Protein 1IUR (pdb70)

GO terms:
  GO:0050750 low-density lipoprotein particle receptor binding (F, IDA)
  GO:0051087 protein-folding chaperone binding (F, IDA)
  GO:0042802 identical protein binding (F, IPI)
  GO:0005634 nucleus (C, IDA)
  GO:0005737 cytoplasm (C, IDA)
  GO:0005739 mitochondrion (C, IDA)
  GO:0070852 cell body fiber (C, TAS)
  GO:0030424 axon (C, TAS)
  GO:0030425 dendrite (C, TAS)
  GO:0090084 negative regulation of inclusion body assembly (P, IMP)
  GO:0070628 proteasome binding (F, IPI)
  GO:0030544 Hsp70 protein binding (F, IPI)

Secondary structure (DSSP, 8-state):
----------SSS-HHHHHHHHHHTTSS-SHHHHHHHHHHHHHT-TTTSSS-HHHHHHHHHHHHHHHHHHHHHTT-SSBSB-S-----

Nearest PDB structures (foldseek):
  1iur-assembly1_A  TM=7.722E-01  e=1.629E-10  Homo sapiens
  2ctq-assembly1_A  TM=5.452E-01  e=3.815E+00  Homo sapiens
  1iur-assembly1_A  TM=7.474E-01  e=8.588E-11  Homo sapiens
  1mwk-assembly2_B  TM=4.640E-01  e=1.456E+00  Escherichia coli
  1iur-assembly1_A  TM=7.339E-01  e=3.087E-11  Homo sapiens

Structure (mmCIF, N/CA/C/O backbone):
data_1IUR
#
_entry.id   1IUR
#
loop_
_atom_site.group_PDB
_atom_site.id
_atom_site.type_symbol
_atom_site.label_atom_id
_atom_site.label_alt_id
_atom_site.label_comp_id
_atom_site.label_asym_id
_atom_site.label_entity_id
_atom_site.label_seq_id
_atom_site.pdbx_PDB_ins_code
_atom_site.Cartn_x
_atom_site.Cartn_y
_atom_site.Cartn_z
_atom_site.occupancy
_atom_site.B_iso_or_equiv
_atom_site.auth_seq_id
_atom_site.auth_comp_id
_atom_site.auth_asym_id
_atom_site.auth_atom_id
_atom_site.pdbx_PDB_model_num
ATOM 1 N N . MET A 1 1 ? 151.554 27.669 17.338 1.00 0.00 1 MET A N 1
ATOM 2 C CA . MET A 1 1 ? 150.863 27.696 16.022 1.00 0.00 1 MET A CA 1
ATOM 3 C C . MET A 1 1 ? 150.937 29.080 15.388 1.00 0.00 1 MET A C 1
ATOM 4 O O . MET A 1 1 ? 150.558 30.076 16.002 1.00 0.00 1 MET A O 1
ATOM 20 N N . HIS A 1 2 ? 151.429 29.135 14.154 1.00 0.00 2 HIS A N 1
ATOM 21 C CA . HIS A 1 2 ? 151.553 30.398 13.437 1.00 0.00 2 HIS A CA 1
ATOM 22 C C . HIS A 1 2 ? 150.953 30.292 12.038 1.00 0.00 2 HIS A C 1
ATOM 23 O O . HIS A 1 2 ? 150.136 31.121 11.638 1.00 0.00 2 HIS A O 1
ATOM 38 N N . HIS A 1 3 ? 151.363 29.265 11.300 1.00 0.00 3 HIS A N 1
ATOM 39 C CA . HIS A 1 3 ? 150.865 29.051 9.946 1.00 0.00 3 HIS A CA 1
ATOM 40 C C . HIS A 1 3 ? 151.180 30.247 9.053 1.00 0.00 3 HIS A C 1
ATOM 41 O O . HIS A 1 3 ? 150.477 31.257 9.082 1.00 0.00 3 HIS A O 1
ATOM 56 N N . HIS A 1 4 ? 152.241 30.126 8.262 1.00 0.00 4 HIS A N 1
ATOM 57 C CA . HIS A 1 4 ? 152.649 31.197 7.361 1.00 0.00 4 HIS A CA 1
ATOM 58 C C . HIS A 1 4 ? 152.645 30.720 5.912 1.00 0.00 4 HIS A C 1
ATOM 59 O O . HIS A 1 4 ? 152.022 31.337 5.047 1.00 0.00 4 HIS A O 1
ATOM 74 N N . HIS A 1 5 ? 153.343 29.620 5.656 1.00 0.00 5 HIS A N 1
ATOM 75 C CA . HIS A 1 5 ? 153.421 29.059 4.312 1.00 0.00 5 HIS A CA 1
ATOM 76 C C . HIS A 1 5 ? 154.020 27.657 4.341 1.00 0.00 5 HIS A C 1
ATOM 77 O O . HIS A 1 5 ? 154.911 27.369 5.140 1.00 0.00 5 HIS A O 1
ATOM 92 N N . HIS A 1 6 ? 153.525 26.790 3.465 1.00 0.00 6 HIS A N 1
ATOM 93 C CA . HIS A 1 6 ? 154.011 25.417 3.389 1.00 0.00 6 HIS A CA 1
ATOM 94 C C . HIS A 1 6 ? 154.023 24.923 1.946 1.00 0.00 6 HIS A C 1
ATOM 95 O O . HIS A 1 6 ? 153.239 25.383 1.116 1.00 0.00 6 HIS A O 1
ATOM 110 N N . HIS A 1 7 ? 154.918 23.986 1.653 1.00 0.00 7 HIS A N 1
ATOM 111 C CA . HIS A 1 7 ? 155.032 23.431 0.310 1.00 0.00 7 HIS A CA 1
ATOM 112 C C . HIS A 1 7 ? 154.505 22.000 0.264 1.00 0.00 7 HIS A C 1
ATOM 113 O O . HIS A 1 7 ? 155.092 21.092 0.852 1.00 0.00 7 HIS A O 1
ATOM 128 N N . LEU A 1 8 ? 153.394 21.808 -0.439 1.00 0.00 8 LEU A N 1
ATOM 129 C CA . LEU A 1 8 ? 152.787 20.488 -0.564 1.00 0.00 8 LEU A CA 1
ATOM 130 C C . LEU A 1 8 ? 151.998 20.376 -1.865 1.00 0.00 8 LEU A C 1
ATOM 131 O O . LEU A 1 8 ? 150.800 20.658 -1.902 1.00 0.00 8 LEU A O 1
ATOM 147 N N . VAL A 1 9 ? 152.679 19.965 -2.930 1.00 0.00 9 VAL A N 1
ATOM 148 C CA . VAL A 1 9 ? 152.043 19.818 -4.233 1.00 0.00 9 VAL A CA 1
ATOM 149 C C . VAL A 1 9 ? 152.520 18.549 -4.936 1.00 0.00 9 VAL A C 1
ATOM 150 O O . VAL A 1 9 ? 153.484 18.579 -5.700 1.00 0.00 9 VAL A O 1
ATOM 163 N N . PRO A 1 10 ? 151.847 17.413 -4.685 1.00 0.00 10 PRO A N 1
ATOM 164 C CA . PRO A 1 10 ? 152.207 16.130 -5.298 1.00 0.00 10 PRO A CA 1
ATOM 165 C C . PRO A 1 10 ? 151.895 16.093 -6.790 1.00 0.00 10 PRO A C 1
ATOM 166 O O . PRO A 1 10 ? 151.195 16.962 -7.310 1.00 0.00 10 PRO A O 1
ATOM 177 N N . ARG A 1 11 ? 152.419 15.081 -7.473 1.00 0.00 11 ARG A N 1
ATOM 178 C CA . ARG A 1 11 ? 152.197 14.930 -8.907 1.00 0.00 11 ARG A CA 1
ATOM 179 C C . ARG A 1 11 ? 150.747 14.548 -9.195 1.00 0.00 11 ARG A C 1
ATOM 180 O O . ARG A 1 11 ? 150.199 14.902 -10.239 1.00 0.00 11 ARG A O 1
ATOM 201 N N . GLY A 1 12 ? 150.134 13.826 -8.263 1.00 0.00 12 GLY A N 1
ATOM 202 C CA . GLY A 1 12 ? 148.754 13.409 -8.436 1.00 0.00 12 GLY A CA 1
ATOM 203 C C . GLY A 1 12 ? 148.224 12.642 -7.241 1.00 0.00 12 GLY A C 1
ATOM 204 O O . GLY A 1 12 ? 147.440 11.706 -7.395 1.00 0.00 12 GLY A O 1
ATOM 208 N N . SER A 1 13 ? 148.653 13.037 -6.047 1.00 0.00 13 SER A N 1
ATOM 209 C CA . SER A 1 13 ? 148.217 12.380 -4.820 1.00 0.00 13 SER A CA 1
ATOM 210 C C . SER A 1 13 ? 148.564 10.894 -4.844 1.00 0.00 13 SER A C 1
ATOM 211 O O . SER A 1 13 ? 147.683 10.037 -4.768 1.00 0.00 13 SER A O 1
ATOM 219 N N . ILE A 1 14 ? 149.855 10.595 -4.952 1.00 0.00 14 ILE A N 1
ATOM 220 C CA . ILE A 1 14 ? 150.320 9.214 -4.988 1.00 0.00 14 ILE A CA 1
ATOM 221 C C . ILE A 1 14 ? 151.118 8.866 -3.734 1.00 0.00 14 ILE A C 1
ATOM 222 O O . ILE A 1 14 ? 151.157 7.709 -3.314 1.00 0.00 14 ILE A O 1
ATOM 238 N N . LEU A 1 15 ? 151.756 9.871 -3.144 1.00 0.00 15 LEU A N 1
ATOM 239 C CA . LEU A 1 15 ? 152.555 9.667 -1.940 1.00 0.00 15 LEU A CA 1
ATOM 240 C C . LEU A 1 15 ? 151.674 9.653 -0.694 1.00 0.00 15 LEU A C 1
ATOM 241 O O . LEU A 1 15 ? 151.795 8.767 0.151 1.00 0.00 15 LEU A O 1
ATOM 257 N N . LYS A 1 16 ? 150.792 10.641 -0.587 1.00 0.00 16 LYS A N 1
ATOM 258 C CA . LYS A 1 16 ? 149.893 10.743 0.556 1.00 0.00 16 LYS A CA 1
ATOM 259 C C . LYS A 1 16 ? 149.036 9.488 0.697 1.00 0.00 16 LYS A C 1
ATOM 260 O O . LYS A 1 16 ? 148.615 9.133 1.798 1.00 0.00 16 LYS A O 1
ATOM 279 N N . GLU A 1 17 ? 148.778 8.821 -0.423 1.00 0.00 17 GLU A N 1
ATOM 280 C CA . GLU A 1 17 ? 147.970 7.607 -0.420 1.00 0.00 17 GLU A CA 1
ATOM 281 C C . GLU A 1 17 ? 148.748 6.433 0.166 1.00 0.00 17 GLU A C 1
ATOM 282 O O . GLU A 1 17 ? 148.189 5.596 0.874 1.00 0.00 17 GLU A O 1
ATOM 294 N N . VAL A 1 18 ? 150.042 6.377 -0.135 1.00 0.00 18 VAL A N 1
ATOM 295 C CA . VAL A 1 18 ? 150.896 5.305 0.361 1.00 0.00 18 VAL A CA 1
ATOM 296 C C . VAL A 1 18 ? 151.144 5.447 1.860 1.00 0.00 18 VAL A C 1
ATOM 297 O O . VAL A 1 18 ? 151.340 4.454 2.562 1.00 0.00 18 VAL A O 1
ATOM 310 N N . THR A 1 19 ? 151.136 6.684 2.343 1.00 0.00 19 THR A N 1
ATOM 311 C CA . THR A 1 19 ? 151.362 6.956 3.758 1.00 0.00 19 THR A CA 1
ATOM 312 C C . THR A 1 19 ? 150.168 6.516 4.603 1.00 0.00 19 THR A C 1
ATOM 313 O O . THR A 1 19 ? 150.304 6.264 5.800 1.00 0.00 19 THR A O 1
ATOM 324 N N . SER A 1 20 ? 148.999 6.431 3.975 1.00 0.00 20 SER A N 1
ATOM 325 C CA . SER A 1 20 ? 147.785 6.027 4.675 1.00 0.00 20 SER A CA 1
ATOM 326 C C . SER A 1 20 ? 147.641 4.508 4.695 1.00 0.00 20 SER A C 1
ATOM 327 O O . SER A 1 20 ? 147.368 3.914 5.739 1.00 0.00 20 SER A O 1
ATOM 335 N N . VAL A 1 21 ? 147.821 3.886 3.535 1.00 0.00 21 VAL A N 1
ATOM 336 C CA . VAL A 1 21 ? 147.705 2.437 3.416 1.00 0.00 21 VAL A CA 1
ATOM 337 C C . VAL A 1 21 ? 148.808 1.724 4.194 1.00 0.00 21 VAL A C 1
ATOM 338 O O . VAL A 1 21 ? 148.627 0.595 4.650 1.00 0.00 21 VAL A O 1
ATOM 351 N N . VAL A 1 22 ? 149.952 2.386 4.340 1.00 0.00 22 VAL A N 1
ATOM 352 C CA . VAL A 1 22 ? 151.081 1.807 5.060 1.00 0.00 22 VAL A CA 1
ATOM 353 C C . VAL A 1 22 ? 150.837 1.805 6.566 1.00 0.00 22 VAL A C 1
ATOM 354 O O . VAL A 1 22 ? 151.180 0.847 7.259 1.00 0.00 22 VAL A O 1
ATOM 367 N N . GLU A 1 23 ? 150.244 2.884 7.069 1.00 0.00 23 GLU A N 1
ATOM 368 C CA . GLU A 1 23 ? 149.958 3.003 8.495 1.00 0.00 23 GLU A CA 1
ATOM 369 C C . GLU A 1 23 ? 148.786 2.113 8.895 1.00 0.00 23 GLU A C 1
ATOM 370 O O . GLU A 1 23 ? 148.709 1.646 10.032 1.00 0.00 23 GLU A O 1
ATOM 382 N N . GLN A 1 24 ? 147.873 1.882 7.956 1.00 0.00 24 GLN A N 1
ATOM 383 C CA . GLN A 1 24 ? 146.705 1.048 8.214 1.00 0.00 24 GLN A CA 1
ATOM 384 C C . GLN A 1 24 ? 147.098 -0.422 8.324 1.00 0.00 24 GLN A C 1
ATOM 385 O O . GLN A 1 24 ? 146.457 -1.195 9.036 1.00 0.00 24 GLN A O 1
ATOM 399 N N . ALA A 1 25 ? 148.155 -0.801 7.614 1.00 0.00 25 ALA A N 1
ATOM 400 C CA . ALA A 1 25 ? 148.633 -2.179 7.630 1.00 0.00 25 ALA A CA 1
ATOM 401 C C . ALA A 1 25 ? 149.527 -2.450 8.839 1.00 0.00 25 ALA A C 1
ATOM 402 O O . ALA A 1 25 ? 149.942 -3.586 9.068 1.00 0.00 25 ALA A O 1
ATOM 409 N N . TRP A 1 26 ? 149.826 -1.405 9.610 1.00 0.00 26 TRP A N 1
ATOM 410 C CA . TRP A 1 26 ? 150.673 -1.548 10.789 1.00 0.00 26 TRP A CA 1
ATOM 411 C C . TRP A 1 26 ? 149.840 -1.785 12.048 1.00 0.00 26 TRP A C 1
ATOM 412 O O . TRP A 1 26 ? 150.310 -1.559 13.163 1.00 0.00 26 TRP A O 1
ATOM 433 N N . LYS A 1 27 ? 148.606 -2.246 11.866 1.00 0.00 27 LYS A N 1
ATOM 434 C CA . LYS A 1 27 ? 147.717 -2.519 12.989 1.00 0.00 27 LYS A CA 1
ATOM 435 C C . LYS A 1 27 ? 147.511 -4.021 13.161 1.00 0.00 27 LYS A C 1
ATOM 436 O O . LYS A 1 27 ? 147.272 -4.504 14.267 1.00 0.00 27 LYS A O 1
ATOM 455 N N . LEU A 1 28 ? 147.606 -4.753 12.054 1.00 0.00 28 LEU A N 1
ATOM 456 C CA . LEU A 1 28 ? 147.433 -6.200 12.074 1.00 0.00 28 LEU A CA 1
ATOM 457 C C . LEU A 1 28 ? 148.642 -6.881 12.712 1.00 0.00 28 LEU A C 1
ATOM 458 O O . LEU A 1 28 ? 149.742 -6.328 12.721 1.00 0.00 28 LEU A O 1
ATOM 474 N N . PRO A 1 29 ? 148.457 -8.098 13.255 1.00 0.00 29 PRO A N 1
ATOM 475 C CA . PRO A 1 29 ? 149.540 -8.852 13.895 1.00 0.00 29 PRO A CA 1
ATOM 476 C C . PRO A 1 29 ? 150.736 -9.048 12.968 1.00 0.00 29 PRO A C 1
ATOM 477 O O . PRO A 1 29 ? 151.781 -8.423 13.149 1.00 0.00 29 PRO A O 1
ATOM 488 N N . GLU A 1 30 ? 150.578 -9.918 11.975 1.00 0.00 30 GLU A N 1
ATOM 489 C CA . GLU A 1 30 ? 151.650 -10.189 11.024 1.00 0.00 30 GLU A CA 1
ATOM 490 C C . GLU A 1 30 ? 151.111 -10.875 9.772 1.00 0.00 30 GLU A C 1
ATOM 491 O O . GLU A 1 30 ? 151.477 -10.517 8.651 1.00 0.00 30 GLU A O 1
ATOM 503 N N . SER A 1 31 ? 150.240 -11.860 9.966 1.00 0.00 31 SER A N 1
ATOM 504 C CA . SER A 1 31 ? 149.652 -12.595 8.849 1.00 0.00 31 SER A CA 1
ATOM 505 C C . SER A 1 31 ? 149.062 -11.637 7.819 1.00 0.00 31 SER A C 1
ATOM 506 O O . SER A 1 31 ? 149.531 -11.563 6.684 1.00 0.00 31 SER A O 1
ATOM 514 N N . GLU A 1 32 ? 148.033 -10.901 8.226 1.00 0.00 32 GLU A N 1
ATOM 515 C CA . GLU A 1 32 ? 147.385 -9.941 7.341 1.00 0.00 32 GLU A CA 1
ATOM 516 C C . GLU A 1 32 ? 148.239 -8.686 7.188 1.00 0.00 32 GLU A C 1
ATOM 517 O O . GLU A 1 32 ? 148.134 -7.971 6.192 1.00 0.00 32 GLU A O 1
ATOM 529 N N . ARG A 1 33 ? 149.084 -8.425 8.183 1.00 0.00 33 ARG A N 1
ATOM 530 C CA . ARG A 1 33 ? 149.958 -7.257 8.164 1.00 0.00 33 ARG A CA 1
ATOM 531 C C . ARG A 1 33 ? 150.823 -7.240 6.907 1.00 0.00 33 ARG A C 1
ATOM 532 O O . ARG A 1 33 ? 150.682 -6.359 6.057 1.00 0.00 33 ARG A O 1
ATOM 553 N N . LYS A 1 34 ? 151.719 -8.215 6.797 1.00 0.00 34 LYS A N 1
ATOM 554 C CA . LYS A 1 34 ? 152.608 -8.309 5.644 1.00 0.00 34 LYS A CA 1
ATOM 555 C C . LYS A 1 34 ? 151.817 -8.488 4.351 1.00 0.00 34 LYS A C 1
ATOM 556 O O . LYS A 1 34 ? 152.292 -8.140 3.269 1.00 0.00 34 LYS A O 1
ATOM 575 N N . LYS A 1 35 ? 150.610 -9.034 4.467 1.00 0.00 35 LYS A N 1
ATOM 576 C CA . LYS A 1 35 ? 149.757 -9.260 3.305 1.00 0.00 35 LYS A CA 1
ATOM 577 C C . LYS A 1 35 ? 149.480 -7.955 2.564 1.00 0.00 35 LYS A C 1
ATOM 578 O O . LYS A 1 35 ? 149.368 -7.939 1.339 1.00 0.00 35 LYS A O 1
ATOM 597 N N . ILE A 1 36 ? 149.367 -6.864 3.315 1.00 0.00 36 ILE A N 1
ATOM 598 C CA . ILE A 1 36 ? 149.100 -5.557 2.726 1.00 0.00 36 ILE A CA 1
ATOM 599 C C . ILE A 1 36 ? 150.308 -5.043 1.950 1.00 0.00 36 ILE A C 1
ATOM 600 O O . ILE A 1 36 ? 150.165 -4.474 0.868 1.00 0.00 36 ILE A O 1
ATOM 616 N N . ILE A 1 37 ? 151.495 -5.245 2.510 1.00 0.00 37 ILE A N 1
ATOM 617 C CA . ILE A 1 37 ? 152.727 -4.800 1.869 1.00 0.00 37 ILE A CA 1
ATOM 618 C C . ILE A 1 37 ? 152.968 -5.549 0.562 1.00 0.00 37 ILE A C 1
ATOM 619 O O . ILE A 1 37 ? 153.561 -5.010 -0.373 1.00 0.00 37 ILE A O 1
ATOM 635 N N . ARG A 1 38 ? 152.507 -6.794 0.504 1.00 0.00 38 ARG A N 1
ATOM 636 C CA . ARG A 1 38 ? 152.673 -7.615 -0.690 1.00 0.00 38 ARG A CA 1
ATOM 637 C C . ARG A 1 38 ? 151.782 -7.117 -1.823 1.00 0.00 38 ARG A C 1
ATOM 638 O O . ARG A 1 38 ? 152.129 -7.236 -2.998 1.00 0.00 38 ARG A O 1
ATOM 659 N N . ARG A 1 39 ? 150.629 -6.561 -1.462 1.00 0.00 39 ARG A N 1
ATOM 660 C CA . ARG A 1 39 ? 149.687 -6.046 -2.448 1.00 0.00 39 ARG A CA 1
ATOM 661 C C . ARG A 1 39 ? 150.229 -4.785 -3.116 1.00 0.00 39 ARG A C 1
ATOM 662 O O . ARG A 1 39 ? 150.209 -4.662 -4.341 1.00 0.00 39 ARG A O 1
ATOM 683 N N . LEU A 1 40 ? 150.709 -3.851 -2.302 1.00 0.00 40 LEU A N 1
ATOM 684 C CA . LEU A 1 40 ? 151.253 -2.598 -2.814 1.00 0.00 40 LEU A CA 1
ATOM 685 C C . LEU A 1 40 ? 152.618 -2.818 -3.458 1.00 0.00 40 LEU A C 1
ATOM 686 O O . LEU A 1 40 ? 152.990 -2.120 -4.401 1.00 0.00 40 LEU A O 1
ATOM 702 N N . TYR A 1 41 ? 153.361 -3.792 -2.943 1.00 0.00 41 TYR A N 1
ATOM 703 C CA . TYR A 1 41 ? 154.686 -4.103 -3.466 1.00 0.00 41 TYR A CA 1
ATOM 704 C C . TYR A 1 41 ? 154.597 -4.656 -4.886 1.00 0.00 41 TYR A C 1
ATOM 705 O O . TYR A 1 41 ? 155.507 -4.468 -5.693 1.00 0.00 41 TYR A O 1
ATOM 723 N N . LEU A 1 42 ? 153.497 -5.340 -5.182 1.00 0.00 42 LEU A N 1
ATOM 724 C CA . LEU A 1 42 ? 153.292 -5.921 -6.505 1.00 0.00 42 LEU A CA 1
ATOM 725 C C . LEU A 1 42 ? 152.435 -5.008 -7.377 1.00 0.00 42 LEU A C 1
ATOM 726 O O . LEU A 1 42 ? 152.673 -4.878 -8.577 1.00 0.00 42 LEU A O 1
ATOM 742 N N . LYS A 1 43 ? 151.437 -4.380 -6.764 1.00 0.00 43 LYS A N 1
ATOM 743 C CA . LYS A 1 43 ? 150.543 -3.481 -7.484 1.00 0.00 43 LYS A CA 1
ATOM 744 C C . LYS A 1 43 ? 151.304 -2.280 -8.035 1.00 0.00 43 LYS A C 1
ATOM 745 O O . LYS A 1 43 ? 151.054 -1.834 -9.155 1.00 0.00 43 LYS A O 1
ATOM 764 N N . TRP A 1 44 ? 152.234 -1.758 -7.241 1.00 0.00 44 TRP A N 1
ATOM 765 C CA . TRP A 1 44 ? 153.030 -0.606 -7.650 1.00 0.00 44 TRP A CA 1
ATOM 766 C C . TRP A 1 44 ? 154.387 -1.044 -8.190 1.00 0.00 44 TRP A C 1
ATOM 767 O O . TRP A 1 44 ? 155.392 -0.360 -7.999 1.00 0.00 44 TRP A O 1
ATOM 788 N N . HIS A 1 45 ? 154.409 -2.188 -8.867 1.00 0.00 45 HIS A N 1
ATOM 789 C CA . HIS A 1 45 ? 155.644 -2.715 -9.435 1.00 0.00 45 HIS A CA 1
ATOM 790 C C . HIS A 1 45 ? 155.860 -2.185 -10.852 1.00 0.00 45 HIS A C 1
ATOM 791 O O . HIS A 1 45 ? 154.912 -2.065 -11.628 1.00 0.00 45 HIS A O 1
ATOM 806 N N . PRO A 1 46 ? 157.115 -1.860 -11.211 1.00 0.00 46 PRO A N 1
ATOM 807 C CA . PRO A 1 46 ? 157.444 -1.343 -12.544 1.00 0.00 46 PRO A CA 1
ATOM 808 C C . PRO A 1 46 ? 157.243 -2.389 -13.635 1.00 0.00 46 PRO A C 1
ATOM 809 O O . PRO A 1 46 ? 156.818 -2.068 -14.745 1.00 0.00 46 PRO A O 1
ATOM 820 N N . ASP A 1 47 ? 157.552 -3.641 -13.313 1.00 0.00 47 ASP A N 1
ATOM 821 C CA . ASP A 1 47 ? 157.406 -4.734 -14.266 1.00 0.00 47 ASP A CA 1
ATOM 822 C C . ASP A 1 47 ? 155.934 -5.014 -14.554 1.00 0.00 47 ASP A C 1
ATOM 823 O O . ASP A 1 47 ? 155.577 -5.446 -15.650 1.00 0.00 47 ASP A O 1
ATOM 832 N N . LYS A 1 48 ? 155.084 -4.770 -13.562 1.00 0.00 48 LYS A N 1
ATOM 833 C CA . LYS A 1 48 ? 153.651 -4.998 -13.708 1.00 0.00 48 LYS A CA 1
ATOM 834 C C . LYS A 1 48 ? 152.981 -3.830 -14.425 1.00 0.00 48 LYS A C 1
ATOM 835 O O . LYS A 1 48 ? 152.004 -4.013 -15.151 1.00 0.00 48 LYS A O 1
ATOM 854 N N . ASN A 1 49 ? 153.511 -2.629 -14.215 1.00 0.00 49 ASN A N 1
ATOM 855 C CA . ASN A 1 49 ? 152.961 -1.432 -14.841 1.00 0.00 49 ASN A CA 1
ATOM 856 C C . ASN A 1 49 ? 152.999 -1.544 -16.365 1.00 0.00 49 ASN A C 1
ATOM 857 O O . ASN A 1 49 ? 153.924 -2.127 -16.928 1.00 0.00 49 ASN A O 1
ATOM 868 N N . PRO A 1 50 ? 151.988 -0.984 -17.053 1.00 0.00 50 PRO A N 1
ATOM 869 C CA . PRO A 1 50 ? 151.911 -1.026 -18.517 1.00 0.00 50 PRO A CA 1
ATOM 870 C C . PRO A 1 50 ? 152.932 -0.106 -19.179 1.00 0.00 50 PRO A C 1
ATOM 871 O O . PRO A 1 50 ? 153.615 -0.501 -20.125 1.00 0.00 50 PRO A O 1
ATOM 882 N N . GLU A 1 51 ? 153.030 1.121 -18.679 1.00 0.00 51 GLU A N 1
ATOM 883 C CA . GLU A 1 51 ? 153.968 2.095 -19.226 1.00 0.00 51 GLU A CA 1
ATOM 884 C C . GLU A 1 51 ? 154.419 3.081 -18.153 1.00 0.00 51 GLU A C 1
ATOM 885 O O . GLU A 1 51 ? 154.597 4.269 -18.422 1.00 0.00 51 GLU A O 1
ATOM 897 N N . ASN A 1 52 ? 154.604 2.580 -16.935 1.00 0.00 52 ASN A N 1
ATOM 898 C CA . ASN A 1 52 ? 155.038 3.416 -15.822 1.00 0.00 52 ASN A CA 1
ATOM 899 C C . ASN A 1 52 ? 156.329 2.883 -15.212 1.00 0.00 52 ASN A C 1
ATOM 900 O O . ASN A 1 52 ? 156.324 2.303 -14.126 1.00 0.00 52 ASN A O 1
ATOM 911 N N . HIS A 1 53 ? 157.437 3.081 -15.919 1.00 0.00 53 HIS A N 1
ATOM 912 C CA . HIS A 1 53 ? 158.738 2.620 -15.449 1.00 0.00 53 HIS A CA 1
ATOM 913 C C . HIS A 1 53 ? 159.283 3.541 -14.363 1.00 0.00 53 HIS A C 1
ATOM 914 O O . HIS A 1 53 ? 159.692 3.085 -13.295 1.00 0.00 53 HIS A O 1
ATOM 929 N N . ASP A 1 54 ? 159.286 4.840 -14.644 1.00 0.00 54 ASP A N 1
ATOM 930 C CA . ASP A 1 54 ? 159.783 5.827 -13.691 1.00 0.00 54 ASP A CA 1
ATOM 931 C C . ASP A 1 54 ? 158.718 6.163 -12.651 1.00 0.00 54 ASP A C 1
ATOM 932 O O . ASP A 1 54 ? 159.013 6.290 -11.463 1.00 0.00 54 ASP A O 1
ATOM 941 N N . ILE A 1 55 ? 157.477 6.307 -13.108 1.00 0.00 55 ILE A N 1
ATOM 942 C CA . ILE A 1 55 ? 156.368 6.629 -12.218 1.00 0.00 55 ILE A CA 1
ATOM 943 C C . ILE A 1 55 ? 156.191 5.555 -11.149 1.00 0.00 55 ILE A C 1
ATOM 944 O O . ILE A 1 55 ? 155.767 5.844 -10.030 1.00 0.00 55 ILE A O 1
ATOM 960 N N . ALA A 1 56 ? 156.519 4.317 -11.502 1.00 0.00 56 ALA A N 1
ATOM 961 C CA . ALA A 1 56 ? 156.396 3.200 -10.572 1.00 0.00 56 ALA A CA 1
ATOM 962 C C . ALA A 1 56 ? 157.612 3.112 -9.656 1.00 0.00 56 ALA A C 1
ATOM 963 O O . ALA A 1 56 ? 157.477 2.927 -8.447 1.00 0.00 56 ALA A O 1
ATOM 970 N N . ASN A 1 57 ? 158.798 3.244 -10.240 1.00 0.00 57 ASN A N 1
ATOM 971 C CA . ASN A 1 57 ? 160.038 3.178 -9.476 1.00 0.00 57 ASN A CA 1
ATOM 972 C C . ASN A 1 57 ? 160.083 4.275 -8.417 1.00 0.00 57 ASN A C 1
ATOM 973 O O . ASN A 1 57 ? 160.670 4.097 -7.350 1.00 0.00 57 ASN A O 1
ATOM 984 N N . GLU A 1 58 ? 159.459 5.409 -8.720 1.00 0.00 58 GLU A N 1
ATOM 985 C CA . GLU A 1 58 ? 159.427 6.535 -7.794 1.00 0.00 58 GLU A CA 1
ATOM 986 C C . GLU A 1 58 ? 158.666 6.173 -6.523 1.00 0.00 58 GLU A C 1
ATOM 987 O O . GLU A 1 58 ? 159.203 6.266 -5.419 1.00 0.00 58 GLU A O 1
ATOM 999 N N . VAL A 1 59 ? 157.414 5.761 -6.687 1.00 0.00 59 VAL A N 1
ATOM 1000 C CA . VAL A 1 59 ? 156.578 5.385 -5.553 1.00 0.00 59 VAL A CA 1
ATOM 1001 C C . VAL A 1 59 ? 157.182 4.209 -4.792 1.00 0.00 59 VAL A C 1
ATOM 1002 O O . VAL A 1 59 ? 157.015 4.089 -3.579 1.00 0.00 59 VAL A O 1
ATOM 1015 N N . PHE A 1 60 ? 157.886 3.343 -5.514 1.00 0.00 60 PHE A N 1
ATOM 1016 C CA . PHE A 1 60 ? 158.516 2.176 -4.908 1.00 0.00 60 PHE A CA 1
ATOM 1017 C C . PHE A 1 60 ? 159.630 2.593 -3.952 1.00 0.00 60 PHE A C 1
ATOM 1018 O O . PHE A 1 60 ? 159.803 1.998 -2.888 1.00 0.00 60 PHE A O 1
ATOM 1035 N N . LYS A 1 61 ? 160.382 3.618 -4.339 1.00 0.00 61 LYS A N 1
ATOM 1036 C CA . LYS A 1 61 ? 161.481 4.114 -3.517 1.00 0.00 61 LYS A CA 1
ATOM 1037 C C . LYS A 1 61 ? 160.976 4.576 -2.154 1.00 0.00 61 LYS A C 1
ATOM 1038 O O . LYS A 1 61 ? 161.625 4.354 -1.132 1.00 0.00 61 LYS A O 1
ATOM 1057 N N . HIS A 1 62 ? 159.814 5.221 -2.147 1.00 0.00 62 HIS A N 1
ATOM 1058 C CA . HIS A 1 62 ? 159.221 5.717 -0.911 1.00 0.00 62 HIS A CA 1
ATOM 1059 C C . HIS A 1 62 ? 158.572 4.583 -0.121 1.00 0.00 62 HIS A C 1
ATOM 1060 O O . HIS A 1 62 ? 158.503 4.631 1.107 1.00 0.00 62 HIS A O 1
ATOM 1075 N N . LEU A 1 63 ? 158.098 3.566 -0.833 1.00 0.00 63 LEU A N 1
ATOM 1076 C CA . LEU A 1 63 ? 157.453 2.424 -0.198 1.00 0.00 63 LEU A CA 1
ATOM 1077 C C . LEU A 1 63 ? 158.484 1.501 0.444 1.00 0.00 63 LEU A C 1
ATOM 1078 O O . LEU A 1 63 ? 158.300 1.035 1.568 1.00 0.00 63 LEU A O 1
ATOM 1094 N N . GLN A 1 64 ? 159.568 1.239 -0.279 1.00 0.00 64 GLN A N 1
ATOM 1095 C CA . GLN A 1 64 ? 160.628 0.370 0.218 1.00 0.00 64 GLN A CA 1
ATOM 1096 C C . GLN A 1 64 ? 161.183 0.880 1.545 1.00 0.00 64 GLN A C 1
ATOM 1097 O O . GLN A 1 64 ? 161.272 0.135 2.520 1.00 0.00 64 GLN A O 1
ATOM 1111 N N . ASN A 1 65 ? 161.556 2.155 1.573 1.00 0.00 65 ASN A N 1
ATOM 1112 C CA . ASN A 1 65 ? 162.105 2.766 2.779 1.00 0.00 65 ASN A CA 1
ATOM 1113 C C . ASN A 1 65 ? 161.037 2.905 3.862 1.00 0.00 65 ASN A C 1
ATOM 1114 O O . ASN A 1 65 ? 161.350 2.933 5.052 1.00 0.00 65 ASN A O 1
ATOM 1125 N N . GLU A 1 66 ? 159.779 2.997 3.442 1.00 0.00 66 GLU A N 1
ATOM 1126 C CA . GLU A 1 66 ? 158.670 3.139 4.380 1.00 0.00 66 GLU A CA 1
ATOM 1127 C C . GLU A 1 66 ? 158.437 1.850 5.167 1.00 0.00 66 GLU A C 1
ATOM 1128 O O . GLU A 1 66 ? 157.905 1.880 6.276 1.00 0.00 66 GLU A O 1
ATOM 1140 N N . ILE A 1 67 ? 158.832 0.721 4.586 1.00 0.00 67 ILE A N 1
ATOM 1141 C CA . ILE A 1 67 ? 158.658 -0.572 5.239 1.00 0.00 67 ILE A CA 1
ATOM 1142 C C . ILE A 1 67 ? 159.718 -0.804 6.311 1.00 0.00 67 ILE A C 1
ATOM 1143 O O . ILE A 1 67 ? 159.411 -0.842 7.502 1.00 0.00 67 ILE A O 1
ATOM 1159 N N . ASN A 1 68 ? 160.965 -0.967 5.880 1.00 0.00 68 ASN A N 1
ATOM 1160 C CA . ASN A 1 68 ? 162.073 -1.204 6.802 1.00 0.00 68 ASN A CA 1
ATOM 1161 C C . ASN A 1 68 ? 162.129 -0.135 7.890 1.00 0.00 68 ASN A C 1
ATOM 1162 O O . ASN A 1 68 ? 162.520 -0.412 9.024 1.00 0.00 68 ASN A O 1
ATOM 1173 N N . ARG A 1 69 ? 161.738 1.084 7.538 1.00 0.00 69 ARG A N 1
ATOM 1174 C CA . ARG A 1 69 ? 161.748 2.192 8.485 1.00 0.00 69 ARG A CA 1
ATOM 1175 C C . ARG A 1 69 ? 160.846 1.897 9.683 1.00 0.00 69 ARG A C 1
ATOM 1176 O O . ARG A 1 69 ? 161.208 2.174 10.826 1.00 0.00 69 ARG A O 1
ATOM 1197 N N . LEU A 1 70 ? 159.672 1.339 9.411 1.00 0.00 70 LEU A N 1
ATOM 1198 C CA . LEU A 1 70 ? 158.718 1.013 10.468 1.00 0.00 70 LEU A CA 1
ATOM 1199 C C . LEU A 1 70 ? 158.904 -0.421 10.953 1.00 0.00 70 LEU A C 1
ATOM 1200 O O . LEU A 1 70 ? 158.651 -0.730 12.117 1.00 0.00 70 LEU A O 1
ATOM 1216 N N . GLU A 1 71 ? 159.344 -1.295 10.053 1.00 0.00 71 GLU A N 1
ATOM 1217 C CA . GLU A 1 71 ? 159.559 -2.697 10.390 1.00 0.00 71 GLU A CA 1
ATOM 1218 C C . GLU A 1 71 ? 160.681 -2.851 11.413 1.00 0.00 71 GLU A C 1
ATOM 1219 O O . GLU A 1 71 ? 160.680 -3.786 12.213 1.00 0.00 71 GLU A O 1
ATOM 1231 N N . LYS A 1 72 ? 161.638 -1.928 11.381 1.00 0.00 72 LYS A N 1
ATOM 1232 C CA . LYS A 1 72 ? 162.765 -1.965 12.306 1.00 0.00 72 LYS A CA 1
ATOM 1233 C C . LYS A 1 72 ? 162.395 -1.335 13.645 1.00 0.00 72 LYS A C 1
ATOM 1234 O O . LYS A 1 72 ? 162.690 -1.889 14.704 1.00 0.00 72 LYS A O 1
ATOM 1253 N N . GLN A 1 73 ? 161.749 -0.176 13.591 1.00 0.00 73 GLN A N 1
ATOM 1254 C CA . GLN A 1 73 ? 161.340 0.528 14.801 1.00 0.00 73 GLN A CA 1
ATOM 1255 C C . GLN A 1 73 ? 160.180 -0.188 15.486 1.00 0.00 73 GLN A C 1
ATOM 1256 O O . GLN A 1 73 ? 160.031 -0.122 16.706 1.00 0.00 73 GLN A O 1
ATOM 1270 N N . ALA A 1 74 ? 159.360 -0.872 14.694 1.00 0.00 74 ALA A N 1
ATOM 1271 C CA . ALA A 1 74 ? 158.215 -1.599 15.226 1.00 0.00 74 ALA A CA 1
ATOM 1272 C C . ALA A 1 74 ? 158.560 -3.066 15.469 1.00 0.00 74 ALA A C 1
ATOM 1273 O O . ALA A 1 74 ? 157.765 -3.958 15.173 1.00 0.00 74 ALA A O 1
ATOM 1280 N N . PHE A 1 75 ? 159.750 -3.308 16.009 1.00 0.00 75 PHE A N 1
ATOM 1281 C CA . PHE A 1 75 ? 160.199 -4.667 16.291 1.00 0.00 75 PHE A CA 1
ATOM 1282 C C . PHE A 1 75 ? 161.392 -4.660 17.240 1.00 0.00 75 PHE A C 1
ATOM 1283 O O . PHE A 1 75 ? 161.454 -5.451 18.181 1.00 0.00 75 PHE A O 1
ATOM 1300 N N . LEU A 1 76 ? 162.340 -3.763 16.987 1.00 0.00 76 LEU A N 1
ATOM 1301 C CA . LEU A 1 76 ? 163.532 -3.655 17.820 1.00 0.00 76 LEU A CA 1
ATOM 1302 C C . LEU A 1 76 ? 163.374 -2.548 18.857 1.00 0.00 76 LEU A C 1
ATOM 1303 O O . LEU A 1 76 ? 163.672 -1.384 18.588 1.00 0.00 76 LEU A O 1
ATOM 1319 N N . ASP A 1 77 ? 162.904 -2.918 20.045 1.00 0.00 77 ASP A N 1
ATOM 1320 C CA . ASP A 1 77 ? 162.707 -1.956 21.122 1.00 0.00 77 ASP A CA 1
ATOM 1321 C C . ASP A 1 77 ? 162.815 -2.633 22.483 1.00 0.00 77 ASP A C 1
ATOM 1322 O O . ASP A 1 77 ? 161.942 -3.410 22.873 1.00 0.00 77 ASP A O 1
ATOM 1331 N N . GLN A 1 78 ? 163.892 -2.334 23.203 1.00 0.00 78 GLN A N 1
ATOM 1332 C CA . GLN A 1 78 ? 164.114 -2.914 24.522 1.00 0.00 78 GLN A CA 1
ATOM 1333 C C . GLN A 1 78 ? 164.197 -4.435 24.442 1.00 0.00 78 GLN A C 1
ATOM 1334 O O . GLN A 1 78 ? 163.190 -5.130 24.584 1.00 0.00 78 GLN A O 1
ATOM 1348 N N . ASN A 1 79 ? 165.402 -4.947 24.212 1.00 0.00 79 ASN A N 1
ATOM 1349 C CA . ASN A 1 79 ? 165.616 -6.386 24.113 1.00 0.00 79 ASN A CA 1
ATOM 1350 C C . ASN A 1 79 ? 167.058 -6.746 24.455 1.00 0.00 79 ASN A C 1
ATOM 1351 O O . ASN A 1 79 ? 167.784 -7.305 23.632 1.00 0.00 79 ASN A O 1
ATOM 1362 N N . ALA A 1 80 ? 167.468 -6.421 25.678 1.00 0.00 80 ALA A N 1
ATOM 1363 C CA . ALA A 1 80 ? 168.824 -6.708 26.135 1.00 0.00 80 ALA A CA 1
ATOM 1364 C C . ALA A 1 80 ? 169.855 -5.923 25.330 1.00 0.00 80 ALA A C 1
ATOM 1365 O O . ALA A 1 80 ? 170.374 -4.907 25.792 1.00 0.00 80 ALA A O 1
ATOM 1372 N N . ASP A 1 81 ? 170.145 -6.400 24.123 1.00 0.00 81 ASP A N 1
ATOM 1373 C CA . ASP A 1 81 ? 171.113 -5.742 23.254 1.00 0.00 81 ASP A CA 1
ATOM 1374 C C . ASP A 1 81 ? 170.436 -4.675 22.399 1.00 0.00 81 ASP A C 1
ATOM 1375 O O . ASP A 1 81 ? 169.262 -4.359 22.599 1.00 0.00 81 ASP A O 1
ATOM 1384 N N . ARG A 1 82 ? 171.181 -4.124 21.449 1.00 0.00 82 ARG A N 1
ATOM 1385 C CA . ARG A 1 82 ? 170.652 -3.092 20.565 1.00 0.00 82 ARG A CA 1
ATOM 1386 C C . ARG A 1 82 ? 170.980 -3.405 19.107 1.00 0.00 82 ARG A C 1
ATOM 1387 O O . ARG A 1 82 ? 171.587 -2.595 18.406 1.00 0.00 82 ARG A O 1
ATOM 1408 N N . ALA A 1 83 ? 170.573 -4.587 18.656 1.00 0.00 83 ALA A N 1
ATOM 1409 C CA . ALA A 1 83 ? 170.822 -5.009 17.283 1.00 0.00 83 ALA A CA 1
ATOM 1410 C C . ALA A 1 83 ? 172.318 -5.088 16.996 1.00 0.00 83 ALA A C 1
ATOM 1411 O O . ALA A 1 83 ? 172.766 -4.770 15.895 1.00 0.00 83 ALA A O 1
ATOM 1418 N N . SER A 1 84 ? 173.084 -5.515 17.995 1.00 0.00 84 SER A N 1
ATOM 1419 C CA . SER A 1 84 ? 174.530 -5.638 17.850 1.00 0.00 84 SER A CA 1
ATOM 1420 C C . SER A 1 84 ? 174.896 -6.927 17.122 1.00 0.00 84 SER A C 1
ATOM 1421 O O . SER A 1 84 ? 175.696 -6.919 16.187 1.00 0.00 84 SER A O 1
ATOM 1429 N N . ARG A 1 85 ? 174.303 -8.034 17.559 1.00 0.00 85 ARG A N 1
ATOM 1430 C CA . ARG A 1 85 ? 174.564 -9.335 16.949 1.00 0.00 85 ARG A CA 1
ATOM 1431 C C . ARG A 1 85 ? 176.023 -9.738 17.130 1.00 0.00 85 ARG A C 1
ATOM 1432 O O . ARG A 1 85 ? 176.933 -8.990 16.772 1.00 0.00 85 ARG A O 1
ATOM 1453 N N . ARG A 1 86 ? 176.240 -10.925 17.687 1.00 0.00 86 ARG A N 1
ATOM 1454 C CA . ARG A 1 86 ? 177.590 -11.428 17.916 1.00 0.00 86 ARG A CA 1
ATOM 1455 C C . ARG A 1 86 ? 177.636 -12.946 17.773 1.00 0.00 86 ARG A C 1
ATOM 1456 O O . ARG A 1 86 ? 178.356 -13.626 18.503 1.00 0.00 86 ARG A O 1
ATOM 1477 N N . THR A 1 87 ? 176.862 -13.470 16.828 1.00 0.00 87 THR A N 1
ATOM 1478 C CA . THR A 1 87 ? 176.815 -14.908 16.589 1.00 0.00 87 THR A CA 1
ATOM 1479 C C . THR A 1 87 ? 177.315 -15.243 15.186 1.00 0.00 87 THR A C 1
ATOM 1480 O O . THR A 1 87 ? 178.280 -15.991 15.023 1.00 0.00 87 THR A O 1
ATOM 1491 N N . PHE A 1 88 ? 176.653 -14.685 14.178 1.00 0.00 88 PHE A N 1
ATOM 1492 C CA . PHE A 1 88 ? 177.030 -14.925 12.789 1.00 0.00 88 PHE A CA 1
ATOM 1493 C C . PHE A 1 88 ? 176.922 -16.407 12.443 1.00 0.00 88 PHE A C 1
ATOM 1494 O O . PHE A 1 88 ? 176.392 -17.170 13.276 1.00 0.00 88 PHE A O 1
ATOM 1512 N N . MET A 1 1 ? 165.264 19.425 12.531 1.00 0.00 1 MET A N 2
ATOM 1513 C CA . MET A 1 1 ? 165.055 18.719 11.241 1.00 0.00 1 MET A CA 2
ATOM 1514 C C . MET A 1 1 ? 163.633 18.177 11.136 1.00 0.00 1 MET A C 2
ATOM 1515 O O . MET A 1 1 ? 163.425 16.980 10.929 1.00 0.00 1 MET A O 2
ATOM 1531 N N . HIS A 1 2 ? 162.654 19.065 11.279 1.00 0.00 2 HIS A N 2
ATOM 1532 C CA . HIS A 1 2 ? 161.251 18.678 11.199 1.00 0.00 2 HIS A CA 2
ATOM 1533 C C . HIS A 1 2 ? 160.344 19.901 11.272 1.00 0.00 2 HIS A C 2
ATOM 1534 O O . HIS A 1 2 ? 159.793 20.218 12.326 1.00 0.00 2 HIS A O 2
ATOM 1549 N N . HIS A 1 3 ? 160.191 20.587 10.142 1.00 0.00 3 HIS A N 2
ATOM 1550 C CA . HIS A 1 3 ? 159.350 21.777 10.077 1.00 0.00 3 HIS A CA 2
ATOM 1551 C C . HIS A 1 3 ? 158.202 21.578 9.093 1.00 0.00 3 HIS A C 2
ATOM 1552 O O . HIS A 1 3 ? 157.038 21.804 9.427 1.00 0.00 3 HIS A O 2
ATOM 1567 N N . HIS A 1 4 ? 158.536 21.154 7.879 1.00 0.00 4 HIS A N 2
ATOM 1568 C CA . HIS A 1 4 ? 157.533 20.925 6.845 1.00 0.00 4 HIS A CA 2
ATOM 1569 C C . HIS A 1 4 ? 157.759 19.582 6.157 1.00 0.00 4 HIS A C 2
ATOM 1570 O O . HIS A 1 4 ? 158.784 19.372 5.509 1.00 0.00 4 HIS A O 2
ATOM 1585 N N . HIS A 1 5 ? 156.797 18.678 6.302 1.00 0.00 5 HIS A N 2
ATOM 1586 C CA . HIS A 1 5 ? 156.892 17.356 5.694 1.00 0.00 5 HIS A CA 2
ATOM 1587 C C . HIS A 1 5 ? 155.893 17.208 4.551 1.00 0.00 5 HIS A C 2
ATOM 1588 O O . HIS A 1 5 ? 156.202 16.616 3.517 1.00 0.00 5 HIS A O 2
ATOM 1603 N N . HIS A 1 6 ? 154.694 17.747 4.745 1.00 0.00 6 HIS A N 2
ATOM 1604 C CA . HIS A 1 6 ? 153.650 17.675 3.730 1.00 0.00 6 HIS A CA 2
ATOM 1605 C C . HIS A 1 6 ? 153.359 19.053 3.145 1.00 0.00 6 HIS A C 2
ATOM 1606 O O . HIS A 1 6 ? 153.719 20.075 3.731 1.00 0.00 6 HIS A O 2
ATOM 1621 N N . HIS A 1 7 ? 152.707 19.075 1.988 1.00 0.00 7 HIS A N 2
ATOM 1622 C CA . HIS A 1 7 ? 152.369 20.328 1.323 1.00 0.00 7 HIS A CA 2
ATOM 1623 C C . HIS A 1 7 ? 150.858 20.529 1.278 1.00 0.00 7 HIS A C 2
ATOM 1624 O O . HIS A 1 7 ? 150.097 19.706 1.787 1.00 0.00 7 HIS A O 2
ATOM 1639 N N . LEU A 1 8 ? 150.430 21.630 0.668 1.00 0.00 8 LEU A N 2
ATOM 1640 C CA . LEU A 1 8 ? 149.010 21.939 0.557 1.00 0.00 8 LEU A CA 2
ATOM 1641 C C . LEU A 1 8 ? 148.433 21.395 -0.745 1.00 0.00 8 LEU A C 2
ATOM 1642 O O . LEU A 1 8 ? 147.321 20.865 -0.769 1.00 0.00 8 LEU A O 2
ATOM 1658 N N . VAL A 1 9 ? 149.193 21.529 -1.827 1.00 0.00 9 VAL A N 2
ATOM 1659 C CA . VAL A 1 9 ? 148.754 21.050 -3.132 1.00 0.00 9 VAL A CA 2
ATOM 1660 C C . VAL A 1 9 ? 149.515 19.789 -3.542 1.00 0.00 9 VAL A C 2
ATOM 1661 O O . VAL A 1 9 ? 150.745 19.792 -3.601 1.00 0.00 9 VAL A O 2
ATOM 1674 N N . PRO A 1 10 ? 148.796 18.688 -3.832 1.00 0.00 10 PRO A N 2
ATOM 1675 C CA . PRO A 1 10 ? 149.419 17.424 -4.236 1.00 0.00 10 PRO A CA 2
ATOM 1676 C C . PRO A 1 10 ? 150.339 17.592 -5.441 1.00 0.00 10 PRO A C 2
ATOM 1677 O O . PRO A 1 10 ? 149.897 17.514 -6.587 1.00 0.00 10 PRO A O 2
ATOM 1688 N N . ARG A 1 11 ? 151.620 17.822 -5.174 1.00 0.00 11 ARG A N 2
ATOM 1689 C CA . ARG A 1 11 ? 152.601 17.998 -6.239 1.00 0.00 11 ARG A CA 2
ATOM 1690 C C . ARG A 1 11 ? 152.813 16.695 -7.003 1.00 0.00 11 ARG A C 2
ATOM 1691 O O . ARG A 1 11 ? 152.769 16.670 -8.233 1.00 0.00 11 ARG A O 2
ATOM 1712 N N . GLY A 1 12 ? 153.043 15.614 -6.265 1.00 0.00 12 GLY A N 2
ATOM 1713 C CA . GLY A 1 12 ? 153.259 14.321 -6.888 1.00 0.00 12 GLY A CA 2
ATOM 1714 C C . GLY A 1 12 ? 152.159 13.329 -6.564 1.00 0.00 12 GLY A C 2
ATOM 1715 O O . GLY A 1 12 ? 151.884 12.420 -7.347 1.00 0.00 12 GLY A O 2
ATOM 1719 N N . SER A 1 13 ? 151.529 13.502 -5.406 1.00 0.00 13 SER A N 2
ATOM 1720 C CA . SER A 1 13 ? 150.453 12.615 -4.979 1.00 0.00 13 SER A CA 2
ATOM 1721 C C . SER A 1 13 ? 150.940 11.171 -4.894 1.00 0.00 13 SER A C 2
ATOM 1722 O O . SER A 1 13 ? 152.138 10.904 -4.985 1.00 0.00 13 SER A O 2
ATOM 1730 N N . ILE A 1 14 ? 150.002 10.245 -4.718 1.00 0.00 14 ILE A N 2
ATOM 1731 C CA . ILE A 1 14 ? 150.332 8.825 -4.620 1.00 0.00 14 ILE A CA 2
ATOM 1732 C C . ILE A 1 14 ? 151.059 8.516 -3.315 1.00 0.00 14 ILE A C 2
ATOM 1733 O O . ILE A 1 14 ? 150.549 7.781 -2.469 1.00 0.00 14 ILE A O 2
ATOM 1749 N N . LEU A 1 15 ? 152.252 9.081 -3.158 1.00 0.00 15 LEU A N 2
ATOM 1750 C CA . LEU A 1 15 ? 153.051 8.864 -1.955 1.00 0.00 15 LEU A CA 2
ATOM 1751 C C . LEU A 1 15 ? 152.259 9.219 -0.699 1.00 0.00 15 LEU A C 2
ATOM 1752 O O . LEU A 1 15 ? 152.480 8.648 0.369 1.00 0.00 15 LEU A O 2
ATOM 1768 N N . LYS A 1 16 ? 151.338 10.168 -0.833 1.00 0.00 16 LYS A N 2
ATOM 1769 C CA . LYS A 1 16 ? 150.516 10.600 0.292 1.00 0.00 16 LYS A CA 2
ATOM 1770 C C . LYS A 1 16 ? 149.559 9.494 0.725 1.00 0.00 16 LYS A C 2
ATOM 1771 O O . LYS A 1 16 ? 149.220 9.379 1.904 1.00 0.00 16 LYS A O 2
ATOM 1790 N N . GLU A 1 17 ? 149.125 8.682 -0.234 1.00 0.00 17 GLU A N 2
ATOM 1791 C CA . GLU A 1 17 ? 148.206 7.586 0.051 1.00 0.00 17 GLU A CA 2
ATOM 1792 C C . GLU A 1 17 ? 148.939 6.410 0.686 1.00 0.00 17 GLU A C 2
ATOM 1793 O O . GLU A 1 17 ? 148.397 5.719 1.550 1.00 0.00 17 GLU A O 2
ATOM 1805 N N . VAL A 1 18 ? 150.175 6.185 0.253 1.00 0.00 18 VAL A N 2
ATOM 1806 C CA . VAL A 1 18 ? 150.984 5.092 0.779 1.00 0.00 18 VAL A CA 2
ATOM 1807 C C . VAL A 1 18 ? 151.319 5.311 2.251 1.00 0.00 18 VAL A C 2
ATOM 1808 O O . VAL A 1 18 ? 151.524 4.356 3.000 1.00 0.00 18 VAL A O 2
ATOM 1821 N N . THR A 1 19 ? 151.377 6.575 2.658 1.00 0.00 19 THR A N 2
ATOM 1822 C CA . THR A 1 19 ? 151.690 6.919 4.041 1.00 0.00 19 THR A CA 2
ATOM 1823 C C . THR A 1 19 ? 150.545 6.541 4.979 1.00 0.00 19 THR A C 2
ATOM 1824 O O . THR A 1 19 ? 150.744 6.404 6.187 1.00 0.00 19 THR A O 2
ATOM 1835 N N . SER A 1 20 ? 149.349 6.376 4.422 1.00 0.00 20 SER A N 2
ATOM 1836 C CA . SER A 1 20 ? 148.180 6.017 5.217 1.00 0.00 20 SER A CA 2
ATOM 1837 C C . SER A 1 20 ? 148.056 4.502 5.362 1.00 0.00 20 SER A C 2
ATOM 1838 O O . SER A 1 20 ? 147.824 3.992 6.459 1.00 0.00 20 SER A O 2
ATOM 1846 N N . VAL A 1 21 ? 148.208 3.789 4.251 1.00 0.00 21 VAL A N 2
ATOM 1847 C CA . VAL A 1 21 ? 148.108 2.337 4.255 1.00 0.00 21 VAL A CA 2
ATOM 1848 C C . VAL A 1 21 ? 149.155 1.710 5.172 1.00 0.00 21 VAL A C 2
ATOM 1849 O O . VAL A 1 21 ? 148.889 0.716 5.847 1.00 0.00 21 VAL A O 2
ATOM 1862 N N . VAL A 1 22 ? 150.348 2.295 5.187 1.00 0.00 22 VAL A N 2
ATOM 1863 C CA . VAL A 1 22 ? 151.436 1.792 6.017 1.00 0.00 22 VAL A CA 2
ATOM 1864 C C . VAL A 1 22 ? 151.081 1.860 7.500 1.00 0.00 22 VAL A C 2
ATOM 1865 O O . VAL A 1 22 ? 151.313 0.910 8.248 1.00 0.00 22 VAL A O 2
ATOM 1878 N N . GLU A 1 23 ? 150.519 2.989 7.920 1.00 0.00 23 GLU A N 2
ATOM 1879 C CA . GLU A 1 23 ? 150.136 3.180 9.314 1.00 0.00 23 GLU A CA 2
ATOM 1880 C C . GLU A 1 23 ? 148.932 2.315 9.678 1.00 0.00 23 GLU A C 2
ATOM 1881 O O . GLU A 1 23 ? 148.762 1.927 10.833 1.00 0.00 23 GLU A O 2
ATOM 1893 N N . GLN A 1 24 ? 148.098 2.020 8.685 1.00 0.00 24 GLN A N 2
ATOM 1894 C CA . GLN A 1 24 ? 146.909 1.204 8.906 1.00 0.00 24 GLN A CA 2
ATOM 1895 C C . GLN A 1 24 ? 147.240 -0.282 8.810 1.00 0.00 24 GLN A C 2
ATOM 1896 O O . GLN A 1 24 ? 146.631 -1.109 9.489 1.00 0.00 24 GLN A O 2
ATOM 1910 N N . ALA A 1 25 ? 148.206 -0.615 7.960 1.00 0.00 25 ALA A N 2
ATOM 1911 C CA . ALA A 1 25 ? 148.616 -2.002 7.775 1.00 0.00 25 ALA A CA 2
ATOM 1912 C C . ALA A 1 25 ? 149.388 -2.516 8.985 1.00 0.00 25 ALA A C 2
ATOM 1913 O O . ALA A 1 25 ? 149.182 -3.645 9.431 1.00 0.00 25 ALA A O 2
ATOM 1920 N N . TRP A 1 26 ? 150.279 -1.683 9.512 1.00 0.00 26 TRP A N 2
ATOM 1921 C CA . TRP A 1 26 ? 151.083 -2.056 10.671 1.00 0.00 26 TRP A CA 2
ATOM 1922 C C . TRP A 1 26 ? 150.199 -2.422 11.860 1.00 0.00 26 TRP A C 2
ATOM 1923 O O . TRP A 1 26 ? 150.599 -3.200 12.726 1.00 0.00 26 TRP A O 2
ATOM 1944 N N . LYS A 1 27 ? 148.997 -1.856 11.897 1.00 0.00 27 LYS A N 2
ATOM 1945 C CA . LYS A 1 27 ? 148.059 -2.127 12.982 1.00 0.00 27 LYS A CA 2
ATOM 1946 C C . LYS A 1 27 ? 147.766 -3.620 13.090 1.00 0.00 27 LYS A C 2
ATOM 1947 O O . LYS A 1 27 ? 147.472 -4.128 14.172 1.00 0.00 27 LYS A O 2
ATOM 1966 N N . LEU A 1 28 ? 147.849 -4.318 11.962 1.00 0.00 28 LEU A N 2
ATOM 1967 C CA . LEU A 1 28 ? 147.593 -5.753 11.930 1.00 0.00 28 LEU A CA 2
ATOM 1968 C C . LEU A 1 28 ? 148.853 -6.537 12.288 1.00 0.00 28 LEU A C 2
ATOM 1969 O O . LEU A 1 28 ? 149.970 -6.060 12.088 1.00 0.00 28 LEU A O 2
ATOM 1985 N N . PRO A 1 29 ? 148.690 -7.760 12.825 1.00 0.00 29 PRO A N 2
ATOM 1986 C CA . PRO A 1 29 ? 149.819 -8.614 13.211 1.00 0.00 29 PRO A CA 2
ATOM 1987 C C . PRO A 1 29 ? 150.769 -8.879 12.048 1.00 0.00 29 PRO A C 2
ATOM 1988 O O . PRO A 1 29 ? 151.896 -8.383 12.030 1.00 0.00 29 PRO A O 2
ATOM 1999 N N . GLU A 1 30 ? 150.309 -9.664 11.079 1.00 0.00 30 GLU A N 2
ATOM 2000 C CA . GLU A 1 30 ? 151.121 -9.993 9.912 1.00 0.00 30 GLU A CA 2
ATOM 2001 C C . GLU A 1 30 ? 150.273 -10.635 8.818 1.00 0.00 30 GLU A C 2
ATOM 2002 O O . GLU A 1 30 ? 150.423 -10.322 7.638 1.00 0.00 30 GLU A O 2
ATOM 2014 N N . SER A 1 31 ? 149.383 -11.538 9.221 1.00 0.00 31 SER A N 2
ATOM 2015 C CA . SER A 1 31 ? 148.512 -12.230 8.275 1.00 0.00 31 SER A CA 2
ATOM 2016 C C . SER A 1 31 ? 147.753 -11.237 7.400 1.00 0.00 31 SER A C 2
ATOM 2017 O O . SER A 1 31 ? 147.807 -11.309 6.172 1.00 0.00 31 SER A O 2
ATOM 2025 N N . GLU A 1 32 ? 147.045 -10.312 8.039 1.00 0.00 32 GLU A N 2
ATOM 2026 C CA . GLU A 1 32 ? 146.275 -9.305 7.317 1.00 0.00 32 GLU A CA 2
ATOM 2027 C C . GLU A 1 32 ? 147.136 -8.091 6.974 1.00 0.00 32 GLU A C 2
ATOM 2028 O O . GLU A 1 32 ? 146.778 -7.291 6.110 1.00 0.00 32 GLU A O 2
ATOM 2040 N N . ARG A 1 33 ? 148.271 -7.955 7.655 1.00 0.00 33 ARG A N 2
ATOM 2041 C CA . ARG A 1 33 ? 149.176 -6.836 7.419 1.00 0.00 33 ARG A CA 2
ATOM 2042 C C . ARG A 1 33 ? 149.835 -6.944 6.046 1.00 0.00 33 ARG A C 2
ATOM 2043 O O . ARG A 1 33 ? 149.795 -6.004 5.252 1.00 0.00 33 ARG A O 2
ATOM 2064 N N . LYS A 1 34 ? 150.447 -8.093 5.777 1.00 0.00 34 LYS A N 2
ATOM 2065 C CA . LYS A 1 34 ? 151.123 -8.326 4.504 1.00 0.00 34 LYS A CA 2
ATOM 2066 C C . LYS A 1 34 ? 150.178 -8.118 3.320 1.00 0.00 34 LYS A C 2
ATOM 2067 O O . LYS A 1 34 ? 150.622 -7.884 2.197 1.00 0.00 34 LYS A O 2
ATOM 2086 N N . LYS A 1 35 ? 148.876 -8.213 3.575 1.00 0.00 35 LYS A N 2
ATOM 2087 C CA . LYS A 1 35 ? 147.880 -8.039 2.524 1.00 0.00 35 LYS A CA 2
ATOM 2088 C C . LYS A 1 35 ? 147.927 -6.628 1.939 1.00 0.00 35 LYS A C 2
ATOM 2089 O O . LYS A 1 35 ? 147.499 -6.404 0.806 1.00 0.00 35 LYS A O 2
ATOM 2108 N N . ILE A 1 36 ? 148.443 -5.678 2.715 1.00 0.00 36 ILE A N 2
ATOM 2109 C CA . ILE A 1 36 ? 148.535 -4.293 2.263 1.00 0.00 36 ILE A CA 2
ATOM 2110 C C . ILE A 1 36 ? 149.886 -4.008 1.613 1.00 0.00 36 ILE A C 2
ATOM 2111 O O . ILE A 1 36 ? 149.985 -3.190 0.699 1.00 0.00 36 ILE A O 2
ATOM 2127 N N . ILE A 1 37 ? 150.926 -4.683 2.091 1.00 0.00 37 ILE A N 2
ATOM 2128 C CA . ILE A 1 37 ? 152.268 -4.495 1.554 1.00 0.00 37 ILE A CA 2
ATOM 2129 C C . ILE A 1 37 ? 152.508 -5.393 0.344 1.00 0.00 37 ILE A C 2
ATOM 2130 O O . ILE A 1 37 ? 153.128 -4.977 -0.636 1.00 0.00 37 ILE A O 2
ATOM 2146 N N . ARG A 1 38 ? 152.013 -6.623 0.417 1.00 0.00 38 ARG A N 2
ATOM 2147 C CA . ARG A 1 38 ? 152.174 -7.578 -0.673 1.00 0.00 38 ARG A CA 2
ATOM 2148 C C . ARG A 1 38 ? 151.357 -7.157 -1.891 1.00 0.00 38 ARG A C 2
ATOM 2149 O O . ARG A 1 38 ? 151.735 -7.429 -3.030 1.00 0.00 38 ARG A O 2
ATOM 2170 N N . ARG A 1 39 ? 150.232 -6.493 -1.641 1.00 0.00 39 ARG A N 2
ATOM 2171 C CA . ARG A 1 39 ? 149.360 -6.035 -2.716 1.00 0.00 39 ARG A CA 2
ATOM 2172 C C . ARG A 1 39 ? 149.999 -4.884 -3.486 1.00 0.00 39 ARG A C 2
ATOM 2173 O O . ARG A 1 39 ? 150.019 -4.883 -4.717 1.00 0.00 39 ARG A O 2
ATOM 2194 N N . LEU A 1 40 ? 150.519 -3.905 -2.753 1.00 0.00 40 LEU A N 2
ATOM 2195 C CA . LEU A 1 40 ? 151.158 -2.747 -3.368 1.00 0.00 40 LEU A CA 2
ATOM 2196 C C . LEU A 1 40 ? 152.511 -3.121 -3.964 1.00 0.00 40 LEU A C 2
ATOM 2197 O O . LEU A 1 40 ? 152.950 -2.532 -4.951 1.00 0.00 40 LEU A O 2
ATOM 2213 N N . TYR A 1 41 ? 153.170 -4.104 -3.358 1.00 0.00 41 TYR A N 2
ATOM 2214 C CA . TYR A 1 41 ? 154.475 -4.553 -3.829 1.00 0.00 41 TYR A CA 2
ATOM 2215 C C . TYR A 1 41 ? 154.353 -5.289 -5.160 1.00 0.00 41 TYR A C 2
ATOM 2216 O O . TYR A 1 41 ? 155.194 -5.136 -6.044 1.00 0.00 41 TYR A O 2
ATOM 2234 N N . LEU A 1 42 ? 153.299 -6.089 -5.295 1.00 0.00 42 LEU A N 2
ATOM 2235 C CA . LEU A 1 42 ? 153.070 -6.848 -6.518 1.00 0.00 42 LEU A CA 2
ATOM 2236 C C . LEU A 1 42 ? 152.103 -6.119 -7.448 1.00 0.00 42 LEU A C 2
ATOM 2237 O O . LEU A 1 42 ? 151.491 -6.729 -8.324 1.00 0.00 42 LEU A O 2
ATOM 2253 N N . LYS A 1 43 ? 151.967 -4.809 -7.251 1.00 0.00 43 LYS A N 2
ATOM 2254 C CA . LYS A 1 43 ? 151.074 -4.002 -8.075 1.00 0.00 43 LYS A CA 2
ATOM 2255 C C . LYS A 1 43 ? 151.820 -2.832 -8.713 1.00 0.00 43 LYS A C 2
ATOM 2256 O O . LYS A 1 43 ? 151.510 -2.424 -9.831 1.00 0.00 43 LYS A O 2
ATOM 2275 N N . TRP A 1 44 ? 152.802 -2.295 -7.993 1.00 0.00 44 TRP A N 2
ATOM 2276 C CA . TRP A 1 44 ? 153.585 -1.171 -8.492 1.00 0.00 44 TRP A CA 2
ATOM 2277 C C . TRP A 1 44 ? 154.876 -1.650 -9.149 1.00 0.00 44 TRP A C 2
ATOM 2278 O O . TRP A 1 44 ? 155.916 -0.998 -9.046 1.00 0.00 44 TRP A O 2
ATOM 2299 N N . HIS A 1 45 ? 154.805 -2.791 -9.828 1.00 0.00 45 HIS A N 2
ATOM 2300 C CA . HIS A 1 45 ? 155.970 -3.351 -10.503 1.00 0.00 45 HIS A CA 2
ATOM 2301 C C . HIS A 1 45 ? 156.190 -2.670 -11.854 1.00 0.00 45 HIS A C 2
ATOM 2302 O O . HIS A 1 45 ? 155.295 -2.651 -12.699 1.00 0.00 45 HIS A O 2
ATOM 2317 N N . PRO A 1 46 ? 157.388 -2.098 -12.080 1.00 0.00 46 PRO A N 2
ATOM 2318 C CA . PRO A 1 46 ? 157.709 -1.415 -13.338 1.00 0.00 46 PRO A CA 2
ATOM 2319 C C . PRO A 1 46 ? 157.457 -2.297 -14.557 1.00 0.00 46 PRO A C 2
ATOM 2320 O O . PRO A 1 46 ? 156.861 -1.857 -15.540 1.00 0.00 46 PRO A O 2
ATOM 2331 N N . ASP A 1 47 ? 157.915 -3.542 -14.486 1.00 0.00 47 ASP A N 2
ATOM 2332 C CA . ASP A 1 47 ? 157.741 -4.485 -15.585 1.00 0.00 47 ASP A CA 2
ATOM 2333 C C . ASP A 1 47 ? 156.264 -4.800 -15.805 1.00 0.00 47 ASP A C 2
ATOM 2334 O O . ASP A 1 47 ? 155.778 -4.786 -16.936 1.00 0.00 47 ASP A O 2
ATOM 2343 N N . LYS A 1 48 ? 155.555 -5.085 -14.718 1.00 0.00 48 LYS A N 2
ATOM 2344 C CA . LYS A 1 48 ? 154.135 -5.405 -14.793 1.00 0.00 48 LYS A CA 2
ATOM 2345 C C . LYS A 1 48 ? 153.344 -4.246 -15.393 1.00 0.00 48 LYS A C 2
ATOM 2346 O O . LYS A 1 48 ? 152.335 -4.453 -16.067 1.00 0.00 48 LYS A O 2
ATOM 2365 N N . ASN A 1 49 ? 153.809 -3.026 -15.143 1.00 0.00 49 ASN A N 2
ATOM 2366 C CA . ASN A 1 49 ? 153.144 -1.834 -15.658 1.00 0.00 49 ASN A CA 2
ATOM 2367 C C . ASN A 1 49 ? 153.400 -1.671 -17.156 1.00 0.00 49 ASN A C 2
ATOM 2368 O O . ASN A 1 49 ? 154.423 -2.121 -17.672 1.00 0.00 49 ASN A O 2
ATOM 2379 N N . PRO A 1 50 ? 152.469 -1.021 -17.875 1.00 0.00 50 PRO A N 2
ATOM 2380 C CA . PRO A 1 50 ? 152.597 -0.800 -19.319 1.00 0.00 50 PRO A CA 2
ATOM 2381 C C . PRO A 1 50 ? 153.904 -0.104 -19.686 1.00 0.00 50 PRO A C 2
ATOM 2382 O O . PRO A 1 50 ? 154.736 -0.664 -20.400 1.00 0.00 50 PRO A O 2
ATOM 2393 N N . GLU A 1 51 ? 154.077 1.118 -19.195 1.00 0.00 51 GLU A N 2
ATOM 2394 C CA . GLU A 1 51 ? 155.283 1.890 -19.474 1.00 0.00 51 GLU A CA 2
ATOM 2395 C C . GLU A 1 51 ? 155.470 3.001 -18.445 1.00 0.00 51 GLU A C 2
ATOM 2396 O O . GLU A 1 51 ? 154.757 4.004 -18.464 1.00 0.00 51 GLU A O 2
ATOM 2408 N N . ASN A 1 52 ? 156.436 2.815 -17.550 1.00 0.00 52 ASN A N 2
ATOM 2409 C CA . ASN A 1 52 ? 156.720 3.802 -16.515 1.00 0.00 52 ASN A CA 2
ATOM 2410 C C . ASN A 1 52 ? 157.908 3.366 -15.661 1.00 0.00 52 ASN A C 2
ATOM 2411 O O . ASN A 1 52 ? 157.762 2.567 -14.736 1.00 0.00 52 ASN A O 2
ATOM 2422 N N . HIS A 1 53 ? 159.085 3.896 -15.981 1.00 0.00 53 HIS A N 2
ATOM 2423 C CA . HIS A 1 53 ? 160.300 3.562 -15.246 1.00 0.00 53 HIS A CA 2
ATOM 2424 C C . HIS A 1 53 ? 160.584 4.582 -14.145 1.00 0.00 53 HIS A C 2
ATOM 2425 O O . HIS A 1 53 ? 161.406 4.338 -13.262 1.00 0.00 53 HIS A O 2
ATOM 2440 N N . ASP A 1 54 ? 159.905 5.725 -14.200 1.00 0.00 54 ASP A N 2
ATOM 2441 C CA . ASP A 1 54 ? 160.095 6.773 -13.205 1.00 0.00 54 ASP A CA 2
ATOM 2442 C C . ASP A 1 54 ? 158.934 6.807 -12.216 1.00 0.00 54 ASP A C 2
ATOM 2443 O O . ASP A 1 54 ? 159.136 6.946 -11.011 1.00 0.00 54 ASP A O 2
ATOM 2452 N N . ILE A 1 55 ? 157.716 6.682 -12.735 1.00 0.00 55 ILE A N 2
ATOM 2453 C CA . ILE A 1 55 ? 156.523 6.701 -11.898 1.00 0.00 55 ILE A CA 2
ATOM 2454 C C . ILE A 1 55 ? 156.499 5.513 -10.942 1.00 0.00 55 ILE A C 2
ATOM 2455 O O . ILE A 1 55 ? 156.181 5.660 -9.762 1.00 0.00 55 ILE A O 2
ATOM 2471 N N . ALA A 1 56 ? 156.837 4.336 -11.459 1.00 0.00 56 ALA A N 2
ATOM 2472 C CA . ALA A 1 56 ? 156.852 3.122 -10.650 1.00 0.00 56 ALA A CA 2
ATOM 2473 C C . ALA A 1 56 ? 158.005 3.138 -9.653 1.00 0.00 56 ALA A C 2
ATOM 2474 O O . ALA A 1 56 ? 157.831 2.797 -8.483 1.00 0.00 56 ALA A O 2
ATOM 2481 N N . ASN A 1 57 ? 159.182 3.535 -10.123 1.00 0.00 57 ASN A N 2
ATOM 2482 C CA . ASN A 1 57 ? 160.365 3.593 -9.271 1.00 0.00 57 ASN A CA 2
ATOM 2483 C C . ASN A 1 57 ? 160.161 4.569 -8.117 1.00 0.00 57 ASN A C 2
ATOM 2484 O O . ASN A 1 57 ? 160.593 4.315 -6.994 1.00 0.00 57 ASN A O 2
ATOM 2495 N N . GLU A 1 58 ? 159.503 5.688 -8.402 1.00 0.00 58 GLU A N 2
ATOM 2496 C CA . GLU A 1 58 ? 159.245 6.703 -7.385 1.00 0.00 58 GLU A CA 2
ATOM 2497 C C . GLU A 1 58 ? 158.457 6.121 -6.217 1.00 0.00 58 GLU A C 2
ATOM 2498 O O . GLU A 1 58 ? 158.845 6.270 -5.057 1.00 0.00 58 GLU A O 2
ATOM 2510 N N . VAL A 1 59 ? 157.348 5.457 -6.527 1.00 0.00 59 VAL A N 2
ATOM 2511 C CA . VAL A 1 59 ? 156.506 4.854 -5.501 1.00 0.00 59 VAL A CA 2
ATOM 2512 C C . VAL A 1 59 ? 157.206 3.675 -4.835 1.00 0.00 59 VAL A C 2
ATOM 2513 O O . VAL A 1 59 ? 156.998 3.404 -3.653 1.00 0.00 59 VAL A O 2
ATOM 2526 N N . PHE A 1 60 ? 158.036 2.975 -5.602 1.00 0.00 60 PHE A N 2
ATOM 2527 C CA . PHE A 1 60 ? 158.767 1.823 -5.084 1.00 0.00 60 PHE A CA 2
ATOM 2528 C C . PHE A 1 60 ? 159.844 2.260 -4.096 1.00 0.00 60 PHE A C 2
ATOM 2529 O O . PHE A 1 60 ? 160.099 1.583 -3.100 1.00 0.00 60 PHE A O 2
ATOM 2546 N N . LYS A 1 61 ? 160.475 3.395 -4.378 1.00 0.00 61 LYS A N 2
ATOM 2547 C CA . LYS A 1 61 ? 161.527 3.921 -3.515 1.00 0.00 61 LYS A CA 2
ATOM 2548 C C . LYS A 1 61 ? 160.996 4.194 -2.111 1.00 0.00 61 LYS A C 2
ATOM 2549 O O . LYS A 1 61 ? 161.685 3.955 -1.120 1.00 0.00 61 LYS A O 2
ATOM 2568 N N . HIS A 1 62 ? 159.769 4.700 -2.034 1.00 0.00 62 HIS A N 2
ATOM 2569 C CA . HIS A 1 62 ? 159.149 5.006 -0.750 1.00 0.00 62 HIS A CA 2
ATOM 2570 C C . HIS A 1 62 ? 158.520 3.760 -0.135 1.00 0.00 62 HIS A C 2
ATOM 2571 O O . HIS A 1 62 ? 158.553 3.572 1.081 1.00 0.00 62 HIS A O 2
ATOM 2586 N N . LEU A 1 63 ? 157.948 2.912 -0.982 1.00 0.00 63 LEU A N 2
ATOM 2587 C CA . LEU A 1 63 ? 157.311 1.684 -0.520 1.00 0.00 63 LEU A CA 2
ATOM 2588 C C . LEU A 1 63 ? 158.311 0.787 0.200 1.00 0.00 63 LEU A C 2
ATOM 2589 O O . LEU A 1 63 ? 157.971 0.119 1.176 1.00 0.00 63 LEU A O 2
ATOM 2605 N N . GLN A 1 64 ? 159.548 0.776 -0.287 1.00 0.00 64 GLN A N 2
ATOM 2606 C CA . GLN A 1 64 ? 160.598 -0.041 0.310 1.00 0.00 64 GLN A CA 2
ATOM 2607 C C . GLN A 1 64 ? 161.189 0.644 1.539 1.00 0.00 64 GLN A C 2
ATOM 2608 O O . GLN A 1 64 ? 161.546 -0.014 2.516 1.00 0.00 64 GLN A O 2
ATOM 2622 N N . ASN A 1 65 ? 161.291 1.967 1.482 1.00 0.00 65 ASN A N 2
ATOM 2623 C CA . ASN A 1 65 ? 161.840 2.740 2.591 1.00 0.00 65 ASN A CA 2
ATOM 2624 C C . ASN A 1 65 ? 160.892 2.730 3.786 1.00 0.00 65 ASN A C 2
ATOM 2625 O O . ASN A 1 65 ? 161.326 2.802 4.935 1.00 0.00 65 ASN A O 2
ATOM 2636 N N . GLU A 1 66 ? 159.595 2.643 3.505 1.00 0.00 66 GLU A N 2
ATOM 2637 C CA . GLU A 1 66 ? 158.586 2.625 4.558 1.00 0.00 66 GLU A CA 2
ATOM 2638 C C . GLU A 1 66 ? 158.689 1.352 5.394 1.00 0.00 66 GLU A C 2
ATOM 2639 O O . GLU A 1 66 ? 158.336 1.344 6.574 1.00 0.00 66 GLU A O 2
ATOM 2651 N N . ILE A 1 67 ? 159.170 0.279 4.776 1.00 0.00 67 ILE A N 2
ATOM 2652 C CA . ILE A 1 67 ? 159.315 -0.997 5.465 1.00 0.00 67 ILE A CA 2
ATOM 2653 C C . ILE A 1 67 ? 160.363 -0.911 6.571 1.00 0.00 67 ILE A C 2
ATOM 2654 O O . ILE A 1 67 ? 160.038 -0.991 7.755 1.00 0.00 67 ILE A O 2
ATOM 2670 N N . ASN A 1 68 ? 161.622 -0.746 6.175 1.00 0.00 68 ASN A N 2
ATOM 2671 C CA . ASN A 1 68 ? 162.720 -0.649 7.132 1.00 0.00 68 ASN A CA 2
ATOM 2672 C C . ASN A 1 68 ? 162.474 0.475 8.135 1.00 0.00 68 ASN A C 2
ATOM 2673 O O . ASN A 1 68 ? 162.949 0.421 9.270 1.00 0.00 68 ASN A O 2
ATOM 2684 N N . ARG A 1 69 ? 161.731 1.490 7.708 1.00 0.00 69 ARG A N 2
ATOM 2685 C CA . ARG A 1 69 ? 161.422 2.626 8.567 1.00 0.00 69 ARG A CA 2
ATOM 2686 C C . ARG A 1 69 ? 160.680 2.175 9.822 1.00 0.00 69 ARG A C 2
ATOM 2687 O O . ARG A 1 69 ? 160.996 2.605 10.932 1.00 0.00 69 ARG A O 2
ATOM 2708 N N . LEU A 1 70 ? 159.689 1.308 9.639 1.00 0.00 70 LEU A N 2
ATOM 2709 C CA . LEU A 1 70 ? 158.899 0.802 10.756 1.00 0.00 70 LEU A CA 2
ATOM 2710 C C . LEU A 1 70 ? 159.474 -0.509 11.284 1.00 0.00 70 LEU A C 2
ATOM 2711 O O . LEU A 1 70 ? 159.477 -0.754 12.491 1.00 0.00 70 LEU A O 2
ATOM 2727 N N . GLU A 1 71 ? 159.960 -1.349 10.376 1.00 0.00 71 GLU A N 2
ATOM 2728 C CA . GLU A 1 71 ? 160.536 -2.635 10.754 1.00 0.00 71 GLU A CA 2
ATOM 2729 C C . GLU A 1 71 ? 161.688 -2.452 11.739 1.00 0.00 71 GLU A C 2
ATOM 2730 O O . GLU A 1 71 ? 161.993 -3.350 12.524 1.00 0.00 71 GLU A O 2
ATOM 2742 N N . LYS A 1 72 ? 162.324 -1.286 11.693 1.00 0.00 72 LYS A N 2
ATOM 2743 C CA . LYS A 1 72 ? 163.442 -0.988 12.583 1.00 0.00 72 LYS A CA 2
ATOM 2744 C C . LYS A 1 72 ? 162.944 -0.471 13.928 1.00 0.00 72 LYS A C 2
ATOM 2745 O O . LYS A 1 72 ? 163.262 -1.032 14.977 1.00 0.00 72 LYS A O 2
ATOM 2764 N N . GLN A 1 73 ? 162.165 0.605 13.892 1.00 0.00 73 GLN A N 2
ATOM 2765 C CA . GLN A 1 73 ? 161.626 1.202 15.109 1.00 0.00 73 GLN A CA 2
ATOM 2766 C C . GLN A 1 73 ? 160.775 0.197 15.881 1.00 0.00 73 GLN A C 2
ATOM 2767 O O . GLN A 1 73 ? 160.670 0.271 17.106 1.00 0.00 73 GLN A O 2
ATOM 2781 N N . ALA A 1 74 ? 160.168 -0.739 15.159 1.00 0.00 74 ALA A N 2
ATOM 2782 C CA . ALA A 1 74 ? 159.326 -1.755 15.778 1.00 0.00 74 ALA A CA 2
ATOM 2783 C C . ALA A 1 74 ? 160.167 -2.850 16.426 1.00 0.00 74 ALA A C 2
ATOM 2784 O O . ALA A 1 74 ? 159.756 -3.460 17.413 1.00 0.00 74 ALA A O 2
ATOM 2791 N N . PHE A 1 75 ? 161.348 -3.095 15.863 1.00 0.00 75 PHE A N 2
ATOM 2792 C CA . PHE A 1 75 ? 162.245 -4.119 16.386 1.00 0.00 75 PHE A CA 2
ATOM 2793 C C . PHE A 1 75 ? 162.984 -3.619 17.624 1.00 0.00 75 PHE A C 2
ATOM 2794 O O . PHE A 1 75 ? 162.755 -4.103 18.733 1.00 0.00 75 PHE A O 2
ATOM 2811 N N . LEU A 1 76 ? 163.871 -2.651 17.426 1.00 0.00 76 LEU A N 2
ATOM 2812 C CA . LEU A 1 76 ? 164.646 -2.087 18.527 1.00 0.00 76 LEU A CA 2
ATOM 2813 C C . LEU A 1 76 ? 163.732 -1.467 19.577 1.00 0.00 76 LEU A C 2
ATOM 2814 O O . LEU A 1 76 ? 163.661 -1.941 20.712 1.00 0.00 76 LEU A O 2
ATOM 2830 N N . ASP A 1 77 ? 163.033 -0.403 19.194 1.00 0.00 77 ASP A N 2
ATOM 2831 C CA . ASP A 1 77 ? 162.124 0.283 20.105 1.00 0.00 77 ASP A CA 2
ATOM 2832 C C . ASP A 1 77 ? 162.880 0.839 21.309 1.00 0.00 77 ASP A C 2
ATOM 2833 O O . ASP A 1 77 ? 162.674 0.401 22.442 1.00 0.00 77 ASP A O 2
ATOM 2842 N N . GLN A 1 78 ? 163.757 1.804 21.055 1.00 0.00 78 GLN A N 2
ATOM 2843 C CA . GLN A 1 78 ? 164.544 2.420 22.116 1.00 0.00 78 GLN A CA 2
ATOM 2844 C C . GLN A 1 78 ? 164.689 3.921 21.884 1.00 0.00 78 GLN A C 2
ATOM 2845 O O . GLN A 1 78 ? 165.146 4.354 20.826 1.00 0.00 78 GLN A O 2
ATOM 2859 N N . ASN A 1 79 ? 164.298 4.709 22.880 1.00 0.00 79 ASN A N 2
ATOM 2860 C CA . ASN A 1 79 ? 164.384 6.161 22.782 1.00 0.00 79 ASN A CA 2
ATOM 2861 C C . ASN A 1 79 ? 164.805 6.772 24.116 1.00 0.00 79 ASN A C 2
ATOM 2862 O O . ASN A 1 79 ? 164.501 6.235 25.180 1.00 0.00 79 ASN A O 2
ATOM 2873 N N . ALA A 1 80 ? 165.507 7.899 24.048 1.00 0.00 80 ALA A N 2
ATOM 2874 C CA . ALA A 1 80 ? 165.970 8.585 25.249 1.00 0.00 80 ALA A CA 2
ATOM 2875 C C . ALA A 1 80 ? 165.024 9.718 25.630 1.00 0.00 80 ALA A C 2
ATOM 2876 O O . ALA A 1 80 ? 164.202 10.152 24.824 1.00 0.00 80 ALA A O 2
ATOM 2883 N N . ASP A 1 81 ? 165.145 10.192 26.867 1.00 0.00 81 ASP A N 2
ATOM 2884 C CA . ASP A 1 81 ? 164.299 11.275 27.355 1.00 0.00 81 ASP A CA 2
ATOM 2885 C C . ASP A 1 81 ? 164.936 11.963 28.559 1.00 0.00 81 ASP A C 2
ATOM 2886 O O . ASP A 1 81 ? 165.025 13.189 28.609 1.00 0.00 81 ASP A O 2
ATOM 2895 N N . ARG A 1 82 ? 165.375 11.165 29.525 1.00 0.00 82 ARG A N 2
ATOM 2896 C CA . ARG A 1 82 ? 166.004 11.697 30.729 1.00 0.00 82 ARG A CA 2
ATOM 2897 C C . ARG A 1 82 ? 167.509 11.849 30.538 1.00 0.00 82 ARG A C 2
ATOM 2898 O O . ARG A 1 82 ? 168.067 12.924 30.752 1.00 0.00 82 ARG A O 2
ATOM 2919 N N . ALA A 1 83 ? 168.161 10.763 30.131 1.00 0.00 83 ALA A N 2
ATOM 2920 C CA . ALA A 1 83 ? 169.602 10.776 29.911 1.00 0.00 83 ALA A CA 2
ATOM 2921 C C . ALA A 1 83 ? 169.961 10.120 28.582 1.00 0.00 83 ALA A C 2
ATOM 2922 O O . ALA A 1 83 ? 169.109 9.524 27.922 1.00 0.00 83 ALA A O 2
ATOM 2929 N N . SER A 1 84 ? 171.227 10.231 28.196 1.00 0.00 84 SER A N 2
ATOM 2930 C CA . SER A 1 84 ? 171.700 9.647 26.945 1.00 0.00 84 SER A CA 2
ATOM 2931 C C . SER A 1 84 ? 173.207 9.417 26.989 1.00 0.00 84 SER A C 2
ATOM 2932 O O . SER A 1 84 ? 173.993 10.356 26.863 1.00 0.00 84 SER A O 2
ATOM 2940 N N . ARG A 1 85 ? 173.603 8.160 27.165 1.00 0.00 85 ARG A N 2
ATOM 2941 C CA . ARG A 1 85 ? 175.017 7.805 27.226 1.00 0.00 85 ARG A CA 2
ATOM 2942 C C . ARG A 1 85 ? 175.403 6.908 26.053 1.00 0.00 85 ARG A C 2
ATOM 2943 O O . ARG A 1 85 ? 176.270 6.043 26.178 1.00 0.00 85 ARG A O 2
ATOM 2964 N N . ARG A 1 86 ? 174.754 7.122 24.912 1.00 0.00 86 ARG A N 2
ATOM 2965 C CA . ARG A 1 86 ? 175.031 6.334 23.717 1.00 0.00 86 ARG A CA 2
ATOM 2966 C C . ARG A 1 86 ? 175.909 7.111 22.742 1.00 0.00 86 ARG A C 2
ATOM 2967 O O . ARG A 1 86 ? 176.855 6.567 22.172 1.00 0.00 86 ARG A O 2
ATOM 2988 N N . THR A 1 87 ? 175.589 8.388 22.554 1.00 0.00 87 THR A N 2
ATOM 2989 C CA . THR A 1 87 ? 176.349 9.240 21.647 1.00 0.00 87 THR A CA 2
ATOM 2990 C C . THR A 1 87 ? 176.677 10.578 22.303 1.00 0.00 87 THR A C 2
ATOM 2991 O O . THR A 1 87 ? 175.839 11.167 22.987 1.00 0.00 87 THR A O 2
ATOM 3002 N N . PHE A 1 88 ? 177.900 11.051 22.091 1.00 0.00 88 PHE A N 2
ATOM 3003 C CA . PHE A 1 88 ? 178.338 12.320 22.662 1.00 0.00 88 PHE A CA 2
ATOM 3004 C C . PHE A 1 88 ? 178.191 13.452 21.650 1.00 0.00 88 PHE A C 2
ATOM 3005 O O . PHE A 1 88 ? 177.390 14.374 21.907 1.00 0.00 88 PHE A O 2
ATOM 3023 N N . MET A 1 1 ? 157.336 23.856 -6.038 1.00 0.00 1 MET A N 3
ATOM 3024 C CA . MET A 1 1 ? 158.153 23.076 -5.069 1.00 0.00 1 MET A CA 3
ATOM 3025 C C . MET A 1 1 ? 159.016 23.993 -4.207 1.00 0.00 1 MET A C 3
ATOM 3026 O O . MET A 1 1 ? 158.988 23.910 -2.978 1.00 0.00 1 MET A O 3
ATOM 3042 N N . HIS A 1 2 ? 159.782 24.866 -4.854 1.00 0.00 2 HIS A N 3
ATOM 3043 C CA . HIS A 1 2 ? 160.651 25.795 -4.140 1.00 0.00 2 HIS A CA 3
ATOM 3044 C C . HIS A 1 2 ? 159.841 26.927 -3.516 1.00 0.00 2 HIS A C 3
ATOM 3045 O O . HIS A 1 2 ? 159.932 27.181 -2.315 1.00 0.00 2 HIS A O 3
ATOM 3060 N N . HIS A 1 3 ? 159.048 27.605 -4.341 1.00 0.00 3 HIS A N 3
ATOM 3061 C CA . HIS A 1 3 ? 158.220 28.710 -3.870 1.00 0.00 3 HIS A CA 3
ATOM 3062 C C . HIS A 1 3 ? 156.741 28.425 -4.113 1.00 0.00 3 HIS A C 3
ATOM 3063 O O . HIS A 1 3 ? 156.391 27.512 -4.860 1.00 0.00 3 HIS A O 3
ATOM 3078 N N . HIS A 1 4 ? 155.879 29.212 -3.478 1.00 0.00 4 HIS A N 3
ATOM 3079 C CA . HIS A 1 4 ? 154.438 29.043 -3.626 1.00 0.00 4 HIS A CA 3
ATOM 3080 C C . HIS A 1 4 ? 153.741 30.396 -3.733 1.00 0.00 4 HIS A C 3
ATOM 3081 O O . HIS A 1 4 ? 154.114 31.354 -3.056 1.00 0.00 4 HIS A O 3
ATOM 3096 N N . HIS A 1 5 ? 152.726 30.466 -4.588 1.00 0.00 5 HIS A N 3
ATOM 3097 C CA . HIS A 1 5 ? 151.975 31.701 -4.784 1.00 0.00 5 HIS A CA 3
ATOM 3098 C C . HIS A 1 5 ? 150.474 31.447 -4.691 1.00 0.00 5 HIS A C 3
ATOM 3099 O O . HIS A 1 5 ? 149.836 31.792 -3.697 1.00 0.00 5 HIS A O 3
ATOM 3114 N N . HIS A 1 6 ? 149.916 30.842 -5.735 1.00 0.00 6 HIS A N 3
ATOM 3115 C CA . HIS A 1 6 ? 148.489 30.542 -5.772 1.00 0.00 6 HIS A CA 3
ATOM 3116 C C . HIS A 1 6 ? 148.235 29.183 -6.418 1.00 0.00 6 HIS A C 3
ATOM 3117 O O . HIS A 1 6 ? 149.131 28.595 -7.023 1.00 0.00 6 HIS A O 3
ATOM 3132 N N . HIS A 1 7 ? 147.008 28.692 -6.284 1.00 0.00 7 HIS A N 3
ATOM 3133 C CA . HIS A 1 7 ? 146.635 27.402 -6.855 1.00 0.00 7 HIS A CA 3
ATOM 3134 C C . HIS A 1 7 ? 147.488 26.281 -6.272 1.00 0.00 7 HIS A C 3
ATOM 3135 O O . HIS A 1 7 ? 148.536 25.936 -6.817 1.00 0.00 7 HIS A O 3
ATOM 3150 N N . LEU A 1 8 ? 147.031 25.715 -5.158 1.00 0.00 8 LEU A N 3
ATOM 3151 C CA . LEU A 1 8 ? 147.753 24.632 -4.500 1.00 0.00 8 LEU A CA 3
ATOM 3152 C C . LEU A 1 8 ? 147.088 23.288 -4.777 1.00 0.00 8 LEU A C 3
ATOM 3153 O O . LEU A 1 8 ? 145.968 23.035 -4.332 1.00 0.00 8 LEU A O 3
ATOM 3169 N N . VAL A 1 9 ? 147.784 22.429 -5.514 1.00 0.00 9 VAL A N 3
ATOM 3170 C CA . VAL A 1 9 ? 147.261 21.111 -5.849 1.00 0.00 9 VAL A CA 3
ATOM 3171 C C . VAL A 1 9 ? 148.389 20.093 -5.998 1.00 0.00 9 VAL A C 3
ATOM 3172 O O . VAL A 1 9 ? 149.511 20.447 -6.357 1.00 0.00 9 VAL A O 3
ATOM 3185 N N . PRO A 1 10 ? 148.103 18.808 -5.722 1.00 0.00 10 PRO A N 3
ATOM 3186 C CA . PRO A 1 10 ? 149.100 17.738 -5.828 1.00 0.00 10 PRO A CA 3
ATOM 3187 C C . PRO A 1 10 ? 149.488 17.449 -7.274 1.00 0.00 10 PRO A C 3
ATOM 3188 O O . PRO A 1 10 ? 148.663 17.555 -8.182 1.00 0.00 10 PRO A O 3
ATOM 3199 N N . ARG A 1 11 ? 150.749 17.084 -7.481 1.00 0.00 11 ARG A N 3
ATOM 3200 C CA . ARG A 1 11 ? 151.247 16.779 -8.818 1.00 0.00 11 ARG A CA 3
ATOM 3201 C C . ARG A 1 11 ? 150.899 15.349 -9.216 1.00 0.00 11 ARG A C 3
ATOM 3202 O O . ARG A 1 11 ? 150.401 15.104 -10.314 1.00 0.00 11 ARG A O 3
ATOM 3223 N N . GLY A 1 12 ? 151.163 14.408 -8.315 1.00 0.00 12 GLY A N 3
ATOM 3224 C CA . GLY A 1 12 ? 150.871 13.014 -8.590 1.00 0.00 12 GLY A CA 3
ATOM 3225 C C . GLY A 1 12 ? 149.852 12.433 -7.630 1.00 0.00 12 GLY A C 3
ATOM 3226 O O . GLY A 1 12 ? 148.998 11.639 -8.026 1.00 0.00 12 GLY A O 3
ATOM 3230 N N . SER A 1 13 ? 149.940 12.830 -6.364 1.00 0.00 13 SER A N 3
ATOM 3231 C CA . SER A 1 13 ? 149.018 12.343 -5.345 1.00 0.00 13 SER A CA 3
ATOM 3232 C C . SER A 1 13 ? 149.116 10.826 -5.204 1.00 0.00 13 SER A C 3
ATOM 3233 O O . SER A 1 13 ? 148.128 10.110 -5.376 1.00 0.00 13 SER A O 3
ATOM 3241 N N . ILE A 1 14 ? 150.313 10.343 -4.890 1.00 0.00 14 ILE A N 3
ATOM 3242 C CA . ILE A 1 14 ? 150.540 8.912 -4.726 1.00 0.00 14 ILE A CA 3
ATOM 3243 C C . ILE A 1 14 ? 151.333 8.622 -3.456 1.00 0.00 14 ILE A C 3
ATOM 3244 O O . ILE A 1 14 ? 150.990 7.721 -2.691 1.00 0.00 14 ILE A O 3
ATOM 3260 N N . LEU A 1 15 ? 152.395 9.391 -3.238 1.00 0.00 15 LEU A N 3
ATOM 3261 C CA . LEU A 1 15 ? 153.238 9.215 -2.060 1.00 0.00 15 LEU A CA 3
ATOM 3262 C C . LEU A 1 15 ? 152.466 9.539 -0.785 1.00 0.00 15 LEU A C 3
ATOM 3263 O O . LEU A 1 15 ? 152.729 8.967 0.273 1.00 0.00 15 LEU A O 3
ATOM 3279 N N . LYS A 1 16 ? 151.516 10.462 -0.892 1.00 0.00 16 LYS A N 3
ATOM 3280 C CA . LYS A 1 16 ? 150.708 10.863 0.254 1.00 0.00 16 LYS A CA 3
ATOM 3281 C C . LYS A 1 16 ? 149.745 9.752 0.666 1.00 0.00 16 LYS A C 3
ATOM 3282 O O . LYS A 1 16 ? 149.358 9.656 1.830 1.00 0.00 16 LYS A O 3
ATOM 3301 N N . GLU A 1 17 ? 149.361 8.918 -0.295 1.00 0.00 17 GLU A N 3
ATOM 3302 C CA . GLU A 1 17 ? 148.442 7.817 -0.028 1.00 0.00 17 GLU A CA 3
ATOM 3303 C C . GLU A 1 17 ? 149.193 6.582 0.459 1.00 0.00 17 GLU A C 3
ATOM 3304 O O . GLU A 1 17 ? 148.666 5.792 1.242 1.00 0.00 17 GLU A O 3
ATOM 3316 N N . VAL A 1 18 ? 150.426 6.420 -0.011 1.00 0.00 18 VAL A N 3
ATOM 3317 C CA . VAL A 1 18 ? 151.247 5.279 0.376 1.00 0.00 18 VAL A CA 3
ATOM 3318 C C . VAL A 1 18 ? 151.630 5.348 1.851 1.00 0.00 18 VAL A C 3
ATOM 3319 O O . VAL A 1 18 ? 151.827 4.321 2.500 1.00 0.00 18 VAL A O 3
ATOM 3332 N N . THR A 1 19 ? 151.735 6.565 2.375 1.00 0.00 19 THR A N 3
ATOM 3333 C CA . THR A 1 19 ? 152.098 6.767 3.773 1.00 0.00 19 THR A CA 3
ATOM 3334 C C . THR A 1 19 ? 150.916 6.488 4.699 1.00 0.00 19 THR A C 3
ATOM 3335 O O . THR A 1 19 ? 151.098 6.195 5.881 1.00 0.00 19 THR A O 3
ATOM 3346 N N . SER A 1 20 ? 149.705 6.583 4.159 1.00 0.00 20 SER A N 3
ATOM 3347 C CA . SER A 1 20 ? 148.498 6.343 4.944 1.00 0.00 20 SER A CA 3
ATOM 3348 C C . SER A 1 20 ? 148.125 4.864 4.943 1.00 0.00 20 SER A C 3
ATOM 3349 O O . SER A 1 20 ? 147.748 4.308 5.974 1.00 0.00 20 SER A O 3
ATOM 3357 N N . VAL A 1 21 ? 148.227 4.233 3.778 1.00 0.00 21 VAL A N 3
ATOM 3358 C CA . VAL A 1 21 ? 147.894 2.819 3.643 1.00 0.00 21 VAL A CA 3
ATOM 3359 C C . VAL A 1 21 ? 148.945 1.934 4.310 1.00 0.00 21 VAL A C 3
ATOM 3360 O O . VAL A 1 21 ? 148.641 0.831 4.764 1.00 0.00 21 VAL A O 3
ATOM 3373 N N . VAL A 1 22 ? 150.180 2.421 4.362 1.00 0.00 22 VAL A N 3
ATOM 3374 C CA . VAL A 1 22 ? 151.271 1.668 4.970 1.00 0.00 22 VAL A CA 3
ATOM 3375 C C . VAL A 1 22 ? 151.139 1.634 6.490 1.00 0.00 22 VAL A C 3
ATOM 3376 O O . VAL A 1 22 ? 151.321 0.589 7.115 1.00 0.00 22 VAL A O 3
ATOM 3389 N N . GLU A 1 23 ? 150.824 2.783 7.080 1.00 0.00 23 GLU A N 3
ATOM 3390 C CA . GLU A 1 23 ? 150.670 2.883 8.527 1.00 0.00 23 GLU A CA 3
ATOM 3391 C C . GLU A 1 23 ? 149.410 2.160 8.994 1.00 0.00 23 GLU A C 3
ATOM 3392 O O . GLU A 1 23 ? 149.380 1.587 10.083 1.00 0.00 23 GLU A O 3
ATOM 3404 N N . GLN A 1 24 ? 148.373 2.193 8.165 1.00 0.00 24 GLN A N 3
ATOM 3405 C CA . GLN A 1 24 ? 147.110 1.541 8.495 1.00 0.00 24 GLN A CA 3
ATOM 3406 C C . GLN A 1 24 ? 147.281 0.028 8.589 1.00 0.00 24 GLN A C 3
ATOM 3407 O O . GLN A 1 24 ? 146.565 -0.642 9.333 1.00 0.00 24 GLN A O 3
ATOM 3421 N N . ALA A 1 25 ? 148.233 -0.503 7.829 1.00 0.00 25 ALA A N 3
ATOM 3422 C CA . ALA A 1 25 ? 148.495 -1.938 7.825 1.00 0.00 25 ALA A CA 3
ATOM 3423 C C . ALA A 1 25 ? 149.160 -2.382 9.124 1.00 0.00 25 ALA A C 3
ATOM 3424 O O . ALA A 1 25 ? 148.806 -3.416 9.690 1.00 0.00 25 ALA A O 3
ATOM 3431 N N . TRP A 1 26 ? 150.126 -1.596 9.589 1.00 0.00 26 TRP A N 3
ATOM 3432 C CA . TRP A 1 26 ? 150.845 -1.910 10.822 1.00 0.00 26 TRP A CA 3
ATOM 3433 C C . TRP A 1 26 ? 149.881 -2.217 11.966 1.00 0.00 26 TRP A C 3
ATOM 3434 O O . TRP A 1 26 ? 150.217 -2.955 12.892 1.00 0.00 26 TRP A O 3
ATOM 3455 N N . LYS A 1 27 ? 148.681 -1.649 11.896 1.00 0.00 27 LYS A N 3
ATOM 3456 C CA . LYS A 1 27 ? 147.671 -1.866 12.925 1.00 0.00 27 LYS A CA 3
ATOM 3457 C C . LYS A 1 27 ? 147.352 -3.352 13.073 1.00 0.00 27 LYS A C 3
ATOM 3458 O O . LYS A 1 27 ? 146.956 -3.807 14.147 1.00 0.00 27 LYS A O 3
ATOM 3477 N N . LEU A 1 28 ? 147.527 -4.102 11.990 1.00 0.00 28 LEU A N 3
ATOM 3478 C CA . LEU A 1 28 ? 147.258 -5.535 12.000 1.00 0.00 28 LEU A CA 3
ATOM 3479 C C . LEU A 1 28 ? 148.469 -6.314 12.509 1.00 0.00 28 LEU A C 3
ATOM 3480 O O . LEU A 1 28 ? 149.604 -5.850 12.401 1.00 0.00 28 LEU A O 3
ATOM 3496 N N . PRO A 1 29 ? 148.242 -7.514 13.073 1.00 0.00 29 PRO A N 3
ATOM 3497 C CA . PRO A 1 29 ? 149.319 -8.358 13.600 1.00 0.00 29 PRO A CA 3
ATOM 3498 C C . PRO A 1 29 ? 150.379 -8.671 12.547 1.00 0.00 29 PRO A C 3
ATOM 3499 O O . PRO A 1 29 ? 151.480 -8.121 12.581 1.00 0.00 29 PRO A O 3
ATOM 3510 N N . GLU A 1 30 ? 150.044 -9.556 11.612 1.00 0.00 30 GLU A N 3
ATOM 3511 C CA . GLU A 1 30 ? 150.971 -9.937 10.553 1.00 0.00 30 GLU A CA 3
ATOM 3512 C C . GLU A 1 30 ? 150.238 -10.614 9.400 1.00 0.00 30 GLU A C 3
ATOM 3513 O O . GLU A 1 30 ? 150.508 -10.335 8.231 1.00 0.00 30 GLU A O 3
ATOM 3525 N N . SER A 1 31 ? 149.311 -11.507 9.734 1.00 0.00 31 SER A N 3
ATOM 3526 C CA . SER A 1 31 ? 148.539 -12.226 8.726 1.00 0.00 31 SER A CA 3
ATOM 3527 C C . SER A 1 31 ? 147.888 -11.259 7.741 1.00 0.00 31 SER A C 3
ATOM 3528 O O . SER A 1 31 ? 148.151 -11.311 6.539 1.00 0.00 31 SER A O 3
ATOM 3536 N N . GLU A 1 32 ? 147.043 -10.375 8.259 1.00 0.00 32 GLU A N 3
ATOM 3537 C CA . GLU A 1 32 ? 146.358 -9.394 7.426 1.00 0.00 32 GLU A CA 3
ATOM 3538 C C . GLU A 1 32 ? 147.280 -8.223 7.095 1.00 0.00 32 GLU A C 3
ATOM 3539 O O . GLU A 1 32 ? 147.119 -7.565 6.068 1.00 0.00 32 GLU A O 3
ATOM 3551 N N . ARG A 1 33 ? 148.246 -7.968 7.973 1.00 0.00 33 ARG A N 3
ATOM 3552 C CA . ARG A 1 33 ? 149.194 -6.877 7.775 1.00 0.00 33 ARG A CA 3
ATOM 3553 C C . ARG A 1 33 ? 149.944 -7.036 6.456 1.00 0.00 33 ARG A C 3
ATOM 3554 O O . ARG A 1 33 ? 149.900 -6.158 5.594 1.00 0.00 33 ARG A O 3
ATOM 3575 N N . LYS A 1 34 ? 150.637 -8.162 6.309 1.00 0.00 34 LYS A N 3
ATOM 3576 C CA . LYS A 1 34 ? 151.403 -8.439 5.096 1.00 0.00 34 LYS A CA 3
ATOM 3577 C C . LYS A 1 34 ? 150.521 -8.363 3.851 1.00 0.00 34 LYS A C 3
ATOM 3578 O O . LYS A 1 34 ? 151.016 -8.166 2.742 1.00 0.00 34 LYS A O 3
ATOM 3597 N N . LYS A 1 35 ? 149.215 -8.528 4.038 1.00 0.00 35 LYS A N 3
ATOM 3598 C CA . LYS A 1 35 ? 148.273 -8.482 2.926 1.00 0.00 35 LYS A CA 3
ATOM 3599 C C . LYS A 1 35 ? 148.284 -7.113 2.246 1.00 0.00 35 LYS A C 3
ATOM 3600 O O . LYS A 1 35 ? 147.935 -6.993 1.072 1.00 0.00 35 LYS A O 3
ATOM 3619 N N . ILE A 1 36 ? 148.683 -6.084 2.989 1.00 0.00 36 ILE A N 3
ATOM 3620 C CA . ILE A 1 36 ? 148.732 -4.729 2.450 1.00 0.00 36 ILE A CA 3
ATOM 3621 C C . ILE A 1 36 ? 150.107 -4.416 1.865 1.00 0.00 36 ILE A C 3
ATOM 3622 O O . ILE A 1 36 ? 150.219 -3.698 0.872 1.00 0.00 36 ILE A O 3
ATOM 3638 N N . ILE A 1 37 ? 151.151 -4.957 2.486 1.00 0.00 37 ILE A N 3
ATOM 3639 C CA . ILE A 1 37 ? 152.514 -4.729 2.022 1.00 0.00 37 ILE A CA 3
ATOM 3640 C C . ILE A 1 37 ? 152.877 -5.685 0.889 1.00 0.00 37 ILE A C 3
ATOM 3641 O O . ILE A 1 37 ? 153.685 -5.355 0.021 1.00 0.00 37 ILE A O 3
ATOM 3657 N N . ARG A 1 38 ? 152.274 -6.869 0.903 1.00 0.00 38 ARG A N 3
ATOM 3658 C CA . ARG A 1 38 ? 152.534 -7.872 -0.123 1.00 0.00 38 ARG A CA 3
ATOM 3659 C C . ARG A 1 38 ? 151.812 -7.521 -1.420 1.00 0.00 38 ARG A C 3
ATOM 3660 O O . ARG A 1 38 ? 152.351 -7.705 -2.511 1.00 0.00 38 ARG A O 3
ATOM 3681 N N . ARG A 1 39 ? 150.588 -7.017 -1.294 1.00 0.00 39 ARG A N 3
ATOM 3682 C CA . ARG A 1 39 ? 149.793 -6.641 -2.456 1.00 0.00 39 ARG A CA 3
ATOM 3683 C C . ARG A 1 39 ? 150.305 -5.342 -3.071 1.00 0.00 39 ARG A C 3
ATOM 3684 O O . ARG A 1 39 ? 150.316 -5.184 -4.291 1.00 0.00 39 ARG A O 3
ATOM 3705 N N . LEU A 1 40 ? 150.730 -4.417 -2.216 1.00 0.00 40 LEU A N 3
ATOM 3706 C CA . LEU A 1 40 ? 151.245 -3.133 -2.675 1.00 0.00 40 LEU A CA 3
ATOM 3707 C C . LEU A 1 40 ? 152.527 -3.317 -3.481 1.00 0.00 40 LEU A C 3
ATOM 3708 O O . LEU A 1 40 ? 152.693 -2.723 -4.546 1.00 0.00 40 LEU A O 3
ATOM 3724 N N . TYR A 1 41 ? 153.429 -4.147 -2.966 1.00 0.00 41 TYR A N 3
ATOM 3725 C CA . TYR A 1 41 ? 154.696 -4.410 -3.639 1.00 0.00 41 TYR A CA 3
ATOM 3726 C C . TYR A 1 41 ? 154.463 -5.011 -5.020 1.00 0.00 41 TYR A C 3
ATOM 3727 O O . TYR A 1 41 ? 155.123 -4.637 -5.990 1.00 0.00 41 TYR A O 3
ATOM 3745 N N . LEU A 1 42 ? 153.521 -5.944 -5.104 1.00 0.00 42 LEU A N 3
ATOM 3746 C CA . LEU A 1 42 ? 153.200 -6.597 -6.367 1.00 0.00 42 LEU A CA 3
ATOM 3747 C C . LEU A 1 42 ? 152.318 -5.702 -7.233 1.00 0.00 42 LEU A C 3
ATOM 3748 O O . LEU A 1 42 ? 152.390 -5.745 -8.461 1.00 0.00 42 LEU A O 3
ATOM 3764 N N . LYS A 1 43 ? 151.488 -4.894 -6.583 1.00 0.00 43 LYS A N 3
ATOM 3765 C CA . LYS A 1 43 ? 150.591 -3.987 -7.292 1.00 0.00 43 LYS A CA 3
ATOM 3766 C C . LYS A 1 43 ? 151.355 -2.788 -7.846 1.00 0.00 43 LYS A C 3
ATOM 3767 O O . LYS A 1 43 ? 150.976 -2.218 -8.869 1.00 0.00 43 LYS A O 3
ATOM 3786 N N . TRP A 1 44 ? 152.431 -2.408 -7.164 1.00 0.00 44 TRP A N 3
ATOM 3787 C CA . TRP A 1 44 ? 153.246 -1.276 -7.588 1.00 0.00 44 TRP A CA 3
ATOM 3788 C C . TRP A 1 44 ? 154.455 -1.746 -8.393 1.00 0.00 44 TRP A C 3
ATOM 3789 O O . TRP A 1 44 ? 155.552 -1.205 -8.256 1.00 0.00 44 TRP A O 3
ATOM 3810 N N . HIS A 1 45 ? 154.246 -2.754 -9.233 1.00 0.00 45 HIS A N 3
ATOM 3811 C CA . HIS A 1 45 ? 155.320 -3.295 -10.059 1.00 0.00 45 HIS A CA 3
ATOM 3812 C C . HIS A 1 45 ? 155.217 -2.773 -11.492 1.00 0.00 45 HIS A C 3
ATOM 3813 O O . HIS A 1 45 ? 154.123 -2.671 -12.046 1.00 0.00 45 HIS A O 3
ATOM 3828 N N . PRO A 1 46 ? 156.361 -2.435 -12.114 1.00 0.00 46 PRO A N 3
ATOM 3829 C CA . PRO A 1 46 ? 156.389 -1.923 -13.487 1.00 0.00 46 PRO A CA 3
ATOM 3830 C C . PRO A 1 46 ? 156.129 -3.015 -14.519 1.00 0.00 46 PRO A C 3
ATOM 3831 O O . PRO A 1 46 ? 155.365 -2.822 -15.464 1.00 0.00 46 PRO A O 3
ATOM 3842 N N . ASP A 1 47 ? 156.770 -4.164 -14.330 1.00 0.00 47 ASP A N 3
ATOM 3843 C CA . ASP A 1 47 ? 156.609 -5.288 -15.244 1.00 0.00 47 ASP A CA 3
ATOM 3844 C C . ASP A 1 47 ? 155.158 -5.758 -15.281 1.00 0.00 47 ASP A C 3
ATOM 3845 O O . ASP A 1 47 ? 154.688 -6.275 -16.294 1.00 0.00 47 ASP A O 3
ATOM 3854 N N . LYS A 1 48 ? 154.452 -5.575 -14.170 1.00 0.00 48 LYS A N 3
ATOM 3855 C CA . LYS A 1 48 ? 153.054 -5.980 -14.077 1.00 0.00 48 LYS A CA 3
ATOM 3856 C C . LYS A 1 48 ? 152.126 -4.793 -14.316 1.00 0.00 48 LYS A C 3
ATOM 3857 O O . LYS A 1 48 ? 151.042 -4.715 -13.739 1.00 0.00 48 LYS A O 3
ATOM 3876 N N . ASN A 1 49 ? 152.558 -3.872 -15.171 1.00 0.00 49 ASN A N 3
ATOM 3877 C CA . ASN A 1 49 ? 151.765 -2.690 -15.488 1.00 0.00 49 ASN A CA 3
ATOM 3878 C C . ASN A 1 49 ? 151.860 -2.354 -16.974 1.00 0.00 49 ASN A C 3
ATOM 3879 O O . ASN A 1 49 ? 152.844 -2.691 -17.633 1.00 0.00 49 ASN A O 3
ATOM 3890 N N . PRO A 1 50 ? 150.833 -1.682 -17.524 1.00 0.00 50 PRO A N 3
ATOM 3891 C CA . PRO A 1 50 ? 150.807 -1.303 -18.941 1.00 0.00 50 PRO A CA 3
ATOM 3892 C C . PRO A 1 50 ? 152.006 -0.448 -19.335 1.00 0.00 50 PRO A C 3
ATOM 3893 O O . PRO A 1 50 ? 152.832 -0.859 -20.149 1.00 0.00 50 PRO A O 3
ATOM 3904 N N . GLU A 1 51 ? 152.095 0.744 -18.753 1.00 0.00 51 GLU A N 3
ATOM 3905 C CA . GLU A 1 51 ? 153.193 1.658 -19.045 1.00 0.00 51 GLU A CA 3
ATOM 3906 C C . GLU A 1 51 ? 153.347 2.696 -17.938 1.00 0.00 51 GLU A C 3
ATOM 3907 O O . GLU A 1 51 ? 152.521 3.599 -17.802 1.00 0.00 51 GLU A O 3
ATOM 3919 N N . ASN A 1 52 ? 154.408 2.561 -17.150 1.00 0.00 52 ASN A N 3
ATOM 3920 C CA . ASN A 1 52 ? 154.669 3.488 -16.054 1.00 0.00 52 ASN A CA 3
ATOM 3921 C C . ASN A 1 52 ? 155.976 3.141 -15.349 1.00 0.00 52 ASN A C 3
ATOM 3922 O O . ASN A 1 52 ? 156.000 2.319 -14.433 1.00 0.00 52 ASN A O 3
ATOM 3933 N N . HIS A 1 53 ? 157.062 3.774 -15.781 1.00 0.00 53 HIS A N 3
ATOM 3934 C CA . HIS A 1 53 ? 158.373 3.532 -15.192 1.00 0.00 53 HIS A CA 3
ATOM 3935 C C . HIS A 1 53 ? 158.656 4.520 -14.065 1.00 0.00 53 HIS A C 3
ATOM 3936 O O . HIS A 1 53 ? 158.933 4.123 -12.933 1.00 0.00 53 HIS A O 3
ATOM 3951 N N . ASP A 1 54 ? 158.585 5.809 -14.383 1.00 0.00 54 ASP A N 3
ATOM 3952 C CA . ASP A 1 54 ? 158.834 6.855 -13.397 1.00 0.00 54 ASP A CA 3
ATOM 3953 C C . ASP A 1 54 ? 157.877 6.730 -12.215 1.00 0.00 54 ASP A C 3
ATOM 3954 O O . ASP A 1 54 ? 158.259 6.963 -11.067 1.00 0.00 54 ASP A O 3
ATOM 3963 N N . ILE A 1 55 ? 156.633 6.364 -12.502 1.00 0.00 55 ILE A N 3
ATOM 3964 C CA . ILE A 1 55 ? 155.623 6.208 -11.462 1.00 0.00 55 ILE A CA 3
ATOM 3965 C C . ILE A 1 55 ? 155.871 4.950 -10.638 1.00 0.00 55 ILE A C 3
ATOM 3966 O O . ILE A 1 55 ? 155.832 4.983 -9.409 1.00 0.00 55 ILE A O 3
ATOM 3982 N N . ALA A 1 56 ? 156.123 3.840 -11.324 1.00 0.00 56 ALA A N 3
ATOM 3983 C CA . ALA A 1 56 ? 156.376 2.569 -10.655 1.00 0.00 56 ALA A CA 3
ATOM 3984 C C . ALA A 1 56 ? 157.668 2.617 -9.843 1.00 0.00 56 ALA A C 3
ATOM 3985 O O . ALA A 1 56 ? 157.830 1.875 -8.876 1.00 0.00 56 ALA A O 3
ATOM 3992 N N . ASN A 1 57 ? 158.586 3.491 -10.245 1.00 0.00 57 ASN A N 3
ATOM 3993 C CA . ASN A 1 57 ? 159.863 3.629 -9.553 1.00 0.00 57 ASN A CA 3
ATOM 3994 C C . ASN A 1 57 ? 159.750 4.595 -8.377 1.00 0.00 57 ASN A C 3
ATOM 3995 O O . ASN A 1 57 ? 160.131 4.266 -7.254 1.00 0.00 57 ASN A O 3
ATOM 4006 N N . GLU A 1 58 ? 159.229 5.790 -8.642 1.00 0.00 58 GLU A N 3
ATOM 4007 C CA . GLU A 1 58 ? 159.073 6.804 -7.604 1.00 0.00 58 GLU A CA 3
ATOM 4008 C C . GLU A 1 58 ? 158.255 6.271 -6.430 1.00 0.00 58 GLU A C 3
ATOM 4009 O O . GLU A 1 58 ? 158.445 6.690 -5.288 1.00 0.00 58 GLU A O 3
ATOM 4021 N N . VAL A 1 59 ? 157.346 5.344 -6.717 1.00 0.00 59 VAL A N 3
ATOM 4022 C CA . VAL A 1 59 ? 156.504 4.755 -5.682 1.00 0.00 59 VAL A CA 3
ATOM 4023 C C . VAL A 1 59 ? 157.218 3.599 -4.989 1.00 0.00 59 VAL A C 3
ATOM 4024 O O . VAL A 1 59 ? 157.019 3.358 -3.799 1.00 0.00 59 VAL A O 3
ATOM 4037 N N . PHE A 1 60 ? 158.050 2.887 -5.742 1.00 0.00 60 PHE A N 3
ATOM 4038 C CA . PHE A 1 60 ? 158.794 1.755 -5.200 1.00 0.00 60 PHE A CA 3
ATOM 4039 C C . PHE A 1 60 ? 159.794 2.217 -4.143 1.00 0.00 60 PHE A C 3
ATOM 4040 O O . PHE A 1 60 ? 159.961 1.571 -3.109 1.00 0.00 60 PHE A O 3
ATOM 4057 N N . LYS A 1 61 ? 160.459 3.336 -4.412 1.00 0.00 61 LYS A N 3
ATOM 4058 C CA . LYS A 1 61 ? 161.444 3.882 -3.486 1.00 0.00 61 LYS A CA 3
ATOM 4059 C C . LYS A 1 61 ? 160.806 4.205 -2.138 1.00 0.00 61 LYS A C 3
ATOM 4060 O O . LYS A 1 61 ? 161.292 3.775 -1.092 1.00 0.00 61 LYS A O 3
ATOM 4079 N N . HIS A 1 62 ? 159.717 4.965 -2.170 1.00 0.00 62 HIS A N 3
ATOM 4080 C CA . HIS A 1 62 ? 159.015 5.347 -0.950 1.00 0.00 62 HIS A CA 3
ATOM 4081 C C . HIS A 1 62 ? 158.410 4.125 -0.263 1.00 0.00 62 HIS A C 3
ATOM 4082 O O . HIS A 1 62 ? 158.391 4.037 0.964 1.00 0.00 62 HIS A O 3
ATOM 4097 N N . LEU A 1 63 ? 157.915 3.188 -1.065 1.00 0.00 63 LEU A N 3
ATOM 4098 C CA . LEU A 1 63 ? 157.307 1.973 -0.534 1.00 0.00 63 LEU A CA 3
ATOM 4099 C C . LEU A 1 63 ? 158.335 1.131 0.216 1.00 0.00 63 LEU A C 3
ATOM 4100 O O . LEU A 1 63 ? 158.103 0.720 1.353 1.00 0.00 63 LEU A O 3
ATOM 4116 N N . GLN A 1 64 ? 159.469 0.879 -0.427 1.00 0.00 64 GLN A N 3
ATOM 4117 C CA . GLN A 1 64 ? 160.532 0.085 0.180 1.00 0.00 64 GLN A CA 3
ATOM 4118 C C . GLN A 1 64 ? 161.105 0.787 1.407 1.00 0.00 64 GLN A C 3
ATOM 4119 O O . GLN A 1 64 ? 161.333 0.162 2.443 1.00 0.00 64 GLN A O 3
ATOM 4133 N N . ASN A 1 65 ? 161.335 2.090 1.284 1.00 0.00 65 ASN A N 3
ATOM 4134 C CA . ASN A 1 65 ? 161.882 2.878 2.383 1.00 0.00 65 ASN A CA 3
ATOM 4135 C C . ASN A 1 65 ? 160.911 2.924 3.559 1.00 0.00 65 ASN A C 3
ATOM 4136 O O . ASN A 1 65 ? 161.324 3.041 4.713 1.00 0.00 65 ASN A O 3
ATOM 4147 N N . GLU A 1 66 ? 159.619 2.836 3.257 1.00 0.00 66 GLU A N 3
ATOM 4148 C CA . GLU A 1 66 ? 158.589 2.869 4.290 1.00 0.00 66 GLU A CA 3
ATOM 4149 C C . GLU A 1 66 ? 158.584 1.584 5.119 1.00 0.00 66 GLU A C 3
ATOM 4150 O O . GLU A 1 66 ? 157.917 1.508 6.151 1.00 0.00 66 GLU A O 3
ATOM 4162 N N . ILE A 1 67 ? 159.323 0.576 4.663 1.00 0.00 67 ILE A N 3
ATOM 4163 C CA . ILE A 1 67 ? 159.388 -0.698 5.369 1.00 0.00 67 ILE A CA 3
ATOM 4164 C C . ILE A 1 67 ? 160.466 -0.686 6.449 1.00 0.00 67 ILE A C 3
ATOM 4165 O O . ILE A 1 67 ? 160.181 -0.909 7.624 1.00 0.00 67 ILE A O 3
ATOM 4181 N N . ASN A 1 68 ? 161.705 -0.433 6.043 1.00 0.00 68 ASN A N 3
ATOM 4182 C CA . ASN A 1 68 ? 162.827 -0.403 6.976 1.00 0.00 68 ASN A CA 3
ATOM 4183 C C . ASN A 1 68 ? 162.620 0.647 8.065 1.00 0.00 68 ASN A C 3
ATOM 4184 O O . ASN A 1 68 ? 162.962 0.422 9.226 1.00 0.00 68 ASN A O 3
ATOM 4195 N N . ARG A 1 69 ? 162.068 1.794 7.686 1.00 0.00 69 ARG A N 3
ATOM 4196 C CA . ARG A 1 69 ? 161.829 2.874 8.637 1.00 0.00 69 ARG A CA 3
ATOM 4197 C C . ARG A 1 69 ? 160.903 2.420 9.764 1.00 0.00 69 ARG A C 3
ATOM 4198 O O . ARG A 1 69 ? 161.047 2.850 10.910 1.00 0.00 69 ARG A O 3
ATOM 4219 N N . LEU A 1 70 ? 159.955 1.550 9.434 1.00 0.00 70 LEU A N 3
ATOM 4220 C CA . LEU A 1 70 ? 159.009 1.039 10.420 1.00 0.00 70 LEU A CA 3
ATOM 4221 C C . LEU A 1 70 ? 159.502 -0.276 11.016 1.00 0.00 70 LEU A C 3
ATOM 4222 O O . LEU A 1 70 ? 159.574 -0.431 12.235 1.00 0.00 70 LEU A O 3
ATOM 4238 N N . GLU A 1 71 ? 159.841 -1.219 10.143 1.00 0.00 71 GLU A N 3
ATOM 4239 C CA . GLU A 1 71 ? 160.328 -2.526 10.570 1.00 0.00 71 GLU A CA 3
ATOM 4240 C C . GLU A 1 71 ? 161.520 -2.390 11.513 1.00 0.00 71 GLU A C 3
ATOM 4241 O O . GLU A 1 71 ? 161.734 -3.235 12.382 1.00 0.00 71 GLU A O 3
ATOM 4253 N N . LYS A 1 72 ? 162.293 -1.324 11.335 1.00 0.00 72 LYS A N 3
ATOM 4254 C CA . LYS A 1 72 ? 163.463 -1.081 12.170 1.00 0.00 72 LYS A CA 3
ATOM 4255 C C . LYS A 1 72 ? 163.053 -0.753 13.603 1.00 0.00 72 LYS A C 3
ATOM 4256 O O . LYS A 1 72 ? 163.351 -1.503 14.531 1.00 0.00 72 LYS A O 3
ATOM 4275 N N . GLN A 1 73 ? 162.370 0.374 13.774 1.00 0.00 73 GLN A N 3
ATOM 4276 C CA . GLN A 1 73 ? 161.924 0.800 15.095 1.00 0.00 73 GLN A CA 3
ATOM 4277 C C . GLN A 1 73 ? 160.979 -0.225 15.711 1.00 0.00 73 GLN A C 3
ATOM 4278 O O . GLN A 1 73 ? 160.915 -0.370 16.932 1.00 0.00 73 GLN A O 3
ATOM 4292 N N . ALA A 1 74 ? 160.244 -0.935 14.860 1.00 0.00 74 ALA A N 3
ATOM 4293 C CA . ALA A 1 74 ? 159.302 -1.946 15.323 1.00 0.00 74 ALA A CA 3
ATOM 4294 C C . ALA A 1 74 ? 160.023 -3.222 15.747 1.00 0.00 74 ALA A C 3
ATOM 4295 O O . ALA A 1 74 ? 159.542 -3.961 16.606 1.00 0.00 74 ALA A O 3
ATOM 4302 N N . PHE A 1 75 ? 161.177 -3.476 15.138 1.00 0.00 75 PHE A N 3
ATOM 4303 C CA . PHE A 1 75 ? 161.960 -4.667 15.453 1.00 0.00 75 PHE A CA 3
ATOM 4304 C C . PHE A 1 75 ? 163.018 -4.363 16.510 1.00 0.00 75 PHE A C 3
ATOM 4305 O O . PHE A 1 75 ? 163.046 -4.988 17.570 1.00 0.00 75 PHE A O 3
ATOM 4322 N N . LEU A 1 76 ? 163.889 -3.403 16.213 1.00 0.00 76 LEU A N 3
ATOM 4323 C CA . LEU A 1 76 ? 164.951 -3.021 17.138 1.00 0.00 76 LEU A CA 3
ATOM 4324 C C . LEU A 1 76 ? 164.375 -2.592 18.485 1.00 0.00 76 LEU A C 3
ATOM 4325 O O . LEU A 1 76 ? 164.788 -3.087 19.533 1.00 0.00 76 LEU A O 3
ATOM 4341 N N . ASP A 1 77 ? 163.419 -1.668 18.448 1.00 0.00 77 ASP A N 3
ATOM 4342 C CA . ASP A 1 77 ? 162.783 -1.168 19.663 1.00 0.00 77 ASP A CA 3
ATOM 4343 C C . ASP A 1 77 ? 163.752 -0.318 20.480 1.00 0.00 77 ASP A C 3
ATOM 4344 O O . ASP A 1 77 ? 163.546 0.883 20.650 1.00 0.00 77 ASP A O 3
ATOM 4353 N N . GLN A 1 78 ? 164.808 -0.950 20.982 1.00 0.00 78 GLN A N 3
ATOM 4354 C CA . GLN A 1 78 ? 165.811 -0.252 21.782 1.00 0.00 78 GLN A CA 3
ATOM 4355 C C . GLN A 1 78 ? 166.373 0.951 21.027 1.00 0.00 78 GLN A C 3
ATOM 4356 O O . GLN A 1 78 ? 166.642 0.873 19.828 1.00 0.00 78 GLN A O 3
ATOM 4370 N N . ASN A 1 79 ? 166.547 2.059 21.738 1.00 0.00 79 ASN A N 3
ATOM 4371 C CA . ASN A 1 79 ? 167.077 3.278 21.136 1.00 0.00 79 ASN A CA 3
ATOM 4372 C C . ASN A 1 79 ? 168.572 3.147 20.863 1.00 0.00 79 ASN A C 3
ATOM 4373 O O . ASN A 1 79 ? 169.387 3.192 21.784 1.00 0.00 79 ASN A O 3
ATOM 4384 N N . ALA A 1 80 ? 168.923 2.986 19.592 1.00 0.00 80 ALA A N 3
ATOM 4385 C CA . ALA A 1 80 ? 170.320 2.850 19.197 1.00 0.00 80 ALA A CA 3
ATOM 4386 C C . ALA A 1 80 ? 170.782 4.061 18.393 1.00 0.00 80 ALA A C 3
ATOM 4387 O O . ALA A 1 80 ? 170.043 4.582 17.557 1.00 0.00 80 ALA A O 3
ATOM 4394 N N . ASP A 1 81 ? 172.007 4.504 18.651 1.00 0.00 81 ASP A N 3
ATOM 4395 C CA . ASP A 1 81 ? 172.567 5.654 17.950 1.00 0.00 81 ASP A CA 3
ATOM 4396 C C . ASP A 1 81 ? 174.091 5.608 17.962 1.00 0.00 81 ASP A C 3
ATOM 4397 O O . ASP A 1 81 ? 174.735 6.269 18.776 1.00 0.00 81 ASP A O 3
ATOM 4406 N N . ARG A 1 82 ? 174.662 4.824 17.054 1.00 0.00 82 ARG A N 3
ATOM 4407 C CA . ARG A 1 82 ? 176.111 4.691 16.959 1.00 0.00 82 ARG A CA 3
ATOM 4408 C C . ARG A 1 82 ? 176.621 5.236 15.628 1.00 0.00 82 ARG A C 3
ATOM 4409 O O . ARG A 1 82 ? 177.093 4.481 14.776 1.00 0.00 82 ARG A O 3
ATOM 4430 N N . ALA A 1 83 ? 176.522 6.549 15.455 1.00 0.00 83 ALA A N 3
ATOM 4431 C CA . ALA A 1 83 ? 176.973 7.196 14.229 1.00 0.00 83 ALA A CA 3
ATOM 4432 C C . ALA A 1 83 ? 177.817 8.428 14.537 1.00 0.00 83 ALA A C 3
ATOM 4433 O O . ALA A 1 83 ? 177.379 9.327 15.255 1.00 0.00 83 ALA A O 3
ATOM 4440 N N . SER A 1 84 ? 179.027 8.461 13.990 1.00 0.00 84 SER A N 3
ATOM 4441 C CA . SER A 1 84 ? 179.938 9.581 14.203 1.00 0.00 84 SER A CA 3
ATOM 4442 C C . SER A 1 84 ? 180.318 9.705 15.677 1.00 0.00 84 SER A C 3
ATOM 4443 O O . SER A 1 84 ? 181.396 9.273 16.086 1.00 0.00 84 SER A O 3
ATOM 4451 N N . ARG A 1 85 ? 179.428 10.295 16.469 1.00 0.00 85 ARG A N 3
ATOM 4452 C CA . ARG A 1 85 ? 179.674 10.473 17.895 1.00 0.00 85 ARG A CA 3
ATOM 4453 C C . ARG A 1 85 ? 178.414 10.185 18.705 1.00 0.00 85 ARG A C 3
ATOM 4454 O O . ARG A 1 85 ? 178.376 9.245 19.499 1.00 0.00 85 ARG A O 3
ATOM 4475 N N . ARG A 1 86 ? 177.386 11.001 18.499 1.00 0.00 86 ARG A N 3
ATOM 4476 C CA . ARG A 1 86 ? 176.123 10.834 19.211 1.00 0.00 86 ARG A CA 3
ATOM 4477 C C . ARG A 1 86 ? 174.942 11.185 18.312 1.00 0.00 86 ARG A C 3
ATOM 4478 O O . ARG A 1 86 ? 174.057 10.361 18.081 1.00 0.00 86 ARG A O 3
ATOM 4499 N N . THR A 1 87 ? 174.934 12.415 17.807 1.00 0.00 87 THR A N 3
ATOM 4500 C CA . THR A 1 87 ? 173.861 12.877 16.934 1.00 0.00 87 THR A CA 3
ATOM 4501 C C . THR A 1 87 ? 174.421 13.403 15.615 1.00 0.00 87 THR A C 3
ATOM 4502 O O . THR A 1 87 ? 174.110 12.882 14.545 1.00 0.00 87 THR A O 3
ATOM 4513 N N . PHE A 1 88 ? 175.251 14.437 15.703 1.00 0.00 88 PHE A N 3
ATOM 4514 C CA . PHE A 1 88 ? 175.855 15.035 14.517 1.00 0.00 88 PHE A CA 3
ATOM 4515 C C . PHE A 1 88 ? 174.785 15.573 13.573 1.00 0.00 88 PHE A C 3
ATOM 4516 O O . PHE A 1 88 ? 175.146 16.013 12.461 1.00 0.00 88 PHE A O 3
ATOM 4534 N N . MET A 1 1 ? 152.463 23.979 -29.200 1.00 0.00 1 MET A N 4
ATOM 4535 C CA . MET A 1 1 ? 151.192 23.538 -29.834 1.00 0.00 1 MET A CA 4
ATOM 4536 C C . MET A 1 1 ? 150.225 22.977 -28.797 1.00 0.00 1 MET A C 4
ATOM 4537 O O . MET A 1 1 ? 149.421 22.094 -29.096 1.00 0.00 1 MET A O 4
ATOM 4553 N N . HIS A 1 2 ? 150.306 23.496 -27.576 1.00 0.00 2 HIS A N 4
ATOM 4554 C CA . HIS A 1 2 ? 149.438 23.048 -26.495 1.00 0.00 2 HIS A CA 4
ATOM 4555 C C . HIS A 1 2 ? 149.452 24.041 -25.337 1.00 0.00 2 HIS A C 4
ATOM 4556 O O . HIS A 1 2 ? 150.505 24.558 -24.963 1.00 0.00 2 HIS A O 4
ATOM 4571 N N . HIS A 1 3 ? 148.277 24.303 -24.773 1.00 0.00 3 HIS A N 4
ATOM 4572 C CA . HIS A 1 3 ? 148.155 25.235 -23.658 1.00 0.00 3 HIS A CA 4
ATOM 4573 C C . HIS A 1 3 ? 147.519 24.555 -22.449 1.00 0.00 3 HIS A C 4
ATOM 4574 O O . HIS A 1 3 ? 146.322 24.270 -22.444 1.00 0.00 3 HIS A O 4
ATOM 4589 N N . HIS A 1 4 ? 148.328 24.300 -21.426 1.00 0.00 4 HIS A N 4
ATOM 4590 C CA . HIS A 1 4 ? 147.845 23.655 -20.211 1.00 0.00 4 HIS A CA 4
ATOM 4591 C C . HIS A 1 4 ? 148.173 24.496 -18.981 1.00 0.00 4 HIS A C 4
ATOM 4592 O O . HIS A 1 4 ? 149.319 24.541 -18.536 1.00 0.00 4 HIS A O 4
ATOM 4607 N N . HIS A 1 5 ? 147.158 25.161 -18.438 1.00 0.00 5 HIS A N 4
ATOM 4608 C CA . HIS A 1 5 ? 147.338 26.001 -17.260 1.00 0.00 5 HIS A CA 4
ATOM 4609 C C . HIS A 1 5 ? 147.087 25.206 -15.981 1.00 0.00 5 HIS A C 4
ATOM 4610 O O . HIS A 1 5 ? 146.155 24.404 -15.910 1.00 0.00 5 HIS A O 4
ATOM 4625 N N . HIS A 1 6 ? 147.922 25.436 -14.974 1.00 0.00 6 HIS A N 4
ATOM 4626 C CA . HIS A 1 6 ? 147.791 24.742 -13.698 1.00 0.00 6 HIS A CA 4
ATOM 4627 C C . HIS A 1 6 ? 147.111 25.632 -12.663 1.00 0.00 6 HIS A C 4
ATOM 4628 O O . HIS A 1 6 ? 146.890 26.821 -12.901 1.00 0.00 6 HIS A O 4
ATOM 4643 N N . HIS A 1 7 ? 146.781 25.051 -11.514 1.00 0.00 7 HIS A N 4
ATOM 4644 C CA . HIS A 1 7 ? 146.125 25.792 -10.443 1.00 0.00 7 HIS A CA 4
ATOM 4645 C C . HIS A 1 7 ? 146.608 25.317 -9.077 1.00 0.00 7 HIS A C 4
ATOM 4646 O O . HIS A 1 7 ? 146.948 26.124 -8.212 1.00 0.00 7 HIS A O 4
ATOM 4661 N N . LEU A 1 8 ? 146.637 24.002 -8.890 1.00 0.00 8 LEU A N 4
ATOM 4662 C CA . LEU A 1 8 ? 147.079 23.419 -7.628 1.00 0.00 8 LEU A CA 4
ATOM 4663 C C . LEU A 1 8 ? 147.932 22.178 -7.872 1.00 0.00 8 LEU A C 4
ATOM 4664 O O . LEU A 1 8 ? 147.427 21.055 -7.863 1.00 0.00 8 LEU A O 4
ATOM 4680 N N . VAL A 1 9 ? 149.227 22.388 -8.088 1.00 0.00 9 VAL A N 4
ATOM 4681 C CA . VAL A 1 9 ? 150.152 21.288 -8.334 1.00 0.00 9 VAL A CA 4
ATOM 4682 C C . VAL A 1 9 ? 150.371 20.460 -7.068 1.00 0.00 9 VAL A C 4
ATOM 4683 O O . VAL A 1 9 ? 150.975 20.935 -6.107 1.00 0.00 9 VAL A O 4
ATOM 4696 N N . PRO A 1 10 ? 149.881 19.205 -7.045 1.00 0.00 10 PRO A N 4
ATOM 4697 C CA . PRO A 1 10 ? 150.032 18.321 -5.884 1.00 0.00 10 PRO A CA 4
ATOM 4698 C C . PRO A 1 10 ? 151.494 18.012 -5.580 1.00 0.00 10 PRO A C 4
ATOM 4699 O O . PRO A 1 10 ? 152.329 17.960 -6.483 1.00 0.00 10 PRO A O 4
ATOM 4710 N N . ARG A 1 11 ? 151.797 17.807 -4.302 1.00 0.00 11 ARG A N 4
ATOM 4711 C CA . ARG A 1 11 ? 153.159 17.501 -3.879 1.00 0.00 11 ARG A CA 4
ATOM 4712 C C . ARG A 1 11 ? 153.337 16.000 -3.672 1.00 0.00 11 ARG A C 4
ATOM 4713 O O . ARG A 1 11 ? 154.425 15.461 -3.868 1.00 0.00 11 ARG A O 4
ATOM 4734 N N . GLY A 1 12 ? 152.258 15.332 -3.275 1.00 0.00 12 GLY A N 4
ATOM 4735 C CA . GLY A 1 12 ? 152.312 13.900 -3.048 1.00 0.00 12 GLY A CA 4
ATOM 4736 C C . GLY A 1 12 ? 150.975 13.228 -3.283 1.00 0.00 12 GLY A C 4
ATOM 4737 O O . GLY A 1 12 ? 150.396 12.643 -2.367 1.00 0.00 12 GLY A O 4
ATOM 4741 N N . SER A 1 13 ? 150.480 13.313 -4.514 1.00 0.00 13 SER A N 4
ATOM 4742 C CA . SER A 1 13 ? 149.201 12.711 -4.869 1.00 0.00 13 SER A CA 4
ATOM 4743 C C . SER A 1 13 ? 149.211 11.207 -4.611 1.00 0.00 13 SER A C 4
ATOM 4744 O O . SER A 1 13 ? 148.186 10.620 -4.265 1.00 0.00 13 SER A O 4
ATOM 4752 N N . ILE A 1 14 ? 150.376 10.590 -4.781 1.00 0.00 14 ILE A N 4
ATOM 4753 C CA . ILE A 1 14 ? 150.518 9.155 -4.567 1.00 0.00 14 ILE A CA 4
ATOM 4754 C C . ILE A 1 14 ? 151.182 8.859 -3.226 1.00 0.00 14 ILE A C 4
ATOM 4755 O O . ILE A 1 14 ? 150.885 7.851 -2.584 1.00 0.00 14 ILE A O 4
ATOM 4771 N N . LEU A 1 15 ? 152.081 9.745 -2.808 1.00 0.00 15 LEU A N 4
ATOM 4772 C CA . LEU A 1 15 ? 152.787 9.578 -1.544 1.00 0.00 15 LEU A CA 4
ATOM 4773 C C . LEU A 1 15 ? 151.849 9.793 -0.360 1.00 0.00 15 LEU A C 4
ATOM 4774 O O . LEU A 1 15 ? 152.033 9.202 0.705 1.00 0.00 15 LEU A O 4
ATOM 4790 N N . LYS A 1 16 ? 150.844 10.641 -0.553 1.00 0.00 16 LYS A N 4
ATOM 4791 C CA . LYS A 1 16 ? 149.879 10.933 0.501 1.00 0.00 16 LYS A CA 4
ATOM 4792 C C . LYS A 1 16 ? 149.030 9.706 0.820 1.00 0.00 16 LYS A C 4
ATOM 4793 O O . LYS A 1 16 ? 148.575 9.533 1.952 1.00 0.00 16 LYS A O 4
ATOM 4812 N N . GLU A 1 17 ? 148.819 8.859 -0.181 1.00 0.00 17 GLU A N 4
ATOM 4813 C CA . GLU A 1 17 ? 148.023 7.650 -0.004 1.00 0.00 17 GLU A CA 4
ATOM 4814 C C . GLU A 1 17 ? 148.881 6.502 0.519 1.00 0.00 17 GLU A C 4
ATOM 4815 O O . GLU A 1 17 ? 148.399 5.637 1.250 1.00 0.00 17 GLU A O 4
ATOM 4827 N N . VAL A 1 18 ? 150.155 6.502 0.141 1.00 0.00 18 VAL A N 4
ATOM 4828 C CA . VAL A 1 18 ? 151.081 5.460 0.572 1.00 0.00 18 VAL A CA 4
ATOM 4829 C C . VAL A 1 18 ? 151.437 5.615 2.047 1.00 0.00 18 VAL A C 4
ATOM 4830 O O . VAL A 1 18 ? 151.739 4.635 2.728 1.00 0.00 18 VAL A O 4
ATOM 4843 N N . THR A 1 19 ? 151.404 6.852 2.533 1.00 0.00 19 THR A N 4
ATOM 4844 C CA . THR A 1 19 ? 151.726 7.134 3.927 1.00 0.00 19 THR A CA 4
ATOM 4845 C C . THR A 1 19 ? 150.643 6.604 4.865 1.00 0.00 19 THR A C 4
ATOM 4846 O O . THR A 1 19 ? 150.892 6.379 6.049 1.00 0.00 19 THR A O 4
ATOM 4857 N N . SER A 1 20 ? 149.440 6.410 4.331 1.00 0.00 20 SER A N 4
ATOM 4858 C CA . SER A 1 20 ? 148.324 5.911 5.128 1.00 0.00 20 SER A CA 4
ATOM 4859 C C . SER A 1 20 ? 148.251 4.387 5.080 1.00 0.00 20 SER A C 4
ATOM 4860 O O . SER A 1 20 ? 148.270 3.722 6.115 1.00 0.00 20 SER A O 4
ATOM 4868 N N . VAL A 1 21 ? 148.161 3.841 3.871 1.00 0.00 21 VAL A N 4
ATOM 4869 C CA . VAL A 1 21 ? 148.079 2.396 3.688 1.00 0.00 21 VAL A CA 4
ATOM 4870 C C . VAL A 1 21 ? 149.275 1.683 4.316 1.00 0.00 21 VAL A C 4
ATOM 4871 O O . VAL A 1 21 ? 149.187 0.509 4.679 1.00 0.00 21 VAL A O 4
ATOM 4884 N N . VAL A 1 22 ? 150.390 2.394 4.441 1.00 0.00 22 VAL A N 4
ATOM 4885 C CA . VAL A 1 22 ? 151.598 1.821 5.025 1.00 0.00 22 VAL A CA 4
ATOM 4886 C C . VAL A 1 22 ? 151.483 1.717 6.543 1.00 0.00 22 VAL A C 4
ATOM 4887 O O . VAL A 1 22 ? 151.887 0.718 7.139 1.00 0.00 22 VAL A O 4
ATOM 4900 N N . GLU A 1 23 ? 150.931 2.755 7.163 1.00 0.00 23 GLU A N 4
ATOM 4901 C CA . GLU A 1 23 ? 150.767 2.780 8.613 1.00 0.00 23 GLU A CA 4
ATOM 4902 C C . GLU A 1 23 ? 149.579 1.923 9.043 1.00 0.00 23 GLU A C 4
ATOM 4903 O O . GLU A 1 23 ? 149.560 1.384 10.150 1.00 0.00 23 GLU A O 4
ATOM 4915 N N . GLN A 1 24 ? 148.589 1.804 8.164 1.00 0.00 24 GLN A N 4
ATOM 4916 C CA . GLN A 1 24 ? 147.398 1.017 8.456 1.00 0.00 24 GLN A CA 4
ATOM 4917 C C . GLN A 1 24 ? 147.741 -0.463 8.605 1.00 0.00 24 GLN A C 4
ATOM 4918 O O . GLN A 1 24 ? 147.289 -1.123 9.540 1.00 0.00 24 GLN A O 4
ATOM 4932 N N . ALA A 1 25 ? 148.540 -0.978 7.677 1.00 0.00 25 ALA A N 4
ATOM 4933 C CA . ALA A 1 25 ? 148.941 -2.380 7.706 1.00 0.00 25 ALA A CA 4
ATOM 4934 C C . ALA A 1 25 ? 149.761 -2.697 8.952 1.00 0.00 25 ALA A C 4
ATOM 4935 O O . ALA A 1 25 ? 149.677 -3.796 9.500 1.00 0.00 25 ALA A O 4
ATOM 4942 N N . TRP A 1 26 ? 150.556 -1.729 9.394 1.00 0.00 26 TRP A N 4
ATOM 4943 C CA . TRP A 1 26 ? 151.393 -1.909 10.576 1.00 0.00 26 TRP A CA 4
ATOM 4944 C C . TRP A 1 26 ? 150.539 -2.126 11.823 1.00 0.00 26 TRP A C 4
ATOM 4945 O O . TRP A 1 26 ? 150.963 -2.792 12.768 1.00 0.00 26 TRP A O 4
ATOM 4966 N N . LYS A 1 27 ? 149.337 -1.561 11.819 1.00 0.00 27 LYS A N 4
ATOM 4967 C CA . LYS A 1 27 ? 148.428 -1.693 12.952 1.00 0.00 27 LYS A CA 4
ATOM 4968 C C . LYS A 1 27 ? 147.986 -3.143 13.137 1.00 0.00 27 LYS A C 4
ATOM 4969 O O . LYS A 1 27 ? 147.557 -3.535 14.222 1.00 0.00 27 LYS A O 4
ATOM 4988 N N . LEU A 1 28 ? 148.094 -3.936 12.075 1.00 0.00 28 LEU A N 4
ATOM 4989 C CA . LEU A 1 28 ? 147.703 -5.341 12.130 1.00 0.00 28 LEU A CA 4
ATOM 4990 C C . LEU A 1 28 ? 148.830 -6.197 12.701 1.00 0.00 28 LEU A C 4
ATOM 4991 O O . LEU A 1 28 ? 150.001 -5.820 12.639 1.00 0.00 28 LEU A O 4
ATOM 5007 N N . PRO A 1 29 ? 148.489 -7.368 13.265 1.00 0.00 29 PRO A N 4
ATOM 5008 C CA . PRO A 1 29 ? 149.476 -8.287 13.846 1.00 0.00 29 PRO A CA 4
ATOM 5009 C C . PRO A 1 29 ? 150.557 -8.680 12.845 1.00 0.00 29 PRO A C 4
ATOM 5010 O O . PRO A 1 29 ? 151.743 -8.433 13.068 1.00 0.00 29 PRO A O 4
ATOM 5021 N N . GLU A 1 30 ? 150.139 -9.290 11.741 1.00 0.00 30 GLU A N 4
ATOM 5022 C CA . GLU A 1 30 ? 151.069 -9.717 10.702 1.00 0.00 30 GLU A CA 4
ATOM 5023 C C . GLU A 1 30 ? 150.321 -10.359 9.537 1.00 0.00 30 GLU A C 4
ATOM 5024 O O . GLU A 1 30 ? 150.671 -10.156 8.375 1.00 0.00 30 GLU A O 4
ATOM 5036 N N . SER A 1 31 ? 149.288 -11.133 9.857 1.00 0.00 31 SER A N 4
ATOM 5037 C CA . SER A 1 31 ? 148.488 -11.804 8.838 1.00 0.00 31 SER A CA 4
ATOM 5038 C C . SER A 1 31 ? 147.953 -10.802 7.820 1.00 0.00 31 SER A C 4
ATOM 5039 O O . SER A 1 31 ? 148.253 -10.890 6.630 1.00 0.00 31 SER A O 4
ATOM 5047 N N . GLU A 1 32 ? 147.163 -9.846 8.298 1.00 0.00 32 GLU A N 4
ATOM 5048 C CA . GLU A 1 32 ? 146.591 -8.824 7.431 1.00 0.00 32 GLU A CA 4
ATOM 5049 C C . GLU A 1 32 ? 147.661 -7.829 6.995 1.00 0.00 32 GLU A C 4
ATOM 5050 O O . GLU A 1 32 ? 147.615 -7.298 5.886 1.00 0.00 32 GLU A O 4
ATOM 5062 N N . ARG A 1 33 ? 148.626 -7.582 7.877 1.00 0.00 33 ARG A N 4
ATOM 5063 C CA . ARG A 1 33 ? 149.713 -6.652 7.590 1.00 0.00 33 ARG A CA 4
ATOM 5064 C C . ARG A 1 33 ? 150.379 -6.981 6.256 1.00 0.00 33 ARG A C 4
ATOM 5065 O O . ARG A 1 33 ? 150.285 -6.214 5.298 1.00 0.00 33 ARG A O 4
ATOM 5086 N N . LYS A 1 34 ? 151.051 -8.128 6.202 1.00 0.00 34 LYS A N 4
ATOM 5087 C CA . LYS A 1 34 ? 151.733 -8.560 4.986 1.00 0.00 34 LYS A CA 4
ATOM 5088 C C . LYS A 1 34 ? 150.787 -8.542 3.787 1.00 0.00 34 LYS A C 4
ATOM 5089 O O . LYS A 1 34 ? 151.223 -8.406 2.643 1.00 0.00 34 LYS A O 4
ATOM 5108 N N . LYS A 1 35 ? 149.493 -8.683 4.055 1.00 0.00 35 LYS A N 4
ATOM 5109 C CA . LYS A 1 35 ? 148.487 -8.685 2.999 1.00 0.00 35 LYS A CA 4
ATOM 5110 C C . LYS A 1 35 ? 148.501 -7.369 2.225 1.00 0.00 35 LYS A C 4
ATOM 5111 O O . LYS A 1 35 ? 148.184 -7.333 1.036 1.00 0.00 35 LYS A O 4
ATOM 5130 N N . ILE A 1 36 ? 148.869 -6.288 2.907 1.00 0.00 36 ILE A N 4
ATOM 5131 C CA . ILE A 1 36 ? 148.921 -4.972 2.282 1.00 0.00 36 ILE A CA 4
ATOM 5132 C C . ILE A 1 36 ? 150.268 -4.739 1.604 1.00 0.00 36 ILE A C 4
ATOM 5133 O O . ILE A 1 36 ? 150.337 -4.149 0.525 1.00 0.00 36 ILE A O 4
ATOM 5149 N N . ILE A 1 37 ? 151.338 -5.205 2.240 1.00 0.00 37 ILE A N 4
ATOM 5150 C CA . ILE A 1 37 ? 152.681 -5.046 1.693 1.00 0.00 37 ILE A CA 4
ATOM 5151 C C . ILE A 1 37 ? 152.890 -5.949 0.479 1.00 0.00 37 ILE A C 4
ATOM 5152 O O . ILE A 1 37 ? 153.697 -5.644 -0.400 1.00 0.00 37 ILE A O 4
ATOM 5168 N N . ARG A 1 38 ? 152.161 -7.060 0.435 1.00 0.00 38 ARG A N 4
ATOM 5169 C CA . ARG A 1 38 ? 152.272 -8.001 -0.673 1.00 0.00 38 ARG A CA 4
ATOM 5170 C C . ARG A 1 38 ? 151.507 -7.498 -1.894 1.00 0.00 38 ARG A C 4
ATOM 5171 O O . ARG A 1 38 ? 151.969 -7.634 -3.028 1.00 0.00 38 ARG A O 4
ATOM 5192 N N . ARG A 1 39 ? 150.336 -6.918 -1.654 1.00 0.00 39 ARG A N 4
ATOM 5193 C CA . ARG A 1 39 ? 149.507 -6.396 -2.734 1.00 0.00 39 ARG A CA 4
ATOM 5194 C C . ARG A 1 39 ? 150.075 -5.087 -3.273 1.00 0.00 39 ARG A C 4
ATOM 5195 O O . ARG A 1 39 ? 150.060 -4.842 -4.479 1.00 0.00 39 ARG A O 4
ATOM 5216 N N . LEU A 1 40 ? 150.576 -4.250 -2.371 1.00 0.00 40 LEU A N 4
ATOM 5217 C CA . LEU A 1 40 ? 151.150 -2.966 -2.757 1.00 0.00 40 LEU A CA 4
ATOM 5218 C C . LEU A 1 40 ? 152.458 -3.162 -3.519 1.00 0.00 40 LEU A C 4
ATOM 5219 O O . LEU A 1 40 ? 152.808 -2.364 -4.387 1.00 0.00 40 LEU A O 4
ATOM 5235 N N . TYR A 1 41 ? 153.176 -4.230 -3.186 1.00 0.00 41 TYR A N 4
ATOM 5236 C CA . TYR A 1 41 ? 154.444 -4.533 -3.838 1.00 0.00 41 TYR A CA 4
ATOM 5237 C C . TYR A 1 41 ? 154.217 -5.195 -5.192 1.00 0.00 41 TYR A C 4
ATOM 5238 O O . TYR A 1 41 ? 155.011 -5.028 -6.117 1.00 0.00 41 TYR A O 4
ATOM 5256 N N . LEU A 1 42 ? 153.129 -5.950 -5.302 1.00 0.00 42 LEU A N 4
ATOM 5257 C CA . LEU A 1 42 ? 152.798 -6.640 -6.543 1.00 0.00 42 LEU A CA 4
ATOM 5258 C C . LEU A 1 42 ? 151.979 -5.742 -7.465 1.00 0.00 42 LEU A C 4
ATOM 5259 O O . LEU A 1 42 ? 152.051 -5.861 -8.688 1.00 0.00 42 LEU A O 4
ATOM 5275 N N . LYS A 1 43 ? 151.199 -4.844 -6.871 1.00 0.00 43 LYS A N 4
ATOM 5276 C CA . LYS A 1 43 ? 150.365 -3.929 -7.641 1.00 0.00 43 LYS A CA 4
ATOM 5277 C C . LYS A 1 43 ? 151.200 -2.805 -8.247 1.00 0.00 43 LYS A C 4
ATOM 5278 O O . LYS A 1 43 ? 150.946 -2.364 -9.368 1.00 0.00 43 LYS A O 4
ATOM 5297 N N . TRP A 1 44 ? 152.197 -2.344 -7.498 1.00 0.00 44 TRP A N 4
ATOM 5298 C CA . TRP A 1 44 ? 153.067 -1.269 -7.963 1.00 0.00 44 TRP A CA 4
ATOM 5299 C C . TRP A 1 44 ? 154.345 -1.830 -8.580 1.00 0.00 44 TRP A C 4
ATOM 5300 O O . TRP A 1 44 ? 155.438 -1.311 -8.349 1.00 0.00 44 TRP A O 4
ATOM 5321 N N . HIS A 1 45 ? 154.202 -2.891 -9.367 1.00 0.00 45 HIS A N 4
ATOM 5322 C CA . HIS A 1 45 ? 155.345 -3.518 -10.018 1.00 0.00 45 HIS A CA 4
ATOM 5323 C C . HIS A 1 45 ? 155.452 -3.073 -11.475 1.00 0.00 45 HIS A C 4
ATOM 5324 O O . HIS A 1 45 ? 154.442 -2.956 -12.170 1.00 0.00 45 HIS A O 4
ATOM 5339 N N . PRO A 1 46 ? 156.680 -2.817 -11.961 1.00 0.00 46 PRO A N 4
ATOM 5340 C CA . PRO A 1 46 ? 156.905 -2.383 -13.344 1.00 0.00 46 PRO A CA 4
ATOM 5341 C C . PRO A 1 46 ? 156.650 -3.499 -14.351 1.00 0.00 46 PRO A C 4
ATOM 5342 O O . PRO A 1 46 ? 156.298 -3.240 -15.502 1.00 0.00 46 PRO A O 4
ATOM 5353 N N . ASP A 1 47 ? 156.830 -4.739 -13.911 1.00 0.00 47 ASP A N 4
ATOM 5354 C CA . ASP A 1 47 ? 156.620 -5.896 -14.775 1.00 0.00 47 ASP A CA 4
ATOM 5355 C C . ASP A 1 47 ? 155.144 -6.047 -15.132 1.00 0.00 47 ASP A C 4
ATOM 5356 O O . ASP A 1 47 ? 154.800 -6.325 -16.281 1.00 0.00 47 ASP A O 4
ATOM 5365 N N . LYS A 1 48 ? 154.278 -5.865 -14.141 1.00 0.00 48 LYS A N 4
ATOM 5366 C CA . LYS A 1 48 ? 152.840 -5.982 -14.352 1.00 0.00 48 LYS A CA 4
ATOM 5367 C C . LYS A 1 48 ? 152.190 -4.605 -14.463 1.00 0.00 48 LYS A C 4
ATOM 5368 O O . LYS A 1 48 ? 151.149 -4.348 -13.860 1.00 0.00 48 LYS A O 4
ATOM 5387 N N . ASN A 1 49 ? 152.812 -3.724 -15.240 1.00 0.00 49 ASN A N 4
ATOM 5388 C CA . ASN A 1 49 ? 152.295 -2.375 -15.431 1.00 0.00 49 ASN A CA 4
ATOM 5389 C C . ASN A 1 49 ? 152.663 -1.840 -16.813 1.00 0.00 49 ASN A C 4
ATOM 5390 O O . ASN A 1 49 ? 153.525 -2.396 -17.494 1.00 0.00 49 ASN A O 4
ATOM 5401 N N . PRO A 1 50 ? 152.009 -0.749 -17.248 1.00 0.00 50 PRO A N 4
ATOM 5402 C CA . PRO A 1 50 ? 152.270 -0.139 -18.556 1.00 0.00 50 PRO A CA 4
ATOM 5403 C C . PRO A 1 50 ? 153.729 0.276 -18.719 1.00 0.00 50 PRO A C 4
ATOM 5404 O O . PRO A 1 50 ? 154.608 -0.218 -18.013 1.00 0.00 50 PRO A O 4
ATOM 5415 N N . GLU A 1 51 ? 153.979 1.187 -19.653 1.00 0.00 51 GLU A N 4
ATOM 5416 C CA . GLU A 1 51 ? 155.331 1.669 -19.909 1.00 0.00 51 GLU A CA 4
ATOM 5417 C C . GLU A 1 51 ? 155.713 2.768 -18.920 1.00 0.00 51 GLU A C 4
ATOM 5418 O O . GLU A 1 51 ? 156.019 3.894 -19.313 1.00 0.00 51 GLU A O 4
ATOM 5430 N N . ASN A 1 52 ? 155.692 2.430 -17.634 1.00 0.00 52 ASN A N 4
ATOM 5431 C CA . ASN A 1 52 ? 156.036 3.386 -16.588 1.00 0.00 52 ASN A CA 4
ATOM 5432 C C . ASN A 1 52 ? 157.180 2.861 -15.727 1.00 0.00 52 ASN A C 4
ATOM 5433 O O . ASN A 1 52 ? 156.976 2.024 -14.847 1.00 0.00 52 ASN A O 4
ATOM 5444 N N . HIS A 1 53 ? 158.385 3.358 -15.986 1.00 0.00 53 HIS A N 4
ATOM 5445 C CA . HIS A 1 53 ? 159.563 2.939 -15.236 1.00 0.00 53 HIS A CA 4
ATOM 5446 C C . HIS A 1 53 ? 159.843 3.893 -14.079 1.00 0.00 53 HIS A C 4
ATOM 5447 O O . HIS A 1 53 ? 160.235 3.468 -12.992 1.00 0.00 53 HIS A O 4
ATOM 5462 N N . ASP A 1 54 ? 159.643 5.184 -14.322 1.00 0.00 54 ASP A N 4
ATOM 5463 C CA . ASP A 1 54 ? 159.877 6.199 -13.301 1.00 0.00 54 ASP A CA 4
ATOM 5464 C C . ASP A 1 54 ? 158.680 6.317 -12.362 1.00 0.00 54 ASP A C 4
ATOM 5465 O O . ASP A 1 54 ? 158.834 6.315 -11.141 1.00 0.00 54 ASP A O 4
ATOM 5474 N N . ILE A 1 55 ? 157.488 6.421 -12.941 1.00 0.00 55 ILE A N 4
ATOM 5475 C CA . ILE A 1 55 ? 156.265 6.543 -12.156 1.00 0.00 55 ILE A CA 4
ATOM 5476 C C . ILE A 1 55 ? 156.100 5.364 -11.200 1.00 0.00 55 ILE A C 4
ATOM 5477 O O . ILE A 1 55 ? 155.457 5.484 -10.157 1.00 0.00 55 ILE A O 4
ATOM 5493 N N . ALA A 1 56 ? 156.683 4.226 -11.562 1.00 0.00 56 ALA A N 4
ATOM 5494 C CA . ALA A 1 56 ? 156.598 3.028 -10.735 1.00 0.00 56 ALA A CA 4
ATOM 5495 C C . ALA A 1 56 ? 157.736 2.977 -9.720 1.00 0.00 56 ALA A C 4
ATOM 5496 O O . ALA A 1 56 ? 157.529 2.620 -8.560 1.00 0.00 56 ALA A O 4
ATOM 5503 N N . ASN A 1 57 ? 158.936 3.334 -10.164 1.00 0.00 57 ASN A N 4
ATOM 5504 C CA . ASN A 1 57 ? 160.107 3.325 -9.295 1.00 0.00 57 ASN A CA 4
ATOM 5505 C C . ASN A 1 57 ? 160.001 4.406 -8.222 1.00 0.00 57 ASN A C 4
ATOM 5506 O O . ASN A 1 57 ? 160.397 4.195 -7.076 1.00 0.00 57 ASN A O 4
ATOM 5517 N N . GLU A 1 58 ? 159.468 5.562 -8.602 1.00 0.00 58 GLU A N 4
ATOM 5518 C CA . GLU A 1 58 ? 159.313 6.674 -7.671 1.00 0.00 58 GLU A CA 4
ATOM 5519 C C . GLU A 1 58 ? 158.451 6.274 -6.478 1.00 0.00 58 GLU A C 4
ATOM 5520 O O . GLU A 1 58 ? 158.746 6.635 -5.338 1.00 0.00 58 GLU A O 4
ATOM 5532 N N . VAL A 1 59 ? 157.385 5.527 -6.747 1.00 0.00 59 VAL A N 4
ATOM 5533 C CA . VAL A 1 59 ? 156.482 5.078 -5.695 1.00 0.00 59 VAL A CA 4
ATOM 5534 C C . VAL A 1 59 ? 157.051 3.868 -4.962 1.00 0.00 59 VAL A C 4
ATOM 5535 O O . VAL A 1 59 ? 156.801 3.675 -3.771 1.00 0.00 59 VAL A O 4
ATOM 5548 N N . PHE A 1 60 ? 157.816 3.053 -5.681 1.00 0.00 60 PHE A N 4
ATOM 5549 C CA . PHE A 1 60 ? 158.420 1.860 -5.099 1.00 0.00 60 PHE A CA 4
ATOM 5550 C C . PHE A 1 60 ? 159.450 2.232 -4.037 1.00 0.00 60 PHE A C 4
ATOM 5551 O O . PHE A 1 60 ? 159.613 1.526 -3.043 1.00 0.00 60 PHE A O 4
ATOM 5568 N N . LYS A 1 61 ? 160.142 3.346 -4.255 1.00 0.00 61 LYS A N 4
ATOM 5569 C CA . LYS A 1 61 ? 161.156 3.811 -3.317 1.00 0.00 61 LYS A CA 4
ATOM 5570 C C . LYS A 1 61 ? 160.523 4.253 -2.002 1.00 0.00 61 LYS A C 4
ATOM 5571 O O . LYS A 1 61 ? 160.992 3.891 -0.923 1.00 0.00 61 LYS A O 4
ATOM 5590 N N . HIS A 1 62 ? 159.456 5.039 -2.099 1.00 0.00 62 HIS A N 4
ATOM 5591 C CA . HIS A 1 62 ? 158.759 5.533 -0.917 1.00 0.00 62 HIS A CA 4
ATOM 5592 C C . HIS A 1 62 ? 158.254 4.379 -0.057 1.00 0.00 62 HIS A C 4
ATOM 5593 O O . HIS A 1 62 ? 158.149 4.501 1.164 1.00 0.00 62 HIS A O 4
ATOM 5608 N N . LEU A 1 63 ? 157.941 3.258 -0.700 1.00 0.00 63 LEU A N 4
ATOM 5609 C CA . LEU A 1 63 ? 157.446 2.084 0.009 1.00 0.00 63 LEU A CA 4
ATOM 5610 C C . LEU A 1 63 ? 158.589 1.327 0.679 1.00 0.00 63 LEU A C 4
ATOM 5611 O O . LEU A 1 63 ? 158.611 1.172 1.900 1.00 0.00 63 LEU A O 4
ATOM 5627 N N . GLN A 1 64 ? 159.534 0.855 -0.127 1.00 0.00 64 GLN A N 4
ATOM 5628 C CA . GLN A 1 64 ? 160.680 0.110 0.386 1.00 0.00 64 GLN A CA 4
ATOM 5629 C C . GLN A 1 64 ? 161.417 0.899 1.464 1.00 0.00 64 GLN A C 4
ATOM 5630 O O . GLN A 1 64 ? 162.073 0.320 2.330 1.00 0.00 64 GLN A O 4
ATOM 5644 N N . ASN A 1 65 ? 161.308 2.223 1.407 1.00 0.00 65 ASN A N 4
ATOM 5645 C CA . ASN A 1 65 ? 161.968 3.088 2.380 1.00 0.00 65 ASN A CA 4
ATOM 5646 C C . ASN A 1 65 ? 161.115 3.254 3.635 1.00 0.00 65 ASN A C 4
ATOM 5647 O O . ASN A 1 65 ? 161.639 3.488 4.725 1.00 0.00 65 ASN A O 4
ATOM 5658 N N . GLU A 1 66 ? 159.802 3.137 3.476 1.00 0.00 66 GLU A N 4
ATOM 5659 C CA . GLU A 1 66 ? 158.879 3.279 4.597 1.00 0.00 66 GLU A CA 4
ATOM 5660 C C . GLU A 1 66 ? 158.846 2.013 5.447 1.00 0.00 66 GLU A C 4
ATOM 5661 O O . GLU A 1 66 ? 158.596 2.070 6.651 1.00 0.00 66 GLU A O 4
ATOM 5673 N N . ILE A 1 67 ? 159.098 0.870 4.817 1.00 0.00 67 ILE A N 4
ATOM 5674 C CA . ILE A 1 67 ? 159.093 -0.407 5.519 1.00 0.00 67 ILE A CA 4
ATOM 5675 C C . ILE A 1 67 ? 160.217 -0.474 6.549 1.00 0.00 67 ILE A C 4
ATOM 5676 O O . ILE A 1 67 ? 159.966 -0.556 7.752 1.00 0.00 67 ILE A O 4
ATOM 5692 N N . ASN A 1 68 ? 161.458 -0.442 6.071 1.00 0.00 68 ASN A N 4
ATOM 5693 C CA . ASN A 1 68 ? 162.621 -0.503 6.951 1.00 0.00 68 ASN A CA 4
ATOM 5694 C C . ASN A 1 68 ? 162.546 0.563 8.041 1.00 0.00 68 ASN A C 4
ATOM 5695 O O . ASN A 1 68 ? 163.133 0.413 9.113 1.00 0.00 68 ASN A O 4
ATOM 5706 N N . ARG A 1 69 ? 161.820 1.641 7.760 1.00 0.00 69 ARG A N 4
ATOM 5707 C CA . ARG A 1 69 ? 161.668 2.730 8.716 1.00 0.00 69 ARG A CA 4
ATOM 5708 C C . ARG A 1 69 ? 160.953 2.254 9.978 1.00 0.00 69 ARG A C 4
ATOM 5709 O O . ARG A 1 69 ? 161.408 2.508 11.094 1.00 0.00 69 ARG A O 4
ATOM 5730 N N . LEU A 1 70 ? 159.829 1.569 9.793 1.00 0.00 70 LEU A N 4
ATOM 5731 C CA . LEU A 1 70 ? 159.050 1.062 10.919 1.00 0.00 70 LEU A CA 4
ATOM 5732 C C . LEU A 1 70 ? 159.456 -0.367 11.270 1.00 0.00 70 LEU A C 4
ATOM 5733 O O . LEU A 1 70 ? 159.578 -0.715 12.443 1.00 0.00 70 LEU A O 4
ATOM 5749 N N . GLU A 1 71 ? 159.661 -1.190 10.248 1.00 0.00 71 GLU A N 4
ATOM 5750 C CA . GLU A 1 71 ? 160.050 -2.582 10.454 1.00 0.00 71 GLU A CA 4
ATOM 5751 C C . GLU A 1 71 ? 161.330 -2.678 11.282 1.00 0.00 71 GLU A C 4
ATOM 5752 O O . GLU A 1 71 ? 161.588 -3.693 11.927 1.00 0.00 71 GLU A O 4
ATOM 5764 N N . LYS A 1 72 ? 162.130 -1.614 11.257 1.00 0.00 72 LYS A N 4
ATOM 5765 C CA . LYS A 1 72 ? 163.381 -1.583 12.005 1.00 0.00 72 LYS A CA 4
ATOM 5766 C C . LYS A 1 72 ? 163.147 -1.133 13.444 1.00 0.00 72 LYS A C 4
ATOM 5767 O O . LYS A 1 72 ? 163.627 -1.761 14.387 1.00 0.00 72 LYS A O 4
ATOM 5786 N N . GLN A 1 73 ? 162.407 -0.042 13.606 1.00 0.00 73 GLN A N 4
ATOM 5787 C CA . GLN A 1 73 ? 162.114 0.491 14.931 1.00 0.00 73 GLN A CA 4
ATOM 5788 C C . GLN A 1 73 ? 161.115 -0.397 15.670 1.00 0.00 73 GLN A C 4
ATOM 5789 O O . GLN A 1 73 ? 161.119 -0.463 16.899 1.00 0.00 73 GLN A O 4
ATOM 5803 N N . ALA A 1 74 ? 160.261 -1.078 14.912 1.00 0.00 74 ALA A N 4
ATOM 5804 C CA . ALA A 1 74 ? 159.258 -1.960 15.496 1.00 0.00 74 ALA A CA 4
ATOM 5805 C C . ALA A 1 74 ? 159.707 -3.417 15.443 1.00 0.00 74 ALA A C 4
ATOM 5806 O O . ALA A 1 74 ? 158.922 -4.308 15.120 1.00 0.00 74 ALA A O 4
ATOM 5813 N N . PHE A 1 75 ? 160.975 -3.653 15.765 1.00 0.00 75 PHE A N 4
ATOM 5814 C CA . PHE A 1 75 ? 161.528 -5.002 15.755 1.00 0.00 75 PHE A CA 4
ATOM 5815 C C . PHE A 1 75 ? 162.862 -5.050 16.490 1.00 0.00 75 PHE A C 4
ATOM 5816 O O . PHE A 1 75 ? 163.007 -5.756 17.490 1.00 0.00 75 PHE A O 4
ATOM 5833 N N . LEU A 1 76 ? 163.837 -4.297 15.991 1.00 0.00 76 LEU A N 4
ATOM 5834 C CA . LEU A 1 76 ? 165.160 -4.256 16.601 1.00 0.00 76 LEU A CA 4
ATOM 5835 C C . LEU A 1 76 ? 165.079 -3.767 18.044 1.00 0.00 76 LEU A C 4
ATOM 5836 O O . LEU A 1 76 ? 165.155 -2.567 18.309 1.00 0.00 76 LEU A O 4
ATOM 5852 N N . ASP A 1 77 ? 164.925 -4.705 18.973 1.00 0.00 77 ASP A N 4
ATOM 5853 C CA . ASP A 1 77 ? 164.834 -4.371 20.389 1.00 0.00 77 ASP A CA 4
ATOM 5854 C C . ASP A 1 77 ? 165.679 -5.325 21.228 1.00 0.00 77 ASP A C 4
ATOM 5855 O O . ASP A 1 77 ? 166.640 -4.911 21.875 1.00 0.00 77 ASP A O 4
ATOM 5864 N N . GLN A 1 78 ? 165.313 -6.603 21.209 1.00 0.00 78 GLN A N 4
ATOM 5865 C CA . GLN A 1 78 ? 166.034 -7.622 21.964 1.00 0.00 78 GLN A CA 4
ATOM 5866 C C . GLN A 1 78 ? 165.955 -7.348 23.465 1.00 0.00 78 GLN A C 4
ATOM 5867 O O . GLN A 1 78 ? 165.157 -7.959 24.174 1.00 0.00 78 GLN A O 4
ATOM 5881 N N . ASN A 1 79 ? 166.788 -6.427 23.941 1.00 0.00 79 ASN A N 4
ATOM 5882 C CA . ASN A 1 79 ? 166.809 -6.076 25.358 1.00 0.00 79 ASN A CA 4
ATOM 5883 C C . ASN A 1 79 ? 167.664 -4.835 25.597 1.00 0.00 79 ASN A C 4
ATOM 5884 O O . ASN A 1 79 ? 168.728 -4.910 26.213 1.00 0.00 79 ASN A O 4
ATOM 5895 N N . ALA A 1 80 ? 167.190 -3.694 25.108 1.00 0.00 80 ALA A N 4
ATOM 5896 C CA . ALA A 1 80 ? 167.909 -2.436 25.268 1.00 0.00 80 ALA A CA 4
ATOM 5897 C C . ALA A 1 80 ? 169.284 -2.501 24.612 1.00 0.00 80 ALA A C 4
ATOM 5898 O O . ALA A 1 80 ? 170.311 -2.481 25.293 1.00 0.00 80 ALA A O 4
ATOM 5905 N N . ASP A 1 81 ? 169.297 -2.578 23.284 1.00 0.00 81 ASP A N 4
ATOM 5906 C CA . ASP A 1 81 ? 170.545 -2.646 22.528 1.00 0.00 81 ASP A CA 4
ATOM 5907 C C . ASP A 1 81 ? 171.257 -3.974 22.766 1.00 0.00 81 ASP A C 4
ATOM 5908 O O . ASP A 1 81 ? 171.364 -4.802 21.862 1.00 0.00 81 ASP A O 4
ATOM 5917 N N . ARG A 1 82 ? 171.744 -4.171 23.987 1.00 0.00 82 ARG A N 4
ATOM 5918 C CA . ARG A 1 82 ? 172.447 -5.399 24.340 1.00 0.00 82 ARG A CA 4
ATOM 5919 C C . ARG A 1 82 ? 172.651 -5.496 25.849 1.00 0.00 82 ARG A C 4
ATOM 5920 O O . ARG A 1 82 ? 172.027 -6.319 26.518 1.00 0.00 82 ARG A O 4
ATOM 5941 N N . ALA A 1 83 ? 173.528 -4.649 26.378 1.00 0.00 83 ALA A N 4
ATOM 5942 C CA . ALA A 1 83 ? 173.814 -4.640 27.807 1.00 0.00 83 ALA A CA 4
ATOM 5943 C C . ALA A 1 83 ? 174.386 -3.297 28.245 1.00 0.00 83 ALA A C 4
ATOM 5944 O O . ALA A 1 83 ? 173.970 -2.735 29.259 1.00 0.00 83 ALA A O 4
ATOM 5951 N N . SER A 1 84 ? 175.341 -2.785 27.473 1.00 0.00 84 SER A N 4
ATOM 5952 C CA . SER A 1 84 ? 175.974 -1.504 27.778 1.00 0.00 84 SER A CA 4
ATOM 5953 C C . SER A 1 84 ? 176.840 -1.609 29.030 1.00 0.00 84 SER A C 4
ATOM 5954 O O . SER A 1 84 ? 178.063 -1.487 28.963 1.00 0.00 84 SER A O 4
ATOM 5962 N N . ARG A 1 85 ? 176.199 -1.837 30.171 1.00 0.00 85 ARG A N 4
ATOM 5963 C CA . ARG A 1 85 ? 176.909 -1.960 31.440 1.00 0.00 85 ARG A CA 4
ATOM 5964 C C . ARG A 1 85 ? 177.605 -0.651 31.802 1.00 0.00 85 ARG A C 4
ATOM 5965 O O . ARG A 1 85 ? 178.185 0.014 30.943 1.00 0.00 85 ARG A O 4
ATOM 5986 N N . ARG A 1 86 ? 177.544 -0.288 33.079 1.00 0.00 86 ARG A N 4
ATOM 5987 C CA . ARG A 1 86 ? 178.168 0.940 33.555 1.00 0.00 86 ARG A CA 4
ATOM 5988 C C . ARG A 1 86 ? 179.682 0.780 33.650 1.00 0.00 86 ARG A C 4
ATOM 5989 O O . ARG A 1 86 ? 180.428 1.347 32.852 1.00 0.00 86 ARG A O 4
ATOM 6010 N N . THR A 1 87 ? 180.128 0.000 34.630 1.00 0.00 87 THR A N 4
ATOM 6011 C CA . THR A 1 87 ? 181.553 -0.237 34.830 1.00 0.00 87 THR A CA 4
ATOM 6012 C C . THR A 1 87 ? 181.864 -1.730 34.820 1.00 0.00 87 THR A C 4
ATOM 6013 O O . THR A 1 87 ? 182.672 -2.202 34.020 1.00 0.00 87 THR A O 4
ATOM 6024 N N . PHE A 1 88 ? 181.216 -2.470 35.714 1.00 0.00 88 PHE A N 4
ATOM 6025 C CA . PHE A 1 88 ? 181.421 -3.910 35.809 1.00 0.00 88 PHE A CA 4
ATOM 6026 C C . PHE A 1 88 ? 180.098 -4.659 35.675 1.00 0.00 88 PHE A C 4
ATOM 6027 O O . PHE A 1 88 ? 179.077 -4.149 36.181 1.00 0.00 88 PHE A O 4
ATOM 6045 N N . MET A 1 1 ? 161.533 26.869 -21.739 1.00 0.00 1 MET A N 5
ATOM 6046 C CA . MET A 1 1 ? 162.185 25.778 -22.512 1.00 0.00 1 MET A CA 5
ATOM 6047 C C . MET A 1 1 ? 161.170 25.020 -23.360 1.00 0.00 1 MET A C 5
ATOM 6048 O O . MET A 1 1 ? 160.002 24.901 -22.989 1.00 0.00 1 MET A O 5
ATOM 6064 N N . HIS A 1 2 ? 161.623 24.509 -24.500 1.00 0.00 2 HIS A N 5
ATOM 6065 C CA . HIS A 1 2 ? 160.754 23.761 -25.402 1.00 0.00 2 HIS A CA 5
ATOM 6066 C C . HIS A 1 2 ? 161.300 22.358 -25.646 1.00 0.00 2 HIS A C 5
ATOM 6067 O O . HIS A 1 2 ? 161.201 21.826 -26.752 1.00 0.00 2 HIS A O 5
ATOM 6082 N N . HIS A 1 3 ? 161.877 21.764 -24.606 1.00 0.00 3 HIS A N 5
ATOM 6083 C CA . HIS A 1 3 ? 162.439 20.422 -24.708 1.00 0.00 3 HIS A CA 5
ATOM 6084 C C . HIS A 1 3 ? 162.332 19.686 -23.376 1.00 0.00 3 HIS A C 5
ATOM 6085 O O . HIS A 1 3 ? 163.317 19.541 -22.652 1.00 0.00 3 HIS A O 5
ATOM 6100 N N . HIS A 1 4 ? 161.127 19.224 -23.056 1.00 0.00 4 HIS A N 5
ATOM 6101 C CA . HIS A 1 4 ? 160.891 18.503 -21.810 1.00 0.00 4 HIS A CA 5
ATOM 6102 C C . HIS A 1 4 ? 160.118 17.205 -22.052 1.00 0.00 4 HIS A C 5
ATOM 6103 O O . HIS A 1 4 ? 159.729 16.525 -21.103 1.00 0.00 4 HIS A O 5
ATOM 6118 N N . HIS A 1 5 ? 159.900 16.866 -23.321 1.00 0.00 5 HIS A N 5
ATOM 6119 C CA . HIS A 1 5 ? 159.174 15.650 -23.677 1.00 0.00 5 HIS A CA 5
ATOM 6120 C C . HIS A 1 5 ? 157.709 15.744 -23.259 1.00 0.00 5 HIS A C 5
ATOM 6121 O O . HIS A 1 5 ? 156.820 15.854 -24.102 1.00 0.00 5 HIS A O 5
ATOM 6136 N N . HIS A 1 6 ? 157.467 15.702 -21.953 1.00 0.00 6 HIS A N 5
ATOM 6137 C CA . HIS A 1 6 ? 156.112 15.784 -21.423 1.00 0.00 6 HIS A CA 5
ATOM 6138 C C . HIS A 1 6 ? 156.133 16.061 -19.923 1.00 0.00 6 HIS A C 5
ATOM 6139 O O . HIS A 1 6 ? 157.189 16.036 -19.293 1.00 0.00 6 HIS A O 5
ATOM 6154 N N . HIS A 1 7 ? 154.960 16.328 -19.357 1.00 0.00 7 HIS A N 5
ATOM 6155 C CA . HIS A 1 7 ? 154.848 16.611 -17.932 1.00 0.00 7 HIS A CA 5
ATOM 6156 C C . HIS A 1 7 ? 153.498 16.154 -17.389 1.00 0.00 7 HIS A C 5
ATOM 6157 O O . HIS A 1 7 ? 152.462 16.360 -18.021 1.00 0.00 7 HIS A O 5
ATOM 6172 N N . LEU A 1 8 ? 153.519 15.536 -16.213 1.00 0.00 8 LEU A N 5
ATOM 6173 C CA . LEU A 1 8 ? 152.297 15.050 -15.582 1.00 0.00 8 LEU A CA 5
ATOM 6174 C C . LEU A 1 8 ? 152.270 15.414 -14.101 1.00 0.00 8 LEU A C 5
ATOM 6175 O O . LEU A 1 8 ? 153.316 15.532 -13.463 1.00 0.00 8 LEU A O 5
ATOM 6191 N N . VAL A 1 9 ? 151.070 15.590 -13.560 1.00 0.00 9 VAL A N 5
ATOM 6192 C CA . VAL A 1 9 ? 150.911 15.942 -12.153 1.00 0.00 9 VAL A CA 5
ATOM 6193 C C . VAL A 1 9 ? 150.048 14.914 -11.422 1.00 0.00 9 VAL A C 5
ATOM 6194 O O . VAL A 1 9 ? 149.076 14.403 -11.978 1.00 0.00 9 VAL A O 5
ATOM 6207 N N . PRO A 1 10 ? 150.391 14.599 -10.161 1.00 0.00 10 PRO A N 5
ATOM 6208 C CA . PRO A 1 10 ? 149.639 13.628 -9.359 1.00 0.00 10 PRO A CA 5
ATOM 6209 C C . PRO A 1 10 ? 148.152 13.962 -9.294 1.00 0.00 10 PRO A C 5
ATOM 6210 O O . PRO A 1 10 ? 147.743 14.881 -8.584 1.00 0.00 10 PRO A O 5
ATOM 6221 N N . ARG A 1 11 ? 147.348 13.211 -10.039 1.00 0.00 11 ARG A N 5
ATOM 6222 C CA . ARG A 1 11 ? 145.907 13.429 -10.065 1.00 0.00 11 ARG A CA 5
ATOM 6223 C C . ARG A 1 11 ? 145.270 13.014 -8.742 1.00 0.00 11 ARG A C 5
ATOM 6224 O O . ARG A 1 11 ? 144.336 13.656 -8.263 1.00 0.00 11 ARG A O 5
ATOM 6245 N N . GLY A 1 12 ? 145.784 11.938 -8.155 1.00 0.00 12 GLY A N 5
ATOM 6246 C CA . GLY A 1 12 ? 145.254 11.456 -6.893 1.00 0.00 12 GLY A CA 5
ATOM 6247 C C . GLY A 1 12 ? 146.223 11.649 -5.743 1.00 0.00 12 GLY A C 5
ATOM 6248 O O . GLY A 1 12 ? 146.019 12.512 -4.889 1.00 0.00 12 GLY A O 5
ATOM 6252 N N . SER A 1 13 ? 147.280 10.843 -5.721 1.00 0.00 13 SER A N 5
ATOM 6253 C CA . SER A 1 13 ? 148.284 10.930 -4.667 1.00 0.00 13 SER A CA 5
ATOM 6254 C C . SER A 1 13 ? 149.449 9.984 -4.945 1.00 0.00 13 SER A C 5
ATOM 6255 O O . SER A 1 13 ? 150.561 10.422 -5.239 1.00 0.00 13 SER A O 5
ATOM 6263 N N . ILE A 1 14 ? 149.184 8.684 -4.852 1.00 0.00 14 ILE A N 5
ATOM 6264 C CA . ILE A 1 14 ? 150.207 7.673 -5.092 1.00 0.00 14 ILE A CA 5
ATOM 6265 C C . ILE A 1 14 ? 151.266 7.687 -3.994 1.00 0.00 14 ILE A C 5
ATOM 6266 O O . ILE A 1 14 ? 151.358 6.754 -3.197 1.00 0.00 14 ILE A O 5
ATOM 6282 N N . LEU A 1 15 ? 152.067 8.748 -3.959 1.00 0.00 15 LEU A N 5
ATOM 6283 C CA . LEU A 1 15 ? 153.120 8.877 -2.958 1.00 0.00 15 LEU A CA 5
ATOM 6284 C C . LEU A 1 15 ? 152.530 8.941 -1.553 1.00 0.00 15 LEU A C 5
ATOM 6285 O O . LEU A 1 15 ? 152.645 7.991 -0.778 1.00 0.00 15 LEU A O 5
ATOM 6301 N N . LYS A 1 16 ? 151.900 10.066 -1.229 1.00 0.00 16 LYS A N 5
ATOM 6302 C CA . LYS A 1 16 ? 151.292 10.250 0.085 1.00 0.00 16 LYS A CA 5
ATOM 6303 C C . LYS A 1 16 ? 150.306 9.126 0.396 1.00 0.00 16 LYS A C 5
ATOM 6304 O O . LYS A 1 16 ? 150.032 8.832 1.559 1.00 0.00 16 LYS A O 5
ATOM 6323 N N . GLU A 1 17 ? 149.780 8.499 -0.652 1.00 0.00 17 GLU A N 5
ATOM 6324 C CA . GLU A 1 17 ? 148.829 7.406 -0.489 1.00 0.00 17 GLU A CA 5
ATOM 6325 C C . GLU A 1 17 ? 149.503 6.188 0.136 1.00 0.00 17 GLU A C 5
ATOM 6326 O O . GLU A 1 17 ? 148.866 5.408 0.844 1.00 0.00 17 GLU A O 5
ATOM 6338 N N . VAL A 1 18 ? 150.796 6.032 -0.131 1.00 0.00 18 VAL A N 5
ATOM 6339 C CA . VAL A 1 18 ? 151.558 4.910 0.405 1.00 0.00 18 VAL A CA 5
ATOM 6340 C C . VAL A 1 18 ? 151.789 5.070 1.904 1.00 0.00 18 VAL A C 5
ATOM 6341 O O . VAL A 1 18 ? 151.765 4.094 2.654 1.00 0.00 18 VAL A O 5
ATOM 6354 N N . THR A 1 19 ? 152.016 6.307 2.333 1.00 0.00 19 THR A N 5
ATOM 6355 C CA . THR A 1 19 ? 152.255 6.597 3.743 1.00 0.00 19 THR A CA 5
ATOM 6356 C C . THR A 1 19 ? 150.991 6.378 4.569 1.00 0.00 19 THR A C 5
ATOM 6357 O O . THR A 1 19 ? 151.063 6.061 5.757 1.00 0.00 19 THR A O 5
ATOM 6368 N N . SER A 1 20 ? 149.836 6.551 3.937 1.00 0.00 20 SER A N 5
ATOM 6369 C CA . SER A 1 20 ? 148.558 6.374 4.617 1.00 0.00 20 SER A CA 5
ATOM 6370 C C . SER A 1 20 ? 148.179 4.897 4.695 1.00 0.00 20 SER A C 5
ATOM 6371 O O . SER A 1 20 ? 147.784 4.403 5.751 1.00 0.00 20 SER A O 5
ATOM 6379 N N . VAL A 1 21 ? 148.302 4.200 3.572 1.00 0.00 21 VAL A N 5
ATOM 6380 C CA . VAL A 1 21 ? 147.970 2.782 3.512 1.00 0.00 21 VAL A CA 5
ATOM 6381 C C . VAL A 1 21 ? 148.888 1.961 4.414 1.00 0.00 21 VAL A C 5
ATOM 6382 O O . VAL A 1 21 ? 148.435 1.066 5.127 1.00 0.00 21 VAL A O 5
ATOM 6395 N N . VAL A 1 22 ? 150.180 2.270 4.377 1.00 0.00 22 VAL A N 5
ATOM 6396 C CA . VAL A 1 22 ? 151.160 1.559 5.190 1.00 0.00 22 VAL A CA 5
ATOM 6397 C C . VAL A 1 22 ? 150.836 1.678 6.676 1.00 0.00 22 VAL A C 5
ATOM 6398 O O . VAL A 1 22 ? 150.891 0.694 7.414 1.00 0.00 22 VAL A O 5
ATOM 6411 N N . GLU A 1 23 ? 150.500 2.889 7.111 1.00 0.00 23 GLU A N 5
ATOM 6412 C CA . GLU A 1 23 ? 150.170 3.133 8.511 1.00 0.00 23 GLU A CA 5
ATOM 6413 C C . GLU A 1 23 ? 148.837 2.489 8.878 1.00 0.00 23 GLU A C 5
ATOM 6414 O O . GLU A 1 23 ? 148.631 2.073 10.019 1.00 0.00 23 GLU A O 5
ATOM 6426 N N . GLN A 1 24 ? 147.934 2.411 7.906 1.00 0.00 24 GLN A N 5
ATOM 6427 C CA . GLN A 1 24 ? 146.620 1.817 8.129 1.00 0.00 24 GLN A CA 5
ATOM 6428 C C . GLN A 1 24 ? 146.722 0.302 8.276 1.00 0.00 24 GLN A C 5
ATOM 6429 O O . GLN A 1 24 ? 145.927 -0.318 8.982 1.00 0.00 24 GLN A O 5
ATOM 6443 N N . ALA A 1 25 ? 147.705 -0.289 7.604 1.00 0.00 25 ALA A N 5
ATOM 6444 C CA . ALA A 1 25 ? 147.909 -1.732 7.658 1.00 0.00 25 ALA A CA 5
ATOM 6445 C C . ALA A 1 25 ? 148.566 -2.147 8.971 1.00 0.00 25 ALA A C 5
ATOM 6446 O O . ALA A 1 25 ? 148.256 -3.202 9.523 1.00 0.00 25 ALA A O 5
ATOM 6453 N N . TRP A 1 26 ? 149.476 -1.312 9.463 1.00 0.00 26 TRP A N 5
ATOM 6454 C CA . TRP A 1 26 ? 150.178 -1.594 10.711 1.00 0.00 26 TRP A CA 5
ATOM 6455 C C . TRP A 1 26 ? 149.195 -1.824 11.857 1.00 0.00 26 TRP A C 5
ATOM 6456 O O . TRP A 1 26 ? 149.502 -2.531 12.817 1.00 0.00 26 TRP A O 5
ATOM 6477 N N . LYS A 1 27 ? 148.013 -1.224 11.750 1.00 0.00 27 LYS A N 5
ATOM 6478 C CA . LYS A 1 27 ? 146.988 -1.366 12.778 1.00 0.00 27 LYS A CA 5
ATOM 6479 C C . LYS A 1 27 ? 146.639 -2.835 13.002 1.00 0.00 27 LYS A C 5
ATOM 6480 O O . LYS A 1 27 ? 146.249 -3.231 14.100 1.00 0.00 27 LYS A O 5
ATOM 6499 N N . LEU A 1 28 ? 146.783 -3.640 11.952 1.00 0.00 28 LEU A N 5
ATOM 6500 C CA . LEU A 1 28 ? 146.483 -5.065 12.033 1.00 0.00 28 LEU A CA 5
ATOM 6501 C C . LEU A 1 28 ? 147.668 -5.839 12.606 1.00 0.00 28 LEU A C 5
ATOM 6502 O O . LEU A 1 28 ? 148.816 -5.408 12.493 1.00 0.00 28 LEU A O 5
ATOM 6518 N N . PRO A 1 29 ? 147.405 -7.000 13.231 1.00 0.00 29 PRO A N 5
ATOM 6519 C CA . PRO A 1 29 ? 148.454 -7.837 13.823 1.00 0.00 29 PRO A CA 5
ATOM 6520 C C . PRO A 1 29 ? 149.533 -8.218 12.814 1.00 0.00 29 PRO A C 5
ATOM 6521 O O . PRO A 1 29 ? 150.647 -7.696 12.859 1.00 0.00 29 PRO A O 5
ATOM 6532 N N . GLU A 1 30 ? 149.199 -9.129 11.904 1.00 0.00 30 GLU A N 5
ATOM 6533 C CA . GLU A 1 30 ? 150.146 -9.573 10.887 1.00 0.00 30 GLU A CA 5
ATOM 6534 C C . GLU A 1 30 ? 149.437 -10.323 9.764 1.00 0.00 30 GLU A C 5
ATOM 6535 O O . GLU A 1 30 ? 149.741 -10.130 8.587 1.00 0.00 30 GLU A O 5
ATOM 6547 N N . SER A 1 31 ? 148.491 -11.182 10.134 1.00 0.00 31 SER A N 5
ATOM 6548 C CA . SER A 1 31 ? 147.740 -11.964 9.156 1.00 0.00 31 SER A CA 5
ATOM 6549 C C . SER A 1 31 ? 147.103 -11.061 8.103 1.00 0.00 31 SER A C 5
ATOM 6550 O O . SER A 1 31 ? 147.229 -11.305 6.904 1.00 0.00 31 SER A O 5
ATOM 6558 N N . GLU A 1 32 ? 146.419 -10.018 8.560 1.00 0.00 32 GLU A N 5
ATOM 6559 C CA . GLU A 1 32 ? 145.763 -9.079 7.659 1.00 0.00 32 GLU A CA 5
ATOM 6560 C C . GLU A 1 32 ? 146.669 -7.888 7.351 1.00 0.00 32 GLU A C 5
ATOM 6561 O O . GLU A 1 32 ? 146.490 -7.207 6.343 1.00 0.00 32 GLU A O 5
ATOM 6573 N N . ARG A 1 33 ? 147.639 -7.640 8.227 1.00 0.00 33 ARG A N 5
ATOM 6574 C CA . ARG A 1 33 ? 148.566 -6.530 8.044 1.00 0.00 33 ARG A CA 5
ATOM 6575 C C . ARG A 1 33 ? 149.402 -6.715 6.781 1.00 0.00 33 ARG A C 5
ATOM 6576 O O . ARG A 1 33 ? 149.474 -5.824 5.935 1.00 0.00 33 ARG A O 5
ATOM 6597 N N . LYS A 1 34 ? 150.036 -7.878 6.663 1.00 0.00 34 LYS A N 5
ATOM 6598 C CA . LYS A 1 34 ? 150.873 -8.180 5.506 1.00 0.00 34 LYS A CA 5
ATOM 6599 C C . LYS A 1 34 ? 150.060 -8.170 4.212 1.00 0.00 34 LYS A C 5
ATOM 6600 O O . LYS A 1 34 ? 150.611 -7.991 3.126 1.00 0.00 34 LYS A O 5
ATOM 6619 N N . LYS A 1 35 ? 148.750 -8.365 4.332 1.00 0.00 35 LYS A N 5
ATOM 6620 C CA . LYS A 1 35 ? 147.871 -8.382 3.167 1.00 0.00 35 LYS A CA 5
ATOM 6621 C C . LYS A 1 35 ? 147.949 -7.063 2.400 1.00 0.00 35 LYS A C 5
ATOM 6622 O O . LYS A 1 35 ? 147.787 -7.035 1.179 1.00 0.00 35 LYS A O 5
ATOM 6641 N N . ILE A 1 36 ? 148.197 -5.973 3.120 1.00 0.00 36 ILE A N 5
ATOM 6642 C CA . ILE A 1 36 ? 148.295 -4.656 2.501 1.00 0.00 36 ILE A CA 5
ATOM 6643 C C . ILE A 1 36 ? 149.663 -4.454 1.855 1.00 0.00 36 ILE A C 5
ATOM 6644 O O . ILE A 1 36 ? 149.760 -4.026 0.705 1.00 0.00 36 ILE A O 5
ATOM 6660 N N . ILE A 1 37 ? 150.718 -4.764 2.601 1.00 0.00 37 ILE A N 5
ATOM 6661 C CA . ILE A 1 37 ? 152.079 -4.615 2.099 1.00 0.00 37 ILE A CA 5
ATOM 6662 C C . ILE A 1 37 ? 152.345 -5.574 0.940 1.00 0.00 37 ILE A C 5
ATOM 6663 O O . ILE A 1 37 ? 153.187 -5.306 0.083 1.00 0.00 37 ILE A O 5
ATOM 6679 N N . ARG A 1 38 ? 151.625 -6.691 0.920 1.00 0.00 38 ARG A N 5
ATOM 6680 C CA . ARG A 1 38 ? 151.787 -7.685 -0.135 1.00 0.00 38 ARG A CA 5
ATOM 6681 C C . ARG A 1 38 ? 151.093 -7.237 -1.418 1.00 0.00 38 ARG A C 5
ATOM 6682 O O . ARG A 1 38 ? 151.552 -7.536 -2.520 1.00 0.00 38 ARG A O 5
ATOM 6703 N N . ARG A 1 39 ? 149.984 -6.522 -1.266 1.00 0.00 39 ARG A N 5
ATOM 6704 C CA . ARG A 1 39 ? 149.227 -6.035 -2.413 1.00 0.00 39 ARG A CA 5
ATOM 6705 C C . ARG A 1 39 ? 149.916 -4.834 -3.053 1.00 0.00 39 ARG A C 5
ATOM 6706 O O . ARG A 1 39 ? 149.866 -4.653 -4.269 1.00 0.00 39 ARG A O 5
ATOM 6727 N N . LEU A 1 40 ? 150.559 -4.017 -2.226 1.00 0.00 40 LEU A N 5
ATOM 6728 C CA . LEU A 1 40 ? 151.258 -2.834 -2.714 1.00 0.00 40 LEU A CA 5
ATOM 6729 C C . LEU A 1 40 ? 152.636 -3.201 -3.257 1.00 0.00 40 LEU A C 5
ATOM 6730 O O . LEU A 1 40 ? 153.137 -2.567 -4.186 1.00 0.00 40 LEU A O 5
ATOM 6746 N N . TYR A 1 41 ? 153.244 -4.227 -2.670 1.00 0.00 41 TYR A N 5
ATOM 6747 C CA . TYR A 1 41 ? 154.563 -4.677 -3.097 1.00 0.00 41 TYR A CA 5
ATOM 6748 C C . TYR A 1 41 ? 154.475 -5.463 -4.400 1.00 0.00 41 TYR A C 5
ATOM 6749 O O . TYR A 1 41 ? 155.396 -5.436 -5.217 1.00 0.00 41 TYR A O 5
ATOM 6767 N N . LEU A 1 42 ? 153.362 -6.164 -4.589 1.00 0.00 42 LEU A N 5
ATOM 6768 C CA . LEU A 1 42 ? 153.152 -6.957 -5.794 1.00 0.00 42 LEU A CA 5
ATOM 6769 C C . LEU A 1 42 ? 152.287 -6.201 -6.798 1.00 0.00 42 LEU A C 5
ATOM 6770 O O . LEU A 1 42 ? 151.547 -6.805 -7.575 1.00 0.00 42 LEU A O 5
ATOM 6786 N N . LYS A 1 43 ? 152.387 -4.875 -6.777 1.00 0.00 43 LYS A N 5
ATOM 6787 C CA . LYS A 1 43 ? 151.615 -4.035 -7.684 1.00 0.00 43 LYS A CA 5
ATOM 6788 C C . LYS A 1 43 ? 152.454 -2.865 -8.193 1.00 0.00 43 LYS A C 5
ATOM 6789 O O . LYS A 1 43 ? 152.413 -2.529 -9.377 1.00 0.00 43 LYS A O 5
ATOM 6808 N N . TRP A 1 44 ? 153.213 -2.249 -7.292 1.00 0.00 44 TRP A N 5
ATOM 6809 C CA . TRP A 1 44 ? 154.060 -1.117 -7.652 1.00 0.00 44 TRP A CA 5
ATOM 6810 C C . TRP A 1 44 ? 155.485 -1.573 -7.948 1.00 0.00 44 TRP A C 5
ATOM 6811 O O . TRP A 1 44 ? 156.448 -0.864 -7.653 1.00 0.00 44 TRP A O 5
ATOM 6832 N N . HIS A 1 45 ? 155.616 -2.759 -8.535 1.00 0.00 45 HIS A N 5
ATOM 6833 C CA . HIS A 1 45 ? 156.924 -3.306 -8.872 1.00 0.00 45 HIS A CA 5
ATOM 6834 C C . HIS A 1 45 ? 157.324 -2.917 -10.294 1.00 0.00 45 HIS A C 5
ATOM 6835 O O . HIS A 1 45 ? 156.482 -2.877 -11.191 1.00 0.00 45 HIS A O 5
ATOM 6850 N N . PRO A 1 46 ? 158.617 -2.625 -10.520 1.00 0.00 46 PRO A N 5
ATOM 6851 C CA . PRO A 1 46 ? 159.117 -2.239 -11.844 1.00 0.00 46 PRO A CA 5
ATOM 6852 C C . PRO A 1 46 ? 159.074 -3.394 -12.838 1.00 0.00 46 PRO A C 5
ATOM 6853 O O . PRO A 1 46 ? 158.971 -3.183 -14.047 1.00 0.00 46 PRO A O 5
ATOM 6864 N N . ASP A 1 47 ? 159.151 -4.617 -12.322 1.00 0.00 47 ASP A N 5
ATOM 6865 C CA . ASP A 1 47 ? 159.121 -5.806 -13.166 1.00 0.00 47 ASP A CA 5
ATOM 6866 C C . ASP A 1 47 ? 157.694 -6.129 -13.599 1.00 0.00 47 ASP A C 5
ATOM 6867 O O . ASP A 1 47 ? 157.472 -6.669 -14.683 1.00 0.00 47 ASP A O 5
ATOM 6876 N N . LYS A 1 48 ? 156.732 -5.794 -12.746 1.00 0.00 48 LYS A N 5
ATOM 6877 C CA . LYS A 1 48 ? 155.327 -6.048 -13.042 1.00 0.00 48 LYS A CA 5
ATOM 6878 C C . LYS A 1 48 ? 154.598 -4.752 -13.383 1.00 0.00 48 LYS A C 5
ATOM 6879 O O . LYS A 1 48 ? 153.455 -4.545 -12.979 1.00 0.00 48 LYS A O 5
ATOM 6898 N N . ASN A 1 49 ? 155.269 -3.881 -14.129 1.00 0.00 49 ASN A N 5
ATOM 6899 C CA . ASN A 1 49 ? 154.687 -2.604 -14.525 1.00 0.00 49 ASN A CA 5
ATOM 6900 C C . ASN A 1 49 ? 155.115 -2.226 -15.942 1.00 0.00 49 ASN A C 5
ATOM 6901 O O . ASN A 1 49 ? 156.075 -2.781 -16.478 1.00 0.00 49 ASN A O 5
ATOM 6912 N N . PRO A 1 50 ? 154.404 -1.272 -16.568 1.00 0.00 50 PRO A N 5
ATOM 6913 C CA . PRO A 1 50 ? 154.714 -0.820 -17.929 1.00 0.00 50 PRO A CA 5
ATOM 6914 C C . PRO A 1 50 ? 156.139 -0.291 -18.054 1.00 0.00 50 PRO A C 5
ATOM 6915 O O . PRO A 1 50 ? 157.003 -0.608 -17.238 1.00 0.00 50 PRO A O 5
ATOM 6926 N N . GLU A 1 51 ? 156.376 0.518 -19.081 1.00 0.00 51 GLU A N 5
ATOM 6927 C CA . GLU A 1 51 ? 157.696 1.093 -19.315 1.00 0.00 51 GLU A CA 5
ATOM 6928 C C . GLU A 1 51 ? 158.020 2.180 -18.291 1.00 0.00 51 GLU A C 5
ATOM 6929 O O . GLU A 1 51 ? 159.154 2.655 -18.219 1.00 0.00 51 GLU A O 5
ATOM 6941 N N . ASN A 1 52 ? 157.022 2.575 -17.502 1.00 0.00 52 ASN A N 5
ATOM 6942 C CA . ASN A 1 52 ? 157.212 3.607 -16.487 1.00 0.00 52 ASN A CA 5
ATOM 6943 C C . ASN A 1 52 ? 158.388 3.270 -15.573 1.00 0.00 52 ASN A C 5
ATOM 6944 O O . ASN A 1 52 ? 158.250 2.494 -14.629 1.00 0.00 52 ASN A O 5
ATOM 6955 N N . HIS A 1 53 ? 159.543 3.859 -15.865 1.00 0.00 53 HIS A N 5
ATOM 6956 C CA . HIS A 1 53 ? 160.744 3.623 -15.073 1.00 0.00 53 HIS A CA 5
ATOM 6957 C C . HIS A 1 53 ? 160.913 4.694 -14.001 1.00 0.00 53 HIS A C 5
ATOM 6958 O O . HIS A 1 53 ? 161.465 4.436 -12.931 1.00 0.00 53 HIS A O 5
ATOM 6973 N N . ASP A 1 54 ? 160.437 5.901 -14.295 1.00 0.00 54 ASP A N 5
ATOM 6974 C CA . ASP A 1 54 ? 160.539 7.012 -13.357 1.00 0.00 54 ASP A CA 5
ATOM 6975 C C . ASP A 1 54 ? 159.421 6.957 -12.320 1.00 0.00 54 ASP A C 5
ATOM 6976 O O . ASP A 1 54 ? 159.626 7.294 -11.153 1.00 0.00 54 ASP A O 5
ATOM 6985 N N . ILE A 1 55 ? 158.238 6.535 -12.753 1.00 0.00 55 ILE A N 5
ATOM 6986 C CA . ILE A 1 55 ? 157.089 6.438 -11.861 1.00 0.00 55 ILE A CA 5
ATOM 6987 C C . ILE A 1 55 ? 157.215 5.240 -10.927 1.00 0.00 55 ILE A C 5
ATOM 6988 O O . ILE A 1 55 ? 157.023 5.361 -9.717 1.00 0.00 55 ILE A O 5
ATOM 7004 N N . ALA A 1 56 ? 157.536 4.083 -11.497 1.00 0.00 56 ALA A N 5
ATOM 7005 C CA . ALA A 1 56 ? 157.686 2.861 -10.715 1.00 0.00 56 ALA A CA 5
ATOM 7006 C C . ALA A 1 56 ? 158.776 3.012 -9.660 1.00 0.00 56 ALA A C 5
ATOM 7007 O O . ALA A 1 56 ? 158.581 2.659 -8.496 1.00 0.00 56 ALA A O 5
ATOM 7014 N N . ASN A 1 57 ? 159.924 3.539 -10.072 1.00 0.00 57 ASN A N 5
ATOM 7015 C CA . ASN A 1 57 ? 161.047 3.735 -9.162 1.00 0.00 57 ASN A CA 5
ATOM 7016 C C . ASN A 1 57 ? 160.689 4.724 -8.057 1.00 0.00 57 ASN A C 5
ATOM 7017 O O . ASN A 1 57 ? 161.094 4.557 -6.906 1.00 0.00 57 ASN A O 5
ATOM 7028 N N . GLU A 1 58 ? 159.929 5.754 -8.415 1.00 0.00 58 GLU A N 5
ATOM 7029 C CA . GLU A 1 58 ? 159.519 6.771 -7.452 1.00 0.00 58 GLU A CA 5
ATOM 7030 C C . GLU A 1 58 ? 158.715 6.152 -6.312 1.00 0.00 58 GLU A C 5
ATOM 7031 O O . GLU A 1 58 ? 159.100 6.242 -5.147 1.00 0.00 58 GLU A O 5
ATOM 7043 N N . VAL A 1 59 ? 157.595 5.523 -6.657 1.00 0.00 59 VAL A N 5
ATOM 7044 C CA . VAL A 1 59 ? 156.737 4.890 -5.663 1.00 0.00 59 VAL A CA 5
ATOM 7045 C C . VAL A 1 59 ? 157.483 3.799 -4.903 1.00 0.00 59 VAL A C 5
ATOM 7046 O O . VAL A 1 59 ? 157.363 3.684 -3.684 1.00 0.00 59 VAL A O 5
ATOM 7059 N N . PHE A 1 60 ? 158.252 2.997 -5.633 1.00 0.00 60 PHE A N 5
ATOM 7060 C CA . PHE A 1 60 ? 159.016 1.912 -5.030 1.00 0.00 60 PHE A CA 5
ATOM 7061 C C . PHE A 1 60 ? 160.093 2.452 -4.095 1.00 0.00 60 PHE A C 5
ATOM 7062 O O . PHE A 1 60 ? 160.392 1.850 -3.064 1.00 0.00 60 PHE A O 5
ATOM 7079 N N . LYS A 1 61 ? 160.673 3.589 -4.462 1.00 0.00 61 LYS A N 5
ATOM 7080 C CA . LYS A 1 61 ? 161.719 4.210 -3.657 1.00 0.00 61 LYS A CA 5
ATOM 7081 C C . LYS A 1 61 ? 161.171 4.679 -2.312 1.00 0.00 61 LYS A C 5
ATOM 7082 O O . LYS A 1 61 ? 161.892 4.717 -1.316 1.00 0.00 61 LYS A O 5
ATOM 7101 N N . HIS A 1 62 ? 159.891 5.038 -2.292 1.00 0.00 62 HIS A N 5
ATOM 7102 C CA . HIS A 1 62 ? 159.249 5.508 -1.070 1.00 0.00 62 HIS A CA 5
ATOM 7103 C C . HIS A 1 62 ? 158.595 4.353 -0.315 1.00 0.00 62 HIS A C 5
ATOM 7104 O O . HIS A 1 62 ? 158.469 4.392 0.909 1.00 0.00 62 HIS A O 5
ATOM 7119 N N . LEU A 1 63 ? 158.177 3.329 -1.053 1.00 0.00 63 LEU A N 5
ATOM 7120 C CA . LEU A 1 63 ? 157.532 2.168 -0.451 1.00 0.00 63 LEU A CA 5
ATOM 7121 C C . LEU A 1 63 ? 158.557 1.248 0.207 1.00 0.00 63 LEU A C 5
ATOM 7122 O O . LEU A 1 63 ? 158.472 0.962 1.400 1.00 0.00 63 LEU A O 5
ATOM 7138 N N . GLN A 1 64 ? 159.524 0.787 -0.580 1.00 0.00 64 GLN A N 5
ATOM 7139 C CA . GLN A 1 64 ? 160.565 -0.103 -0.075 1.00 0.00 64 GLN A CA 5
ATOM 7140 C C . GLN A 1 64 ? 161.319 0.529 1.094 1.00 0.00 64 GLN A C 5
ATOM 7141 O O . GLN A 1 64 ? 161.932 -0.173 1.897 1.00 0.00 64 GLN A O 5
ATOM 7155 N N . ASN A 1 65 ? 161.276 1.855 1.180 1.00 0.00 65 ASN A N 5
ATOM 7156 C CA . ASN A 1 65 ? 161.963 2.573 2.249 1.00 0.00 65 ASN A CA 5
ATOM 7157 C C . ASN A 1 65 ? 161.030 2.840 3.429 1.00 0.00 65 ASN A C 5
ATOM 7158 O O . ASN A 1 65 ? 161.486 3.060 4.552 1.00 0.00 65 ASN A O 5
ATOM 7169 N N . GLU A 1 66 ? 159.726 2.826 3.171 1.00 0.00 66 GLU A N 5
ATOM 7170 C CA . GLU A 1 66 ? 158.739 3.075 4.217 1.00 0.00 66 GLU A CA 5
ATOM 7171 C C . GLU A 1 66 ? 158.486 1.819 5.049 1.00 0.00 66 GLU A C 5
ATOM 7172 O O . GLU A 1 66 ? 158.135 1.904 6.225 1.00 0.00 66 GLU A O 5
ATOM 7184 N N . ILE A 1 67 ? 158.662 0.655 4.431 1.00 0.00 67 ILE A N 5
ATOM 7185 C CA . ILE A 1 67 ? 158.447 -0.614 5.117 1.00 0.00 67 ILE A CA 5
ATOM 7186 C C . ILE A 1 67 ? 159.486 -0.836 6.212 1.00 0.00 67 ILE A C 5
ATOM 7187 O O . ILE A 1 67 ? 159.150 -0.903 7.394 1.00 0.00 67 ILE A O 5
ATOM 7203 N N . ASN A 1 68 ? 160.748 -0.952 5.812 1.00 0.00 68 ASN A N 5
ATOM 7204 C CA . ASN A 1 68 ? 161.836 -1.171 6.760 1.00 0.00 68 ASN A CA 5
ATOM 7205 C C . ASN A 1 68 ? 161.853 -0.090 7.837 1.00 0.00 68 ASN A C 5
ATOM 7206 O O . ASN A 1 68 ? 162.254 -0.340 8.974 1.00 0.00 68 ASN A O 5
ATOM 7217 N N . ARG A 1 69 ? 161.412 1.107 7.471 1.00 0.00 69 ARG A N 5
ATOM 7218 C CA . ARG A 1 69 ? 161.374 2.226 8.405 1.00 0.00 69 ARG A CA 5
ATOM 7219 C C . ARG A 1 69 ? 160.481 1.907 9.600 1.00 0.00 69 ARG A C 5
ATOM 7220 O O . ARG A 1 69 ? 160.901 2.026 10.751 1.00 0.00 69 ARG A O 5
ATOM 7241 N N . LEU A 1 70 ? 159.247 1.499 9.319 1.00 0.00 70 LEU A N 5
ATOM 7242 C CA . LEU A 1 70 ? 158.295 1.163 10.370 1.00 0.00 70 LEU A CA 5
ATOM 7243 C C . LEU A 1 70 ? 158.568 -0.231 10.926 1.00 0.00 70 LEU A C 5
ATOM 7244 O O . LEU A 1 70 ? 158.563 -0.438 12.139 1.00 0.00 70 LEU A O 5
ATOM 7260 N N . GLU A 1 71 ? 158.807 -1.184 10.031 1.00 0.00 71 GLU A N 5
ATOM 7261 C CA . GLU A 1 71 ? 159.083 -2.559 10.429 1.00 0.00 71 GLU A CA 5
ATOM 7262 C C . GLU A 1 71 ? 160.290 -2.628 11.362 1.00 0.00 71 GLU A C 5
ATOM 7263 O O . GLU A 1 71 ? 160.408 -3.547 12.172 1.00 0.00 71 GLU A O 5
ATOM 7275 N N . LYS A 1 72 ? 161.183 -1.650 11.241 1.00 0.00 72 LYS A N 5
ATOM 7276 C CA . LYS A 1 72 ? 162.381 -1.601 12.072 1.00 0.00 72 LYS A CA 5
ATOM 7277 C C . LYS A 1 72 ? 162.048 -1.123 13.483 1.00 0.00 72 LYS A C 5
ATOM 7278 O O . LYS A 1 72 ? 162.216 -1.860 14.455 1.00 0.00 72 LYS A O 5
ATOM 7297 N N . GLN A 1 73 ? 161.579 0.116 13.588 1.00 0.00 73 GLN A N 5
ATOM 7298 C CA . GLN A 1 73 ? 161.229 0.693 14.881 1.00 0.00 73 GLN A CA 5
ATOM 7299 C C . GLN A 1 73 ? 160.161 -0.141 15.582 1.00 0.00 73 GLN A C 5
ATOM 7300 O O . GLN A 1 73 ? 160.140 -0.236 16.809 1.00 0.00 73 GLN A O 5
ATOM 7314 N N . ALA A 1 74 ? 159.275 -0.743 14.796 1.00 0.00 74 ALA A N 5
ATOM 7315 C CA . ALA A 1 74 ? 158.203 -1.567 15.342 1.00 0.00 74 ALA A CA 5
ATOM 7316 C C . ALA A 1 74 ? 158.761 -2.744 16.137 1.00 0.00 74 ALA A C 5
ATOM 7317 O O . ALA A 1 74 ? 158.126 -3.229 17.074 1.00 0.00 74 ALA A O 5
ATOM 7324 N N . PHE A 1 75 ? 159.950 -3.200 15.757 1.00 0.00 75 PHE A N 5
ATOM 7325 C CA . PHE A 1 75 ? 160.591 -4.321 16.436 1.00 0.00 75 PHE A CA 5
ATOM 7326 C C . PHE A 1 75 ? 160.880 -3.984 17.895 1.00 0.00 75 PHE A C 5
ATOM 7327 O O . PHE A 1 75 ? 160.785 -4.844 18.771 1.00 0.00 75 PHE A O 5
ATOM 7344 N N . LEU A 1 76 ? 161.233 -2.728 18.150 1.00 0.00 76 LEU A N 5
ATOM 7345 C CA . LEU A 1 76 ? 161.537 -2.279 19.505 1.00 0.00 76 LEU A CA 5
ATOM 7346 C C . LEU A 1 76 ? 160.344 -2.496 20.432 1.00 0.00 76 LEU A C 5
ATOM 7347 O O . LEU A 1 76 ? 160.435 -3.232 21.414 1.00 0.00 76 LEU A O 5
ATOM 7363 N N . ASP A 1 77 ? 159.228 -1.849 20.113 1.00 0.00 77 ASP A N 5
ATOM 7364 C CA . ASP A 1 77 ? 158.017 -1.970 20.918 1.00 0.00 77 ASP A CA 5
ATOM 7365 C C . ASP A 1 77 ? 157.307 -3.290 20.639 1.00 0.00 77 ASP A C 5
ATOM 7366 O O . ASP A 1 77 ? 156.506 -3.392 19.710 1.00 0.00 77 ASP A O 5
ATOM 7375 N N . GLN A 1 78 ? 157.606 -4.300 21.450 1.00 0.00 78 GLN A N 5
ATOM 7376 C CA . GLN A 1 78 ? 156.996 -5.616 21.290 1.00 0.00 78 GLN A CA 5
ATOM 7377 C C . GLN A 1 78 ? 156.906 -6.340 22.629 1.00 0.00 78 GLN A C 5
ATOM 7378 O O . GLN A 1 78 ? 155.814 -6.590 23.139 1.00 0.00 78 GLN A O 5
ATOM 7392 N N . ASN A 1 79 ? 158.062 -6.678 23.192 1.00 0.00 79 ASN A N 5
ATOM 7393 C CA . ASN A 1 79 ? 158.114 -7.376 24.471 1.00 0.00 79 ASN A CA 5
ATOM 7394 C C . ASN A 1 79 ? 158.570 -6.439 25.586 1.00 0.00 79 ASN A C 5
ATOM 7395 O O . ASN A 1 79 ? 158.088 -6.521 26.716 1.00 0.00 79 ASN A O 5
ATOM 7406 N N . ALA A 1 80 ? 159.503 -5.551 25.261 1.00 0.00 80 ALA A N 5
ATOM 7407 C CA . ALA A 1 80 ? 160.024 -4.599 26.234 1.00 0.00 80 ALA A CA 5
ATOM 7408 C C . ALA A 1 80 ? 160.695 -5.318 27.400 1.00 0.00 80 ALA A C 5
ATOM 7409 O O . ALA A 1 80 ? 160.830 -6.541 27.392 1.00 0.00 80 ALA A O 5
ATOM 7416 N N . ASP A 1 81 ? 161.115 -4.550 28.400 1.00 0.00 81 ASP A N 5
ATOM 7417 C CA . ASP A 1 81 ? 161.772 -5.114 29.574 1.00 0.00 81 ASP A CA 5
ATOM 7418 C C . ASP A 1 81 ? 160.971 -4.824 30.840 1.00 0.00 81 ASP A C 5
ATOM 7419 O O . ASP A 1 81 ? 160.351 -5.718 31.413 1.00 0.00 81 ASP A O 5
ATOM 7428 N N . ARG A 1 82 ? 160.990 -3.566 31.269 1.00 0.00 82 ARG A N 5
ATOM 7429 C CA . ARG A 1 82 ? 160.265 -3.157 32.467 1.00 0.00 82 ARG A CA 5
ATOM 7430 C C . ARG A 1 82 ? 159.646 -1.775 32.284 1.00 0.00 82 ARG A C 5
ATOM 7431 O O . ARG A 1 82 ? 160.350 -0.797 32.037 1.00 0.00 82 ARG A O 5
ATOM 7452 N N . ALA A 1 83 ? 158.324 -1.704 32.408 1.00 0.00 83 ALA A N 5
ATOM 7453 C CA . ALA A 1 83 ? 157.610 -0.442 32.257 1.00 0.00 83 ALA A CA 5
ATOM 7454 C C . ALA A 1 83 ? 157.045 0.032 33.591 1.00 0.00 83 ALA A C 5
ATOM 7455 O O . ALA A 1 83 ? 156.855 -0.761 34.513 1.00 0.00 83 ALA A O 5
ATOM 7462 N N . SER A 1 84 ? 156.778 1.330 33.687 1.00 0.00 84 SER A N 5
ATOM 7463 C CA . SER A 1 84 ? 156.234 1.912 34.909 1.00 0.00 84 SER A CA 5
ATOM 7464 C C . SER A 1 84 ? 154.857 2.515 34.659 1.00 0.00 84 SER A C 5
ATOM 7465 O O . SER A 1 84 ? 153.955 2.394 35.488 1.00 0.00 84 SER A O 5
ATOM 7473 N N . ARG A 1 85 ? 154.700 3.166 33.510 1.00 0.00 85 ARG A N 5
ATOM 7474 C CA . ARG A 1 85 ? 153.431 3.789 33.150 1.00 0.00 85 ARG A CA 5
ATOM 7475 C C . ARG A 1 85 ? 153.078 4.908 34.126 1.00 0.00 85 ARG A C 5
ATOM 7476 O O . ARG A 1 85 ? 153.318 4.794 35.328 1.00 0.00 85 ARG A O 5
ATOM 7497 N N . ARG A 1 86 ? 152.507 5.986 33.601 1.00 0.00 86 ARG A N 5
ATOM 7498 C CA . ARG A 1 86 ? 152.121 7.124 34.428 1.00 0.00 86 ARG A CA 5
ATOM 7499 C C . ARG A 1 86 ? 150.792 7.710 33.961 1.00 0.00 86 ARG A C 5
ATOM 7500 O O . ARG A 1 86 ? 150.220 7.262 32.967 1.00 0.00 86 ARG A O 5
ATOM 7521 N N . THR A 1 87 ? 150.306 8.712 34.685 1.00 0.00 87 THR A N 5
ATOM 7522 C CA . THR A 1 87 ? 149.044 9.359 34.347 1.00 0.00 87 THR A CA 5
ATOM 7523 C C . THR A 1 87 ? 147.894 8.358 34.379 1.00 0.00 87 THR A C 5
ATOM 7524 O O . THR A 1 87 ? 147.665 7.628 33.416 1.00 0.00 87 THR A O 5
ATOM 7535 N N . PHE A 1 88 ? 147.172 8.331 35.496 1.00 0.00 88 PHE A N 5
ATOM 7536 C CA . PHE A 1 88 ? 146.045 7.420 35.654 1.00 0.00 88 PHE A CA 5
ATOM 7537 C C . PHE A 1 88 ? 146.495 5.968 35.527 1.00 0.00 88 PHE A C 5
ATOM 7538 O O . PHE A 1 88 ? 146.575 5.473 34.383 1.00 0.00 88 PHE A O 5
ATOM 7556 N N . MET A 1 1 ? 139.918 30.638 -13.672 1.00 0.00 1 MET A N 6
ATOM 7557 C CA . MET A 1 1 ? 140.423 30.797 -12.283 1.00 0.00 1 MET A CA 6
ATOM 7558 C C . MET A 1 1 ? 140.302 29.494 -11.499 1.00 0.00 1 MET A C 6
ATOM 7559 O O . MET A 1 1 ? 141.266 29.036 -10.887 1.00 0.00 1 MET A O 6
ATOM 7575 N N . HIS A 1 2 ? 139.112 28.903 -11.524 1.00 0.00 2 HIS A N 6
ATOM 7576 C CA . HIS A 1 2 ? 138.866 27.653 -10.816 1.00 0.00 2 HIS A CA 6
ATOM 7577 C C . HIS A 1 2 ? 138.044 26.696 -11.673 1.00 0.00 2 HIS A C 6
ATOM 7578 O O . HIS A 1 2 ? 136.875 26.954 -11.962 1.00 0.00 2 HIS A O 6
ATOM 7593 N N . HIS A 1 3 ? 138.662 25.590 -12.074 1.00 0.00 3 HIS A N 6
ATOM 7594 C CA . HIS A 1 3 ? 137.988 24.594 -12.898 1.00 0.00 3 HIS A CA 6
ATOM 7595 C C . HIS A 1 3 ? 138.460 23.187 -12.544 1.00 0.00 3 HIS A C 6
ATOM 7596 O O . HIS A 1 3 ? 137.650 22.280 -12.350 1.00 0.00 3 HIS A O 6
ATOM 7611 N N . HIS A 1 4 ? 139.775 23.013 -12.463 1.00 0.00 4 HIS A N 6
ATOM 7612 C CA . HIS A 1 4 ? 140.354 21.716 -12.132 1.00 0.00 4 HIS A CA 6
ATOM 7613 C C . HIS A 1 4 ? 141.679 21.884 -11.393 1.00 0.00 4 HIS A C 6
ATOM 7614 O O . HIS A 1 4 ? 142.751 21.702 -11.969 1.00 0.00 4 HIS A O 6
ATOM 7629 N N . HIS A 1 5 ? 141.595 22.234 -10.114 1.00 0.00 5 HIS A N 6
ATOM 7630 C CA . HIS A 1 5 ? 142.786 22.426 -9.296 1.00 0.00 5 HIS A CA 6
ATOM 7631 C C . HIS A 1 5 ? 142.506 22.080 -7.837 1.00 0.00 5 HIS A C 6
ATOM 7632 O O . HIS A 1 5 ? 141.513 22.526 -7.262 1.00 0.00 5 HIS A O 6
ATOM 7647 N N . HIS A 1 6 ? 143.386 21.281 -7.243 1.00 0.00 6 HIS A N 6
ATOM 7648 C CA . HIS A 1 6 ? 143.233 20.875 -5.851 1.00 0.00 6 HIS A CA 6
ATOM 7649 C C . HIS A 1 6 ? 144.578 20.494 -5.242 1.00 0.00 6 HIS A C 6
ATOM 7650 O O . HIS A 1 6 ? 144.652 19.633 -4.365 1.00 0.00 6 HIS A O 6
ATOM 7665 N N . HIS A 1 7 ? 145.639 21.141 -5.712 1.00 0.00 7 HIS A N 6
ATOM 7666 C CA . HIS A 1 7 ? 146.983 20.870 -5.212 1.00 0.00 7 HIS A CA 6
ATOM 7667 C C . HIS A 1 7 ? 147.352 21.836 -4.091 1.00 0.00 7 HIS A C 6
ATOM 7668 O O . HIS A 1 7 ? 146.980 23.009 -4.123 1.00 0.00 7 HIS A O 6
ATOM 7683 N N . LEU A 1 8 ? 148.087 21.336 -3.103 1.00 0.00 8 LEU A N 6
ATOM 7684 C CA . LEU A 1 8 ? 148.507 22.159 -1.974 1.00 0.00 8 LEU A CA 6
ATOM 7685 C C . LEU A 1 8 ? 149.945 21.837 -1.570 1.00 0.00 8 LEU A C 6
ATOM 7686 O O . LEU A 1 8 ? 150.882 22.510 -2.002 1.00 0.00 8 LEU A O 6
ATOM 7702 N N . VAL A 1 9 ? 150.115 20.810 -0.742 1.00 0.00 9 VAL A N 6
ATOM 7703 C CA . VAL A 1 9 ? 151.444 20.411 -0.286 1.00 0.00 9 VAL A CA 6
ATOM 7704 C C . VAL A 1 9 ? 152.068 19.366 -1.212 1.00 0.00 9 VAL A C 6
ATOM 7705 O O . VAL A 1 9 ? 153.226 19.499 -1.607 1.00 0.00 9 VAL A O 6
ATOM 7718 N N . PRO A 1 10 ? 151.318 18.306 -1.570 1.00 0.00 10 PRO A N 6
ATOM 7719 C CA . PRO A 1 10 ? 151.822 17.250 -2.445 1.00 0.00 10 PRO A CA 6
ATOM 7720 C C . PRO A 1 10 ? 151.669 17.594 -3.922 1.00 0.00 10 PRO A C 6
ATOM 7721 O O . PRO A 1 10 ? 151.148 18.651 -4.275 1.00 0.00 10 PRO A O 6
ATOM 7732 N N . ARG A 1 11 ? 152.126 16.689 -4.783 1.00 0.00 11 ARG A N 6
ATOM 7733 C CA . ARG A 1 11 ? 152.039 16.891 -6.224 1.00 0.00 11 ARG A CA 6
ATOM 7734 C C . ARG A 1 11 ? 151.410 15.675 -6.899 1.00 0.00 11 ARG A C 6
ATOM 7735 O O . ARG A 1 11 ? 152.105 14.852 -7.495 1.00 0.00 11 ARG A O 6
ATOM 7756 N N . GLY A 1 12 ? 150.089 15.567 -6.795 1.00 0.00 12 GLY A N 6
ATOM 7757 C CA . GLY A 1 12 ? 149.386 14.447 -7.394 1.00 0.00 12 GLY A CA 6
ATOM 7758 C C . GLY A 1 12 ? 148.810 13.501 -6.357 1.00 0.00 12 GLY A C 6
ATOM 7759 O O . GLY A 1 12 ? 147.912 12.714 -6.657 1.00 0.00 12 GLY A O 6
ATOM 7763 N N . SER A 1 13 ? 149.327 13.576 -5.133 1.00 0.00 13 SER A N 6
ATOM 7764 C CA . SER A 1 13 ? 148.858 12.720 -4.049 1.00 0.00 13 SER A CA 6
ATOM 7765 C C . SER A 1 13 ? 149.120 11.250 -4.361 1.00 0.00 13 SER A C 6
ATOM 7766 O O . SER A 1 13 ? 148.225 10.528 -4.799 1.00 0.00 13 SER A O 6
ATOM 7774 N N . ILE A 1 14 ? 150.355 10.813 -4.134 1.00 0.00 14 ILE A N 6
ATOM 7775 C CA . ILE A 1 14 ? 150.736 9.430 -4.391 1.00 0.00 14 ILE A CA 6
ATOM 7776 C C . ILE A 1 14 ? 151.538 8.857 -3.227 1.00 0.00 14 ILE A C 6
ATOM 7777 O O . ILE A 1 14 ? 151.239 7.770 -2.731 1.00 0.00 14 ILE A O 6
ATOM 7793 N N . LEU A 1 15 ? 152.558 9.592 -2.798 1.00 0.00 15 LEU A N 6
ATOM 7794 C CA . LEU A 1 15 ? 153.404 9.156 -1.693 1.00 0.00 15 LEU A CA 6
ATOM 7795 C C . LEU A 1 15 ? 152.659 9.248 -0.366 1.00 0.00 15 LEU A C 6
ATOM 7796 O O . LEU A 1 15 ? 152.742 8.346 0.468 1.00 0.00 15 LEU A O 6
ATOM 7812 N N . LYS A 1 16 ? 151.931 10.344 -0.175 1.00 0.00 16 LYS A N 6
ATOM 7813 C CA . LYS A 1 16 ? 151.172 10.553 1.052 1.00 0.00 16 LYS A CA 6
ATOM 7814 C C . LYS A 1 16 ? 150.149 9.440 1.259 1.00 0.00 16 LYS A C 6
ATOM 7815 O O . LYS A 1 16 ? 149.818 9.091 2.391 1.00 0.00 16 LYS A O 6
ATOM 7834 N N . GLU A 1 17 ? 149.653 8.888 0.157 1.00 0.00 17 GLU A N 6
ATOM 7835 C CA . GLU A 1 17 ? 148.666 7.815 0.216 1.00 0.00 17 GLU A CA 6
ATOM 7836 C C . GLU A 1 17 ? 149.319 6.497 0.621 1.00 0.00 17 GLU A C 6
ATOM 7837 O O . GLU A 1 17 ? 148.688 5.649 1.253 1.00 0.00 17 GLU A O 6
ATOM 7849 N N . VAL A 1 18 ? 150.585 6.329 0.250 1.00 0.00 18 VAL A N 6
ATOM 7850 C CA . VAL A 1 18 ? 151.322 5.113 0.573 1.00 0.00 18 VAL A CA 6
ATOM 7851 C C . VAL A 1 18 ? 151.852 5.151 2.003 1.00 0.00 18 VAL A C 6
ATOM 7852 O O . VAL A 1 18 ? 152.051 4.109 2.629 1.00 0.00 18 VAL A O 6
ATOM 7865 N N . THR A 1 19 ? 152.084 6.356 2.514 1.00 0.00 19 THR A N 6
ATOM 7866 C CA . THR A 1 19 ? 152.596 6.528 3.869 1.00 0.00 19 THR A CA 6
ATOM 7867 C C . THR A 1 19 ? 151.493 6.335 4.908 1.00 0.00 19 THR A C 6
ATOM 7868 O O . THR A 1 19 ? 151.770 6.034 6.069 1.00 0.00 19 THR A O 6
ATOM 7879 N N . SER A 1 20 ? 150.244 6.513 4.488 1.00 0.00 20 SER A N 6
ATOM 7880 C CA . SER A 1 20 ? 149.108 6.362 5.391 1.00 0.00 20 SER A CA 6
ATOM 7881 C C . SER A 1 20 ? 148.634 4.913 5.445 1.00 0.00 20 SER A C 6
ATOM 7882 O O . SER A 1 20 ? 148.245 4.417 6.502 1.00 0.00 20 SER A O 6
ATOM 7890 N N . VAL A 1 21 ? 148.665 4.239 4.300 1.00 0.00 21 VAL A N 6
ATOM 7891 C CA . VAL A 1 21 ? 148.234 2.849 4.221 1.00 0.00 21 VAL A CA 6
ATOM 7892 C C . VAL A 1 21 ? 149.312 1.901 4.743 1.00 0.00 21 VAL A C 6
ATOM 7893 O O . VAL A 1 21 ? 149.009 0.820 5.245 1.00 0.00 21 VAL A O 6
ATOM 7906 N N . VAL A 1 22 ? 150.569 2.314 4.621 1.00 0.00 22 VAL A N 6
ATOM 7907 C CA . VAL A 1 22 ? 151.687 1.499 5.079 1.00 0.00 22 VAL A CA 6
ATOM 7908 C C . VAL A 1 22 ? 151.720 1.411 6.603 1.00 0.00 22 VAL A C 6
ATOM 7909 O O . VAL A 1 22 ? 152.103 0.387 7.167 1.00 0.00 22 VAL A O 6
ATOM 7922 N N . GLU A 1 23 ? 151.317 2.493 7.263 1.00 0.00 23 GLU A N 6
ATOM 7923 C CA . GLU A 1 23 ? 151.304 2.537 8.721 1.00 0.00 23 GLU A CA 6
ATOM 7924 C C . GLU A 1 23 ? 150.054 1.863 9.279 1.00 0.00 23 GLU A C 6
ATOM 7925 O O . GLU A 1 23 ? 150.066 1.335 10.391 1.00 0.00 23 GLU A O 6
ATOM 7937 N N . GLN A 1 24 ? 148.975 1.887 8.503 1.00 0.00 24 GLN A N 6
ATOM 7938 C CA . GLN A 1 24 ? 147.717 1.279 8.923 1.00 0.00 24 GLN A CA 6
ATOM 7939 C C . GLN A 1 24 ? 147.814 -0.243 8.912 1.00 0.00 24 GLN A C 6
ATOM 7940 O O . GLN A 1 24 ? 147.239 -0.918 9.767 1.00 0.00 24 GLN A O 6
ATOM 7954 N N . ALA A 1 25 ? 148.542 -0.779 7.937 1.00 0.00 25 ALA A N 6
ATOM 7955 C CA . ALA A 1 25 ? 148.712 -2.222 7.815 1.00 0.00 25 ALA A CA 6
ATOM 7956 C C . ALA A 1 25 ? 149.501 -2.786 8.992 1.00 0.00 25 ALA A C 6
ATOM 7957 O O . ALA A 1 25 ? 149.248 -3.903 9.442 1.00 0.00 25 ALA A O 6
ATOM 7964 N N . TRP A 1 26 ? 150.459 -2.007 9.485 1.00 0.00 26 TRP A N 6
ATOM 7965 C CA . TRP A 1 26 ? 151.287 -2.429 10.609 1.00 0.00 26 TRP A CA 6
ATOM 7966 C C . TRP A 1 26 ? 150.430 -2.820 11.810 1.00 0.00 26 TRP A C 6
ATOM 7967 O O . TRP A 1 26 ? 150.849 -3.616 12.652 1.00 0.00 26 TRP A O 6
ATOM 7988 N N . LYS A 1 27 ? 149.228 -2.257 11.885 1.00 0.00 27 LYS A N 6
ATOM 7989 C CA . LYS A 1 27 ? 148.314 -2.549 12.984 1.00 0.00 27 LYS A CA 6
ATOM 7990 C C . LYS A 1 27 ? 148.001 -4.042 13.051 1.00 0.00 27 LYS A C 6
ATOM 7991 O O . LYS A 1 27 ? 147.722 -4.579 14.123 1.00 0.00 27 LYS A O 6
ATOM 8010 N N . LEU A 1 28 ? 148.049 -4.705 11.899 1.00 0.00 28 LEU A N 6
ATOM 8011 C CA . LEU A 1 28 ? 147.771 -6.136 11.830 1.00 0.00 28 LEU A CA 6
ATOM 8012 C C . LEU A 1 28 ? 149.035 -6.950 12.101 1.00 0.00 28 LEU A C 6
ATOM 8013 O O . LEU A 1 28 ? 150.148 -6.483 11.859 1.00 0.00 28 LEU A O 6
ATOM 8029 N N . PRO A 1 29 ? 148.877 -8.185 12.608 1.00 0.00 29 PRO A N 6
ATOM 8030 C CA . PRO A 1 29 ? 150.007 -9.069 12.913 1.00 0.00 29 PRO A CA 6
ATOM 8031 C C . PRO A 1 29 ? 150.898 -9.314 11.697 1.00 0.00 29 PRO A C 6
ATOM 8032 O O . PRO A 1 29 ? 151.992 -8.759 11.598 1.00 0.00 29 PRO A O 6
ATOM 8043 N N . GLU A 1 30 ? 150.427 -10.150 10.776 1.00 0.00 30 GLU A N 6
ATOM 8044 C CA . GLU A 1 30 ? 151.186 -10.465 9.571 1.00 0.00 30 GLU A CA 6
ATOM 8045 C C . GLU A 1 30 ? 150.278 -11.032 8.485 1.00 0.00 30 GLU A C 6
ATOM 8046 O O . GLU A 1 30 ? 150.383 -10.657 7.316 1.00 0.00 30 GLU A O 6
ATOM 8058 N N . SER A 1 31 ? 149.387 -11.937 8.877 1.00 0.00 31 SER A N 6
ATOM 8059 C CA . SER A 1 31 ? 148.459 -12.556 7.935 1.00 0.00 31 SER A CA 6
ATOM 8060 C C . SER A 1 31 ? 147.666 -11.498 7.175 1.00 0.00 31 SER A C 6
ATOM 8061 O O . SER A 1 31 ? 147.604 -11.517 5.945 1.00 0.00 31 SER A O 6
ATOM 8069 N N . GLU A 1 32 ? 147.062 -10.574 7.915 1.00 0.00 32 GLU A N 6
ATOM 8070 C CA . GLU A 1 32 ? 146.276 -9.505 7.313 1.00 0.00 32 GLU A CA 6
ATOM 8071 C C . GLU A 1 32 ? 147.154 -8.301 6.978 1.00 0.00 32 GLU A C 6
ATOM 8072 O O . GLU A 1 32 ? 146.808 -7.490 6.121 1.00 0.00 32 GLU A O 6
ATOM 8084 N N . ARG A 1 33 ? 148.290 -8.193 7.661 1.00 0.00 33 ARG A N 6
ATOM 8085 C CA . ARG A 1 33 ? 149.216 -7.089 7.436 1.00 0.00 33 ARG A CA 6
ATOM 8086 C C . ARG A 1 33 ? 149.840 -7.174 6.046 1.00 0.00 33 ARG A C 6
ATOM 8087 O O . ARG A 1 33 ? 149.795 -6.214 5.276 1.00 0.00 33 ARG A O 6
ATOM 8108 N N . LYS A 1 34 ? 150.423 -8.327 5.733 1.00 0.00 34 LYS A N 6
ATOM 8109 C CA . LYS A 1 34 ? 151.058 -8.536 4.436 1.00 0.00 34 LYS A CA 6
ATOM 8110 C C . LYS A 1 34 ? 150.061 -8.338 3.297 1.00 0.00 34 LYS A C 6
ATOM 8111 O O . LYS A 1 34 ? 150.444 -8.002 2.177 1.00 0.00 34 LYS A O 6
ATOM 8130 N N . LYS A 1 35 ? 148.781 -8.549 3.589 1.00 0.00 35 LYS A N 6
ATOM 8131 C CA . LYS A 1 35 ? 147.733 -8.394 2.586 1.00 0.00 35 LYS A CA 6
ATOM 8132 C C . LYS A 1 35 ? 147.745 -6.988 1.992 1.00 0.00 35 LYS A C 6
ATOM 8133 O O . LYS A 1 35 ? 147.371 -6.791 0.835 1.00 0.00 35 LYS A O 6
ATOM 8152 N N . ILE A 1 36 ? 148.176 -6.016 2.789 1.00 0.00 36 ILE A N 6
ATOM 8153 C CA . ILE A 1 36 ? 148.235 -4.630 2.338 1.00 0.00 36 ILE A CA 6
ATOM 8154 C C . ILE A 1 36 ? 149.588 -4.316 1.706 1.00 0.00 36 ILE A C 6
ATOM 8155 O O . ILE A 1 36 ? 149.683 -3.487 0.801 1.00 0.00 36 ILE A O 6
ATOM 8171 N N . ILE A 1 37 ? 150.631 -4.984 2.188 1.00 0.00 37 ILE A N 6
ATOM 8172 C CA . ILE A 1 37 ? 151.976 -4.776 1.669 1.00 0.00 37 ILE A CA 6
ATOM 8173 C C . ILE A 1 37 ? 152.162 -5.478 0.328 1.00 0.00 37 ILE A C 6
ATOM 8174 O O . ILE A 1 37 ? 152.762 -4.926 -0.595 1.00 0.00 37 ILE A O 6
ATOM 8190 N N . ARG A 1 38 ? 151.643 -6.697 0.227 1.00 0.00 38 ARG A N 6
ATOM 8191 C CA . ARG A 1 38 ? 151.751 -7.475 -1.001 1.00 0.00 38 ARG A CA 6
ATOM 8192 C C . ARG A 1 38 ? 150.861 -6.891 -2.095 1.00 0.00 38 ARG A C 6
ATOM 8193 O O . ARG A 1 38 ? 151.203 -6.933 -3.275 1.00 0.00 38 ARG A O 6
ATOM 8214 N N . ARG A 1 39 ? 149.717 -6.345 -1.692 1.00 0.00 39 ARG A N 6
ATOM 8215 C CA . ARG A 1 39 ? 148.779 -5.752 -2.638 1.00 0.00 39 ARG A CA 6
ATOM 8216 C C . ARG A 1 39 ? 149.438 -4.614 -3.413 1.00 0.00 39 ARG A C 6
ATOM 8217 O O . ARG A 1 39 ? 149.474 -4.627 -4.643 1.00 0.00 39 ARG A O 6
ATOM 8238 N N . LEU A 1 40 ? 149.958 -3.632 -2.684 1.00 0.00 40 LEU A N 6
ATOM 8239 C CA . LEU A 1 40 ? 150.616 -2.487 -3.303 1.00 0.00 40 LEU A CA 6
ATOM 8240 C C . LEU A 1 40 ? 151.921 -2.904 -3.974 1.00 0.00 40 LEU A C 6
ATOM 8241 O O . LEU A 1 40 ? 152.244 -2.441 -5.067 1.00 0.00 40 LEU A O 6
ATOM 8257 N N . TYR A 1 41 ? 152.667 -3.782 -3.310 1.00 0.00 41 TYR A N 6
ATOM 8258 C CA . TYR A 1 41 ? 153.938 -4.262 -3.841 1.00 0.00 41 TYR A CA 6
ATOM 8259 C C . TYR A 1 41 ? 153.742 -4.954 -5.186 1.00 0.00 41 TYR A C 6
ATOM 8260 O O . TYR A 1 41 ? 154.629 -4.933 -6.041 1.00 0.00 41 TYR A O 6
ATOM 8278 N N . LEU A 1 42 ? 152.576 -5.566 -5.368 1.00 0.00 42 LEU A N 6
ATOM 8279 C CA . LEU A 1 42 ? 152.266 -6.266 -6.610 1.00 0.00 42 LEU A CA 6
ATOM 8280 C C . LEU A 1 42 ? 151.446 -5.382 -7.544 1.00 0.00 42 LEU A C 6
ATOM 8281 O O . LEU A 1 42 ? 151.548 -5.493 -8.766 1.00 0.00 42 LEU A O 6
ATOM 8297 N N . LYS A 1 43 ? 150.632 -4.507 -6.962 1.00 0.00 43 LYS A N 6
ATOM 8298 C CA . LYS A 1 43 ? 149.793 -3.607 -7.744 1.00 0.00 43 LYS A CA 6
ATOM 8299 C C . LYS A 1 43 ? 150.623 -2.490 -8.368 1.00 0.00 43 LYS A C 6
ATOM 8300 O O . LYS A 1 43 ? 150.353 -2.054 -9.487 1.00 0.00 43 LYS A O 6
ATOM 8319 N N . TRP A 1 44 ? 151.632 -2.029 -7.637 1.00 0.00 44 TRP A N 6
ATOM 8320 C CA . TRP A 1 44 ? 152.500 -0.961 -8.120 1.00 0.00 44 TRP A CA 6
ATOM 8321 C C . TRP A 1 44 ? 153.778 -1.529 -8.728 1.00 0.00 44 TRP A C 6
ATOM 8322 O O . TRP A 1 44 ? 154.862 -0.973 -8.551 1.00 0.00 44 TRP A O 6
ATOM 8343 N N . HIS A 1 45 ? 153.643 -2.638 -9.448 1.00 0.00 45 HIS A N 6
ATOM 8344 C CA . HIS A 1 45 ? 154.787 -3.281 -10.083 1.00 0.00 45 HIS A CA 6
ATOM 8345 C C . HIS A 1 45 ? 154.987 -2.753 -11.503 1.00 0.00 45 HIS A C 6
ATOM 8346 O O . HIS A 1 45 ? 154.049 -2.734 -12.301 1.00 0.00 45 HIS A O 6
ATOM 8361 N N . PRO A 1 46 ? 156.213 -2.314 -11.843 1.00 0.00 46 PRO A N 6
ATOM 8362 C CA . PRO A 1 46 ? 156.519 -1.787 -13.178 1.00 0.00 46 PRO A CA 6
ATOM 8363 C C . PRO A 1 46 ? 156.121 -2.756 -14.286 1.00 0.00 46 PRO A C 6
ATOM 8364 O O . PRO A 1 46 ? 155.624 -2.345 -15.335 1.00 0.00 46 PRO A O 6
ATOM 8375 N N . ASP A 1 47 ? 156.344 -4.044 -14.046 1.00 0.00 47 ASP A N 6
ATOM 8376 C CA . ASP A 1 47 ? 156.008 -5.073 -15.024 1.00 0.00 47 ASP A CA 6
ATOM 8377 C C . ASP A 1 47 ? 154.498 -5.170 -15.217 1.00 0.00 47 ASP A C 6
ATOM 8378 O O . ASP A 1 47 ? 154.020 -5.454 -16.316 1.00 0.00 47 ASP A O 6
ATOM 8387 N N . LYS A 1 48 ? 153.752 -4.933 -14.142 1.00 0.00 48 LYS A N 6
ATOM 8388 C CA . LYS A 1 48 ? 152.295 -4.996 -14.195 1.00 0.00 48 LYS A CA 6
ATOM 8389 C C . LYS A 1 48 ? 151.723 -3.777 -14.911 1.00 0.00 48 LYS A C 6
ATOM 8390 O O . LYS A 1 48 ? 150.753 -3.884 -15.661 1.00 0.00 48 LYS A O 6
ATOM 8409 N N . ASN A 1 49 ? 152.330 -2.619 -14.675 1.00 0.00 49 ASN A N 6
ATOM 8410 C CA . ASN A 1 49 ? 151.878 -1.379 -15.297 1.00 0.00 49 ASN A CA 6
ATOM 8411 C C . ASN A 1 49 ? 152.263 -1.339 -16.774 1.00 0.00 49 ASN A C 6
ATOM 8412 O O . ASN A 1 49 ? 153.257 -1.940 -17.181 1.00 0.00 49 ASN A O 6
ATOM 8423 N N . PRO A 1 50 ? 151.476 -0.626 -17.599 1.00 0.00 50 PRO A N 6
ATOM 8424 C CA . PRO A 1 50 ? 151.740 -0.510 -19.037 1.00 0.00 50 PRO A CA 6
ATOM 8425 C C . PRO A 1 50 ? 153.163 -0.046 -19.329 1.00 0.00 50 PRO A C 6
ATOM 8426 O O . PRO A 1 50 ? 153.944 -0.763 -19.955 1.00 0.00 50 PRO A O 6
ATOM 8437 N N . GLU A 1 51 ? 153.495 1.157 -18.871 1.00 0.00 51 GLU A N 6
ATOM 8438 C CA . GLU A 1 51 ? 154.825 1.715 -19.082 1.00 0.00 51 GLU A CA 6
ATOM 8439 C C . GLU A 1 51 ? 155.106 2.841 -18.093 1.00 0.00 51 GLU A C 6
ATOM 8440 O O . GLU A 1 51 ? 154.805 4.004 -18.356 1.00 0.00 51 GLU A O 6
ATOM 8452 N N . ASN A 1 52 ? 155.685 2.485 -16.951 1.00 0.00 52 ASN A N 6
ATOM 8453 C CA . ASN A 1 52 ? 156.007 3.463 -15.918 1.00 0.00 52 ASN A CA 6
ATOM 8454 C C . ASN A 1 52 ? 157.374 3.175 -15.306 1.00 0.00 52 ASN A C 6
ATOM 8455 O O . ASN A 1 52 ? 157.476 2.494 -14.285 1.00 0.00 52 ASN A O 6
ATOM 8466 N N . HIS A 1 53 ? 158.420 3.698 -15.935 1.00 0.00 53 HIS A N 6
ATOM 8467 C CA . HIS A 1 53 ? 159.782 3.495 -15.452 1.00 0.00 53 HIS A CA 6
ATOM 8468 C C . HIS A 1 53 ? 160.162 4.536 -14.398 1.00 0.00 53 HIS A C 6
ATOM 8469 O O . HIS A 1 53 ? 161.226 4.447 -13.785 1.00 0.00 53 HIS A O 6
ATOM 8484 N N . ASP A 1 54 ? 159.292 5.523 -14.189 1.00 0.00 54 ASP A N 6
ATOM 8485 C CA . ASP A 1 54 ? 159.550 6.572 -13.208 1.00 0.00 54 ASP A CA 6
ATOM 8486 C C . ASP A 1 54 ? 158.462 6.600 -12.138 1.00 0.00 54 ASP A C 6
ATOM 8487 O O . ASP A 1 54 ? 158.754 6.617 -10.943 1.00 0.00 54 ASP A O 6
ATOM 8496 N N . ILE A 1 55 ? 157.207 6.604 -12.577 1.00 0.00 55 ILE A N 6
ATOM 8497 C CA . ILE A 1 55 ? 156.076 6.631 -11.655 1.00 0.00 55 ILE A CA 6
ATOM 8498 C C . ILE A 1 55 ? 156.086 5.412 -10.738 1.00 0.00 55 ILE A C 6
ATOM 8499 O O . ILE A 1 55 ? 155.671 5.490 -9.582 1.00 0.00 55 ILE A O 6
ATOM 8515 N N . ALA A 1 56 ? 156.561 4.287 -11.263 1.00 0.00 56 ALA A N 6
ATOM 8516 C CA . ALA A 1 56 ? 156.623 3.052 -10.491 1.00 0.00 56 ALA A CA 6
ATOM 8517 C C . ALA A 1 56 ? 157.804 3.065 -9.526 1.00 0.00 56 ALA A C 6
ATOM 8518 O O . ALA A 1 56 ? 157.638 2.850 -8.325 1.00 0.00 56 ALA A O 6
ATOM 8525 N N . ASN A 1 57 ? 158.996 3.316 -10.058 1.00 0.00 57 ASN A N 6
ATOM 8526 C CA . ASN A 1 57 ? 160.208 3.354 -9.244 1.00 0.00 57 ASN A CA 6
ATOM 8527 C C . ASN A 1 57 ? 160.064 4.339 -8.087 1.00 0.00 57 ASN A C 6
ATOM 8528 O O . ASN A 1 57 ? 160.525 4.077 -6.976 1.00 0.00 57 ASN A O 6
ATOM 8539 N N . GLU A 1 58 ? 159.425 5.473 -8.355 1.00 0.00 58 GLU A N 6
ATOM 8540 C CA . GLU A 1 58 ? 159.224 6.496 -7.335 1.00 0.00 58 GLU A CA 6
ATOM 8541 C C . GLU A 1 58 ? 158.420 5.944 -6.161 1.00 0.00 58 GLU A C 6
ATOM 8542 O O . GLU A 1 58 ? 158.883 5.955 -5.020 1.00 0.00 58 GLU A O 6
ATOM 8554 N N . VAL A 1 59 ? 157.215 5.463 -6.448 1.00 0.00 59 VAL A N 6
ATOM 8555 C CA . VAL A 1 59 ? 156.349 4.908 -5.415 1.00 0.00 59 VAL A CA 6
ATOM 8556 C C . VAL A 1 59 ? 157.000 3.709 -4.736 1.00 0.00 59 VAL A C 6
ATOM 8557 O O . VAL A 1 59 ? 156.826 3.491 -3.537 1.00 0.00 59 VAL A O 6
ATOM 8570 N N . PHE A 1 60 ? 157.754 2.933 -5.509 1.00 0.00 60 PHE A N 6
ATOM 8571 C CA . PHE A 1 60 ? 158.432 1.755 -4.980 1.00 0.00 60 PHE A CA 6
ATOM 8572 C C . PHE A 1 60 ? 159.589 2.158 -4.072 1.00 0.00 60 PHE A C 6
ATOM 8573 O O . PHE A 1 60 ? 159.815 1.542 -3.029 1.00 0.00 60 PHE A O 6
ATOM 8590 N N . LYS A 1 61 ? 160.319 3.194 -4.473 1.00 0.00 61 LYS A N 6
ATOM 8591 C CA . LYS A 1 61 ? 161.453 3.677 -3.695 1.00 0.00 61 LYS A CA 6
ATOM 8592 C C . LYS A 1 61 ? 161.011 4.106 -2.299 1.00 0.00 61 LYS A C 6
ATOM 8593 O O . LYS A 1 61 ? 161.685 3.821 -1.308 1.00 0.00 61 LYS A O 6
ATOM 8612 N N . HIS A 1 62 ? 159.875 4.793 -2.228 1.00 0.00 62 HIS A N 6
ATOM 8613 C CA . HIS A 1 62 ? 159.343 5.260 -0.954 1.00 0.00 62 HIS A CA 6
ATOM 8614 C C . HIS A 1 62 ? 158.598 4.140 -0.235 1.00 0.00 62 HIS A C 6
ATOM 8615 O O . HIS A 1 62 ? 158.574 4.088 0.995 1.00 0.00 62 HIS A O 6
ATOM 8630 N N . LEU A 1 63 ? 157.993 3.246 -1.009 1.00 0.00 63 LEU A N 6
ATOM 8631 C CA . LEU A 1 63 ? 157.249 2.126 -0.445 1.00 0.00 63 LEU A CA 6
ATOM 8632 C C . LEU A 1 63 ? 158.181 1.168 0.289 1.00 0.00 63 LEU A C 6
ATOM 8633 O O . LEU A 1 63 ? 157.801 0.562 1.290 1.00 0.00 63 LEU A O 6
ATOM 8649 N N . GLN A 1 64 ? 159.405 1.037 -0.216 1.00 0.00 64 GLN A N 6
ATOM 8650 C CA . GLN A 1 64 ? 160.392 0.152 0.392 1.00 0.00 64 GLN A CA 6
ATOM 8651 C C . GLN A 1 64 ? 161.099 0.843 1.554 1.00 0.00 64 GLN A C 6
ATOM 8652 O O . GLN A 1 64 ? 161.339 0.235 2.597 1.00 0.00 64 GLN A O 6
ATOM 8666 N N . ASN A 1 65 ? 161.430 2.117 1.367 1.00 0.00 65 ASN A N 6
ATOM 8667 C CA . ASN A 1 65 ? 162.109 2.890 2.399 1.00 0.00 65 ASN A CA 6
ATOM 8668 C C . ASN A 1 65 ? 161.269 2.952 3.671 1.00 0.00 65 ASN A C 6
ATOM 8669 O O . ASN A 1 65 ? 161.801 2.912 4.781 1.00 0.00 65 ASN A O 6
ATOM 8680 N N . GLU A 1 66 ? 159.956 3.048 3.501 1.00 0.00 66 GLU A N 6
ATOM 8681 C CA . GLU A 1 66 ? 159.040 3.114 4.635 1.00 0.00 66 GLU A CA 6
ATOM 8682 C C . GLU A 1 66 ? 159.062 1.812 5.431 1.00 0.00 66 GLU A C 6
ATOM 8683 O O . GLU A 1 66 ? 158.755 1.799 6.624 1.00 0.00 66 GLU A O 6
ATOM 8695 N N . ILE A 1 67 ? 159.426 0.720 4.767 1.00 0.00 67 ILE A N 6
ATOM 8696 C CA . ILE A 1 67 ? 159.487 -0.584 5.416 1.00 0.00 67 ILE A CA 6
ATOM 8697 C C . ILE A 1 67 ? 160.561 -0.610 6.498 1.00 0.00 67 ILE A C 6
ATOM 8698 O O . ILE A 1 67 ? 160.260 -0.769 7.681 1.00 0.00 67 ILE A O 6
ATOM 8714 N N . ASN A 1 68 ? 161.815 -0.453 6.085 1.00 0.00 68 ASN A N 6
ATOM 8715 C CA . ASN A 1 68 ? 162.938 -0.460 7.016 1.00 0.00 68 ASN A CA 6
ATOM 8716 C C . ASN A 1 68 ? 162.722 0.546 8.144 1.00 0.00 68 ASN A C 6
ATOM 8717 O O . ASN A 1 68 ? 163.217 0.362 9.256 1.00 0.00 68 ASN A O 6
ATOM 8728 N N . ARG A 1 69 ? 161.976 1.604 7.849 1.00 0.00 69 ARG A N 6
ATOM 8729 C CA . ARG A 1 69 ? 161.689 2.637 8.837 1.00 0.00 69 ARG A CA 6
ATOM 8730 C C . ARG A 1 69 ? 160.998 2.041 10.059 1.00 0.00 69 ARG A C 6
ATOM 8731 O O . ARG A 1 69 ? 161.364 2.336 11.197 1.00 0.00 69 ARG A O 6
ATOM 8752 N N . LEU A 1 70 ? 159.998 1.201 9.815 1.00 0.00 70 LEU A N 6
ATOM 8753 C CA . LEU A 1 70 ? 159.255 0.561 10.895 1.00 0.00 70 LEU A CA 6
ATOM 8754 C C . LEU A 1 70 ? 159.850 -0.803 11.233 1.00 0.00 70 LEU A C 6
ATOM 8755 O O . LEU A 1 70 ? 159.861 -1.215 12.393 1.00 0.00 70 LEU A O 6
ATOM 8771 N N . GLU A 1 71 ? 160.343 -1.496 10.212 1.00 0.00 71 GLU A N 6
ATOM 8772 C CA . GLU A 1 71 ? 160.939 -2.814 10.400 1.00 0.00 71 GLU A CA 6
ATOM 8773 C C . GLU A 1 71 ? 162.179 -2.739 11.289 1.00 0.00 71 GLU A C 6
ATOM 8774 O O . GLU A 1 71 ? 162.627 -3.750 11.828 1.00 0.00 71 GLU A O 6
ATOM 8786 N N . LYS A 1 72 ? 162.732 -1.538 11.439 1.00 0.00 72 LYS A N 6
ATOM 8787 C CA . LYS A 1 72 ? 163.919 -1.343 12.264 1.00 0.00 72 LYS A CA 6
ATOM 8788 C C . LYS A 1 72 ? 163.535 -0.974 13.694 1.00 0.00 72 LYS A C 6
ATOM 8789 O O . LYS A 1 72 ? 163.871 -1.684 14.641 1.00 0.00 72 LYS A O 6
ATOM 8808 N N . GLN A 1 73 ? 162.830 0.143 13.842 1.00 0.00 73 GLN A N 6
ATOM 8809 C CA . GLN A 1 73 ? 162.400 0.608 15.156 1.00 0.00 73 GLN A CA 6
ATOM 8810 C C . GLN A 1 73 ? 161.475 -0.409 15.819 1.00 0.00 73 GLN A C 6
ATOM 8811 O O . GLN A 1 73 ? 161.442 -0.525 17.044 1.00 0.00 73 GLN A O 6
ATOM 8825 N N . ALA A 1 74 ? 160.725 -1.141 15.003 1.00 0.00 74 ALA A N 6
ATOM 8826 C CA . ALA A 1 74 ? 159.799 -2.145 15.512 1.00 0.00 74 ALA A CA 6
ATOM 8827 C C . ALA A 1 74 ? 160.419 -3.539 15.470 1.00 0.00 74 ALA A C 6
ATOM 8828 O O . ALA A 1 74 ? 159.781 -4.501 15.044 1.00 0.00 74 ALA A O 6
ATOM 8835 N N . PHE A 1 75 ? 161.668 -3.639 15.914 1.00 0.00 75 PHE A N 6
ATOM 8836 C CA . PHE A 1 75 ? 162.374 -4.915 15.927 1.00 0.00 75 PHE A CA 6
ATOM 8837 C C . PHE A 1 75 ? 163.495 -4.907 16.960 1.00 0.00 75 PHE A C 6
ATOM 8838 O O . PHE A 1 75 ? 163.652 -5.857 17.728 1.00 0.00 75 PHE A O 6
ATOM 8855 N N . LEU A 1 76 ? 164.275 -3.831 16.973 1.00 0.00 76 LEU A N 6
ATOM 8856 C CA . LEU A 1 76 ? 165.383 -3.702 17.912 1.00 0.00 76 LEU A CA 6
ATOM 8857 C C . LEU A 1 76 ? 164.872 -3.376 19.313 1.00 0.00 76 LEU A C 6
ATOM 8858 O O . LEU A 1 76 ? 165.477 -3.767 20.311 1.00 0.00 76 LEU A O 6
ATOM 8874 N N . ASP A 1 77 ? 163.754 -2.659 19.377 1.00 0.00 77 ASP A N 6
ATOM 8875 C CA . ASP A 1 77 ? 163.162 -2.281 20.655 1.00 0.00 77 ASP A CA 6
ATOM 8876 C C . ASP A 1 77 ? 161.898 -3.091 20.930 1.00 0.00 77 ASP A C 6
ATOM 8877 O O . ASP A 1 77 ? 160.800 -2.699 20.535 1.00 0.00 77 ASP A O 6
ATOM 8886 N N . GLN A 1 78 ? 162.062 -4.221 21.610 1.00 0.00 78 GLN A N 6
ATOM 8887 C CA . GLN A 1 78 ? 160.934 -5.086 21.939 1.00 0.00 78 GLN A CA 6
ATOM 8888 C C . GLN A 1 78 ? 161.290 -6.033 23.080 1.00 0.00 78 GLN A C 6
ATOM 8889 O O . GLN A 1 78 ? 160.866 -7.189 23.095 1.00 0.00 78 GLN A O 6
ATOM 8903 N N . ASN A 1 79 ? 162.071 -5.536 24.033 1.00 0.00 79 ASN A N 6
ATOM 8904 C CA . ASN A 1 79 ? 162.484 -6.338 25.178 1.00 0.00 79 ASN A CA 6
ATOM 8905 C C . ASN A 1 79 ? 161.274 -6.817 25.973 1.00 0.00 79 ASN A C 6
ATOM 8906 O O . ASN A 1 79 ? 160.574 -6.018 26.598 1.00 0.00 79 ASN A O 6
ATOM 8917 N N . ALA A 1 80 ? 161.032 -8.123 25.946 1.00 0.00 80 ALA A N 6
ATOM 8918 C CA . ALA A 1 80 ? 159.906 -8.707 26.664 1.00 0.00 80 ALA A CA 6
ATOM 8919 C C . ALA A 1 80 ? 159.989 -10.230 26.672 1.00 0.00 80 ALA A C 6
ATOM 8920 O O . ALA A 1 80 ? 159.739 -10.871 27.692 1.00 0.00 80 ALA A O 6
ATOM 8927 N N . ASP A 1 81 ? 160.343 -10.803 25.526 1.00 0.00 81 ASP A N 6
ATOM 8928 C CA . ASP A 1 81 ? 160.461 -12.251 25.399 1.00 0.00 81 ASP A CA 6
ATOM 8929 C C . ASP A 1 81 ? 161.774 -12.634 24.726 1.00 0.00 81 ASP A C 6
ATOM 8930 O O . ASP A 1 81 ? 161.941 -12.456 23.519 1.00 0.00 81 ASP A O 6
ATOM 8939 N N . ARG A 1 82 ? 162.706 -13.160 25.515 1.00 0.00 82 ARG A N 6
ATOM 8940 C CA . ARG A 1 82 ? 164.006 -13.568 24.994 1.00 0.00 82 ARG A CA 6
ATOM 8941 C C . ARG A 1 82 ? 164.161 -15.084 25.042 1.00 0.00 82 ARG A C 6
ATOM 8942 O O . ARG A 1 82 ? 164.489 -15.717 24.039 1.00 0.00 82 ARG A O 6
ATOM 8963 N N . ALA A 1 83 ? 163.924 -15.662 26.216 1.00 0.00 83 ALA A N 6
ATOM 8964 C CA . ALA A 1 83 ? 164.037 -17.104 26.394 1.00 0.00 83 ALA A CA 6
ATOM 8965 C C . ALA A 1 83 ? 165.449 -17.588 26.078 1.00 0.00 83 ALA A C 6
ATOM 8966 O O . ALA A 1 83 ? 165.867 -17.595 24.921 1.00 0.00 83 ALA A O 6
ATOM 8973 N N . SER A 1 84 ? 166.176 -17.991 27.114 1.00 0.00 84 SER A N 6
ATOM 8974 C CA . SER A 1 84 ? 167.542 -18.476 26.947 1.00 0.00 84 SER A CA 6
ATOM 8975 C C . SER A 1 84 ? 167.575 -19.999 26.878 1.00 0.00 84 SER A C 6
ATOM 8976 O O . SER A 1 84 ? 167.895 -20.576 25.840 1.00 0.00 84 SER A O 6
ATOM 8984 N N . ARG A 1 85 ? 167.241 -20.644 27.992 1.00 0.00 85 ARG A N 6
ATOM 8985 C CA . ARG A 1 85 ? 167.234 -22.100 28.060 1.00 0.00 85 ARG A CA 6
ATOM 8986 C C . ARG A 1 85 ? 168.638 -22.662 27.856 1.00 0.00 85 ARG A C 6
ATOM 8987 O O . ARG A 1 85 ? 169.317 -22.325 26.886 1.00 0.00 85 ARG A O 6
ATOM 9008 N N . ARG A 1 86 ? 169.066 -23.520 28.775 1.00 0.00 86 ARG A N 6
ATOM 9009 C CA . ARG A 1 86 ? 170.390 -24.128 28.697 1.00 0.00 86 ARG A CA 6
ATOM 9010 C C . ARG A 1 86 ? 170.314 -25.631 28.947 1.00 0.00 86 ARG A C 6
ATOM 9011 O O . ARG A 1 86 ? 169.880 -26.071 30.012 1.00 0.00 86 ARG A O 6
ATOM 9032 N N . THR A 1 87 ? 170.742 -26.412 27.959 1.00 0.00 87 THR A N 6
ATOM 9033 C CA . THR A 1 87 ? 170.727 -27.869 28.063 1.00 0.00 87 THR A CA 6
ATOM 9034 C C . THR A 1 87 ? 169.298 -28.401 28.122 1.00 0.00 87 THR A C 6
ATOM 9035 O O . THR A 1 87 ? 168.810 -29.001 27.164 1.00 0.00 87 THR A O 6
ATOM 9046 N N . PHE A 1 88 ? 168.631 -28.176 29.249 1.00 0.00 88 PHE A N 6
ATOM 9047 C CA . PHE A 1 88 ? 167.257 -28.633 29.431 1.00 0.00 88 PHE A CA 6
ATOM 9048 C C . PHE A 1 88 ? 167.176 -30.155 29.364 1.00 0.00 88 PHE A C 6
ATOM 9049 O O . PHE A 1 88 ? 168.082 -30.770 28.761 1.00 0.00 88 PHE A O 6
ATOM 9067 N N . MET A 1 1 ? 147.829 11.090 15.552 1.00 0.00 1 MET A N 7
ATOM 9068 C CA . MET A 1 1 ? 147.900 12.447 16.154 1.00 0.00 1 MET A CA 7
ATOM 9069 C C . MET A 1 1 ? 149.093 12.570 17.097 1.00 0.00 1 MET A C 7
ATOM 9070 O O . MET A 1 1 ? 149.017 12.186 18.264 1.00 0.00 1 MET A O 7
ATOM 9086 N N . HIS A 1 2 ? 150.194 13.108 16.584 1.00 0.00 2 HIS A N 7
ATOM 9087 C CA . HIS A 1 2 ? 151.403 13.283 17.380 1.00 0.00 2 HIS A CA 7
ATOM 9088 C C . HIS A 1 2 ? 152.150 14.546 16.962 1.00 0.00 2 HIS A C 7
ATOM 9089 O O . HIS A 1 2 ? 152.540 14.694 15.805 1.00 0.00 2 HIS A O 7
ATOM 9104 N N . HIS A 1 3 ? 152.345 15.454 17.914 1.00 0.00 3 HIS A N 7
ATOM 9105 C CA . HIS A 1 3 ? 153.045 16.706 17.647 1.00 0.00 3 HIS A CA 7
ATOM 9106 C C . HIS A 1 3 ? 152.275 17.554 16.639 1.00 0.00 3 HIS A C 7
ATOM 9107 O O . HIS A 1 3 ? 151.711 17.034 15.676 1.00 0.00 3 HIS A O 7
ATOM 9122 N N . HIS A 1 4 ? 152.257 18.863 16.869 1.00 0.00 4 HIS A N 7
ATOM 9123 C CA . HIS A 1 4 ? 151.556 19.785 15.982 1.00 0.00 4 HIS A CA 7
ATOM 9124 C C . HIS A 1 4 ? 152.542 20.696 15.256 1.00 0.00 4 HIS A C 7
ATOM 9125 O O . HIS A 1 4 ? 153.756 20.513 15.352 1.00 0.00 4 HIS A O 7
ATOM 9140 N N . HIS A 1 5 ? 152.013 21.676 14.530 1.00 0.00 5 HIS A N 7
ATOM 9141 C CA . HIS A 1 5 ? 152.846 22.615 13.788 1.00 0.00 5 HIS A CA 7
ATOM 9142 C C . HIS A 1 5 ? 153.659 21.894 12.717 1.00 0.00 5 HIS A C 7
ATOM 9143 O O . HIS A 1 5 ? 154.686 21.281 13.011 1.00 0.00 5 HIS A O 7
ATOM 9158 N N . HIS A 1 6 ? 153.192 21.971 11.476 1.00 0.00 6 HIS A N 7
ATOM 9159 C CA . HIS A 1 6 ? 153.875 21.325 10.360 1.00 0.00 6 HIS A CA 7
ATOM 9160 C C . HIS A 1 6 ? 153.443 21.938 9.032 1.00 0.00 6 HIS A C 7
ATOM 9161 O O . HIS A 1 6 ? 152.345 22.482 8.915 1.00 0.00 6 HIS A O 7
ATOM 9176 N N . HIS A 1 7 ? 154.314 21.847 8.031 1.00 0.00 7 HIS A N 7
ATOM 9177 C CA . HIS A 1 7 ? 154.022 22.394 6.712 1.00 0.00 7 HIS A CA 7
ATOM 9178 C C . HIS A 1 7 ? 153.393 21.334 5.810 1.00 0.00 7 HIS A C 7
ATOM 9179 O O . HIS A 1 7 ? 152.328 21.550 5.233 1.00 0.00 7 HIS A O 7
ATOM 9194 N N . LEU A 1 8 ? 154.063 20.191 5.693 1.00 0.00 8 LEU A N 7
ATOM 9195 C CA . LEU A 1 8 ? 153.572 19.098 4.861 1.00 0.00 8 LEU A CA 7
ATOM 9196 C C . LEU A 1 8 ? 153.495 19.521 3.397 1.00 0.00 8 LEU A C 7
ATOM 9197 O O . LEU A 1 8 ? 152.775 20.458 3.048 1.00 0.00 8 LEU A O 7
ATOM 9213 N N . VAL A 1 9 ? 154.242 18.827 2.546 1.00 0.00 9 VAL A N 7
ATOM 9214 C CA . VAL A 1 9 ? 154.260 19.130 1.121 1.00 0.00 9 VAL A CA 7
ATOM 9215 C C . VAL A 1 9 ? 154.187 17.854 0.285 1.00 0.00 9 VAL A C 7
ATOM 9216 O O . VAL A 1 9 ? 155.200 17.194 0.057 1.00 0.00 9 VAL A O 7
ATOM 9229 N N . PRO A 1 10 ? 152.981 17.486 -0.187 1.00 0.00 10 PRO A N 7
ATOM 9230 C CA . PRO A 1 10 ? 152.786 16.281 -1.001 1.00 0.00 10 PRO A CA 7
ATOM 9231 C C . PRO A 1 10 ? 153.774 16.197 -2.160 1.00 0.00 10 PRO A C 7
ATOM 9232 O O . PRO A 1 10 ? 153.926 17.145 -2.930 1.00 0.00 10 PRO A O 7
ATOM 9243 N N . ARG A 1 11 ? 154.445 15.055 -2.277 1.00 0.00 11 ARG A N 7
ATOM 9244 C CA . ARG A 1 11 ? 155.418 14.846 -3.342 1.00 0.00 11 ARG A CA 7
ATOM 9245 C C . ARG A 1 11 ? 154.910 13.822 -4.352 1.00 0.00 11 ARG A C 7
ATOM 9246 O O . ARG A 1 11 ? 155.030 12.615 -4.142 1.00 0.00 11 ARG A O 7
ATOM 9267 N N . GLY A 1 12 ? 154.341 14.312 -5.449 1.00 0.00 12 GLY A N 7
ATOM 9268 C CA . GLY A 1 12 ? 153.823 13.425 -6.475 1.00 0.00 12 GLY A CA 7
ATOM 9269 C C . GLY A 1 12 ? 152.366 13.061 -6.256 1.00 0.00 12 GLY A C 7
ATOM 9270 O O . GLY A 1 12 ? 151.726 12.487 -7.137 1.00 0.00 12 GLY A O 7
ATOM 9274 N N . SER A 1 13 ? 151.838 13.393 -5.080 1.00 0.00 13 SER A N 7
ATOM 9275 C CA . SER A 1 13 ? 150.447 13.094 -4.753 1.00 0.00 13 SER A CA 7
ATOM 9276 C C . SER A 1 13 ? 150.222 11.588 -4.653 1.00 0.00 13 SER A C 7
ATOM 9277 O O . SER A 1 13 ? 149.132 11.093 -4.938 1.00 0.00 13 SER A O 7
ATOM 9285 N N . ILE A 1 14 ? 151.262 10.866 -4.246 1.00 0.00 14 ILE A N 7
ATOM 9286 C CA . ILE A 1 14 ? 151.178 9.417 -4.108 1.00 0.00 14 ILE A CA 7
ATOM 9287 C C . ILE A 1 14 ? 151.698 8.966 -2.746 1.00 0.00 14 ILE A C 7
ATOM 9288 O O . ILE A 1 14 ? 151.086 8.128 -2.084 1.00 0.00 14 ILE A O 7
ATOM 9304 N N . LEU A 1 15 ? 152.829 9.528 -2.333 1.00 0.00 15 LEU A N 7
ATOM 9305 C CA . LEU A 1 15 ? 153.430 9.183 -1.049 1.00 0.00 15 LEU A CA 7
ATOM 9306 C C . LEU A 1 15 ? 152.464 9.468 0.097 1.00 0.00 15 LEU A C 7
ATOM 9307 O O . LEU A 1 15 ? 152.457 8.761 1.105 1.00 0.00 15 LEU A O 7
ATOM 9323 N N . LYS A 1 16 ? 151.651 10.506 -0.066 1.00 0.00 16 LYS A N 7
ATOM 9324 C CA . LYS A 1 16 ? 150.680 10.884 0.954 1.00 0.00 16 LYS A CA 7
ATOM 9325 C C . LYS A 1 16 ? 149.698 9.747 1.217 1.00 0.00 16 LYS A C 7
ATOM 9326 O O . LYS A 1 16 ? 149.199 9.590 2.331 1.00 0.00 16 LYS A O 7
ATOM 9345 N N . GLU A 1 17 ? 149.427 8.956 0.184 1.00 0.00 17 GLU A N 7
ATOM 9346 C CA . GLU A 1 17 ? 148.505 7.832 0.304 1.00 0.00 17 GLU A CA 7
ATOM 9347 C C . GLU A 1 17 ? 149.237 6.573 0.758 1.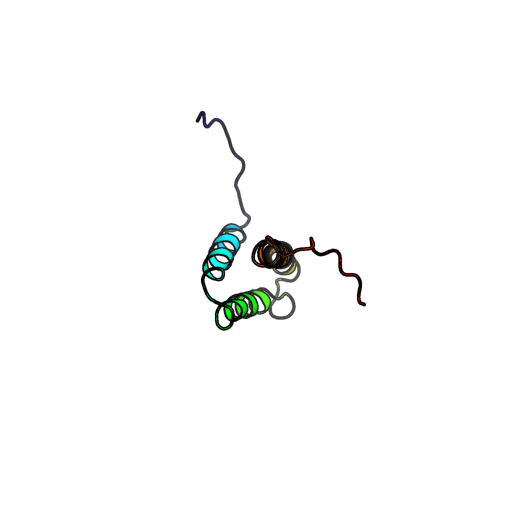00 0.00 17 GLU A C 7
ATOM 9348 O O . GLU A 1 17 ? 148.666 5.724 1.443 1.00 0.00 17 GLU A O 7
ATOM 9360 N N . VAL A 1 18 ? 150.503 6.459 0.372 1.00 0.00 18 VAL A N 7
ATOM 9361 C CA . VAL A 1 18 ? 151.314 5.304 0.740 1.00 0.00 18 VAL A CA 7
ATOM 9362 C C . VAL A 1 18 ? 151.667 5.332 2.223 1.00 0.00 18 VAL A C 7
ATOM 9363 O O . VAL A 1 18 ? 151.816 4.287 2.855 1.00 0.00 18 VAL A O 7
ATOM 9376 N N . THR A 1 19 ? 151.799 6.535 2.772 1.00 0.00 19 THR A N 7
ATOM 9377 C CA . THR A 1 19 ? 152.135 6.700 4.181 1.00 0.00 19 THR A CA 7
ATOM 9378 C C . THR A 1 19 ? 150.953 6.329 5.073 1.00 0.00 19 THR A C 7
ATOM 9379 O O . THR A 1 19 ? 151.134 5.944 6.229 1.00 0.00 19 THR A O 7
ATOM 9390 N N . SER A 1 20 ? 149.745 6.448 4.531 1.00 0.00 20 SER A N 7
ATOM 9391 C CA . SER A 1 20 ? 148.536 6.126 5.281 1.00 0.00 20 SER A CA 7
ATOM 9392 C C . SER A 1 20 ? 148.251 4.628 5.243 1.00 0.00 20 SER A C 7
ATOM 9393 O O . SER A 1 20 ? 147.893 4.028 6.257 1.00 0.00 20 SER A O 7
ATOM 9401 N N . VAL A 1 21 ? 148.408 4.031 4.068 1.00 0.00 21 VAL A N 7
ATOM 9402 C CA . VAL A 1 21 ? 148.165 2.603 3.896 1.00 0.00 21 VAL A CA 7
ATOM 9403 C C . VAL A 1 21 ? 149.222 1.770 4.615 1.00 0.00 21 VAL A C 7
ATOM 9404 O O . VAL A 1 21 ? 148.924 0.704 5.154 1.00 0.00 21 VAL A O 7
ATOM 9417 N N . VAL A 1 22 ? 150.458 2.260 4.616 1.00 0.00 22 VAL A N 7
ATOM 9418 C CA . VAL A 1 22 ? 151.557 1.555 5.268 1.00 0.00 22 VAL A CA 7
ATOM 9419 C C . VAL A 1 22 ? 151.393 1.559 6.784 1.00 0.00 22 VAL A C 7
ATOM 9420 O O . VAL A 1 22 ? 151.573 0.532 7.440 1.00 0.00 22 VAL A O 7
ATOM 9433 N N . GLU A 1 23 ? 151.051 2.718 7.337 1.00 0.00 23 GLU A N 7
ATOM 9434 C CA . GLU A 1 23 ? 150.866 2.853 8.777 1.00 0.00 23 GLU A CA 7
ATOM 9435 C C . GLU A 1 23 ? 149.716 1.975 9.262 1.00 0.00 23 GLU A C 7
ATOM 9436 O O . GLU A 1 23 ? 149.741 1.465 10.382 1.00 0.00 23 GLU A O 7
ATOM 9448 N N . GLN A 1 24 ? 148.710 1.803 8.411 1.00 0.00 24 GLN A N 7
ATOM 9449 C CA . GLN A 1 24 ? 147.552 0.986 8.753 1.00 0.00 24 GLN A CA 7
ATOM 9450 C C . GLN A 1 24 ? 147.871 -0.499 8.615 1.00 0.00 24 GLN A C 7
ATOM 9451 O O . GLN A 1 24 ? 147.313 -1.333 9.328 1.00 0.00 24 GLN A O 7
ATOM 9465 N N . ALA A 1 25 ? 148.772 -0.823 7.693 1.00 0.00 25 ALA A N 7
ATOM 9466 C CA . ALA A 1 25 ? 149.166 -2.207 7.462 1.00 0.00 25 ALA A CA 7
ATOM 9467 C C . ALA A 1 25 ? 150.022 -2.743 8.607 1.00 0.00 25 ALA A C 7
ATOM 9468 O O . ALA A 1 25 ? 150.170 -3.954 8.767 1.00 0.00 25 ALA A O 7
ATOM 9475 N N . TRP A 1 26 ? 150.584 -1.837 9.403 1.00 0.00 26 TRP A N 7
ATOM 9476 C CA . TRP A 1 26 ? 151.421 -2.229 10.531 1.00 0.00 26 TRP A CA 7
ATOM 9477 C C . TRP A 1 26 ? 150.604 -2.320 11.820 1.00 0.00 26 TRP A C 7
ATOM 9478 O O . TRP A 1 26 ? 151.150 -2.225 12.918 1.00 0.00 26 TRP A O 7
ATOM 9499 N N . LYS A 1 27 ? 149.295 -2.508 11.677 1.00 0.00 27 LYS A N 7
ATOM 9500 C CA . LYS A 1 27 ? 148.409 -2.614 12.831 1.00 0.00 27 LYS A CA 7
ATOM 9501 C C . LYS A 1 27 ? 147.853 -4.029 12.965 1.00 0.00 27 LYS A C 7
ATOM 9502 O O . LYS A 1 27 ? 147.445 -4.445 14.050 1.00 0.00 27 LYS A O 7
ATOM 9521 N N . LEU A 1 28 ? 147.838 -4.767 11.858 1.00 0.00 28 LEU A N 7
ATOM 9522 C CA . LEU A 1 28 ? 147.331 -6.136 11.859 1.00 0.00 28 LEU A CA 7
ATOM 9523 C C . LEU A 1 28 ? 148.484 -7.136 11.916 1.00 0.00 28 LEU A C 7
ATOM 9524 O O . LEU A 1 28 ? 149.642 -6.774 11.707 1.00 0.00 28 LEU A O 7
ATOM 9540 N N . PRO A 1 29 ? 148.182 -8.416 12.196 1.00 0.00 29 PRO A N 7
ATOM 9541 C CA . PRO A 1 29 ? 149.202 -9.467 12.274 1.00 0.00 29 PRO A CA 7
ATOM 9542 C C . PRO A 1 29 ? 149.808 -9.779 10.911 1.00 0.00 29 PRO A C 7
ATOM 9543 O O . PRO A 1 29 ? 149.331 -9.296 9.884 1.00 0.00 29 PRO A O 7
ATOM 9554 N N . GLU A 1 30 ? 150.863 -10.588 10.906 1.00 0.00 30 GLU A N 7
ATOM 9555 C CA . GLU A 1 30 ? 151.534 -10.962 9.665 1.00 0.00 30 GLU A CA 7
ATOM 9556 C C . GLU A 1 30 ? 150.549 -11.555 8.660 1.00 0.00 30 GLU A C 7
ATOM 9557 O O . GLU A 1 30 ? 150.785 -11.522 7.453 1.00 0.00 30 GLU A O 7
ATOM 9569 N N . SER A 1 31 ? 149.445 -12.095 9.165 1.00 0.00 31 SER A N 7
ATOM 9570 C CA . SER A 1 31 ? 148.427 -12.693 8.309 1.00 0.00 31 SER A CA 7
ATOM 9571 C C . SER A 1 31 ? 147.872 -11.669 7.325 1.00 0.00 31 SER A C 7
ATOM 9572 O O . SER A 1 31 ? 148.032 -11.809 6.112 1.00 0.00 31 SER A O 7
ATOM 9580 N N . GLU A 1 32 ? 147.219 -10.640 7.855 1.00 0.00 32 GLU A N 7
ATOM 9581 C CA . GLU A 1 32 ? 146.641 -9.591 7.022 1.00 0.00 32 GLU A CA 7
ATOM 9582 C C . GLU A 1 32 ? 147.693 -8.554 6.643 1.00 0.00 32 GLU A C 7
ATOM 9583 O O . GLU A 1 32 ? 147.680 -8.019 5.536 1.00 0.00 32 GLU A O 7
ATOM 9595 N N . ARG A 1 33 ? 148.603 -8.276 7.570 1.00 0.00 33 ARG A N 7
ATOM 9596 C CA . ARG A 1 33 ? 149.666 -7.302 7.338 1.00 0.00 33 ARG A CA 7
ATOM 9597 C C . ARG A 1 33 ? 150.381 -7.565 6.015 1.00 0.00 33 ARG A C 7
ATOM 9598 O O . ARG A 1 33 ? 150.556 -6.659 5.201 1.00 0.00 33 ARG A O 7
ATOM 9619 N N . LYS A 1 34 ? 150.794 -8.812 5.809 1.00 0.00 34 LYS A N 7
ATOM 9620 C CA . LYS A 1 34 ? 151.493 -9.192 4.586 1.00 0.00 34 LYS A CA 7
ATOM 9621 C C . LYS A 1 34 ? 150.581 -9.076 3.368 1.00 0.00 34 LYS A C 7
ATOM 9622 O O . LYS A 1 34 ? 151.051 -8.870 2.249 1.00 0.00 34 LYS A O 7
ATOM 9641 N N . LYS A 1 35 ? 149.277 -9.214 3.589 1.00 0.00 35 LYS A N 7
ATOM 9642 C CA . LYS A 1 35 ? 148.306 -9.130 2.503 1.00 0.00 35 LYS A CA 7
ATOM 9643 C C . LYS A 1 35 ? 148.185 -7.700 1.982 1.00 0.00 35 LYS A C 7
ATOM 9644 O O . LYS A 1 35 ? 147.968 -7.482 0.790 1.00 0.00 35 LYS A O 7
ATOM 9663 N N . ILE A 1 36 ? 148.322 -6.729 2.880 1.00 0.00 36 ILE A N 7
ATOM 9664 C CA . ILE A 1 36 ? 148.225 -5.323 2.503 1.00 0.00 36 ILE A CA 7
ATOM 9665 C C . ILE A 1 36 ? 149.406 -4.901 1.634 1.00 0.00 36 ILE A C 7
ATOM 9666 O O . ILE A 1 36 ? 149.225 -4.331 0.559 1.00 0.00 36 ILE A O 7
ATOM 9682 N N . ILE A 1 37 ? 150.615 -5.183 2.108 1.00 0.00 37 ILE A N 7
ATOM 9683 C CA . ILE A 1 37 ? 151.825 -4.831 1.374 1.00 0.00 37 ILE A CA 7
ATOM 9684 C C . ILE A 1 37 ? 151.867 -5.530 0.019 1.00 0.00 37 ILE A C 7
ATOM 9685 O O . ILE A 1 37 ? 152.433 -5.007 -0.942 1.00 0.00 37 ILE A O 7
ATOM 9701 N N . ARG A 1 38 ? 151.267 -6.712 -0.051 1.00 0.00 38 ARG A N 7
ATOM 9702 C CA . ARG A 1 38 ? 151.237 -7.483 -1.288 1.00 0.00 38 ARG A CA 7
ATOM 9703 C C . ARG A 1 38 ? 150.390 -6.785 -2.348 1.00 0.00 38 ARG A C 7
ATOM 9704 O O . ARG A 1 38 ? 150.641 -6.920 -3.546 1.00 0.00 38 ARG A O 7
ATOM 9725 N N . ARG A 1 39 ? 149.384 -6.041 -1.900 1.00 0.00 39 ARG A N 7
ATOM 9726 C CA . ARG A 1 39 ? 148.498 -5.324 -2.811 1.00 0.00 39 ARG A CA 7
ATOM 9727 C C . ARG A 1 39 ? 149.205 -4.121 -3.429 1.00 0.00 39 ARG A C 7
ATOM 9728 O O . ARG A 1 39 ? 149.047 -3.840 -4.617 1.00 0.00 39 ARG A O 7
ATOM 9749 N N . LEU A 1 40 ? 149.983 -3.414 -2.616 1.00 0.00 40 LEU A N 7
ATOM 9750 C CA . LEU A 1 40 ? 150.712 -2.241 -3.085 1.00 0.00 40 LEU A CA 7
ATOM 9751 C C . LEU A 1 40 ? 151.936 -2.647 -3.901 1.00 0.00 40 LEU A C 7
ATOM 9752 O O . LEU A 1 40 ? 152.258 -2.018 -4.909 1.00 0.00 40 LEU A O 7
ATOM 9768 N N . TYR A 1 41 ? 152.614 -3.700 -3.458 1.00 0.00 41 TYR A N 7
ATOM 9769 C CA . TYR A 1 41 ? 153.803 -4.188 -4.146 1.00 0.00 41 TYR A CA 7
ATOM 9770 C C . TYR A 1 41 ? 153.457 -4.701 -5.540 1.00 0.00 41 TYR A C 7
ATOM 9771 O O . TYR A 1 41 ? 154.273 -4.628 -6.459 1.00 0.00 41 TYR A O 7
ATOM 9789 N N . LEU A 1 42 ? 152.243 -5.222 -5.691 1.00 0.00 42 LEU A N 7
ATOM 9790 C CA . LEU A 1 42 ? 151.792 -5.749 -6.974 1.00 0.00 42 LEU A CA 7
ATOM 9791 C C . LEU A 1 42 ? 151.141 -4.655 -7.816 1.00 0.00 42 LEU A C 7
ATOM 9792 O O . LEU A 1 42 ? 151.353 -4.581 -9.026 1.00 0.00 42 LEU A O 7
ATOM 9808 N N . LYS A 1 43 ? 150.347 -3.808 -7.167 1.00 0.00 43 LYS A N 7
ATOM 9809 C CA . LYS A 1 43 ? 149.664 -2.721 -7.858 1.00 0.00 43 LYS A CA 7
ATOM 9810 C C . LYS A 1 43 ? 150.662 -1.692 -8.381 1.00 0.00 43 LYS A C 7
ATOM 9811 O O . LYS A 1 43 ? 150.420 -1.040 -9.397 1.00 0.00 43 LYS A O 7
ATOM 9830 N N . TRP A 1 44 ? 151.783 -1.552 -7.681 1.00 0.00 44 TRP A N 7
ATOM 9831 C CA . TRP A 1 44 ? 152.817 -0.602 -8.077 1.00 0.00 44 TRP A CA 7
ATOM 9832 C C . TRP A 1 44 ? 154.036 -1.326 -8.641 1.00 0.00 44 TRP A C 7
ATOM 9833 O O . TRP A 1 44 ? 155.169 -1.063 -8.239 1.00 0.00 44 TRP A O 7
ATOM 9854 N N . HIS A 1 45 ? 153.796 -2.238 -9.576 1.00 0.00 45 HIS A N 7
ATOM 9855 C CA . HIS A 1 45 ? 154.875 -2.999 -10.195 1.00 0.00 45 HIS A CA 7
ATOM 9856 C C . HIS A 1 45 ? 155.193 -2.455 -11.588 1.00 0.00 45 HIS A C 7
ATOM 9857 O O . HIS A 1 45 ? 154.287 -2.201 -12.382 1.00 0.00 45 HIS A O 7
ATOM 9872 N N . PRO A 1 46 ? 156.488 -2.269 -11.905 1.00 0.00 46 PRO A N 7
ATOM 9873 C CA . PRO A 1 46 ? 156.912 -1.752 -13.212 1.00 0.00 46 PRO A CA 7
ATOM 9874 C C . PRO A 1 46 ? 156.609 -2.724 -14.347 1.00 0.00 46 PRO A C 7
ATOM 9875 O O . PRO A 1 46 ? 156.431 -2.318 -15.495 1.00 0.00 46 PRO A O 7
ATOM 9886 N N . ASP A 1 47 ? 156.553 -4.011 -14.017 1.00 0.00 47 ASP A N 7
ATOM 9887 C CA . ASP A 1 47 ? 156.273 -5.042 -15.010 1.00 0.00 47 ASP A CA 7
ATOM 9888 C C . ASP A 1 47 ? 154.804 -5.024 -15.421 1.00 0.00 47 ASP A C 7
ATOM 9889 O O . ASP A 1 47 ? 154.454 -5.439 -16.525 1.00 0.00 47 ASP A O 7
ATOM 9898 N N . LYS A 1 48 ? 153.945 -4.543 -14.526 1.00 0.00 48 LYS A N 7
ATOM 9899 C CA . LYS A 1 48 ? 152.515 -4.477 -14.799 1.00 0.00 48 LYS A CA 7
ATOM 9900 C C . LYS A 1 48 ? 152.043 -3.029 -14.925 1.00 0.00 48 LYS A C 7
ATOM 9901 O O . LYS A 1 48 ? 150.917 -2.701 -14.555 1.00 0.00 48 LYS A O 7
ATOM 9920 N N . ASN A 1 49 ? 152.911 -2.171 -15.451 1.00 0.00 49 ASN A N 7
ATOM 9921 C CA . ASN A 1 49 ? 152.576 -0.761 -15.626 1.00 0.00 49 ASN A CA 7
ATOM 9922 C C . ASN A 1 49 ? 152.320 -0.442 -17.098 1.00 0.00 49 ASN A C 7
ATOM 9923 O O . ASN A 1 49 ? 152.870 -1.094 -17.987 1.00 0.00 49 ASN A O 7
ATOM 9934 N N . PRO A 1 50 ? 151.478 0.567 -17.376 1.00 0.00 50 PRO A N 7
ATOM 9935 C CA . PRO A 1 50 ? 151.150 0.967 -18.749 1.00 0.00 50 PRO A CA 7
ATOM 9936 C C . PRO A 1 50 ? 152.358 1.522 -19.497 1.00 0.00 50 PRO A C 7
ATOM 9937 O O . PRO A 1 50 ? 152.665 1.087 -20.606 1.00 0.00 50 PRO A O 7
ATOM 9948 N N . GLU A 1 51 ? 153.039 2.486 -18.884 1.00 0.00 51 GLU A N 7
ATOM 9949 C CA . GLU A 1 51 ? 154.212 3.099 -19.497 1.00 0.00 51 GLU A CA 7
ATOM 9950 C C . GLU A 1 51 ? 154.845 4.127 -18.564 1.00 0.00 51 GLU A C 7
ATOM 9951 O O . GLU A 1 51 ? 155.294 5.186 -19.003 1.00 0.00 51 GLU A O 7
ATOM 9963 N N . ASN A 1 52 ? 154.877 3.808 -17.274 1.00 0.00 52 ASN A N 7
ATOM 9964 C CA . ASN A 1 52 ? 155.456 4.705 -16.280 1.00 0.00 52 ASN A CA 7
ATOM 9965 C C . ASN A 1 52 ? 156.514 3.985 -15.450 1.00 0.00 52 ASN A C 7
ATOM 9966 O O . ASN A 1 52 ? 156.208 3.387 -14.418 1.00 0.00 52 ASN A O 7
ATOM 9977 N N . HIS A 1 53 ? 157.760 4.047 -15.909 1.00 0.00 53 HIS A N 7
ATOM 9978 C CA . HIS A 1 53 ? 158.865 3.401 -15.209 1.00 0.00 53 HIS A CA 7
ATOM 9979 C C . HIS A 1 53 ? 159.490 4.345 -14.188 1.00 0.00 53 HIS A C 7
ATOM 9980 O O . HIS A 1 53 ? 159.996 3.910 -13.152 1.00 0.00 53 HIS A O 7
ATOM 9995 N N . ASP A 1 54 ? 159.457 5.640 -14.486 1.00 0.00 54 ASP A N 7
ATOM 9996 C CA . ASP A 1 54 ? 160.022 6.645 -13.594 1.00 0.00 54 ASP A CA 7
ATOM 9997 C C . ASP A 1 54 ? 159.085 6.923 -12.421 1.00 0.00 54 ASP A C 7
ATOM 9998 O O . ASP A 1 54 ? 159.532 7.166 -11.301 1.00 0.00 54 ASP A O 7
ATOM 10007 N N . ILE A 1 55 ? 157.783 6.888 -12.689 1.00 0.00 55 ILE A N 7
ATOM 10008 C CA . ILE A 1 55 ? 156.785 7.138 -11.657 1.00 0.00 55 ILE A CA 7
ATOM 10009 C C . ILE A 1 55 ? 156.659 5.948 -10.711 1.00 0.00 55 ILE A C 7
ATOM 10010 O O . ILE A 1 55 ? 156.501 6.117 -9.503 1.00 0.00 55 ILE A O 7
ATOM 10026 N N . ALA A 1 56 ? 156.729 4.744 -11.270 1.00 0.00 56 ALA A N 7
ATOM 10027 C CA . ALA A 1 56 ? 156.623 3.526 -10.475 1.00 0.00 56 ALA A CA 7
ATOM 10028 C C . ALA A 1 56 ? 157.833 3.357 -9.563 1.00 0.00 56 ALA A C 7
ATOM 10029 O O . ALA A 1 56 ? 157.695 3.000 -8.393 1.00 0.00 56 ALA A O 7
ATOM 10036 N N . ASN A 1 57 ? 159.018 3.613 -10.107 1.00 0.00 57 ASN A N 7
ATOM 10037 C CA . ASN A 1 57 ? 160.253 3.488 -9.341 1.00 0.00 57 ASN A CA 7
ATOM 10038 C C . ASN A 1 57 ? 160.247 4.428 -8.139 1.00 0.00 57 ASN A C 7
ATOM 10039 O O . ASN A 1 57 ? 160.677 4.056 -7.047 1.00 0.00 57 ASN A O 7
ATOM 10050 N N . GLU A 1 58 ? 159.758 5.645 -8.347 1.00 0.00 58 GLU A N 7
ATOM 10051 C CA . GLU A 1 58 ? 159.696 6.638 -7.282 1.00 0.00 58 GLU A CA 7
ATOM 10052 C C . GLU A 1 58 ? 158.821 6.152 -6.131 1.00 0.00 58 GLU A C 7
ATOM 10053 O O . GLU A 1 58 ? 159.191 6.269 -4.963 1.00 0.00 58 GLU A O 7
ATOM 10065 N N . VAL A 1 59 ? 157.657 5.606 -6.470 1.00 0.00 59 VAL A N 7
ATOM 10066 C CA . VAL A 1 59 ? 156.728 5.103 -5.465 1.00 0.00 59 VAL A CA 7
ATOM 10067 C C . VAL A 1 59 ? 157.249 3.818 -4.829 1.00 0.00 59 VAL A C 7
ATOM 10068 O O . VAL A 1 59 ? 156.975 3.538 -3.661 1.00 0.00 59 VAL A O 7
ATOM 10081 N N . PHE A 1 60 ? 157.999 3.041 -5.603 1.00 0.00 60 PHE A N 7
ATOM 10082 C CA . PHE A 1 60 ? 158.557 1.786 -5.116 1.00 0.00 60 PHE A CA 7
ATOM 10083 C C . PHE A 1 60 ? 159.702 2.039 -4.138 1.00 0.00 60 PHE A C 7
ATOM 10084 O O . PHE A 1 60 ? 159.889 1.290 -3.179 1.00 0.00 60 PHE A O 7
ATOM 10101 N N . LYS A 1 61 ? 160.465 3.098 -4.389 1.00 0.00 61 LYS A N 7
ATOM 10102 C CA . LYS A 1 61 ? 161.591 3.447 -3.531 1.00 0.00 61 LYS A CA 7
ATOM 10103 C C . LYS A 1 61 ? 161.128 3.718 -2.104 1.00 0.00 61 LYS A C 7
ATOM 10104 O O . LYS A 1 61 ? 161.637 3.125 -1.152 1.00 0.00 61 LYS A O 7
ATOM 10123 N N . HIS A 1 62 ? 160.161 4.619 -1.963 1.00 0.00 62 HIS A N 7
ATOM 10124 C CA . HIS A 1 62 ? 159.630 4.971 -0.650 1.00 0.00 62 HIS A CA 7
ATOM 10125 C C . HIS A 1 62 ? 158.991 3.760 0.023 1.00 0.00 62 HIS A C 7
ATOM 10126 O O . HIS A 1 62 ? 158.981 3.653 1.249 1.00 0.00 62 HIS A O 7
ATOM 10141 N N . LEU A 1 63 ? 158.456 2.852 -0.786 1.00 0.00 63 LEU A N 7
ATOM 10142 C CA . LEU A 1 63 ? 157.813 1.649 -0.268 1.00 0.00 63 LEU A CA 7
ATOM 10143 C C . LEU A 1 63 ? 158.790 0.816 0.557 1.00 0.00 63 LEU A C 7
ATOM 10144 O O . LEU A 1 63 ? 158.623 0.661 1.766 1.00 0.00 63 LEU A O 7
ATOM 10160 N N . GLN A 1 64 ? 159.812 0.282 -0.107 1.00 0.00 64 GLN A N 7
ATOM 10161 C CA . GLN A 1 64 ? 160.817 -0.538 0.562 1.00 0.00 64 GLN A CA 7
ATOM 10162 C C . GLN A 1 64 ? 161.447 0.212 1.734 1.00 0.00 64 GLN A C 7
ATOM 10163 O O . GLN A 1 64 ? 161.568 -0.325 2.834 1.00 0.00 64 GLN A O 7
ATOM 10177 N N . ASN A 1 65 ? 161.847 1.455 1.488 1.00 0.00 65 ASN A N 7
ATOM 10178 C CA . ASN A 1 65 ? 162.466 2.281 2.519 1.00 0.00 65 ASN A CA 7
ATOM 10179 C C . ASN A 1 65 ? 161.562 2.404 3.743 1.00 0.00 65 ASN A C 7
ATOM 10180 O O . ASN A 1 65 ? 162.038 2.613 4.860 1.00 0.00 65 ASN A O 7
ATOM 10191 N N . GLU A 1 66 ? 160.257 2.277 3.527 1.00 0.00 66 GLU A N 7
ATOM 10192 C CA . GLU A 1 66 ? 159.287 2.378 4.614 1.00 0.00 66 GLU A CA 7
ATOM 10193 C C . GLU A 1 66 ? 159.197 1.069 5.396 1.00 0.00 66 GLU A C 7
ATOM 10194 O O . GLU A 1 66 ? 158.811 1.062 6.565 1.00 0.00 66 GLU A O 7
ATOM 10206 N N . ILE A 1 67 ? 159.550 -0.035 4.746 1.00 0.00 67 ILE A N 7
ATOM 10207 C CA . ILE A 1 67 ? 159.503 -1.345 5.386 1.00 0.00 67 ILE A CA 7
ATOM 10208 C C . ILE A 1 67 ? 160.564 -1.467 6.475 1.00 0.00 67 ILE A C 7
ATOM 10209 O O . ILE A 1 67 ? 160.323 -2.065 7.525 1.00 0.00 67 ILE A O 7
ATOM 10225 N N . ASN A 1 68 ? 161.740 -0.902 6.220 1.00 0.00 68 ASN A N 7
ATOM 10226 C CA . ASN A 1 68 ? 162.837 -0.953 7.179 1.00 0.00 68 ASN A CA 7
ATOM 10227 C C . ASN A 1 68 ? 162.730 0.176 8.200 1.00 0.00 68 ASN A C 7
ATOM 10228 O O . ASN A 1 68 ? 163.165 0.034 9.342 1.00 0.00 68 ASN A O 7
ATOM 10239 N N . ARG A 1 69 ? 162.153 1.296 7.780 1.00 0.00 69 ARG A N 7
ATOM 10240 C CA . ARG A 1 69 ? 161.993 2.450 8.659 1.00 0.00 69 ARG A CA 7
ATOM 10241 C C . ARG A 1 69 ? 160.993 2.160 9.774 1.00 0.00 69 ARG A C 7
ATOM 10242 O O . ARG A 1 69 ? 161.196 2.558 10.921 1.00 0.00 69 ARG A O 7
ATOM 10263 N N . LEU A 1 70 ? 159.910 1.468 9.430 1.00 0.00 70 LEU A N 7
ATOM 10264 C CA . LEU A 1 70 ? 158.878 1.132 10.405 1.00 0.00 70 LEU A CA 7
ATOM 10265 C C . LEU A 1 70 ? 159.221 -0.156 11.149 1.00 0.00 70 LEU A C 7
ATOM 10266 O O . LEU A 1 70 ? 159.037 -0.249 12.363 1.00 0.00 70 LEU A O 7
ATOM 10282 N N . GLU A 1 71 ? 159.717 -1.146 10.416 1.00 0.00 71 GLU A N 7
ATOM 10283 C CA . GLU A 1 71 ? 160.082 -2.426 11.010 1.00 0.00 71 GLU A CA 7
ATOM 10284 C C . GLU A 1 71 ? 161.235 -2.258 11.995 1.00 0.00 71 GLU A C 7
ATOM 10285 O O . GLU A 1 71 ? 161.341 -2.996 12.974 1.00 0.00 71 GLU A O 7
ATOM 10297 N N . LYS A 1 72 ? 162.095 -1.280 11.729 1.00 0.00 72 LYS A N 7
ATOM 10298 C CA . LYS A 1 72 ? 163.239 -1.013 12.594 1.00 0.00 72 LYS A CA 7
ATOM 10299 C C . LYS A 1 72 ? 162.801 -0.294 13.866 1.00 0.00 72 LYS A C 7
ATOM 10300 O O . LYS A 1 72 ? 163.084 -0.746 14.975 1.00 0.00 72 LYS A O 7
ATOM 10319 N N . GLN A 1 73 ? 162.114 0.830 13.695 1.00 0.00 73 GLN A N 7
ATOM 10320 C CA . GLN A 1 73 ? 161.639 1.614 14.830 1.00 0.00 73 GLN A CA 7
ATOM 10321 C C . GLN A 1 73 ? 160.753 0.775 15.748 1.00 0.00 73 GLN A C 7
ATOM 10322 O O . GLN A 1 73 ? 160.638 1.057 16.941 1.00 0.00 73 GLN A O 7
ATOM 10336 N N . ALA A 1 74 ? 160.127 -0.254 15.184 1.00 0.00 74 ALA A N 7
ATOM 10337 C CA . ALA A 1 74 ? 159.252 -1.130 15.953 1.00 0.00 74 ALA A CA 7
ATOM 10338 C C . ALA A 1 74 ? 160.003 -2.363 16.448 1.00 0.00 74 ALA A C 7
ATOM 10339 O O . ALA A 1 74 ? 159.484 -3.478 16.403 1.00 0.00 74 ALA A O 7
ATOM 10346 N N . PHE A 1 75 ? 161.227 -2.155 16.920 1.00 0.00 75 PHE A N 7
ATOM 10347 C CA . PHE A 1 75 ? 162.048 -3.251 17.424 1.00 0.00 75 PHE A CA 7
ATOM 10348 C C . PHE A 1 75 ? 162.978 -2.772 18.535 1.00 0.00 75 PHE A C 7
ATOM 10349 O O . PHE A 1 75 ? 163.085 -3.405 19.584 1.00 0.00 75 PHE A O 7
ATOM 10366 N N . LEU A 1 76 ? 163.648 -1.649 18.296 1.00 0.00 76 LEU A N 7
ATOM 10367 C CA . LEU A 1 76 ? 164.567 -1.085 19.276 1.00 0.00 76 LEU A CA 7
ATOM 10368 C C . LEU A 1 76 ? 163.812 -0.291 20.338 1.00 0.00 76 LEU A C 7
ATOM 10369 O O . LEU A 1 76 ? 163.849 0.939 20.352 1.00 0.00 76 LEU A O 7
ATOM 10385 N N . ASP A 1 77 ? 163.129 -1.004 21.227 1.00 0.00 77 ASP A N 7
ATOM 10386 C CA . ASP A 1 77 ? 162.365 -0.368 22.292 1.00 0.00 77 ASP A CA 7
ATOM 10387 C C . ASP A 1 77 ? 162.570 -1.096 23.617 1.00 0.00 77 ASP A C 7
ATOM 10388 O O . ASP A 1 77 ? 162.048 -2.191 23.821 1.00 0.00 77 ASP A O 7
ATOM 10397 N N . GLN A 1 78 ? 163.335 -0.479 24.513 1.00 0.00 78 GLN A N 7
ATOM 10398 C CA . GLN A 1 78 ? 163.616 -1.064 25.821 1.00 0.00 78 GLN A CA 7
ATOM 10399 C C . GLN A 1 78 ? 164.491 -2.308 25.686 1.00 0.00 78 GLN A C 7
ATOM 10400 O O . GLN A 1 78 ? 165.655 -2.304 26.086 1.00 0.00 78 GLN A O 7
ATOM 10414 N N . ASN A 1 79 ? 163.923 -3.368 25.122 1.00 0.00 79 ASN A N 7
ATOM 10415 C CA . ASN A 1 79 ? 164.652 -4.618 24.935 1.00 0.00 79 ASN A CA 7
ATOM 10416 C C . ASN A 1 79 ? 165.054 -5.221 26.277 1.00 0.00 79 ASN A C 7
ATOM 10417 O O . ASN A 1 79 ? 166.034 -4.795 26.891 1.00 0.00 79 ASN A O 7
ATOM 10428 N N . ALA A 1 80 ? 164.292 -6.211 26.728 1.00 0.00 80 ALA A N 7
ATOM 10429 C CA . ALA A 1 80 ? 164.569 -6.872 27.997 1.00 0.00 80 ALA A CA 7
ATOM 10430 C C . ALA A 1 80 ? 164.499 -5.886 29.157 1.00 0.00 80 ALA A C 7
ATOM 10431 O O . ALA A 1 80 ? 164.664 -4.680 28.970 1.00 0.00 80 ALA A O 7
ATOM 10438 N N . ASP A 1 81 ? 164.254 -6.405 30.355 1.00 0.00 81 ASP A N 7
ATOM 10439 C CA . ASP A 1 81 ? 164.161 -5.570 31.547 1.00 0.00 81 ASP A CA 7
ATOM 10440 C C . ASP A 1 81 ? 164.046 -6.427 32.803 1.00 0.00 81 ASP A C 7
ATOM 10441 O O . ASP A 1 81 ? 164.981 -6.509 33.599 1.00 0.00 81 ASP A O 7
ATOM 10450 N N . ARG A 1 82 ? 162.892 -7.065 32.975 1.00 0.00 82 ARG A N 7
ATOM 10451 C CA . ARG A 1 82 ? 162.652 -7.918 34.134 1.00 0.00 82 ARG A CA 7
ATOM 10452 C C . ARG A 1 82 ? 162.859 -7.146 35.433 1.00 0.00 82 ARG A C 7
ATOM 10453 O O . ARG A 1 82 ? 163.991 -6.942 35.873 1.00 0.00 82 ARG A O 7
ATOM 10474 N N . ALA A 1 83 ? 161.758 -6.716 36.043 1.00 0.00 83 ALA A N 7
ATOM 10475 C CA . ALA A 1 83 ? 161.820 -5.966 37.291 1.00 0.00 83 ALA A CA 7
ATOM 10476 C C . ALA A 1 83 ? 160.494 -6.038 38.041 1.00 0.00 83 ALA A C 7
ATOM 10477 O O . ALA A 1 83 ? 159.477 -5.523 37.574 1.00 0.00 83 ALA A O 7
ATOM 10484 N N . SER A 1 84 ? 160.512 -6.677 39.204 1.00 0.00 84 SER A N 7
ATOM 10485 C CA . SER A 1 84 ? 159.311 -6.816 40.020 1.00 0.00 84 SER A CA 7
ATOM 10486 C C . SER A 1 84 ? 158.220 -7.562 39.260 1.00 0.00 84 SER A C 7
ATOM 10487 O O . SER A 1 84 ? 158.315 -7.753 38.046 1.00 0.00 84 SER A O 7
ATOM 10495 N N . ARG A 1 85 ? 157.184 -7.981 39.981 1.00 0.00 85 ARG A N 7
ATOM 10496 C CA . ARG A 1 85 ? 156.069 -8.709 39.379 1.00 0.00 85 ARG A CA 7
ATOM 10497 C C . ARG A 1 85 ? 156.507 -10.095 38.918 1.00 0.00 85 ARG A C 7
ATOM 10498 O O . ARG A 1 85 ? 156.083 -11.108 39.476 1.00 0.00 85 ARG A O 7
ATOM 10519 N N . ARG A 1 86 ? 157.357 -10.135 37.897 1.00 0.00 86 ARG A N 7
ATOM 10520 C CA . ARG A 1 86 ? 157.852 -11.399 37.363 1.00 0.00 86 ARG A CA 7
ATOM 10521 C C . ARG A 1 86 ? 159.277 -11.669 37.834 1.00 0.00 86 ARG A C 7
ATOM 10522 O O . ARG A 1 86 ? 160.196 -10.906 37.535 1.00 0.00 86 ARG A O 7
ATOM 10543 N N . THR A 1 87 ? 159.453 -12.759 38.573 1.00 0.00 87 THR A N 7
ATOM 10544 C CA . THR A 1 87 ? 160.767 -13.131 39.085 1.00 0.00 87 THR A CA 7
ATOM 10545 C C . THR A 1 87 ? 161.277 -14.399 38.409 1.00 0.00 87 THR A C 7
ATOM 10546 O O . THR A 1 87 ? 162.477 -14.554 38.181 1.00 0.00 87 THR A O 7
ATOM 10557 N N . PHE A 1 88 ? 160.357 -15.303 38.088 1.00 0.00 88 PHE A N 7
ATOM 10558 C CA . PHE A 1 88 ? 160.715 -16.558 37.436 1.00 0.00 88 PHE A CA 7
ATOM 10559 C C . PHE A 1 88 ? 160.569 -16.446 35.923 1.00 0.00 88 PHE A C 7
ATOM 10560 O O . PHE A 1 88 ? 161.420 -17.011 35.204 1.00 0.00 88 PHE A O 7
ATOM 10578 N N . MET A 1 1 ? 147.049 25.706 -10.691 1.00 0.00 1 MET A N 8
ATOM 10579 C CA . MET A 1 1 ? 146.048 26.688 -11.183 1.00 0.00 1 MET A CA 8
ATOM 10580 C C . MET A 1 1 ? 144.738 26.576 -10.410 1.00 0.00 1 MET A C 8
ATOM 10581 O O . MET A 1 1 ? 143.658 26.777 -10.965 1.00 0.00 1 MET A O 8
ATOM 10597 N N . HIS A 1 2 ? 144.841 26.255 -9.124 1.00 0.00 2 HIS A N 8
ATOM 10598 C CA . HIS A 1 2 ? 143.665 26.117 -8.273 1.00 0.00 2 HIS A CA 8
ATOM 10599 C C . HIS A 1 2 ? 143.989 26.494 -6.831 1.00 0.00 2 HIS A C 8
ATOM 10600 O O . HIS A 1 2 ? 143.394 25.966 -5.891 1.00 0.00 2 HIS A O 8
ATOM 10615 N N . HIS A 1 3 ? 144.937 27.410 -6.663 1.00 0.00 3 HIS A N 8
ATOM 10616 C CA . HIS A 1 3 ? 145.340 27.858 -5.334 1.00 0.00 3 HIS A CA 8
ATOM 10617 C C . HIS A 1 3 ? 145.856 29.292 -5.378 1.00 0.00 3 HIS A C 8
ATOM 10618 O O . HIS A 1 3 ? 145.869 29.927 -6.433 1.00 0.00 3 HIS A O 8
ATOM 10633 N N . HIS A 1 4 ? 146.282 29.799 -4.224 1.00 0.00 4 HIS A N 8
ATOM 10634 C CA . HIS A 1 4 ? 146.799 31.159 -4.132 1.00 0.00 4 HIS A CA 8
ATOM 10635 C C . HIS A 1 4 ? 147.713 31.313 -2.919 1.00 0.00 4 HIS A C 8
ATOM 10636 O O . HIS A 1 4 ? 148.816 31.846 -3.026 1.00 0.00 4 HIS A O 8
ATOM 10651 N N . HIS A 1 5 ? 147.245 30.842 -1.768 1.00 0.00 5 HIS A N 8
ATOM 10652 C CA . HIS A 1 5 ? 148.020 30.927 -0.536 1.00 0.00 5 HIS A CA 8
ATOM 10653 C C . HIS A 1 5 ? 147.741 29.731 0.369 1.00 0.00 5 HIS A C 8
ATOM 10654 O O . HIS A 1 5 ? 148.622 28.904 0.608 1.00 0.00 5 HIS A O 8
ATOM 10669 N N . HIS A 1 6 ? 146.513 29.645 0.867 1.00 0.00 6 HIS A N 8
ATOM 10670 C CA . HIS A 1 6 ? 146.119 28.551 1.746 1.00 0.00 6 HIS A CA 8
ATOM 10671 C C . HIS A 1 6 ? 145.860 27.277 0.946 1.00 0.00 6 HIS A C 8
ATOM 10672 O O . HIS A 1 6 ? 145.826 27.301 -0.284 1.00 0.00 6 HIS A O 8
ATOM 10687 N N . HIS A 1 7 ? 145.677 26.168 1.655 1.00 0.00 7 HIS A N 8
ATOM 10688 C CA . HIS A 1 7 ? 145.420 24.884 1.014 1.00 0.00 7 HIS A CA 8
ATOM 10689 C C . HIS A 1 7 ? 146.585 24.482 0.114 1.00 0.00 7 HIS A C 8
ATOM 10690 O O . HIS A 1 7 ? 147.370 25.327 -0.317 1.00 0.00 7 HIS A O 8
ATOM 10705 N N . LEU A 1 8 ? 146.691 23.187 -0.165 1.00 0.00 8 LEU A N 8
ATOM 10706 C CA . LEU A 1 8 ? 147.759 22.672 -1.012 1.00 0.00 8 LEU A CA 8
ATOM 10707 C C . LEU A 1 8 ? 147.303 21.429 -1.769 1.00 0.00 8 LEU A C 8
ATOM 10708 O O . LEU A 1 8 ? 146.611 20.573 -1.217 1.00 0.00 8 LEU A O 8
ATOM 10724 N N . VAL A 1 9 ? 147.696 21.335 -3.036 1.00 0.00 9 VAL A N 8
ATOM 10725 C CA . VAL A 1 9 ? 147.328 20.197 -3.869 1.00 0.00 9 VAL A CA 8
ATOM 10726 C C . VAL A 1 9 ? 148.571 19.492 -4.415 1.00 0.00 9 VAL A C 8
ATOM 10727 O O . VAL A 1 9 ? 149.398 20.111 -5.083 1.00 0.00 9 VAL A O 8
ATOM 10740 N N . PRO A 1 10 ? 148.721 18.183 -4.139 1.00 0.00 10 PRO A N 8
ATOM 10741 C CA . PRO A 1 10 ? 149.873 17.407 -4.611 1.00 0.00 10 PRO A CA 8
ATOM 10742 C C . PRO A 1 10 ? 149.840 17.180 -6.119 1.00 0.00 10 PRO A C 8
ATOM 10743 O O . PRO A 1 10 ? 148.769 17.093 -6.720 1.00 0.00 10 PRO A O 8
ATOM 10754 N N . ARG A 1 11 ? 151.019 17.084 -6.724 1.00 0.00 11 ARG A N 8
ATOM 10755 C CA . ARG A 1 11 ? 151.126 16.866 -8.162 1.00 0.00 11 ARG A CA 8
ATOM 10756 C C . ARG A 1 11 ? 150.769 15.427 -8.521 1.00 0.00 11 ARG A C 8
ATOM 10757 O O . ARG A 1 11 ? 149.763 15.174 -9.184 1.00 0.00 11 ARG A O 8
ATOM 10778 N N . GLY A 1 12 ? 151.600 14.489 -8.080 1.00 0.00 12 GLY A N 8
ATOM 10779 C CA . GLY A 1 12 ? 151.355 13.088 -8.365 1.00 0.00 12 GLY A CA 8
ATOM 10780 C C . GLY A 1 12 ? 150.415 12.448 -7.363 1.00 0.00 12 GLY A C 8
ATOM 10781 O O . GLY A 1 12 ? 149.620 11.575 -7.715 1.00 0.00 12 GLY A O 8
ATOM 10785 N N . SER A 1 13 ? 150.506 12.883 -6.108 1.00 0.00 13 SER A N 8
ATOM 10786 C CA . SER A 1 13 ? 149.659 12.349 -5.046 1.00 0.00 13 SER A CA 8
ATOM 10787 C C . SER A 1 13 ? 149.770 10.828 -4.967 1.00 0.00 13 SER A C 8
ATOM 10788 O O . SER A 1 13 ? 148.839 10.107 -5.328 1.00 0.00 13 SER A O 8
ATOM 10796 N N . ILE A 1 14 ? 150.915 10.348 -4.493 1.00 0.00 14 ILE A N 8
ATOM 10797 C CA . ILE A 1 14 ? 151.147 8.914 -4.367 1.00 0.00 14 ILE A CA 8
ATOM 10798 C C . ILE A 1 14 ? 151.866 8.587 -3.062 1.00 0.00 14 ILE A C 8
ATOM 10799 O O . ILE A 1 14 ? 151.423 7.733 -2.294 1.00 0.00 14 ILE A O 8
ATOM 10815 N N . LEU A 1 15 ? 152.978 9.272 -2.818 1.00 0.00 15 LEU A N 8
ATOM 10816 C CA . LEU A 1 15 ? 153.760 9.055 -1.605 1.00 0.00 15 LEU A CA 8
ATOM 10817 C C . LEU A 1 15 ? 152.924 9.336 -0.360 1.00 0.00 15 LEU A C 8
ATOM 10818 O O . LEU A 1 15 ? 152.924 8.551 0.589 1.00 0.00 15 LEU A O 8
ATOM 10834 N N . LYS A 1 16 ? 152.213 10.458 -0.371 1.00 0.00 16 LYS A N 8
ATOM 10835 C CA . LYS A 1 16 ? 151.373 10.842 0.758 1.00 0.00 16 LYS A CA 8
ATOM 10836 C C . LYS A 1 16 ? 150.315 9.779 1.038 1.00 0.00 16 LYS A C 8
ATOM 10837 O O . LYS A 1 16 ? 149.899 9.590 2.181 1.00 0.00 16 LYS A O 8
ATOM 10856 N N . GLU A 1 17 ? 149.886 9.087 -0.012 1.00 0.00 17 GLU A N 8
ATOM 10857 C CA . GLU A 1 17 ? 148.876 8.043 0.122 1.00 0.00 17 GLU A CA 8
ATOM 10858 C C . GLU A 1 17 ? 149.501 6.744 0.620 1.00 0.00 17 GLU A C 8
ATOM 10859 O O . GLU A 1 17 ? 148.862 5.970 1.332 1.00 0.00 17 GLU A O 8
ATOM 10871 N N . VAL A 1 18 ? 150.753 6.512 0.242 1.00 0.00 18 VAL A N 8
ATOM 10872 C CA . VAL A 1 18 ? 151.465 5.307 0.650 1.00 0.00 18 VAL A CA 8
ATOM 10873 C C . VAL A 1 18 ? 151.756 5.319 2.147 1.00 0.00 18 VAL A C 8
ATOM 10874 O O . VAL A 1 18 ? 151.835 4.267 2.782 1.00 0.00 18 VAL A O 8
ATOM 10887 N N . THR A 1 19 ? 151.914 6.515 2.705 1.00 0.00 19 THR A N 8
ATOM 10888 C CA . THR A 1 19 ? 152.197 6.665 4.128 1.00 0.00 19 THR A CA 8
ATOM 10889 C C . THR A 1 19 ? 150.954 6.387 4.970 1.00 0.00 19 THR A C 8
ATOM 10890 O O . THR A 1 19 ? 151.057 6.022 6.141 1.00 0.00 19 THR A O 8
ATOM 10901 N N . SER A 1 20 ? 149.782 6.566 4.370 1.00 0.00 20 SER A N 8
ATOM 10902 C CA . SER A 1 20 ? 148.521 6.338 5.069 1.00 0.00 20 SER A CA 8
ATOM 10903 C C . SER A 1 20 ? 148.157 4.856 5.079 1.00 0.00 20 SER A C 8
ATOM 10904 O O . SER A 1 20 ? 147.639 4.342 6.071 1.00 0.00 20 SER A O 8
ATOM 10912 N N . VAL A 1 21 ? 148.426 4.177 3.970 1.00 0.00 21 VAL A N 8
ATOM 10913 C CA . VAL A 1 21 ? 148.120 2.756 3.852 1.00 0.00 21 VAL A CA 8
ATOM 10914 C C . VAL A 1 21 ? 149.151 1.903 4.586 1.00 0.00 21 VAL A C 8
ATOM 10915 O O . VAL A 1 21 ? 148.819 0.854 5.140 1.00 0.00 21 VAL A O 8
ATOM 10928 N N . VAL A 1 22 ? 150.400 2.354 4.586 1.00 0.00 22 VAL A N 8
ATOM 10929 C CA . VAL A 1 22 ? 151.474 1.626 5.250 1.00 0.00 22 VAL A CA 8
ATOM 10930 C C . VAL A 1 22 ? 151.318 1.674 6.768 1.00 0.00 22 VAL A C 8
ATOM 10931 O O . VAL A 1 22 ? 151.549 0.681 7.457 1.00 0.00 22 VAL A O 8
ATOM 10944 N N . GLU A 1 23 ? 150.927 2.836 7.282 1.00 0.00 23 GLU A N 8
ATOM 10945 C CA . GLU A 1 23 ? 150.743 3.012 8.718 1.00 0.00 23 GLU A CA 8
ATOM 10946 C C . GLU A 1 23 ? 149.596 2.147 9.235 1.00 0.00 23 GLU A C 8
ATOM 10947 O O . GLU A 1 23 ? 149.585 1.743 10.397 1.00 0.00 23 GLU A O 8
ATOM 10959 N N . GLN A 1 24 ? 148.631 1.867 8.364 1.00 0.00 24 GLN A N 8
ATOM 10960 C CA . GLN A 1 24 ? 147.481 1.051 8.735 1.00 0.00 24 GLN A CA 8
ATOM 10961 C C . GLN A 1 24 ? 147.862 -0.424 8.816 1.00 0.00 24 GLN A C 8
ATOM 10962 O O . GLN A 1 24 ? 147.383 -1.153 9.684 1.00 0.00 24 GLN A O 8
ATOM 10976 N N . ALA A 1 25 ? 148.728 -0.857 7.904 1.00 0.00 25 ALA A N 8
ATOM 10977 C CA . ALA A 1 25 ? 149.174 -2.245 7.872 1.00 0.00 25 ALA A CA 8
ATOM 10978 C C . ALA A 1 25 ? 149.841 -2.639 9.185 1.00 0.00 25 ALA A C 8
ATOM 10979 O O . ALA A 1 25 ? 149.631 -3.741 9.693 1.00 0.00 25 ALA A O 8
ATOM 10986 N N . TRP A 1 26 ? 150.646 -1.733 9.729 1.00 0.00 26 TRP A N 8
ATOM 10987 C CA . TRP A 1 26 ? 151.346 -1.986 10.984 1.00 0.00 26 TRP A CA 8
ATOM 10988 C C . TRP A 1 26 ? 150.359 -2.195 12.128 1.00 0.00 26 TRP A C 8
ATOM 10989 O O . TRP A 1 26 ? 150.526 -3.099 12.947 1.00 0.00 26 TRP A O 8
ATOM 11010 N N . LYS A 1 27 ? 149.330 -1.354 12.180 1.00 0.00 27 LYS A N 8
ATOM 11011 C CA . LYS A 1 27 ? 148.317 -1.451 13.224 1.00 0.00 27 LYS A CA 8
ATOM 11012 C C . LYS A 1 27 ? 147.655 -2.825 13.213 1.00 0.00 27 LYS A C 8
ATOM 11013 O O . LYS A 1 27 ? 147.767 -3.588 14.174 1.00 0.00 27 LYS A O 8
ATOM 11032 N N . LEU A 1 28 ? 146.968 -3.136 12.119 1.00 0.00 28 LEU A N 8
ATOM 11033 C CA . LEU A 1 28 ? 146.288 -4.421 11.978 1.00 0.00 28 LEU A CA 8
ATOM 11034 C C . LEU A 1 28 ? 147.264 -5.580 12.171 1.00 0.00 28 LEU A C 8
ATOM 11035 O O . LEU A 1 28 ? 148.474 -5.415 12.017 1.00 0.00 28 LEU A O 8
ATOM 11051 N N . PRO A 1 29 ? 146.748 -6.775 12.509 1.00 0.00 29 PRO A N 8
ATOM 11052 C CA . PRO A 1 29 ? 147.583 -7.963 12.719 1.00 0.00 29 PRO A CA 8
ATOM 11053 C C . PRO A 1 29 ? 148.248 -8.435 11.430 1.00 0.00 29 PRO A C 8
ATOM 11054 O O . PRO A 1 29 ? 147.964 -7.922 10.348 1.00 0.00 29 PRO A O 8
ATOM 11065 N N . GLU A 1 30 ? 149.135 -9.417 11.553 1.00 0.00 30 GLU A N 8
ATOM 11066 C CA . GLU A 1 30 ? 149.843 -9.960 10.398 1.00 0.00 30 GLU A CA 8
ATOM 11067 C C . GLU A 1 30 ? 148.870 -10.567 9.389 1.00 0.00 30 GLU A C 8
ATOM 11068 O O . GLU A 1 30 ? 149.213 -10.755 8.222 1.00 0.00 30 GLU A O 8
ATOM 11080 N N . SER A 1 31 ? 147.658 -10.877 9.844 1.00 0.00 31 SER A N 8
ATOM 11081 C CA . SER A 1 31 ? 146.643 -11.467 8.978 1.00 0.00 31 SER A CA 8
ATOM 11082 C C . SER A 1 31 ? 146.417 -10.616 7.731 1.00 0.00 31 SER A C 8
ATOM 11083 O O . SER A 1 31 ? 146.703 -11.049 6.614 1.00 0.00 31 SER A O 8
ATOM 11091 N N . GLU A 1 32 ? 145.903 -9.407 7.928 1.00 0.00 32 GLU A N 8
ATOM 11092 C CA . GLU A 1 32 ? 145.639 -8.499 6.816 1.00 0.00 32 GLU A CA 8
ATOM 11093 C C . GLU A 1 32 ? 146.930 -7.866 6.309 1.00 0.00 32 GLU A C 8
ATOM 11094 O O . GLU A 1 32 ? 147.124 -7.710 5.104 1.00 0.00 32 GLU A O 8
ATOM 11106 N N . ARG A 1 33 ? 147.810 -7.502 7.238 1.00 0.00 33 ARG A N 8
ATOM 11107 C CA . ARG A 1 33 ? 149.088 -6.883 6.892 1.00 0.00 33 ARG A CA 8
ATOM 11108 C C . ARG A 1 33 ? 149.786 -7.639 5.765 1.00 0.00 33 ARG A C 8
ATOM 11109 O O . ARG A 1 33 ? 150.265 -7.038 4.803 1.00 0.00 33 ARG A O 8
ATOM 11130 N N . LYS A 1 34 ? 149.839 -8.961 5.890 1.00 0.00 34 LYS A N 8
ATOM 11131 C CA . LYS A 1 34 ? 150.479 -9.800 4.883 1.00 0.00 34 LYS A CA 8
ATOM 11132 C C . LYS A 1 34 ? 149.838 -9.599 3.511 1.00 0.00 34 LYS A C 8
ATOM 11133 O O . LYS A 1 34 ? 150.454 -9.876 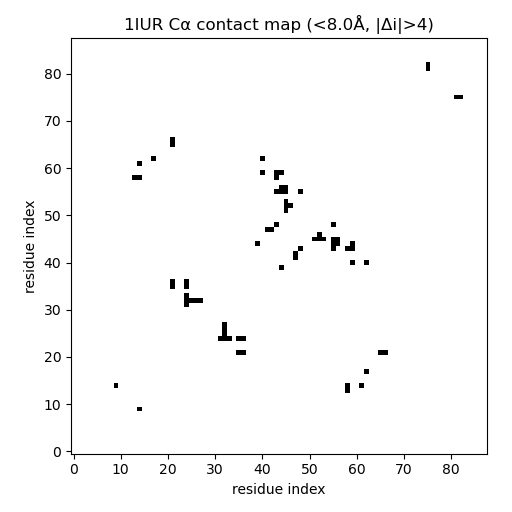2.483 1.00 0.00 34 LYS A O 8
ATOM 11152 N N . LYS A 1 35 ? 148.598 -9.117 3.502 1.00 0.00 35 LYS A N 8
ATOM 11153 C CA . LYS A 1 35 ? 147.880 -8.883 2.254 1.00 0.00 35 LYS A CA 8
ATOM 11154 C C . LYS A 1 35 ? 148.113 -7.465 1.743 1.00 0.00 35 LYS A C 8
ATOM 11155 O O . LYS A 1 35 ? 148.136 -7.227 0.535 1.00 0.00 35 LYS A O 8
ATOM 11174 N N . ILE A 1 36 ? 148.285 -6.526 2.667 1.00 0.00 36 ILE A N 8
ATOM 11175 C CA . ILE A 1 36 ? 148.514 -5.131 2.305 1.00 0.00 36 ILE A CA 8
ATOM 11176 C C . ILE A 1 36 ? 149.873 -4.949 1.638 1.00 0.00 36 ILE A C 8
ATOM 11177 O O . ILE A 1 36 ? 149.981 -4.307 0.593 1.00 0.00 36 ILE A O 8
ATOM 11193 N N . ILE A 1 37 ? 150.909 -5.515 2.250 1.00 0.00 37 ILE A N 8
ATOM 11194 C CA . ILE A 1 37 ? 152.261 -5.410 1.716 1.00 0.00 37 ILE A CA 8
ATOM 11195 C C . ILE A 1 37 ? 152.394 -6.157 0.391 1.00 0.00 37 ILE A C 8
ATOM 11196 O O . ILE A 1 37 ? 153.204 -5.790 -0.460 1.00 0.00 37 ILE A O 8
ATOM 11212 N N . ARG A 1 38 ? 151.597 -7.206 0.225 1.00 0.00 38 ARG A N 8
ATOM 11213 C CA . ARG A 1 38 ? 151.629 -8.004 -0.996 1.00 0.00 38 ARG A CA 8
ATOM 11214 C C . ARG A 1 38 ? 150.811 -7.344 -2.102 1.00 0.00 38 ARG A C 8
ATOM 11215 O O . ARG A 1 38 ? 151.112 -7.498 -3.286 1.00 0.00 38 ARG A O 8
ATOM 11236 N N . ARG A 1 39 ? 149.775 -6.611 -1.710 1.00 0.00 39 ARG A N 8
ATOM 11237 C CA . ARG A 1 39 ? 148.911 -5.931 -2.669 1.00 0.00 39 ARG A CA 8
ATOM 11238 C C . ARG A 1 39 ? 149.619 -4.727 -3.284 1.00 0.00 39 ARG A C 8
ATOM 11239 O O . ARG A 1 39 ? 149.793 -4.651 -4.500 1.00 0.00 39 ARG A O 8
ATOM 11260 N N . LEU A 1 40 ? 150.024 -3.788 -2.435 1.00 0.00 40 LEU A N 8
ATOM 11261 C CA . LEU A 1 40 ? 150.710 -2.585 -2.896 1.00 0.00 40 LEU A CA 8
ATOM 11262 C C . LEU A 1 40 ? 151.995 -2.938 -3.638 1.00 0.00 40 LEU A C 8
ATOM 11263 O O . LEU A 1 40 ? 152.303 -2.353 -4.677 1.00 0.00 40 LEU A O 8
ATOM 11279 N N . TYR A 1 41 ? 152.741 -3.895 -3.098 1.00 0.00 41 TYR A N 8
ATOM 11280 C CA . TYR A 1 41 ? 153.994 -4.323 -3.710 1.00 0.00 41 TYR A CA 8
ATOM 11281 C C . TYR A 1 41 ? 153.755 -4.897 -5.103 1.00 0.00 41 TYR A C 8
ATOM 11282 O O . TYR A 1 41 ? 154.515 -4.631 -6.033 1.00 0.00 41 TYR A O 8
ATOM 11300 N N . LEU A 1 42 ? 152.694 -5.686 -5.239 1.00 0.00 42 LEU A N 8
ATOM 11301 C CA . LEU A 1 42 ? 152.357 -6.298 -6.520 1.00 0.00 42 LEU A CA 8
ATOM 11302 C C . LEU A 1 42 ? 151.655 -5.297 -7.435 1.00 0.00 42 LEU A C 8
ATOM 11303 O O . LEU A 1 42 ? 151.807 -5.345 -8.655 1.00 0.00 42 LEU A O 8
ATOM 11319 N N . LYS A 1 43 ? 150.886 -4.395 -6.836 1.00 0.00 43 LYS A N 8
ATOM 11320 C CA . LYS A 1 43 ? 150.160 -3.385 -7.597 1.00 0.00 43 LYS A CA 8
ATOM 11321 C C . LYS A 1 43 ? 151.111 -2.328 -8.148 1.00 0.00 43 LYS A C 8
ATOM 11322 O O . LYS A 1 43 ? 150.927 -1.832 -9.260 1.00 0.00 43 LYS A O 8
ATOM 11341 N N . TRP A 1 44 ? 152.127 -1.986 -7.362 1.00 0.00 44 TRP A N 8
ATOM 11342 C CA . TRP A 1 44 ? 153.106 -0.985 -7.772 1.00 0.00 44 TRP A CA 8
ATOM 11343 C C . TRP A 1 44 ? 154.356 -1.649 -8.343 1.00 0.00 44 TRP A C 8
ATOM 11344 O O . TRP A 1 44 ? 155.476 -1.350 -7.927 1.00 0.00 44 TRP A O 8
ATOM 11365 N N . HIS A 1 45 ? 154.158 -2.549 -9.299 1.00 0.00 45 HIS A N 8
ATOM 11366 C CA . HIS A 1 45 ? 155.268 -3.254 -9.928 1.00 0.00 45 HIS A CA 8
ATOM 11367 C C . HIS A 1 45 ? 155.488 -2.758 -11.358 1.00 0.00 45 HIS A C 8
ATOM 11368 O O . HIS A 1 45 ? 154.531 -2.574 -12.111 1.00 0.00 45 HIS A O 8
ATOM 11383 N N . PRO A 1 46 ? 156.755 -2.536 -11.753 1.00 0.00 46 PRO A N 8
ATOM 11384 C CA . PRO A 1 46 ? 157.086 -2.060 -13.100 1.00 0.00 46 PRO A CA 8
ATOM 11385 C C . PRO A 1 46 ? 156.886 -3.138 -14.159 1.00 0.00 46 PRO A C 8
ATOM 11386 O O . PRO A 1 46 ? 156.473 -2.850 -15.282 1.00 0.00 46 PRO A O 8
ATOM 11397 N N . ASP A 1 47 ? 157.182 -4.381 -13.794 1.00 0.00 47 ASP A N 8
ATOM 11398 C CA . ASP A 1 47 ? 157.035 -5.505 -14.713 1.00 0.00 47 ASP A CA 8
ATOM 11399 C C . ASP A 1 47 ? 155.594 -5.626 -15.198 1.00 0.00 47 ASP A C 8
ATOM 11400 O O . ASP A 1 47 ? 155.345 -5.953 -16.359 1.00 0.00 47 ASP A O 8
ATOM 11409 N N . LYS A 1 48 ? 154.649 -5.362 -14.303 1.00 0.00 48 LYS A N 8
ATOM 11410 C CA . LYS A 1 48 ? 153.233 -5.443 -14.640 1.00 0.00 48 LYS A CA 8
ATOM 11411 C C . LYS A 1 48 ? 152.738 -4.129 -15.235 1.00 0.00 48 LYS A C 8
ATOM 11412 O O . LYS A 1 48 ? 151.846 -4.119 -16.083 1.00 0.00 48 LYS A O 8
ATOM 11431 N N . ASN A 1 49 ? 153.321 -3.023 -14.785 1.00 0.00 49 ASN A N 8
ATOM 11432 C CA . ASN A 1 49 ? 152.937 -1.704 -15.273 1.00 0.00 49 ASN A CA 8
ATOM 11433 C C . ASN A 1 49 ? 153.619 -1.394 -16.603 1.00 0.00 49 ASN A C 8
ATOM 11434 O O . ASN A 1 49 ? 154.590 -2.051 -16.979 1.00 0.00 49 ASN A O 8
ATOM 11445 N N . PRO A 1 50 ? 153.116 -0.385 -17.336 1.00 0.00 50 PRO A N 8
ATOM 11446 C CA . PRO A 1 50 ? 153.681 0.010 -18.631 1.00 0.00 50 PRO A CA 8
ATOM 11447 C C . PRO A 1 50 ? 155.155 0.389 -18.526 1.00 0.00 50 PRO A C 8
ATOM 11448 O O . PRO A 1 50 ? 155.838 0.009 -17.576 1.00 0.00 50 PRO A O 8
ATOM 11459 N N . GLU A 1 51 ? 155.638 1.141 -19.510 1.00 0.00 51 GLU A N 8
ATOM 11460 C CA . GLU A 1 51 ? 157.031 1.572 -19.528 1.00 0.00 51 GLU A CA 8
ATOM 11461 C C . GLU A 1 51 ? 157.249 2.747 -18.580 1.00 0.00 51 GLU A C 8
ATOM 11462 O O . GLU A 1 51 ? 157.459 3.880 -19.016 1.00 0.00 51 GLU A O 8
ATOM 11474 N N . ASN A 1 52 ? 157.197 2.470 -17.282 1.00 0.00 52 ASN A N 8
ATOM 11475 C CA . ASN A 1 52 ? 157.388 3.504 -16.270 1.00 0.00 52 ASN A CA 8
ATOM 11476 C C . ASN A 1 52 ? 158.681 3.272 -15.495 1.00 0.00 52 ASN A C 8
ATOM 11477 O O . ASN A 1 52 ? 158.750 2.400 -14.629 1.00 0.00 52 ASN A O 8
ATOM 11488 N N . HIS A 1 53 ? 159.705 4.058 -15.813 1.00 0.00 53 HIS A N 8
ATOM 11489 C CA . HIS A 1 53 ? 160.996 3.937 -15.145 1.00 0.00 53 HIS A CA 8
ATOM 11490 C C . HIS A 1 53 ? 161.106 4.901 -13.964 1.00 0.00 53 HIS A C 8
ATOM 11491 O O . HIS A 1 53 ? 162.069 4.847 -13.199 1.00 0.00 53 HIS A O 8
ATOM 11506 N N . ASP A 1 54 ? 160.119 5.782 -13.818 1.00 0.00 54 ASP A N 8
ATOM 11507 C CA . ASP A 1 54 ? 160.116 6.750 -12.727 1.00 0.00 54 ASP A CA 8
ATOM 11508 C C . ASP A 1 54 ? 158.848 6.624 -11.889 1.00 0.00 54 ASP A C 8
ATOM 11509 O O . ASP A 1 54 ? 158.903 6.608 -10.660 1.00 0.00 54 ASP A O 8
ATOM 11518 N N . ILE A 1 55 ? 157.706 6.534 -12.563 1.00 0.00 55 ILE A N 8
ATOM 11519 C CA . ILE A 1 55 ? 156.424 6.409 -11.882 1.00 0.00 55 ILE A CA 8
ATOM 11520 C C . ILE A 1 55 ? 156.337 5.100 -11.099 1.00 0.00 55 ILE A C 8
ATOM 11521 O O . ILE A 1 55 ? 155.555 4.982 -10.157 1.00 0.00 55 ILE A O 8
ATOM 11537 N N . ALA A 1 56 ? 157.142 4.120 -11.498 1.00 0.00 56 ALA A N 8
ATOM 11538 C CA . ALA A 1 56 ? 157.150 2.822 -10.834 1.00 0.00 56 ALA A CA 8
ATOM 11539 C C . ALA A 1 56 ? 158.338 2.692 -9.886 1.00 0.00 56 ALA A C 8
ATOM 11540 O O . ALA A 1 56 ? 158.281 1.953 -8.903 1.00 0.00 56 ALA A O 8
ATOM 11547 N N . ASN A 1 57 ? 159.416 3.410 -10.188 1.00 0.00 57 ASN A N 8
ATOM 11548 C CA . ASN A 1 57 ? 160.617 3.368 -9.361 1.00 0.00 57 ASN A CA 8
ATOM 11549 C C . ASN A 1 57 ? 160.518 4.347 -8.195 1.00 0.00 57 ASN A C 8
ATOM 11550 O O . ASN A 1 57 ? 160.871 4.017 -7.063 1.00 0.00 57 ASN A O 8
ATOM 11561 N N . GLU A 1 58 ? 160.036 5.553 -8.478 1.00 0.00 58 GLU A N 8
ATOM 11562 C CA . GLU A 1 58 ? 159.892 6.581 -7.452 1.00 0.00 58 GLU A CA 8
ATOM 11563 C C . GLU A 1 58 ? 159.014 6.093 -6.303 1.00 0.00 58 GLU A C 8
ATOM 11564 O O . GLU A 1 58 ? 159.297 6.361 -5.135 1.00 0.00 58 GLU A O 8
ATOM 11576 N N . VAL A 1 59 ? 157.947 5.377 -6.642 1.00 0.00 59 VAL A N 8
ATOM 11577 C CA . VAL A 1 59 ? 157.028 4.854 -5.638 1.00 0.00 59 VAL A CA 8
ATOM 11578 C C . VAL A 1 59 ? 157.633 3.660 -4.905 1.00 0.00 59 VAL A C 8
ATOM 11579 O O . VAL A 1 59 ? 157.468 3.516 -3.694 1.00 0.00 59 VAL A O 8
ATOM 11592 N N . PHE A 1 60 ? 158.333 2.809 -5.647 1.00 0.00 60 PHE A N 8
ATOM 11593 C CA . PHE A 1 60 ? 158.962 1.628 -5.065 1.00 0.00 60 PHE A CA 8
ATOM 11594 C C . PHE A 1 60 ? 159.997 2.026 -4.016 1.00 0.00 60 PHE A C 8
ATOM 11595 O O . PHE A 1 60 ? 160.127 1.375 -2.980 1.00 0.00 60 PHE A O 8
ATOM 11612 N N . LYS A 1 61 ? 160.730 3.099 -4.293 1.00 0.00 61 LYS A N 8
ATOM 11613 C CA . LYS A 1 61 ? 161.754 3.583 -3.374 1.00 0.00 61 LYS A CA 8
ATOM 11614 C C . LYS A 1 61 ? 161.144 3.956 -2.026 1.00 0.00 61 LYS A C 8
ATOM 11615 O O . LYS A 1 61 ? 161.580 3.473 -0.981 1.00 0.00 61 LYS A O 8
ATOM 11634 N N . HIS A 1 62 ? 160.132 4.815 -2.058 1.00 0.00 62 HIS A N 8
ATOM 11635 C CA . HIS A 1 62 ? 159.460 5.252 -0.840 1.00 0.00 62 HIS A CA 8
ATOM 11636 C C . HIS A 1 62 ? 158.715 4.093 -0.185 1.00 0.00 62 HIS A C 8
ATOM 11637 O O . HIS A 1 62 ? 158.606 4.025 1.039 1.00 0.00 62 HIS A O 8
ATOM 11652 N N . LEU A 1 63 ? 158.203 3.185 -1.008 1.00 0.00 63 LEU A N 8
ATOM 11653 C CA . LEU A 1 63 ? 157.466 2.030 -0.509 1.00 0.00 63 LEU A CA 8
ATOM 11654 C C . LEU A 1 63 ? 158.361 1.143 0.350 1.00 0.00 63 LEU A C 8
ATOM 11655 O O . LEU A 1 63 ? 158.106 0.953 1.539 1.00 0.00 63 LEU A O 8
ATOM 11671 N N . GLN A 1 64 ? 159.411 0.602 -0.260 1.00 0.00 64 GLN A N 8
ATOM 11672 C CA . GLN A 1 64 ? 160.344 -0.266 0.448 1.00 0.00 64 GLN A CA 8
ATOM 11673 C C . GLN A 1 64 ? 161.063 0.495 1.558 1.00 0.00 64 GLN A C 8
ATOM 11674 O O . GLN A 1 64 ? 161.220 -0.011 2.669 1.00 0.00 64 GLN A O 8
ATOM 11688 N N . ASN A 1 65 ? 161.499 1.713 1.250 1.00 0.00 65 ASN A N 8
ATOM 11689 C CA . ASN A 1 65 ? 162.201 2.542 2.223 1.00 0.00 65 ASN A CA 8
ATOM 11690 C C . ASN A 1 65 ? 161.340 2.780 3.458 1.00 0.00 65 ASN A C 8
ATOM 11691 O O . ASN A 1 65 ? 161.846 2.837 4.579 1.00 0.00 65 ASN A O 8
ATOM 11702 N N . GLU A 1 66 ? 160.035 2.917 3.246 1.00 0.00 66 GLU A N 8
ATOM 11703 C CA . GLU A 1 66 ? 159.102 3.148 4.342 1.00 0.00 66 GLU A CA 8
ATOM 11704 C C . GLU A 1 66 ? 159.010 1.926 5.250 1.00 0.00 66 GLU A C 8
ATOM 11705 O O . GLU A 1 66 ? 158.676 2.040 6.430 1.00 0.00 66 GLU A O 8
ATOM 11717 N N . ILE A 1 67 ? 159.305 0.754 4.695 1.00 0.00 67 ILE A N 8
ATOM 11718 C CA . ILE A 1 67 ? 159.253 -0.487 5.457 1.00 0.00 67 ILE A CA 8
ATOM 11719 C C . ILE A 1 67 ? 160.305 -0.500 6.562 1.00 0.00 67 ILE A C 8
ATOM 11720 O O . ILE A 1 67 ? 159.975 -0.525 7.747 1.00 0.00 67 ILE A O 8
ATOM 11736 N N . ASN A 1 68 ? 161.574 -0.481 6.164 1.00 0.00 68 ASN A N 8
ATOM 11737 C CA . ASN A 1 68 ? 162.679 -0.493 7.120 1.00 0.00 68 ASN A CA 8
ATOM 11738 C C . ASN A 1 68 ? 162.530 0.626 8.148 1.00 0.00 68 ASN A C 8
ATOM 11739 O O . ASN A 1 68 ? 163.015 0.517 9.273 1.00 0.00 68 ASN A O 8
ATOM 11750 N N . ARG A 1 69 ? 161.856 1.701 7.751 1.00 0.00 69 ARG A N 8
ATOM 11751 C CA . ARG A 1 69 ? 161.643 2.839 8.636 1.00 0.00 69 ARG A CA 8
ATOM 11752 C C . ARG A 1 69 ? 160.893 2.417 9.898 1.00 0.00 69 ARG A C 8
ATOM 11753 O O . ARG A 1 69 ? 161.311 2.723 11.014 1.00 0.00 69 ARG A O 8
ATOM 11774 N N . LEU A 1 70 ? 159.781 1.712 9.712 1.00 0.00 70 LEU A N 8
ATOM 11775 C CA . LEU A 1 70 ? 158.971 1.250 10.834 1.00 0.00 70 LEU A CA 8
ATOM 11776 C C . LEU A 1 70 ? 159.380 -0.157 11.261 1.00 0.00 70 LEU A C 8
ATOM 11777 O O . LEU A 1 70 ? 159.449 -0.459 12.453 1.00 0.00 70 LEU A O 8
ATOM 11793 N N . GLU A 1 71 ? 159.649 -1.014 10.283 1.00 0.00 71 GLU A N 8
ATOM 11794 C CA . GLU A 1 71 ? 160.051 -2.389 10.559 1.00 0.00 71 GLU A CA 8
ATOM 11795 C C . GLU A 1 71 ? 161.296 -2.434 11.441 1.00 0.00 71 GLU A C 8
ATOM 11796 O O . GLU A 1 71 ? 161.555 -3.432 12.114 1.00 0.00 71 GLU A O 8
ATOM 11808 N N . LYS A 1 72 ? 162.066 -1.349 11.434 1.00 0.00 72 LYS A N 8
ATOM 11809 C CA . LYS A 1 72 ? 163.282 -1.271 12.235 1.00 0.00 72 LYS A CA 8
ATOM 11810 C C . LYS A 1 72 ? 162.967 -0.848 13.668 1.00 0.00 72 LYS A C 8
ATOM 11811 O O . LYS A 1 72 ? 163.321 -1.540 14.621 1.00 0.00 72 LYS A O 8
ATOM 11830 N N . GLN A 1 73 ? 162.302 0.295 13.811 1.00 0.00 73 GLN A N 8
ATOM 11831 C CA . GLN A 1 73 ? 161.942 0.810 15.128 1.00 0.00 73 GLN A CA 8
ATOM 11832 C C . GLN A 1 73 ? 161.088 -0.195 15.896 1.00 0.00 73 GLN A C 8
ATOM 11833 O O . GLN A 1 73 ? 161.110 -0.230 17.126 1.00 0.00 73 GLN A O 8
ATOM 11847 N N . ALA A 1 74 ? 160.338 -1.011 15.162 1.00 0.00 74 ALA A N 8
ATOM 11848 C CA . ALA A 1 74 ? 159.478 -2.016 15.776 1.00 0.00 74 ALA A CA 8
ATOM 11849 C C . ALA A 1 74 ? 160.140 -3.390 15.751 1.00 0.00 74 ALA A C 8
ATOM 11850 O O . ALA A 1 74 ? 159.508 -4.389 15.406 1.00 0.00 74 ALA A O 8
ATOM 11857 N N . PHE A 1 75 ? 161.416 -3.431 16.118 1.00 0.00 75 PHE A N 8
ATOM 11858 C CA . PHE A 1 75 ? 162.165 -4.683 16.135 1.00 0.00 75 PHE A CA 8
ATOM 11859 C C . PHE A 1 75 ? 163.283 -4.638 17.174 1.00 0.00 75 PHE A C 8
ATOM 11860 O O . PHE A 1 75 ? 163.483 -5.593 17.924 1.00 0.00 75 PHE A O 8
ATOM 11877 N N . LEU A 1 76 ? 164.009 -3.525 17.209 1.00 0.00 76 LEU A N 8
ATOM 11878 C CA . LEU A 1 76 ? 165.108 -3.359 18.154 1.00 0.00 76 LEU A CA 8
ATOM 11879 C C . LEU A 1 76 ? 164.591 -2.947 19.532 1.00 0.00 76 LEU A C 8
ATOM 11880 O O . LEU A 1 76 ? 164.979 -1.907 20.067 1.00 0.00 76 LEU A O 8
ATOM 11896 N N . ASP A 1 77 ? 163.717 -3.771 20.102 1.00 0.00 77 ASP A N 8
ATOM 11897 C CA . ASP A 1 77 ? 163.149 -3.496 21.418 1.00 0.00 77 ASP A CA 8
ATOM 11898 C C . ASP A 1 77 ? 162.334 -2.207 21.408 1.00 0.00 77 ASP A C 8
ATOM 11899 O O . ASP A 1 77 ? 162.739 -1.209 20.810 1.00 0.00 77 ASP A O 8
ATOM 11908 N N . GLN A 1 78 ? 161.186 -2.234 22.075 1.00 0.00 78 GLN A N 8
ATOM 11909 C CA . GLN A 1 78 ? 160.313 -1.066 22.146 1.00 0.00 78 GLN A CA 8
ATOM 11910 C C . GLN A 1 78 ? 159.921 -0.588 20.753 1.00 0.00 78 GLN A C 8
ATOM 11911 O O . GLN A 1 78 ? 160.380 -1.130 19.747 1.00 0.00 78 GLN A O 8
ATOM 11925 N N . ASN A 1 79 ? 159.070 0.431 20.701 1.00 0.00 79 ASN A N 8
ATOM 11926 C CA . ASN A 1 79 ? 158.616 0.985 19.431 1.00 0.00 79 ASN A CA 8
ATOM 11927 C C . ASN A 1 79 ? 159.364 2.273 19.103 1.00 0.00 79 ASN A C 8
ATOM 11928 O O . ASN A 1 79 ? 159.854 2.452 17.988 1.00 0.00 79 ASN A O 8
ATOM 11939 N N . ALA A 1 80 ? 159.450 3.167 20.083 1.00 0.00 80 ALA A N 8
ATOM 11940 C CA . ALA A 1 80 ? 160.140 4.438 19.902 1.00 0.00 80 ALA A CA 8
ATOM 11941 C C . ALA A 1 80 ? 161.527 4.402 20.532 1.00 0.00 80 ALA A C 8
ATOM 11942 O O . ALA A 1 80 ? 161.687 3.998 21.683 1.00 0.00 80 ALA A O 8
ATOM 11949 N N . ASP A 1 81 ? 162.529 4.828 19.770 1.00 0.00 81 ASP A N 8
ATOM 11950 C CA . ASP A 1 81 ? 163.905 4.842 20.255 1.00 0.00 81 ASP A CA 8
ATOM 11951 C C . ASP A 1 81 ? 164.489 6.251 20.198 1.00 0.00 81 ASP A C 8
ATOM 11952 O O . ASP A 1 81 ? 165.034 6.747 21.183 1.00 0.00 81 ASP A O 8
ATOM 11961 N N . ARG A 1 82 ? 164.370 6.889 19.038 1.00 0.00 82 ARG A N 8
ATOM 11962 C CA . ARG A 1 82 ? 164.887 8.240 18.854 1.00 0.00 82 ARG A CA 8
ATOM 11963 C C . ARG A 1 82 ? 166.393 8.282 19.088 1.00 0.00 82 ARG A C 8
ATOM 11964 O O . ARG A 1 82 ? 166.856 8.203 20.226 1.00 0.00 82 ARG A O 8
ATOM 11985 N N . ALA A 1 83 ? 167.153 8.405 18.004 1.00 0.00 83 ALA A N 8
ATOM 11986 C CA . ALA A 1 83 ? 168.608 8.457 18.092 1.00 0.00 83 ALA A CA 8
ATOM 11987 C C . ALA A 1 83 ? 169.237 8.644 16.716 1.00 0.00 83 ALA A C 8
ATOM 11988 O O . ALA A 1 83 ? 170.240 9.343 16.572 1.00 0.00 83 ALA A O 8
ATOM 11995 N N . SER A 1 84 ? 168.643 8.014 15.705 1.00 0.00 84 SER A N 8
ATOM 11996 C CA . SER A 1 84 ? 169.147 8.109 14.337 1.00 0.00 84 SER A CA 8
ATOM 11997 C C . SER A 1 84 ? 170.451 7.333 14.185 1.00 0.00 84 SER A C 8
ATOM 11998 O O . SER A 1 84 ? 171.152 7.078 15.165 1.00 0.00 84 SER A O 8
ATOM 12006 N N . ARG A 1 85 ? 170.771 6.959 12.951 1.00 0.00 85 ARG A N 8
ATOM 12007 C CA . ARG A 1 85 ? 171.991 6.209 12.671 1.00 0.00 85 ARG A CA 8
ATOM 12008 C C . ARG A 1 85 ? 173.102 7.134 12.185 1.00 0.00 85 ARG A C 8
ATOM 12009 O O . ARG A 1 85 ? 173.999 6.710 11.455 1.00 0.00 85 ARG A O 8
ATOM 12030 N N . ARG A 1 86 ? 173.041 8.398 12.595 1.00 0.00 86 ARG A N 8
ATOM 12031 C CA . ARG A 1 86 ? 174.045 9.380 12.202 1.00 0.00 86 ARG A CA 8
ATOM 12032 C C . ARG A 1 86 ? 174.171 9.457 10.683 1.00 0.00 86 ARG A C 8
ATOM 12033 O O . ARG A 1 86 ? 173.352 8.898 9.953 1.00 0.00 86 ARG A O 8
ATOM 12054 N N . THR A 1 87 ? 175.202 10.152 10.213 1.00 0.00 87 THR A N 8
ATOM 12055 C CA . THR A 1 87 ? 175.436 10.300 8.781 1.00 0.00 87 THR A CA 8
ATOM 12056 C C . THR A 1 87 ? 176.173 9.089 8.221 1.00 0.00 87 THR A C 8
ATOM 12057 O O . THR A 1 87 ? 177.403 9.047 8.212 1.00 0.00 87 THR A O 8
ATOM 12068 N N . PHE A 1 88 ? 175.414 8.103 7.754 1.00 0.00 88 PHE A N 8
ATOM 12069 C CA . PHE A 1 88 ? 175.995 6.890 7.191 1.00 0.00 88 PHE A CA 8
ATOM 12070 C C . PHE A 1 88 ? 176.833 6.155 8.233 1.00 0.00 88 PHE A C 8
ATOM 12071 O O . PHE A 1 88 ? 176.890 6.628 9.387 1.00 0.00 88 PHE A O 8
ATOM 12089 N N . MET A 1 1 ? 165.125 27.452 14.493 1.00 0.00 1 MET A N 9
ATOM 12090 C CA . MET A 1 1 ? 166.037 26.497 13.812 1.00 0.00 1 MET A CA 9
ATOM 12091 C C . MET A 1 1 ? 165.878 26.570 12.296 1.00 0.00 1 MET A C 9
ATOM 12092 O O . MET A 1 1 ? 166.856 26.734 11.567 1.00 0.00 1 MET A O 9
ATOM 12108 N N . HIS A 1 2 ? 164.640 26.446 11.830 1.00 0.00 2 HIS A N 9
ATOM 12109 C CA . HIS A 1 2 ? 164.352 26.497 10.402 1.00 0.00 2 HIS A CA 9
ATOM 12110 C C . HIS A 1 2 ? 163.042 27.233 10.137 1.00 0.00 2 HIS A C 9
ATOM 12111 O O . HIS A 1 2 ? 162.036 26.990 10.804 1.00 0.00 2 HIS A O 9
ATOM 12126 N N . HIS A 1 3 ? 163.061 28.133 9.158 1.00 0.00 3 HIS A N 9
ATOM 12127 C CA . HIS A 1 3 ? 161.875 28.904 8.805 1.00 0.00 3 HIS A CA 9
ATOM 12128 C C . HIS A 1 3 ? 161.480 28.660 7.352 1.00 0.00 3 HIS A C 9
ATOM 12129 O O . HIS A 1 3 ? 162.249 28.943 6.434 1.00 0.00 3 HIS A O 9
ATOM 12144 N N . HIS A 1 4 ? 160.277 28.131 7.152 1.00 0.00 4 HIS A N 9
ATOM 12145 C CA . HIS A 1 4 ? 159.780 27.848 5.811 1.00 0.00 4 HIS A CA 9
ATOM 12146 C C . HIS A 1 4 ? 158.366 28.390 5.628 1.00 0.00 4 HIS A C 9
ATOM 12147 O O . HIS A 1 4 ? 157.668 28.673 6.602 1.00 0.00 4 HIS A O 9
ATOM 12162 N N . HIS A 1 5 ? 157.950 28.532 4.374 1.00 0.00 5 HIS A N 9
ATOM 12163 C CA . HIS A 1 5 ? 156.619 29.040 4.063 1.00 0.00 5 HIS A CA 9
ATOM 12164 C C . HIS A 1 5 ? 155.722 27.926 3.530 1.00 0.00 5 HIS A C 9
ATOM 12165 O O . HIS A 1 5 ? 154.580 27.775 3.961 1.00 0.00 5 HIS A O 9
ATOM 12180 N N . HIS A 1 6 ? 156.249 27.149 2.589 1.00 0.00 6 HIS A N 9
ATOM 12181 C CA . HIS A 1 6 ? 155.497 26.048 1.996 1.00 0.00 6 HIS A CA 9
ATOM 12182 C C . HIS A 1 6 ? 156.207 24.718 2.226 1.00 0.00 6 HIS A C 9
ATOM 12183 O O . HIS A 1 6 ? 157.434 24.640 2.173 1.00 0.00 6 HIS A O 9
ATOM 12198 N N . HIS A 1 7 ? 155.426 23.673 2.481 1.00 0.00 7 HIS A N 9
ATOM 12199 C CA . HIS A 1 7 ? 155.979 22.345 2.718 1.00 0.00 7 HIS A CA 9
ATOM 12200 C C . HIS A 1 7 ? 154.880 21.288 2.700 1.00 0.00 7 HIS A C 9
ATOM 12201 O O . HIS A 1 7 ? 155.000 20.263 2.028 1.00 0.00 7 HIS A O 9
ATOM 12216 N N . LEU A 1 8 ? 153.808 21.544 3.443 1.00 0.00 8 LEU A N 9
ATOM 12217 C CA . LEU A 1 8 ? 152.685 20.615 3.512 1.00 0.00 8 LEU A CA 9
ATOM 12218 C C . LEU A 1 8 ? 151.953 20.542 2.176 1.00 0.00 8 LEU A C 9
ATOM 12219 O O . LEU A 1 8 ? 151.356 19.519 1.840 1.00 0.00 8 LEU A O 9
ATOM 12235 N N . VAL A 1 9 ? 152.004 21.631 1.415 1.00 0.00 9 VAL A N 9
ATOM 12236 C CA . VAL A 1 9 ? 151.347 21.690 0.115 1.00 0.00 9 VAL A CA 9
ATOM 12237 C C . VAL A 1 9 ? 151.830 20.564 -0.799 1.00 0.00 9 VAL A C 9
ATOM 12238 O O . VAL A 1 9 ? 152.971 20.579 -1.261 1.00 0.00 9 VAL A O 9
ATOM 12251 N N . PRO A 1 10 ? 150.967 19.568 -1.074 1.00 0.00 10 PRO A N 9
ATOM 12252 C CA . PRO A 1 10 ? 151.321 18.437 -1.939 1.00 0.00 10 PRO A CA 9
ATOM 12253 C C . PRO A 1 10 ? 151.905 18.886 -3.273 1.00 0.00 10 PRO A C 9
ATOM 12254 O O . PRO A 1 10 ? 151.521 19.924 -3.812 1.00 0.00 10 PRO A O 9
ATOM 12265 N N . ARG A 1 11 ? 152.835 18.098 -3.801 1.00 0.00 11 ARG A N 9
ATOM 12266 C CA . ARG A 1 11 ? 153.474 18.415 -5.074 1.00 0.00 11 ARG A CA 9
ATOM 12267 C C . ARG A 1 11 ? 153.619 17.165 -5.936 1.00 0.00 11 ARG A C 9
ATOM 12268 O O . ARG A 1 11 ? 153.298 17.179 -7.125 1.00 0.00 11 ARG A O 9
ATOM 12289 N N . GLY A 1 12 ? 154.103 16.087 -5.329 1.00 0.00 12 GLY A N 9
ATOM 12290 C CA . GLY A 1 12 ? 154.283 14.844 -6.057 1.00 0.00 12 GLY A CA 9
ATOM 12291 C C . GLY A 1 12 ? 153.105 13.902 -5.898 1.00 0.00 12 GLY A C 9
ATOM 12292 O O . GLY A 1 12 ? 152.836 13.081 -6.775 1.00 0.00 12 GLY A O 9
ATOM 12296 N N . SER A 1 13 ? 152.402 14.019 -4.776 1.00 0.00 13 SER A N 9
ATOM 12297 C CA . SER A 1 13 ? 151.248 13.171 -4.506 1.00 0.00 13 SER A CA 9
ATOM 12298 C C . SER A 1 13 ? 151.653 11.701 -4.459 1.00 0.00 13 SER A C 9
ATOM 12299 O O . SER A 1 13 ? 152.835 11.370 -4.561 1.00 0.00 13 SER A O 9
ATOM 12307 N N . ILE A 1 14 ? 150.666 10.823 -4.305 1.00 0.00 14 ILE A N 9
ATOM 12308 C CA . ILE A 1 14 ? 150.916 9.386 -4.245 1.00 0.00 14 ILE A CA 9
ATOM 12309 C C . ILE A 1 14 ? 151.623 9.002 -2.950 1.00 0.00 14 ILE A C 9
ATOM 12310 O O . ILE A 1 14 ? 151.074 8.267 -2.128 1.00 0.00 14 ILE A O 9
ATOM 12326 N N . LEU A 1 15 ? 152.843 9.500 -2.772 1.00 0.00 15 LEU A N 9
ATOM 12327 C CA . LEU A 1 15 ? 153.627 9.209 -1.575 1.00 0.00 15 LEU A CA 9
ATOM 12328 C C . LEU A 1 15 ? 152.818 9.474 -0.308 1.00 0.00 15 LEU A C 9
ATOM 12329 O O . LEU A 1 15 ? 153.026 8.828 0.720 1.00 0.00 15 LEU A O 9
ATOM 12345 N N . LYS A 1 16 ? 151.894 10.426 -0.388 1.00 0.00 16 LYS A N 9
ATOM 12346 C CA . LYS A 1 16 ? 151.054 10.773 0.752 1.00 0.00 16 LYS A CA 9
ATOM 12347 C C . LYS A 1 16 ? 150.090 9.638 1.083 1.00 0.00 16 LYS A C 9
ATOM 12348 O O . LYS A 1 16 ? 149.723 9.441 2.241 1.00 0.00 16 LYS A O 9
ATOM 12367 N N . GLU A 1 17 ? 149.683 8.897 0.058 1.00 0.00 17 GLU A N 9
ATOM 12368 C CA . GLU A 1 17 ? 148.761 7.782 0.240 1.00 0.00 17 GLU A CA 9
ATOM 12369 C C . GLU A 1 17 ? 149.502 6.534 0.712 1.00 0.00 17 GLU A C 9
ATOM 12370 O O . GLU A 1 17 ? 148.949 5.712 1.443 1.00 0.00 17 GLU A O 9
ATOM 12382 N N . VAL A 1 18 ? 150.754 6.401 0.289 1.00 0.00 18 VAL A N 9
ATOM 12383 C CA . VAL A 1 18 ? 151.571 5.254 0.668 1.00 0.00 18 VAL A CA 9
ATOM 12384 C C . VAL A 1 18 ? 151.926 5.296 2.150 1.00 0.00 18 VAL A C 9
ATOM 12385 O O . VAL A 1 18 ? 152.109 4.257 2.785 1.00 0.00 18 VAL A O 9
ATOM 12398 N N . THR A 1 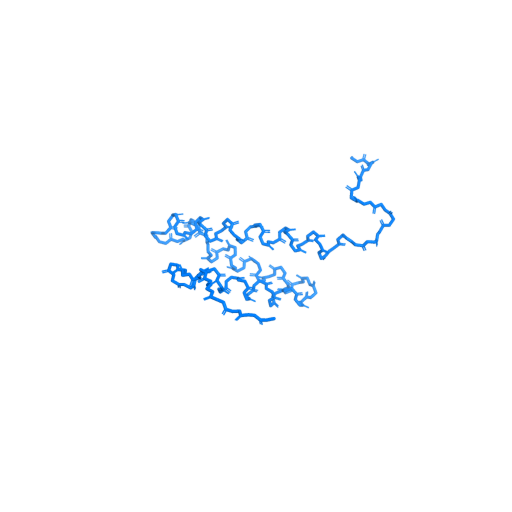19 ? 152.023 6.504 2.697 1.00 0.00 19 THR A N 9
ATOM 12399 C CA . THR A 1 19 ? 152.357 6.682 4.105 1.00 0.00 19 THR A CA 9
ATOM 12400 C C . THR A 1 19 ? 151.147 6.419 4.996 1.00 0.00 19 THR A C 9
ATOM 12401 O O . THR A 1 19 ? 151.291 6.068 6.167 1.00 0.00 19 THR A O 9
ATOM 12412 N N . SER A 1 20 ? 149.953 6.591 4.437 1.00 0.00 20 SER A N 9
ATOM 12413 C CA . SER A 1 20 ? 148.719 6.374 5.184 1.00 0.00 20 SER A CA 9
ATOM 12414 C C . SER A 1 20 ? 148.326 4.900 5.180 1.00 0.00 20 SER A C 9
ATOM 12415 O O . SER A 1 20 ? 147.811 4.382 6.171 1.00 0.00 20 SER A O 9
ATOM 12423 N N . VAL A 1 21 ? 148.567 4.231 4.058 1.00 0.00 21 VAL A N 9
ATOM 12424 C CA . VAL A 1 21 ? 148.234 2.818 3.925 1.00 0.00 21 VAL A CA 9
ATOM 12425 C C . VAL A 1 21 ? 149.277 1.935 4.604 1.00 0.00 21 VAL A C 9
ATOM 12426 O O . VAL A 1 21 ? 148.953 0.878 5.144 1.00 0.00 21 VAL A O 9
ATOM 12439 N N . VAL A 1 22 ? 150.531 2.375 4.572 1.00 0.00 22 VAL A N 9
ATOM 12440 C CA . VAL A 1 22 ? 151.619 1.621 5.183 1.00 0.00 22 VAL A CA 9
ATOM 12441 C C . VAL A 1 22 ? 151.463 1.558 6.700 1.00 0.00 22 VAL A C 9
ATOM 12442 O O . VAL A 1 22 ? 151.653 0.507 7.309 1.00 0.00 22 VAL A O 9
ATOM 12455 N N . GLU A 1 23 ? 151.115 2.691 7.301 1.00 0.00 23 GLU A N 9
ATOM 12456 C CA . GLU A 1 23 ? 150.934 2.764 8.747 1.00 0.00 23 GLU A CA 9
ATOM 12457 C C . GLU A 1 23 ? 149.713 1.959 9.186 1.00 0.00 23 GLU A C 9
ATOM 12458 O O . GLU A 1 23 ? 149.671 1.434 10.298 1.00 0.00 23 GLU A O 9
ATOM 12470 N N . GLN A 1 24 ? 148.722 1.867 8.304 1.00 0.00 24 GLN A N 9
ATOM 12471 C CA . GLN A 1 24 ? 147.501 1.127 8.602 1.00 0.00 24 GLN A CA 9
ATOM 12472 C C . GLN A 1 24 ? 147.756 -0.376 8.582 1.00 0.00 24 GLN A C 9
ATOM 12473 O O . GLN A 1 24 ? 147.127 -1.133 9.321 1.00 0.00 24 GLN A O 9
ATOM 12487 N N . ALA A 1 25 ? 148.683 -0.802 7.730 1.00 0.00 25 ALA A N 9
ATOM 12488 C CA . ALA A 1 25 ? 149.021 -2.216 7.613 1.00 0.00 25 ALA A CA 9
ATOM 12489 C C . ALA A 1 25 ? 149.947 -2.655 8.741 1.00 0.00 25 ALA A C 9
ATOM 12490 O O . ALA A 1 25 ? 149.749 -3.711 9.345 1.00 0.00 25 ALA A O 9
ATOM 12497 N N . TRP A 1 26 ? 150.959 -1.840 9.024 1.00 0.00 26 TRP A N 9
ATOM 12498 C CA . TRP A 1 26 ? 151.915 -2.148 10.082 1.00 0.00 26 TRP A CA 9
ATOM 12499 C C . TRP A 1 26 ? 151.207 -2.383 11.413 1.00 0.00 26 TRP A C 9
ATOM 12500 O O . TRP A 1 26 ? 151.714 -3.099 12.277 1.00 0.00 26 TRP A O 9
ATOM 12521 N N . LYS A 1 27 ? 150.032 -1.781 11.572 1.00 0.00 27 LYS A N 9
ATOM 12522 C CA . LYS A 1 27 ? 149.257 -1.932 12.797 1.00 0.00 27 LYS A CA 9
ATOM 12523 C C . LYS A 1 27 ? 148.930 -3.400 13.054 1.00 0.00 27 LYS A C 9
ATOM 12524 O O . LYS A 1 27 ? 148.793 -3.825 14.201 1.00 0.00 27 LYS A O 9
ATOM 12543 N N . LEU A 1 28 ? 148.806 -4.169 11.976 1.00 0.00 28 LEU A N 9
ATOM 12544 C CA . LEU A 1 28 ? 148.497 -5.589 12.082 1.00 0.00 28 LEU A CA 9
ATOM 12545 C C . LEU A 1 28 ? 149.753 -6.397 12.406 1.00 0.00 28 LEU A C 9
ATOM 12546 O O . LEU A 1 28 ? 150.868 -5.979 12.093 1.00 0.00 28 LEU A O 9
ATOM 12562 N N . PRO A 1 29 ? 149.588 -7.570 13.040 1.00 0.00 29 PRO A N 9
ATOM 12563 C CA . PRO A 1 29 ? 150.711 -8.440 13.407 1.00 0.00 29 PRO A CA 9
ATOM 12564 C C . PRO A 1 29 ? 151.577 -8.808 12.206 1.00 0.00 29 PRO A C 9
ATOM 12565 O O . PRO A 1 29 ? 152.735 -8.400 12.116 1.00 0.00 29 PRO A O 9
ATOM 12576 N N . GLU A 1 30 ? 151.010 -9.582 11.286 1.00 0.00 30 GLU A N 9
ATOM 12577 C CA . GLU A 1 30 ? 151.734 -10.005 10.093 1.00 0.00 30 GLU A CA 9
ATOM 12578 C C . GLU A 1 30 ? 150.811 -10.735 9.123 1.00 0.00 30 GLU A C 9
ATOM 12579 O O . GLU A 1 30 ? 150.891 -10.542 7.909 1.00 0.00 30 GLU A O 9
ATOM 12591 N N . SER A 1 31 ? 149.936 -11.577 9.665 1.00 0.00 31 SER A N 9
ATOM 12592 C CA . SER A 1 31 ? 148.998 -12.338 8.848 1.00 0.00 31 SER A CA 9
ATOM 12593 C C . SER A 1 31 ? 148.150 -11.410 7.983 1.00 0.00 31 SER A C 9
ATOM 12594 O O . SER A 1 31 ? 148.015 -11.619 6.777 1.00 0.00 31 SER A O 9
ATOM 12602 N N . GLU A 1 32 ? 147.581 -10.386 8.609 1.00 0.00 32 GLU A N 9
ATOM 12603 C CA . GLU A 1 32 ? 146.746 -9.423 7.898 1.00 0.00 32 GLU A CA 9
ATOM 12604 C C . GLU A 1 32 ? 147.571 -8.238 7.398 1.00 0.00 32 GLU A C 9
ATOM 12605 O O . GLU A 1 32 ? 147.087 -7.428 6.608 1.00 0.00 32 GLU A O 9
ATOM 12617 N N . ARG A 1 33 ? 148.815 -8.139 7.862 1.00 0.00 33 ARG A N 9
ATOM 12618 C CA . ARG A 1 33 ? 149.696 -7.049 7.457 1.00 0.00 33 ARG A CA 9
ATOM 12619 C C . ARG A 1 33 ? 150.312 -7.320 6.086 1.00 0.00 33 ARG A C 9
ATOM 12620 O O . ARG A 1 33 ? 150.260 -6.476 5.193 1.00 0.00 33 ARG A O 9
ATOM 12641 N N . LYS A 1 34 ? 150.902 -8.502 5.932 1.00 0.00 34 LYS A N 9
ATOM 12642 C CA . LYS A 1 34 ? 151.539 -8.888 4.675 1.00 0.00 34 LYS A CA 9
ATOM 12643 C C . LYS A 1 34 ? 150.571 -8.776 3.501 1.00 0.00 34 LYS A C 9
ATOM 12644 O O . LYS A 1 34 ? 150.934 -8.284 2.432 1.00 0.00 34 LYS A O 9
ATOM 12663 N N . LYS A 1 35 ? 149.340 -9.239 3.701 1.00 0.00 35 LYS A N 9
ATOM 12664 C CA . LYS A 1 35 ? 148.326 -9.193 2.652 1.00 0.00 35 LYS A CA 9
ATOM 12665 C C . LYS A 1 35 ? 148.157 -7.778 2.102 1.00 0.00 35 LYS A C 9
ATOM 12666 O O . LYS A 1 35 ? 147.716 -7.594 0.968 1.00 0.00 35 LYS A O 9
ATOM 12685 N N . ILE A 1 36 ? 148.510 -6.782 2.909 1.00 0.00 36 ILE A N 9
ATOM 12686 C CA . ILE A 1 36 ? 148.394 -5.388 2.493 1.00 0.00 36 ILE A CA 9
ATOM 12687 C C . ILE A 1 36 ? 149.578 -4.973 1.626 1.00 0.00 36 ILE A C 9
ATOM 12688 O O . ILE A 1 36 ? 149.405 -4.357 0.575 1.00 0.00 36 ILE A O 9
ATOM 12704 N N . ILE A 1 37 ? 150.782 -5.315 2.074 1.00 0.00 37 ILE A N 9
ATOM 12705 C CA . ILE A 1 37 ? 151.995 -4.978 1.340 1.00 0.00 37 ILE A CA 9
ATOM 12706 C C . ILE A 1 37 ? 152.068 -5.736 0.018 1.00 0.00 37 ILE A C 9
ATOM 12707 O O . ILE A 1 37 ? 152.602 -5.232 -0.970 1.00 0.00 37 ILE A O 9
ATOM 12723 N N . ARG A 1 38 ? 151.528 -6.951 0.007 1.00 0.00 38 ARG A N 9
ATOM 12724 C CA . ARG A 1 38 ? 151.534 -7.778 -1.194 1.00 0.00 38 ARG A CA 9
ATOM 12725 C C . ARG A 1 38 ? 150.686 -7.146 -2.293 1.00 0.00 38 ARG A C 9
ATOM 12726 O O . ARG A 1 38 ? 151.001 -7.262 -3.477 1.00 0.00 38 ARG A O 9
ATOM 12747 N N . ARG A 1 39 ? 149.610 -6.477 -1.893 1.00 0.00 39 ARG A N 9
ATOM 12748 C CA . ARG A 1 39 ? 148.717 -5.827 -2.846 1.00 0.00 39 ARG A CA 9
ATOM 12749 C C . ARG A 1 39 ? 149.370 -4.581 -3.438 1.00 0.00 39 ARG A C 9
ATOM 12750 O O . ARG A 1 39 ? 149.457 -4.432 -4.656 1.00 0.00 39 ARG A O 9
ATOM 12771 N N . LEU A 1 40 ? 149.828 -3.689 -2.565 1.00 0.00 40 LEU A N 9
ATOM 12772 C CA . LEU A 1 40 ? 150.473 -2.455 -2.999 1.00 0.00 40 LEU A CA 9
ATOM 12773 C C . LEU A 1 40 ? 151.768 -2.754 -3.747 1.00 0.00 40 LEU A C 9
ATOM 12774 O O . LEU A 1 40 ? 152.048 -2.157 -4.787 1.00 0.00 40 LEU A O 9
ATOM 12790 N N . TYR A 1 41 ? 152.554 -3.679 -3.209 1.00 0.00 41 TYR A N 9
ATOM 12791 C CA . TYR A 1 41 ? 153.823 -4.059 -3.820 1.00 0.00 41 TYR A CA 9
ATOM 12792 C C . TYR A 1 41 ? 153.606 -4.687 -5.195 1.00 0.00 41 TYR A C 9
ATOM 12793 O O . TYR A 1 41 ? 154.484 -4.635 -6.056 1.00 0.00 41 TYR A O 9
ATOM 12811 N N . LEU A 1 42 ? 152.435 -5.285 -5.394 1.00 0.00 42 LEU A N 9
ATOM 12812 C CA . LEU A 1 42 ? 152.113 -5.929 -6.663 1.00 0.00 42 LEU A CA 9
ATOM 12813 C C . LEU A 1 42 ? 151.426 -4.959 -7.621 1.00 0.00 42 LEU A C 9
ATOM 12814 O O . LEU A 1 42 ? 151.756 -4.909 -8.806 1.00 0.00 42 LEU A O 9
ATOM 12830 N N . LYS A 1 43 ? 150.467 -4.197 -7.106 1.00 0.00 43 LYS A N 9
ATOM 12831 C CA . LYS A 1 43 ? 149.735 -3.238 -7.927 1.00 0.00 43 LYS A CA 9
ATOM 12832 C C . LYS A 1 43 ? 150.649 -2.115 -8.416 1.00 0.00 43 LYS A C 9
ATOM 12833 O O . LYS A 1 43 ? 150.393 -1.504 -9.454 1.00 0.00 43 LYS A O 9
ATOM 12852 N N . TRP A 1 44 ? 151.712 -1.846 -7.664 1.00 0.00 44 TRP A N 9
ATOM 12853 C CA . TRP A 1 44 ? 152.658 -0.796 -8.027 1.00 0.00 44 TRP A CA 9
ATOM 12854 C C . TRP A 1 44 ? 153.868 -1.379 -8.752 1.00 0.00 44 TRP A C 9
ATOM 12855 O O . TRP A 1 44 ? 155.007 -0.987 -8.494 1.00 0.00 44 TRP A O 9
ATOM 12876 N N . HIS A 1 45 ? 153.614 -2.314 -9.661 1.00 0.00 45 HIS A N 9
ATOM 12877 C CA . HIS A 1 45 ? 154.683 -2.948 -10.424 1.00 0.00 45 HIS A CA 9
ATOM 12878 C C . HIS A 1 45 ? 154.878 -2.250 -11.770 1.00 0.00 45 HIS A C 9
ATOM 12879 O O . HIS A 1 45 ? 153.908 -1.856 -12.417 1.00 0.00 45 HIS A O 9
ATOM 12894 N N . PRO A 1 46 ? 156.139 -2.088 -12.211 1.00 0.00 46 PRO A N 9
ATOM 12895 C CA . PRO A 1 46 ? 156.448 -1.434 -13.487 1.00 0.00 46 PRO A CA 9
ATOM 12896 C C . PRO A 1 46 ? 156.007 -2.265 -14.686 1.00 0.00 46 PRO A C 9
ATOM 12897 O O . PRO A 1 46 ? 155.712 -1.726 -15.752 1.00 0.00 46 PRO A O 9
ATOM 12908 N N . ASP A 1 47 ? 155.966 -3.581 -14.505 1.00 0.00 47 ASP A N 9
ATOM 12909 C CA . ASP A 1 47 ? 155.561 -4.488 -15.572 1.00 0.00 47 ASP A CA 9
ATOM 12910 C C . ASP A 1 47 ? 154.052 -4.432 -15.792 1.00 0.00 47 ASP A C 9
ATOM 12911 O O . ASP A 1 47 ? 153.570 -4.637 -16.906 1.00 0.00 47 ASP A O 9
ATOM 12920 N N . LYS A 1 48 ? 153.313 -4.154 -14.723 1.00 0.00 48 LYS A N 9
ATOM 12921 C CA . LYS A 1 48 ? 151.859 -4.073 -14.801 1.00 0.00 48 LYS A CA 9
ATOM 12922 C C . LYS A 1 48 ? 151.400 -2.623 -14.920 1.00 0.00 48 LYS A C 9
ATOM 12923 O O . LYS A 1 48 ? 150.407 -2.223 -14.312 1.00 0.00 48 LYS A O 9
ATOM 12942 N N . ASN A 1 49 ? 152.129 -1.840 -15.708 1.00 0.00 49 ASN A N 9
ATOM 12943 C CA . ASN A 1 49 ? 151.795 -0.434 -15.907 1.00 0.00 49 ASN A CA 9
ATOM 12944 C C . ASN A 1 49 ? 151.785 -0.084 -17.395 1.00 0.00 49 ASN A C 9
ATOM 12945 O O . ASN A 1 49 ? 152.730 -0.397 -18.119 1.00 0.00 49 ASN A O 9
ATOM 12956 N N . PRO A 1 50 ? 150.710 0.569 -17.878 1.00 0.00 50 PRO A N 9
ATOM 12957 C CA . PRO A 1 50 ? 150.590 0.951 -19.289 1.00 0.00 50 PRO A CA 9
ATOM 12958 C C . PRO A 1 50 ? 151.798 1.738 -19.789 1.00 0.00 50 PRO A C 9
ATOM 12959 O O . PRO A 1 50 ? 152.537 1.270 -20.655 1.00 0.00 50 PRO A O 9
ATOM 12970 N N . GLU A 1 51 ? 151.993 2.935 -19.244 1.00 0.00 51 GLU A N 9
ATOM 12971 C CA . GLU A 1 51 ? 153.112 3.782 -19.644 1.00 0.00 51 GLU A CA 9
ATOM 12972 C C . GLU A 1 51 ? 153.625 4.609 -18.469 1.00 0.00 51 GLU A C 9
ATOM 12973 O O . GLU A 1 51 ? 154.163 5.701 -18.655 1.00 0.00 51 GLU A O 9
ATOM 12985 N N . ASN A 1 52 ? 153.460 4.084 -17.259 1.00 0.00 52 ASN A N 9
ATOM 12986 C CA . ASN A 1 52 ? 153.911 4.778 -16.057 1.00 0.00 52 ASN A CA 9
ATOM 12987 C C . ASN A 1 52 ? 154.995 3.979 -15.344 1.00 0.00 52 ASN A C 9
ATOM 12988 O O . ASN A 1 52 ? 154.747 3.362 -14.307 1.00 0.00 52 ASN A O 9
ATOM 12999 N N . HIS A 1 53 ? 156.199 3.993 -15.907 1.00 0.00 53 HIS A N 9
ATOM 13000 C CA . HIS A 1 53 ? 157.324 3.271 -15.327 1.00 0.00 53 HIS A CA 9
ATOM 13001 C C . HIS A 1 53 ? 158.136 4.175 -14.406 1.00 0.00 53 HIS A C 9
ATOM 13002 O O . HIS A 1 53 ? 158.573 3.755 -13.334 1.00 0.00 53 HIS A O 9
ATOM 13017 N N . ASP A 1 54 ? 158.334 5.419 -14.831 1.00 0.00 54 ASP A N 9
ATOM 13018 C CA . ASP A 1 54 ? 159.093 6.384 -14.044 1.00 0.00 54 ASP A CA 9
ATOM 13019 C C . ASP A 1 54 ? 158.401 6.667 -12.715 1.00 0.00 54 ASP A C 9
ATOM 13020 O O . ASP A 1 54 ? 159.055 6.812 -11.681 1.00 0.00 54 ASP A O 9
ATOM 13029 N N . ILE A 1 55 ? 157.075 6.744 -12.747 1.00 0.00 55 ILE A N 9
ATOM 13030 C CA . ILE A 1 55 ? 156.295 7.008 -11.545 1.00 0.00 55 ILE A CA 9
ATOM 13031 C C . ILE A 1 55 ? 156.223 5.773 -10.654 1.00 0.00 55 ILE A C 9
ATOM 13032 O O . ILE A 1 55 ? 156.140 5.882 -9.431 1.00 0.00 55 ILE A O 9
ATOM 13048 N N . ALA A 1 56 ? 156.254 4.599 -11.275 1.00 0.00 56 ALA A N 9
ATOM 13049 C CA . ALA A 1 56 ? 156.193 3.342 -10.538 1.00 0.00 56 ALA A CA 9
ATOM 13050 C C . ALA A 1 56 ? 157.499 3.074 -9.799 1.00 0.00 56 ALA A C 9
ATOM 13051 O O . ALA A 1 56 ? 157.506 2.446 -8.740 1.00 0.00 56 ALA A O 9
ATOM 13058 N N . ASN A 1 57 ? 158.603 3.554 -10.363 1.00 0.00 57 ASN A N 9
ATOM 13059 C CA . ASN A 1 57 ? 159.916 3.365 -9.755 1.00 0.00 57 ASN A CA 9
ATOM 13060 C C . ASN A 1 57 ? 160.111 4.313 -8.575 1.00 0.00 57 ASN A C 9
ATOM 13061 O O . ASN A 1 57 ? 160.797 3.983 -7.609 1.00 0.00 57 ASN A O 9
ATOM 13072 N N . GLU A 1 58 ? 159.505 5.493 -8.664 1.00 0.00 58 GLU A N 9
ATOM 13073 C CA . GLU A 1 58 ? 159.614 6.488 -7.604 1.00 0.00 58 GLU A CA 9
ATOM 13074 C C . GLU A 1 58 ? 158.769 6.092 -6.396 1.00 0.00 58 GLU A C 9
ATOM 13075 O O . GLU A 1 58 ? 159.152 6.335 -5.251 1.00 0.00 58 GLU A O 9
ATOM 13087 N N . VAL A 1 59 ? 157.619 5.481 -6.660 1.00 0.00 59 VAL A N 9
ATOM 13088 C CA . VAL A 1 59 ? 156.720 5.051 -5.596 1.00 0.00 59 VAL A CA 9
ATOM 13089 C C . VAL A 1 59 ? 157.214 3.762 -4.946 1.00 0.00 59 VAL A C 9
ATOM 13090 O O . VAL A 1 59 ? 156.971 3.519 -3.764 1.00 0.00 59 VAL A O 9
ATOM 13103 N N . PHE A 1 60 ? 157.906 2.938 -5.726 1.00 0.00 60 PHE A N 9
ATOM 13104 C CA . PHE A 1 60 ? 158.433 1.674 -5.227 1.00 0.00 60 PHE A CA 9
ATOM 13105 C C . PHE A 1 60 ? 159.463 1.907 -4.126 1.00 0.00 60 PHE A C 9
ATOM 13106 O O . PHE A 1 60 ? 159.455 1.226 -3.100 1.00 0.00 60 PHE A O 9
ATOM 13123 N N . LYS A 1 61 ? 160.350 2.872 -4.346 1.00 0.00 61 LYS A N 9
ATOM 13124 C CA . LYS A 1 61 ? 161.388 3.194 -3.373 1.00 0.00 61 LYS A CA 9
ATOM 13125 C C . LYS A 1 61 ? 160.777 3.600 -2.036 1.00 0.00 61 LYS A C 9
ATOM 13126 O O . LYS A 1 61 ? 161.091 3.020 -0.996 1.00 0.00 61 LYS A O 9
ATOM 13145 N N . HIS A 1 62 ? 159.904 4.602 -2.070 1.00 0.00 62 HIS A N 9
ATOM 13146 C CA . HIS A 1 62 ? 159.249 5.088 -0.861 1.00 0.00 62 HIS A CA 9
ATOM 13147 C C . HIS A 1 62 ? 158.453 3.977 -0.184 1.00 0.00 62 HIS A C 9
ATOM 13148 O O . HIS A 1 62 ? 158.294 3.969 1.037 1.00 0.00 62 HIS A O 9
ATOM 13163 N N . LEU A 1 63 ? 157.955 3.040 -0.983 1.00 0.00 63 LEU A N 9
ATOM 13164 C CA . LEU A 1 63 ? 157.174 1.926 -0.460 1.00 0.00 63 LEU A CA 9
ATOM 13165 C C . LEU A 1 63 ? 158.047 0.989 0.371 1.00 0.00 63 LEU A C 9
ATOM 13166 O O . LEU A 1 63 ? 157.656 0.562 1.457 1.00 0.00 63 LEU A O 9
ATOM 13182 N N . GLN A 1 64 ? 159.229 0.674 -0.148 1.00 0.00 64 GLN A N 9
ATOM 13183 C CA . GLN A 1 64 ? 160.156 -0.212 0.546 1.00 0.00 64 GLN A CA 9
ATOM 13184 C C . GLN A 1 64 ? 160.920 0.537 1.634 1.00 0.00 64 GLN A C 9
ATOM 13185 O O . GLN A 1 64 ? 161.229 -0.022 2.685 1.00 0.00 64 GLN A O 9
ATOM 13199 N N . ASN A 1 65 ? 161.223 1.804 1.371 1.00 0.00 65 ASN A N 9
ATOM 13200 C CA . ASN A 1 65 ? 161.952 2.629 2.329 1.00 0.00 65 ASN A CA 9
ATOM 13201 C C . ASN A 1 65 ? 161.172 2.778 3.630 1.00 0.00 65 ASN A C 9
ATOM 13202 O O . ASN A 1 65 ? 161.756 2.839 4.712 1.00 0.00 65 ASN A O 9
ATOM 13213 N N . GLU A 1 66 ? 159.849 2.837 3.518 1.00 0.00 66 GLU A N 9
ATOM 13214 C CA . GLU A 1 66 ? 158.988 2.981 4.686 1.00 0.00 66 GLU A CA 9
ATOM 13215 C C . GLU A 1 66 ? 158.974 1.704 5.521 1.00 0.00 66 GLU A C 9
ATOM 13216 O O . GLU A 1 66 ? 158.731 1.743 6.728 1.00 0.00 66 GLU A O 9
ATOM 13228 N N . ILE A 1 67 ? 159.235 0.572 4.874 1.00 0.00 67 ILE A N 9
ATOM 13229 C CA . ILE A 1 67 ? 159.250 -0.715 5.560 1.00 0.00 67 ILE A CA 9
ATOM 13230 C C . ILE A 1 67 ? 160.352 -0.768 6.612 1.00 0.00 67 ILE A C 9
ATOM 13231 O O . ILE A 1 67 ? 160.082 -0.950 7.800 1.00 0.00 67 ILE A O 9
ATOM 13247 N N . ASN A 1 68 ? 161.595 -0.610 6.167 1.00 0.00 68 ASN A N 9
ATOM 13248 C CA . ASN A 1 68 ? 162.740 -0.642 7.070 1.00 0.00 68 ASN A CA 9
ATOM 13249 C C . ASN A 1 68 ? 162.654 0.476 8.106 1.00 0.00 68 ASN A C 9
ATOM 13250 O O . ASN A 1 68 ? 163.190 0.356 9.207 1.00 0.00 68 ASN A O 9
ATOM 13261 N N . ARG A 1 69 ? 161.980 1.562 7.744 1.00 0.00 69 ARG A N 9
ATOM 13262 C CA . ARG A 1 69 ? 161.827 2.702 8.641 1.00 0.00 69 ARG A CA 9
ATOM 13263 C C . ARG A 1 69 ? 161.172 2.284 9.955 1.00 0.00 69 ARG A C 9
ATOM 13264 O O . ARG A 1 69 ? 161.632 2.655 11.034 1.00 0.00 69 ARG A O 9
ATOM 13285 N N . LEU A 1 70 ? 160.095 1.511 9.855 1.00 0.00 70 LEU A N 9
ATOM 13286 C CA . LEU A 1 70 ? 159.378 1.047 11.037 1.00 0.00 70 LEU A CA 9
ATOM 13287 C C . LEU A 1 70 ? 159.919 -0.299 11.511 1.00 0.00 70 LEU A C 9
ATOM 13288 O O . LEU A 1 70 ? 160.061 -0.534 12.711 1.00 0.00 70 LEU A O 9
ATOM 13304 N N . GLU A 1 71 ? 160.216 -1.180 10.561 1.00 0.00 71 GLU A N 9
ATOM 13305 C CA . GLU A 1 71 ? 160.740 -2.502 10.878 1.00 0.00 71 GLU A CA 9
ATOM 13306 C C . GLU A 1 71 ? 162.006 -2.406 11.727 1.00 0.00 71 GLU A C 9
ATOM 13307 O O . GLU A 1 71 ? 162.312 -3.309 12.505 1.00 0.00 71 GLU A O 9
ATOM 13319 N N . LYS A 1 72 ? 162.735 -1.306 11.573 1.00 0.00 72 LYS A N 9
ATOM 13320 C CA . LYS A 1 72 ? 163.966 -1.097 12.329 1.00 0.00 72 LYS A CA 9
ATOM 13321 C C . LYS A 1 72 ? 163.659 -0.739 13.779 1.00 0.00 72 LYS A C 9
ATOM 13322 O O . LYS A 1 72 ? 164.136 -1.395 14.706 1.00 0.00 72 LYS A O 9
ATOM 13341 N N . GLN A 1 73 ? 162.860 0.305 13.969 1.00 0.00 73 GLN A N 9
ATOM 13342 C CA . GLN A 1 73 ? 162.490 0.752 15.308 1.00 0.00 73 GLN A CA 9
ATOM 13343 C C . GLN A 1 73 ? 161.544 -0.239 15.979 1.00 0.00 73 GLN A C 9
ATOM 13344 O O . GLN A 1 73 ? 161.446 -0.283 17.206 1.00 0.00 73 GLN A O 9
ATOM 13358 N N . ALA A 1 74 ? 160.846 -1.033 15.172 1.00 0.00 74 ALA A N 9
ATOM 13359 C CA . ALA A 1 74 ? 159.905 -2.017 15.693 1.00 0.00 74 ALA A CA 9
ATOM 13360 C C . ALA A 1 74 ? 160.607 -3.330 16.032 1.00 0.00 74 ALA A C 9
ATOM 13361 O O . ALA A 1 74 ? 160.178 -4.060 16.927 1.00 0.00 74 ALA A O 9
ATOM 13368 N N . PHE A 1 75 ? 161.682 -3.628 15.310 1.00 0.00 75 PHE A N 9
ATOM 13369 C CA . PHE A 1 75 ? 162.435 -4.857 15.536 1.00 0.00 75 PHE A CA 9
ATOM 13370 C C . PHE A 1 75 ? 163.483 -4.667 16.628 1.00 0.00 75 PHE A C 9
ATOM 13371 O O . PHE A 1 75 ? 163.543 -5.441 17.584 1.00 0.00 75 PHE A O 9
ATOM 13388 N N . LEU A 1 76 ? 164.309 -3.637 16.479 1.00 0.00 76 LEU A N 9
ATOM 13389 C CA . LEU A 1 76 ? 165.358 -3.350 17.452 1.00 0.00 76 LEU A CA 9
ATOM 13390 C C . LEU A 1 76 ? 164.773 -3.153 18.848 1.00 0.00 76 LEU A C 9
ATOM 13391 O O . LEU A 1 76 ? 165.424 -3.443 19.851 1.00 0.00 76 LEU A O 9
ATOM 13407 N N . ASP A 1 77 ? 163.541 -2.656 18.905 1.00 0.00 77 ASP A N 9
ATOM 13408 C CA . ASP A 1 77 ? 162.871 -2.419 20.179 1.00 0.00 77 ASP A CA 9
ATOM 13409 C C . ASP A 1 77 ? 162.577 -3.735 20.893 1.00 0.00 77 ASP A C 9
ATOM 13410 O O . ASP A 1 77 ? 161.533 -4.349 20.678 1.00 0.00 77 ASP A O 9
ATOM 13419 N N . GLN A 1 78 ? 163.506 -4.161 21.743 1.00 0.00 78 GLN A N 9
ATOM 13420 C CA . GLN A 1 78 ? 163.345 -5.403 22.489 1.00 0.00 78 GLN A CA 9
ATOM 13421 C C . GLN A 1 78 ? 162.587 -5.163 23.791 1.00 0.00 78 GLN A C 9
ATOM 13422 O O . GLN A 1 78 ? 162.993 -4.342 24.615 1.00 0.00 78 GLN A O 9
ATOM 13436 N N . ASN A 1 79 ? 161.486 -5.884 23.971 1.00 0.00 79 ASN A N 9
ATOM 13437 C CA . ASN A 1 79 ? 160.670 -5.749 25.172 1.00 0.00 79 ASN A CA 9
ATOM 13438 C C . ASN A 1 79 ? 160.229 -7.116 25.687 1.00 0.00 79 ASN A C 9
ATOM 13439 O O . ASN A 1 79 ? 160.602 -8.148 25.132 1.00 0.00 79 ASN A O 9
ATOM 13450 N N . ALA A 1 80 ? 159.431 -7.112 26.750 1.00 0.00 80 ALA A N 9
ATOM 13451 C CA . ALA A 1 80 ? 158.938 -8.351 27.339 1.00 0.00 80 ALA A CA 9
ATOM 13452 C C . ALA A 1 80 ? 157.461 -8.558 27.023 1.00 0.00 80 ALA A C 9
ATOM 13453 O O . ALA A 1 80 ? 156.588 -8.023 27.708 1.00 0.00 80 ALA A O 9
ATOM 13460 N N . ASP A 1 81 ? 157.186 -9.339 25.984 1.00 0.00 81 ASP A N 9
ATOM 13461 C CA . ASP A 1 81 ? 155.814 -9.617 25.577 1.00 0.00 81 ASP A CA 9
ATOM 13462 C C . ASP A 1 81 ? 155.416 -11.043 25.945 1.00 0.00 81 ASP A C 9
ATOM 13463 O O . ASP A 1 81 ? 154.255 -11.314 26.255 1.00 0.00 81 ASP A O 9
ATOM 13472 N N . ARG A 1 82 ? 156.386 -11.950 25.909 1.00 0.00 82 ARG A N 9
ATOM 13473 C CA . ARG A 1 82 ? 156.138 -13.348 26.238 1.00 0.00 82 ARG A CA 9
ATOM 13474 C C . ARG A 1 82 ? 155.932 -13.525 27.740 1.00 0.00 82 ARG A C 9
ATOM 13475 O O . ARG A 1 82 ? 156.733 -13.050 28.546 1.00 0.00 82 ARG A O 9
ATOM 13496 N N . ALA A 1 83 ? 154.855 -14.211 28.108 1.00 0.00 83 ALA A N 9
ATOM 13497 C CA . ALA A 1 83 ? 154.545 -14.449 29.513 1.00 0.00 83 ALA A CA 9
ATOM 13498 C C . ALA A 1 83 ? 153.378 -15.419 29.660 1.00 0.00 83 ALA A C 9
ATOM 13499 O O . ALA A 1 83 ? 153.554 -16.555 30.102 1.00 0.00 83 ALA A O 9
ATOM 13506 N N . SER A 1 84 ? 152.187 -14.963 29.288 1.00 0.00 84 SER A N 9
ATOM 13507 C CA . SER A 1 84 ? 150.989 -15.791 29.379 1.00 0.00 84 SER A CA 9
ATOM 13508 C C . SER A 1 84 ? 150.875 -16.718 28.174 1.00 0.00 84 SER A C 9
ATOM 13509 O O . SER A 1 84 ? 151.260 -16.358 27.062 1.00 0.00 84 SER A O 9
ATOM 13517 N N . ARG A 1 85 ? 150.344 -17.915 28.404 1.00 0.00 85 ARG A N 9
ATOM 13518 C CA . ARG A 1 85 ? 150.180 -18.896 27.337 1.00 0.00 85 ARG A CA 9
ATOM 13519 C C . ARG A 1 85 ? 148.772 -18.832 26.752 1.00 0.00 85 ARG A C 9
ATOM 13520 O O . ARG A 1 85 ? 147.808 -18.540 27.459 1.00 0.00 85 ARG A O 9
ATOM 13541 N N . ARG A 1 86 ? 148.662 -19.105 25.456 1.00 0.00 86 ARG A N 9
ATOM 13542 C CA . ARG A 1 86 ? 147.372 -19.079 24.777 1.00 0.00 86 ARG A CA 9
ATOM 13543 C C . ARG A 1 86 ? 147.292 -20.177 23.720 1.00 0.00 86 ARG A C 9
ATOM 13544 O O . ARG A 1 86 ? 148.314 -20.700 23.275 1.00 0.00 86 ARG A O 9
ATOM 13565 N N . THR A 1 87 ? 146.072 -20.521 23.323 1.00 0.00 87 THR A N 9
ATOM 13566 C CA . THR A 1 87 ? 145.859 -21.557 22.319 1.00 0.00 87 THR A CA 9
ATOM 13567 C C . THR A 1 87 ? 144.775 -21.141 21.329 1.00 0.00 87 THR A C 9
ATOM 13568 O O . THR A 1 87 ? 143.592 -21.402 21.544 1.00 0.00 87 THR A O 9
ATOM 13579 N N . PHE A 1 88 ? 145.189 -20.493 20.246 1.00 0.00 88 PHE A N 9
ATOM 13580 C CA . PHE A 1 88 ? 144.254 -20.040 19.222 1.00 0.00 88 PHE A CA 9
ATOM 13581 C C . PHE A 1 88 ? 144.454 -20.815 17.922 1.00 0.00 88 PHE A C 9
ATOM 13582 O O . PHE A 1 88 ? 145.254 -21.774 17.924 1.00 0.00 88 PHE A O 9
ATOM 13600 N N . MET A 1 1 ? 171.588 15.818 5.371 1.00 0.00 1 MET A N 10
ATOM 13601 C CA . MET A 1 1 ? 170.180 15.444 5.665 1.00 0.00 1 MET A CA 10
ATOM 13602 C C . MET A 1 1 ? 169.630 14.489 4.611 1.00 0.00 1 MET A C 10
ATOM 13603 O O . MET A 1 1 ? 169.299 14.900 3.498 1.00 0.00 1 MET A O 10
ATOM 13619 N N . HIS A 1 2 ? 169.537 13.212 4.968 1.00 0.00 2 HIS A N 10
ATOM 13620 C CA . HIS A 1 2 ? 169.028 12.197 4.052 1.00 0.00 2 HIS A CA 10
ATOM 13621 C C . HIS A 1 2 ? 167.742 11.577 4.588 1.00 0.00 2 HIS A C 10
ATOM 13622 O O . HIS A 1 2 ? 166.805 11.315 3.832 1.00 0.00 2 HIS A O 10
ATOM 13637 N N . HIS A 1 3 ? 167.703 11.344 5.896 1.00 0.00 3 HIS A N 10
ATOM 13638 C CA . HIS A 1 3 ? 166.531 10.754 6.533 1.00 0.00 3 HIS A CA 10
ATOM 13639 C C . HIS A 1 3 ? 165.300 11.631 6.327 1.00 0.00 3 HIS A C 10
ATOM 13640 O O . HIS A 1 3 ? 164.279 11.172 5.813 1.00 0.00 3 HIS A O 10
ATOM 13655 N N . HIS A 1 4 ? 165.404 12.893 6.730 1.00 0.00 4 HIS A N 10
ATOM 13656 C CA . HIS A 1 4 ? 164.298 13.833 6.589 1.00 0.00 4 HIS A CA 10
ATOM 13657 C C . HIS A 1 4 ? 164.000 14.105 5.118 1.00 0.00 4 HIS A C 10
ATOM 13658 O O . HIS A 1 4 ? 164.651 14.937 4.486 1.00 0.00 4 HIS A O 10
ATOM 13673 N N . HIS A 1 5 ? 163.012 13.399 4.580 1.00 0.00 5 HIS A N 10
ATOM 13674 C CA . HIS A 1 5 ? 162.628 13.565 3.182 1.00 0.00 5 HIS A CA 10
ATOM 13675 C C . HIS A 1 5 ? 162.018 14.943 2.946 1.00 0.00 5 HIS A C 10
ATOM 13676 O O . HIS A 1 5 ? 161.545 15.592 3.878 1.00 0.00 5 HIS A O 10
ATOM 13691 N N . HIS A 1 6 ? 162.031 15.382 1.692 1.00 0.00 6 HIS A N 10
ATOM 13692 C CA . HIS A 1 6 ? 161.478 16.683 1.332 1.00 0.00 6 HIS A CA 10
ATOM 13693 C C . HIS A 1 6 ? 159.978 16.584 1.075 1.00 0.00 6 HIS A C 10
ATOM 13694 O O . HIS A 1 6 ? 159.392 15.505 1.163 1.00 0.00 6 HIS A O 10
ATOM 13709 N N . HIS A 1 7 ? 159.361 17.718 0.757 1.00 0.00 7 HIS A N 10
ATOM 13710 C CA . HIS A 1 7 ? 157.929 17.759 0.487 1.00 0.00 7 HIS A CA 10
ATOM 13711 C C . HIS A 1 7 ? 157.646 18.428 -0.854 1.00 0.00 7 HIS A C 10
ATOM 13712 O O . HIS A 1 7 ? 157.594 19.654 -0.949 1.00 0.00 7 HIS A O 10
ATOM 13727 N N . LEU A 1 8 ? 157.464 17.614 -1.888 1.00 0.00 8 LEU A N 10
ATOM 13728 C CA . LEU A 1 8 ? 157.187 18.126 -3.225 1.00 0.00 8 LEU A CA 10
ATOM 13729 C C . LEU A 1 8 ? 155.707 18.458 -3.384 1.00 0.00 8 LEU A C 10
ATOM 13730 O O . LEU A 1 8 ? 154.926 18.324 -2.441 1.00 0.00 8 LEU A O 10
ATOM 13746 N N . VAL A 1 9 ? 155.326 18.891 -4.581 1.00 0.00 9 VAL A N 10
ATOM 13747 C CA . VAL A 1 9 ? 153.939 19.241 -4.862 1.00 0.00 9 VAL A CA 10
ATOM 13748 C C . VAL A 1 9 ? 153.258 18.160 -5.697 1.00 0.00 9 VAL A C 10
ATOM 13749 O O . VAL A 1 9 ? 153.254 18.225 -6.927 1.00 0.00 9 VAL A O 10
ATOM 13762 N N . PRO A 1 10 ? 152.669 17.148 -5.038 1.00 0.00 10 PRO A N 10
ATOM 13763 C CA . PRO A 1 10 ? 151.983 16.050 -5.727 1.00 0.00 10 PRO A CA 10
ATOM 13764 C C . PRO A 1 10 ? 150.695 16.505 -6.405 1.00 0.00 10 PRO A C 10
ATOM 13765 O O . PRO A 1 10 ? 149.773 16.988 -5.747 1.00 0.00 10 PRO A O 10
ATOM 13776 N N . ARG A 1 11 ? 150.640 16.349 -7.723 1.00 0.00 11 ARG A N 10
ATOM 13777 C CA . ARG A 1 11 ? 149.466 16.744 -8.491 1.00 0.00 11 ARG A CA 10
ATOM 13778 C C . ARG A 1 11 ? 148.485 15.583 -8.621 1.00 0.00 11 ARG A C 10
ATOM 13779 O O . ARG A 1 11 ? 147.273 15.785 -8.697 1.00 0.00 11 ARG A O 10
ATOM 13800 N N . GLY A 1 12 ? 149.019 14.366 -8.645 1.00 0.00 12 GLY A N 10
ATOM 13801 C CA . GLY A 1 12 ? 148.177 13.189 -8.765 1.00 0.00 12 GLY A CA 10
ATOM 13802 C C . GLY A 1 12 ? 147.967 12.477 -7.440 1.00 0.00 12 GLY A C 10
ATOM 13803 O O . GLY A 1 12 ? 147.158 11.555 -7.349 1.00 0.00 12 GLY A O 10
ATOM 13807 N N . SER A 1 13 ? 148.698 12.903 -6.412 1.00 0.00 13 SER A N 10
ATOM 13808 C CA . SER A 1 13 ? 148.583 12.296 -5.091 1.00 0.00 13 SER A CA 10
ATOM 13809 C C . SER A 1 13 ? 148.991 10.827 -5.129 1.00 0.00 13 SER A C 10
ATOM 13810 O O . SER A 1 13 ? 148.230 9.973 -5.585 1.00 0.00 13 SER A O 10
ATOM 13818 N N . ILE A 1 14 ? 150.195 10.539 -4.648 1.00 0.00 14 ILE A N 10
ATOM 13819 C CA . ILE A 1 14 ? 150.704 9.174 -4.628 1.00 0.00 14 ILE A CA 10
ATOM 13820 C C . ILE A 1 14 ? 151.401 8.867 -3.305 1.00 0.00 14 ILE A C 10
ATOM 13821 O O . ILE A 1 14 ? 150.993 7.967 -2.572 1.00 0.00 14 ILE A O 10
ATOM 13837 N N . LEU A 1 15 ? 152.454 9.621 -3.008 1.00 0.00 15 LEU A N 10
ATOM 13838 C CA . LEU A 1 15 ? 153.208 9.429 -1.775 1.00 0.00 15 LEU A CA 10
ATOM 13839 C C . LEU A 1 15 ? 152.328 9.678 -0.555 1.00 0.00 15 LEU A C 10
ATOM 13840 O O . LEU A 1 15 ? 152.371 8.925 0.418 1.00 0.00 15 LEU A O 10
ATOM 13856 N N . LYS A 1 16 ? 151.530 10.740 -0.613 1.00 0.00 16 LYS A N 10
ATOM 13857 C CA . LYS A 1 16 ? 150.640 11.089 0.489 1.00 0.00 16 LYS A CA 10
ATOM 13858 C C . LYS A 1 16 ? 149.664 9.953 0.783 1.00 0.00 16 LYS A C 10
ATOM 13859 O O . LYS A 1 16 ? 149.234 9.771 1.922 1.00 0.00 16 LYS A O 10
ATOM 13878 N N . GLU A 1 17 ? 149.317 9.194 -0.252 1.00 0.00 17 GLU A N 10
ATOM 13879 C CA . GLU A 1 17 ? 148.390 8.078 -0.102 1.00 0.00 17 GLU A CA 10
ATOM 13880 C C . GLU A 1 17 ? 149.109 6.842 0.432 1.00 0.00 17 GLU A C 10
ATOM 13881 O O . GLU A 1 17 ? 148.540 6.065 1.198 1.00 0.00 17 GLU A O 10
ATOM 13893 N N . VAL A 1 18 ? 150.361 6.667 0.021 1.00 0.00 18 VAL A N 10
ATOM 13894 C CA . VAL A 1 18 ? 151.155 5.526 0.457 1.00 0.00 18 VAL A CA 10
ATOM 13895 C C . VAL A 1 18 ? 151.411 5.577 1.960 1.00 0.00 18 VAL A C 10
ATOM 13896 O O . VAL A 1 18 ? 151.540 4.542 2.613 1.00 0.00 18 VAL A O 10
ATOM 13909 N N . THR A 1 19 ? 151.483 6.789 2.503 1.00 0.00 19 THR A N 10
ATOM 13910 C CA . THR A 1 19 ? 151.724 6.976 3.929 1.00 0.00 19 THR A CA 10
ATOM 13911 C C . THR A 1 19 ? 150.493 6.596 4.748 1.00 0.00 19 THR A C 10
ATOM 13912 O O . THR A 1 19 ? 150.604 6.225 5.916 1.00 0.00 19 THR A O 10
ATOM 13923 N N . SER A 1 20 ? 149.320 6.693 4.130 1.00 0.00 20 SER A N 10
ATOM 13924 C CA . SER A 1 20 ? 148.071 6.361 4.804 1.00 0.00 20 SER A CA 10
ATOM 13925 C C . SER A 1 20 ? 147.829 4.855 4.802 1.00 0.00 20 SER A C 10
ATOM 13926 O O . SER A 1 20 ? 147.423 4.280 5.812 1.00 0.00 20 SER A O 10
ATOM 13934 N N . VAL A 1 21 ? 148.079 4.222 3.661 1.00 0.00 21 VAL A N 10
ATOM 13935 C CA . VAL A 1 21 ? 147.886 2.783 3.526 1.00 0.00 21 VAL A CA 10
ATOM 13936 C C . VAL A 1 21 ? 148.916 2.008 4.343 1.00 0.00 21 VAL A C 10
ATOM 13937 O O . VAL A 1 21 ? 148.586 1.016 4.995 1.00 0.00 21 VAL A O 10
ATOM 13950 N N . VAL A 1 22 ? 150.165 2.462 4.302 1.00 0.00 22 VAL A N 10
ATOM 13951 C CA . VAL A 1 22 ? 151.241 1.808 5.038 1.00 0.00 22 VAL A CA 10
ATOM 13952 C C . VAL A 1 22 ? 150.937 1.761 6.532 1.00 0.00 22 VAL A C 10
ATOM 13953 O O . VAL A 1 22 ? 151.120 0.731 7.181 1.00 0.00 22 VAL A O 10
ATOM 13966 N N . GLU A 1 23 ? 150.473 2.883 7.072 1.00 0.00 23 GLU A N 10
ATOM 13967 C CA . GLU A 1 23 ? 150.143 2.970 8.491 1.00 0.00 23 GLU A CA 10
ATOM 13968 C C . GLU A 1 23 ? 148.928 2.108 8.822 1.00 0.00 23 GLU A C 10
ATOM 13969 O O . GLU A 1 23 ? 148.805 1.592 9.933 1.00 0.00 23 GLU A O 10
ATOM 13981 N N . GLN A 1 24 ? 148.033 1.960 7.851 1.00 0.00 24 GLN A N 10
ATOM 13982 C CA . GLN A 1 24 ? 146.827 1.162 8.039 1.00 0.00 24 GLN A CA 10
ATOM 13983 C C . GLN A 1 24 ? 147.170 -0.310 8.244 1.00 0.00 24 GLN A C 10
ATOM 13984 O O . GLN A 1 24 ? 146.429 -1.044 8.898 1.00 0.00 24 GLN A O 10
ATOM 13998 N N . ALA A 1 25 ? 148.296 -0.737 7.680 1.00 0.00 25 ALA A N 10
ATOM 13999 C CA . ALA A 1 25 ? 148.735 -2.123 7.802 1.00 0.00 25 ALA A CA 10
ATOM 14000 C C . ALA A 1 25 ? 149.545 -2.349 9.077 1.00 0.00 25 ALA A C 10
ATOM 14001 O O . ALA A 1 25 ? 149.900 -3.482 9.404 1.00 0.00 25 ALA A O 10
ATOM 14008 N N . TRP A 1 26 ? 149.839 -1.270 9.799 1.00 0.00 26 TRP A N 10
ATOM 14009 C CA . TRP A 1 26 ? 150.606 -1.368 11.035 1.00 0.00 26 TRP A CA 10
ATOM 14010 C C . TRP A 1 26 ? 149.684 -1.356 12.252 1.00 0.00 26 TRP A C 10
ATOM 14011 O O . TRP A 1 26 ? 150.084 -0.945 13.341 1.00 0.00 26 TRP A O 10
ATOM 14032 N N . LYS A 1 27 ? 148.449 -1.810 12.058 1.00 0.00 27 LYS A N 10
ATOM 14033 C CA . LYS A 1 27 ? 147.472 -1.849 13.141 1.00 0.00 27 LYS A CA 10
ATOM 14034 C C . LYS A 1 27 ? 146.812 -3.225 13.255 1.00 0.00 27 LYS A C 10
ATOM 14035 O O . LYS A 1 27 ? 145.937 -3.431 14.096 1.00 0.00 27 LYS A O 10
ATOM 14054 N N . LEU A 1 28 ? 147.233 -4.167 12.413 1.00 0.00 28 LEU A N 10
ATOM 14055 C CA . LEU A 1 28 ? 146.674 -5.516 12.438 1.00 0.00 28 LEU A CA 10
ATOM 14056 C C . LEU A 1 28 ? 147.781 -6.565 12.528 1.00 0.00 28 LEU A C 10
ATOM 14057 O O . LEU A 1 28 ? 148.948 -6.271 12.267 1.00 0.00 28 LEU A O 10
ATOM 14073 N N . PRO A 1 29 ? 147.430 -7.806 12.905 1.00 0.00 29 PRO A N 10
ATOM 14074 C CA . PRO A 1 29 ? 148.400 -8.900 13.032 1.00 0.00 29 PRO A CA 10
ATOM 14075 C C . PRO A 1 29 ? 149.125 -9.189 11.723 1.00 0.00 29 PRO A C 10
ATOM 14076 O O . PRO A 1 29 ? 148.781 -8.642 10.676 1.00 0.00 29 PRO A O 10
ATOM 14087 N N . GLU A 1 30 ? 150.134 -10.053 11.791 1.00 0.00 30 GLU A N 10
ATOM 14088 C CA . GLU A 1 30 ? 150.915 -10.417 10.614 1.00 0.00 30 GLU A CA 10
ATOM 14089 C C . GLU A 1 30 ? 150.024 -10.983 9.511 1.00 0.00 30 GLU A C 10
ATOM 14090 O O . GLU A 1 30 ? 150.371 -10.927 8.332 1.00 0.00 30 GLU A O 10
ATOM 14102 N N . SER A 1 31 ? 148.874 -11.531 9.899 1.00 0.00 31 SER A N 10
ATOM 14103 C CA . SER A 1 31 ? 147.939 -12.108 8.939 1.00 0.00 31 SER A CA 10
ATOM 14104 C C . SER A 1 31 ? 147.596 -11.109 7.837 1.00 0.00 31 SER A C 10
ATOM 14105 O O . SER A 1 31 ? 147.777 -11.390 6.653 1.00 0.00 31 SER A O 10
ATOM 14113 N N . GLU A 1 32 ? 147.102 -9.942 8.236 1.00 0.00 32 GLU A N 10
ATOM 14114 C CA . GLU A 1 32 ? 146.735 -8.901 7.284 1.00 0.00 32 GLU A CA 10
ATOM 14115 C C . GLU A 1 32 ? 147.931 -8.009 6.965 1.00 0.00 32 GLU A C 10
ATOM 14116 O O . GLU A 1 32 ? 148.027 -7.451 5.872 1.00 0.00 32 GLU A O 10
ATOM 14128 N N . ARG A 1 33 ? 148.837 -7.875 7.928 1.00 0.00 33 ARG A N 10
ATOM 14129 C CA . ARG A 1 33 ? 150.027 -7.047 7.753 1.00 0.00 33 ARG A CA 10
ATOM 14130 C C . ARG A 1 33 ? 150.794 -7.440 6.494 1.00 0.00 33 ARG A C 10
ATOM 14131 O O . ARG A 1 33 ? 151.137 -6.589 5.674 1.00 0.00 33 ARG A O 10
ATOM 14152 N N . LYS A 1 34 ? 151.063 -8.733 6.348 1.00 0.00 34 LYS A N 10
ATOM 14153 C CA . LYS A 1 34 ? 151.792 -9.235 5.188 1.00 0.00 34 LYS A CA 10
ATOM 14154 C C . LYS A 1 34 ? 150.913 -9.246 3.937 1.00 0.00 34 LYS A C 10
ATOM 14155 O O . LYS A 1 34 ? 151.406 -9.430 2.825 1.00 0.00 34 LYS A O 10
ATOM 14174 N N . LYS A 1 35 ? 149.609 -9.053 4.124 1.00 0.00 35 LYS A N 10
ATOM 14175 C CA . LYS A 1 35 ? 148.671 -9.047 3.006 1.00 0.00 35 LYS A CA 10
ATOM 14176 C C . LYS A 1 35 ? 148.681 -7.701 2.286 1.00 0.00 35 LYS A C 10
ATOM 14177 O O . LYS A 1 35 ? 148.437 -7.629 1.082 1.00 0.00 35 LYS A O 10
ATOM 14196 N N . ILE A 1 36 ? 148.960 -6.636 3.031 1.00 0.00 36 ILE A N 10
ATOM 14197 C CA . ILE A 1 36 ? 148.995 -5.294 2.459 1.00 0.00 36 ILE A CA 10
ATOM 14198 C C . ILE A 1 36 ? 150.336 -5.011 1.789 1.00 0.00 36 ILE A C 10
ATOM 14199 O O . ILE A 1 36 ? 150.388 -4.432 0.704 1.00 0.00 36 ILE A O 10
ATOM 14215 N N . ILE A 1 37 ? 151.418 -5.421 2.442 1.00 0.00 37 ILE A N 10
ATOM 14216 C CA . ILE A 1 37 ? 152.759 -5.207 1.906 1.00 0.00 37 ILE A CA 10
ATOM 14217 C C . ILE A 1 37 ? 152.961 -5.979 0.606 1.00 0.00 37 ILE A C 10
ATOM 14218 O O . ILE A 1 37 ? 153.696 -5.539 -0.279 1.00 0.00 37 ILE A O 10
ATOM 14234 N N . ARG A 1 38 ? 152.307 -7.130 0.497 1.00 0.00 38 ARG A N 10
ATOM 14235 C CA . ARG A 1 38 ? 152.418 -7.961 -0.696 1.00 0.00 38 ARG A CA 10
ATOM 14236 C C . ARG A 1 38 ? 151.558 -7.405 -1.827 1.00 0.00 38 ARG A C 10
ATOM 14237 O O . ARG A 1 38 ? 151.991 -7.345 -2.978 1.00 0.00 38 ARG A O 10
ATOM 14258 N N . ARG A 1 39 ? 150.337 -7.000 -1.491 1.00 0.00 39 ARG A N 10
ATOM 14259 C CA . ARG A 1 39 ? 149.417 -6.448 -2.477 1.00 0.00 39 ARG A CA 10
ATOM 14260 C C . ARG A 1 39 ? 149.976 -5.169 -3.090 1.00 0.00 39 ARG A C 10
ATOM 14261 O O . ARG A 1 39 ? 149.997 -5.010 -4.311 1.00 0.00 39 ARG A O 10
ATOM 14282 N N . LEU A 1 40 ? 150.429 -4.259 -2.235 1.00 0.00 40 LEU A N 10
ATOM 14283 C CA . LEU A 1 40 ? 150.990 -2.992 -2.692 1.00 0.00 40 LEU A CA 10
ATOM 14284 C C . LEU A 1 40 ? 152.287 -3.214 -3.463 1.00 0.00 40 LEU A C 10
ATOM 14285 O O . LEU A 1 40 ? 152.480 -2.660 -4.545 1.00 0.00 40 LEU A O 10
ATOM 14301 N N . TYR A 1 41 ? 153.173 -4.028 -2.898 1.00 0.00 41 TYR A N 10
ATOM 14302 C CA . TYR A 1 41 ? 154.453 -4.323 -3.532 1.00 0.00 41 TYR A CA 10
ATOM 14303 C C . TYR A 1 41 ? 154.247 -4.970 -4.898 1.00 0.00 41 TYR A C 10
ATOM 14304 O O . TYR A 1 41 ? 154.955 -4.659 -5.856 1.00 0.00 41 TYR A O 10
ATOM 14322 N N . LEU A 1 42 ? 153.275 -5.872 -4.981 1.00 0.00 42 LEU A N 10
ATOM 14323 C CA . LEU A 1 42 ? 152.977 -6.564 -6.229 1.00 0.00 42 LEU A CA 10
ATOM 14324 C C . LEU A 1 42 ? 152.191 -5.662 -7.177 1.00 0.00 42 LEU A C 10
ATOM 14325 O O . LEU A 1 42 ? 152.397 -5.691 -8.390 1.00 0.00 42 LEU A O 10
ATOM 14341 N N . LYS A 1 43 ? 151.291 -4.862 -6.615 1.00 0.00 43 LYS A N 10
ATOM 14342 C CA . LYS A 1 43 ? 150.475 -3.952 -7.410 1.00 0.00 43 LYS A CA 10
ATOM 14343 C C . LYS A 1 43 ? 151.324 -2.832 -7.999 1.00 0.00 43 LYS A C 10
ATOM 14344 O O . LYS A 1 43 ? 151.088 -2.385 -9.122 1.00 0.00 43 LYS A O 10
ATOM 14363 N N . TRP A 1 44 ? 152.315 -2.382 -7.236 1.00 0.00 44 TRP A N 10
ATOM 14364 C CA . TRP A 1 44 ? 153.200 -1.313 -7.684 1.00 0.00 44 TRP A CA 10
ATOM 14365 C C . TRP A 1 44 ? 154.461 -1.885 -8.326 1.00 0.00 44 TRP A C 10
ATOM 14366 O O . TRP A 1 44 ? 155.575 -1.448 -8.033 1.00 0.00 44 TRP A O 10
ATOM 14387 N N . HIS A 1 45 ? 154.278 -2.865 -9.206 1.00 0.00 45 HIS A N 10
ATOM 14388 C CA . HIS A 1 45 ? 155.400 -3.496 -9.891 1.00 0.00 45 HIS A CA 10
ATOM 14389 C C . HIS A 1 45 ? 155.634 -2.854 -11.257 1.00 0.00 45 HIS A C 10
ATOM 14390 O O . HIS A 1 45 ? 154.683 -2.527 -11.968 1.00 0.00 45 HIS A O 10
ATOM 14405 N N . PRO A 1 46 ? 156.907 -2.663 -11.647 1.00 0.00 46 PRO A N 10
ATOM 14406 C CA . PRO A 1 46 ? 157.254 -2.056 -12.936 1.00 0.00 46 PRO A CA 10
ATOM 14407 C C . PRO A 1 46 ? 156.909 -2.962 -14.113 1.00 0.00 46 PRO A C 10
ATOM 14408 O O . PRO A 1 46 ? 156.636 -2.488 -15.216 1.00 0.00 46 PRO A O 10
ATOM 14419 N N . ASP A 1 47 ? 156.921 -4.268 -13.870 1.00 0.00 47 ASP A N 10
ATOM 14420 C CA . ASP A 1 47 ? 156.608 -5.242 -14.909 1.00 0.00 47 ASP A CA 10
ATOM 14421 C C . ASP A 1 47 ? 155.101 -5.357 -15.116 1.00 0.00 47 ASP A C 10
ATOM 14422 O O . ASP A 1 47 ? 154.640 -5.716 -16.199 1.00 0.00 47 ASP A O 10
ATOM 14431 N N . LYS A 1 48 ? 154.338 -5.052 -14.071 1.00 0.00 48 LYS A N 10
ATOM 14432 C CA . LYS A 1 48 ? 152.882 -5.124 -14.141 1.00 0.00 48 LYS A CA 10
ATOM 14433 C C . LYS A 1 48 ? 152.280 -3.747 -14.414 1.00 0.00 48 LYS A C 10
ATOM 14434 O O . LYS A 1 48 ? 151.167 -3.451 -13.982 1.00 0.00 48 LYS A O 10
ATOM 14453 N N . ASN A 1 49 ? 153.022 -2.913 -15.136 1.00 0.00 49 ASN A N 10
ATOM 14454 C CA . ASN A 1 49 ? 152.559 -1.571 -15.468 1.00 0.00 49 ASN A CA 10
ATOM 14455 C C . ASN A 1 49 ? 152.702 -1.300 -16.965 1.00 0.00 49 ASN A C 10
ATOM 14456 O O . ASN A 1 49 ? 153.656 -1.754 -17.596 1.00 0.00 49 ASN A O 10
ATOM 14467 N N . PRO A 1 50 ? 151.751 -0.555 -17.554 1.00 0.00 50 PRO A N 10
ATOM 14468 C CA . PRO A 1 50 ? 151.779 -0.228 -18.984 1.00 0.00 50 PRO A CA 10
ATOM 14469 C C . PRO A 1 50 ? 152.999 0.606 -19.365 1.00 0.00 50 PRO A C 10
ATOM 14470 O O . PRO A 1 50 ? 153.809 0.194 -20.194 1.00 0.00 50 PRO A O 10
ATOM 14481 N N . GLU A 1 51 ? 153.124 1.780 -18.754 1.00 0.00 51 GLU A N 10
ATOM 14482 C CA . GLU A 1 51 ? 154.246 2.670 -19.032 1.00 0.00 51 GLU A CA 10
ATOM 14483 C C . GLU A 1 51 ? 154.601 3.499 -17.802 1.00 0.00 51 GLU A C 10
ATOM 14484 O O . GLU A 1 51 ? 154.211 4.662 -17.691 1.00 0.00 51 GLU A O 10
ATOM 14496 N N . ASN A 1 52 ? 155.343 2.894 -16.879 1.00 0.00 52 ASN A N 10
ATOM 14497 C CA . ASN A 1 52 ? 155.751 3.578 -15.658 1.00 0.00 52 ASN A CA 10
ATOM 14498 C C . ASN A 1 52 ? 157.170 3.184 -15.262 1.00 0.00 52 ASN A C 10
ATOM 14499 O O . ASN A 1 52 ? 157.371 2.304 -14.426 1.00 0.00 52 ASN A O 10
ATOM 14510 N N . HIS A 1 53 ? 158.153 3.841 -15.871 1.00 0.00 53 HIS A N 10
ATOM 14511 C CA . HIS A 1 53 ? 159.554 3.560 -15.581 1.00 0.00 53 HIS A CA 10
ATOM 14512 C C . HIS A 1 53 ? 160.026 4.346 -14.362 1.00 0.00 53 HIS A C 10
ATOM 14513 O O . HIS A 1 53 ? 160.453 3.764 -13.365 1.00 0.00 53 HIS A O 10
ATOM 14528 N N . ASP A 1 54 ? 159.946 5.669 -14.450 1.00 0.00 54 ASP A N 10
ATOM 14529 C CA . ASP A 1 54 ? 160.366 6.535 -13.353 1.00 0.00 54 ASP A CA 10
ATOM 14530 C C . ASP A 1 54 ? 159.300 6.589 -12.262 1.00 0.00 54 ASP A C 10
ATOM 14531 O O . ASP A 1 54 ? 159.612 6.748 -11.083 1.00 0.00 54 ASP A O 10
ATOM 14540 N N . ILE A 1 55 ? 158.040 6.458 -12.665 1.00 0.00 55 ILE A N 10
ATOM 14541 C CA . ILE A 1 55 ? 156.929 6.493 -11.723 1.00 0.00 55 ILE A CA 10
ATOM 14542 C C . ILE A 1 55 ? 156.947 5.271 -10.809 1.00 0.00 55 ILE A C 10
ATOM 14543 O O . ILE A 1 55 ? 156.836 5.394 -9.589 1.00 0.00 55 ILE A O 10
ATOM 14559 N N . ALA A 1 56 ? 157.086 4.093 -11.408 1.00 0.00 56 ALA A N 10
ATOM 14560 C CA . ALA A 1 56 ? 157.118 2.849 -10.649 1.00 0.00 56 ALA A CA 10
ATOM 14561 C C . ALA A 1 56 ? 158.361 2.772 -9.767 1.00 0.00 56 ALA A C 10
ATOM 14562 O O . ALA A 1 56 ? 158.347 2.133 -8.715 1.00 0.00 56 ALA A O 10
ATOM 14569 N N . ASN A 1 57 ? 159.434 3.423 -10.203 1.00 0.00 57 ASN A N 10
ATOM 14570 C CA . ASN A 1 57 ? 160.684 3.425 -9.451 1.00 0.00 57 ASN A CA 10
ATOM 14571 C C . ASN A 1 57 ? 160.632 4.432 -8.306 1.00 0.00 57 ASN A C 10
ATOM 14572 O O . ASN A 1 57 ? 161.198 4.201 -7.237 1.00 0.00 57 ASN A O 10
ATOM 14583 N N . GLU A 1 58 ? 159.953 5.551 -8.536 1.00 0.00 58 GLU A N 10
ATOM 14584 C CA . GLU A 1 58 ? 159.830 6.593 -7.523 1.00 0.00 58 GLU A CA 10
ATOM 14585 C C . GLU A 1 58 ? 158.936 6.135 -6.373 1.00 0.00 58 GLU A C 10
ATOM 14586 O O . GLU A 1 58 ? 159.242 6.371 -5.205 1.00 0.00 58 GLU A O 10
ATOM 14598 N N . VAL A 1 59 ? 157.832 5.478 -6.714 1.00 0.00 59 VAL A N 10
ATOM 14599 C CA . VAL A 1 59 ? 156.895 4.989 -5.710 1.00 0.00 59 VAL A CA 10
ATOM 14600 C C . VAL A 1 59 ? 157.492 3.831 -4.916 1.00 0.00 59 VAL A C 10
ATOM 14601 O O . VAL A 1 59 ? 157.163 3.633 -3.746 1.00 0.00 59 VAL A O 10
ATOM 14614 N N . PHE A 1 60 ? 158.368 3.067 -5.559 1.00 0.00 60 PHE A N 10
ATOM 14615 C CA . PHE A 1 60 ? 159.009 1.928 -4.912 1.00 0.00 60 PHE A CA 10
ATOM 14616 C C . PHE A 1 60 ? 160.033 2.393 -3.882 1.00 0.00 60 PHE A C 10
ATOM 14617 O O . PHE A 1 60 ? 160.103 1.859 -2.775 1.00 0.00 60 PHE A O 10
ATOM 14634 N N . LYS A 1 61 ? 160.829 3.390 -4.254 1.00 0.00 61 LYS A N 10
ATOM 14635 C CA . LYS A 1 61 ? 161.851 3.926 -3.364 1.00 0.00 61 LYS A CA 10
ATOM 14636 C C . LYS A 1 61 ? 161.225 4.479 -2.087 1.00 0.00 61 LYS A C 10
ATOM 14637 O O . LYS A 1 61 ? 161.831 4.432 -1.017 1.00 0.00 61 LYS A O 10
ATOM 14656 N N . HIS A 1 62 ? 160.011 5.003 -2.208 1.00 0.00 62 HIS A N 10
ATOM 14657 C CA . HIS A 1 62 ? 159.303 5.566 -1.063 1.00 0.00 62 HIS A CA 10
ATOM 14658 C C . HIS A 1 62 ? 158.606 4.470 -0.263 1.00 0.00 62 HIS A C 10
ATOM 14659 O O . HIS A 1 62 ? 158.539 4.530 0.964 1.00 0.00 62 HIS A O 10
ATOM 14674 N N . LEU A 1 63 ? 158.086 3.469 -0.967 1.00 0.00 63 LEU A N 10
ATOM 14675 C CA . LEU A 1 63 ? 157.394 2.359 -0.322 1.00 0.00 63 LEU A CA 10
ATOM 14676 C C . LEU A 1 63 ? 158.384 1.431 0.374 1.00 0.00 63 LEU A C 10
ATOM 14677 O O . LEU A 1 63 ? 158.156 0.999 1.503 1.00 0.00 63 LEU A O 10
ATOM 14693 N N . GLN A 1 64 ? 159.484 1.127 -0.309 1.00 0.00 64 GLN A N 10
ATOM 14694 C CA . GLN A 1 64 ? 160.509 0.248 0.244 1.00 0.00 64 GLN A CA 10
ATOM 14695 C C . GLN A 1 64 ? 161.063 0.810 1.551 1.00 0.00 64 GLN A C 10
ATOM 14696 O O . GLN A 1 64 ? 161.253 0.077 2.522 1.00 0.00 64 GLN A O 10
ATOM 14710 N N . ASN A 1 65 ? 161.320 2.112 1.567 1.00 0.00 65 ASN A N 10
ATOM 14711 C CA . ASN A 1 65 ? 161.853 2.772 2.754 1.00 0.00 65 ASN A CA 10
ATOM 14712 C C . ASN A 1 65 ? 160.795 2.866 3.848 1.00 0.00 65 ASN A C 10
ATOM 14713 O O . ASN A 1 65 ? 161.105 2.765 5.035 1.00 0.00 65 ASN A O 10
ATOM 14724 N N . GLU A 1 66 ? 159.546 3.060 3.440 1.00 0.00 66 GLU A N 10
ATOM 14725 C CA . GLU A 1 66 ? 158.441 3.169 4.387 1.00 0.00 66 GLU A CA 10
ATOM 14726 C C . GLU A 1 66 ? 158.287 1.886 5.198 1.00 0.00 66 GLU A C 10
ATOM 14727 O O . GLU A 1 66 ? 157.852 1.918 6.350 1.00 0.00 66 GLU A O 10
ATOM 14739 N N . ILE A 1 67 ? 158.642 0.759 4.591 1.00 0.00 67 ILE A N 10
ATOM 14740 C CA . ILE A 1 67 ? 158.540 -0.533 5.258 1.00 0.00 67 ILE A CA 10
ATOM 14741 C C . ILE A 1 67 ? 159.600 -0.677 6.346 1.00 0.00 67 ILE A C 10
ATOM 14742 O O . ILE A 1 67 ? 159.280 -0.746 7.532 1.00 0.00 67 ILE A O 10
ATOM 14758 N N . ASN A 1 68 ? 160.864 -0.723 5.936 1.00 0.00 68 ASN A N 10
ATOM 14759 C CA . ASN A 1 68 ? 161.971 -0.860 6.877 1.00 0.00 68 ASN A CA 10
ATOM 14760 C C . ASN A 1 68 ? 161.956 0.263 7.911 1.00 0.00 68 ASN A C 10
ATOM 14761 O O . ASN A 1 68 ? 162.490 0.114 9.010 1.00 0.00 68 ASN A O 10
ATOM 14772 N N . ARG A 1 69 ? 161.342 1.386 7.553 1.00 0.00 69 ARG A N 10
ATOM 14773 C CA . ARG A 1 69 ? 161.259 2.531 8.451 1.00 0.00 69 ARG A CA 10
ATOM 14774 C C . ARG A 1 69 ? 160.399 2.205 9.669 1.00 0.00 69 ARG A C 10
ATOM 14775 O O . ARG A 1 69 ? 160.747 2.550 10.798 1.00 0.00 69 ARG A O 10
ATOM 14796 N N . LEU A 1 70 ? 159.275 1.538 9.430 1.00 0.00 70 LEU A N 10
ATOM 14797 C CA . LEU A 1 70 ? 158.364 1.164 10.507 1.00 0.00 70 LEU A CA 10
ATOM 14798 C C . LEU A 1 70 ? 158.687 -0.230 11.033 1.00 0.00 70 LEU A C 10
ATOM 14799 O O . LEU A 1 70 ? 158.605 -0.487 12.233 1.00 0.00 70 LEU A O 10
ATOM 14815 N N . GLU A 1 71 ? 159.058 -1.128 10.126 1.00 0.00 71 GLU A N 10
ATOM 14816 C CA . GLU A 1 71 ? 159.397 -2.496 10.500 1.00 0.00 71 GLU A CA 10
ATOM 14817 C C . GLU A 1 71 ? 160.580 -2.517 11.463 1.00 0.00 71 GLU A C 10
ATOM 14818 O O . GLU A 1 71 ? 160.688 -3.401 12.311 1.00 0.00 71 GLU A O 10
ATOM 14830 N N . LYS A 1 72 ? 161.464 -1.533 11.324 1.00 0.00 72 LYS A N 10
ATOM 14831 C CA . LYS A 1 72 ? 162.640 -1.433 12.181 1.00 0.00 72 LYS A CA 10
ATOM 14832 C C . LYS A 1 72 ? 162.278 -0.812 13.527 1.00 0.00 72 LYS A C 10
ATOM 14833 O O . LYS A 1 72 ? 162.499 -1.413 14.579 1.00 0.00 72 LYS A O 10
ATOM 14852 N N . GLN A 1 73 ? 161.724 0.395 13.486 1.00 0.00 73 GLN A N 10
ATOM 14853 C CA . GLN A 1 73 ? 161.335 1.098 14.703 1.00 0.00 73 GLN A CA 10
ATOM 14854 C C . GLN A 1 73 ? 160.355 0.270 15.532 1.00 0.00 73 GLN A C 10
ATOM 14855 O O . GLN A 1 73 ? 160.218 0.479 16.737 1.00 0.00 73 GLN A O 10
ATOM 14869 N N . ALA A 1 74 ? 159.676 -0.671 14.879 1.00 0.00 74 ALA A N 10
ATOM 14870 C CA . ALA A 1 74 ? 158.712 -1.526 15.561 1.00 0.00 74 ALA A CA 10
ATOM 14871 C C . ALA A 1 74 ? 159.352 -2.840 16.000 1.00 0.00 74 ALA A C 10
ATOM 14872 O O . ALA A 1 74 ? 158.735 -3.902 15.913 1.00 0.00 74 ALA A O 10
ATOM 14879 N N . PHE A 1 75 ? 160.592 -2.762 16.473 1.00 0.00 75 PHE A N 10
ATOM 14880 C CA . PHE A 1 75 ? 161.313 -3.945 16.927 1.00 0.00 75 PHE A CA 10
ATOM 14881 C C . PHE A 1 75 ? 162.427 -3.563 17.898 1.00 0.00 75 PHE A C 10
ATOM 14882 O O . PHE A 1 75 ? 162.589 -4.185 18.947 1.00 0.00 75 PHE A O 10
ATOM 14899 N N . LEU A 1 76 ? 163.190 -2.536 17.540 1.00 0.00 76 LEU A N 10
ATOM 14900 C CA . LEU A 1 76 ? 164.288 -2.071 18.379 1.00 0.00 76 LEU A CA 10
ATOM 14901 C C . LEU A 1 76 ? 163.772 -1.174 19.500 1.00 0.00 76 LEU A C 10
ATOM 14902 O O . LEU A 1 76 ? 163.864 0.051 19.421 1.00 0.00 76 LEU A O 10
ATOM 14918 N N . ASP A 1 77 ? 163.229 -1.793 20.544 1.00 0.00 77 ASP A N 10
ATOM 14919 C CA . ASP A 1 77 ? 162.699 -1.050 21.681 1.00 0.00 77 ASP A CA 10
ATOM 14920 C C . ASP A 1 77 ? 163.621 -1.171 22.891 1.00 0.00 77 ASP A C 10
ATOM 14921 O O . ASP A 1 77 ? 163.167 -1.144 24.034 1.00 0.00 77 ASP A O 10
ATOM 14930 N N . GLN A 1 78 ? 164.917 -1.303 22.630 1.00 0.00 78 GLN A N 10
ATOM 14931 C CA . GLN A 1 78 ? 165.903 -1.426 23.697 1.00 0.00 78 GLN A CA 10
ATOM 14932 C C . GLN A 1 78 ? 166.779 -0.180 23.779 1.00 0.00 78 GLN A C 10
ATOM 14933 O O . GLN A 1 78 ? 167.248 0.192 24.854 1.00 0.00 78 GLN A O 10
ATOM 14947 N N . ASN A 1 79 ? 166.995 0.461 22.634 1.00 0.00 79 ASN A N 10
ATOM 14948 C CA . ASN A 1 79 ? 167.815 1.666 22.575 1.00 0.00 79 ASN A CA 10
ATOM 14949 C C . ASN A 1 79 ? 169.249 1.371 23.001 1.00 0.00 79 ASN A C 10
ATOM 14950 O O . ASN A 1 79 ? 169.493 0.486 23.822 1.00 0.00 79 ASN A O 10
ATOM 14961 N N . ALA A 1 80 ? 170.194 2.117 22.438 1.00 0.00 80 ALA A N 10
ATOM 14962 C CA . ALA A 1 80 ? 171.605 1.933 22.760 1.00 0.00 80 ALA A CA 10
ATOM 14963 C C . ALA A 1 80 ? 172.205 3.208 23.343 1.00 0.00 80 ALA A C 10
ATOM 14964 O O . ALA A 1 80 ? 171.560 4.257 23.366 1.00 0.00 80 ALA A O 10
ATOM 14971 N N . ASP A 1 81 ? 173.444 3.110 23.813 1.00 0.00 81 ASP A N 10
ATOM 14972 C CA . ASP A 1 81 ? 174.133 4.255 24.398 1.00 0.00 81 ASP A CA 10
ATOM 14973 C C . ASP A 1 81 ? 175.632 4.188 24.120 1.00 0.00 81 ASP A C 10
ATOM 14974 O O . ASP A 1 81 ? 176.240 5.173 23.703 1.00 0.00 81 ASP A O 10
ATOM 14983 N N . ARG A 1 82 ? 176.220 3.019 24.353 1.00 0.00 82 ARG A N 10
ATOM 14984 C CA . ARG A 1 82 ? 177.647 2.822 24.128 1.00 0.00 82 ARG A CA 10
ATOM 14985 C C . ARG A 1 82 ? 178.470 3.769 24.994 1.00 0.00 82 ARG A C 10
ATOM 14986 O O . ARG A 1 82 ? 179.556 4.198 24.604 1.00 0.00 82 ARG A O 10
ATOM 15007 N N . ALA A 1 83 ? 177.946 4.091 26.172 1.00 0.00 83 ALA A N 10
ATOM 15008 C CA . ALA A 1 83 ? 178.634 4.987 27.096 1.00 0.00 83 ALA A CA 10
ATOM 15009 C C . ALA A 1 83 ? 177.876 5.100 28.414 1.00 0.00 83 ALA A C 10
ATOM 15010 O O . ALA A 1 83 ? 176.655 5.250 28.431 1.00 0.00 83 ALA A O 10
ATOM 15017 N N . SER A 1 84 ? 178.612 5.028 29.520 1.00 0.00 84 SER A N 10
ATOM 15018 C CA . SER A 1 84 ? 178.009 5.124 30.845 1.00 0.00 84 SER A CA 10
ATOM 15019 C C . SER A 1 84 ? 177.844 6.580 31.265 1.00 0.00 84 SER A C 10
ATOM 15020 O O . SER A 1 84 ? 176.730 7.045 31.505 1.00 0.00 84 SER A O 10
ATOM 15028 N N . ARG A 1 85 ? 178.962 7.295 31.353 1.00 0.00 85 ARG A N 10
ATOM 15029 C CA . ARG A 1 85 ? 178.941 8.700 31.745 1.00 0.00 85 ARG A CA 10
ATOM 15030 C C . ARG A 1 85 ? 179.260 9.601 30.557 1.00 0.00 85 ARG A C 10
ATOM 15031 O O . ARG A 1 85 ? 180.351 9.536 29.991 1.00 0.00 85 ARG A O 10
ATOM 15052 N N . ARG A 1 86 ? 178.301 10.442 30.185 1.00 0.00 86 ARG A N 10
ATOM 15053 C CA . ARG A 1 86 ? 178.478 11.359 29.064 1.00 0.00 86 ARG A CA 10
ATOM 15054 C C . ARG A 1 86 ? 178.308 12.806 29.514 1.00 0.00 86 ARG A C 10
ATOM 15055 O O . ARG A 1 86 ? 177.195 13.257 29.786 1.00 0.00 86 ARG A O 10
ATOM 15076 N N . THR A 1 87 ? 179.420 13.530 29.591 1.00 0.00 87 THR A N 10
ATOM 15077 C CA . THR A 1 87 ? 179.396 14.928 30.009 1.00 0.00 87 THR A CA 10
ATOM 15078 C C . THR A 1 87 ? 180.288 15.779 29.113 1.00 0.00 87 THR A C 10
ATOM 15079 O O . THR A 1 87 ? 181.400 15.379 28.766 1.00 0.00 87 THR A O 10
ATOM 15090 N N . PHE A 1 88 ? 179.794 16.956 28.741 1.00 0.00 88 PHE A N 10
ATOM 15091 C CA . PHE A 1 88 ? 180.547 17.865 27.883 1.00 0.00 88 PHE A CA 10
ATOM 15092 C C . PHE A 1 88 ? 180.856 17.213 26.539 1.00 0.00 88 PHE A C 10
ATOM 15093 O O . PHE A 1 88 ? 180.320 16.116 26.276 1.00 0.00 88 PHE A O 10
ATOM 15111 N N . MET A 1 1 ? 163.177 20.951 -3.703 1.00 0.00 1 MET A N 11
ATOM 15112 C CA . MET A 1 1 ? 163.148 19.560 -4.224 1.00 0.00 1 MET A CA 11
ATOM 15113 C C . MET A 1 1 ? 162.054 18.740 -3.549 1.00 0.00 1 MET A C 11
ATOM 15114 O O . MET A 1 1 ? 161.376 17.939 -4.193 1.00 0.00 1 MET A O 11
ATOM 15130 N N . HIS A 1 2 ? 161.886 18.945 -2.246 1.00 0.00 2 HIS A N 11
ATOM 15131 C CA . HIS A 1 2 ? 160.872 18.225 -1.483 1.00 0.00 2 HIS A CA 11
ATOM 15132 C C . HIS A 1 2 ? 159.802 19.180 -0.965 1.00 0.00 2 HIS A C 11
ATOM 15133 O O . HIS A 1 2 ? 158.619 19.032 -1.275 1.00 0.00 2 HIS A O 11
ATOM 15148 N N . HIS A 1 3 ? 160.223 20.160 -0.172 1.00 0.00 3 HIS A N 11
ATOM 15149 C CA . HIS A 1 3 ? 159.301 21.141 0.390 1.00 0.00 3 HIS A CA 11
ATOM 15150 C C . HIS A 1 3 ? 158.244 20.459 1.253 1.00 0.00 3 HIS A C 11
ATOM 15151 O O . HIS A 1 3 ? 157.151 20.145 0.780 1.00 0.00 3 HIS A O 11
ATOM 15166 N N . HIS A 1 4 ? 158.576 20.234 2.519 1.00 0.00 4 HIS A N 11
ATOM 15167 C CA . HIS A 1 4 ? 157.655 19.590 3.449 1.00 0.00 4 HIS A CA 11
ATOM 15168 C C . HIS A 1 4 ? 157.504 20.414 4.724 1.00 0.00 4 HIS A C 11
ATOM 15169 O O . HIS A 1 4 ? 157.287 19.868 5.806 1.00 0.00 4 HIS A O 11
ATOM 15184 N N . HIS A 1 5 ? 157.620 21.731 4.589 1.00 0.00 5 HIS A N 11
ATOM 15185 C CA . HIS A 1 5 ? 157.497 22.630 5.730 1.00 0.00 5 HIS A CA 11
ATOM 15186 C C . HIS A 1 5 ? 156.035 22.978 5.993 1.00 0.00 5 HIS A C 11
ATOM 15187 O O . HIS A 1 5 ? 155.569 22.924 7.131 1.00 0.00 5 HIS A O 11
ATOM 15202 N N . HIS A 1 6 ? 155.318 23.336 4.933 1.00 0.00 6 HIS A N 11
ATOM 15203 C CA . HIS A 1 6 ? 153.910 23.693 5.050 1.00 0.00 6 HIS A CA 11
ATOM 15204 C C . HIS A 1 6 ? 153.113 23.159 3.862 1.00 0.00 6 HIS A C 11
ATOM 15205 O O . HIS A 1 6 ? 153.449 23.423 2.708 1.00 0.00 6 HIS A O 11
ATOM 15220 N N . HIS A 1 7 ? 152.056 22.407 4.155 1.00 0.00 7 HIS A N 11
ATOM 15221 C CA . HIS A 1 7 ? 151.212 21.837 3.112 1.00 0.00 7 HIS A CA 11
ATOM 15222 C C . HIS A 1 7 ? 149.836 22.497 3.105 1.00 0.00 7 HIS A C 11
ATOM 15223 O O . HIS A 1 7 ? 149.392 23.040 4.117 1.00 0.00 7 HIS A O 11
ATOM 15238 N N . LEU A 1 8 ? 149.167 22.447 1.959 1.00 0.00 8 LEU A N 11
ATOM 15239 C CA . LEU A 1 8 ? 147.842 23.040 1.821 1.00 0.00 8 LEU A CA 11
ATOM 15240 C C . LEU A 1 8 ? 147.059 22.368 0.698 1.00 0.00 8 LEU A C 11
ATOM 15241 O O . LEU A 1 8 ? 145.893 22.012 0.867 1.00 0.00 8 LEU A O 11
ATOM 15257 N N . VAL A 1 9 ? 147.709 22.197 -0.448 1.00 0.00 9 VAL A N 11
ATOM 15258 C CA . VAL A 1 9 ? 147.075 21.567 -1.600 1.00 0.00 9 VAL A CA 11
ATOM 15259 C C . VAL A 1 9 ? 147.930 20.419 -2.138 1.00 0.00 9 VAL A C 11
ATOM 15260 O O . VAL A 1 9 ? 149.002 20.646 -2.699 1.00 0.00 9 VAL A O 11
ATOM 15273 N N . PRO A 1 10 ? 147.469 19.165 -1.973 1.00 0.00 10 PRO A N 11
ATOM 15274 C CA . PRO A 1 10 ? 148.206 17.988 -2.448 1.00 0.00 10 PRO A CA 11
ATOM 15275 C C . PRO A 1 10 ? 148.609 18.108 -3.913 1.00 0.00 10 PRO A C 11
ATOM 15276 O O . PRO A 1 10 ? 147.840 17.763 -4.810 1.00 0.00 10 PRO A O 11
ATOM 15287 N N . ARG A 1 11 ? 149.821 18.600 -4.149 1.00 0.00 11 ARG A N 11
ATOM 15288 C CA . ARG A 1 11 ? 150.328 18.767 -5.506 1.00 0.00 11 ARG A CA 11
ATOM 15289 C C . ARG A 1 11 ? 150.958 17.474 -6.013 1.00 0.00 11 ARG A C 11
ATOM 15290 O O . ARG A 1 11 ? 150.833 17.128 -7.188 1.00 0.00 11 ARG A O 11
ATOM 15311 N N . GLY A 1 12 ? 151.636 16.762 -5.119 1.00 0.00 12 GLY A N 11
ATOM 15312 C CA . GLY A 1 12 ? 152.276 15.515 -5.495 1.00 0.00 12 GLY A CA 11
ATOM 15313 C C . GLY A 1 12 ? 151.386 14.312 -5.257 1.00 0.00 12 GLY A C 11
ATOM 15314 O O . GLY A 1 12 ? 151.132 13.528 -6.173 1.00 0.00 12 GLY A O 11
ATOM 15318 N N . SER A 1 13 ? 150.912 14.162 -4.024 1.00 0.00 13 SER A N 11
ATOM 15319 C CA . SER A 1 13 ? 150.046 13.043 -3.670 1.00 0.00 13 SER A CA 11
ATOM 15320 C C . SER A 1 13 ? 150.754 11.713 -3.904 1.00 0.00 13 SER A C 11
ATOM 15321 O O . SER A 1 13 ? 151.963 11.675 -4.132 1.00 0.00 13 SER A O 11
ATOM 15329 N N . ILE A 1 14 ? 149.993 10.623 -3.846 1.00 0.00 14 ILE A N 11
ATOM 15330 C CA . ILE A 1 14 ? 150.546 9.288 -4.051 1.00 0.00 14 ILE A CA 11
ATOM 15331 C C . ILE A 1 14 ? 151.443 8.877 -2.887 1.00 0.00 14 ILE A C 11
ATOM 15332 O O . ILE A 1 14 ? 151.140 7.927 -2.165 1.00 0.00 14 ILE A O 11
ATOM 15348 N N . LEU A 1 15 ? 152.547 9.595 -2.714 1.00 0.00 15 LEU A N 11
ATOM 15349 C CA . LEU A 1 15 ? 153.490 9.303 -1.638 1.00 0.00 15 LEU A CA 11
ATOM 15350 C C . LEU A 1 15 ? 152.798 9.356 -0.279 1.00 0.00 15 LEU A C 11
ATOM 15351 O O . LEU A 1 15 ? 153.119 8.582 0.622 1.00 0.00 15 LEU A O 11
ATOM 15367 N N . LYS A 1 16 ? 151.848 10.276 -0.139 1.00 0.00 16 LYS A N 11
ATOM 15368 C CA . LYS A 1 16 ? 151.112 10.430 1.110 1.00 0.00 16 LYS A CA 11
ATOM 15369 C C . LYS A 1 16 ? 150.193 9.237 1.352 1.00 0.00 16 LYS A C 11
ATOM 15370 O O . LYS A 1 16 ? 149.933 8.863 2.496 1.00 0.00 16 LYS A O 11
ATOM 15389 N N . GLU A 1 17 ? 149.703 8.644 0.268 1.00 0.00 17 GLU A N 11
ATOM 15390 C CA . GLU A 1 17 ? 148.812 7.493 0.363 1.00 0.00 17 GLU A CA 11
ATOM 15391 C C . GLU A 1 17 ? 149.574 6.249 0.807 1.00 0.00 17 GLU A C 11
ATOM 15392 O O . GLU A 1 17 ? 149.022 5.377 1.478 1.00 0.00 17 GLU A O 11
ATOM 15404 N N . VAL A 1 18 ? 150.846 6.173 0.430 1.00 0.00 18 VAL A N 11
ATOM 15405 C CA . VAL A 1 18 ? 151.684 5.035 0.790 1.00 0.00 18 VAL A CA 11
ATOM 15406 C C . VAL A 1 18 ? 152.058 5.075 2.268 1.00 0.00 18 VAL A C 11
ATOM 15407 O O . VAL A 1 18 ? 152.159 4.037 2.921 1.00 0.00 18 VAL A O 11
ATOM 15420 N N . THR A 1 19 ? 152.262 6.281 2.790 1.00 0.00 19 THR A N 11
ATOM 15421 C CA . THR A 1 19 ? 152.624 6.455 4.191 1.00 0.00 19 THR A CA 11
ATOM 15422 C C . THR A 1 19 ? 151.447 6.122 5.102 1.00 0.00 19 THR A C 11
ATOM 15423 O O . THR A 1 19 ? 151.630 5.651 6.225 1.00 0.00 19 THR A O 11
ATOM 15434 N N . SER A 1 20 ? 150.237 6.370 4.610 1.00 0.00 20 SER A N 11
ATOM 15435 C CA . SER A 1 20 ? 149.028 6.096 5.379 1.00 0.00 20 SER A CA 11
ATOM 15436 C C . SER A 1 20 ? 148.716 4.603 5.390 1.00 0.00 20 SER A C 11
ATOM 15437 O O . SER A 1 20 ? 148.486 4.014 6.446 1.00 0.00 20 SER A O 11
ATOM 15445 N N . VAL A 1 21 ? 148.709 3.997 4.206 1.00 0.00 21 VAL A N 11
ATOM 15446 C CA . VAL A 1 21 ? 148.426 2.573 4.080 1.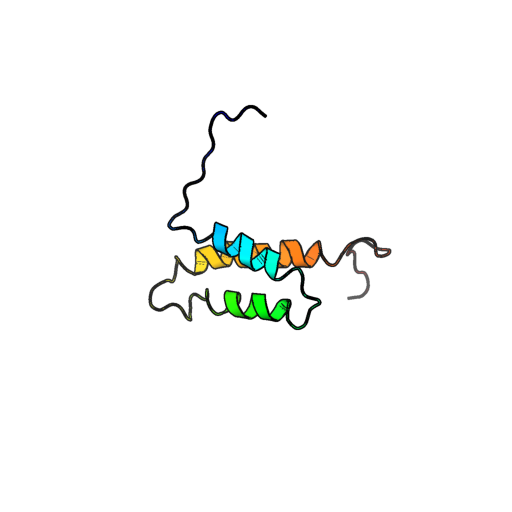00 0.00 21 VAL A CA 11
ATOM 15447 C C . VAL A 1 21 ? 149.421 1.740 4.882 1.00 0.00 21 VAL A C 11
ATOM 15448 O O . VAL A 1 21 ? 149.039 0.807 5.588 1.00 0.00 21 VAL A O 11
ATOM 15461 N N . VAL A 1 22 ? 150.700 2.085 4.770 1.00 0.00 22 VAL A N 11
ATOM 15462 C CA . VAL A 1 22 ? 151.749 1.370 5.487 1.00 0.00 22 VAL A CA 11
ATOM 15463 C C . VAL A 1 22 ? 151.648 1.612 6.989 1.00 0.00 22 VAL A C 11
ATOM 15464 O O . VAL A 1 22 ? 151.945 0.728 7.792 1.00 0.00 22 VAL A O 11
ATOM 15477 N N . GLU A 1 23 ? 151.226 2.815 7.360 1.00 0.00 23 GLU A N 11
ATOM 15478 C CA . GLU A 1 23 ? 151.082 3.178 8.764 1.00 0.00 23 GLU A CA 11
ATOM 15479 C C . GLU A 1 23 ? 149.963 2.374 9.420 1.00 0.00 23 GLU A C 11
ATOM 15480 O O . GLU A 1 23 ? 150.057 1.997 10.589 1.00 0.00 23 GLU A O 11
ATOM 15492 N N . GLN A 1 24 ? 148.903 2.117 8.662 1.00 0.00 24 GLN A N 11
ATOM 15493 C CA . GLN A 1 24 ? 147.764 1.360 9.167 1.00 0.00 24 GLN A CA 11
ATOM 15494 C C . GLN A 1 24 ? 148.049 -0.140 9.143 1.00 0.00 24 GLN A C 11
ATOM 15495 O O . GLN A 1 24 ? 147.520 -0.895 9.958 1.00 0.00 24 GLN A O 11
ATOM 15509 N N . ALA A 1 25 ? 148.886 -0.562 8.202 1.00 0.00 25 ALA A N 11
ATOM 15510 C CA . ALA A 1 25 ? 149.241 -1.972 8.071 1.00 0.00 25 ALA A CA 11
ATOM 15511 C C . ALA A 1 25 ? 150.056 -2.457 9.268 1.00 0.00 25 ALA A C 11
ATOM 15512 O O . ALA A 1 25 ? 150.235 -3.660 9.459 1.00 0.00 25 ALA A O 11
ATOM 15519 N N . TRP A 1 26 ? 150.550 -1.520 10.076 1.00 0.00 26 TRP A N 11
ATOM 15520 C CA . TRP A 1 26 ? 151.343 -1.866 11.250 1.00 0.00 26 TRP A CA 11
ATOM 15521 C C . TRP A 1 26 ? 150.474 -1.916 12.506 1.00 0.00 26 TRP A C 11
ATOM 15522 O O . TRP A 1 26 ? 150.974 -1.772 13.622 1.00 0.00 26 TRP A O 11
ATOM 15543 N N . LYS A 1 27 ? 149.174 -2.125 12.318 1.00 0.00 27 LYS A N 11
ATOM 15544 C CA . LYS A 1 27 ? 148.240 -2.198 13.438 1.00 0.00 27 LYS A CA 11
ATOM 15545 C C . LYS A 1 27 ? 147.456 -3.511 13.426 1.00 0.00 27 LYS A C 11
ATOM 15546 O O . LYS A 1 27 ? 146.614 -3.746 14.293 1.00 0.00 27 LYS A O 11
ATOM 15565 N N . LEU A 1 28 ? 147.736 -4.366 12.445 1.00 0.00 28 LEU A N 11
ATOM 15566 C CA . LEU A 1 28 ? 147.055 -5.652 12.334 1.00 0.00 28 LEU A CA 11
ATOM 15567 C C . LEU A 1 28 ? 148.064 -6.794 12.237 1.00 0.00 28 LEU A C 11
ATOM 15568 O O . LEU A 1 28 ? 149.222 -6.581 11.876 1.00 0.00 28 LEU A O 11
ATOM 15584 N N . PRO A 1 29 ? 147.639 -8.028 12.561 1.00 0.00 29 PRO A N 11
ATOM 15585 C CA . PRO A 1 29 ? 148.511 -9.205 12.510 1.00 0.00 29 PRO A CA 11
ATOM 15586 C C . PRO A 1 29 ? 149.146 -9.399 11.138 1.00 0.00 29 PRO A C 11
ATOM 15587 O O . PRO A 1 29 ? 148.729 -8.783 10.156 1.00 0.00 29 PRO A O 11
ATOM 15598 N N . GLU A 1 30 ? 150.159 -10.258 11.078 1.00 0.00 30 GLU A N 11
ATOM 15599 C CA . GLU A 1 30 ? 150.859 -10.534 9.827 1.00 0.00 30 GLU A CA 11
ATOM 15600 C C . GLU A 1 30 ? 149.897 -11.038 8.754 1.00 0.00 30 GLU A C 11
ATOM 15601 O O . GLU A 1 30 ? 150.159 -10.897 7.559 1.00 0.00 30 GLU A O 11
ATOM 15613 N N . SER A 1 31 ? 148.785 -11.626 9.185 1.00 0.00 31 SER A N 11
ATOM 15614 C CA . SER A 1 31 ? 147.789 -12.151 8.257 1.00 0.00 31 SER A CA 11
ATOM 15615 C C . SER A 1 31 ? 147.328 -11.074 7.279 1.00 0.00 31 SER A C 11
ATOM 15616 O O . SER A 1 31 ? 147.281 -11.298 6.070 1.00 0.00 31 SER A O 11
ATOM 15624 N N . GLU A 1 32 ? 146.991 -9.904 7.812 1.00 0.00 32 GLU A N 11
ATOM 15625 C CA . GLU A 1 32 ? 146.535 -8.792 6.986 1.00 0.00 32 GLU A CA 11
ATOM 15626 C C . GLU A 1 32 ? 147.708 -7.911 6.569 1.00 0.00 32 GLU A C 11
ATOM 15627 O O . GLU A 1 32 ? 147.698 -7.316 5.491 1.00 0.00 32 GLU A O 11
ATOM 15639 N N . ARG A 1 33 ? 148.719 -7.832 7.429 1.00 0.00 33 ARG A N 11
ATOM 15640 C CA . ARG A 1 33 ? 149.902 -7.022 7.153 1.00 0.00 33 ARG A CA 11
ATOM 15641 C C . ARG A 1 33 ? 150.515 -7.382 5.803 1.00 0.00 33 ARG A C 11
ATOM 15642 O O . ARG A 1 33 ? 150.738 -6.513 4.960 1.00 0.00 33 ARG A O 11
ATOM 15663 N N . LYS A 1 34 ? 150.787 -8.667 5.606 1.00 0.00 34 LYS A N 11
ATOM 15664 C CA . LYS A 1 34 ? 151.378 -9.141 4.359 1.00 0.00 34 LYS A CA 11
ATOM 15665 C C . LYS A 1 34 ? 150.499 -8.787 3.164 1.00 0.00 34 LYS A C 11
ATOM 15666 O O . LYS A 1 34 ? 150.997 -8.557 2.063 1.00 0.00 34 LYS A O 11
ATOM 15685 N N . LYS A 1 35 ? 149.189 -8.745 3.387 1.00 0.00 35 LYS A N 11
ATOM 15686 C CA . LYS A 1 35 ? 148.242 -8.422 2.325 1.00 0.00 35 LYS A CA 11
ATOM 15687 C C . LYS A 1 35 ? 148.388 -6.970 1.879 1.00 0.00 35 LYS A C 11
ATOM 15688 O O . LYS A 1 35 ? 148.478 -6.685 0.685 1.00 0.00 35 LYS A O 11
ATOM 15707 N N . ILE A 1 36 ? 148.406 -6.053 2.843 1.00 0.00 36 ILE A N 11
ATOM 15708 C CA . ILE A 1 36 ? 148.535 -4.631 2.541 1.00 0.00 36 ILE A CA 11
ATOM 15709 C C . ILE A 1 36 ? 149.813 -4.341 1.759 1.00 0.00 36 ILE A C 11
ATOM 15710 O O . ILE A 1 36 ? 149.880 -3.372 1.003 1.00 0.00 36 ILE A O 11
ATOM 15726 N N . ILE A 1 37 ? 150.825 -5.183 1.945 1.00 0.00 37 ILE A N 11
ATOM 15727 C CA . ILE A 1 37 ? 152.097 -5.009 1.255 1.00 0.00 37 ILE A CA 11
ATOM 15728 C C . ILE A 1 37 ? 152.093 -5.712 -0.099 1.00 0.00 37 ILE A C 11
ATOM 15729 O O . ILE A 1 37 ? 152.567 -5.164 -1.094 1.00 0.00 37 ILE A O 11
ATOM 15745 N N . ARG A 1 38 ? 151.557 -6.928 -0.130 1.00 0.00 38 ARG A N 11
ATOM 15746 C CA . ARG A 1 38 ? 151.493 -7.705 -1.364 1.00 0.00 38 ARG A CA 11
ATOM 15747 C C . ARG A 1 38 ? 150.734 -6.948 -2.449 1.00 0.00 38 ARG A C 11
ATOM 15748 O O . ARG A 1 38 ? 151.131 -6.949 -3.614 1.00 0.00 38 ARG A O 11
ATOM 15769 N N . ARG A 1 39 ? 149.639 -6.305 -2.058 1.00 0.00 39 ARG A N 11
ATOM 15770 C CA . ARG A 1 39 ? 148.822 -5.545 -2.998 1.00 0.00 39 ARG A CA 11
ATOM 15771 C C . ARG A 1 39 ? 149.614 -4.388 -3.600 1.00 0.00 39 ARG A C 11
ATOM 15772 O O . ARG A 1 39 ? 149.683 -4.238 -4.820 1.00 0.00 39 ARG A O 11
ATOM 15793 N N . LEU A 1 40 ? 150.209 -3.571 -2.736 1.00 0.00 40 LEU A N 11
ATOM 15794 C CA . LEU A 1 40 ? 150.995 -2.427 -3.183 1.00 0.00 40 LEU A CA 11
ATOM 15795 C C . LEU A 1 40 ? 152.282 -2.877 -3.867 1.00 0.00 40 LEU A C 11
ATOM 15796 O O . LEU A 1 40 ? 152.740 -2.250 -4.822 1.00 0.00 40 LEU A O 11
ATOM 15812 N N . TYR A 1 41 ? 152.861 -3.967 -3.373 1.00 0.00 41 TYR A N 11
ATOM 15813 C CA . TYR A 1 41 ? 154.096 -4.498 -3.937 1.00 0.00 41 TYR A CA 11
ATOM 15814 C C . TYR A 1 41 ? 153.851 -5.116 -5.310 1.00 0.00 41 TYR A C 11
ATOM 15815 O O . TYR A 1 41 ? 154.668 -4.973 -6.220 1.00 0.00 41 TYR A O 11
ATOM 15833 N N . LEU A 1 42 ? 152.723 -5.804 -5.452 1.00 0.00 42 LEU A N 11
ATOM 15834 C CA . LEU A 1 42 ? 152.373 -6.445 -6.716 1.00 0.00 42 LEU A CA 11
ATOM 15835 C C . LEU A 1 42 ? 151.418 -5.572 -7.525 1.00 0.00 42 LEU A C 11
ATOM 15836 O O . LEU A 1 42 ? 150.546 -6.077 -8.229 1.00 0.00 42 LEU A O 11
ATOM 15852 N N . LYS A 1 43 ? 151.592 -4.259 -7.418 1.00 0.00 43 LYS A N 11
ATOM 15853 C CA . LYS A 1 43 ? 150.747 -3.315 -8.141 1.00 0.00 43 LYS A CA 11
ATOM 15854 C C . LYS A 1 43 ? 151.569 -2.157 -8.700 1.00 0.00 43 LYS A C 11
ATOM 15855 O O . LYS A 1 43 ? 151.337 -1.706 -9.822 1.00 0.00 43 LYS A O 11
ATOM 15874 N N . TRP A 1 44 ? 152.528 -1.678 -7.913 1.00 0.00 44 TRP A N 11
ATOM 15875 C CA . TRP A 1 44 ? 153.380 -0.571 -8.334 1.00 0.00 44 TRP A CA 11
ATOM 15876 C C . TRP A 1 44 ? 154.675 -1.081 -8.963 1.00 0.00 44 TRP A C 11
ATOM 15877 O O . TRP A 1 44 ? 155.732 -0.471 -8.807 1.00 0.00 44 TRP A O 11
ATOM 15898 N N . HIS A 1 45 ? 154.585 -2.200 -9.675 1.00 0.00 45 HIS A N 11
ATOM 15899 C CA . HIS A 1 45 ? 155.750 -2.786 -10.327 1.00 0.00 45 HIS A CA 11
ATOM 15900 C C . HIS A 1 45 ? 155.904 -2.245 -11.749 1.00 0.00 45 HIS A C 11
ATOM 15901 O O . HIS A 1 45 ? 155.089 -2.540 -12.623 1.00 0.00 45 HIS A O 11
ATOM 15916 N N . PRO A 1 46 ? 156.956 -1.443 -12.004 1.00 0.00 46 PRO A N 11
ATOM 15917 C CA . PRO A 1 46 ? 157.205 -0.867 -13.330 1.00 0.00 46 PRO A CA 11
ATOM 15918 C C . PRO A 1 46 ? 157.130 -1.910 -14.441 1.00 0.00 46 PRO A C 11
ATOM 15919 O O . PRO A 1 46 ? 156.645 -1.629 -15.538 1.00 0.00 46 PRO A O 11
ATOM 15930 N N . ASP A 1 47 ? 157.615 -3.112 -14.151 1.00 0.00 47 ASP A N 11
ATOM 15931 C CA . ASP A 1 47 ? 157.605 -4.197 -15.126 1.00 0.00 47 ASP A CA 11
ATOM 15932 C C . ASP A 1 47 ? 156.176 -4.618 -15.457 1.00 0.00 47 ASP A C 11
ATOM 15933 O O . ASP A 1 47 ? 155.738 -4.515 -16.603 1.00 0.00 47 ASP A O 11
ATOM 15942 N N . LYS A 1 48 ? 155.454 -5.095 -14.447 1.00 0.00 48 LYS A N 11
ATOM 15943 C CA . LYS A 1 48 ? 154.077 -5.532 -14.634 1.00 0.00 48 LYS A CA 11
ATOM 15944 C C . LYS A 1 48 ? 153.198 -4.382 -15.118 1.00 0.00 48 LYS A C 11
ATOM 15945 O O . LYS A 1 48 ? 152.262 -4.587 -15.889 1.00 0.00 48 LYS A O 11
ATOM 15964 N N . ASN A 1 49 ? 153.506 -3.173 -14.658 1.00 0.00 49 ASN A N 11
ATOM 15965 C CA . ASN A 1 49 ? 152.741 -1.993 -15.045 1.00 0.00 49 ASN A CA 11
ATOM 15966 C C . ASN A 1 49 ? 152.781 -1.787 -16.559 1.00 0.00 49 ASN A C 11
ATOM 15967 O O . ASN A 1 49 ? 153.778 -2.100 -17.209 1.00 0.00 49 ASN A O 11
ATOM 15978 N N . PRO A 1 50 ? 151.690 -1.258 -17.141 1.00 0.00 50 PRO A N 11
ATOM 15979 C CA . PRO A 1 50 ? 151.607 -1.013 -18.586 1.00 0.00 50 PRO A CA 11
ATOM 15980 C C . PRO A 1 50 ? 152.770 -0.170 -19.098 1.00 0.00 50 PRO A C 11
ATOM 15981 O O . PRO A 1 50 ? 153.562 -0.625 -19.923 1.00 0.00 50 PRO A O 11
ATOM 15992 N N . GLU A 1 51 ? 152.866 1.060 -18.605 1.00 0.00 51 GLU A N 11
ATOM 15993 C CA . GLU A 1 51 ? 153.933 1.967 -19.016 1.00 0.00 51 GLU A CA 11
ATOM 15994 C C . GLU A 1 51 ? 154.133 3.073 -17.984 1.00 0.00 51 GLU A C 11
ATOM 15995 O O . GLU A 1 51 ? 153.473 4.111 -18.036 1.00 0.00 51 GLU A O 11
ATOM 16007 N N . ASN A 1 52 ? 155.048 2.843 -17.048 1.00 0.00 52 ASN A N 11
ATOM 16008 C CA . ASN A 1 52 ? 155.337 3.819 -16.004 1.00 0.00 52 ASN A CA 11
ATOM 16009 C C . ASN A 1 52 ? 156.580 3.419 -15.214 1.00 0.00 52 ASN A C 11
ATOM 16010 O O . ASN A 1 52 ? 156.482 2.918 -14.094 1.00 0.00 52 ASN A O 11
ATOM 16021 N N . HIS A 1 53 ? 157.747 3.644 -15.807 1.00 0.00 53 HIS A N 11
ATOM 16022 C CA . HIS A 1 53 ? 159.012 3.307 -15.161 1.00 0.00 53 HIS A CA 11
ATOM 16023 C C . HIS A 1 53 ? 159.498 4.441 -14.258 1.00 0.00 53 HIS A C 11
ATOM 16024 O O . HIS A 1 53 ? 160.482 4.287 -13.535 1.00 0.00 53 HIS A O 11
ATOM 16039 N N . ASP A 1 54 ? 158.807 5.578 -14.301 1.00 0.00 54 ASP A N 11
ATOM 16040 C CA . ASP A 1 54 ? 159.179 6.727 -13.484 1.00 0.00 54 ASP A CA 11
ATOM 16041 C C . ASP A 1 54 ? 158.166 6.953 -12.366 1.00 0.00 54 ASP A C 11
ATOM 16042 O O . ASP A 1 54 ? 158.513 7.436 -11.288 1.00 0.00 54 ASP A O 11
ATOM 16051 N N . ILE A 1 55 ? 156.912 6.601 -12.630 1.00 0.00 55 ILE A N 11
ATOM 16052 C CA . ILE A 1 55 ? 155.848 6.766 -11.647 1.00 0.00 55 ILE A CA 11
ATOM 16053 C C . ILE A 1 55 ? 155.848 5.622 -10.638 1.00 0.00 55 ILE A C 11
ATOM 16054 O O . ILE A 1 55 ? 155.562 5.822 -9.458 1.00 0.00 55 ILE A O 11
ATOM 16070 N N . ALA A 1 56 ? 156.170 4.423 -11.111 1.00 0.00 56 ALA A N 11
ATOM 16071 C CA . ALA A 1 56 ? 156.205 3.245 -10.250 1.00 0.00 56 ALA A CA 11
ATOM 16072 C C . ALA A 1 56 ? 157.469 3.222 -9.398 1.00 0.00 56 ALA A C 11
ATOM 16073 O O . ALA A 1 56 ? 157.425 2.889 -8.214 1.00 0.00 56 ALA A O 11
ATOM 16080 N N . ASN A 1 57 ? 158.597 3.573 -10.009 1.00 0.00 57 ASN A N 11
ATOM 16081 C CA . ASN A 1 57 ? 159.875 3.589 -9.306 1.00 0.00 57 ASN A CA 11
ATOM 16082 C C . ASN A 1 57 ? 159.818 4.496 -8.079 1.00 0.00 57 ASN A C 11
ATOM 16083 O O . ASN A 1 57 ? 160.310 4.140 -7.009 1.00 0.00 57 ASN A O 11
ATOM 16094 N N . GLU A 1 58 ? 159.219 5.670 -8.244 1.00 0.00 58 GLU A N 11
ATOM 16095 C CA . GLU A 1 58 ? 159.101 6.629 -7.151 1.00 0.00 58 GLU A CA 11
ATOM 16096 C C . GLU A 1 58 ? 158.325 6.033 -5.981 1.00 0.00 58 GLU A C 11
ATOM 16097 O O . GLU A 1 58 ? 158.777 6.077 -4.837 1.00 0.00 58 GLU A O 11
ATOM 16109 N N . VAL A 1 59 ? 157.152 5.480 -6.274 1.00 0.00 59 VAL A N 11
ATOM 16110 C CA . VAL A 1 59 ? 156.312 4.880 -5.245 1.00 0.00 59 VAL A CA 11
ATOM 16111 C C . VAL A 1 59 ? 156.971 3.642 -4.645 1.00 0.00 59 VAL A C 11
ATOM 16112 O O . VAL A 1 59 ? 156.790 3.344 -3.464 1.00 0.00 59 VAL A O 11
ATOM 16125 N N . PHE A 1 60 ? 157.734 2.925 -5.463 1.00 0.00 60 PHE A N 11
ATOM 16126 C CA . PHE A 1 60 ? 158.417 1.719 -5.008 1.00 0.00 60 PHE A CA 11
ATOM 16127 C C . PHE A 1 60 ? 159.476 2.053 -3.961 1.00 0.00 60 PHE A C 11
ATOM 16128 O O . PHE A 1 60 ? 159.545 1.417 -2.910 1.00 0.00 60 PHE A O 11
ATOM 16145 N N . LYS A 1 61 ? 160.299 3.054 -4.257 1.00 0.00 61 LYS A N 11
ATOM 16146 C CA . LYS A 1 61 ? 161.355 3.470 -3.341 1.00 0.00 61 LYS A CA 11
ATOM 16147 C C . LYS A 1 61 ? 160.775 3.900 -1.997 1.00 0.00 61 LYS A C 11
ATOM 16148 O O . LYS A 1 61 ? 161.362 3.642 -0.946 1.00 0.00 61 LYS A O 11
ATOM 16167 N N . HIS A 1 62 ? 159.621 4.556 -2.038 1.00 0.00 62 HIS A N 11
ATOM 16168 C CA . HIS A 1 62 ? 158.963 5.022 -0.823 1.00 0.00 62 HIS A CA 11
ATOM 16169 C C . HIS A 1 62 ? 158.326 3.860 -0.068 1.00 0.00 62 HIS A C 11
ATOM 16170 O O . HIS A 1 62 ? 158.318 3.835 1.163 1.00 0.00 62 HIS A O 11
ATOM 16185 N N . LEU A 1 63 ? 157.793 2.897 -0.813 1.00 0.00 63 LEU A N 11
ATOM 16186 C CA . LEU A 1 63 ? 157.152 1.732 -0.213 1.00 0.00 63 LEU A CA 11
ATOM 16187 C C . LEU A 1 63 ? 158.188 0.801 0.409 1.00 0.00 63 LEU A C 11
ATOM 16188 O O . LEU A 1 63 ? 157.972 0.246 1.486 1.00 0.00 63 LEU A O 11
ATOM 16204 N N . GLN A 1 64 ? 159.314 0.634 -0.278 1.00 0.00 64 GLN A N 11
ATOM 16205 C CA . GLN A 1 64 ? 160.384 -0.231 0.207 1.00 0.00 64 GLN A CA 11
ATOM 16206 C C . GLN A 1 64 ? 161.041 0.358 1.452 1.00 0.00 64 GLN A C 11
ATOM 16207 O O . GLN A 1 64 ? 161.141 -0.304 2.485 1.00 0.00 64 GLN A O 11
ATOM 16221 N N . ASN A 1 65 ? 161.487 1.604 1.345 1.00 0.00 65 ASN A N 11
ATOM 16222 C CA . ASN A 1 65 ? 162.136 2.282 2.462 1.00 0.00 65 ASN A CA 11
ATOM 16223 C C . ASN A 1 65 ? 161.198 2.381 3.661 1.00 0.00 65 ASN A C 11
ATOM 16224 O O . ASN A 1 65 ? 161.641 2.376 4.810 1.00 0.00 65 ASN A O 11
ATOM 16235 N N . GLU A 1 66 ? 159.901 2.472 3.386 1.00 0.00 66 GLU A N 11
ATOM 16236 C CA . GLU A 1 66 ? 158.900 2.574 4.442 1.00 0.00 66 GLU A CA 11
ATOM 16237 C C . GLU A 1 66 ? 158.903 1.326 5.322 1.00 0.00 66 GLU A C 11
ATOM 16238 O O . GLU A 1 66 ? 158.547 1.386 6.499 1.00 0.00 66 GLU A O 11
ATOM 16250 N N . ILE A 1 67 ? 159.303 0.198 4.744 1.00 0.00 67 ILE A N 11
ATOM 16251 C CA . ILE A 1 67 ? 159.348 -1.061 5.479 1.00 0.00 67 ILE A CA 11
ATOM 16252 C C . ILE A 1 67 ? 160.363 -0.998 6.617 1.00 0.00 67 ILE A C 11
ATOM 16253 O O . ILE A 1 67 ? 159.995 -1.002 7.791 1.00 0.00 67 ILE A O 11
ATOM 16269 N N . ASN A 1 68 ? 161.643 -0.938 6.261 1.00 0.00 68 ASN A N 11
ATOM 16270 C CA . ASN A 1 68 ? 162.713 -0.875 7.252 1.00 0.00 68 ASN A CA 11
ATOM 16271 C C . ASN A 1 68 ? 162.515 0.305 8.198 1.00 0.00 68 ASN A C 11
ATOM 16272 O O . ASN A 1 68 ? 162.944 0.267 9.352 1.00 0.00 68 ASN A O 11
ATOM 16283 N N . ARG A 1 69 ? 161.864 1.352 7.703 1.00 0.00 69 ARG A N 11
ATOM 16284 C CA . ARG A 1 69 ? 161.609 2.544 8.504 1.00 0.00 69 ARG A CA 11
ATOM 16285 C C . ARG A 1 69 ? 160.787 2.202 9.743 1.00 0.00 69 ARG A C 11
ATOM 16286 O O . ARG A 1 69 ? 161.092 2.655 10.846 1.00 0.00 69 ARG A O 11
ATOM 16307 N N . LEU A 1 70 ? 159.741 1.404 9.554 1.00 0.00 70 LEU A N 11
ATOM 16308 C CA . LEU A 1 70 ? 158.873 1.006 10.656 1.00 0.00 70 LEU A CA 11
ATOM 16309 C C . LEU A 1 70 ? 159.332 -0.315 11.267 1.00 0.00 70 LEU A C 11
ATOM 16310 O O . LEU A 1 70 ? 159.283 -0.496 12.484 1.00 0.00 70 LEU A O 11
ATOM 16326 N N . GLU A 1 71 ? 159.775 -1.235 10.416 1.00 0.00 71 GLU A N 11
ATOM 16327 C CA . GLU A 1 71 ? 160.239 -2.540 10.875 1.00 0.00 71 GLU A CA 11
ATOM 16328 C C . GLU A 1 71 ? 161.367 -2.395 11.893 1.00 0.00 71 GLU A C 11
ATOM 16329 O O . GLU A 1 71 ? 161.526 -3.231 12.781 1.00 0.00 71 GLU A O 11
ATOM 16341 N N . LYS A 1 72 ? 162.146 -1.326 11.758 1.00 0.00 72 LYS A N 11
ATOM 16342 C CA . LYS A 1 72 ? 163.257 -1.071 12.667 1.00 0.00 72 LYS A CA 11
ATOM 16343 C C . LYS A 1 72 ? 162.777 -0.353 13.924 1.00 0.00 72 LYS A C 11
ATOM 16344 O O . LYS A 1 72 ? 163.120 -0.739 15.041 1.00 0.00 72 LYS A O 11
ATOM 16363 N N . GLN A 1 73 ? 161.983 0.696 13.735 1.00 0.00 73 GLN A N 11
ATOM 16364 C CA . GLN A 1 73 ? 161.458 1.470 14.853 1.00 0.00 73 GLN A CA 11
ATOM 16365 C C . GLN A 1 73 ? 160.629 0.588 15.783 1.00 0.00 73 GLN A C 11
ATOM 16366 O O . GLN A 1 73 ? 160.671 0.745 17.004 1.00 0.00 73 GLN A O 11
ATOM 16380 N N . ALA A 1 74 ? 159.877 -0.338 15.198 1.00 0.00 74 ALA A N 11
ATOM 16381 C CA . ALA A 1 74 ? 159.039 -1.244 15.973 1.00 0.00 74 ALA A CA 11
ATOM 16382 C C . ALA A 1 74 ? 159.882 -2.288 16.698 1.00 0.00 74 ALA A C 11
ATOM 16383 O O . ALA A 1 74 ? 159.539 -2.724 17.796 1.00 0.00 74 ALA A O 11
ATOM 16390 N N . PHE A 1 75 ? 160.987 -2.684 16.076 1.00 0.00 75 PHE A N 11
ATOM 16391 C CA . PHE A 1 75 ? 161.880 -3.678 16.661 1.00 0.00 75 PHE A CA 11
ATOM 16392 C C . PHE A 1 75 ? 162.631 -3.097 17.855 1.00 0.00 75 PHE A C 11
ATOM 16393 O O . PHE A 1 75 ? 162.561 -3.627 18.963 1.00 0.00 75 PHE A O 11
ATOM 16410 N N . LEU A 1 76 ? 163.352 -2.005 17.620 1.00 0.00 76 LEU A N 11
ATOM 16411 C CA . LEU A 1 76 ? 164.117 -1.353 18.677 1.00 0.00 76 LEU A CA 11
ATOM 16412 C C . LEU A 1 76 ? 163.196 -0.852 19.784 1.00 0.00 76 LEU A C 11
ATOM 16413 O O . LEU A 1 76 ? 163.405 -1.149 20.961 1.00 0.00 76 LEU A O 11
ATOM 16429 N N . ASP A 1 77 ? 162.178 -0.090 19.401 1.00 0.00 77 ASP A N 11
ATOM 16430 C CA . ASP A 1 77 ? 161.225 0.453 20.363 1.00 0.00 77 ASP A CA 11
ATOM 16431 C C . ASP A 1 77 ? 161.927 1.363 21.367 1.00 0.00 77 ASP A C 11
ATOM 16432 O O . ASP A 1 77 ? 161.527 1.447 22.529 1.00 0.00 77 ASP A O 11
ATOM 16441 N N . GLN A 1 78 ? 162.973 2.043 20.911 1.00 0.00 78 GLN A N 11
ATOM 16442 C CA . GLN A 1 78 ? 163.731 2.947 21.768 1.00 0.00 78 GLN A CA 11
ATOM 16443 C C . GLN A 1 78 ? 164.369 2.189 22.928 1.00 0.00 78 GLN A C 11
ATOM 16444 O O . GLN A 1 78 ? 163.800 2.105 24.016 1.00 0.00 78 GLN A O 11
ATOM 16458 N N . ASN A 1 79 ? 165.554 1.639 22.687 1.00 0.00 79 ASN A N 11
ATOM 16459 C CA . ASN A 1 79 ? 166.271 0.888 23.711 1.00 0.00 79 ASN A CA 11
ATOM 16460 C C . ASN A 1 79 ? 167.669 1.459 23.928 1.00 0.00 79 ASN A C 11
ATOM 16461 O O . ASN A 1 79 ? 168.113 1.623 25.064 1.00 0.00 79 ASN A O 11
ATOM 16472 N N . ALA A 1 80 ? 168.356 1.761 22.831 1.00 0.00 80 ALA A N 11
ATOM 16473 C CA . ALA A 1 80 ? 169.702 2.314 22.901 1.00 0.00 80 ALA A CA 11
ATOM 16474 C C . ALA A 1 80 ? 169.665 3.831 23.060 1.00 0.00 80 ALA A C 11
ATOM 16475 O O . ALA A 1 80 ? 168.650 4.469 22.782 1.00 0.00 80 ALA A O 11
ATOM 16482 N N . ASP A 1 81 ? 170.778 4.401 23.508 1.00 0.00 81 ASP A N 11
ATOM 16483 C CA . ASP A 1 81 ? 170.873 5.843 23.704 1.00 0.00 81 ASP A CA 11
ATOM 16484 C C . ASP A 1 81 ? 171.958 6.442 22.815 1.00 0.00 81 ASP A C 11
ATOM 16485 O O . ASP A 1 81 ? 171.732 7.436 22.126 1.00 0.00 81 ASP A O 11
ATOM 16494 N N . ARG A 1 82 ? 173.138 5.829 22.836 1.00 0.00 82 ARG A N 11
ATOM 16495 C CA . ARG A 1 82 ? 174.258 6.301 22.032 1.00 0.00 82 ARG A CA 11
ATOM 16496 C C . ARG A 1 82 ? 175.045 5.130 21.452 1.00 0.00 82 ARG A C 11
ATOM 16497 O O . ARG A 1 82 ? 175.244 5.041 20.241 1.00 0.00 82 ARG A O 11
ATOM 16518 N N . ALA A 1 83 ? 175.492 4.233 22.327 1.00 0.00 83 ALA A N 11
ATOM 16519 C CA . ALA A 1 83 ? 176.256 3.067 21.901 1.00 0.00 83 ALA A CA 11
ATOM 16520 C C . ALA A 1 83 ? 175.343 1.992 21.322 1.00 0.00 83 ALA A C 11
ATOM 16521 O O . ALA A 1 83 ? 174.220 1.800 21.789 1.00 0.00 83 ALA A O 11
ATOM 16528 N N . SER A 1 84 ? 175.832 1.293 20.303 1.00 0.00 84 SER A N 11
ATOM 16529 C CA . SER A 1 84 ? 175.060 0.236 19.660 1.00 0.00 84 SER A CA 11
ATOM 16530 C C . SER A 1 84 ? 175.797 -1.099 19.737 1.00 0.00 84 SER A C 11
ATOM 16531 O O . SER A 1 84 ? 175.294 -2.065 20.312 1.00 0.00 84 SER A O 11
ATOM 16539 N N . ARG A 1 85 ? 176.989 -1.144 19.154 1.00 0.00 85 ARG A N 11
ATOM 16540 C CA . ARG A 1 85 ? 177.796 -2.360 19.157 1.00 0.00 85 ARG A CA 11
ATOM 16541 C C . ARG A 1 85 ? 179.280 -2.029 19.026 1.00 0.00 85 ARG A C 11
ATOM 16542 O O . ARG A 1 85 ? 180.053 -2.806 18.465 1.00 0.00 85 ARG A O 11
ATOM 16563 N N . ARG A 1 86 ? 179.671 -0.870 19.548 1.00 0.00 86 ARG A N 11
ATOM 16564 C CA . ARG A 1 86 ? 181.063 -0.437 19.489 1.00 0.00 86 ARG A CA 11
ATOM 16565 C C . ARG A 1 86 ? 181.631 -0.238 20.891 1.00 0.00 86 ARG A C 11
ATOM 16566 O O . ARG A 1 86 ? 181.443 0.813 21.504 1.00 0.00 86 ARG A O 11
ATOM 16587 N N . THR A 1 87 ? 182.325 -1.255 21.391 1.00 0.00 87 THR A N 11
ATOM 16588 C CA . THR A 1 87 ? 182.921 -1.192 22.720 1.00 0.00 87 THR A CA 11
ATOM 16589 C C . THR A 1 87 ? 184.358 -0.683 22.649 1.00 0.00 87 THR A C 11
ATOM 16590 O O . THR A 1 87 ? 185.233 -1.343 22.089 1.00 0.00 87 THR A O 11
ATOM 16601 N N . PHE A 1 88 ? 184.593 0.492 23.221 1.00 0.00 88 PHE A N 11
ATOM 16602 C CA . PHE A 1 88 ? 185.924 1.090 23.222 1.00 0.00 88 PHE A CA 11
ATOM 16603 C C . PHE A 1 88 ? 186.407 1.342 21.798 1.00 0.00 88 PHE A C 11
ATOM 16604 O O . PHE A 1 88 ? 187.609 1.638 21.625 1.00 0.00 88 PHE A O 11
ATOM 16622 N N . MET A 1 1 ? 150.600 38.712 0.094 1.00 0.00 1 MET A N 12
ATOM 16623 C CA . MET A 1 1 ? 151.348 37.429 0.166 1.00 0.00 1 MET A CA 12
ATOM 16624 C C . MET A 1 1 ? 151.981 37.238 1.541 1.00 0.00 1 MET A C 12
ATOM 16625 O O . MET A 1 1 ? 151.872 38.101 2.411 1.00 0.00 1 MET A O 12
ATOM 16641 N N . HIS A 1 2 ? 152.642 36.100 1.730 1.00 0.00 2 HIS A N 12
ATOM 16642 C CA . HIS A 1 2 ? 153.292 35.796 2.999 1.00 0.00 2 HIS A CA 12
ATOM 16643 C C . HIS A 1 2 ? 154.393 34.756 2.813 1.00 0.00 2 HIS A C 12
ATOM 16644 O O . HIS A 1 2 ? 155.572 35.043 3.024 1.00 0.00 2 HIS A O 12
ATOM 16659 N N . HIS A 1 3 ? 154.001 33.550 2.418 1.00 0.00 3 HIS A N 12
ATOM 16660 C CA . HIS A 1 3 ? 154.955 32.468 2.205 1.00 0.00 3 HIS A CA 12
ATOM 16661 C C . HIS A 1 3 ? 155.253 32.289 0.719 1.00 0.00 3 HIS A C 12
ATOM 16662 O O . HIS A 1 3 ? 154.790 33.068 -0.114 1.00 0.00 3 HIS A O 12
ATOM 16677 N N . HIS A 1 4 ? 156.029 31.260 0.396 1.00 0.00 4 HIS A N 12
ATOM 16678 C CA . HIS A 1 4 ? 156.389 30.980 -0.990 1.00 0.00 4 HIS A CA 12
ATOM 16679 C C . HIS A 1 4 ? 156.367 29.480 -1.266 1.00 0.00 4 HIS A C 12
ATOM 16680 O O . HIS A 1 4 ? 157.335 28.773 -0.984 1.00 0.00 4 HIS A O 12
ATOM 16695 N N . HIS A 1 5 ? 155.258 29.001 -1.821 1.00 0.00 5 HIS A N 12
ATOM 16696 C CA . HIS A 1 5 ? 155.111 27.585 -2.137 1.00 0.00 5 HIS A CA 12
ATOM 16697 C C . HIS A 1 5 ? 155.126 27.361 -3.646 1.00 0.00 5 HIS A C 12
ATOM 16698 O O . HIS A 1 5 ? 154.353 27.974 -4.382 1.00 0.00 5 HIS A O 12
ATOM 16713 N N . HIS A 1 6 ? 156.010 26.477 -4.098 1.00 0.00 6 HIS A N 12
ATOM 16714 C CA . HIS A 1 6 ? 156.125 26.170 -5.519 1.00 0.00 6 HIS A CA 12
ATOM 16715 C C . HIS A 1 6 ? 156.005 24.669 -5.764 1.00 0.00 6 HIS A C 12
ATOM 16716 O O . HIS A 1 6 ? 155.310 24.233 -6.682 1.00 0.00 6 HIS A O 12
ATOM 16731 N N . HIS A 1 7 ? 156.687 23.883 -4.936 1.00 0.00 7 HIS A N 12
ATOM 16732 C CA . HIS A 1 7 ? 156.656 22.431 -5.063 1.00 0.00 7 HIS A CA 12
ATOM 16733 C C . HIS A 1 7 ? 156.332 21.774 -3.723 1.00 0.00 7 HIS A C 12
ATOM 16734 O O . HIS A 1 7 ? 157.074 20.915 -3.245 1.00 0.00 7 HIS A O 12
ATOM 16749 N N . LEU A 1 8 ? 155.219 22.183 -3.123 1.00 0.00 8 LEU A N 12
ATOM 16750 C CA . LEU A 1 8 ? 154.796 21.634 -1.840 1.00 0.00 8 LEU A CA 12
ATOM 16751 C C . LEU A 1 8 ? 153.592 20.713 -2.014 1.00 0.00 8 LEU A C 12
ATOM 16752 O O . LEU A 1 8 ? 153.620 19.556 -1.596 1.00 0.00 8 LEU A O 12
ATOM 16768 N N . VAL A 1 9 ? 152.536 21.235 -2.630 1.00 0.00 9 VAL A N 12
ATOM 16769 C CA . VAL A 1 9 ? 151.322 20.462 -2.857 1.00 0.00 9 VAL A CA 12
ATOM 16770 C C . VAL A 1 9 ? 151.454 19.584 -4.104 1.00 0.00 9 VAL A C 12
ATOM 16771 O O . VAL A 1 9 ? 151.531 20.093 -5.222 1.00 0.00 9 VAL A O 12
ATOM 16784 N N . PRO A 1 10 ? 151.484 18.249 -3.930 1.00 0.00 10 PRO A N 12
ATOM 16785 C CA . PRO A 1 10 ? 151.608 17.311 -5.053 1.00 0.00 10 PRO A CA 12
ATOM 16786 C C . PRO A 1 10 ? 150.498 17.492 -6.083 1.00 0.00 10 PRO A C 12
ATOM 16787 O O . PRO A 1 10 ? 149.600 18.315 -5.905 1.00 0.00 10 PRO A O 12
ATOM 16798 N N . ARG A 1 11 ? 150.566 16.717 -7.161 1.00 0.00 11 ARG A N 12
ATOM 16799 C CA . ARG A 1 11 ? 149.567 16.790 -8.220 1.00 0.00 11 ARG A CA 12
ATOM 16800 C C . ARG A 1 11 ? 148.603 15.611 -8.138 1.00 0.00 11 ARG A C 12
ATOM 16801 O O . ARG A 1 11 ? 147.391 15.774 -8.282 1.00 0.00 11 ARG A O 12
ATOM 16822 N N . GLY A 1 12 ? 149.150 14.422 -7.902 1.00 0.00 12 GLY A N 12
ATOM 16823 C CA . GLY A 1 12 ? 148.325 13.232 -7.803 1.00 0.00 12 GLY A CA 12
ATOM 16824 C C . GLY A 1 12 ? 148.565 12.468 -6.516 1.00 0.00 12 GLY A C 12
ATOM 16825 O O . GLY A 1 12 ? 148.386 11.250 -6.467 1.00 0.00 12 GLY A O 12
ATOM 16829 N N . SER A 1 13 ? 148.973 13.185 -5.473 1.00 0.00 13 SER A N 12
ATOM 16830 C CA . SER A 1 13 ? 149.244 12.579 -4.172 1.00 0.00 13 SER A CA 12
ATOM 16831 C C . SER A 1 13 ? 150.211 11.399 -4.300 1.00 0.00 13 SER A C 12
ATOM 16832 O O . SER A 1 13 ? 151.426 11.577 -4.227 1.00 0.00 13 SER A O 12
ATOM 16840 N N . ILE A 1 14 ? 149.668 10.197 -4.492 1.00 0.00 14 ILE A N 12
ATOM 16841 C CA . ILE A 1 14 ? 150.486 8.997 -4.630 1.00 0.00 14 ILE A CA 12
ATOM 16842 C C . ILE A 1 14 ? 151.255 8.695 -3.345 1.00 0.00 14 ILE A C 12
ATOM 16843 O O . ILE A 1 14 ? 150.917 7.765 -2.614 1.00 0.00 14 ILE A O 12
ATOM 16859 N N . LEU A 1 15 ? 152.292 9.484 -3.076 1.00 0.00 15 LEU A N 12
ATOM 16860 C CA . LEU A 1 15 ? 153.108 9.298 -1.883 1.00 0.00 15 LEU A CA 12
ATOM 16861 C C . LEU A 1 15 ? 152.264 9.409 -0.618 1.00 0.00 15 LEU A C 12
ATOM 16862 O O . LEU A 1 15 ? 152.188 8.469 0.173 1.00 0.00 15 LEU A O 12
ATOM 16878 N N . LYS A 1 16 ? 151.629 10.563 -0.433 1.00 0.00 16 LYS A N 12
ATOM 16879 C CA . LYS A 1 16 ? 150.789 10.792 0.737 1.00 0.00 16 LYS A CA 12
ATOM 16880 C C . LYS A 1 16 ? 149.752 9.683 0.891 1.00 0.00 16 LYS A C 12
ATOM 16881 O O . LYS A 1 16 ? 149.281 9.407 1.995 1.00 0.00 16 LYS A O 12
ATOM 16900 N N . GLU A 1 17 ? 149.404 9.044 -0.222 1.00 0.00 17 GLU A N 12
ATOM 16901 C CA . GLU A 1 17 ? 148.430 7.961 -0.211 1.00 0.00 17 GLU A CA 12
ATOM 16902 C C . GLU A 1 17 ? 149.073 6.658 0.254 1.00 0.00 17 GLU A C 12
ATOM 16903 O O . GLU A 1 17 ? 148.414 5.811 0.858 1.00 0.00 17 GLU A O 12
ATOM 16915 N N . VAL A 1 18 ? 150.362 6.506 -0.030 1.00 0.00 18 VAL A N 12
ATOM 16916 C CA . VAL A 1 18 ? 151.097 5.308 0.358 1.00 0.00 18 VAL A CA 12
ATOM 16917 C C . VAL A 1 18 ? 151.531 5.378 1.819 1.00 0.00 18 VAL A C 12
ATOM 16918 O O . VAL A 1 18 ? 151.633 4.355 2.496 1.00 0.00 18 VAL A O 12
ATOM 16931 N N . THR A 1 19 ? 151.786 6.592 2.297 1.00 0.00 19 THR A N 12
ATOM 16932 C CA . THR A 1 19 ? 152.211 6.797 3.677 1.00 0.00 19 THR A CA 12
ATOM 16933 C C . THR A 1 19 ? 151.102 6.427 4.659 1.00 0.00 19 THR A C 12
ATOM 16934 O O . THR A 1 19 ? 151.369 6.122 5.821 1.00 0.00 19 THR A O 12
ATOM 16945 N N . SER A 1 20 ? 149.859 6.456 4.187 1.00 0.00 20 SER A N 12
ATOM 16946 C CA . SER A 1 20 ? 148.716 6.126 5.030 1.00 0.00 20 SER A CA 12
ATOM 16947 C C . SER A 1 20 ? 148.424 4.628 4.997 1.00 0.00 20 SER A C 12
ATOM 16948 O O . SER A 1 20 ? 148.308 3.985 6.039 1.00 0.00 20 SER A O 12
ATOM 16956 N N . VAL A 1 21 ? 148.300 4.081 3.792 1.00 0.00 21 VAL A N 12
ATOM 16957 C CA . VAL A 1 21 ? 148.017 2.661 3.620 1.00 0.00 21 VAL A CA 12
ATOM 16958 C C . VAL A 1 21 ? 149.086 1.795 4.283 1.00 0.00 21 VAL A C 12
ATOM 16959 O O . VAL A 1 21 ? 148.808 0.678 4.719 1.00 0.00 21 VAL A O 12
ATOM 16972 N N . VAL A 1 22 ? 150.307 2.314 4.350 1.00 0.00 22 VAL A N 12
ATOM 16973 C CA . VAL A 1 22 ? 151.414 1.582 4.956 1.00 0.00 22 VAL A CA 12
ATOM 16974 C C . VAL A 1 22 ? 151.294 1.552 6.477 1.00 0.00 22 VAL A C 12
ATOM 16975 O O . VAL A 1 22 ? 151.516 0.517 7.105 1.00 0.00 22 VAL A O 12
ATOM 16988 N N . GLU A 1 23 ? 150.945 2.692 7.064 1.00 0.00 23 GLU A N 12
ATOM 16989 C CA . GLU A 1 23 ? 150.800 2.793 8.513 1.00 0.00 23 GLU A CA 12
ATOM 16990 C C . GLU A 1 23 ? 149.497 2.152 8.981 1.00 0.00 23 GLU A C 12
ATOM 16991 O O . GLU A 1 23 ? 149.398 1.684 10.114 1.00 0.00 23 GLU A O 12
ATOM 17003 N N . GLN A 1 24 ? 148.499 2.136 8.103 1.00 0.00 24 GLN A N 12
ATOM 17004 C CA . GLN A 1 24 ? 147.203 1.554 8.432 1.00 0.00 24 GLN A CA 12
ATOM 17005 C C . GLN A 1 24 ? 147.295 0.034 8.529 1.00 0.00 24 GLN A C 12
ATOM 17006 O O . GLN A 1 24 ? 146.662 -0.582 9.386 1.00 0.00 24 GLN A O 12
ATOM 17020 N N . ALA A 1 25 ? 148.086 -0.564 7.645 1.00 0.00 25 ALA A N 12
ATOM 17021 C CA . ALA A 1 25 ? 148.260 -2.012 7.631 1.00 0.00 25 ALA A CA 12
ATOM 17022 C C . ALA A 1 25 ? 149.187 -2.466 8.753 1.00 0.00 25 ALA A C 12
ATOM 17023 O O . ALA A 1 25 ? 148.972 -3.512 9.365 1.00 0.00 25 ALA A O 12
ATOM 17030 N N . TRP A 1 26 ? 150.220 -1.671 9.020 1.00 0.00 26 TRP A N 12
ATOM 17031 C CA . TRP A 1 26 ? 151.182 -1.991 10.070 1.00 0.00 26 TRP A CA 12
ATOM 17032 C C . TRP A 1 26 ? 150.479 -2.286 11.394 1.00 0.00 26 TRP A C 12
ATOM 17033 O O . TRP A 1 26 ? 151.007 -3.005 12.241 1.00 0.00 26 TRP A O 12
ATOM 17054 N N . LYS A 1 27 ? 149.283 -1.728 11.564 1.00 0.00 27 LYS A N 12
ATOM 17055 C CA . LYS A 1 27 ? 148.509 -1.933 12.783 1.00 0.00 27 LYS A CA 12
ATOM 17056 C C . LYS A 1 27 ? 148.245 -3.418 13.017 1.00 0.00 27 LYS A C 12
ATOM 17057 O O . LYS A 1 27 ? 148.130 -3.866 14.159 1.00 0.00 27 LYS A O 12
ATOM 17076 N N . LEU A 1 28 ? 148.150 -4.177 11.929 1.00 0.00 28 LEU A N 12
ATOM 17077 C CA . LEU A 1 28 ? 147.900 -5.612 12.017 1.00 0.00 28 LEU A CA 12
ATOM 17078 C C . LEU A 1 28 ? 149.187 -6.371 12.328 1.00 0.00 28 LEU A C 12
ATOM 17079 O O . LEU A 1 28 ? 150.282 -5.910 12.008 1.00 0.00 28 LEU A O 12
ATOM 17095 N N . PRO A 1 29 ? 149.072 -7.552 12.959 1.00 0.00 29 PRO A N 12
ATOM 17096 C CA . PRO A 1 29 ? 150.231 -8.379 13.311 1.00 0.00 29 PRO A CA 12
ATOM 17097 C C . PRO A 1 29 ? 151.067 -8.749 12.091 1.00 0.00 29 PRO A C 12
ATOM 17098 O O . PRO A 1 29 ? 152.236 -8.375 11.990 1.00 0.00 29 PRO A O 12
ATOM 17109 N N . GLU A 1 30 ? 150.460 -9.482 11.163 1.00 0.00 30 GLU A N 12
ATOM 17110 C CA . GLU A 1 30 ? 151.146 -9.901 9.946 1.00 0.00 30 GLU A CA 12
ATOM 17111 C C . GLU A 1 30 ? 150.203 -10.677 9.031 1.00 0.00 30 GLU A C 12
ATOM 17112 O O . GLU A 1 30 ? 150.242 -10.526 7.811 1.00 0.00 30 GLU A O 12
ATOM 17124 N N . SER A 1 31 ? 149.355 -11.508 9.629 1.00 0.00 31 SER A N 12
ATOM 17125 C CA . SER A 1 31 ? 148.402 -12.310 8.868 1.00 0.00 31 SER A CA 12
ATOM 17126 C C . SER A 1 31 ? 147.554 -11.431 7.953 1.00 0.00 31 SER A C 12
ATOM 17127 O O . SER A 1 31 ? 147.389 -11.726 6.770 1.00 0.00 31 SER A O 12
ATOM 17135 N N . GLU A 1 32 ? 147.018 -10.351 8.511 1.00 0.00 32 GLU A N 12
ATOM 17136 C CA . GLU A 1 32 ? 146.186 -9.429 7.745 1.00 0.00 32 GLU A CA 12
ATOM 17137 C C . GLU A 1 32 ? 147.019 -8.288 7.165 1.00 0.00 32 GLU A C 12
ATOM 17138 O O . GLU A 1 32 ? 146.618 -7.649 6.193 1.00 0.00 32 GLU A O 12
ATOM 17150 N N . ARG A 1 33 ? 148.176 -8.033 7.769 1.00 0.00 33 ARG A N 12
ATOM 17151 C CA . ARG A 1 33 ? 149.059 -6.966 7.310 1.00 0.00 33 ARG A CA 12
ATOM 17152 C C . ARG A 1 33 ? 149.567 -7.239 5.896 1.00 0.00 33 ARG A C 12
ATOM 17153 O O . ARG A 1 33 ? 149.442 -6.396 5.008 1.00 0.00 33 ARG A O 12
ATOM 17174 N N . LYS A 1 34 ? 150.144 -8.421 5.699 1.00 0.00 34 LYS A N 12
ATOM 17175 C CA . LYS A 1 34 ? 150.678 -8.808 4.395 1.00 0.00 34 LYS A CA 12
ATOM 17176 C C . LYS A 1 34 ? 149.630 -8.649 3.296 1.00 0.00 34 LYS A C 12
ATOM 17177 O O . LYS A 1 34 ? 149.963 -8.396 2.138 1.00 0.00 34 LYS A O 12
ATOM 17196 N N . LYS A 1 35 ? 148.362 -8.805 3.664 1.00 0.00 35 LYS A N 12
ATOM 17197 C CA . LYS A 1 35 ? 147.269 -8.682 2.706 1.00 0.00 35 LYS A CA 12
ATOM 17198 C C . LYS A 1 35 ? 147.241 -7.293 2.076 1.00 0.00 35 LYS A C 12
ATOM 17199 O O . LYS A 1 35 ? 146.794 -7.126 0.941 1.00 0.00 35 LYS A O 12
ATOM 17218 N N . ILE A 1 36 ? 147.720 -6.299 2.816 1.00 0.00 36 ILE A N 12
ATOM 17219 C CA . ILE A 1 36 ? 147.745 -4.926 2.323 1.00 0.00 36 ILE A CA 12
ATOM 17220 C C . ILE A 1 36 ? 149.112 -4.571 1.748 1.00 0.00 36 ILE A C 12
ATOM 17221 O O . ILE A 1 36 ? 149.212 -3.797 0.795 1.00 0.00 36 ILE A O 12
ATOM 17237 N N . ILE A 1 37 ? 150.162 -5.139 2.330 1.00 0.00 37 ILE A N 12
ATOM 17238 C CA . ILE A 1 37 ? 151.521 -4.878 1.872 1.00 0.00 37 ILE A CA 12
ATOM 17239 C C . ILE A 1 37 ? 151.847 -5.689 0.622 1.00 0.00 37 ILE A C 12
ATOM 17240 O O . ILE A 1 37 ? 152.253 -5.137 -0.400 1.00 0.00 37 ILE A O 12
ATOM 17256 N N . ARG A 1 38 ? 151.666 -7.003 0.711 1.00 0.00 38 ARG A N 12
ATOM 17257 C CA . ARG A 1 38 ? 151.942 -7.891 -0.414 1.00 0.00 38 ARG A CA 12
ATOM 17258 C C . ARG A 1 38 ? 151.116 -7.501 -1.636 1.00 0.00 38 ARG A C 12
ATOM 17259 O O . ARG A 1 38 ? 151.546 -7.690 -2.774 1.00 0.00 38 ARG A O 12
ATOM 17280 N N . ARG A 1 39 ? 149.928 -6.956 -1.394 1.00 0.00 39 ARG A N 12
ATOM 17281 C CA . ARG A 1 39 ? 149.043 -6.542 -2.476 1.00 0.00 39 ARG A CA 12
ATOM 17282 C C . ARG A 1 39 ? 149.572 -5.286 -3.163 1.00 0.00 39 ARG A C 12
ATOM 17283 O O . ARG A 1 39 ? 149.844 -5.292 -4.363 1.00 0.00 39 ARG A O 12
ATOM 17304 N N . LEU A 1 40 ? 149.712 -4.211 -2.394 1.00 0.00 40 LEU A N 12
ATOM 17305 C CA . LEU A 1 40 ? 150.205 -2.948 -2.930 1.00 0.00 40 LEU A CA 12
ATOM 17306 C C . LEU A 1 40 ? 151.630 -3.098 -3.456 1.00 0.00 40 LEU A C 12
ATOM 17307 O O . LEU A 1 40 ? 152.005 -2.474 -4.448 1.00 0.00 40 LEU A O 12
ATOM 17323 N N . TYR A 1 41 ? 152.420 -3.928 -2.783 1.00 0.00 41 TYR A N 12
ATOM 17324 C CA . TYR A 1 41 ? 153.804 -4.159 -3.183 1.00 0.00 41 TYR A CA 12
ATOM 17325 C C . TYR A 1 41 ? 153.874 -4.758 -4.584 1.00 0.00 41 TYR A C 12
ATOM 17326 O O . TYR A 1 41 ? 154.704 -4.357 -5.400 1.00 0.00 41 TYR A O 12
ATOM 17344 N N . LEU A 1 42 ? 152.999 -5.721 -4.855 1.00 0.00 42 LEU A N 12
ATOM 17345 C CA . LEU A 1 42 ? 152.963 -6.376 -6.157 1.00 0.00 42 LEU A CA 12
ATOM 17346 C C . LEU A 1 42 ? 152.285 -5.489 -7.195 1.00 0.00 42 LEU A C 12
ATOM 17347 O O . LEU A 1 42 ? 152.621 -5.533 -8.379 1.00 0.00 42 LEU A O 12
ATOM 17363 N N . LYS A 1 43 ? 151.328 -4.685 -6.745 1.00 0.00 43 LYS A N 12
ATOM 17364 C CA . LYS A 1 43 ? 150.602 -3.787 -7.636 1.00 0.00 43 LYS A CA 12
ATOM 17365 C C . LYS A 1 43 ? 151.494 -2.639 -8.099 1.00 0.00 43 LYS A C 12
ATOM 17366 O O . LYS A 1 43 ? 151.418 -2.205 -9.248 1.00 0.00 43 LYS A O 12
ATOM 17385 N N . TRP A 1 44 ? 152.340 -2.153 -7.196 1.00 0.00 44 TRP A N 12
ATOM 17386 C CA . TRP A 1 44 ? 153.247 -1.056 -7.511 1.00 0.00 44 TRP A CA 12
ATOM 17387 C C . TRP A 1 44 ? 154.610 -1.585 -7.950 1.00 0.00 44 TRP A C 12
ATOM 17388 O O . TRP A 1 44 ? 155.649 -1.101 -7.501 1.00 0.00 44 TRP A O 12
ATOM 17409 N N . HIS A 1 45 ? 154.598 -2.580 -8.831 1.00 0.00 45 HIS A N 12
ATOM 17410 C CA . HIS A 1 45 ? 155.833 -3.173 -9.329 1.00 0.00 45 HIS A CA 12
ATOM 17411 C C . HIS A 1 45 ? 156.103 -2.739 -10.769 1.00 0.00 45 HIS A C 12
ATOM 17412 O O . HIS A 1 45 ? 155.181 -2.650 -11.580 1.00 0.00 45 HIS A O 12
ATOM 17427 N N . PRO A 1 46 ? 157.375 -2.461 -11.108 1.00 0.00 46 PRO A N 12
ATOM 17428 C CA . PRO A 1 46 ? 157.756 -2.035 -12.460 1.00 0.00 46 PRO A CA 12
ATOM 17429 C C . PRO A 1 46 ? 157.613 -3.159 -13.481 1.00 0.00 46 PRO A C 12
ATOM 17430 O O . PRO A 1 46 ? 157.215 -2.927 -14.623 1.00 0.00 46 PRO A O 12
ATOM 17441 N N . ASP A 1 47 ? 157.942 -4.377 -13.063 1.00 0.00 47 ASP A N 12
ATOM 17442 C CA . ASP A 1 47 ? 157.851 -5.537 -13.943 1.00 0.00 47 ASP A CA 12
ATOM 17443 C C . ASP A 1 47 ? 156.395 -5.861 -14.265 1.00 0.00 47 ASP A C 12
ATOM 17444 O O . ASP A 1 47 ? 156.063 -6.214 -15.396 1.00 0.00 47 ASP A O 12
ATOM 17453 N N . LYS A 1 48 ? 155.532 -5.737 -13.262 1.00 0.00 48 LYS A N 12
ATOM 17454 C CA . LYS A 1 48 ? 154.112 -6.016 -13.438 1.00 0.00 48 LYS A CA 12
ATOM 17455 C C . LYS A 1 48 ? 153.407 -4.839 -14.106 1.00 0.00 48 LYS A C 12
ATOM 17456 O O . LYS A 1 48 ? 152.466 -5.023 -14.878 1.00 0.00 48 LYS A O 12
ATOM 17475 N N . ASN A 1 49 ? 153.869 -3.630 -13.804 1.00 0.00 49 ASN A N 12
ATOM 17476 C CA . ASN A 1 49 ? 153.283 -2.424 -14.374 1.00 0.00 49 ASN A CA 12
ATOM 17477 C C . ASN A 1 49 ? 153.408 -2.424 -15.896 1.00 0.00 49 ASN A C 12
ATOM 17478 O O . ASN A 1 49 ? 154.339 -3.011 -16.449 1.00 0.00 49 ASN A O 12
ATOM 17489 N N . PRO A 1 50 ? 152.470 -1.761 -16.594 1.00 0.00 50 PRO A N 12
ATOM 17490 C CA . PRO A 1 50 ? 152.481 -1.689 -18.059 1.00 0.00 50 PRO A CA 12
ATOM 17491 C C . PRO A 1 50 ? 153.822 -1.207 -18.605 1.00 0.00 50 PRO A C 12
ATOM 17492 O O . PRO A 1 50 ? 154.459 -1.891 -19.405 1.00 0.00 50 PRO A O 12
ATOM 17503 N N . GLU A 1 51 ? 154.244 -0.025 -18.166 1.00 0.00 51 GLU A N 12
ATOM 17504 C CA . GLU A 1 51 ? 155.509 0.547 -18.610 1.00 0.00 51 GLU A CA 12
ATOM 17505 C C . GLU A 1 51 ? 155.878 1.766 -17.771 1.00 0.00 51 GLU A C 12
ATOM 17506 O O . GLU A 1 51 ? 155.654 2.905 -18.180 1.00 0.00 51 GLU A O 12
ATOM 17518 N N . ASN A 1 52 ? 156.447 1.519 -16.595 1.00 0.00 52 ASN A N 12
ATOM 17519 C CA . ASN A 1 52 ? 156.847 2.596 -15.699 1.00 0.00 52 ASN A CA 12
ATOM 17520 C C . ASN A 1 52 ? 158.212 2.311 -15.081 1.00 0.00 52 ASN A C 12
ATOM 17521 O O . ASN A 1 52 ? 158.340 1.464 -14.197 1.00 0.00 52 ASN A O 12
ATOM 17532 N N . HIS A 1 53 ? 159.230 3.024 -15.552 1.00 0.00 53 HIS A N 12
ATOM 17533 C CA . HIS A 1 53 ? 160.586 2.847 -15.047 1.00 0.00 53 HIS A CA 12
ATOM 17534 C C . HIS A 1 53 ? 160.876 3.825 -13.913 1.00 0.00 53 HIS A C 12
ATOM 17535 O O . HIS A 1 53 ? 161.269 3.422 -12.817 1.00 0.00 53 HIS A O 12
ATOM 17550 N N . ASP A 1 54 ? 160.678 5.112 -14.182 1.00 0.00 54 ASP A N 12
ATOM 17551 C CA . ASP A 1 54 ? 160.918 6.147 -13.183 1.00 0.00 54 ASP A CA 12
ATOM 17552 C C . ASP A 1 54 ? 159.684 6.359 -12.311 1.00 0.00 54 ASP A C 12
ATOM 17553 O O . ASP A 1 54 ? 159.793 6.557 -11.101 1.00 0.00 54 ASP A O 12
ATOM 17562 N N . ILE A 1 55 ? 158.511 6.316 -12.935 1.00 0.00 55 ILE A N 12
ATOM 17563 C CA . ILE A 1 55 ? 157.256 6.504 -12.217 1.00 0.00 55 ILE A CA 12
ATOM 17564 C C . ILE A 1 55 ? 157.062 5.423 -11.160 1.00 0.00 55 ILE A C 12
ATOM 17565 O O . ILE A 1 55 ? 156.713 5.715 -10.015 1.00 0.00 55 ILE A O 12
ATOM 17581 N N . ALA A 1 56 ? 157.289 4.173 -11.550 1.00 0.00 56 ALA A N 12
ATOM 17582 C CA . ALA A 1 56 ? 157.138 3.048 -10.635 1.00 0.00 56 ALA A CA 12
ATOM 17583 C C . ALA A 1 56 ? 158.220 3.064 -9.561 1.00 0.00 56 ALA A C 12
ATOM 17584 O O . ALA A 1 56 ? 157.979 2.676 -8.417 1.00 0.00 56 ALA A O 12
ATOM 17591 N N . ASN A 1 57 ? 159.412 3.516 -9.935 1.00 0.00 57 ASN A N 12
ATOM 17592 C CA . ASN A 1 57 ? 160.532 3.584 -9.003 1.00 0.00 57 ASN A CA 12
ATOM 17593 C C . ASN A 1 57 ? 160.283 4.638 -7.929 1.00 0.00 57 ASN A C 12
ATOM 17594 O O . ASN A 1 57 ? 160.675 4.467 -6.774 1.00 0.00 57 ASN A O 12
ATOM 17605 N N . GLU A 1 58 ? 159.627 5.727 -8.317 1.00 0.00 58 GLU A N 12
ATOM 17606 C CA . GLU A 1 58 ? 159.327 6.809 -7.387 1.00 0.00 58 GLU A CA 12
ATOM 17607 C C . GLU A 1 58 ? 158.457 6.311 -6.237 1.00 0.00 58 GLU A C 12
ATOM 17608 O O . GLU A 1 58 ? 158.754 6.558 -5.068 1.00 0.00 58 GLU A O 12
ATOM 17620 N N . VAL A 1 59 ? 157.381 5.609 -6.577 1.00 0.00 59 VAL A N 12
ATOM 17621 C CA . VAL A 1 59 ? 156.467 5.077 -5.573 1.00 0.00 59 VAL A CA 12
ATOM 17622 C C . VAL A 1 59 ? 157.133 3.980 -4.749 1.00 0.00 59 VAL A C 12
ATOM 17623 O O . VAL A 1 59 ? 156.907 3.872 -3.544 1.00 0.00 59 VAL A O 12
ATOM 17636 N N . PHE A 1 60 ? 157.956 3.169 -5.407 1.00 0.00 60 PHE A N 12
ATOM 17637 C CA . PHE A 1 60 ? 158.654 2.080 -4.734 1.00 0.00 60 PHE A CA 12
ATOM 17638 C C . PHE A 1 60 ? 159.700 2.620 -3.763 1.00 0.00 60 PHE A C 12
ATOM 17639 O O . PHE A 1 60 ? 159.916 2.055 -2.691 1.00 0.00 60 PHE A O 12
ATOM 17656 N N . LYS A 1 61 ? 160.346 3.717 -4.146 1.00 0.00 61 LYS A N 12
ATOM 17657 C CA . LYS A 1 61 ? 161.370 4.333 -3.309 1.00 0.00 61 LYS A CA 12
ATOM 17658 C C . LYS A 1 61 ? 160.792 4.755 -1.963 1.00 0.00 61 LYS A C 12
ATOM 17659 O O . LYS A 1 61 ? 161.409 4.546 -0.917 1.00 0.00 61 LYS A O 12
ATOM 17678 N N . HIS A 1 62 ? 159.604 5.350 -1.994 1.00 0.00 62 HIS A N 12
ATOM 17679 C CA . HIS A 1 62 ? 158.943 5.802 -0.775 1.00 0.00 62 HIS A CA 12
ATOM 17680 C C . HIS A 1 62 ? 158.381 4.622 0.012 1.00 0.00 62 HIS A C 12
ATOM 17681 O O . HIS A 1 62 ? 158.341 4.646 1.242 1.00 0.00 62 HIS A O 12
ATOM 17696 N N . LEU A 1 63 ? 157.945 3.592 -0.707 1.00 0.00 63 LEU A N 12
ATOM 17697 C CA . LEU A 1 63 ? 157.383 2.404 -0.076 1.00 0.00 63 LEU A CA 12
ATOM 17698 C C . LEU A 1 63 ? 158.477 1.558 0.567 1.00 0.00 63 LEU A C 12
ATOM 17699 O O . LEU A 1 63 ? 158.447 1.296 1.769 1.00 0.00 63 LEU A O 12
ATOM 17715 N N . GLN A 1 64 ? 159.440 1.128 -0.243 1.00 0.00 64 GLN A N 12
ATOM 17716 C CA . GLN A 1 64 ? 160.544 0.306 0.245 1.00 0.00 64 GLN A CA 12
ATOM 17717 C C . GLN A 1 64 ? 161.231 0.956 1.443 1.00 0.00 64 GLN A C 12
ATOM 17718 O O . GLN A 1 64 ? 161.398 0.330 2.490 1.00 0.00 64 GLN A O 12
ATOM 17732 N N . ASN A 1 65 ? 161.629 2.214 1.282 1.00 0.00 65 ASN A N 12
ATOM 17733 C CA . ASN A 1 65 ? 162.299 2.947 2.351 1.00 0.00 65 ASN A CA 12
ATOM 17734 C C . ASN A 1 65 ? 161.425 3.020 3.600 1.00 0.00 65 ASN A C 12
ATOM 17735 O O . ASN A 1 65 ? 161.930 3.143 4.716 1.00 0.00 65 ASN A O 12
ATOM 17746 N N . GLU A 1 66 ? 160.111 2.946 3.406 1.00 0.00 66 GLU A N 12
ATOM 17747 C CA . GLU A 1 66 ? 159.170 3.008 4.520 1.00 0.00 66 GLU A CA 12
ATOM 17748 C C . GLU A 1 66 ? 159.155 1.694 5.297 1.00 0.00 66 GLU A C 12
ATOM 17749 O O . GLU A 1 66 ? 158.906 1.679 6.502 1.00 0.00 66 GLU A O 12
ATOM 17761 N N . ILE A 1 67 ? 159.419 0.592 4.600 1.00 0.00 67 ILE A N 12
ATOM 17762 C CA . ILE A 1 67 ? 159.432 -0.723 5.231 1.00 0.00 67 ILE A CA 12
ATOM 17763 C C . ILE A 1 67 ? 160.569 -0.838 6.242 1.00 0.00 67 ILE A C 12
ATOM 17764 O O . ILE A 1 67 ? 160.333 -1.013 7.437 1.00 0.00 67 ILE A O 12
ATOM 17780 N N . ASN A 1 68 ? 161.801 -0.741 5.755 1.00 0.00 68 ASN A N 12
ATOM 17781 C CA . ASN A 1 68 ? 162.976 -0.838 6.616 1.00 0.00 68 ASN A CA 12
ATOM 17782 C C . ASN A 1 68 ? 162.911 0.178 7.753 1.00 0.00 68 ASN A C 12
ATOM 17783 O O . ASN A 1 68 ? 163.510 -0.021 8.810 1.00 0.00 68 ASN A O 12
ATOM 17794 N N . ARG A 1 69 ? 162.183 1.268 7.530 1.00 0.00 69 ARG A N 12
ATOM 17795 C CA . ARG A 1 69 ? 162.044 2.313 8.537 1.00 0.00 69 ARG A CA 12
ATOM 17796 C C . ARG A 1 69 ? 161.160 1.844 9.691 1.00 0.00 69 ARG A C 12
ATOM 17797 O O . ARG A 1 69 ? 161.541 1.945 10.856 1.00 0.00 69 ARG A O 12
ATOM 17818 N N . LEU A 1 70 ? 159.978 1.335 9.358 1.00 0.00 70 LEU A N 12
ATOM 17819 C CA . LEU A 1 70 ? 159.041 0.853 10.366 1.00 0.00 70 LEU A CA 12
ATOM 17820 C C . LEU A 1 70 ? 159.437 -0.535 10.858 1.00 0.00 70 LEU A C 12
ATOM 17821 O O . LEU A 1 70 ? 159.467 -0.793 12.062 1.00 0.00 70 LEU A O 12
ATOM 17837 N N . GLU A 1 71 ? 159.739 -1.426 9.919 1.00 0.00 71 GLU A N 12
ATOM 17838 C CA . GLU A 1 71 ? 160.133 -2.790 10.255 1.00 0.00 71 GLU A CA 12
ATOM 17839 C C . GLU A 1 71 ? 161.331 -2.797 11.202 1.00 0.00 71 GLU A C 12
ATOM 17840 O O . GLU A 1 71 ? 161.492 -3.714 12.007 1.00 0.00 71 GLU A O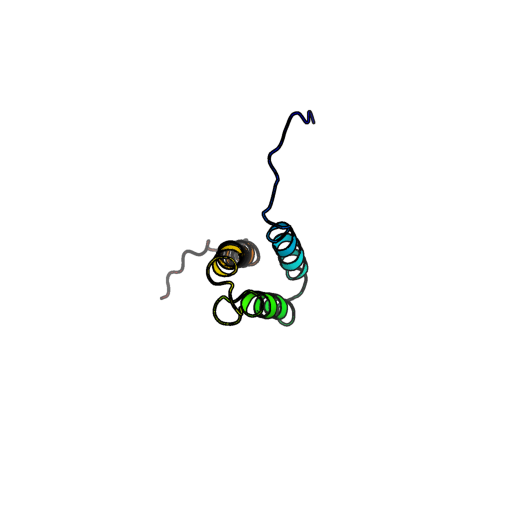 12
ATOM 17852 N N . LYS A 1 72 ? 162.167 -1.770 11.099 1.00 0.00 72 LYS A N 12
ATOM 17853 C CA . LYS A 1 72 ? 163.349 -1.657 11.945 1.00 0.00 72 LYS A CA 12
ATOM 17854 C C . LYS A 1 72 ? 162.970 -1.208 13.353 1.00 0.00 72 LYS A C 12
ATOM 17855 O O . LYS A 1 72 ? 163.178 -1.935 14.324 1.00 0.00 72 LYS A O 12
ATOM 17874 N N . GLN A 1 73 ? 162.417 -0.004 13.456 1.00 0.00 73 GLN A N 12
ATOM 17875 C CA . GLN A 1 73 ? 162.013 0.543 14.746 1.00 0.00 73 GLN A CA 12
ATOM 17876 C C . GLN A 1 73 ? 161.027 -0.384 15.450 1.00 0.00 73 GLN A C 12
ATOM 17877 O O . GLN A 1 73 ? 160.992 -0.450 16.680 1.00 0.00 73 GLN A O 12
ATOM 17891 N N . ALA A 1 74 ? 160.229 -1.099 14.664 1.00 0.00 74 ALA A N 12
ATOM 17892 C CA . ALA A 1 74 ? 159.245 -2.024 15.214 1.00 0.00 74 ALA A CA 12
ATOM 17893 C C . ALA A 1 74 ? 159.923 -3.214 15.882 1.00 0.00 74 ALA A C 12
ATOM 17894 O O . ALA A 1 74 ? 159.395 -3.788 16.836 1.00 0.00 74 ALA A O 12
ATOM 17901 N N . PHE A 1 75 ? 161.096 -3.582 15.377 1.00 0.00 75 PHE A N 12
ATOM 17902 C CA . PHE A 1 75 ? 161.847 -4.705 15.925 1.00 0.00 75 PHE A CA 12
ATOM 17903 C C . PHE A 1 75 ? 162.765 -4.248 17.054 1.00 0.00 75 PHE A C 12
ATOM 17904 O O . PHE A 1 75 ? 163.060 -5.011 17.973 1.00 0.00 75 PHE A O 12
ATOM 17921 N N . LEU A 1 76 ? 163.215 -3.000 16.978 1.00 0.00 76 LEU A N 12
ATOM 17922 C CA . LEU A 1 76 ? 164.101 -2.443 17.995 1.00 0.00 76 LEU A CA 12
ATOM 17923 C C . LEU A 1 76 ? 163.302 -1.752 19.097 1.00 0.00 76 LEU A C 12
ATOM 17924 O O . LEU A 1 76 ? 163.600 -0.619 19.477 1.00 0.00 76 LEU A O 12
ATOM 17940 N N . ASP A 1 77 ? 162.288 -2.443 19.608 1.00 0.00 77 ASP A N 12
ATOM 17941 C CA . ASP A 1 77 ? 161.449 -1.896 20.668 1.00 0.00 77 ASP A CA 12
ATOM 17942 C C . ASP A 1 77 ? 161.947 -2.348 22.038 1.00 0.00 77 ASP A C 12
ATOM 17943 O O . ASP A 1 77 ? 161.827 -1.621 23.024 1.00 0.00 77 ASP A O 12
ATOM 17952 N N . GLN A 1 78 ? 162.506 -3.552 22.088 1.00 0.00 78 GLN A N 12
ATOM 17953 C CA . GLN A 1 78 ? 163.025 -4.105 23.333 1.00 0.00 78 GLN A CA 12
ATOM 17954 C C . GLN A 1 78 ? 164.501 -4.468 23.191 1.00 0.00 78 GLN A C 12
ATOM 17955 O O . GLN A 1 78 ? 165.306 -4.196 24.082 1.00 0.00 78 GLN A O 12
ATOM 17969 N N . ASN A 1 79 ? 164.846 -5.085 22.066 1.00 0.00 79 ASN A N 12
ATOM 17970 C CA . ASN A 1 79 ? 166.224 -5.485 21.805 1.00 0.00 79 ASN A CA 12
ATOM 17971 C C . ASN A 1 79 ? 166.967 -4.401 21.030 1.00 0.00 79 ASN A C 12
ATOM 17972 O O . ASN A 1 79 ? 166.832 -4.291 19.812 1.00 0.00 79 ASN A O 12
ATOM 17983 N N . ALA A 1 80 ? 167.751 -3.601 21.746 1.00 0.00 80 ALA A N 12
ATOM 17984 C CA . ALA A 1 80 ? 168.513 -2.524 21.127 1.00 0.00 80 ALA A CA 12
ATOM 17985 C C . ALA A 1 80 ? 169.707 -3.070 20.350 1.00 0.00 80 ALA A C 12
ATOM 17986 O O . ALA A 1 80 ? 170.057 -2.557 19.289 1.00 0.00 80 ALA A O 12
ATOM 17993 N N . ASP A 1 81 ? 170.329 -4.114 20.889 1.00 0.00 81 ASP A N 12
ATOM 17994 C CA . ASP A 1 81 ? 171.484 -4.730 20.246 1.00 0.00 81 ASP A CA 12
ATOM 17995 C C . ASP A 1 81 ? 171.311 -6.242 20.147 1.00 0.00 81 ASP A C 12
ATOM 17996 O O . ASP A 1 81 ? 170.927 -6.898 21.115 1.00 0.00 81 ASP A O 12
ATOM 18005 N N . ARG A 1 82 ? 171.597 -6.788 18.970 1.00 0.00 82 ARG A N 12
ATOM 18006 C CA . ARG A 1 82 ? 171.473 -8.224 18.742 1.00 0.00 82 ARG A CA 12
ATOM 18007 C C . ARG A 1 82 ? 172.720 -8.775 18.057 1.00 0.00 82 ARG A C 12
ATOM 18008 O O . ARG A 1 82 ? 173.715 -8.068 17.894 1.00 0.00 82 ARG A O 12
ATOM 18029 N N . ALA A 1 83 ? 172.659 -10.041 17.657 1.00 0.00 83 ALA A N 12
ATOM 18030 C CA . ALA A 1 83 ? 173.781 -10.688 16.988 1.00 0.00 83 ALA A CA 12
ATOM 18031 C C . ALA A 1 83 ? 175.004 -10.743 17.899 1.00 0.00 83 ALA A C 12
ATOM 18032 O O . ALA A 1 83 ? 175.708 -9.748 18.070 1.00 0.00 83 ALA A O 12
ATOM 18039 N N . SER A 1 84 ? 175.248 -11.913 18.481 1.00 0.00 84 SER A N 12
ATOM 18040 C CA . SER A 1 84 ? 176.386 -12.100 19.374 1.00 0.00 84 SER A CA 12
ATOM 18041 C C . SER A 1 84 ? 177.425 -13.021 18.745 1.00 0.00 84 SER A C 12
ATOM 18042 O O . SER A 1 84 ? 177.099 -14.109 18.269 1.00 0.00 84 SER A O 12
ATOM 18050 N N . ARG A 1 85 ? 178.679 -12.580 18.747 1.00 0.00 85 ARG A N 12
ATOM 18051 C CA . ARG A 1 85 ? 179.768 -13.365 18.177 1.00 0.00 85 ARG A CA 12
ATOM 18052 C C . ARG A 1 85 ? 180.521 -14.122 19.266 1.00 0.00 85 ARG A C 12
ATOM 18053 O O . ARG A 1 85 ? 180.360 -13.844 20.454 1.00 0.00 85 ARG A O 12
ATOM 18074 N N . ARG A 1 86 ? 181.343 -15.082 18.852 1.00 0.00 86 ARG A N 12
ATOM 18075 C CA . ARG A 1 86 ? 182.122 -15.878 19.794 1.00 0.00 86 ARG A CA 12
ATOM 18076 C C . ARG A 1 86 ? 183.230 -16.642 19.075 1.00 0.00 86 ARG A C 12
ATOM 18077 O O . ARG A 1 86 ? 182.997 -17.267 18.042 1.00 0.00 86 ARG A O 12
ATOM 18098 N N . THR A 1 87 ? 184.436 -16.584 19.631 1.00 0.00 87 THR A N 12
ATOM 18099 C CA . THR A 1 87 ? 185.581 -17.271 19.044 1.00 0.00 87 THR A CA 12
ATOM 18100 C C . THR A 1 87 ? 186.477 -17.858 20.129 1.00 0.00 87 THR A C 12
ATOM 18101 O O . THR A 1 87 ? 186.870 -19.023 20.063 1.00 0.00 87 THR A O 12
ATOM 18112 N N . PHE A 1 88 ? 186.797 -17.043 21.130 1.00 0.00 88 PHE A N 12
ATOM 18113 C CA . PHE A 1 88 ? 187.647 -17.481 22.231 1.00 0.00 88 PHE A CA 12
ATOM 18114 C C . PHE A 1 88 ? 186.809 -17.848 23.452 1.00 0.00 88 PHE A C 12
ATOM 18115 O O . PHE A 1 88 ? 187.385 -18.377 24.425 1.00 0.00 88 PHE A O 12
ATOM 18133 N N . MET A 1 1 ? 162.522 26.910 -0.658 1.00 0.00 1 MET A N 13
ATOM 18134 C CA . MET A 1 1 ? 161.633 26.422 0.429 1.00 0.00 1 MET A CA 13
ATOM 18135 C C . MET A 1 1 ? 161.476 27.470 1.525 1.00 0.00 1 MET A C 13
ATOM 18136 O O . MET A 1 1 ? 162.197 28.468 1.552 1.00 0.00 1 MET A O 13
ATOM 18152 N N . HIS A 1 2 ? 160.530 27.237 2.429 1.00 0.00 2 HIS A N 13
ATOM 18153 C CA . HIS A 1 2 ? 160.278 28.162 3.530 1.00 0.00 2 HIS A CA 13
ATOM 18154 C C . HIS A 1 2 ? 160.535 27.490 4.874 1.00 0.00 2 HIS A C 13
ATOM 18155 O O . HIS A 1 2 ? 160.828 26.296 4.936 1.00 0.00 2 HIS A O 13
ATOM 18170 N N . HIS A 1 3 ? 160.422 28.263 5.948 1.00 0.00 3 HIS A N 13
ATOM 18171 C CA . HIS A 1 3 ? 160.641 27.743 7.292 1.00 0.00 3 HIS A CA 13
ATOM 18172 C C . HIS A 1 3 ? 162.061 27.210 7.445 1.00 0.00 3 HIS A C 13
ATOM 18173 O O . HIS A 1 3 ? 162.761 26.987 6.457 1.00 0.00 3 HIS A O 13
ATOM 18188 N N . HIS A 1 4 ? 162.482 27.007 8.689 1.00 0.00 4 HIS A N 13
ATOM 18189 C CA . HIS A 1 4 ? 163.821 26.500 8.971 1.00 0.00 4 HIS A CA 13
ATOM 18190 C C . HIS A 1 4 ? 163.762 25.062 9.478 1.00 0.00 4 HIS A C 13
ATOM 18191 O O . HIS A 1 4 ? 164.608 24.635 10.264 1.00 0.00 4 HIS A O 13
ATOM 18206 N N . HIS A 1 5 ? 162.757 24.320 9.022 1.00 0.00 5 HIS A N 13
ATOM 18207 C CA . HIS A 1 5 ? 162.589 22.929 9.429 1.00 0.00 5 HIS A CA 13
ATOM 18208 C C . HIS A 1 5 ? 161.818 22.144 8.373 1.00 0.00 5 HIS A C 13
ATOM 18209 O O . HIS A 1 5 ? 160.597 22.261 8.266 1.00 0.00 5 HIS A O 13
ATOM 18224 N N . HIS A 1 6 ? 162.538 21.343 7.595 1.00 0.00 6 HIS A N 13
ATOM 18225 C CA . HIS A 1 6 ? 161.922 20.538 6.547 1.00 0.00 6 HIS A CA 13
ATOM 18226 C C . HIS A 1 6 ? 161.527 19.164 7.079 1.00 0.00 6 HIS A C 13
ATOM 18227 O O . HIS A 1 6 ? 161.903 18.785 8.188 1.00 0.00 6 HIS A O 13
ATOM 18242 N N . HIS A 1 7 ? 160.765 18.423 6.282 1.00 0.00 7 HIS A N 13
ATOM 18243 C CA . HIS A 1 7 ? 160.318 17.091 6.673 1.00 0.00 7 HIS A CA 13
ATOM 18244 C C . HIS A 1 7 ? 160.148 16.194 5.452 1.00 0.00 7 HIS A C 13
ATOM 18245 O O . HIS A 1 7 ? 160.914 15.252 5.249 1.00 0.00 7 HIS A O 13
ATOM 18260 N N . LEU A 1 8 ? 159.139 16.492 4.639 1.00 0.00 8 LEU A N 13
ATOM 18261 C CA . LEU A 1 8 ? 158.869 15.713 3.437 1.00 0.00 8 LEU A CA 13
ATOM 18262 C C . LEU A 1 8 ? 158.097 16.540 2.414 1.00 0.00 8 LEU A C 13
ATOM 18263 O O . LEU A 1 8 ? 158.465 16.594 1.240 1.00 0.00 8 LEU A O 13
ATOM 18279 N N . VAL A 1 9 ? 157.027 17.184 2.866 1.00 0.00 9 VAL A N 13
ATOM 18280 C CA . VAL A 1 9 ? 156.204 18.009 1.989 1.00 0.00 9 VAL A CA 13
ATOM 18281 C C . VAL A 1 9 ? 155.572 17.170 0.880 1.00 0.00 9 VAL A C 13
ATOM 18282 O O . VAL A 1 9 ? 156.227 16.845 -0.111 1.00 0.00 9 VAL A O 13
ATOM 18295 N N . PRO A 1 10 ? 154.286 16.804 1.030 1.00 0.00 10 PRO A N 13
ATOM 18296 C CA . PRO A 1 10 ? 153.574 15.999 0.032 1.00 0.00 10 PRO A CA 13
ATOM 18297 C C . PRO A 1 10 ? 153.736 16.549 -1.382 1.00 0.00 10 PRO A C 13
ATOM 18298 O O . PRO A 1 10 ? 153.907 17.753 -1.575 1.00 0.00 10 PRO A O 13
ATOM 18309 N N . ARG A 1 11 ? 153.680 15.660 -2.369 1.00 0.00 11 ARG A N 13
ATOM 18310 C CA . ARG A 1 11 ? 153.821 16.056 -3.764 1.00 0.00 11 ARG A CA 13
ATOM 18311 C C . ARG A 1 11 ? 153.066 15.098 -4.681 1.00 0.00 11 ARG A C 13
ATOM 18312 O O . ARG A 1 11 ? 153.521 13.985 -4.941 1.00 0.00 11 ARG A O 13
ATOM 18333 N N . GLY A 1 12 ? 151.910 15.540 -5.168 1.00 0.00 12 GLY A N 13
ATOM 18334 C CA . GLY A 1 12 ? 151.112 14.709 -6.050 1.00 0.00 12 GLY A CA 13
ATOM 18335 C C . GLY A 1 12 ? 150.158 13.797 -5.298 1.00 0.00 12 GLY A C 13
ATOM 18336 O O . GLY A 1 12 ? 149.390 13.055 -5.911 1.00 0.00 12 GLY A O 13
ATOM 18340 N N . SER A 1 13 ? 150.205 13.847 -3.969 1.00 0.00 13 SER A N 13
ATOM 18341 C CA . SER A 1 13 ? 149.336 13.015 -3.143 1.00 0.00 13 SER A CA 13
ATOM 18342 C C . SER A 1 13 ? 149.597 11.535 -3.398 1.00 0.00 13 SER A C 13
ATOM 18343 O O . SER A 1 13 ? 148.688 10.710 -3.319 1.00 0.00 13 SER A O 13
ATOM 18351 N N . ILE A 1 14 ? 150.849 11.204 -3.704 1.00 0.00 14 ILE A N 13
ATOM 18352 C CA . ILE A 1 14 ? 151.231 9.823 -3.970 1.00 0.00 14 ILE A CA 13
ATOM 18353 C C . ILE A 1 14 ? 152.044 9.246 -2.816 1.00 0.00 14 ILE A C 13
ATOM 18354 O O . ILE A 1 14 ? 151.848 8.097 -2.420 1.00 0.00 14 ILE A O 13
ATOM 18370 N N . LEU A 1 15 ? 152.957 10.051 -2.281 1.00 0.00 15 LEU A N 13
ATOM 18371 C CA . LEU A 1 15 ? 153.799 9.619 -1.173 1.00 0.00 15 LEU A CA 13
ATOM 18372 C C . LEU A 1 15 ? 153.014 9.600 0.135 1.00 0.00 15 LEU A C 13
ATOM 18373 O O . LEU A 1 15 ? 153.160 8.684 0.945 1.00 0.00 15 LEU A O 13
ATOM 18389 N N . LYS A 1 16 ? 152.181 10.616 0.334 1.00 0.00 16 LYS A N 13
ATOM 18390 C CA . LYS A 1 16 ? 151.372 10.717 1.543 1.00 0.00 16 LYS A CA 13
ATOM 18391 C C . LYS A 1 16 ? 150.448 9.512 1.682 1.00 0.00 16 LYS A C 13
ATOM 18392 O O . LYS A 1 16 ? 150.228 9.008 2.783 1.00 0.00 16 LYS A O 13
ATOM 18411 N N . GLU A 1 17 ? 149.906 9.054 0.558 1.00 0.00 17 GLU A N 13
ATOM 18412 C CA . GLU A 1 17 ? 149.005 7.909 0.555 1.00 0.00 17 GLU A CA 13
ATOM 18413 C C . GLU A 1 17 ? 149.720 6.653 1.042 1.00 0.00 17 GLU A C 13
ATOM 18414 O O . GLU A 1 17 ? 149.132 5.821 1.734 1.00 0.00 17 GLU A O 13
ATOM 18426 N N . VAL A 1 18 ? 150.990 6.522 0.676 1.00 0.00 18 VAL A N 13
ATOM 18427 C CA . VAL A 1 18 ? 151.786 5.368 1.078 1.00 0.00 18 VAL A CA 13
ATOM 18428 C C . VAL A 1 18 ? 152.068 5.385 2.577 1.00 0.00 18 VAL A C 13
ATOM 18429 O O . VAL A 1 18 ? 152.245 4.338 3.198 1.00 0.00 18 VAL A O 13
ATOM 18442 N N . THR A 1 19 ? 152.111 6.583 3.151 1.00 0.00 19 THR A N 13
ATOM 18443 C CA . THR A 1 19 ? 152.375 6.740 4.577 1.00 0.00 19 THR A CA 13
ATOM 18444 C C . THR A 1 19 ? 151.143 6.392 5.409 1.00 0.00 19 THR A C 13
ATOM 18445 O O . THR A 1 19 ? 151.254 6.074 6.594 1.00 0.00 19 THR A O 13
ATOM 18456 N N . SER A 1 20 ? 149.968 6.458 4.788 1.00 0.00 20 SER A N 13
ATOM 18457 C CA . SER A 1 20 ? 148.721 6.153 5.479 1.00 0.00 20 SER A CA 13
ATOM 18458 C C . SER A 1 20 ? 148.418 4.657 5.435 1.00 0.00 20 SER A C 13
ATOM 18459 O O . SER A 1 20 ? 148.022 4.066 6.439 1.00 0.00 20 SER A O 13
ATOM 18467 N N . VAL A 1 21 ? 148.601 4.054 4.266 1.00 0.00 21 VAL A N 13
ATOM 18468 C CA . VAL A 1 21 ? 148.341 2.629 4.093 1.00 0.00 21 VAL A CA 13
ATOM 18469 C C . VAL A 1 21 ? 149.391 1.782 4.808 1.00 0.00 21 VAL A C 13
ATOM 18470 O O . VAL A 1 21 ? 149.094 0.693 5.297 1.00 0.00 21 VAL A O 13
ATOM 18483 N N . VAL A 1 22 ? 150.619 2.288 4.865 1.00 0.00 22 VAL A N 13
ATOM 18484 C CA . VAL A 1 22 ? 151.709 1.574 5.520 1.00 0.00 22 VAL A CA 13
ATOM 18485 C C . VAL A 1 22 ? 151.481 1.479 7.025 1.00 0.00 22 VAL A C 13
ATOM 18486 O O . VAL A 1 22 ? 151.674 0.423 7.627 1.00 0.00 22 VAL A O 13
ATOM 18499 N N . GLU A 1 23 ? 151.068 2.590 7.628 1.00 0.00 23 GLU A N 13
ATOM 18500 C CA . GLU A 1 23 ? 150.815 2.631 9.064 1.00 0.00 23 GLU A CA 13
ATOM 18501 C C . GLU A 1 23 ? 149.588 1.799 9.427 1.00 0.00 23 GLU A C 13
ATOM 18502 O O . GLU A 1 23 ? 149.483 1.283 10.540 1.00 0.00 23 GLU A O 13
ATOM 18514 N N . GLN A 1 24 ? 148.662 1.670 8.481 1.00 0.00 24 GLN A N 13
ATOM 18515 C CA . GLN A 1 24 ? 147.443 0.901 8.703 1.00 0.00 24 GLN A CA 13
ATOM 18516 C C . GLN A 1 24 ? 147.711 -0.599 8.592 1.00 0.00 24 GLN A C 13
ATOM 18517 O O . GLN A 1 24 ? 146.938 -1.415 9.096 1.00 0.00 24 GLN A O 13
ATOM 18531 N N . ALA A 1 25 ? 148.808 -0.957 7.930 1.00 0.00 25 ALA A N 13
ATOM 18532 C CA . ALA A 1 25 ? 149.173 -2.358 7.754 1.00 0.00 25 ALA A CA 13
ATOM 18533 C C . ALA A 1 25 ? 150.044 -2.860 8.905 1.00 0.00 25 ALA A C 13
ATOM 18534 O O . ALA A 1 25 ? 150.357 -4.048 8.981 1.00 0.00 25 ALA A O 13
ATOM 18541 N N . TRP A 1 26 ? 150.434 -1.955 9.800 1.00 0.00 26 TRP A N 13
ATOM 18542 C CA . TRP A 1 26 ? 151.268 -2.321 10.939 1.00 0.00 26 TRP A CA 13
ATOM 18543 C C . TRP A 1 26 ? 150.428 -2.496 12.203 1.00 0.00 26 TRP A C 13
ATOM 18544 O O . TRP A 1 26 ? 150.924 -2.325 13.317 1.00 0.00 26 TRP A O 13
ATOM 18565 N N . LYS A 1 27 ? 149.155 -2.840 12.024 1.00 0.00 27 LYS A N 13
ATOM 18566 C CA . LYS A 1 27 ? 148.251 -3.040 13.154 1.00 0.00 27 LYS A CA 13
ATOM 18567 C C . LYS A 1 27 ? 147.500 -4.368 13.040 1.00 0.00 27 LYS A C 13
ATOM 18568 O O . LYS A 1 27 ? 146.621 -4.662 13.852 1.00 0.00 27 LYS A O 13
ATOM 18587 N N . LEU A 1 28 ? 147.851 -5.173 12.038 1.00 0.00 28 LEU A N 13
ATOM 18588 C CA . LEU A 1 28 ? 147.209 -6.467 11.837 1.00 0.00 28 LEU A CA 13
ATOM 18589 C C . LEU A 1 28 ? 148.249 -7.580 11.719 1.00 0.00 28 LEU A C 13
ATOM 18590 O O . LEU A 1 28 ? 149.406 -7.325 11.387 1.00 0.00 28 LEU A O 13
ATOM 18606 N N . PRO A 1 29 ? 147.846 -8.834 11.990 1.00 0.00 29 PRO A N 13
ATOM 18607 C CA . PRO A 1 29 ? 148.747 -9.989 11.913 1.00 0.00 29 PRO A CA 13
ATOM 18608 C C . PRO A 1 29 ? 149.323 -10.183 10.514 1.00 0.00 29 PRO A C 13
ATOM 18609 O O . PRO A 1 29 ? 148.949 -9.479 9.576 1.00 0.00 29 PRO A O 13
ATOM 18620 N N . GLU A 1 30 ? 150.237 -11.139 10.383 1.00 0.00 30 GLU A N 13
ATOM 18621 C CA . GLU A 1 30 ? 150.867 -11.425 9.098 1.00 0.00 30 GLU A CA 13
ATOM 18622 C C . GLU A 1 30 ? 149.826 -11.783 8.042 1.00 0.00 30 GLU A C 13
ATOM 18623 O O . GLU A 1 30 ? 150.042 -11.575 6.848 1.00 0.00 30 GLU A O 13
ATOM 18635 N N . SER A 1 31 ? 148.695 -12.322 8.488 1.00 0.00 31 SER A N 13
ATOM 18636 C CA . SER A 1 31 ? 147.621 -12.709 7.580 1.00 0.00 31 SER A CA 13
ATOM 18637 C C . SER A 1 31 ? 147.192 -11.533 6.708 1.00 0.00 31 SER A C 13
ATOM 18638 O O . SER A 1 31 ? 146.955 -11.689 5.510 1.00 0.00 31 SER A O 13
ATOM 18646 N N . GLU A 1 32 ? 147.095 -10.356 7.317 1.00 0.00 32 GLU A N 13
ATOM 18647 C CA . GLU A 1 32 ? 146.695 -9.153 6.596 1.00 0.00 32 GLU A CA 13
ATOM 18648 C C . GLU A 1 32 ? 147.916 -8.357 6.146 1.00 0.00 32 GLU A C 13
ATOM 18649 O O . GLU A 1 32 ? 147.898 -7.714 5.098 1.00 0.00 32 GLU A O 13
ATOM 18661 N N . ARG A 1 33 ? 148.976 -8.407 6.947 1.00 0.00 33 ARG A N 13
ATOM 18662 C CA . ARG A 1 33 ? 150.208 -7.689 6.634 1.00 0.00 33 ARG A CA 13
ATOM 18663 C C . ARG A 1 33 ? 150.749 -8.103 5.268 1.00 0.00 33 ARG A C 13
ATOM 18664 O O . ARG A 1 33 ? 151.237 -7.270 4.505 1.00 0.00 33 ARG A O 13
ATOM 18685 N N . LYS A 1 34 ? 150.663 -9.394 4.968 1.00 0.00 34 LYS A N 13
ATOM 18686 C CA . LYS A 1 34 ? 151.145 -9.917 3.694 1.00 0.00 34 LYS A CA 13
ATOM 18687 C C . LYS A 1 34 ? 150.189 -9.574 2.552 1.00 0.00 34 LYS A C 13
ATOM 18688 O O . LYS A 1 34 ? 150.509 -9.787 1.383 1.00 0.00 34 LYS A O 13
ATOM 18707 N N . LYS A 1 35 ? 149.016 -9.045 2.892 1.00 0.00 35 LYS A N 13
ATOM 18708 C CA . LYS A 1 35 ? 148.025 -8.681 1.886 1.00 0.00 35 LYS A CA 13
ATOM 18709 C C . LYS A 1 35 ? 148.164 -7.216 1.483 1.00 0.00 35 LYS A C 13
ATOM 18710 O O . LYS A 1 35 ? 148.070 -6.876 0.303 1.00 0.00 35 LYS A O 13
ATOM 18729 N N . ILE A 1 36 ? 148.384 -6.351 2.468 1.00 0.00 36 ILE A N 13
ATOM 18730 C CA . ILE A 1 36 ? 148.531 -4.923 2.211 1.00 0.00 36 ILE A CA 13
ATOM 18731 C C . ILE A 1 36 ? 149.829 -4.625 1.466 1.00 0.00 36 ILE A C 13
ATOM 18732 O O . ILE A 1 36 ? 149.831 -3.911 0.464 1.00 0.00 36 ILE A O 13
ATOM 18748 N N . ILE A 1 37 ? 150.931 -5.174 1.965 1.00 0.00 37 ILE A N 13
ATOM 18749 C CA . ILE A 1 37 ? 152.236 -4.965 1.348 1.00 0.00 37 ILE A CA 13
ATOM 18750 C C . ILE A 1 37 ? 152.296 -5.592 -0.042 1.00 0.00 37 ILE A C 13
ATOM 18751 O O . ILE A 1 37 ? 152.774 -4.972 -0.992 1.00 0.00 37 ILE A O 13
ATOM 18767 N N . ARG A 1 38 ? 151.809 -6.824 -0.153 1.00 0.00 38 ARG A N 13
ATOM 18768 C CA . ARG A 1 38 ? 151.810 -7.534 -1.427 1.00 0.00 38 ARG A CA 13
ATOM 18769 C C . ARG A 1 38 ? 150.977 -6.792 -2.468 1.00 0.00 38 ARG A C 13
ATOM 18770 O O . ARG A 1 38 ? 151.410 -6.606 -3.605 1.00 0.00 38 ARG A O 13
ATOM 18791 N N . ARG A 1 39 ? 149.780 -6.370 -2.072 1.00 0.00 39 ARG A N 13
ATOM 18792 C CA . ARG A 1 39 ? 148.888 -5.649 -2.973 1.00 0.00 39 ARG A CA 13
ATOM 18793 C C . ARG A 1 39 ? 149.541 -4.363 -3.472 1.00 0.00 39 ARG A C 13
ATOM 18794 O O . ARG A 1 39 ? 149.476 -4.043 -4.659 1.00 0.00 39 ARG A O 13
ATOM 18815 N N . LEU A 1 40 ? 150.169 -3.631 -2.559 1.00 0.00 40 LEU A N 13
ATOM 18816 C CA . LEU A 1 40 ? 150.835 -2.381 -2.906 1.00 0.00 40 LEU A CA 13
ATOM 18817 C C . LEU A 1 40 ? 152.088 -2.645 -3.734 1.00 0.00 40 LEU A C 13
ATOM 18818 O O . LEU A 1 40 ? 152.468 -1.836 -4.580 1.00 0.00 40 LEU A O 13
ATOM 18834 N N . TYR A 1 41 ? 152.727 -3.784 -3.483 1.00 0.00 41 TYR A N 13
ATOM 18835 C CA . TYR A 1 41 ? 153.938 -4.156 -4.204 1.00 0.00 41 TYR A CA 13
ATOM 18836 C C . TYR A 1 41 ? 153.610 -4.606 -5.624 1.00 0.00 41 TYR A C 13
ATOM 18837 O O . TYR A 1 41 ? 154.410 -4.429 -6.543 1.00 0.00 41 TYR A O 13
ATOM 18855 N N . LEU A 1 42 ? 152.429 -5.192 -5.797 1.00 0.00 42 LEU A N 13
ATOM 18856 C CA . LEU A 1 42 ? 151.996 -5.668 -7.106 1.00 0.00 42 LEU A CA 13
ATOM 18857 C C . LEU A 1 42 ? 151.317 -4.553 -7.894 1.00 0.00 42 LEU A C 13
ATOM 18858 O O . LEU A 1 42 ? 151.453 -4.470 -9.115 1.00 0.00 42 LEU A O 13
ATOM 18874 N N . LYS A 1 43 ? 150.582 -3.698 -7.189 1.00 0.00 43 LYS A N 13
ATOM 18875 C CA . LYS A 1 43 ? 149.880 -2.589 -7.824 1.00 0.00 43 LYS A CA 13
ATOM 18876 C C . LYS A 1 43 ? 150.860 -1.522 -8.298 1.00 0.00 43 LYS A C 13
ATOM 18877 O O . LYS A 1 43 ? 150.654 -0.895 -9.337 1.00 0.00 43 LYS A O 13
ATOM 18896 N N . TRP A 1 44 ? 151.926 -1.321 -7.531 1.00 0.00 44 TRP A N 13
ATOM 18897 C CA . TRP A 1 44 ? 152.937 -0.328 -7.875 1.00 0.00 44 TRP A CA 13
ATOM 18898 C C . TRP A 1 44 ? 154.132 -0.982 -8.563 1.00 0.00 44 TRP A C 13
ATOM 18899 O O . TRP A 1 44 ? 155.277 -0.585 -8.350 1.00 0.00 44 TRP A O 13
ATOM 18920 N N . HIS A 1 45 ? 153.855 -1.987 -9.388 1.00 0.00 45 HIS A N 13
ATOM 18921 C CA . HIS A 1 45 ? 154.907 -2.695 -10.109 1.00 0.00 45 HIS A CA 13
ATOM 18922 C C . HIS A 1 45 ? 155.100 -2.104 -11.505 1.00 0.00 45 HIS A C 13
ATOM 18923 O O . HIS A 1 45 ? 154.139 -1.955 -12.259 1.00 0.00 45 HIS A O 13
ATOM 18938 N N . PRO A 1 46 ? 156.348 -1.757 -11.874 1.00 0.00 46 PRO A N 13
ATOM 18939 C CA . PRO A 1 46 ? 156.651 -1.181 -13.189 1.00 0.00 46 PRO A CA 13
ATOM 18940 C C . PRO A 1 46 ? 156.260 -2.115 -14.331 1.00 0.00 46 PRO A C 13
ATOM 18941 O O . PRO A 1 46 ? 155.829 -1.665 -15.393 1.00 0.00 46 PRO A O 13
ATOM 18952 N N . ASP A 1 47 ? 156.413 -3.415 -14.104 1.00 0.00 47 ASP A N 13
ATOM 18953 C CA . ASP A 1 47 ? 156.075 -4.411 -15.115 1.00 0.00 47 ASP A CA 13
ATOM 18954 C C . ASP A 1 47 ? 154.583 -4.381 -15.429 1.00 0.00 47 ASP A C 13
ATOM 18955 O O . ASP A 1 47 ? 154.172 -4.631 -16.563 1.00 0.00 47 ASP A O 13
ATOM 18964 N N . LYS A 1 48 ? 153.776 -4.073 -14.419 1.00 0.00 48 LYS A N 13
ATOM 18965 C CA . LYS A 1 48 ? 152.329 -4.009 -14.588 1.00 0.00 48 LYS A CA 13
ATOM 18966 C C . LYS A 1 48 ? 151.915 -2.723 -15.301 1.00 0.00 48 LYS A C 13
ATOM 18967 O O . LYS A 1 48 ? 150.820 -2.636 -15.856 1.00 0.00 48 LYS A O 13
ATOM 18986 N N . ASN A 1 49 ? 152.795 -1.724 -15.280 1.00 0.00 49 ASN A N 13
ATOM 18987 C CA . ASN A 1 49 ? 152.515 -0.446 -15.925 1.00 0.00 49 ASN A CA 13
ATOM 18988 C C . ASN A 1 49 ? 153.497 -0.182 -17.064 1.00 0.00 49 ASN A C 13
ATOM 18989 O O . ASN A 1 49 ? 154.484 0.532 -16.891 1.00 0.00 49 ASN A O 13
ATOM 19000 N N . PRO A 1 50 ? 153.237 -0.757 -18.250 1.00 0.00 50 PRO A N 13
ATOM 19001 C CA . PRO A 1 50 ? 154.102 -0.581 -19.422 1.00 0.00 50 PRO A CA 13
ATOM 19002 C C . PRO A 1 50 ? 154.265 0.887 -19.804 1.00 0.00 50 PRO A C 13
ATOM 19003 O O . PRO A 1 50 ? 155.277 1.278 -20.386 1.00 0.00 50 PRO A O 13
ATOM 19014 N N . GLU A 1 51 ? 153.261 1.694 -19.475 1.00 0.00 51 GLU A N 13
ATOM 19015 C CA . GLU A 1 51 ? 153.292 3.118 -19.788 1.00 0.00 51 GLU A CA 13
ATOM 19016 C C . GLU A 1 51 ? 154.130 3.886 -18.770 1.00 0.00 51 GLU A C 13
ATOM 19017 O O . GLU A 1 51 ? 155.195 4.409 -19.098 1.00 0.00 51 GLU A O 13
ATOM 19029 N N . ASN A 1 52 ? 153.642 3.952 -17.536 1.00 0.00 52 ASN A N 13
ATOM 19030 C CA . ASN A 1 52 ? 154.348 4.660 -16.473 1.00 0.00 52 ASN A CA 13
ATOM 19031 C C . ASN A 1 52 ? 155.308 3.730 -15.740 1.00 0.00 52 ASN A C 13
ATOM 19032 O O . ASN A 1 52 ? 154.967 3.160 -14.704 1.00 0.00 52 ASN A O 13
ATOM 19043 N N . HIS A 1 53 ? 156.512 3.585 -16.284 1.00 0.00 53 HIS A N 13
ATOM 19044 C CA . HIS A 1 53 ? 157.524 2.727 -15.681 1.00 0.00 53 HIS A CA 13
ATOM 19045 C C . HIS A 1 53 ? 158.465 3.525 -14.777 1.00 0.00 53 HIS A C 13
ATOM 19046 O O . HIS A 1 53 ? 159.363 2.960 -14.153 1.00 0.00 53 HIS A O 13
ATOM 19061 N N . ASP A 1 54 ? 158.256 4.838 -14.708 1.00 0.00 54 ASP A N 13
ATOM 19062 C CA . ASP A 1 54 ? 159.088 5.701 -13.878 1.00 0.00 54 ASP A CA 13
ATOM 19063 C C . ASP A 1 54 ? 158.318 6.183 -12.652 1.00 0.00 54 ASP A C 13
ATOM 19064 O O . ASP A 1 54 ? 158.899 6.407 -11.591 1.00 0.00 54 ASP A O 13
ATOM 19073 N N . ILE A 1 55 ? 157.008 6.340 -12.809 1.00 0.00 55 ILE A N 13
ATOM 19074 C CA . ILE A 1 55 ? 156.156 6.795 -11.716 1.00 0.00 55 ILE A CA 13
ATOM 19075 C C . ILE A 1 55 ? 156.057 5.739 -10.620 1.00 0.00 55 ILE A C 13
ATOM 19076 O O . ILE A 1 55 ? 155.881 6.063 -9.447 1.00 0.00 55 ILE A O 13
ATOM 19092 N N . ALA A 1 56 ? 156.172 4.474 -11.010 1.00 0.00 56 ALA A N 13
ATOM 19093 C CA . ALA A 1 56 ? 156.094 3.372 -10.059 1.00 0.00 56 ALA A CA 13
ATOM 19094 C C . ALA A 1 56 ? 157.379 3.257 -9.246 1.00 0.00 56 ALA A C 13
ATOM 19095 O O . ALA A 1 56 ? 157.354 2.861 -8.081 1.00 0.00 56 ALA A O 13
ATOM 19102 N N . ASN A 1 57 ? 158.501 3.606 -9.868 1.00 0.00 57 ASN A N 13
ATOM 19103 C CA . ASN A 1 57 ? 159.796 3.540 -9.201 1.00 0.00 57 ASN A CA 13
ATOM 19104 C C . ASN A 1 57 ? 159.866 4.530 -8.043 1.00 0.00 57 ASN A C 13
ATOM 19105 O O . ASN A 1 57 ? 160.379 4.210 -6.970 1.00 0.00 57 ASN A O 13
ATOM 19116 N N . GLU A 1 58 ? 159.349 5.734 -8.266 1.00 0.00 58 GLU A N 13
ATOM 19117 C CA . GLU A 1 58 ? 159.355 6.770 -7.238 1.00 0.00 58 GLU A CA 13
ATOM 19118 C C . GLU A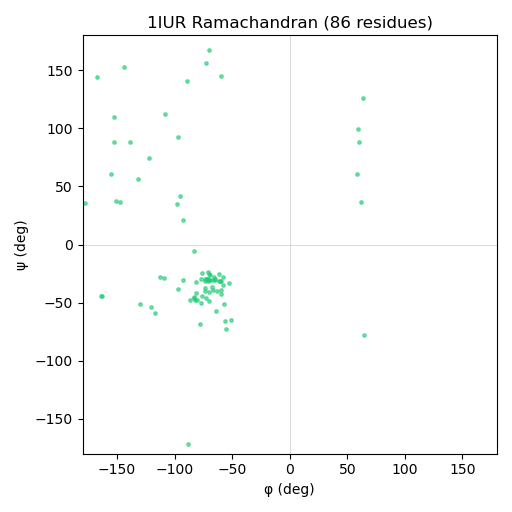 1 58 ? 158.522 6.350 -6.031 1.00 0.00 58 GLU A C 13
ATOM 19119 O O . GLU A 1 58 ? 158.769 6.795 -4.911 1.00 0.00 58 GLU A O 13
ATOM 19131 N N . VAL A 1 59 ? 157.536 5.490 -6.266 1.00 0.00 59 VAL A N 13
ATOM 19132 C CA . VAL A 1 59 ? 156.671 5.010 -5.196 1.00 0.00 59 VAL A CA 13
ATOM 19133 C C . VAL A 1 59 ? 157.213 3.717 -4.592 1.00 0.00 59 VAL A C 13
ATOM 19134 O O . VAL A 1 59 ? 156.953 3.408 -3.429 1.00 0.00 59 VAL A O 13
ATOM 19147 N N . PHE A 1 60 ? 157.967 2.966 -5.389 1.00 0.00 60 PHE A N 13
ATOM 19148 C CA . PHE A 1 60 ? 158.544 1.708 -4.932 1.00 0.00 60 PHE A CA 13
ATOM 19149 C C . PHE A 1 60 ? 159.673 1.955 -3.935 1.00 0.00 60 PHE A C 13
ATOM 19150 O O . PHE A 1 60 ? 159.847 1.199 -2.979 1.00 0.00 60 PHE A O 13
ATOM 19167 N N . LYS A 1 61 ? 160.439 3.017 -4.164 1.00 0.00 61 LYS A N 13
ATOM 19168 C CA . LYS A 1 61 ? 161.551 3.361 -3.284 1.00 0.00 61 LYS A CA 13
ATOM 19169 C C . LYS A 1 61 ? 161.053 3.700 -1.883 1.00 0.00 61 LYS A C 13
ATOM 19170 O O . LYS A 1 61 ? 161.624 3.255 -0.886 1.00 0.00 61 LYS A O 13
ATOM 19189 N N . HIS A 1 62 ? 159.987 4.490 -1.814 1.00 0.00 62 HIS A N 13
ATOM 19190 C CA . HIS A 1 62 ? 159.413 4.889 -0.534 1.00 0.00 62 HIS A CA 13
ATOM 19191 C C . HIS A 1 62 ? 158.609 3.748 0.083 1.00 0.00 62 HIS A C 13
ATOM 19192 O O . HIS A 1 62 ? 158.524 3.625 1.305 1.00 0.00 62 HIS A O 13
ATOM 19207 N N . LEU A 1 63 ? 158.020 2.917 -0.771 1.00 0.00 63 LEU A N 13
ATOM 19208 C CA . LEU A 1 63 ? 157.223 1.786 -0.311 1.00 0.00 63 LEU A CA 13
ATOM 19209 C C . LEU A 1 63 ? 158.098 0.743 0.376 1.00 0.00 63 LEU A C 13
ATOM 19210 O O . LEU A 1 63 ? 157.650 0.040 1.281 1.00 0.00 63 LEU A O 13
ATOM 19226 N N . GLN A 1 64 ? 159.349 0.646 -0.062 1.00 0.00 64 GLN A N 13
ATOM 19227 C CA . GLN A 1 64 ? 160.288 -0.313 0.510 1.00 0.00 64 GLN A CA 13
ATOM 19228 C C . GLN A 1 64 ? 161.038 0.295 1.691 1.00 0.00 64 GLN A C 13
ATOM 19229 O O . GLN A 1 64 ? 161.182 -0.334 2.739 1.00 0.00 64 GLN A O 13
ATOM 19243 N N . ASN A 1 65 ? 161.516 1.523 1.512 1.00 0.00 65 ASN A N 13
ATOM 19244 C CA . ASN A 1 65 ? 162.253 2.216 2.563 1.00 0.00 65 ASN A CA 13
ATOM 19245 C C . ASN A 1 65 ? 161.396 2.383 3.814 1.00 0.00 65 ASN A C 13
ATOM 19246 O O . ASN A 1 65 ? 161.911 2.410 4.931 1.00 0.00 65 ASN A O 13
ATOM 19257 N N . GLU A 1 66 ? 160.086 2.496 3.618 1.00 0.00 66 GLU A N 13
ATOM 19258 C CA . GLU A 1 66 ? 159.159 2.663 4.731 1.00 0.00 66 GLU A CA 13
ATOM 19259 C C . GLU A 1 66 ? 159.065 1.386 5.561 1.00 0.00 66 GLU A C 13
ATOM 19260 O O . GLU A 1 66 ? 158.793 1.433 6.761 1.00 0.00 66 GLU A O 13
ATOM 19272 N N . ILE A 1 67 ? 159.291 0.246 4.916 1.00 0.00 67 ILE A N 13
ATOM 19273 C CA . ILE A 1 67 ? 159.230 -1.042 5.597 1.00 0.00 67 ILE A CA 13
ATOM 19274 C C . ILE A 1 67 ? 160.304 -1.144 6.676 1.00 0.00 67 ILE A C 13
ATOM 19275 O O . ILE A 1 67 ? 160.000 -1.379 7.847 1.00 0.00 67 ILE A O 13
ATOM 19291 N N . ASN A 1 68 ? 161.557 -0.968 6.276 1.00 0.00 68 ASN A N 13
ATOM 19292 C CA . ASN A 1 68 ? 162.677 -1.041 7.208 1.00 0.00 68 ASN A CA 13
ATOM 19293 C C . ASN A 1 68 ? 162.668 0.141 8.174 1.00 0.00 68 ASN A C 13
ATOM 19294 O O . ASN A 1 68 ? 163.240 0.068 9.261 1.00 0.00 68 ASN A O 13
ATOM 19305 N N . ARG A 1 69 ? 162.020 1.230 7.771 1.00 0.00 69 ARG A N 13
ATOM 19306 C CA . ARG A 1 69 ? 161.944 2.425 8.605 1.00 0.00 69 ARG A CA 13
ATOM 19307 C C . ARG A 1 69 ? 161.084 2.178 9.841 1.00 0.00 69 ARG A C 13
ATOM 19308 O O . ARG A 1 69 ? 161.461 2.548 10.954 1.00 0.00 69 ARG A O 13
ATOM 19329 N N . LEU A 1 70 ? 159.926 1.559 9.640 1.00 0.00 70 LEU A N 13
ATOM 19330 C CA . LEU A 1 70 ? 159.011 1.270 10.740 1.00 0.00 70 LEU A CA 13
ATOM 19331 C C . LEU A 1 70 ? 159.324 -0.080 11.378 1.00 0.00 70 LEU A C 13
ATOM 19332 O O . LEU A 1 70 ? 159.218 -0.241 12.594 1.00 0.00 70 LEU A O 13
ATOM 19348 N N . GLU A 1 71 ? 159.705 -1.050 10.553 1.00 0.00 71 GLU A N 13
ATOM 19349 C CA . GLU A 1 71 ? 160.028 -2.384 11.038 1.00 0.00 71 GLU A CA 13
ATOM 19350 C C . GLU A 1 71 ? 161.284 -2.366 11.907 1.00 0.00 71 GLU A C 13
ATOM 19351 O O . GLU A 1 71 ? 161.473 -3.236 12.756 1.00 0.00 71 GLU A O 13
ATOM 19363 N N . LYS A 1 72 ? 162.140 -1.372 11.689 1.00 0.00 72 LYS A N 13
ATOM 19364 C CA . LYS A 1 72 ? 163.376 -1.249 12.454 1.00 0.00 72 LYS A CA 13
ATOM 19365 C C . LYS A 1 72 ? 163.179 -0.355 13.675 1.00 0.00 72 LYS A C 13
ATOM 19366 O O . LYS A 1 72 ? 163.440 -0.765 14.806 1.00 0.00 72 LYS A O 13
ATOM 19385 N N . GLN A 1 73 ? 162.720 0.870 13.437 1.00 0.00 73 GLN A N 13
ATOM 19386 C CA . GLN A 1 73 ? 162.492 1.824 14.518 1.00 0.00 73 GLN A CA 13
ATOM 19387 C C . GLN A 1 73 ? 161.512 1.268 15.546 1.00 0.00 73 GLN A C 13
ATOM 19388 O O . GLN A 1 73 ? 161.740 1.366 16.752 1.00 0.00 73 GLN A O 13
ATOM 19402 N N . ALA A 1 74 ? 160.419 0.685 15.063 1.00 0.00 74 ALA A N 13
ATOM 19403 C CA . ALA A 1 74 ? 159.405 0.115 15.943 1.00 0.00 74 ALA A CA 13
ATOM 19404 C C . ALA A 1 74 ? 159.974 -1.036 16.766 1.00 0.00 74 ALA A C 13
ATOM 19405 O O . ALA A 1 74 ? 159.886 -1.037 17.995 1.00 0.00 74 ALA A O 13
ATOM 19412 N N . PHE A 1 75 ? 160.557 -2.015 16.082 1.00 0.00 75 PHE A N 13
ATOM 19413 C CA . PHE A 1 75 ? 161.140 -3.173 16.749 1.00 0.00 75 PHE A CA 13
ATOM 19414 C C . PHE A 1 75 ? 162.227 -2.750 17.733 1.00 0.00 75 PHE A C 13
ATOM 19415 O O . PHE A 1 75 ? 162.279 -3.238 18.862 1.00 0.00 75 PHE A O 13
ATOM 19432 N N . LEU A 1 76 ? 163.091 -1.840 17.297 1.00 0.00 76 LEU A N 13
ATOM 19433 C CA . LEU A 1 76 ? 164.176 -1.352 18.139 1.00 0.00 76 LEU A CA 13
ATOM 19434 C C . LEU A 1 76 ? 163.717 -0.177 18.997 1.00 0.00 76 LEU A C 13
ATOM 19435 O O . LEU A 1 76 ? 164.268 0.921 18.915 1.00 0.00 76 LEU A O 13
ATOM 19451 N N . ASP A 1 77 ? 162.703 -0.417 19.824 1.00 0.00 77 ASP A N 13
ATOM 19452 C CA . ASP A 1 77 ? 162.170 0.621 20.700 1.00 0.00 77 ASP A CA 13
ATOM 19453 C C . ASP A 1 77 ? 162.294 0.212 22.163 1.00 0.00 77 ASP A C 13
ATOM 19454 O O . ASP A 1 77 ? 162.838 0.953 22.981 1.00 0.00 77 ASP A O 13
ATOM 19463 N N . GLN A 1 78 ? 161.784 -0.972 22.487 1.00 0.00 78 GLN A N 13
ATOM 19464 C CA . GLN A 1 78 ? 161.837 -1.479 23.853 1.00 0.00 78 GLN A CA 13
ATOM 19465 C C . GLN A 1 78 ? 161.987 -2.997 23.866 1.00 0.00 78 GLN A C 13
ATOM 19466 O O . GLN A 1 78 ? 161.292 -3.705 23.138 1.00 0.00 78 GLN A O 13
ATOM 19480 N N . ASN A 1 79 ? 162.899 -3.489 24.698 1.00 0.00 79 ASN A N 13
ATOM 19481 C CA . ASN A 1 79 ? 163.141 -4.923 24.807 1.00 0.00 79 ASN A CA 13
ATOM 19482 C C . ASN A 1 79 ? 163.304 -5.338 26.266 1.00 0.00 79 ASN A C 13
ATOM 19483 O O . ASN A 1 79 ? 164.347 -5.099 26.875 1.00 0.00 79 ASN A O 13
ATOM 19494 N N . ALA A 1 80 ? 162.268 -5.959 26.820 1.00 0.00 80 ALA A N 13
ATOM 19495 C CA . ALA A 1 80 ? 162.299 -6.406 28.208 1.00 0.00 80 ALA A CA 13
ATOM 19496 C C . ALA A 1 80 ? 161.412 -7.630 28.410 1.00 0.00 80 ALA A C 13
ATOM 19497 O O . ALA A 1 80 ? 160.417 -7.811 27.708 1.00 0.00 80 ALA A O 13
ATOM 19504 N N . ASP A 1 81 ? 161.780 -8.467 29.374 1.00 0.00 81 ASP A N 13
ATOM 19505 C CA . ASP A 1 81 ? 161.018 -9.675 29.670 1.00 0.00 81 ASP A CA 13
ATOM 19506 C C . ASP A 1 81 ? 160.589 -9.703 31.134 1.00 0.00 81 ASP A C 13
ATOM 19507 O O . ASP A 1 81 ? 161.382 -10.028 32.017 1.00 0.00 81 ASP A O 13
ATOM 19516 N N . ARG A 1 82 ? 159.329 -9.360 31.384 1.00 0.00 82 ARG A N 13
ATOM 19517 C CA . ARG A 1 82 ? 158.796 -9.345 32.740 1.00 0.00 82 ARG A CA 13
ATOM 19518 C C . ARG A 1 82 ? 159.565 -8.360 33.616 1.00 0.00 82 ARG A C 13
ATOM 19519 O O . ARG A 1 82 ? 160.661 -8.659 34.090 1.00 0.00 82 ARG A O 13
ATOM 19540 N N . ALA A 1 83 ? 158.982 -7.185 33.828 1.00 0.00 83 ALA A N 13
ATOM 19541 C CA . ALA A 1 83 ? 159.612 -6.156 34.648 1.00 0.00 83 ALA A CA 13
ATOM 19542 C C . ALA A 1 83 ? 159.518 -6.503 36.130 1.00 0.00 83 ALA A C 13
ATOM 19543 O O . ALA A 1 83 ? 159.041 -7.577 36.497 1.00 0.00 83 ALA A O 13
ATOM 19550 N N . SER A 1 84 ? 159.977 -5.588 36.977 1.00 0.00 84 SER A N 13
ATOM 19551 C CA . SER A 1 84 ? 159.945 -5.798 38.420 1.00 0.00 84 SER A CA 13
ATOM 19552 C C . SER A 1 84 ? 159.234 -4.644 39.122 1.00 0.00 84 SER A C 13
ATOM 19553 O O . SER A 1 84 ? 159.302 -3.499 38.678 1.00 0.00 84 SER A O 13
ATOM 19561 N N . ARG A 1 85 ? 158.553 -4.957 40.219 1.00 0.00 85 ARG A N 13
ATOM 19562 C CA . ARG A 1 85 ? 157.829 -3.946 40.983 1.00 0.00 85 ARG A CA 13
ATOM 19563 C C . ARG A 1 85 ? 158.385 -3.831 42.399 1.00 0.00 85 ARG A C 13
ATOM 19564 O O . ARG A 1 85 ? 158.506 -2.732 42.941 1.00 0.00 85 ARG A O 13
ATOM 19585 N N . ARG A 1 86 ? 158.721 -4.971 42.993 1.00 0.00 86 ARG A N 13
ATOM 19586 C CA . ARG A 1 86 ? 159.264 -4.997 44.346 1.00 0.00 86 ARG A CA 13
ATOM 19587 C C . ARG A 1 86 ? 158.257 -4.438 45.347 1.00 0.00 86 ARG A C 13
ATOM 19588 O O . ARG A 1 86 ? 157.328 -3.721 44.972 1.00 0.00 86 ARG A O 13
ATOM 19609 N N . THR A 1 87 ? 158.449 -4.772 46.620 1.00 0.00 87 THR A N 13
ATOM 19610 C CA . THR A 1 87 ? 157.559 -4.305 47.680 1.00 0.00 87 THR A CA 13
ATOM 19611 C C . THR A 1 87 ? 156.179 -4.943 47.554 1.00 0.00 87 THR A C 13
ATOM 19612 O O . THR A 1 87 ? 155.786 -5.764 48.384 1.00 0.00 87 THR A O 13
ATOM 19623 N N . PHE A 1 88 ? 155.447 -4.564 46.512 1.00 0.00 88 PHE A N 13
ATOM 19624 C CA . PHE A 1 88 ? 154.111 -5.101 46.279 1.00 0.00 88 PHE A CA 13
ATOM 19625 C C . PHE A 1 88 ? 154.012 -5.731 44.893 1.00 0.00 88 PHE A C 13
ATOM 19626 O O . PHE A 1 88 ? 153.313 -6.757 44.759 1.00 0.00 88 PHE A O 13
ATOM 19644 N N . MET A 1 1 ? 138.382 33.562 -0.134 1.00 0.00 1 MET A N 14
ATOM 19645 C CA . MET A 1 1 ? 138.909 32.760 1.001 1.00 0.00 1 MET A CA 14
ATOM 19646 C C . MET A 1 1 ? 139.228 31.332 0.566 1.00 0.00 1 MET A C 14
ATOM 19647 O O . MET A 1 1 ? 138.331 30.568 0.206 1.00 0.00 1 MET A O 14
ATOM 19663 N N . HIS A 1 2 ? 140.508 30.981 0.603 1.00 0.00 2 HIS A N 14
ATOM 19664 C CA . HIS A 1 2 ? 140.945 29.645 0.215 1.00 0.00 2 HIS A CA 14
ATOM 19665 C C . HIS A 1 2 ? 141.814 29.019 1.301 1.00 0.00 2 HIS A C 14
ATOM 19666 O O . HIS A 1 2 ? 142.358 29.720 2.154 1.00 0.00 2 HIS A O 14
ATOM 19681 N N . HIS A 1 3 ? 141.940 27.697 1.263 1.00 0.00 3 HIS A N 14
ATOM 19682 C CA . HIS A 1 3 ? 142.744 26.976 2.244 1.00 0.00 3 HIS A CA 14
ATOM 19683 C C . HIS A 1 3 ? 142.199 27.184 3.653 1.00 0.00 3 HIS A C 14
ATOM 19684 O O . HIS A 1 3 ? 142.373 28.250 4.246 1.00 0.00 3 HIS A O 14
ATOM 19699 N N . HIS A 1 4 ? 141.540 26.160 4.185 1.00 0.00 4 HIS A N 14
ATOM 19700 C CA . HIS A 1 4 ? 140.971 26.230 5.526 1.00 0.00 4 HIS A CA 14
ATOM 19701 C C . HIS A 1 4 ? 141.871 25.523 6.534 1.00 0.00 4 HIS A C 14
ATOM 19702 O O . HIS A 1 4 ? 141.944 25.913 7.699 1.00 0.00 4 HIS A O 14
ATOM 19717 N N . HIS A 1 5 ? 142.556 24.480 6.075 1.00 0.00 5 HIS A N 14
ATOM 19718 C CA . HIS A 1 5 ? 143.455 23.717 6.933 1.00 0.00 5 HIS A CA 14
ATOM 19719 C C . HIS A 1 5 ? 144.912 24.018 6.596 1.00 0.00 5 HIS A C 14
ATOM 19720 O O . HIS A 1 5 ? 145.203 24.915 5.805 1.00 0.00 5 HIS A O 14
ATOM 19735 N N . HIS A 1 6 ? 145.825 23.263 7.201 1.00 0.00 6 HIS A N 14
ATOM 19736 C CA . HIS A 1 6 ? 147.254 23.450 6.963 1.00 0.00 6 HIS A CA 14
ATOM 19737 C C . HIS A 1 6 ? 147.565 23.448 5.469 1.00 0.00 6 HIS A C 14
ATOM 19738 O O . HIS A 1 6 ? 147.465 22.417 4.804 1.00 0.00 6 HIS A O 14
ATOM 19753 N N . HIS A 1 7 ? 147.941 24.612 4.948 1.00 0.00 7 HIS A N 14
ATOM 19754 C CA . HIS A 1 7 ? 148.265 24.749 3.532 1.00 0.00 7 HIS A CA 14
ATOM 19755 C C . HIS A 1 7 ? 149.360 23.768 3.121 1.00 0.00 7 HIS A C 14
ATOM 19756 O O . HIS A 1 7 ? 150.413 23.697 3.754 1.00 0.00 7 HIS A O 14
ATOM 19771 N N . LEU A 1 8 ? 149.102 23.015 2.057 1.00 0.00 8 LEU A N 14
ATOM 19772 C CA . LEU A 1 8 ? 150.064 22.038 1.559 1.00 0.00 8 LEU A CA 14
ATOM 19773 C C . LEU A 1 8 ? 149.753 21.657 0.114 1.00 0.00 8 LEU A C 14
ATOM 19774 O O . LEU A 1 8 ? 148.598 21.683 -0.310 1.00 0.00 8 LEU A O 14
ATOM 19790 N N . VAL A 1 9 ? 150.792 21.306 -0.636 1.00 0.00 9 VAL A N 14
ATOM 19791 C CA . VAL A 1 9 ? 150.630 20.920 -2.033 1.00 0.00 9 VAL A CA 14
ATOM 19792 C C . VAL A 1 9 ? 150.977 19.448 -2.244 1.00 0.00 9 VAL A C 14
ATOM 19793 O O . VAL A 1 9 ? 152.138 19.100 -2.456 1.00 0.00 9 VAL A O 14
ATOM 19806 N N . PRO A 1 10 ? 149.969 18.559 -2.188 1.00 0.00 10 PRO A N 14
ATOM 19807 C CA . PRO A 1 10 ? 150.176 17.119 -2.374 1.00 0.00 10 PRO A CA 14
ATOM 19808 C C . PRO A 1 10 ? 150.918 16.805 -3.670 1.00 0.00 10 PRO A C 14
ATOM 19809 O O . PRO A 1 10 ? 151.967 16.162 -3.655 1.00 0.00 10 PRO A O 14
ATOM 19820 N N . ARG A 1 11 ? 150.366 17.264 -4.788 1.00 0.00 11 ARG A N 14
ATOM 19821 C CA . ARG A 1 11 ? 150.976 17.033 -6.091 1.00 0.00 11 ARG A CA 14
ATOM 19822 C C . ARG A 1 11 ? 151.077 15.539 -6.387 1.00 0.00 11 ARG A C 14
ATOM 19823 O O . ARG A 1 11 ? 152.052 14.886 -6.014 1.00 0.00 11 ARG A O 14
ATOM 19844 N N . GLY A 1 12 ? 150.064 15.005 -7.061 1.00 0.00 12 GLY A N 14
ATOM 19845 C CA . GLY A 1 12 ? 150.058 13.593 -7.396 1.00 0.00 12 GLY A CA 14
ATOM 19846 C C . GLY A 1 12 ? 149.165 12.781 -6.478 1.00 0.00 12 GLY A C 14
ATOM 19847 O O . GLY A 1 12 ? 148.387 11.946 -6.938 1.00 0.00 12 GLY A O 14
ATOM 19851 N N . SER A 1 13 ? 149.278 13.027 -5.177 1.00 0.00 13 SER A N 14
ATOM 19852 C CA . SER A 1 13 ? 148.474 12.312 -4.192 1.00 0.00 13 SER A CA 14
ATOM 19853 C C . SER A 1 13 ? 148.750 10.813 -4.250 1.00 0.00 13 SER A C 14
ATOM 19854 O O . SER A 1 13 ? 147.833 9.998 -4.139 1.00 0.00 13 SER A O 14
ATOM 19862 N N . ILE A 1 14 ? 150.018 10.457 -4.425 1.00 0.00 14 ILE A N 14
ATOM 19863 C CA . ILE A 1 14 ? 150.415 9.056 -4.499 1.00 0.00 14 ILE A CA 14
ATOM 19864 C C . ILE A 1 14 ? 151.328 8.681 -3.335 1.00 0.00 14 ILE A C 14
ATOM 19865 O O . ILE A 1 14 ? 151.049 7.741 -2.593 1.00 0.00 14 ILE A O 14
ATOM 19881 N N . LEU A 1 15 ? 152.419 9.425 -3.182 1.00 0.00 15 LEU A N 14
ATOM 19882 C CA . LEU A 1 15 ? 153.373 9.172 -2.110 1.00 0.00 15 LEU A CA 14
ATOM 19883 C C . LEU A 1 15 ? 152.718 9.348 -0.744 1.00 0.00 15 LEU A C 14
ATOM 19884 O O . LEU A 1 15 ? 153.074 8.668 0.219 1.00 0.00 15 LEU A O 14
ATOM 19900 N N . LYS A 1 16 ? 151.761 10.267 -0.666 1.00 0.00 16 LYS A N 14
ATOM 19901 C CA . LYS A 1 16 ? 151.056 10.534 0.582 1.00 0.00 16 LYS A CA 14
ATOM 19902 C C . LYS A 1 16 ? 150.068 9.417 0.901 1.00 0.00 16 LYS A C 14
ATOM 19903 O O . LYS A 1 16 ? 149.830 9.098 2.065 1.00 0.00 16 LYS A O 14
ATOM 19922 N N . GLU A 1 17 ? 149.495 8.825 -0.142 1.00 0.00 17 GLU A N 14
ATOM 19923 C CA . GLU A 1 17 ? 148.531 7.743 0.027 1.00 0.00 17 GLU A CA 14
ATOM 19924 C C . GLU A 1 17 ? 149.217 6.474 0.522 1.00 0.00 17 GLU A C 14
ATOM 19925 O O . GLU A 1 17 ? 148.625 5.681 1.254 1.00 0.00 17 GLU A O 14
ATOM 19937 N N . VAL A 1 18 ? 150.469 6.287 0.116 1.00 0.00 18 VAL A N 14
ATOM 19938 C CA . VAL A 1 18 ? 151.236 5.113 0.517 1.00 0.00 18 VAL A CA 14
ATOM 19939 C C . VAL A 1 18 ? 151.698 5.225 1.968 1.00 0.00 18 VAL A C 14
ATOM 19940 O O . VAL A 1 18 ? 151.878 4.217 2.651 1.00 0.00 18 VAL A O 14
ATOM 19953 N N . THR A 1 19 ? 151.887 6.457 2.430 1.00 0.00 19 THR A N 14
ATOM 19954 C CA . THR A 1 19 ? 152.330 6.700 3.799 1.00 0.00 19 THR A CA 14
ATOM 19955 C C . THR A 1 19 ? 151.227 6.371 4.801 1.00 0.00 19 THR A C 14
ATOM 19956 O O . THR A 1 19 ? 151.504 6.050 5.957 1.00 0.00 19 THR A O 14
ATOM 19967 N N . SER A 1 20 ? 149.978 6.456 4.355 1.00 0.00 20 SER A N 14
ATOM 19968 C CA . SER A 1 20 ? 148.838 6.171 5.219 1.00 0.00 20 SER A CA 14
ATOM 19969 C C . SER A 1 20 ? 148.502 4.683 5.213 1.00 0.00 20 SER A C 14
ATOM 19970 O O . SER A 1 20 ? 148.305 4.077 6.267 1.00 0.00 20 SER A O 14
ATOM 19978 N N . VAL A 1 21 ? 148.433 4.101 4.021 1.00 0.00 21 VAL A N 14
ATOM 19979 C CA . VAL A 1 21 ? 148.116 2.685 3.877 1.00 0.00 21 VAL A CA 14
ATOM 19980 C C . VAL A 1 21 ? 149.215 1.804 4.466 1.00 0.00 21 VAL A C 14
ATOM 19981 O O . VAL A 1 21 ? 148.959 0.674 4.882 1.00 0.00 21 VAL A O 14
ATOM 19994 N N . VAL A 1 22 ? 150.437 2.324 4.496 1.00 0.00 22 VAL A N 14
ATOM 19995 C CA . VAL A 1 22 ? 151.571 1.578 5.031 1.00 0.00 22 VAL A CA 14
ATOM 19996 C C . VAL A 1 22 ? 151.558 1.566 6.558 1.00 0.00 22 VAL A C 14
ATOM 19997 O O . VAL A 1 22 ? 151.859 0.549 7.182 1.00 0.00 22 VAL A O 14
ATOM 20010 N N . GLU A 1 23 ? 151.211 2.703 7.152 1.00 0.00 23 GLU A N 14
ATOM 20011 C CA . GLU A 1 23 ? 151.165 2.822 8.605 1.00 0.00 23 GLU A CA 14
ATOM 20012 C C . GLU A 1 23 ? 149.937 2.116 9.176 1.00 0.00 23 GLU A C 14
ATOM 20013 O O . GLU A 1 23 ? 149.944 1.671 10.324 1.00 0.00 23 GLU A O 14
ATOM 20025 N N . GLN A 1 24 ? 148.885 2.017 8.369 1.00 0.00 24 GLN A N 14
ATOM 20026 C CA . GLN A 1 24 ? 147.653 1.366 8.798 1.00 0.00 24 GLN A CA 14
ATOM 20027 C C . GLN A 1 24 ? 147.829 -0.148 8.871 1.00 0.00 24 GLN A C 14
ATOM 20028 O O . GLN A 1 24 ? 147.159 -0.825 9.651 1.00 0.00 24 GLN A O 14
ATOM 20042 N N . ALA A 1 25 ? 148.733 -0.675 8.050 1.00 0.00 25 ALA A N 14
ATOM 20043 C CA . ALA A 1 25 ? 148.993 -2.110 8.022 1.00 0.00 25 ALA A CA 14
ATOM 20044 C C . ALA A 1 25 ? 149.802 -2.551 9.237 1.00 0.00 25 ALA A C 14
ATOM 20045 O O . ALA A 1 25 ? 149.553 -3.611 9.809 1.00 0.00 25 ALA A O 14
ATOM 20052 N N . TRP A 1 26 ? 150.775 -1.731 9.625 1.00 0.00 26 TRP A N 14
ATOM 20053 C CA . TRP A 1 26 ? 151.624 -2.038 10.771 1.00 0.00 26 TRP A CA 14
ATOM 20054 C C . TRP A 1 26 ? 150.788 -2.324 12.017 1.00 0.00 26 TRP A C 14
ATOM 20055 O O . TRP A 1 26 ? 151.216 -3.058 12.908 1.00 0.00 26 TRP A O 14
ATOM 20076 N N . LYS A 1 27 ? 149.593 -1.744 12.071 1.00 0.00 27 LYS A N 14
ATOM 20077 C CA . LYS A 1 27 ? 148.700 -1.942 13.207 1.00 0.00 27 LYS A CA 14
ATOM 20078 C C . LYS A 1 27 ? 148.330 -3.415 13.358 1.00 0.00 27 LYS A C 14
ATOM 20079 O O . LYS A 1 27 ? 148.048 -3.884 14.459 1.00 0.00 27 LYS A O 14
ATOM 20098 N N . LEU A 1 28 ? 148.333 -4.138 12.242 1.00 0.00 28 LEU A N 14
ATOM 20099 C CA . LEU A 1 28 ? 147.998 -5.558 12.249 1.00 0.00 28 LEU A CA 14
ATOM 20100 C C . LEU A 1 28 ? 149.215 -6.404 12.617 1.00 0.00 28 LEU A C 14
ATOM 20101 O O . LEU A 1 28 ? 150.355 -5.994 12.396 1.00 0.00 28 LEU A O 14
ATOM 20117 N N . PRO A 1 29 ? 148.988 -7.602 13.182 1.00 0.00 29 PRO A N 14
ATOM 20118 C CA . PRO A 1 29 ? 150.070 -8.508 13.581 1.00 0.00 29 PRO A CA 14
ATOM 20119 C C . PRO A 1 29 ? 150.991 -8.862 12.415 1.00 0.00 29 PRO A C 14
ATOM 20120 O O . PRO A 1 29 ? 152.116 -8.371 12.331 1.00 0.00 29 PRO A O 14
ATOM 20131 N N . GLU A 1 30 ? 150.508 -9.718 11.519 1.00 0.00 30 GLU A N 14
ATOM 20132 C CA . GLU A 1 30 ? 151.292 -10.133 10.361 1.00 0.00 30 GLU A CA 14
ATOM 20133 C C . GLU A 1 30 ? 150.393 -10.682 9.257 1.00 0.00 30 GLU A C 14
ATOM 20134 O O . GLU A 1 30 ? 150.574 -10.365 8.082 1.00 0.00 30 GLU A O 14
ATOM 20146 N N . SER A 1 31 ? 149.426 -11.510 9.643 1.00 0.00 31 SER A N 14
ATOM 20147 C CA . SER A 1 31 ? 148.500 -12.108 8.684 1.00 0.00 31 SER A CA 14
ATOM 20148 C C . SER A 1 31 ? 147.864 -11.045 7.792 1.00 0.00 31 SER A C 14
ATOM 20149 O O . SER A 1 31 ? 148.091 -11.018 6.583 1.00 0.00 31 SER A O 14
ATOM 20157 N N . GLU A 1 32 ? 147.067 -10.171 8.397 1.00 0.00 32 GLU A N 14
ATOM 20158 C CA . GLU A 1 32 ? 146.398 -9.106 7.657 1.00 0.00 32 GLU A CA 14
ATOM 20159 C C . GLU A 1 32 ? 147.368 -7.976 7.318 1.00 0.00 32 GLU A C 14
ATOM 20160 O O . GLU A 1 32 ? 147.101 -7.161 6.437 1.00 0.00 32 GLU A O 14
ATOM 20172 N N . ARG A 1 33 ? 148.495 -7.930 8.024 1.00 0.00 33 ARG A N 14
ATOM 20173 C CA . ARG A 1 33 ? 149.498 -6.896 7.794 1.00 0.00 33 ARG A CA 14
ATOM 20174 C C . ARG A 1 33 ? 150.142 -7.054 6.420 1.00 0.00 33 ARG A C 14
ATOM 20175 O O . ARG A 1 33 ? 150.088 -6.146 5.590 1.00 0.00 33 ARG A O 14
ATOM 20196 N N . LYS A 1 34 ? 150.756 -8.209 6.188 1.00 0.00 34 LYS A N 14
ATOM 20197 C CA . LYS A 1 34 ? 151.416 -8.485 4.916 1.00 0.00 34 LYS A CA 14
ATOM 20198 C C . LYS A 1 34 ? 150.440 -8.372 3.747 1.00 0.00 34 LYS A C 14
ATOM 20199 O O . LYS A 1 34 ? 150.846 -8.123 2.612 1.00 0.00 34 LYS A O 14
ATOM 20218 N N . LYS A 1 35 ? 149.154 -8.559 4.028 1.00 0.00 35 LYS A N 14
ATOM 20219 C CA . LYS A 1 35 ? 148.127 -8.480 2.995 1.00 0.00 35 LYS A CA 14
ATOM 20220 C C . LYS A 1 35 ? 148.147 -7.121 2.299 1.00 0.00 35 LYS A C 14
ATOM 20221 O O . LYS A 1 35 ? 147.920 -7.029 1.092 1.00 0.00 35 LYS A O 14
ATOM 20240 N N . ILE A 1 36 ? 148.415 -6.069 3.065 1.00 0.00 36 ILE A N 14
ATOM 20241 C CA . ILE A 1 36 ? 148.461 -4.719 2.516 1.00 0.00 36 ILE A CA 14
ATOM 20242 C C . ILE A 1 36 ? 149.757 -4.480 1.745 1.00 0.00 36 ILE A C 14
ATOM 20243 O O . ILE A 1 36 ? 149.747 -3.879 0.671 1.00 0.00 36 ILE A O 14
ATOM 20259 N N . ILE A 1 37 ? 150.868 -4.955 2.296 1.00 0.00 37 ILE A N 14
ATOM 20260 C CA . ILE A 1 37 ? 152.168 -4.791 1.654 1.00 0.00 37 ILE A CA 14
ATOM 20261 C C . ILE A 1 37 ? 152.296 -5.705 0.439 1.00 0.00 37 ILE A C 14
ATOM 20262 O O . ILE A 1 37 ? 153.012 -5.392 -0.513 1.00 0.00 37 ILE A O 14
ATOM 20278 N N . ARG A 1 38 ? 151.598 -6.835 0.477 1.00 0.00 38 ARG A N 14
ATOM 20279 C CA . ARG A 1 38 ? 151.635 -7.795 -0.621 1.00 0.00 38 ARG A CA 14
ATOM 20280 C C . ARG A 1 38 ? 150.914 -7.248 -1.850 1.00 0.00 38 ARG A C 14
ATOM 20281 O O . ARG A 1 38 ? 151.244 -7.601 -2.982 1.00 0.00 38 ARG A O 14
ATOM 20302 N N . ARG A 1 39 ? 149.928 -6.387 -1.620 1.00 0.00 39 ARG A N 14
ATOM 20303 C CA . ARG A 1 39 ? 149.160 -5.796 -2.710 1.00 0.00 39 ARG A CA 14
ATOM 20304 C C . ARG A 1 39 ? 149.936 -4.663 -3.375 1.00 0.00 39 ARG A C 14
ATOM 20305 O O . ARG A 1 39 ? 150.140 -4.667 -4.590 1.00 0.00 39 ARG A O 14
ATOM 20326 N N . LEU A 1 40 ? 150.362 -3.692 -2.573 1.00 0.00 40 LEU A N 14
ATOM 20327 C CA . LEU A 1 40 ? 151.113 -2.551 -3.085 1.00 0.00 40 LEU A CA 14
ATOM 20328 C C . LEU A 1 40 ? 152.388 -3.004 -3.790 1.00 0.00 40 LEU A C 14
ATOM 20329 O O . LEU A 1 40 ? 152.809 -2.404 -4.779 1.00 0.00 40 LEU A O 14
ATOM 20345 N N . TYR A 1 41 ? 153.000 -4.066 -3.275 1.00 0.00 41 TYR A N 14
ATOM 20346 C CA . TYR A 1 41 ? 154.228 -4.597 -3.857 1.00 0.00 41 TYR A CA 14
ATOM 20347 C C . TYR A 1 41 ? 153.946 -5.297 -5.182 1.00 0.00 41 TYR A C 14
ATOM 20348 O O . TYR A 1 41 ? 154.738 -5.213 -6.120 1.00 0.00 41 TYR A O 14
ATOM 20366 N N . LEU A 1 42 ? 152.811 -5.987 -5.253 1.00 0.00 42 LEU A N 14
ATOM 20367 C CA . LEU A 1 42 ? 152.426 -6.700 -6.465 1.00 0.00 42 LEU A CA 14
ATOM 20368 C C . LEU A 1 42 ? 151.439 -5.879 -7.289 1.00 0.00 42 LEU A C 14
ATOM 20369 O O . LEU A 1 42 ? 150.588 -6.430 -7.987 1.00 0.00 42 LEU A O 14
ATOM 20385 N N . LYS A 1 43 ? 151.561 -4.558 -7.204 1.00 0.00 43 LYS A N 14
ATOM 20386 C CA . LYS A 1 43 ? 150.681 -3.659 -7.943 1.00 0.00 43 LYS A CA 14
ATOM 20387 C C . LYS A 1 43 ? 151.476 -2.531 -8.594 1.00 0.00 43 LYS A C 14
ATOM 20388 O O . LYS A 1 43 ? 151.231 -2.173 -9.746 1.00 0.00 43 LYS A O 14
ATOM 20407 N N . TRP A 1 44 ? 152.426 -1.973 -7.850 1.00 0.00 44 TRP A N 14
ATOM 20408 C CA . TRP A 1 44 ? 153.254 -0.885 -8.357 1.00 0.00 44 TRP A CA 14
ATOM 20409 C C . TRP A 1 44 ? 154.571 -1.415 -8.919 1.00 0.00 44 TRP A C 14
ATOM 20410 O O . TRP A 1 44 ? 155.621 -0.793 -8.754 1.00 0.00 44 TRP A O 14
ATOM 20431 N N . HIS A 1 45 ? 154.509 -2.564 -9.583 1.00 0.00 45 HIS A N 14
ATOM 20432 C CA . HIS A 1 45 ? 155.697 -3.173 -10.169 1.00 0.00 45 HIS A CA 14
ATOM 20433 C C . HIS A 1 45 ? 155.917 -2.671 -11.596 1.00 0.00 45 HIS A C 14
ATOM 20434 O O . HIS A 1 45 ? 155.074 -2.876 -12.468 1.00 0.00 45 HIS A O 14
ATOM 20449 N N . PRO A 1 46 ? 157.058 -2.005 -11.856 1.00 0.00 46 PRO A N 14
ATOM 20450 C CA . PRO A 1 46 ? 157.376 -1.478 -13.188 1.00 0.00 46 PRO A CA 14
ATOM 20451 C C . PRO A 1 46 ? 157.314 -2.553 -14.268 1.00 0.00 46 PRO A C 14
ATOM 20452 O O . PRO A 1 46 ? 156.925 -2.282 -15.404 1.00 0.00 46 PRO A O 14
ATOM 20463 N N . ASP A 1 47 ? 157.702 -3.771 -13.906 1.00 0.00 47 ASP A N 14
ATOM 20464 C CA . ASP A 1 47 ? 157.692 -4.889 -14.845 1.00 0.00 47 ASP A CA 14
ATOM 20465 C C . ASP A 1 47 ? 156.312 -5.067 -15.472 1.00 0.00 47 ASP A C 14
ATOM 20466 O O . ASP A 1 47 ? 156.194 -5.447 -16.637 1.00 0.00 47 ASP A O 14
ATOM 20475 N N . LYS A 1 48 ? 155.272 -4.787 -14.693 1.00 0.00 48 LYS A N 14
ATOM 20476 C CA . LYS A 1 48 ? 153.901 -4.914 -15.173 1.00 0.00 48 LYS A CA 14
ATOM 20477 C C . LYS A 1 48 ? 153.287 -3.541 -15.432 1.00 0.00 48 LYS A C 14
ATOM 20478 O O . LYS A 1 48 ? 152.160 -3.265 -15.022 1.00 0.00 48 LYS A O 14
ATOM 20497 N N . ASN A 1 49 ? 154.038 -2.683 -16.114 1.00 0.00 49 ASN A N 14
ATOM 20498 C CA . ASN A 1 49 ? 153.567 -1.339 -16.427 1.00 0.00 49 ASN A CA 14
ATOM 20499 C C . ASN A 1 49 ? 154.040 -0.905 -17.815 1.00 0.00 49 ASN A C 14
ATOM 20500 O O . ASN A 1 49 ? 155.203 -1.097 -18.169 1.00 0.00 49 ASN A O 14
ATOM 20511 N N . PRO A 1 50 ? 153.141 -0.313 -18.624 1.00 0.00 50 PRO A N 14
ATOM 20512 C CA . PRO A 1 50 ? 153.475 0.143 -19.975 1.00 0.00 50 PRO A CA 14
ATOM 20513 C C . PRO A 1 50 ? 154.241 1.463 -19.973 1.00 0.00 50 PRO A C 14
ATOM 20514 O O . PRO A 1 50 ? 155.221 1.623 -20.700 1.00 0.00 50 PRO A O 14
ATOM 20525 N N . GLU A 1 51 ? 153.787 2.406 -19.153 1.00 0.00 51 GLU A N 14
ATOM 20526 C CA . GLU A 1 51 ? 154.430 3.711 -19.060 1.00 0.00 51 GLU A CA 14
ATOM 20527 C C . GLU A 1 51 ? 154.559 4.155 -17.606 1.00 0.00 51 GLU A C 14
ATOM 20528 O O . GLU A 1 51 ? 154.417 5.336 -17.293 1.00 0.00 51 GLU A O 14
ATOM 20540 N N . ASN A 1 52 ? 154.830 3.199 -16.723 1.00 0.00 52 ASN A N 14
ATOM 20541 C CA . ASN A 1 52 ? 154.980 3.492 -15.302 1.00 0.00 52 ASN A CA 14
ATOM 20542 C C . ASN A 1 52 ? 156.388 3.149 -14.821 1.00 0.00 52 ASN A C 14
ATOM 20543 O O . ASN A 1 52 ? 156.591 2.815 -13.654 1.00 0.00 52 ASN A O 14
ATOM 20554 N N . HIS A 1 53 ? 157.356 3.232 -15.730 1.00 0.00 53 HIS A N 14
ATOM 20555 C CA . HIS A 1 53 ? 158.746 2.929 -15.395 1.00 0.00 53 HIS A CA 14
ATOM 20556 C C . HIS A 1 53 ? 159.308 3.948 -14.407 1.00 0.00 53 HIS A C 14
ATOM 20557 O O . HIS A 1 53 ? 160.223 3.643 -13.643 1.00 0.00 53 HIS A O 14
ATOM 20572 N N . ASP A 1 54 ? 158.754 5.156 -14.425 1.00 0.00 54 ASP A N 14
ATOM 20573 C CA . ASP A 1 54 ? 159.200 6.214 -13.527 1.00 0.00 54 ASP A CA 14
ATOM 20574 C C . ASP A 1 54 ? 158.149 6.490 -12.457 1.00 0.00 54 ASP A C 14
ATOM 20575 O O . ASP A 1 54 ? 158.476 6.819 -11.317 1.00 0.00 54 ASP A O 14
ATOM 20584 N N . ILE A 1 55 ? 156.883 6.349 -12.836 1.00 0.00 55 ILE A N 14
ATOM 20585 C CA . ILE A 1 55 ? 155.776 6.577 -11.917 1.00 0.00 55 ILE A CA 14
ATOM 20586 C C . ILE A 1 55 ? 155.722 5.484 -10.851 1.00 0.00 55 ILE A C 14
ATOM 20587 O O . ILE A 1 55 ? 155.301 5.727 -9.720 1.00 0.00 55 ILE A O 14
ATOM 20603 N N . ALA A 1 56 ? 156.152 4.282 -11.221 1.00 0.00 56 ALA A N 14
ATOM 20604 C CA . ALA A 1 56 ? 156.154 3.154 -10.296 1.00 0.00 56 ALA A CA 14
ATOM 20605 C C . ALA A 1 56 ? 157.421 3.144 -9.449 1.00 0.00 56 ALA A C 14
ATOM 20606 O O . ALA A 1 56 ? 157.381 2.829 -8.259 1.00 0.00 56 ALA A O 14
ATOM 20613 N N . ASN A 1 57 ? 158.545 3.489 -10.069 1.00 0.00 57 ASN A N 14
ATOM 20614 C CA . ASN A 1 57 ? 159.825 3.519 -9.371 1.00 0.00 57 ASN A CA 14
ATOM 20615 C C . ASN A 1 57 ? 159.788 4.512 -8.214 1.00 0.00 57 ASN A C 14
ATOM 20616 O O . ASN A 1 57 ? 160.422 4.300 -7.180 1.00 0.00 57 ASN A O 14
ATOM 20627 N N . GLU A 1 58 ? 159.042 5.597 -8.396 1.00 0.00 58 GLU A N 14
ATOM 20628 C CA . GLU A 1 58 ? 158.922 6.623 -7.367 1.00 0.00 58 GLU A CA 14
ATOM 20629 C C . GLU A 1 58 ? 158.170 6.090 -6.152 1.00 0.00 58 GLU A C 14
ATOM 20630 O O . GLU A 1 58 ? 158.577 6.309 -5.011 1.00 0.00 58 GLU A O 14
ATOM 20642 N N . VAL A 1 59 ? 157.071 5.387 -6.405 1.00 0.00 59 VAL A N 14
ATOM 20643 C CA . VAL A 1 59 ? 156.262 4.821 -5.333 1.00 0.00 59 VAL A CA 14
ATOM 20644 C C . VAL A 1 59 ? 156.955 3.620 -4.697 1.00 0.00 59 VAL A C 14
ATOM 20645 O O . VAL A 1 59 ? 156.781 3.346 -3.510 1.00 0.00 59 VAL A O 14
ATOM 20658 N N . PHE A 1 60 ? 157.743 2.906 -5.495 1.00 0.00 60 PHE A N 14
ATOM 20659 C CA . PHE A 1 60 ? 158.463 1.734 -5.010 1.00 0.00 60 PHE A CA 14
ATOM 20660 C C . PHE A 1 60 ? 159.513 2.129 -3.976 1.00 0.00 60 PHE A C 14
ATOM 20661 O O . PHE A 1 60 ? 159.809 1.369 -3.055 1.00 0.00 60 PHE A O 14
ATOM 20678 N N . LYS A 1 61 ? 160.074 3.323 -4.138 1.00 0.00 61 LYS A N 14
ATOM 20679 C CA . LYS A 1 61 ? 161.093 3.819 -3.220 1.00 0.00 61 LYS A CA 14
ATOM 20680 C C . LYS A 1 61 ? 160.496 4.100 -1.843 1.00 0.00 61 LYS A C 14
ATOM 20681 O O . LYS A 1 61 ? 160.896 3.496 -0.849 1.00 0.00 61 LYS A O 14
ATOM 20700 N N . HIS A 1 62 ? 159.540 5.021 -1.796 1.00 0.00 62 HIS A N 14
ATOM 20701 C CA . HIS A 1 62 ? 158.889 5.382 -0.542 1.00 0.00 62 HIS A CA 14
ATOM 20702 C C . HIS A 1 62 ? 158.191 4.177 0.080 1.00 0.00 62 HIS A C 14
ATOM 20703 O O . HIS A 1 62 ? 158.072 4.079 1.301 1.00 0.00 62 HIS A O 14
ATOM 20718 N N . LEU A 1 63 ? 157.732 3.262 -0.768 1.00 0.00 63 LEU A N 14
ATOM 20719 C CA . LEU A 1 63 ? 157.046 2.063 -0.299 1.00 0.00 63 LEU A CA 14
ATOM 20720 C C . LEU A 1 63 ? 158.016 1.112 0.393 1.00 0.00 63 LEU A C 14
ATOM 20721 O O . LEU A 1 63 ? 157.702 0.544 1.438 1.00 0.00 63 LEU A O 14
ATOM 20737 N N . GLN A 1 64 ? 159.194 0.942 -0.197 1.00 0.00 64 GLN A N 14
ATOM 20738 C CA . GLN A 1 64 ? 160.210 0.056 0.363 1.00 0.00 64 GLN A CA 14
ATOM 20739 C C . GLN A 1 64 ? 160.970 0.742 1.494 1.00 0.00 64 GLN A C 14
ATOM 20740 O O . GLN A 1 64 ? 161.204 0.148 2.546 1.00 0.00 64 GLN A O 14
ATOM 20754 N N . ASN A 1 65 ? 161.354 1.994 1.269 1.00 0.00 65 ASN A N 14
ATOM 20755 C CA . ASN A 1 65 ? 162.091 2.761 2.268 1.00 0.00 65 ASN A CA 14
ATOM 20756 C C . ASN A 1 65 ? 161.311 2.846 3.578 1.00 0.00 65 ASN A C 14
ATOM 20757 O O . ASN A 1 65 ? 161.898 2.940 4.655 1.00 0.00 65 ASN A O 14
ATOM 20768 N N . GLU A 1 66 ? 159.986 2.815 3.475 1.00 0.00 66 GLU A N 14
ATOM 20769 C CA . GLU A 1 66 ? 159.128 2.889 4.652 1.00 0.00 66 GLU A CA 14
ATOM 20770 C C . GLU A 1 66 ? 159.142 1.575 5.427 1.00 0.00 66 GLU A C 14
ATOM 20771 O O . GLU A 1 66 ? 158.909 1.554 6.636 1.00 0.00 66 GLU A O 14
ATOM 20783 N N . ILE A 1 67 ? 159.416 0.478 4.726 1.00 0.00 67 ILE A N 14
ATOM 20784 C CA . ILE A 1 67 ? 159.459 -0.837 5.353 1.00 0.00 67 ILE A CA 14
ATOM 20785 C C . ILE A 1 67 ? 160.546 -0.905 6.420 1.00 0.00 67 ILE A C 14
ATOM 20786 O O . ILE A 1 67 ? 160.254 -1.007 7.611 1.00 0.00 67 ILE A O 14
ATOM 20802 N N . ASN A 1 68 ? 161.802 -0.849 5.986 1.00 0.00 68 ASN A N 14
ATOM 20803 C CA . ASN A 1 68 ? 162.933 -0.906 6.906 1.00 0.00 68 ASN A CA 14
ATOM 20804 C C . ASN A 1 68 ? 162.831 0.184 7.967 1.00 0.00 68 ASN A C 14
ATOM 20805 O O . ASN A 1 68 ? 163.285 0.008 9.098 1.00 0.00 68 ASN A O 14
ATOM 20816 N N . ARG A 1 69 ? 162.231 1.309 7.598 1.00 0.00 69 ARG A N 14
ATOM 20817 C CA . ARG A 1 69 ? 162.067 2.427 8.518 1.00 0.00 69 ARG A CA 14
ATOM 20818 C C . ARG A 1 69 ? 161.212 2.023 9.715 1.00 0.00 69 ARG A C 14
ATOM 20819 O O . ARG A 1 69 ? 161.572 2.283 10.863 1.00 0.00 69 ARG A O 14
ATOM 20840 N N . LEU A 1 70 ? 160.077 1.387 9.439 1.00 0.00 70 LEU A N 14
ATOM 20841 C CA . LEU A 1 70 ? 159.170 0.949 10.494 1.00 0.00 70 LEU A CA 14
ATOM 20842 C C . LEU A 1 70 ? 159.605 -0.400 11.058 1.00 0.00 70 LEU A C 14
ATOM 20843 O O . LEU A 1 70 ? 159.648 -0.590 12.274 1.00 0.00 70 LEU A O 14
ATOM 20859 N N . GLU A 1 71 ? 159.927 -1.334 10.168 1.00 0.00 71 GLU A N 14
ATOM 20860 C CA . GLU A 1 71 ? 160.358 -2.667 10.576 1.00 0.00 71 GLU A CA 14
ATOM 20861 C C . GLU A 1 71 ? 161.553 -2.592 11.523 1.00 0.00 71 GLU A C 14
ATOM 20862 O O . GLU A 1 71 ? 161.773 -3.494 12.332 1.00 0.00 71 GLU A O 14
ATOM 20874 N N . LYS A 1 72 ? 162.322 -1.512 11.417 1.00 0.00 72 LYS A N 14
ATOM 20875 C CA . LYS A 1 72 ? 163.493 -1.322 12.265 1.00 0.00 72 LYS A CA 14
ATOM 20876 C C . LYS A 1 72 ? 163.108 -0.663 13.586 1.00 0.00 72 LYS A C 14
ATOM 20877 O O . LYS A 1 72 ? 163.252 -1.257 14.654 1.00 0.00 72 LYS A O 14
ATOM 20896 N N . GLN A 1 73 ? 162.619 0.570 13.506 1.00 0.00 73 GLN A N 14
ATOM 20897 C CA . GLN A 1 73 ? 162.217 1.312 14.695 1.00 0.00 73 GLN A CA 14
ATOM 20898 C C . GLN A 1 73 ? 161.127 0.567 15.462 1.00 0.00 73 GLN A C 14
ATOM 20899 O O . GLN A 1 73 ? 161.009 0.704 16.680 1.00 0.00 73 GLN A O 14
ATOM 20913 N N . ALA A 1 74 ? 160.333 -0.220 14.744 1.00 0.00 74 ALA A N 14
ATOM 20914 C CA . ALA A 1 74 ? 159.254 -0.984 15.359 1.00 0.00 74 ALA A CA 14
ATOM 20915 C C . ALA A 1 74 ? 159.702 -2.407 15.679 1.00 0.00 74 ALA A C 14
ATOM 20916 O O . ALA A 1 74 ? 158.956 -3.364 15.476 1.00 0.00 74 ALA A O 14
ATOM 20923 N N . PHE A 1 75 ? 160.925 -2.538 16.184 1.00 0.00 75 PHE A N 14
ATOM 20924 C CA . PHE A 1 75 ? 161.472 -3.843 16.533 1.00 0.00 75 PHE A CA 14
ATOM 20925 C C . PHE A 1 75 ? 162.245 -3.772 17.847 1.00 0.00 75 PHE A C 14
ATOM 20926 O O . PHE A 1 75 ? 162.070 -4.613 18.728 1.00 0.00 75 PHE A O 14
ATOM 20943 N N . LEU A 1 76 ? 163.101 -2.763 17.970 1.00 0.00 76 LEU A N 14
ATOM 20944 C CA . LEU A 1 76 ? 163.900 -2.582 19.176 1.00 0.00 76 LEU A CA 14
ATOM 20945 C C . LEU A 1 76 ? 163.022 -2.164 20.351 1.00 0.00 76 LEU A C 14
ATOM 20946 O O . LEU A 1 76 ? 163.266 -2.557 21.493 1.00 0.00 76 LEU A O 14
ATOM 20962 N N . ASP A 1 77 ? 161.998 -1.367 20.065 1.00 0.00 77 ASP A N 14
ATOM 20963 C CA . ASP A 1 77 ? 161.083 -0.896 21.095 1.00 0.00 77 ASP A CA 14
ATOM 20964 C C . ASP A 1 77 ? 159.663 -0.781 20.546 1.00 0.00 77 ASP A C 14
ATOM 20965 O O . ASP A 1 77 ? 159.353 -1.322 19.485 1.00 0.00 77 ASP A O 14
ATOM 20974 N N . GLN A 1 78 ? 158.806 -0.075 21.275 1.00 0.00 78 GLN A N 14
ATOM 20975 C CA . GLN A 1 78 ? 157.419 0.109 20.860 1.00 0.00 78 GLN A CA 14
ATOM 20976 C C . GLN A 1 78 ? 157.233 1.454 20.166 1.00 0.00 78 GLN A C 14
ATOM 20977 O O . GLN A 1 78 ? 158.187 2.215 19.999 1.00 0.00 78 GLN A O 14
ATOM 20991 N N . ASN A 1 79 ? 156.000 1.741 19.763 1.00 0.00 79 ASN A N 14
ATOM 20992 C CA . ASN A 1 79 ? 155.690 2.995 19.087 1.00 0.00 79 ASN A CA 14
ATOM 20993 C C . ASN A 1 79 ? 154.215 3.350 19.248 1.00 0.00 79 ASN A C 14
ATOM 20994 O O . ASN A 1 79 ? 153.872 4.487 19.574 1.00 0.00 79 ASN A O 14
ATOM 21005 N N . ALA A 1 80 ? 153.347 2.370 19.021 1.00 0.00 80 ALA A N 14
ATOM 21006 C CA . ALA A 1 80 ? 151.909 2.580 19.141 1.00 0.00 80 ALA A CA 14
ATOM 21007 C C . ALA A 1 80 ? 151.397 2.103 20.496 1.00 0.00 80 ALA A C 14
ATOM 21008 O O . ALA A 1 80 ? 151.854 1.088 21.021 1.00 0.00 80 ALA A O 14
ATOM 21015 N N . ASP A 1 81 ? 150.445 2.842 21.057 1.00 0.00 81 ASP A N 14
ATOM 21016 C CA . ASP A 1 81 ? 149.869 2.494 22.350 1.00 0.00 81 ASP A CA 14
ATOM 21017 C C . ASP A 1 81 ? 148.652 3.361 22.655 1.00 0.00 81 ASP A C 14
ATOM 21018 O O . ASP A 1 81 ? 148.232 4.171 21.829 1.00 0.00 81 ASP A O 14
ATOM 21027 N N . ARG A 1 82 ? 148.090 3.186 23.847 1.00 0.00 82 ARG A N 14
ATOM 21028 C CA . ARG A 1 82 ? 146.922 3.953 24.261 1.00 0.00 82 ARG A CA 14
ATOM 21029 C C . ARG A 1 82 ? 147.227 5.448 24.271 1.00 0.00 82 ARG A C 14
ATOM 21030 O O . ARG A 1 82 ? 146.351 6.272 24.012 1.00 0.00 82 ARG A O 14
ATOM 21051 N N . ALA A 1 83 ? 148.476 5.789 24.570 1.00 0.00 83 ALA A N 14
ATOM 21052 C CA . ALA A 1 83 ? 148.898 7.184 24.613 1.00 0.00 83 ALA A CA 14
ATOM 21053 C C . ALA A 1 83 ? 149.083 7.745 23.208 1.00 0.00 83 ALA A C 14
ATOM 21054 O O . ALA A 1 83 ? 150.098 7.496 22.558 1.00 0.00 83 ALA A O 14
ATOM 21061 N N . SER A 1 84 ? 148.095 8.505 22.746 1.00 0.00 84 SER A N 14
ATOM 21062 C CA . SER A 1 84 ? 148.150 9.102 21.416 1.00 0.00 84 SER A CA 14
ATOM 21063 C C . SER A 1 84 ? 148.977 10.384 21.429 1.00 0.00 84 SER A C 14
ATOM 21064 O O . SER A 1 84 ? 149.070 11.063 22.451 1.00 0.00 84 SER A O 14
ATOM 21072 N N . ARG A 1 85 ? 149.573 10.708 20.287 1.00 0.00 85 ARG A N 14
ATOM 21073 C CA . ARG A 1 85 ? 150.393 11.909 20.165 1.00 0.00 85 ARG A CA 14
ATOM 21074 C C . ARG A 1 85 ? 149.874 12.810 19.048 1.00 0.00 85 ARG A C 14
ATOM 21075 O O . ARG A 1 85 ? 149.399 12.327 18.020 1.00 0.00 85 ARG A O 14
ATOM 21096 N N . ARG A 1 86 ? 149.970 14.118 19.257 1.00 0.00 86 ARG A N 14
ATOM 21097 C CA . ARG A 1 86 ? 149.510 15.085 18.267 1.00 0.00 86 ARG A CA 14
ATOM 21098 C C . ARG A 1 86 ? 148.018 14.914 17.992 1.00 0.00 86 ARG A C 14
ATOM 21099 O O . ARG A 1 86 ? 147.545 15.184 16.887 1.00 0.00 86 ARG A O 14
ATOM 21120 N N . THR A 1 87 ? 147.282 14.465 19.003 1.00 0.00 87 THR A N 14
ATOM 21121 C CA . THR A 1 87 ? 145.844 14.258 18.869 1.00 0.00 87 THR A CA 14
ATOM 21122 C C . THR A 1 87 ? 145.096 14.844 20.063 1.00 0.00 87 THR A C 14
ATOM 21123 O O . THR A 1 87 ? 144.329 15.796 19.922 1.00 0.00 87 THR A O 14
ATOM 21134 N N . PHE A 1 88 ? 145.323 14.265 21.238 1.00 0.00 88 PHE A N 14
ATOM 21135 C CA . PHE A 1 88 ? 144.669 14.728 22.456 1.00 0.00 88 PHE A CA 14
ATOM 21136 C C . PHE A 1 88 ? 145.600 14.598 23.657 1.00 0.00 88 PHE A C 14
ATOM 21137 O O . PHE A 1 88 ? 145.226 15.074 24.749 1.00 0.00 88 PHE A O 14
ATOM 21155 N N . MET A 1 1 ? 145.154 35.629 -26.075 1.00 0.00 1 MET A N 15
ATOM 21156 C CA . MET A 1 1 ? 144.502 34.297 -26.173 1.00 0.00 1 MET A CA 15
ATOM 21157 C C . MET A 1 1 ? 144.793 33.448 -24.940 1.00 0.00 1 MET A C 15
ATOM 21158 O O . MET A 1 1 ? 144.861 32.221 -25.021 1.00 0.00 1 MET A O 15
ATOM 21174 N N . HIS A 1 2 ? 144.962 34.108 -23.799 1.00 0.00 2 HIS A N 15
ATOM 21175 C CA . HIS A 1 2 ? 145.244 33.412 -22.549 1.00 0.00 2 HIS A CA 15
ATOM 21176 C C . HIS A 1 2 ? 143.964 32.853 -21.937 1.00 0.00 2 HIS A C 15
ATOM 21177 O O . HIS A 1 2 ? 142.871 33.363 -22.184 1.00 0.00 2 HIS A O 15
ATOM 21192 N N . HIS A 1 3 ? 144.106 31.802 -21.136 1.00 0.00 3 HIS A N 15
ATOM 21193 C CA . HIS A 1 3 ? 142.961 31.174 -20.488 1.00 0.00 3 HIS A CA 15
ATOM 21194 C C . HIS A 1 3 ? 143.415 30.208 -19.398 1.00 0.00 3 HIS A C 15
ATOM 21195 O O . HIS A 1 3 ? 142.788 29.174 -19.171 1.00 0.00 3 HIS A O 15
ATOM 21210 N N . HIS A 1 4 ? 144.509 30.553 -18.728 1.00 0.00 4 HIS A N 15
ATOM 21211 C CA . HIS A 1 4 ? 145.048 29.716 -17.661 1.00 0.00 4 HIS A CA 15
ATOM 21212 C C . HIS A 1 4 ? 145.686 30.570 -16.569 1.00 0.00 4 HIS A C 15
ATOM 21213 O O . HIS A 1 4 ? 146.717 31.206 -16.789 1.00 0.00 4 HIS A O 15
ATOM 21228 N N . HIS A 1 5 ? 145.067 30.577 -15.394 1.00 0.00 5 HIS A N 15
ATOM 21229 C CA . HIS A 1 5 ? 145.574 31.351 -14.268 1.00 0.00 5 HIS A CA 15
ATOM 21230 C C . HIS A 1 5 ? 145.878 30.447 -13.077 1.00 0.00 5 HIS A C 15
ATOM 21231 O O . HIS A 1 5 ? 145.727 30.850 -11.924 1.00 0.00 5 HIS A O 15
ATOM 21246 N N . HIS A 1 6 ? 146.305 29.222 -13.366 1.00 0.00 6 HIS A N 15
ATOM 21247 C CA . HIS A 1 6 ? 146.629 28.260 -12.319 1.00 0.00 6 HIS A CA 15
ATOM 21248 C C . HIS A 1 6 ? 147.831 27.408 -12.716 1.00 0.00 6 HIS A C 15
ATOM 21249 O O . HIS A 1 6 ? 147.708 26.479 -13.514 1.00 0.00 6 HIS A O 15
ATOM 21264 N N . HIS A 1 7 ? 148.990 27.730 -12.152 1.00 0.00 7 HIS A N 15
ATOM 21265 C CA . HIS A 1 7 ? 150.215 26.993 -12.448 1.00 0.00 7 HIS A CA 15
ATOM 21266 C C . HIS A 1 7 ? 150.736 26.285 -11.202 1.00 0.00 7 HIS A C 15
ATOM 21267 O O . HIS A 1 7 ? 151.474 26.868 -10.407 1.00 0.00 7 HIS A O 15
ATOM 21282 N N . LEU A 1 8 ? 150.348 25.024 -11.039 1.00 0.00 8 LEU A N 15
ATOM 21283 C CA . LEU A 1 8 ? 150.778 24.235 -9.891 1.00 0.00 8 LEU A CA 15
ATOM 21284 C C . LEU A 1 8 ? 150.375 22.772 -10.055 1.00 0.00 8 LEU A C 15
ATOM 21285 O O . LEU A 1 8 ? 149.548 22.438 -10.904 1.00 0.00 8 LEU A O 15
ATOM 21301 N N . VAL A 1 9 ? 150.963 21.905 -9.238 1.00 0.00 9 VAL A N 15
ATOM 21302 C CA . VAL A 1 9 ? 150.664 20.479 -9.294 1.00 0.00 9 VAL A CA 15
ATOM 21303 C C . VAL A 1 9 ? 150.802 19.833 -7.917 1.00 0.00 9 VAL A C 15
ATOM 21304 O O . VAL A 1 9 ? 151.650 20.230 -7.118 1.00 0.00 9 VAL A O 15
ATOM 21317 N N . PRO A 1 10 ? 149.965 18.823 -7.621 1.00 0.00 10 PRO A N 15
ATOM 21318 C CA . PRO A 1 10 ? 150.000 18.121 -6.333 1.00 0.00 10 PRO A CA 15
ATOM 21319 C C . PRO A 1 10 ? 151.401 17.639 -5.973 1.00 0.00 10 PRO A C 15
ATOM 21320 O O . PRO A 1 10 ? 152.157 17.197 -6.839 1.00 0.00 10 PRO A O 15
ATOM 21331 N N . ARG A 1 11 ? 151.741 17.726 -4.691 1.00 0.00 11 ARG A N 15
ATOM 21332 C CA . ARG A 1 11 ? 153.051 17.295 -4.219 1.00 0.00 11 ARG A CA 15
ATOM 21333 C C . ARG A 1 11 ? 153.129 15.772 -4.156 1.00 0.00 11 ARG A C 15
ATOM 21334 O O . ARG A 1 11 ? 153.203 15.184 -3.076 1.00 0.00 11 ARG A O 15
ATOM 21355 N N . GLY A 1 12 ? 153.109 15.136 -5.323 1.00 0.00 12 GLY A N 15
ATOM 21356 C CA . GLY A 1 12 ? 153.176 13.688 -5.382 1.00 0.00 12 GLY A CA 15
ATOM 21357 C C . GLY A 1 12 ? 151.851 13.062 -5.768 1.00 0.00 12 GLY A C 15
ATOM 21358 O O . GLY A 1 12 ? 151.762 12.348 -6.767 1.00 0.00 12 GLY A O 15
ATOM 21362 N N . SER A 1 13 ? 150.819 13.328 -4.973 1.00 0.00 13 SER A N 15
ATOM 21363 C CA . SER A 1 13 ? 149.490 12.786 -5.235 1.00 0.00 13 SER A CA 15
ATOM 21364 C C . SER A 1 13 ? 149.502 11.257 -5.205 1.00 0.00 13 SER A C 15
ATOM 21365 O O . SER A 1 13 ? 148.602 10.612 -5.740 1.00 0.00 13 SER A O 15
ATOM 21373 N N . ILE A 1 14 ? 150.526 10.685 -4.576 1.00 0.00 14 ILE A N 15
ATOM 21374 C CA . ILE A 1 14 ? 150.647 9.235 -4.480 1.00 0.00 14 ILE A CA 15
ATOM 21375 C C . ILE A 1 14 ? 151.249 8.823 -3.140 1.00 0.00 14 ILE A C 15
ATOM 21376 O O . ILE A 1 14 ? 150.667 8.024 -2.406 1.00 0.00 14 ILE A O 15
ATOM 21392 N N . LEU A 1 15 ? 152.418 9.373 -2.829 1.00 0.00 15 LEU A N 15
ATOM 21393 C CA . LEU A 1 15 ? 153.101 9.061 -1.577 1.00 0.00 15 LEU A CA 15
ATOM 21394 C C . LEU A 1 15 ? 152.233 9.425 -0.378 1.00 0.00 15 LEU A C 15
ATOM 21395 O O . LEU A 1 15 ? 152.298 8.778 0.667 1.00 0.00 15 LEU A O 15
ATOM 21411 N N . LYS A 1 16 ? 151.420 10.465 -0.535 1.00 0.00 16 LYS A N 15
ATOM 21412 C CA . LYS A 1 16 ? 150.539 10.915 0.535 1.00 0.00 16 LYS A CA 15
ATOM 21413 C C . LYS A 1 16 ? 149.494 9.853 0.863 1.00 0.00 16 LYS A C 15
ATOM 21414 O O . LYS A 1 16 ? 149.035 9.751 2.002 1.00 0.00 16 LYS A O 15
ATOM 21433 N N . GLU A 1 17 ? 149.119 9.067 -0.140 1.00 0.00 17 GLU A N 15
ATOM 21434 C CA . GLU A 1 17 ? 148.127 8.013 0.043 1.00 0.00 17 GLU A CA 15
ATOM 21435 C C . GLU A 1 17 ? 148.781 6.727 0.537 1.00 0.00 17 GLU A C 15
ATOM 21436 O O . GLU A 1 17 ? 148.167 5.946 1.265 1.00 0.00 17 GLU A O 15
ATOM 21448 N N . VAL A 1 18 ? 150.030 6.511 0.135 1.00 0.00 18 VAL A N 15
ATOM 21449 C CA . VAL A 1 18 ? 150.767 5.319 0.536 1.00 0.00 18 VAL A CA 15
ATOM 21450 C C . VAL A 1 18 ? 151.161 5.383 2.008 1.00 0.00 18 VAL A C 15
ATOM 21451 O O . VAL A 1 18 ? 151.232 4.359 2.687 1.00 0.00 18 VAL A O 15
ATOM 21464 N N . THR A 1 19 ? 151.418 6.593 2.493 1.00 0.00 19 THR A N 15
ATOM 21465 C CA . THR A 1 19 ? 151.807 6.793 3.885 1.00 0.00 19 THR A CA 15
ATOM 21466 C C . THR A 1 19 ? 150.657 6.460 4.832 1.00 0.00 19 THR A C 15
ATOM 21467 O O . THR A 1 19 ? 150.877 6.147 6.002 1.00 0.00 19 THR A O 15
ATOM 21478 N N . SER A 1 20 ? 149.431 6.531 4.321 1.00 0.00 20 SER A N 15
ATOM 21479 C CA . SER A 1 20 ? 148.250 6.239 5.126 1.00 0.00 20 SER A CA 15
ATOM 21480 C C . SER A 1 20 ? 147.943 4.745 5.127 1.00 0.00 20 SER A C 15
ATOM 21481 O O . SER A 1 20 ? 147.669 4.158 6.174 1.00 0.00 20 SER A O 15
ATOM 21489 N N . VAL A 1 21 ? 147.984 4.135 3.947 1.00 0.00 21 VAL A N 15
ATOM 21490 C CA . VAL A 1 21 ? 147.706 2.711 3.811 1.00 0.00 21 VAL A CA 15
ATOM 21491 C C . VAL A 1 21 ? 148.795 1.867 4.467 1.00 0.00 21 VAL A C 15
ATOM 21492 O O . VAL A 1 21 ? 148.524 0.791 4.998 1.00 0.00 21 VAL A O 15
ATOM 21505 N N . VAL A 1 22 ? 150.029 2.360 4.425 1.00 0.00 22 VAL A N 15
ATOM 21506 C CA . VAL A 1 22 ? 151.156 1.647 5.014 1.00 0.00 22 VAL A CA 15
ATOM 21507 C C . VAL A 1 22 ? 151.076 1.647 6.538 1.00 0.00 22 VAL A C 15
ATOM 21508 O O . VAL A 1 22 ? 151.296 0.621 7.181 1.00 0.00 22 VAL A O 15
ATOM 21521 N N . GLU A 1 23 ? 150.761 2.805 7.110 1.00 0.00 23 GLU A N 15
ATOM 21522 C CA . GLU A 1 23 ? 150.654 2.936 8.559 1.00 0.00 23 GLU A CA 15
ATOM 21523 C C . GLU A 1 23 ? 149.490 2.109 9.098 1.00 0.00 23 GLU A C 15
ATOM 21524 O O . GLU A 1 23 ? 149.580 1.522 10.176 1.00 0.00 23 GLU A O 15
ATOM 21536 N N . GLN A 1 24 ? 148.399 2.069 8.341 1.00 0.00 24 GLN A N 15
ATOM 21537 C CA . GLN A 1 24 ? 147.217 1.314 8.743 1.00 0.00 24 GLN A CA 15
ATOM 21538 C C . GLN A 1 24 ? 147.505 -0.184 8.762 1.00 0.00 24 GLN A C 15
ATOM 21539 O O . GLN A 1 24 ? 146.890 -0.935 9.520 1.00 0.00 24 GLN A O 15
ATOM 21553 N N . ALA A 1 25 ? 148.441 -0.613 7.922 1.00 0.00 25 ALA A N 15
ATOM 21554 C CA . ALA A 1 25 ? 148.808 -2.023 7.840 1.00 0.00 25 ALA A CA 15
ATOM 21555 C C . ALA A 1 25 ? 149.677 -2.446 9.021 1.00 0.00 25 ALA A C 15
ATOM 21556 O O . ALA A 1 25 ? 149.822 -3.636 9.297 1.00 0.00 25 ALA A O 15
ATOM 21563 N N . TRP A 1 26 ? 150.255 -1.471 9.718 1.00 0.00 26 TRP A N 15
ATOM 21564 C CA . TRP A 1 26 ? 151.107 -1.760 10.867 1.00 0.00 26 TRP A CA 15
ATOM 21565 C C . TRP A 1 26 ? 150.280 -1.878 12.146 1.00 0.00 26 TRP A C 15
ATOM 21566 O O . TRP A 1 26 ? 150.606 -1.277 13.170 1.00 0.00 26 TRP A O 15
ATOM 21587 N N . LYS A 1 27 ? 149.213 -2.666 12.075 1.00 0.00 27 LYS A N 15
ATOM 21588 C CA . LYS A 1 27 ? 148.332 -2.878 13.218 1.00 0.00 27 LYS A CA 15
ATOM 21589 C C . LYS A 1 27 ? 147.856 -4.327 13.264 1.00 0.00 27 LYS A C 15
ATOM 21590 O O . LYS A 1 27 ? 147.801 -4.942 14.329 1.00 0.00 27 LYS A O 15
ATOM 21609 N N . LEU A 1 28 ? 147.518 -4.865 12.096 1.00 0.00 28 LEU A N 15
ATOM 21610 C CA . LEU A 1 28 ? 147.049 -6.242 11.988 1.00 0.00 28 LEU A CA 15
ATOM 21611 C C . LEU A 1 28 ? 148.099 -7.214 12.520 1.00 0.00 28 LEU A C 15
ATOM 21612 O O . LEU A 1 28 ? 149.289 -6.899 12.552 1.00 0.00 28 LEU A O 15
ATOM 21628 N N . PRO A 1 29 ? 147.675 -8.419 12.946 1.00 0.00 29 PRO A N 15
ATOM 21629 C CA . PRO A 1 29 ? 148.588 -9.437 13.475 1.00 0.00 29 PRO A CA 15
ATOM 21630 C C . PRO A 1 29 ? 149.719 -9.760 12.505 1.00 0.00 29 PRO A C 15
ATOM 21631 O O . PRO A 1 29 ? 150.887 -9.500 12.790 1.00 0.00 29 PRO A O 15
ATOM 21642 N N . GLU A 1 30 ? 149.365 -10.327 11.355 1.00 0.00 30 GLU A N 15
ATOM 21643 C CA . GLU A 1 30 ? 150.355 -10.682 10.343 1.00 0.00 30 GLU A CA 15
ATOM 21644 C C . GLU A 1 30 ? 149.682 -11.174 9.066 1.00 0.00 30 GLU A C 15
ATOM 21645 O O . GLU A 1 30 ? 150.112 -10.845 7.960 1.00 0.00 30 GLU A O 15
ATOM 21657 N N . SER A 1 31 ? 148.625 -11.965 9.226 1.00 0.00 31 SER A N 15
ATOM 21658 C CA . SER A 1 31 ? 147.893 -12.505 8.083 1.00 0.00 31 SER A CA 15
ATOM 21659 C C . SER A 1 31 ? 147.435 -11.388 7.151 1.00 0.00 31 SER A C 15
ATOM 21660 O O . SER A 1 31 ? 147.873 -11.305 6.004 1.00 0.00 31 SER A O 15
ATOM 21668 N N . GLU A 1 32 ? 146.556 -10.528 7.653 1.00 0.00 32 GLU A N 15
ATOM 21669 C CA . GLU A 1 32 ? 146.041 -9.414 6.867 1.00 0.00 32 GLU A CA 15
ATOM 21670 C C . GLU A 1 32 ? 147.103 -8.331 6.695 1.00 0.00 32 GLU A C 15
ATOM 21671 O O . GLU A 1 32 ? 147.059 -7.550 5.745 1.00 0.00 32 GLU A O 15
ATOM 21683 N N . ARG A 1 33 ? 148.057 -8.288 7.622 1.00 0.00 33 ARG A N 15
ATOM 21684 C CA . ARG A 1 33 ? 149.128 -7.300 7.575 1.00 0.00 33 ARG A CA 15
ATOM 21685 C C . ARG A 1 33 ? 149.925 -7.414 6.279 1.00 0.00 33 ARG A C 15
ATOM 21686 O O . ARG A 1 33 ? 149.880 -6.524 5.430 1.00 0.00 33 ARG A O 15
ATOM 21707 N N . LYS A 1 34 ? 150.657 -8.516 6.136 1.00 0.00 34 LYS A N 15
ATOM 21708 C CA . LYS A 1 34 ? 151.471 -8.749 4.945 1.00 0.00 34 LYS A CA 15
ATOM 21709 C C . LYS A 1 34 ? 150.640 -8.618 3.670 1.00 0.00 34 LYS A C 15
ATOM 21710 O O . LYS A 1 34 ? 151.172 -8.318 2.601 1.00 0.00 34 LYS A O 15
ATOM 21729 N N . LYS A 1 35 ? 149.336 -8.846 3.788 1.00 0.00 35 LYS A N 15
ATOM 21730 C CA . LYS A 1 35 ? 148.438 -8.756 2.642 1.00 0.00 35 LYS A CA 15
ATOM 21731 C C . LYS A 1 35 ? 148.369 -7.329 2.103 1.00 0.00 35 LYS A C 15
ATOM 21732 O O . LYS A 1 35 ? 148.049 -7.115 0.934 1.00 0.00 35 LYS A O 15
ATOM 21751 N N . ILE A 1 36 ? 148.668 -6.355 2.959 1.00 0.00 36 ILE A N 15
ATOM 21752 C CA . ILE A 1 36 ? 148.636 -4.951 2.559 1.00 0.00 36 ILE A CA 15
ATOM 21753 C C . ILE A 1 36 ? 149.925 -4.546 1.853 1.00 0.00 36 ILE A C 15
ATOM 21754 O O . ILE A 1 36 ? 149.901 -3.786 0.885 1.00 0.00 36 ILE A O 15
ATOM 21770 N N . ILE A 1 37 ? 151.050 -5.054 2.344 1.00 0.00 37 ILE A N 15
ATOM 21771 C CA . ILE A 1 37 ? 152.349 -4.741 1.759 1.00 0.00 37 ILE A CA 15
ATOM 21772 C C . ILE A 1 37 ? 152.617 -5.599 0.527 1.00 0.00 37 ILE A C 15
ATOM 21773 O O . ILE A 1 37 ? 153.089 -5.102 -0.496 1.00 0.00 37 ILE A O 15
ATOM 21789 N N . ARG A 1 38 ? 152.315 -6.888 0.632 1.00 0.00 38 ARG A N 15
ATOM 21790 C CA . ARG A 1 38 ? 152.525 -7.815 -0.475 1.00 0.00 38 ARG A CA 15
ATOM 21791 C C . ARG A 1 38 ? 151.741 -7.382 -1.711 1.00 0.00 38 ARG A C 15
ATOM 21792 O O . ARG A 1 38 ? 152.116 -7.704 -2.838 1.00 0.00 38 ARG A O 15
ATOM 21813 N N . ARG A 1 39 ? 150.650 -6.653 -1.492 1.00 0.00 39 ARG A N 15
ATOM 21814 C CA . ARG A 1 39 ? 149.815 -6.180 -2.590 1.00 0.00 39 ARG A CA 15
ATOM 21815 C C . ARG A 1 39 ? 150.415 -4.934 -3.236 1.00 0.00 39 ARG A C 15
ATOM 21816 O O . ARG A 1 39 ? 150.581 -4.874 -4.455 1.00 0.00 39 ARG A O 15
ATOM 21837 N N . LEU A 1 40 ? 150.733 -3.941 -2.413 1.00 0.00 40 LEU A N 15
ATOM 21838 C CA . LEU A 1 40 ? 151.310 -2.694 -2.906 1.00 0.00 40 LEU A CA 15
ATOM 21839 C C . LEU A 1 40 ? 152.723 -2.915 -3.435 1.00 0.00 40 LEU A C 15
ATOM 21840 O O . LEU A 1 40 ? 153.130 -2.302 -4.422 1.00 0.00 40 LEU A O 15
ATOM 21856 N N . TYR A 1 41 ? 153.470 -3.792 -2.771 1.00 0.00 41 TYR A N 15
ATOM 21857 C CA . TYR A 1 41 ? 154.840 -4.089 -3.174 1.00 0.00 41 TYR A CA 15
ATOM 21858 C C . TYR A 1 41 ? 154.875 -4.760 -4.545 1.00 0.00 41 TYR A C 15
ATOM 21859 O O . TYR A 1 41 ? 155.839 -4.608 -5.295 1.00 0.00 41 TYR A O 15
ATOM 21877 N N . LEU A 1 42 ? 153.823 -5.505 -4.864 1.00 0.00 42 LEU A N 15
ATOM 21878 C CA . LEU A 1 42 ? 153.739 -6.200 -6.143 1.00 0.00 42 LEU A CA 15
ATOM 21879 C C . LEU A 1 42 ? 152.928 -5.393 -7.154 1.00 0.00 42 LEU A C 15
ATOM 21880 O O . LEU A 1 42 ? 153.223 -5.404 -8.349 1.00 0.00 42 LEU A O 15
ATOM 21896 N N . LYS A 1 43 ? 151.908 -4.696 -6.666 1.00 0.00 43 LYS A N 15
ATOM 21897 C CA . LYS A 1 43 ? 151.056 -3.885 -7.528 1.00 0.00 43 LYS A CA 15
ATOM 21898 C C . LYS A 1 43 ? 151.829 -2.704 -8.107 1.00 0.00 43 LYS A C 15
ATOM 21899 O O . LYS A 1 43 ? 151.565 -2.266 -9.226 1.00 0.00 43 LYS A O 15
ATOM 21918 N N . TRP A 1 44 ? 152.784 -2.192 -7.338 1.00 0.00 44 TRP A N 15
ATOM 21919 C CA . TRP A 1 44 ? 153.594 -1.062 -7.775 1.00 0.00 44 TRP A CA 15
ATOM 21920 C C . TRP A 1 44 ? 154.947 -1.530 -8.300 1.00 0.00 44 TRP A C 15
ATOM 21921 O O . TRP A 1 44 ? 155.967 -0.875 -8.087 1.00 0.00 44 TRP A O 15
ATOM 21942 N N . HIS A 1 45 ? 154.949 -2.666 -8.989 1.00 0.00 45 HIS A N 15
ATOM 21943 C CA . HIS A 1 45 ? 156.178 -3.219 -9.546 1.00 0.00 45 HIS A CA 15
ATOM 21944 C C . HIS A 1 45 ? 156.316 -2.855 -11.022 1.00 0.00 45 HIS A C 15
ATOM 21945 O O . HIS A 1 45 ? 155.345 -2.912 -11.776 1.00 0.00 45 HIS A O 15
ATOM 21960 N N . PRO A 1 46 ? 157.530 -2.473 -11.461 1.00 0.00 46 PRO A N 15
ATOM 21961 C CA . PRO A 1 46 ? 157.781 -2.099 -12.855 1.00 0.00 46 PRO A CA 15
ATOM 21962 C C . PRO A 1 46 ? 157.727 -3.299 -13.795 1.00 0.00 46 PRO A C 15
ATOM 21963 O O . PRO A 1 46 ? 157.183 -3.214 -14.896 1.00 0.00 46 PRO A O 15
ATOM 21974 N N . ASP A 1 47 ? 158.295 -4.417 -13.353 1.00 0.00 47 ASP A N 15
ATOM 21975 C CA . ASP A 1 47 ? 158.311 -5.635 -14.154 1.00 0.00 47 ASP A CA 15
ATOM 21976 C C . ASP A 1 47 ? 156.892 -6.106 -14.461 1.00 0.00 47 ASP A C 15
ATOM 21977 O O . ASP A 1 47 ? 156.644 -6.726 -15.495 1.00 0.00 47 ASP A O 15
ATOM 21986 N N . LYS A 1 48 ? 155.965 -5.809 -13.555 1.00 0.00 48 LYS A N 15
ATOM 21987 C CA . LYS A 1 48 ? 154.572 -6.204 -13.730 1.00 0.00 48 LYS A CA 15
ATOM 21988 C C . LYS A 1 48 ? 153.738 -5.039 -14.253 1.00 0.00 48 LYS A C 15
ATOM 21989 O O . LYS A 1 48 ? 152.599 -4.836 -13.830 1.00 0.00 48 LYS A O 15
ATOM 22008 N N . ASN A 1 49 ? 154.311 -4.275 -15.178 1.00 0.00 49 ASN A N 15
ATOM 22009 C CA . ASN A 1 49 ? 153.620 -3.131 -15.760 1.00 0.00 49 ASN A CA 15
ATOM 22010 C C . ASN A 1 49 ? 153.908 -3.027 -17.256 1.00 0.00 49 ASN A C 15
ATOM 22011 O O . ASN A 1 49 ? 154.831 -3.663 -17.765 1.00 0.00 49 ASN A O 15
ATOM 22022 N N . PRO A 1 50 ? 153.115 -2.222 -17.984 1.00 0.00 50 PRO A N 15
ATOM 22023 C CA . PRO A 1 50 ? 153.288 -2.040 -19.429 1.00 0.00 50 PRO A CA 15
ATOM 22024 C C . PRO A 1 50 ? 154.564 -1.278 -19.769 1.00 0.00 50 PRO A C 15
ATOM 22025 O O . PRO A 1 50 ? 155.332 -1.689 -20.639 1.00 0.00 50 PRO A O 15
ATOM 22036 N N . GLU A 1 51 ? 154.786 -0.164 -19.078 1.00 0.00 51 GLU A N 15
ATOM 22037 C CA . GLU A 1 51 ? 155.971 0.655 -19.307 1.00 0.00 51 GLU A CA 15
ATOM 22038 C C . GLU A 1 51 ? 156.009 1.839 -18.347 1.00 0.00 51 GLU A C 15
ATOM 22039 O O . GLU A 1 51 ? 155.491 2.914 -18.650 1.00 0.00 51 GLU A O 15
ATOM 22051 N N . ASN A 1 52 ? 156.624 1.634 -17.187 1.00 0.00 52 ASN A N 15
ATOM 22052 C CA . ASN A 1 52 ? 156.730 2.684 -16.181 1.00 0.00 52 ASN A CA 15
ATOM 22053 C C . ASN A 1 52 ? 157.959 2.473 -15.302 1.00 0.00 52 ASN A C 15
ATOM 22054 O O . ASN A 1 52 ? 157.847 2.298 -14.088 1.00 0.00 52 ASN A O 15
ATOM 22065 N N . HIS A 1 53 ? 159.133 2.488 -15.925 1.00 0.00 53 HIS A N 15
ATOM 22066 C CA . HIS A 1 53 ? 160.385 2.298 -15.201 1.00 0.00 53 HIS A CA 15
ATOM 22067 C C . HIS A 1 53 ? 160.791 3.563 -14.445 1.00 0.00 53 HIS A C 15
ATOM 22068 O O . HIS A 1 53 ? 161.767 3.557 -13.694 1.00 0.00 53 HIS A O 15
ATOM 22083 N N . ASP A 1 54 ? 160.044 4.646 -14.644 1.00 0.00 54 ASP A N 15
ATOM 22084 C CA . ASP A 1 54 ? 160.338 5.909 -13.977 1.00 0.00 54 ASP A CA 15
ATOM 22085 C C . ASP A 1 54 ? 159.255 6.256 -12.959 1.00 0.00 54 ASP A C 15
ATOM 22086 O O . ASP A 1 54 ? 159.533 6.868 -11.928 1.00 0.00 54 ASP A O 15
ATOM 22095 N N . ILE A 1 55 ? 158.021 5.862 -13.255 1.00 0.00 55 ILE A N 15
ATOM 22096 C CA . ILE A 1 55 ? 156.898 6.134 -12.365 1.00 0.00 55 ILE A CA 15
ATOM 22097 C C . ILE A 1 55 ? 156.842 5.123 -11.226 1.00 0.00 55 ILE A C 15
ATOM 22098 O O . ILE A 1 55 ? 156.813 5.495 -10.053 1.00 0.00 55 ILE A O 15
ATOM 22114 N N . ALA A 1 56 ? 156.824 3.841 -11.578 1.00 0.00 56 ALA A N 15
ATOM 22115 C CA . ALA A 1 56 ? 156.769 2.776 -10.583 1.00 0.00 56 ALA A CA 15
ATOM 22116 C C . ALA A 1 56 ? 157.953 2.857 -9.624 1.00 0.00 56 ALA A C 15
ATOM 22117 O O . ALA A 1 56 ? 157.790 2.731 -8.411 1.00 0.00 56 ALA A O 15
ATOM 22124 N N . ASN A 1 57 ? 159.143 3.065 -10.177 1.00 0.00 57 ASN A N 15
ATOM 22125 C CA . ASN A 1 57 ? 160.354 3.163 -9.370 1.00 0.00 57 ASN A CA 15
ATOM 22126 C C . ASN A 1 57 ? 160.249 4.307 -8.367 1.00 0.00 57 ASN A C 15
ATOM 22127 O O . ASN A 1 57 ? 160.707 4.193 -7.230 1.00 0.00 57 ASN A O 15
ATOM 22138 N N . GLU A 1 58 ? 159.642 5.408 -8.795 1.00 0.00 58 GLU A N 15
ATOM 22139 C CA . GLU A 1 58 ? 159.476 6.573 -7.933 1.00 0.00 58 GLU A CA 15
ATOM 22140 C C . GLU A 1 58 ? 158.604 6.240 -6.728 1.00 0.00 58 GLU A C 15
ATOM 22141 O O . GLU A 1 58 ? 158.944 6.571 -5.593 1.00 0.00 58 GLU A O 15
ATOM 22153 N N . VAL A 1 59 ? 157.478 5.581 -6.983 1.00 0.00 59 VAL A N 15
ATOM 22154 C CA . VAL A 1 59 ? 156.558 5.201 -5.918 1.00 0.00 59 VAL A CA 15
ATOM 22155 C C . VAL A 1 59 ? 157.143 4.085 -5.060 1.00 0.00 59 VAL A C 15
ATOM 22156 O O . VAL A 1 59 ? 156.903 4.025 -3.853 1.00 0.00 59 VAL A O 15
ATOM 22169 N N . PHE A 1 60 ? 157.911 3.201 -5.688 1.00 0.00 60 PHE A N 15
ATOM 22170 C CA . PHE A 1 60 ? 158.530 2.087 -4.980 1.00 0.00 60 PHE A CA 15
ATOM 22171 C C . PHE A 1 60 ? 159.598 2.583 -4.012 1.00 0.00 60 PHE A C 15
ATOM 22172 O O . PHE A 1 60 ? 159.831 1.976 -2.966 1.00 0.00 60 PHE A O 15
ATOM 22189 N N . LYS A 1 61 ? 160.245 3.689 -4.365 1.00 0.00 61 LYS A N 15
ATOM 22190 C CA . LYS A 1 61 ? 161.288 4.266 -3.527 1.00 0.00 61 LYS A CA 15
ATOM 22191 C C . LYS A 1 61 ? 160.743 4.630 -2.150 1.00 0.00 61 LYS A C 15
ATOM 22192 O O . LYS A 1 61 ? 161.266 4.189 -1.127 1.00 0.00 61 LYS A O 15
ATOM 22211 N N . HIS A 1 62 ? 159.685 5.435 -2.132 1.00 0.00 62 HIS A N 15
ATOM 22212 C CA . HIS A 1 62 ? 159.068 5.857 -0.881 1.00 0.00 62 HIS A CA 15
ATOM 22213 C C . HIS A 1 62 ? 158.487 4.662 -0.132 1.00 0.00 62 HIS A C 15
ATOM 22214 O O . HIS A 1 62 ? 158.485 4.630 1.099 1.00 0.00 62 HIS A O 15
ATOM 22229 N N . LEU A 1 63 ? 157.996 3.681 -0.882 1.00 0.00 63 LEU A N 15
ATOM 22230 C CA . LEU A 1 63 ? 157.412 2.484 -0.289 1.00 0.00 63 LEU A CA 15
ATOM 22231 C C . LEU A 1 63 ? 158.486 1.622 0.367 1.00 0.00 63 LEU A C 15
ATOM 22232 O O . LEU A 1 63 ? 158.286 1.086 1.457 1.00 0.00 63 LEU A O 15
ATOM 22248 N N . GLN A 1 64 ? 159.626 1.493 -0.303 1.00 0.00 64 GLN A N 15
ATOM 22249 C CA . GLN A 1 64 ? 160.732 0.695 0.213 1.00 0.00 64 GLN A CA 15
ATOM 22250 C C . GLN A 1 64 ? 161.238 1.257 1.539 1.00 0.00 64 GLN A C 15
ATOM 22251 O O . GLN A 1 64 ? 161.583 0.506 2.451 1.00 0.00 64 GLN A O 15
ATOM 22265 N N . ASN A 1 65 ? 161.277 2.581 1.639 1.00 0.00 65 ASN A N 15
ATOM 22266 C CA . ASN A 1 65 ? 161.742 3.244 2.852 1.00 0.00 65 ASN A CA 15
ATOM 22267 C C . ASN A 1 65 ? 160.624 3.352 3.888 1.00 0.00 65 ASN A C 15
ATOM 22268 O O . ASN A 1 65 ? 160.879 3.633 5.060 1.00 0.00 65 ASN A O 15
ATOM 22279 N N . GLU A 1 66 ? 159.385 3.134 3.453 1.00 0.00 66 GLU A N 15
ATOM 22280 C CA . GLU A 1 66 ? 158.236 3.213 4.350 1.00 0.00 66 GLU A CA 15
ATOM 22281 C C . GLU A 1 66 ? 157.981 1.880 5.054 1.00 0.00 66 GLU A C 15
ATOM 22282 O O . GLU A 1 66 ? 156.971 1.718 5.740 1.00 0.00 66 GLU A O 15
ATOM 22294 N N . ILE A 1 67 ? 158.895 0.927 4.887 1.00 0.00 67 ILE A N 15
ATOM 22295 C CA . ILE A 1 67 ? 158.754 -0.382 5.513 1.00 0.00 67 ILE A CA 15
ATOM 22296 C C . ILE A 1 67 ? 159.822 -0.595 6.582 1.00 0.00 67 ILE A C 15
ATOM 22297 O O . ILE A 1 67 ? 159.510 -0.912 7.729 1.00 0.00 67 ILE A O 15
ATOM 22313 N N . ASN A 1 68 ? 161.081 -0.418 6.196 1.00 0.00 68 ASN A N 15
ATOM 22314 C CA . ASN A 1 68 ? 162.195 -0.591 7.122 1.00 0.00 68 ASN A CA 15
ATOM 22315 C C . ASN A 1 68 ? 162.081 0.374 8.296 1.00 0.00 68 ASN A C 15
ATOM 22316 O O . ASN A 1 68 ? 162.491 0.060 9.413 1.00 0.00 68 ASN A O 15
ATOM 22327 N N . ARG A 1 69 ? 161.522 1.551 8.037 1.00 0.00 69 ARG A N 15
ATOM 22328 C CA . ARG A 1 69 ? 161.354 2.561 9.074 1.00 0.00 69 ARG A CA 15
ATOM 22329 C C . ARG A 1 69 ? 160.441 2.051 10.185 1.00 0.00 69 ARG A C 15
ATOM 22330 O O . ARG A 1 69 ? 160.623 2.387 11.355 1.00 0.00 69 ARG A O 15
ATOM 22351 N N . LEU A 1 70 ? 159.464 1.231 9.810 1.00 0.00 70 LEU A N 15
ATOM 22352 C CA . LEU A 1 70 ? 158.527 0.666 10.773 1.00 0.00 70 LEU A CA 15
ATOM 22353 C C . LEU A 1 70 ? 158.981 -0.723 11.208 1.00 0.00 70 LEU A C 15
ATOM 22354 O O . LEU A 1 70 ? 158.813 -1.111 12.364 1.00 0.00 70 LEU A O 15
ATOM 22370 N N . GLU A 1 71 ? 159.557 -1.466 10.269 1.00 0.00 71 GLU A N 15
ATOM 22371 C CA . GLU A 1 71 ? 160.040 -2.813 10.542 1.00 0.00 71 GLU A CA 15
ATOM 22372 C C . GLU A 1 71 ? 161.214 -2.786 11.514 1.00 0.00 71 GLU A C 15
ATOM 22373 O O . GLU A 1 71 ? 161.273 -3.580 12.453 1.00 0.00 71 GLU A O 15
ATOM 22385 N N . LYS A 1 72 ? 162.148 -1.869 11.283 1.00 0.00 72 LYS A N 15
ATOM 22386 C CA . LYS A 1 72 ? 163.321 -1.741 12.140 1.00 0.00 72 LYS A CA 15
ATOM 22387 C C . LYS A 1 72 ? 162.923 -1.288 13.541 1.00 0.00 72 LYS A C 15
ATOM 22388 O O . LYS A 1 72 ? 163.541 -1.685 14.530 1.00 0.00 72 LYS A O 15
ATOM 22407 N N . GLN A 1 73 ? 161.891 -0.456 13.621 1.00 0.00 73 GLN A N 15
ATOM 22408 C CA . GLN A 1 73 ? 161.415 0.048 14.904 1.00 0.00 73 GLN A CA 15
ATOM 22409 C C . GLN A 1 73 ? 160.248 -0.787 15.424 1.00 0.00 73 GLN A C 15
ATOM 22410 O O . GLN A 1 73 ? 159.435 -0.309 16.215 1.00 0.00 73 GLN A O 15
ATOM 22424 N N . ALA A 1 74 ? 160.173 -2.038 14.978 1.00 0.00 74 ALA A N 15
ATOM 22425 C CA . ALA A 1 74 ? 159.109 -2.939 15.400 1.00 0.00 74 ALA A CA 15
ATOM 22426 C C . ALA A 1 74 ? 159.577 -4.390 15.360 1.00 0.00 74 ALA A C 15
ATOM 22427 O O . ALA A 1 74 ? 158.784 -5.304 15.139 1.00 0.00 74 ALA A O 15
ATOM 22434 N N . PHE A 1 75 ? 160.874 -4.590 15.575 1.00 0.00 75 PHE A N 15
ATOM 22435 C CA . PHE A 1 75 ? 161.455 -5.928 15.562 1.00 0.00 75 PHE A CA 15
ATOM 22436 C C . PHE A 1 75 ? 162.682 -5.993 16.467 1.00 0.00 75 PHE A C 15
ATOM 22437 O O . PHE A 1 75 ? 162.843 -6.932 17.246 1.00 0.00 75 PHE A O 15
ATOM 22454 N N . LEU A 1 76 ? 163.546 -4.988 16.356 1.00 0.00 76 LEU A N 15
ATOM 22455 C CA . LEU A 1 76 ? 164.760 -4.928 17.163 1.00 0.00 76 LEU A CA 15
ATOM 22456 C C . LEU A 1 76 ? 164.428 -4.957 18.651 1.00 0.00 76 LEU A C 15
ATOM 22457 O O . LEU A 1 76 ? 165.010 -5.730 19.412 1.00 0.00 76 LEU A O 15
ATOM 22473 N N . ASP A 1 77 ? 163.490 -4.109 19.061 1.00 0.00 77 ASP A N 15
ATOM 22474 C CA . ASP A 1 77 ? 163.082 -4.037 20.459 1.00 0.00 77 ASP A CA 15
ATOM 22475 C C . ASP A 1 77 ? 161.764 -4.775 20.681 1.00 0.00 77 ASP A C 15
ATOM 22476 O O . ASP A 1 77 ? 161.651 -5.605 21.583 1.00 0.00 77 ASP A O 15
ATOM 22485 N N . GLN A 1 78 ? 160.771 -4.464 19.854 1.00 0.00 78 GLN A N 15
ATOM 22486 C CA . GLN A 1 78 ? 159.462 -5.097 19.962 1.00 0.00 78 GLN A CA 15
ATOM 22487 C C . GLN A 1 78 ? 158.839 -4.827 21.327 1.00 0.00 78 GLN A C 15
ATOM 22488 O O . GLN A 1 78 ? 159.133 -5.518 22.303 1.00 0.00 78 GLN A O 15
ATOM 22502 N N . ASN A 1 79 ? 157.976 -3.818 21.389 1.00 0.00 79 ASN A N 15
ATOM 22503 C CA . ASN A 1 79 ? 157.311 -3.457 22.636 1.00 0.00 79 ASN A CA 15
ATOM 22504 C C . ASN A 1 79 ? 155.916 -2.903 22.368 1.00 0.00 79 ASN A C 15
ATOM 22505 O O . ASN A 1 79 ? 155.557 -2.621 21.223 1.00 0.00 79 ASN A O 15
ATOM 22516 N N . ALA A 1 80 ? 155.131 -2.748 23.429 1.00 0.00 80 ALA A N 15
ATOM 22517 C CA . ALA A 1 80 ? 153.774 -2.228 23.308 1.00 0.00 80 ALA A CA 15
ATOM 22518 C C . ALA A 1 80 ? 153.668 -0.829 23.905 1.00 0.00 80 ALA A C 15
ATOM 22519 O O . ALA A 1 80 ? 154.387 -0.487 24.844 1.00 0.00 80 ALA A O 15
ATOM 22526 N N . ASP A 1 81 ? 152.766 -0.024 23.353 1.00 0.00 81 ASP A N 15
ATOM 22527 C CA . ASP A 1 81 ? 152.564 1.339 23.831 1.00 0.00 81 ASP A CA 15
ATOM 22528 C C . ASP A 1 81 ? 153.843 2.158 23.697 1.00 0.00 81 ASP A C 15
ATOM 22529 O O . ASP A 1 81 ? 154.728 2.090 24.550 1.00 0.00 81 ASP A O 15
ATOM 22538 N N . ARG A 1 82 ? 153.935 2.933 22.621 1.00 0.00 82 ARG A N 15
ATOM 22539 C CA . ARG A 1 82 ? 155.106 3.766 22.376 1.00 0.00 82 ARG A CA 15
ATOM 22540 C C . ARG A 1 82 ? 155.175 4.916 23.375 1.00 0.00 82 ARG A C 15
ATOM 22541 O O . ARG A 1 82 ? 154.151 5.487 23.751 1.00 0.00 82 ARG A O 15
ATOM 22562 N N . ALA A 1 83 ? 156.389 5.250 23.802 1.00 0.00 83 ALA A N 15
ATOM 22563 C CA . ALA A 1 83 ? 156.591 6.332 24.759 1.00 0.00 83 ALA A CA 15
ATOM 22564 C C . ALA A 1 83 ? 155.869 6.047 26.071 1.00 0.00 83 ALA A C 15
ATOM 22565 O O . ALA A 1 83 ? 154.652 6.202 26.169 1.00 0.00 83 ALA A O 15
ATOM 22572 N N . SER A 1 84 ? 156.628 5.629 27.079 1.00 0.00 84 SER A N 15
ATOM 22573 C CA . SER A 1 84 ? 156.061 5.323 28.388 1.00 0.00 84 SER A CA 15
ATOM 22574 C C . SER A 1 84 ? 157.100 5.509 29.488 1.00 0.00 84 SER A C 15
ATOM 22575 O O . SER A 1 84 ? 156.981 6.405 30.324 1.00 0.00 84 SER A O 15
ATOM 22583 N N . ARG A 1 85 ? 158.120 4.656 29.483 1.00 0.00 85 ARG A N 15
ATOM 22584 C CA . ARG A 1 85 ? 159.180 4.726 30.481 1.00 0.00 85 ARG A CA 15
ATOM 22585 C C . ARG A 1 85 ? 160.553 4.751 29.815 1.00 0.00 85 ARG A C 15
ATOM 22586 O O . ARG A 1 85 ? 161.006 3.748 29.265 1.00 0.00 85 ARG A O 15
ATOM 22607 N N . ARG A 1 86 ? 161.209 5.905 29.870 1.00 0.00 86 ARG A N 15
ATOM 22608 C CA . ARG A 1 86 ? 162.531 6.062 29.271 1.00 0.00 86 ARG A CA 15
ATOM 22609 C C . ARG A 1 86 ? 163.621 5.595 30.232 1.00 0.00 86 ARG A C 15
ATOM 22610 O O . ARG A 1 86 ? 164.539 4.876 29.841 1.00 0.00 86 ARG A O 15
ATOM 22631 N N . THR A 1 87 ? 163.511 6.009 31.489 1.00 0.00 87 THR A N 15
ATOM 22632 C CA . THR A 1 87 ? 164.487 5.634 32.506 1.00 0.00 87 THR A CA 15
ATOM 22633 C C . THR A 1 87 ? 164.445 4.132 32.772 1.00 0.00 87 THR A C 15
ATOM 22634 O O . THR A 1 87 ? 163.426 3.480 32.545 1.00 0.00 87 THR A O 15
ATOM 22645 N N . PHE A 1 88 ? 165.558 3.590 33.254 1.00 0.00 88 PHE A N 15
ATOM 22646 C CA . PHE A 1 88 ? 165.648 2.165 33.550 1.00 0.00 88 PHE A CA 15
ATOM 22647 C C . PHE A 1 88 ? 165.409 1.332 32.294 1.00 0.00 88 PHE A C 15
ATOM 22648 O O . PHE A 1 88 ? 165.485 1.901 31.184 1.00 0.00 88 PHE A O 15
ATOM 22666 N N . MET A 1 1 ? 152.819 38.871 -8.288 1.00 0.00 1 MET A N 16
ATOM 22667 C CA . MET A 1 1 ? 152.901 38.033 -7.062 1.00 0.00 1 MET A CA 16
ATOM 22668 C C . MET A 1 1 ? 152.148 36.718 -7.242 1.00 0.00 1 MET A C 16
ATOM 22669 O O . MET A 1 1 ? 152.701 35.640 -7.023 1.00 0.00 1 MET A O 16
ATOM 22685 N N . HIS A 1 2 ? 150.884 36.815 -7.641 1.00 0.00 2 HIS A N 16
ATOM 22686 C CA . HIS A 1 2 ? 150.055 35.632 -7.849 1.00 0.00 2 HIS A CA 16
ATOM 22687 C C . HIS A 1 2 ? 149.893 34.846 -6.552 1.00 0.00 2 HIS A C 16
ATOM 22688 O O . HIS A 1 2 ? 150.275 33.679 -6.466 1.00 0.00 2 HIS A O 16
ATOM 22703 N N . HIS A 1 3 ? 149.321 35.494 -5.542 1.00 0.00 3 HIS A N 16
ATOM 22704 C CA . HIS A 1 3 ? 149.107 34.858 -4.247 1.00 0.00 3 HIS A CA 16
ATOM 22705 C C . HIS A 1 3 ? 148.172 33.660 -4.378 1.00 0.00 3 HIS A C 16
ATOM 22706 O O . HIS A 1 3 ? 147.566 33.445 -5.428 1.00 0.00 3 HIS A O 16
ATOM 22721 N N . HIS A 1 4 ? 148.058 32.884 -3.305 1.00 0.00 4 HIS A N 16
ATOM 22722 C CA . HIS A 1 4 ? 147.195 31.708 -3.301 1.00 0.00 4 HIS A CA 16
ATOM 22723 C C . HIS A 1 4 ? 146.745 31.370 -1.883 1.00 0.00 4 HIS A C 16
ATOM 22724 O O . HIS A 1 4 ? 147.360 31.799 -0.907 1.00 0.00 4 HIS A O 16
ATOM 22739 N N . HIS A 1 5 ? 145.669 30.597 -1.777 1.00 0.00 5 HIS A N 16
ATOM 22740 C CA . HIS A 1 5 ? 145.136 30.201 -0.480 1.00 0.00 5 HIS A CA 16
ATOM 22741 C C . HIS A 1 5 ? 145.567 28.782 -0.124 1.00 0.00 5 HIS A C 16
ATOM 22742 O O . HIS A 1 5 ? 146.288 28.567 0.850 1.00 0.00 5 HIS A O 16
ATOM 22757 N N . HIS A 1 6 ? 145.121 27.816 -0.920 1.00 0.00 6 HIS A N 16
ATOM 22758 C CA . HIS A 1 6 ? 145.460 26.418 -0.689 1.00 0.00 6 HIS A CA 16
ATOM 22759 C C . HIS A 1 6 ? 146.748 26.042 -1.416 1.00 0.00 6 HIS A C 16
ATOM 22760 O O . HIS A 1 6 ? 147.345 26.867 -2.108 1.00 0.00 6 HIS A O 16
ATOM 22775 N N . HIS A 1 7 ? 147.171 24.793 -1.252 1.00 0.00 7 HIS A N 16
ATOM 22776 C CA . HIS A 1 7 ? 148.388 24.308 -1.893 1.00 0.00 7 HIS A CA 16
ATOM 22777 C C . HIS A 1 7 ? 148.369 22.788 -2.018 1.00 0.00 7 HIS A C 16
ATOM 22778 O O . HIS A 1 7 ? 148.195 22.076 -1.029 1.00 0.00 7 HIS A O 16
ATOM 22793 N N . LEU A 1 8 ? 148.548 22.297 -3.241 1.00 0.00 8 LEU A N 16
ATOM 22794 C CA . LEU A 1 8 ? 148.551 20.861 -3.495 1.00 0.00 8 LEU A CA 16
ATOM 22795 C C . LEU A 1 8 ? 149.551 20.505 -4.590 1.00 0.00 8 LEU A C 16
ATOM 22796 O O . LEU A 1 8 ? 149.382 20.886 -5.747 1.00 0.00 8 LEU A O 16
ATOM 22812 N N . VAL A 1 9 ? 150.595 19.772 -4.215 1.00 0.00 9 VAL A N 16
ATOM 22813 C CA . VAL A 1 9 ? 151.623 19.362 -5.166 1.00 0.00 9 VAL A CA 16
ATOM 22814 C C . VAL A 1 9 ? 151.213 18.099 -5.922 1.00 0.00 9 VAL A C 16
ATOM 22815 O O . VAL A 1 9 ? 151.343 18.032 -7.144 1.00 0.00 9 VAL A O 16
ATOM 22828 N N . PRO A 1 10 ? 150.711 17.072 -5.207 1.00 0.00 10 PRO A N 16
ATOM 22829 C CA . PRO A 1 10 ? 150.287 15.813 -5.830 1.00 0.00 10 PRO A CA 16
ATOM 22830 C C . PRO A 1 10 ? 149.148 16.015 -6.823 1.00 0.00 10 PRO A C 16
ATOM 22831 O O . PRO A 1 10 ? 148.512 17.070 -6.849 1.00 0.00 10 PRO A O 16
ATOM 22842 N N . ARG A 1 11 ? 148.892 14.996 -7.637 1.00 0.00 11 ARG A N 16
ATOM 22843 C CA . ARG A 1 11 ? 147.827 15.061 -8.631 1.00 0.00 11 ARG A CA 16
ATOM 22844 C C . ARG A 1 11 ? 146.582 14.330 -8.138 1.00 0.00 11 ARG A C 16
ATOM 22845 O O . ARG A 1 11 ? 145.466 14.839 -8.248 1.00 0.00 11 ARG A O 16
ATOM 22866 N N . GLY A 1 12 ? 146.783 13.134 -7.593 1.00 0.00 12 GLY A N 16
ATOM 22867 C CA . GLY A 1 12 ? 145.670 12.351 -7.088 1.00 0.00 12 GLY A CA 16
ATOM 22868 C C . GLY A 1 12 ? 146.046 11.524 -5.876 1.00 0.00 12 GLY A C 16
ATOM 22869 O O . GLY A 1 12 ? 145.588 10.392 -5.722 1.00 0.00 12 GLY A O 16
ATOM 22873 N N . SER A 1 13 ? 146.886 12.091 -5.014 1.00 0.00 13 SER A N 16
ATOM 22874 C CA . SER A 1 13 ? 147.328 11.400 -3.807 1.00 0.00 13 SER A CA 16
ATOM 22875 C C . SER A 1 13 ? 147.999 10.074 -4.151 1.00 0.00 13 SER A C 16
ATOM 22876 O O . SER A 1 13 ? 147.329 9.082 -4.435 1.00 0.00 13 SER A O 16
ATOM 22884 N N . ILE A 1 14 ? 149.328 10.065 -4.122 1.00 0.00 14 ILE A N 16
ATOM 22885 C CA . ILE A 1 14 ? 150.092 8.861 -4.430 1.00 0.00 14 ILE A CA 16
ATOM 22886 C C . ILE A 1 14 ? 151.077 8.535 -3.313 1.00 0.00 14 ILE A C 16
ATOM 22887 O O . ILE A 1 14 ? 150.988 7.483 -2.681 1.00 0.00 14 ILE A O 16
ATOM 22903 N N . LEU A 1 15 ? 152.017 9.444 -3.074 1.00 0.00 15 LEU A N 16
ATOM 22904 C CA . LEU A 1 15 ? 153.019 9.251 -2.034 1.00 0.00 15 LEU A CA 16
ATOM 22905 C C . LEU A 1 15 ? 152.379 9.282 -0.650 1.00 0.00 15 LEU A C 16
ATOM 22906 O O . LEU A 1 15 ? 152.810 8.575 0.260 1.00 0.00 15 LEU A O 16
ATOM 22922 N N . LYS A 1 16 ? 151.347 10.107 -0.500 1.00 0.00 16 LYS A N 16
ATOM 22923 C CA . LYS A 1 16 ? 150.647 10.229 0.773 1.00 0.00 16 LYS A CA 16
ATOM 22924 C C . LYS A 1 16 ? 149.765 9.011 1.026 1.00 0.00 16 LYS A C 16
ATOM 22925 O O . LYS A 1 16 ? 149.583 8.589 2.167 1.00 0.00 16 LYS A O 16
ATOM 22944 N N . GLU A 1 17 ? 149.219 8.451 -0.049 1.00 0.00 17 GLU A N 16
ATOM 22945 C CA . GLU A 1 17 ? 148.355 7.281 0.052 1.00 0.00 17 GLU A CA 16
ATOM 22946 C C . GLU A 1 17 ? 149.141 6.064 0.528 1.00 0.00 17 GLU A C 16
ATOM 22947 O O . GLU A 1 17 ? 148.604 5.193 1.211 1.00 0.00 17 GLU A O 16
ATOM 22959 N N . VAL A 1 18 ? 150.417 6.011 0.160 1.00 0.00 18 VAL A N 16
ATOM 22960 C CA . VAL A 1 18 ? 151.279 4.901 0.547 1.00 0.00 18 VAL A CA 16
ATOM 22961 C C . VAL A 1 18 ? 151.554 4.917 2.047 1.00 0.00 18 VAL A C 16
ATOM 22962 O O . VAL A 1 18 ? 151.327 3.926 2.740 1.00 0.00 18 VAL A O 16
ATOM 22975 N N . THR A 1 19 ? 152.047 6.049 2.542 1.00 0.00 19 THR A N 16
ATOM 22976 C CA . THR A 1 19 ? 152.355 6.194 3.961 1.00 0.00 19 THR A CA 16
ATOM 22977 C C . THR A 1 19 ? 151.131 5.896 4.822 1.00 0.00 19 THR A C 16
ATOM 22978 O O . THR A 1 19 ? 151.257 5.428 5.953 1.00 0.00 19 THR A O 16
ATOM 22989 N N . SER A 1 20 ? 149.949 6.173 4.281 1.00 0.00 20 SER A N 16
ATOM 22990 C CA . SER A 1 20 ? 148.705 5.934 5.001 1.00 0.00 20 SER A CA 16
ATOM 22991 C C . SER A 1 20 ? 148.441 4.439 5.153 1.00 0.00 20 SER A C 16
ATOM 22992 O O . SER A 1 20 ? 148.117 3.963 6.242 1.00 0.00 20 SER A O 16
ATOM 23000 N N . VAL A 1 21 ? 148.583 3.704 4.056 1.00 0.00 21 VAL A N 16
ATOM 23001 C CA . VAL A 1 21 ? 148.362 2.263 4.066 1.00 0.00 21 VAL A CA 16
ATOM 23002 C C . VAL A 1 21 ? 149.469 1.542 4.830 1.00 0.00 21 VAL A C 16
ATOM 23003 O O . VAL A 1 21 ? 149.240 0.493 5.432 1.00 0.00 21 VAL A O 16
ATOM 23016 N N . VAL A 1 22 ? 150.669 2.113 4.804 1.00 0.00 22 VAL A N 16
ATOM 23017 C CA . VAL A 1 22 ? 151.810 1.531 5.490 1.00 0.00 22 VAL A CA 16
ATOM 23018 C C . VAL A 1 22 ? 151.654 1.640 7.005 1.00 0.00 22 VAL A C 16
ATOM 23019 O O . VAL A 1 22 ? 152.062 0.746 7.747 1.00 0.00 22 VAL A O 16
ATOM 23032 N N . GLU A 1 23 ? 151.064 2.741 7.457 1.00 0.00 23 GLU A N 16
ATOM 23033 C CA . GLU A 1 23 ? 150.857 2.968 8.882 1.00 0.00 23 GLU A CA 16
ATOM 23034 C C . GLU A 1 23 ? 149.602 2.251 9.373 1.00 0.00 23 GLU A C 16
ATOM 23035 O O . GLU A 1 23 ? 149.529 1.827 10.526 1.00 0.00 23 GLU A O 16
ATOM 23047 N N . GLN A 1 24 ? 148.618 2.120 8.490 1.00 0.00 24 GLN A N 16
ATOM 23048 C CA . GLN A 1 24 ? 147.366 1.456 8.834 1.00 0.00 24 GLN A CA 16
ATOM 23049 C C . GLN A 1 24 ? 147.538 -0.060 8.845 1.00 0.00 24 GLN A C 16
ATOM 23050 O O . GLN A 1 24 ? 146.868 -0.766 9.598 1.00 0.00 24 GLN A O 16
ATOM 23064 N N . ALA A 1 25 ? 148.439 -0.555 8.002 1.00 0.00 25 ALA A N 16
ATOM 23065 C CA . ALA A 1 25 ? 148.698 -1.987 7.914 1.00 0.00 25 ALA A CA 16
ATOM 23066 C C . ALA A 1 25 ? 149.542 -2.468 9.089 1.00 0.00 25 ALA A C 16
ATOM 23067 O O . ALA A 1 25 ? 149.360 -3.581 9.582 1.00 0.00 25 ALA A O 16
ATOM 23074 N N . TRP A 1 26 ? 150.468 -1.622 9.533 1.00 0.00 26 TRP A N 16
ATOM 23075 C CA . TRP A 1 26 ? 151.342 -1.962 10.651 1.00 0.00 26 TRP A CA 16
ATOM 23076 C C . TRP A 1 26 ? 150.534 -2.364 11.883 1.00 0.00 26 TRP A C 16
ATOM 23077 O O . TRP A 1 26 ? 151.014 -3.112 12.734 1.00 0.00 26 TRP A O 16
ATOM 23098 N N . LYS A 1 27 ? 149.305 -1.865 11.971 1.00 0.00 27 LYS A N 16
ATOM 23099 C CA . LYS A 1 27 ? 148.434 -2.176 13.098 1.00 0.00 27 LYS A CA 16
ATOM 23100 C C . LYS A 1 27 ? 148.194 -3.679 13.201 1.00 0.00 27 LYS A C 16
ATOM 23101 O O . LYS A 1 27 ? 147.981 -4.211 14.291 1.00 0.00 27 LYS A O 16
ATOM 23120 N N . LEU A 1 28 ? 148.230 -4.358 12.059 1.00 0.00 28 LEU A N 16
ATOM 23121 C CA . LEU A 1 28 ? 148.016 -5.800 12.019 1.00 0.00 28 LEU A CA 16
ATOM 23122 C C . LEU A 1 28 ? 149.282 -6.550 12.430 1.00 0.00 28 LEU A C 16
ATOM 23123 O O . LEU A 1 28 ? 150.391 -6.042 12.270 1.00 0.00 28 LEU A O 16
ATOM 23139 N N . PRO A 1 29 ? 149.129 -7.772 12.965 1.00 0.00 29 PRO A N 16
ATOM 23140 C CA . PRO A 1 29 ? 150.265 -8.594 13.398 1.00 0.00 29 PRO A CA 16
ATOM 23141 C C . PRO A 1 29 ? 151.267 -8.837 12.273 1.00 0.00 29 PRO A C 16
ATOM 23142 O O . PRO A 1 29 ? 152.367 -8.286 12.281 1.00 0.00 29 PRO A O 16
ATOM 23153 N N . GLU A 1 30 ? 150.878 -9.663 11.307 1.00 0.00 30 GLU A N 16
ATOM 23154 C CA . GLU A 1 30 ? 151.744 -9.977 10.176 1.00 0.00 30 GLU A CA 16
ATOM 23155 C C . GLU A 1 30 ? 150.958 -10.665 9.064 1.00 0.00 30 GLU A C 16
ATOM 23156 O O . GLU A 1 30 ? 151.129 -10.352 7.886 1.00 0.00 30 GLU A O 16
ATOM 23168 N N . SER A 1 31 ? 150.096 -11.603 9.446 1.00 0.00 31 SER A N 16
ATOM 23169 C CA . SER A 1 31 ? 149.284 -12.337 8.481 1.00 0.00 31 SER A CA 16
ATOM 23170 C C . SER A 1 31 ? 148.522 -11.383 7.567 1.00 0.00 31 SER A C 16
ATOM 23171 O O . SER A 1 31 ? 148.620 -11.467 6.343 1.00 0.00 31 SER A O 16
ATOM 23179 N N . GLU A 1 32 ? 147.765 -10.472 8.169 1.00 0.00 32 GLU A N 16
ATOM 23180 C CA . GLU A 1 32 ? 146.988 -9.499 7.410 1.00 0.00 32 GLU A CA 16
ATOM 23181 C C . GLU A 1 32 ? 147.846 -8.293 7.038 1.00 0.00 32 GLU A C 16
ATOM 23182 O O . GLU A 1 32 ? 147.602 -7.634 6.029 1.00 0.00 32 GLU A O 16
ATOM 23194 N N . ARG A 1 33 ? 148.851 -8.010 7.861 1.00 0.00 33 ARG A N 16
ATOM 23195 C CA . ARG A 1 33 ? 149.744 -6.883 7.620 1.00 0.00 33 ARG A CA 16
ATOM 23196 C C . ARG A 1 33 ? 150.435 -7.013 6.265 1.00 0.00 33 ARG A C 16
ATOM 23197 O O . ARG A 1 33 ? 150.283 -6.155 5.395 1.00 0.00 33 ARG A O 16
ATOM 23218 N N . LYS A 1 34 ? 151.196 -8.090 6.095 1.00 0.00 34 LYS A N 16
ATOM 23219 C CA . LYS A 1 34 ? 151.912 -8.333 4.848 1.00 0.00 34 LYS A CA 16
ATOM 23220 C C . LYS A 1 34 ? 150.954 -8.355 3.659 1.00 0.00 34 LYS A C 16
ATOM 23221 O O . LYS A 1 34 ? 151.336 -8.025 2.536 1.00 0.00 34 LYS A O 16
ATOM 23240 N N . LYS A 1 35 ? 149.710 -8.746 3.915 1.00 0.00 35 LYS A N 16
ATOM 23241 C CA . LYS A 1 35 ? 148.700 -8.810 2.864 1.00 0.00 35 LYS A CA 16
ATOM 23242 C C . LYS A 1 35 ? 148.437 -7.429 2.272 1.00 0.00 35 LYS A C 16
ATOM 23243 O O . LYS A 1 35 ? 148.094 -7.302 1.097 1.00 0.00 35 LYS A O 16
ATOM 23262 N N . ILE A 1 36 ? 148.598 -6.396 3.094 1.00 0.00 36 ILE A N 16
ATOM 23263 C CA . ILE A 1 36 ? 148.377 -5.026 2.648 1.00 0.00 36 ILE A CA 16
ATOM 23264 C C . ILE A 1 36 ? 149.514 -4.549 1.750 1.00 0.00 36 ILE A C 16
ATOM 23265 O O . ILE A 1 36 ? 149.279 -3.957 0.697 1.00 0.00 36 ILE A O 16
ATOM 23281 N N . ILE A 1 37 ? 150.745 -4.812 2.174 1.00 0.00 37 ILE A N 16
ATOM 23282 C CA . ILE A 1 37 ? 151.918 -4.411 1.407 1.00 0.00 37 ILE A CA 16
ATOM 23283 C C . ILE A 1 37 ? 152.000 -5.174 0.089 1.00 0.00 37 ILE A C 16
ATOM 23284 O O . ILE A 1 37 ? 152.509 -4.659 -0.907 1.00 0.00 37 ILE A O 16
ATOM 23300 N N . ARG A 1 38 ? 151.496 -6.403 0.091 1.00 0.00 38 ARG A N 16
ATOM 23301 C CA . ARG A 1 38 ? 151.511 -7.237 -1.105 1.00 0.00 38 ARG A CA 16
ATOM 23302 C C . ARG A 1 38 ? 150.682 -6.605 -2.219 1.00 0.00 38 ARG A C 16
ATOM 23303 O O . ARG A 1 38 ? 151.046 -6.676 -3.394 1.00 0.00 38 ARG A O 16
ATOM 23324 N N . ARG A 1 39 ? 149.567 -5.987 -1.844 1.00 0.00 39 ARG A N 16
ATOM 23325 C CA . ARG A 1 39 ? 148.687 -5.343 -2.811 1.00 0.00 39 ARG A CA 16
ATOM 23326 C C . ARG A 1 39 ? 149.419 -4.229 -3.553 1.00 0.00 39 ARG A C 16
ATOM 23327 O O . ARG A 1 39 ? 149.426 -4.189 -4.783 1.00 0.00 39 ARG A O 16
ATOM 23348 N N . LEU A 1 40 ? 150.032 -3.324 -2.796 1.00 0.00 40 LEU A N 16
ATOM 23349 C CA . LEU A 1 40 ? 150.767 -2.209 -3.383 1.00 0.00 40 LEU A CA 16
ATOM 23350 C C . LEU A 1 40 ? 152.031 -2.697 -4.083 1.00 0.00 40 LEU A C 16
ATOM 23351 O O . LEU A 1 40 ? 152.364 -2.238 -5.175 1.00 0.00 40 LEU A O 16
ATOM 23367 N N . TYR A 1 41 ? 152.731 -3.630 -3.445 1.00 0.00 41 TYR A N 16
ATOM 23368 C CA . TYR A 1 41 ? 153.960 -4.182 -4.006 1.00 0.00 41 TYR A CA 16
ATOM 23369 C C . TYR A 1 41 ? 153.706 -4.799 -5.378 1.00 0.00 41 TYR A C 16
ATOM 23370 O O . TYR A 1 41 ? 154.583 -4.798 -6.241 1.00 0.00 41 TYR A O 16
ATOM 23388 N N . LEU A 1 42 ? 152.503 -5.328 -5.569 1.00 0.00 42 LEU A N 16
ATOM 23389 C CA . LEU A 1 42 ? 152.135 -5.951 -6.836 1.00 0.00 42 LEU A CA 16
ATOM 23390 C C . LEU A 1 42 ? 151.360 -4.977 -7.718 1.00 0.00 42 LEU A C 16
ATOM 23391 O O . LEU A 1 42 ? 151.432 -5.044 -8.945 1.00 0.00 42 LEU A O 16
ATOM 23407 N N . LYS A 1 43 ? 150.618 -4.074 -7.086 1.00 0.00 43 LYS A N 16
ATOM 23408 C CA . LYS A 1 43 ? 149.829 -3.087 -7.814 1.00 0.00 43 LYS A CA 16
ATOM 23409 C C . LYS A 1 43 ? 150.720 -1.989 -8.386 1.00 0.00 43 LYS A C 16
ATOM 23410 O O . LYS A 1 43 ? 150.456 -1.462 -9.466 1.00 0.00 43 LYS A O 16
ATOM 23429 N N . TRP A 1 44 ? 151.776 -1.649 -7.654 1.00 0.00 44 TRP A N 16
ATOM 23430 C CA . TRP A 1 44 ? 152.706 -0.613 -8.091 1.00 0.00 44 TRP A CA 16
ATOM 23431 C C . TRP A 1 44 ? 153.941 -1.227 -8.742 1.00 0.00 44 TRP A C 16
ATOM 23432 O O . TRP A 1 44 ? 155.037 -0.672 -8.662 1.00 0.00 44 TRP A O 16
ATOM 23453 N N . HIS A 1 45 ? 153.755 -2.373 -9.388 1.00 0.00 45 HIS A N 16
ATOM 23454 C CA . HIS A 1 45 ? 154.854 -3.061 -10.055 1.00 0.00 45 HIS A CA 16
ATOM 23455 C C . HIS A 1 45 ? 155.054 -2.520 -11.470 1.00 0.00 45 HIS A C 16
ATOM 23456 O O . HIS A 1 45 ? 154.103 -2.438 -12.248 1.00 0.00 45 HIS A O 16
ATOM 23471 N N . PRO A 1 46 ? 156.295 -2.143 -11.829 1.00 0.00 46 PRO A N 16
ATOM 23472 C CA . PRO A 1 46 ? 156.601 -1.611 -13.160 1.00 0.00 46 PRO A CA 16
ATOM 23473 C C . PRO A 1 46 ? 156.423 -2.658 -14.255 1.00 0.00 46 PRO A C 16
ATOM 23474 O O . PRO A 1 46 ? 156.048 -2.333 -15.382 1.00 0.00 46 PRO A O 16
ATOM 23485 N N . ASP A 1 47 ? 156.692 -3.914 -13.916 1.00 0.00 47 ASP A N 16
ATOM 23486 C CA . ASP A 1 47 ? 156.558 -5.009 -14.870 1.00 0.00 47 ASP A CA 16
ATOM 23487 C C . ASP A 1 47 ? 155.093 -5.244 -15.226 1.00 0.00 47 ASP A C 16
ATOM 23488 O O . ASP A 1 47 ? 154.774 -5.665 -16.337 1.00 0.00 47 ASP A O 16
ATOM 23497 N N . LYS A 1 48 ? 154.207 -4.967 -14.274 1.00 0.00 48 LYS A N 16
ATOM 23498 C CA . LYS A 1 48 ? 152.776 -5.148 -14.487 1.00 0.00 48 LYS A CA 16
ATOM 23499 C C . LYS A 1 48 ? 152.122 -3.843 -14.927 1.00 0.00 48 LYS A C 16
ATOM 23500 O O . LYS A 1 48 ? 151.151 -3.847 -15.683 1.00 0.00 48 LYS A O 16
ATOM 23519 N N . ASN A 1 49 ? 152.661 -2.726 -14.448 1.00 0.00 49 ASN A N 16
ATOM 23520 C CA . ASN A 1 49 ? 152.129 -1.412 -14.792 1.00 0.00 49 ASN A CA 16
ATOM 23521 C C . ASN A 1 49 ? 152.229 -1.160 -16.295 1.00 0.00 49 ASN A C 16
ATOM 23522 O O . ASN A 1 49 ? 153.100 -1.707 -16.969 1.00 0.00 49 ASN A O 16
ATOM 23533 N N . PRO A 1 50 ? 151.330 -0.322 -16.841 1.00 0.00 50 PRO A N 16
ATOM 23534 C CA . PRO A 1 50 ? 151.319 0.003 -18.271 1.00 0.00 50 PRO A CA 16
ATOM 23535 C C . PRO A 1 50 ? 152.673 0.507 -18.762 1.00 0.00 50 PRO A C 16
ATOM 23536 O O . PRO A 1 50 ? 153.301 -0.110 -19.621 1.00 0.00 50 PRO A O 16
ATOM 23547 N N . GLU A 1 51 ? 153.114 1.633 -18.209 1.00 0.00 51 GLU A N 16
ATOM 23548 C CA . GLU A 1 51 ? 154.393 2.221 -18.590 1.00 0.00 51 GLU A CA 16
ATOM 23549 C C . GLU A 1 51 ? 154.698 3.454 -17.747 1.00 0.00 51 GLU A C 16
ATOM 23550 O O . GLU A 1 51 ? 154.035 4.483 -17.872 1.00 0.00 51 GLU A O 16
ATOM 23562 N N . ASN A 1 52 ? 155.704 3.341 -16.887 1.00 0.00 52 ASN A N 16
ATOM 23563 C CA . ASN A 1 52 ? 156.099 4.447 -16.021 1.00 0.00 52 ASN A CA 16
ATOM 23564 C C . ASN A 1 52 ? 157.321 4.076 -15.189 1.00 0.00 52 ASN A C 16
ATOM 23565 O O . ASN A 1 52 ? 157.196 3.604 -14.059 1.00 0.00 52 ASN A O 16
ATOM 23576 N N . HIS A 1 53 ? 158.504 4.293 -15.755 1.00 0.00 53 HIS A N 16
ATOM 23577 C CA . HIS A 1 53 ? 159.751 3.981 -15.066 1.00 0.00 53 HIS A CA 16
ATOM 23578 C C . HIS A 1 53 ? 160.070 5.021 -13.993 1.00 0.00 53 HIS A C 16
ATOM 23579 O O . HIS A 1 53 ? 160.940 4.805 -13.150 1.00 0.00 53 HIS A O 16
ATOM 23594 N N . ASP A 1 54 ? 159.365 6.150 -14.028 1.00 0.00 54 ASP A N 16
ATOM 23595 C CA . ASP A 1 54 ? 159.583 7.215 -13.055 1.00 0.00 54 ASP A CA 16
ATOM 23596 C C . ASP A 1 54 ? 158.527 7.177 -11.955 1.00 0.00 54 ASP A C 16
ATOM 23597 O O . ASP A 1 54 ? 158.853 7.120 -10.769 1.00 0.00 54 ASP A O 16
ATOM 23606 N N . ILE A 1 55 ? 157.260 7.210 -12.356 1.00 0.00 55 ILE A N 16
ATOM 23607 C CA . ILE A 1 55 ? 156.156 7.181 -11.404 1.00 0.00 55 ILE A CA 16
ATOM 23608 C C . ILE A 1 55 ? 156.146 5.878 -10.610 1.00 0.00 55 ILE A C 16
ATOM 23609 O O . ILE A 1 55 ? 155.758 5.855 -9.442 1.00 0.00 55 ILE A O 16
ATOM 23625 N N . ALA A 1 56 ? 156.572 4.796 -11.253 1.00 0.00 56 ALA A N 16
ATOM 23626 C CA . ALA A 1 56 ? 156.609 3.490 -10.605 1.00 0.00 56 ALA A CA 16
ATOM 23627 C C . ALA A 1 56 ? 157.732 3.416 -9.576 1.00 0.00 56 ALA A C 16
ATOM 23628 O O . ALA A 1 56 ? 157.496 3.118 -8.406 1.00 0.00 56 ALA A O 16
ATOM 23635 N N . ASN A 1 57 ? 158.955 3.688 -10.021 1.00 0.00 57 ASN A N 16
ATOM 23636 C CA . ASN A 1 57 ? 160.116 3.651 -9.138 1.00 0.00 57 ASN A CA 16
ATOM 23637 C C . ASN A 1 57 ? 159.950 4.628 -7.978 1.00 0.00 57 ASN A C 16
ATOM 23638 O O . ASN A 1 57 ? 160.452 4.392 -6.879 1.00 0.00 57 ASN A O 16
ATOM 23649 N N . GLU A 1 58 ? 159.247 5.726 -8.230 1.00 0.00 58 GLU A N 16
ATOM 23650 C CA . GLU A 1 58 ? 159.017 6.738 -7.206 1.00 0.00 58 GLU A CA 16
ATOM 23651 C C . GLU A 1 58 ? 158.226 6.160 -6.037 1.00 0.00 58 GLU A C 16
ATOM 23652 O O . GLU A 1 58 ? 158.622 6.296 -4.879 1.00 0.00 58 GLU A O 16
ATOM 23664 N N . VAL A 1 59 ? 157.105 5.516 -6.347 1.00 0.00 59 VAL A N 16
ATOM 23665 C CA . VAL A 1 59 ? 156.260 4.918 -5.320 1.00 0.00 59 VAL A CA 16
ATOM 23666 C C . VAL A 1 59 ? 156.891 3.650 -4.756 1.00 0.00 59 VAL A C 16
ATOM 23667 O O . VAL A 1 59 ? 156.695 3.313 -3.589 1.00 0.00 59 VAL A O 16
ATOM 23680 N N . PHE A 1 60 ? 157.652 2.950 -5.592 1.00 0.00 60 PHE A N 16
ATOM 23681 C CA . PHE A 1 60 ? 158.313 1.718 -5.177 1.00 0.00 60 PHE A CA 16
ATOM 23682 C C . PHE A 1 60 ? 159.462 2.011 -4.217 1.00 0.00 60 PHE A C 16
ATOM 23683 O O . PHE A 1 60 ? 159.682 1.277 -3.254 1.00 0.00 60 PHE A O 16
ATOM 23700 N N . LYS A 1 61 ? 160.193 3.087 -4.490 1.00 0.00 61 LYS A N 16
ATOM 23701 C CA . LYS A 1 61 ? 161.323 3.477 -3.652 1.00 0.00 61 LYS A CA 16
ATOM 23702 C C . LYS A 1 61 ? 160.848 4.001 -2.300 1.00 0.00 61 LYS A C 16
ATOM 23703 O O . LYS A 1 61 ? 161.535 3.852 -1.290 1.00 0.00 61 LYS A O 16
ATOM 23722 N N . HIS A 1 62 ? 159.670 4.616 -2.289 1.00 0.00 62 HIS A N 16
ATOM 23723 C CA . HIS A 1 62 ? 159.105 5.163 -1.062 1.00 0.00 62 HIS A CA 16
ATOM 23724 C C . HIS A 1 62 ? 158.491 4.063 -0.201 1.00 0.00 62 HIS A C 16
ATOM 23725 O O . HIS A 1 62 ? 158.456 4.167 1.025 1.00 0.00 62 HIS A O 16
ATOM 23740 N N . LEU A 1 63 ? 158.006 3.009 -0.852 1.00 0.00 63 LEU A N 16
ATOM 23741 C CA . LEU A 1 63 ? 157.390 1.892 -0.144 1.00 0.00 63 LEU A CA 16
ATOM 23742 C C . LEU A 1 63 ? 158.450 0.976 0.463 1.00 0.00 63 LEU A C 16
ATOM 23743 O O . LEU A 1 63 ? 158.299 0.495 1.586 1.00 0.00 63 LEU A O 16
ATOM 23759 N N . GLN A 1 64 ? 159.519 0.736 -0.289 1.00 0.00 64 GLN A N 16
ATOM 23760 C CA . GLN A 1 64 ? 160.602 -0.126 0.173 1.00 0.00 64 GLN A CA 16
ATOM 23761 C C . GLN A 1 64 ? 161.200 0.393 1.477 1.00 0.00 64 GLN A C 16
ATOM 23762 O O . GLN A 1 64 ? 161.120 -0.268 2.514 1.00 0.00 64 GLN A O 16
ATOM 23776 N N . ASN A 1 65 ? 161.803 1.576 1.419 1.00 0.00 65 ASN A N 16
ATOM 23777 C CA . ASN A 1 65 ? 162.420 2.182 2.595 1.00 0.00 65 ASN A CA 16
ATOM 23778 C C . ASN A 1 65 ? 161.410 2.343 3.727 1.00 0.00 65 ASN A C 16
ATOM 23779 O O . ASN A 1 65 ? 161.772 2.314 4.902 1.00 0.00 65 ASN A O 16
ATOM 23790 N N . GLU A 1 66 ? 160.143 2.514 3.365 1.00 0.00 66 GLU A N 16
ATOM 23791 C CA . GLU A 1 66 ? 159.082 2.683 4.353 1.00 0.00 66 GLU A CA 16
ATOM 23792 C C . GLU A 1 66 ? 158.961 1.452 5.249 1.00 0.00 66 GLU A C 16
ATOM 23793 O O . GLU A 1 66 ? 158.535 1.550 6.399 1.00 0.00 66 GLU A O 16
ATOM 23805 N N . ILE A 1 67 ? 159.336 0.293 4.714 1.00 0.00 67 ILE A N 16
ATOM 23806 C CA . ILE A 1 67 ? 159.261 -0.953 5.468 1.00 0.00 67 ILE A CA 16
ATOM 23807 C C . ILE A 1 67 ? 160.378 -1.042 6.504 1.00 0.00 67 ILE A C 16
ATOM 23808 O O . ILE A 1 67 ? 160.128 -0.969 7.705 1.00 0.00 67 ILE A O 16
ATOM 23824 N N . ASN A 1 68 ? 161.611 -1.204 6.031 1.00 0.00 68 ASN A N 16
ATOM 23825 C CA . ASN A 1 68 ? 162.767 -1.308 6.918 1.00 0.00 68 ASN A CA 16
ATOM 23826 C C . ASN A 1 68 ? 162.832 -0.127 7.883 1.00 0.00 68 ASN A C 16
ATOM 23827 O O . ASN A 1 68 ? 163.412 -0.228 8.963 1.00 0.00 68 ASN A O 16
ATOM 23838 N N . ARG A 1 69 ? 162.237 0.992 7.484 1.00 0.00 69 ARG A N 16
ATOM 23839 C CA . ARG A 1 69 ? 162.231 2.191 8.313 1.00 0.00 69 ARG A CA 16
ATOM 23840 C C . ARG A 1 69 ? 161.418 1.971 9.586 1.00 0.00 69 ARG A C 16
ATOM 23841 O O . ARG A 1 69 ? 161.842 2.351 10.678 1.00 0.00 69 ARG A O 16
ATOM 23862 N N . LEU A 1 70 ? 160.247 1.359 9.439 1.00 0.00 70 LEU A N 16
ATOM 23863 C CA . LEU A 1 70 ? 159.375 1.093 10.579 1.00 0.00 70 LEU A CA 16
ATOM 23864 C C . LEU A 1 70 ? 159.637 -0.294 11.161 1.00 0.00 70 LEU A C 16
ATOM 23865 O O . LEU A 1 70 ? 159.553 -0.495 12.371 1.00 0.00 70 LEU A O 16
ATOM 23881 N N . GLU A 1 71 ? 159.951 -1.248 10.290 1.00 0.00 71 GLU A N 16
ATOM 23882 C CA . GLU A 1 71 ? 160.222 -2.616 10.716 1.00 0.00 71 GLU A CA 16
ATOM 23883 C C . GLU A 1 71 ? 161.352 -2.660 11.741 1.00 0.00 71 GLU A C 16
ATOM 23884 O O . GLU A 1 71 ? 161.347 -3.490 12.649 1.00 0.00 71 GLU A O 16
ATOM 23896 N N . LYS A 1 72 ? 162.318 -1.761 11.589 1.00 0.00 72 LYS A N 16
ATOM 23897 C CA . LYS A 1 72 ? 163.454 -1.698 12.502 1.00 0.00 72 LYS A CA 16
ATOM 23898 C C . LYS A 1 72 ? 163.036 -1.120 13.850 1.00 0.00 72 LYS A C 16
ATOM 23899 O O . LYS A 1 72 ? 163.232 -1.743 14.893 1.00 0.00 72 LYS A O 16
ATOM 23918 N N . GLN A 1 73 ? 162.457 0.076 13.819 1.00 0.00 73 GLN A N 16
ATOM 23919 C CA . GLN A 1 73 ? 162.010 0.740 15.039 1.00 0.00 73 GLN A CA 16
ATOM 23920 C C . GLN A 1 73 ? 160.909 -0.065 15.724 1.00 0.00 73 GLN A C 16
ATOM 23921 O O . GLN A 1 73 ? 160.726 0.026 16.938 1.00 0.00 73 GLN A O 16
ATOM 23935 N N . ALA A 1 74 ? 160.178 -0.851 14.939 1.00 0.00 74 ALA A N 16
ATOM 23936 C CA . ALA A 1 74 ? 159.097 -1.671 15.472 1.00 0.00 74 ALA A CA 16
ATOM 23937 C C . ALA A 1 74 ? 159.587 -3.079 15.800 1.00 0.00 74 ALA A C 16
ATOM 23938 O O . ALA A 1 74 ? 158.897 -4.065 15.539 1.00 0.00 74 ALA A O 16
ATOM 23945 N N . PHE A 1 75 ? 160.783 -3.164 16.373 1.00 0.00 75 PHE A N 16
ATOM 23946 C CA . PHE A 1 75 ? 161.369 -4.448 16.738 1.00 0.00 75 PHE A CA 16
ATOM 23947 C C . PHE A 1 75 ? 162.530 -4.256 17.707 1.00 0.00 75 PHE A C 16
ATOM 23948 O O . PHE A 1 75 ? 162.658 -4.984 18.692 1.00 0.00 75 PHE A O 16
ATOM 23965 N N . LEU A 1 76 ? 163.373 -3.268 17.423 1.00 0.00 76 LEU A N 16
ATOM 23966 C CA . LEU A 1 76 ? 164.524 -2.975 18.269 1.00 0.00 76 LEU A CA 16
ATOM 23967 C C . LEU A 1 76 ? 164.278 -1.726 19.109 1.00 0.00 76 LEU A C 16
ATOM 23968 O O . LEU A 1 76 ? 164.554 -0.609 18.671 1.00 0.00 76 LEU A O 16
ATOM 23984 N N . ASP A 1 77 ? 163.758 -1.922 20.316 1.00 0.00 77 ASP A N 16
ATOM 23985 C CA . ASP A 1 77 ? 163.477 -0.809 21.217 1.00 0.00 77 ASP A CA 16
ATOM 23986 C C . ASP A 1 77 ? 164.290 -0.927 22.501 1.00 0.00 77 ASP A C 16
ATOM 23987 O O . ASP A 1 77 ? 164.962 0.019 22.910 1.00 0.00 77 ASP A O 16
ATOM 23996 N N . GLN A 1 78 ? 164.224 -2.096 23.134 1.00 0.00 78 GLN A N 16
ATOM 23997 C CA . GLN A 1 78 ? 164.954 -2.343 24.375 1.00 0.00 78 GLN A CA 16
ATOM 23998 C C . GLN A 1 78 ? 164.376 -1.517 25.521 1.00 0.00 78 GLN A C 16
ATOM 23999 O O . GLN A 1 78 ? 163.805 -2.063 26.464 1.00 0.00 78 GLN A O 16
ATOM 24013 N N . ASN A 1 79 ? 164.529 -0.200 25.433 1.00 0.00 79 ASN A N 16
ATOM 24014 C CA . ASN A 1 79 ? 164.023 0.700 26.463 1.00 0.00 79 ASN A CA 16
ATOM 24015 C C . ASN A 1 79 ? 162.592 1.129 26.154 1.00 0.00 79 ASN A C 16
ATOM 24016 O O . ASN A 1 79 ? 162.363 2.196 25.583 1.00 0.00 79 ASN A O 16
ATOM 24027 N N . ALA A 1 80 ? 161.633 0.292 26.536 1.00 0.00 80 ALA A N 16
ATOM 24028 C CA . ALA A 1 80 ? 160.225 0.584 26.300 1.00 0.00 80 ALA A CA 16
ATOM 24029 C C . ALA A 1 80 ? 159.456 0.684 27.613 1.00 0.00 80 ALA A C 16
ATOM 24030 O O . ALA A 1 80 ? 158.597 1.548 27.777 1.00 0.00 80 ALA A O 16
ATOM 24037 N N . ASP A 1 81 ? 159.773 -0.208 28.547 1.00 0.00 81 ASP A N 16
ATOM 24038 C CA . ASP A 1 81 ? 159.113 -0.220 29.847 1.00 0.00 81 ASP A CA 16
ATOM 24039 C C . ASP A 1 81 ? 157.613 -0.455 29.693 1.00 0.00 81 ASP A C 16
ATOM 24040 O O . ASP A 1 81 ? 156.824 0.490 29.686 1.00 0.00 81 ASP A O 16
ATOM 24049 N N . ARG A 1 82 ? 157.228 -1.722 29.569 1.00 0.00 82 ARG A N 16
ATOM 24050 C CA . ARG A 1 82 ? 155.824 -2.081 29.415 1.00 0.00 82 ARG A CA 16
ATOM 24051 C C . ARG A 1 82 ? 155.504 -3.362 30.180 1.00 0.00 82 ARG A C 16
ATOM 24052 O O . ARG A 1 82 ? 154.519 -3.427 30.916 1.00 0.00 82 ARG A O 16
ATOM 24073 N N . ALA A 1 83 ? 156.342 -4.377 30.001 1.00 0.00 83 ALA A N 16
ATOM 24074 C CA . ALA A 1 83 ? 156.149 -5.655 30.674 1.00 0.00 83 ALA A CA 16
ATOM 24075 C C . ALA A 1 83 ? 157.453 -6.443 30.740 1.00 0.00 83 ALA A C 16
ATOM 24076 O O . ALA A 1 83 ? 158.239 -6.442 29.793 1.00 0.00 83 ALA A O 16
ATOM 24083 N N . SER A 1 84 ? 157.676 -7.115 31.866 1.00 0.00 84 SER A N 16
ATOM 24084 C CA . SER A 1 84 ? 158.885 -7.908 32.056 1.00 0.00 84 SER A CA 16
ATOM 24085 C C . SER A 1 84 ? 158.624 -9.379 31.752 1.00 0.00 84 SER A C 16
ATOM 24086 O O . SER A 1 84 ? 157.475 -9.810 31.661 1.00 0.00 84 SER A O 16
ATOM 24094 N N . ARG A 1 85 ? 159.699 -10.145 31.595 1.00 0.00 85 ARG A N 16
ATOM 24095 C CA . ARG A 1 85 ? 159.587 -11.568 31.301 1.00 0.00 85 ARG A CA 16
ATOM 24096 C C . ARG A 1 85 ? 158.987 -12.322 32.484 1.00 0.00 85 ARG A C 16
ATOM 24097 O O . ARG A 1 85 ? 159.576 -12.371 33.564 1.00 0.00 85 ARG A O 16
ATOM 24118 N N . ARG A 1 86 ? 157.814 -12.909 32.273 1.00 0.00 86 ARG A N 16
ATOM 24119 C CA . ARG A 1 86 ? 157.135 -13.661 33.323 1.00 0.00 86 ARG A CA 16
ATOM 24120 C C . ARG A 1 86 ? 157.432 -15.152 33.202 1.00 0.00 86 ARG A C 16
ATOM 24121 O O . ARG A 1 86 ? 157.376 -15.720 32.110 1.00 0.00 86 ARG A O 16
ATOM 24142 N N . THR A 1 87 ? 157.748 -15.781 34.330 1.00 0.00 87 THR A N 16
ATOM 24143 C CA . THR A 1 87 ? 158.053 -17.206 34.349 1.00 0.00 87 THR A CA 16
ATOM 24144 C C . THR A 1 87 ? 157.515 -17.859 35.620 1.00 0.00 87 THR A C 16
ATOM 24145 O O . THR A 1 87 ? 157.514 -17.251 36.689 1.00 0.00 87 THR A O 16
ATOM 24156 N N . PHE A 1 88 ? 157.061 -19.103 35.493 1.00 0.00 88 PHE A N 16
ATOM 24157 C CA . PHE A 1 88 ? 156.522 -19.838 36.630 1.00 0.00 88 PHE A CA 16
ATOM 24158 C C . PHE A 1 88 ? 157.645 -20.401 37.496 1.00 0.00 88 PHE A C 16
ATOM 24159 O O . PHE A 1 88 ? 157.388 -20.689 38.684 1.00 0.00 88 PHE A O 16
ATOM 24177 N N . MET A 1 1 ? 168.421 25.839 7.331 1.00 0.00 1 MET A N 17
ATOM 24178 C CA . MET A 1 1 ? 166.955 25.789 7.088 1.00 0.00 1 MET A CA 17
ATOM 24179 C C . MET A 1 1 ? 166.648 25.544 5.615 1.00 0.00 1 MET A C 17
ATOM 24180 O O . MET A 1 1 ? 167.439 25.893 4.738 1.00 0.00 1 MET A O 17
ATOM 24196 N N . HIS A 1 2 ? 165.493 24.944 5.349 1.00 0.00 2 HIS A N 17
ATOM 24197 C CA . HIS A 1 2 ? 165.080 24.651 3.981 1.00 0.00 2 HIS A CA 17
ATOM 24198 C C . HIS A 1 2 ? 163.605 24.981 3.777 1.00 0.00 2 HIS A C 17
ATOM 24199 O O . HIS A 1 2 ? 163.261 25.890 3.022 1.00 0.00 2 HIS A O 17
ATOM 24214 N N . HIS A 1 3 ? 162.738 24.237 4.454 1.00 0.00 3 HIS A N 17
ATOM 24215 C CA . HIS A 1 3 ? 161.300 24.451 4.348 1.00 0.00 3 HIS A CA 17
ATOM 24216 C C . HIS A 1 3 ? 160.818 25.445 5.399 1.00 0.00 3 HIS A C 17
ATOM 24217 O O . HIS A 1 3 ? 161.587 25.876 6.258 1.00 0.00 3 HIS A O 17
ATOM 24232 N N . HIS A 1 4 ? 159.541 25.806 5.324 1.00 0.00 4 HIS A N 17
ATOM 24233 C CA . HIS A 1 4 ? 158.958 26.751 6.269 1.00 0.00 4 HIS A CA 17
ATOM 24234 C C . HIS A 1 4 ? 157.659 26.205 6.854 1.00 0.00 4 HIS A C 17
ATOM 24235 O O . HIS A 1 4 ? 156.730 25.866 6.120 1.00 0.00 4 HIS A O 17
ATOM 24250 N N . HIS A 1 5 ? 157.602 26.124 8.179 1.00 0.00 5 HIS A N 17
ATOM 24251 C CA . HIS A 1 5 ? 156.417 25.621 8.865 1.00 0.00 5 HIS A CA 17
ATOM 24252 C C . HIS A 1 5 ? 156.136 24.173 8.478 1.00 0.00 5 HIS A C 17
ATOM 24253 O O . HIS A 1 5 ? 155.706 23.890 7.359 1.00 0.00 5 HIS A O 17
ATOM 24268 N N . HIS A 1 6 ? 156.381 23.258 9.410 1.00 0.00 6 HIS A N 17
ATOM 24269 C CA . HIS A 1 6 ? 156.152 21.837 9.169 1.00 0.00 6 HIS A CA 17
ATOM 24270 C C . HIS A 1 6 ? 156.988 21.343 7.992 1.00 0.00 6 HIS A C 17
ATOM 24271 O O . HIS A 1 6 ? 157.621 22.132 7.291 1.00 0.00 6 HIS A O 17
ATOM 24286 N N . HIS A 1 7 ? 156.984 20.030 7.783 1.00 0.00 7 HIS A N 17
ATOM 24287 C CA . HIS A 1 7 ? 157.742 19.428 6.692 1.00 0.00 7 HIS A CA 17
ATOM 24288 C C . HIS A 1 7 ? 156.838 19.137 5.498 1.00 0.00 7 HIS A C 17
ATOM 24289 O O . HIS A 1 7 ? 155.614 19.213 5.603 1.00 0.00 7 HIS A O 17
ATOM 24304 N N . LEU A 1 8 ? 157.448 18.804 4.366 1.00 0.00 8 LEU A N 17
ATOM 24305 C CA . LEU A 1 8 ? 156.696 18.501 3.154 1.00 0.00 8 LEU A CA 17
ATOM 24306 C C . LEU A 1 8 ? 157.215 17.227 2.494 1.00 0.00 8 LEU A C 17
ATOM 24307 O O . LEU A 1 8 ? 158.167 17.263 1.715 1.00 0.00 8 LEU A O 17
ATOM 24323 N N . VAL A 1 9 ? 156.581 16.103 2.813 1.00 0.00 9 VAL A N 17
ATOM 24324 C CA . VAL A 1 9 ? 156.978 14.816 2.249 1.00 0.00 9 VAL A CA 17
ATOM 24325 C C . VAL A 1 9 ? 156.338 14.588 0.881 1.00 0.00 9 VAL A C 17
ATOM 24326 O O . VAL A 1 9 ? 157.015 14.193 -0.068 1.00 0.00 9 VAL A O 17
ATOM 24339 N N . PRO A 1 10 ? 155.019 14.833 0.754 1.00 0.00 10 PRO A N 17
ATOM 24340 C CA . PRO A 1 10 ? 154.302 14.647 -0.513 1.00 0.00 10 PRO A CA 17
ATOM 24341 C C . PRO A 1 10 ? 154.836 15.553 -1.616 1.00 0.00 10 PRO A C 17
ATOM 24342 O O . PRO A 1 10 ? 154.890 16.772 -1.460 1.00 0.00 10 PRO A O 17
ATOM 24353 N N . ARG A 1 11 ? 155.231 14.948 -2.732 1.00 0.00 11 ARG A N 17
ATOM 24354 C CA . ARG A 1 11 ? 155.762 15.700 -3.864 1.00 0.00 11 ARG A CA 17
ATOM 24355 C C . ARG A 1 11 ? 154.890 15.505 -5.100 1.00 0.00 11 ARG A C 17
ATOM 24356 O O . ARG A 1 11 ? 155.388 15.483 -6.226 1.00 0.00 11 ARG A O 17
ATOM 24377 N N . GLY A 1 12 ? 153.587 15.362 -4.882 1.00 0.00 12 GLY A N 17
ATOM 24378 C CA . GLY A 1 12 ? 152.665 15.170 -5.986 1.00 0.00 12 GLY A CA 17
ATOM 24379 C C . GLY A 1 12 ? 151.743 13.987 -5.768 1.00 0.00 12 GLY A C 17
ATOM 24380 O O . GLY A 1 12 ? 151.582 13.145 -6.650 1.00 0.00 12 GLY A O 17
ATOM 24384 N N . SER A 1 13 ? 151.134 13.924 -4.587 1.00 0.00 13 SER A N 17
ATOM 24385 C CA . SER A 1 13 ? 150.223 12.837 -4.252 1.00 0.00 13 SER A CA 17
ATOM 24386 C C . SER A 1 13 ? 150.951 11.496 -4.274 1.00 0.00 13 SER A C 17
ATOM 24387 O O . SER A 1 13 ? 152.179 11.446 -4.340 1.00 0.00 13 SER A O 17
ATOM 24395 N N . ILE A 1 14 ? 150.184 10.410 -4.216 1.00 0.00 14 ILE A N 17
ATOM 24396 C CA . ILE A 1 14 ? 150.754 9.066 -4.228 1.00 0.00 14 ILE A CA 17
ATOM 24397 C C . ILE A 1 14 ? 151.493 8.769 -2.928 1.00 0.00 14 ILE A C 17
ATOM 24398 O O . ILE A 1 14 ? 151.093 7.893 -2.161 1.00 0.00 14 ILE A O 17
ATOM 24414 N N . LEU A 1 15 ? 152.573 9.505 -2.683 1.00 0.00 15 LEU A N 17
ATOM 24415 C CA . LEU A 1 15 ? 153.368 9.321 -1.474 1.00 0.00 15 LEU A CA 17
ATOM 24416 C C . LEU A 1 15 ? 152.503 9.455 -0.225 1.00 0.00 15 LEU A C 17
ATOM 24417 O O . LEU A 1 15 ? 152.685 8.726 0.751 1.00 0.00 15 LEU A O 17
ATOM 24433 N N . LYS A 1 16 ? 151.561 10.392 -0.262 1.00 0.00 16 LYS A N 17
ATOM 24434 C CA . LYS A 1 16 ? 150.666 10.621 0.868 1.00 0.00 16 LYS A CA 17
ATOM 24435 C C . LYS A 1 16 ? 149.829 9.380 1.158 1.00 0.00 16 LYS A C 17
ATOM 24436 O O . LYS A 1 16 ? 149.483 9.108 2.308 1.00 0.00 16 LYS A O 17
ATOM 24455 N N . GLU A 1 17 ? 149.505 8.631 0.109 1.00 0.00 17 GLU A N 17
ATOM 24456 C CA . GLU A 1 17 ? 148.709 7.419 0.252 1.00 0.00 17 GLU A CA 17
ATOM 24457 C C . GLU A 1 17 ? 149.570 6.256 0.734 1.00 0.00 17 GLU A C 17
ATOM 24458 O O . GLU A 1 17 ? 149.096 5.372 1.447 1.00 0.00 17 GLU A O 17
ATOM 24470 N N . VAL A 1 18 ? 150.839 6.264 0.338 1.00 0.00 18 VAL A N 17
ATOM 24471 C CA . VAL A 1 18 ? 151.768 5.211 0.730 1.00 0.00 18 VAL A CA 17
ATOM 24472 C C . VAL A 1 18 ? 152.003 5.220 2.236 1.00 0.00 18 VAL A C 17
ATOM 24473 O O . VAL A 1 18 ? 152.196 4.171 2.851 1.00 0.00 18 VAL A O 17
ATOM 24486 N N . THR A 1 19 ? 151.985 6.411 2.826 1.00 0.00 19 THR A N 17
ATOM 24487 C CA . THR A 1 19 ? 152.197 6.558 4.261 1.00 0.00 19 THR A CA 17
ATOM 24488 C C . THR A 1 19 ? 150.939 6.185 5.041 1.00 0.00 19 THR A C 17
ATOM 24489 O O . THR A 1 19 ? 151.015 5.761 6.194 1.00 0.00 19 THR A O 17
ATOM 24500 N N . SER A 1 20 ? 149.783 6.345 4.404 1.00 0.00 20 SER A N 17
ATOM 24501 C CA . SER A 1 20 ? 148.509 6.024 5.038 1.00 0.00 20 SER A CA 17
ATOM 24502 C C . SER A 1 20 ? 148.243 4.523 5.004 1.00 0.00 20 SER A C 17
ATOM 24503 O O . SER A 1 20 ? 147.767 3.944 5.981 1.00 0.00 20 SER A O 17
ATOM 24511 N N . VAL A 1 21 ? 148.551 3.898 3.873 1.00 0.00 21 VAL A N 17
ATOM 24512 C CA . VAL A 1 21 ? 148.345 2.465 3.709 1.00 0.00 21 VAL A CA 17
ATOM 24513 C C . VAL A 1 21 ? 149.306 1.664 4.584 1.00 0.00 21 VAL A C 17
ATOM 24514 O O . VAL A 1 21 ? 148.924 0.658 5.181 1.00 0.00 21 VAL A O 17
ATOM 24527 N N . VAL A 1 22 ? 150.553 2.117 4.655 1.00 0.00 22 VAL A N 17
ATOM 24528 C CA . VAL A 1 22 ? 151.565 1.440 5.458 1.00 0.00 22 VAL A CA 17
ATOM 24529 C C . VAL A 1 22 ? 151.229 1.512 6.945 1.00 0.00 22 VAL A C 17
ATOM 24530 O O . VAL A 1 22 ? 151.323 0.515 7.660 1.00 0.00 22 VAL A O 17
ATOM 24543 N N . GLU A 1 23 ? 150.835 2.696 7.402 1.00 0.00 23 GLU A N 17
ATOM 24544 C CA . GLU A 1 23 ? 150.483 2.895 8.803 1.00 0.00 23 GLU A CA 17
ATOM 24545 C C . GLU A 1 23 ? 149.225 2.112 9.165 1.00 0.00 23 GLU A C 17
ATOM 24546 O O . GLU A 1 23 ? 149.077 1.641 10.292 1.00 0.00 23 GLU A O 17
ATOM 24558 N N . GLN A 1 24 ? 148.322 1.976 8.199 1.00 0.00 24 GLN A N 17
ATOM 24559 C CA . GLN A 1 24 ? 147.077 1.249 8.413 1.00 0.00 24 GLN A CA 17
ATOM 24560 C C . GLN A 1 24 ? 147.340 -0.244 8.573 1.00 0.00 24 GLN A C 17
ATOM 24561 O O . GLN A 1 24 ? 146.664 -0.924 9.345 1.00 0.00 24 GLN A O 17
ATOM 24575 N N . ALA A 1 25 ? 148.325 -0.748 7.837 1.00 0.00 25 ALA A N 17
ATOM 24576 C CA . ALA A 1 25 ? 148.678 -2.163 7.895 1.00 0.00 25 ALA A CA 17
ATOM 24577 C C . ALA A 1 25 ? 149.481 -2.490 9.154 1.00 0.00 25 ALA A C 17
ATOM 24578 O O . ALA A 1 25 ? 149.784 -3.655 9.418 1.00 0.00 25 ALA A O 17
ATOM 24585 N N . TRP A 1 26 ? 149.825 -1.465 9.930 1.00 0.00 26 TRP A N 17
ATOM 24586 C CA . TRP A 1 26 ? 150.589 -1.662 11.156 1.00 0.00 26 TRP A CA 17
ATOM 24587 C C . TRP A 1 26 ? 149.669 -1.723 12.373 1.00 0.00 26 TRP A C 17
ATOM 24588 O O . TRP A 1 26 ? 150.100 -1.484 13.501 1.00 0.00 26 TRP A O 17
ATOM 24609 N N . LYS A 1 27 ? 148.399 -2.041 12.139 1.00 0.00 27 LYS A N 17
ATOM 24610 C CA . LYS A 1 27 ? 147.419 -2.131 13.216 1.00 0.00 27 LYS A CA 17
ATOM 24611 C C . LYS A 1 27 ? 146.837 -3.542 13.327 1.00 0.00 27 LYS A C 17
ATOM 24612 O O . LYS A 1 27 ? 146.214 -3.886 14.331 1.00 0.00 27 LYS A O 17
ATOM 24631 N N . LEU A 1 28 ? 147.043 -4.355 12.292 1.00 0.00 28 LEU A N 17
ATOM 24632 C CA . LEU A 1 28 ? 146.536 -5.725 12.285 1.00 0.00 28 LEU A CA 17
ATOM 24633 C C . LEU A 1 28 ? 147.686 -6.728 12.279 1.00 0.00 28 LEU A C 17
ATOM 24634 O O . LEU A 1 28 ? 148.829 -6.373 11.990 1.00 0.00 28 LEU A O 17
ATOM 24650 N N . PRO A 1 29 ? 147.401 -8.003 12.601 1.00 0.00 29 PRO A N 17
ATOM 24651 C CA . PRO A 1 29 ? 148.421 -9.056 12.630 1.00 0.00 29 PRO A CA 17
ATOM 24652 C C . PRO A 1 29 ? 149.113 -9.229 11.282 1.00 0.00 29 PRO A C 17
ATOM 24653 O O . PRO A 1 29 ? 148.686 -8.662 10.277 1.00 0.00 29 PRO A O 17
ATOM 24664 N N . GLU A 1 30 ? 150.186 -10.013 11.271 1.00 0.00 30 GLU A N 17
ATOM 24665 C CA . GLU A 1 30 ? 150.943 -10.261 10.048 1.00 0.00 30 GLU A CA 17
ATOM 24666 C C . GLU A 1 30 ? 150.047 -10.818 8.945 1.00 0.00 30 GLU A C 17
ATOM 24667 O O . GLU A 1 30 ? 150.352 -10.683 7.760 1.00 0.00 30 GLU A O 17
ATOM 24679 N N . SER A 1 31 ? 148.944 -11.447 9.340 1.00 0.00 31 SER A N 17
ATOM 24680 C CA . SER A 1 31 ? 148.009 -12.023 8.381 1.00 0.00 31 SER A CA 17
ATOM 24681 C C . SER A 1 31 ? 147.499 -10.964 7.409 1.00 0.00 31 SER A C 17
ATOM 24682 O O . SER A 1 31 ? 147.585 -11.131 6.192 1.00 0.00 31 SER A O 17
ATOM 24690 N N . GLU A 1 32 ? 146.968 -9.874 7.954 1.00 0.00 32 GLU A N 17
ATOM 24691 C CA . GLU A 1 32 ? 146.445 -8.787 7.134 1.00 0.00 32 GLU A CA 17
ATOM 24692 C C . GLU A 1 32 ? 147.559 -7.830 6.722 1.00 0.00 32 GLU A C 17
ATOM 24693 O O . GLU A 1 32 ? 147.486 -7.193 5.672 1.00 0.00 32 GLU A O 17
ATOM 24705 N N . ARG A 1 33 ? 148.589 -7.731 7.556 1.00 0.00 33 ARG A N 17
ATOM 24706 C CA . ARG A 1 33 ? 149.717 -6.849 7.279 1.00 0.00 33 ARG A CA 17
ATOM 24707 C C . ARG A 1 33 ? 150.352 -7.172 5.930 1.00 0.00 33 ARG A C 17
ATOM 24708 O O . ARG A 1 33 ? 150.420 -6.321 5.044 1.00 0.00 33 ARG A O 17
ATOM 24729 N N . LYS A 1 34 ? 150.818 -8.408 5.782 1.00 0.00 34 LYS A N 17
ATOM 24730 C CA . LYS A 1 34 ? 151.452 -8.845 4.544 1.00 0.00 34 LYS A CA 17
ATOM 24731 C C . LYS A 1 34 ? 150.489 -8.742 3.364 1.00 0.00 34 LYS A C 17
ATOM 24732 O O . LYS A 1 34 ? 150.912 -8.579 2.219 1.00 0.00 34 LYS A O 17
ATOM 24751 N N . LYS A 1 35 ? 149.194 -8.843 3.647 1.00 0.00 35 LYS A N 17
ATOM 24752 C CA . LYS A 1 35 ? 148.177 -8.764 2.603 1.00 0.00 35 LYS A CA 17
ATOM 24753 C C . LYS A 1 35 ? 148.185 -7.396 1.927 1.00 0.00 35 LYS A C 17
ATOM 24754 O O . LYS A 1 35 ? 148.065 -7.297 0.707 1.00 0.00 35 LYS A O 17
ATOM 24773 N N . ILE A 1 36 ? 148.323 -6.343 2.728 1.00 0.00 36 ILE A N 17
ATOM 24774 C CA . ILE A 1 36 ? 148.342 -4.983 2.201 1.00 0.00 36 ILE A CA 17
ATOM 24775 C C . ILE A 1 36 ? 149.640 -4.697 1.453 1.00 0.00 36 ILE A C 17
ATOM 24776 O O . ILE A 1 36 ? 149.622 -4.197 0.328 1.00 0.00 36 ILE A O 17
ATOM 24792 N N . ILE A 1 37 ? 150.766 -5.013 2.084 1.00 0.00 37 ILE A N 17
ATOM 24793 C CA . ILE A 1 37 ? 152.072 -4.787 1.477 1.00 0.00 37 ILE A CA 17
ATOM 24794 C C . ILE A 1 37 ? 152.219 -5.575 0.179 1.00 0.00 37 ILE A C 17
ATOM 24795 O O . ILE A 1 37 ? 152.937 -5.160 -0.731 1.00 0.00 37 ILE A O 17
ATOM 24811 N N . ARG A 1 38 ? 151.538 -6.713 0.101 1.00 0.00 38 ARG A N 17
ATOM 24812 C CA . ARG A 1 38 ? 151.596 -7.558 -1.085 1.00 0.00 38 ARG A CA 17
ATOM 24813 C C . ARG A 1 38 ? 150.886 -6.899 -2.263 1.00 0.00 38 ARG A C 17
ATOM 24814 O O . ARG A 1 38 ? 151.462 -6.745 -3.342 1.00 0.00 38 ARG A O 17
ATOM 24835 N N . ARG A 1 39 ? 149.632 -6.513 -2.051 1.00 0.00 39 ARG A N 17
ATOM 24836 C CA . ARG A 1 39 ? 148.843 -5.871 -3.097 1.00 0.00 39 ARG A CA 17
ATOM 24837 C C . ARG A 1 39 ? 149.504 -4.581 -3.571 1.00 0.00 39 ARG A C 17
ATOM 24838 O O . ARG A 1 39 ? 149.368 -4.192 -4.731 1.00 0.00 39 ARG A O 17
ATOM 24859 N N . LEU A 1 40 ? 150.219 -3.919 -2.667 1.00 0.00 40 LEU A N 17
ATOM 24860 C CA . LEU A 1 40 ? 150.899 -2.672 -2.995 1.00 0.00 40 LEU A CA 17
ATOM 24861 C C . LEU A 1 40 ? 152.240 -2.942 -3.669 1.00 0.00 40 LEU A C 17
ATOM 24862 O O . LEU A 1 40 ? 152.600 -2.282 -4.644 1.00 0.00 40 LEU A O 17
ATOM 24878 N N . TYR A 1 41 ? 152.976 -3.916 -3.145 1.00 0.00 41 TYR A N 17
ATOM 24879 C CA . TYR A 1 41 ? 154.278 -4.272 -3.696 1.00 0.00 41 TYR A CA 17
ATOM 24880 C C . TYR A 1 41 ? 154.135 -4.864 -5.095 1.00 0.00 41 TYR A C 17
ATOM 24881 O O . TYR A 1 41 ? 155.027 -4.722 -5.932 1.00 0.00 41 TYR A O 17
ATOM 24899 N N . LEU A 1 42 ? 153.011 -5.529 -5.340 1.00 0.00 42 LEU A N 17
ATOM 24900 C CA . LEU A 1 42 ? 152.755 -6.143 -6.638 1.00 0.00 42 LEU A CA 17
ATOM 24901 C C . LEU A 1 42 ? 152.168 -5.129 -7.617 1.00 0.00 42 LEU A C 17
ATOM 24902 O O . LEU A 1 42 ? 152.613 -5.027 -8.759 1.00 0.00 42 LEU A O 17
ATOM 24918 N N . LYS A 1 43 ? 151.167 -4.384 -7.160 1.00 0.00 43 LYS A N 17
ATOM 24919 C CA . LYS A 1 43 ? 150.519 -3.379 -7.995 1.00 0.00 43 LYS A CA 17
ATOM 24920 C C . LYS A 1 43 ? 151.521 -2.326 -8.458 1.00 0.00 43 LYS A C 17
ATOM 24921 O O . LYS A 1 43 ? 151.445 -1.837 -9.585 1.00 0.00 43 LYS A O 17
ATOM 24940 N N . TRP A 1 44 ? 152.457 -1.981 -7.581 1.00 0.00 44 TRP A N 17
ATOM 24941 C CA . TRP A 1 44 ? 153.473 -0.983 -7.902 1.00 0.00 44 TRP A CA 17
ATOM 24942 C C . TRP A 1 44 ? 154.771 -1.652 -8.344 1.00 0.00 44 TRP A C 17
ATOM 24943 O O . TRP A 1 44 ? 155.846 -1.353 -7.823 1.00 0.00 44 TRP A O 17
ATOM 24964 N N . HIS A 1 45 ? 154.665 -2.559 -9.309 1.00 0.00 45 HIS A N 17
ATOM 24965 C CA . HIS A 1 45 ? 155.829 -3.270 -9.823 1.00 0.00 45 HIS A CA 17
ATOM 24966 C C . HIS A 1 45 ? 156.112 -2.876 -11.273 1.00 0.00 45 HIS A C 17
ATOM 24967 O O . HIS A 1 45 ? 155.267 -3.064 -12.148 1.00 0.00 45 HIS A O 17
ATOM 24982 N N . PRO A 1 46 ? 157.307 -2.321 -11.551 1.00 0.00 46 PRO A N 17
ATOM 24983 C CA . PRO A 1 46 ? 157.685 -1.905 -12.905 1.00 0.00 46 PRO A CA 17
ATOM 24984 C C . PRO A 1 46 ? 157.555 -3.040 -13.916 1.00 0.00 46 PRO A C 17
ATOM 24985 O O . PRO A 1 46 ? 157.269 -2.809 -15.091 1.00 0.00 46 PRO A O 17
ATOM 24996 N N . ASP A 1 47 ? 157.765 -4.267 -13.451 1.00 0.00 47 ASP A N 17
ATOM 24997 C CA . ASP A 1 47 ? 157.672 -5.438 -14.314 1.00 0.00 47 ASP A CA 17
ATOM 24998 C C . ASP A 1 47 ? 156.216 -5.791 -14.602 1.00 0.00 47 ASP A C 17
ATOM 24999 O O . ASP A 1 47 ? 155.881 -6.246 -15.694 1.00 0.00 47 ASP A O 17
ATOM 25008 N N . LYS A 1 48 ? 155.354 -5.576 -13.613 1.00 0.00 48 LYS A N 17
ATOM 25009 C CA . LYS A 1 48 ? 153.934 -5.870 -13.760 1.00 0.00 48 LYS A CA 17
ATOM 25010 C C . LYS A 1 48 ? 153.225 -4.764 -14.534 1.00 0.00 48 LYS A C 17
ATOM 25011 O O . LYS A 1 48 ? 152.293 -5.024 -15.296 1.00 0.00 48 LYS A O 17
ATOM 25030 N N . ASN A 1 49 ? 153.673 -3.529 -14.334 1.00 0.00 49 ASN A N 17
ATOM 25031 C CA . ASN A 1 49 ? 153.081 -2.382 -15.013 1.00 0.00 49 ASN A CA 17
ATOM 25032 C C . ASN A 1 49 ? 153.468 -2.366 -16.491 1.00 0.00 49 ASN A C 17
ATOM 25033 O O . ASN A 1 49 ? 154.497 -2.919 -16.878 1.00 0.00 49 ASN A O 17
ATOM 25044 N N . PRO A 1 50 ? 152.643 -1.726 -17.338 1.00 0.00 50 PRO A N 17
ATOM 25045 C CA . PRO A 1 50 ? 152.902 -1.639 -18.779 1.00 0.00 50 PRO A CA 17
ATOM 25046 C C . PRO A 1 50 ? 154.302 -1.117 -19.086 1.00 0.00 50 PRO A C 17
ATOM 25047 O O . PRO A 1 50 ? 155.115 -1.813 -19.696 1.00 0.00 50 PRO A O 17
ATOM 25058 N N . GLU A 1 51 ? 154.577 0.111 -18.660 1.00 0.00 51 GLU A N 17
ATOM 25059 C CA . GLU A 1 51 ? 155.879 0.725 -18.890 1.00 0.00 51 GLU A CA 17
ATOM 25060 C C . GLU A 1 51 ? 156.019 2.020 -18.097 1.00 0.00 51 GLU A C 17
ATOM 25061 O O . GLU A 1 51 ? 155.455 3.051 -18.466 1.00 0.00 51 GLU A O 17
ATOM 25073 N N . ASN A 1 52 ? 156.777 1.962 -17.006 1.00 0.00 52 ASN A N 17
ATOM 25074 C CA . ASN A 1 52 ? 156.994 3.129 -16.160 1.00 0.00 52 ASN A CA 17
ATOM 25075 C C . ASN A 1 52 ? 158.136 2.884 -15.180 1.00 0.00 52 ASN A C 17
ATOM 25076 O O . ASN A 1 52 ? 158.002 2.101 -14.239 1.00 0.00 52 ASN A O 17
ATOM 25087 N N . HIS A 1 53 ? 159.260 3.555 -15.408 1.00 0.00 53 HIS A N 17
ATOM 25088 C CA . HIS A 1 53 ? 160.427 3.407 -14.547 1.00 0.00 53 HIS A CA 17
ATOM 25089 C C . HIS A 1 53 ? 160.450 4.482 -13.464 1.00 0.00 53 HIS A C 17
ATOM 25090 O O . HIS A 1 53 ? 160.405 4.177 -12.273 1.00 0.00 53 HIS A O 17
ATOM 25105 N N . ASP A 1 54 ? 160.523 5.740 -13.887 1.00 0.00 54 ASP A N 17
ATOM 25106 C CA . ASP A 1 54 ? 160.556 6.860 -12.953 1.00 0.00 54 ASP A CA 17
ATOM 25107 C C . ASP A 1 54 ? 159.344 6.841 -12.025 1.00 0.00 54 ASP A C 17
ATOM 25108 O O . ASP A 1 54 ? 159.483 6.921 -10.805 1.00 0.00 54 ASP A O 17
ATOM 25117 N N . ILE A 1 55 ? 158.156 6.737 -12.612 1.00 0.00 55 ILE A N 17
ATOM 25118 C CA . ILE A 1 55 ? 156.920 6.711 -11.836 1.00 0.00 55 ILE A CA 17
ATOM 25119 C C . ILE A 1 55 ? 156.909 5.544 -10.852 1.00 0.00 55 ILE A C 17
ATOM 25120 O O . ILE A 1 55 ? 156.475 5.691 -9.709 1.00 0.00 55 ILE A O 17
ATOM 25136 N N . ALA A 1 56 ? 157.382 4.388 -11.302 1.00 0.00 56 ALA A N 17
ATOM 25137 C CA . ALA A 1 56 ? 157.422 3.198 -10.460 1.00 0.00 56 ALA A CA 17
ATOM 25138 C C . ALA A 1 56 ? 158.505 3.307 -9.392 1.00 0.00 56 ALA A C 17
ATOM 25139 O O . ALA A 1 56 ? 158.232 3.168 -8.200 1.00 0.00 56 ALA A O 17
ATOM 25146 N N . ASN A 1 57 ? 159.736 3.556 -9.828 1.00 0.00 57 ASN A N 17
ATOM 25147 C CA . ASN A 1 57 ? 160.867 3.680 -8.911 1.00 0.00 57 ASN A CA 17
ATOM 25148 C C . ASN A 1 57 ? 160.572 4.688 -7.801 1.00 0.00 57 ASN A C 17
ATOM 25149 O O . ASN A 1 57 ? 160.945 4.480 -6.647 1.00 0.00 57 ASN A O 17
ATOM 25160 N N . GLU A 1 58 ? 159.903 5.779 -8.160 1.00 0.00 58 GLU A N 17
ATOM 25161 C CA . GLU A 1 58 ? 159.561 6.817 -7.194 1.00 0.00 58 GLU A CA 17
ATOM 25162 C C . GLU A 1 58 ? 158.725 6.250 -6.050 1.00 0.00 58 GLU A C 17
ATOM 25163 O O . GLU A 1 58 ? 159.077 6.396 -4.880 1.00 0.00 58 GLU A O 17
ATOM 25175 N N . VAL A 1 59 ? 157.618 5.603 -6.398 1.00 0.00 59 VAL A N 17
ATOM 25176 C CA . VAL A 1 59 ? 156.731 5.015 -5.400 1.00 0.00 59 VAL A CA 17
ATOM 25177 C C . VAL A 1 59 ? 157.380 3.810 -4.726 1.00 0.00 59 VAL A C 17
ATOM 25178 O O . VAL A 1 59 ? 157.200 3.586 -3.529 1.00 0.00 59 VAL A O 17
ATOM 25191 N N . PHE A 1 60 ? 158.132 3.035 -5.501 1.00 0.00 60 PHE A N 17
ATOM 25192 C CA . PHE A 1 60 ? 158.805 1.852 -4.976 1.00 0.00 60 PHE A CA 17
ATOM 25193 C C . PHE A 1 60 ? 159.833 2.235 -3.915 1.00 0.00 60 PHE A C 17
ATOM 25194 O O . PHE A 1 60 ? 159.983 1.545 -2.906 1.00 0.00 60 PHE A O 17
ATOM 25211 N N . LYS A 1 61 ? 160.538 3.336 -4.150 1.00 0.00 61 LYS A N 17
ATOM 25212 C CA . LYS A 1 61 ? 161.552 3.807 -3.213 1.00 0.00 61 LYS A CA 17
ATOM 25213 C C . LYS A 1 61 ? 160.938 4.111 -1.850 1.00 0.00 61 LYS A C 17
ATOM 25214 O O . LYS A 1 61 ? 161.340 3.541 -0.836 1.00 0.00 61 LYS A O 17
ATOM 25233 N N . HIS A 1 62 ? 159.963 5.014 -1.833 1.00 0.00 62 HIS A N 17
ATOM 25234 C CA . HIS A 1 62 ? 159.295 5.395 -0.595 1.00 0.00 62 HIS A CA 17
ATOM 25235 C C . HIS A 1 62 ? 158.594 4.197 0.037 1.00 0.00 62 HIS A C 17
ATOM 25236 O O . HIS A 1 62 ? 158.578 4.049 1.259 1.00 0.00 62 HIS A O 17
ATOM 25251 N N . LEU A 1 63 ? 158.014 3.346 -0.801 1.00 0.00 63 LEU A N 17
ATOM 25252 C CA . LEU A 1 63 ? 157.311 2.161 -0.324 1.00 0.00 63 LEU A CA 17
ATOM 25253 C C . LEU A 1 63 ? 158.283 1.157 0.288 1.00 0.00 63 LEU A C 17
ATOM 25254 O O . LEU A 1 63 ? 158.083 0.690 1.410 1.00 0.00 63 LEU A O 17
ATOM 25270 N N . GLN A 1 64 ? 159.332 0.828 -0.457 1.00 0.00 64 GLN A N 17
ATOM 25271 C CA . GLN A 1 64 ? 160.335 -0.123 0.010 1.00 0.00 64 GLN A CA 17
ATOM 25272 C C . GLN A 1 64 ? 161.074 0.414 1.232 1.00 0.00 64 GLN A C 17
ATOM 25273 O O . GLN A 1 64 ? 161.522 -0.353 2.085 1.00 0.00 64 GLN A O 17
ATOM 25287 N N . ASN A 1 65 ? 161.205 1.734 1.307 1.00 0.00 65 ASN A N 17
ATOM 25288 C CA . ASN A 1 65 ? 161.895 2.371 2.423 1.00 0.00 65 ASN A CA 17
ATOM 25289 C C . ASN A 1 65 ? 160.965 2.546 3.620 1.00 0.00 65 ASN A C 17
ATOM 25290 O O . ASN A 1 65 ? 161.409 2.553 4.768 1.00 0.00 65 ASN A O 17
ATOM 25301 N N . GLU A 1 66 ? 159.673 2.691 3.345 1.00 0.00 66 GLU A N 17
ATOM 25302 C CA . GLU A 1 66 ? 158.683 2.869 4.400 1.00 0.00 66 GLU A CA 17
ATOM 25303 C C . GLU A 1 66 ? 158.540 1.601 5.239 1.00 0.00 66 GLU A C 17
ATOM 25304 O O . GLU A 1 66 ? 158.213 1.664 6.425 1.00 0.00 66 GLU A O 17
ATOM 25316 N N . ILE A 1 6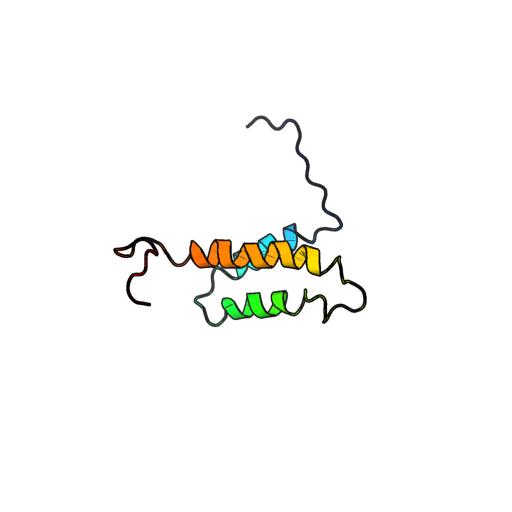7 ? 158.785 0.453 4.618 1.00 0.00 67 ILE A N 17
ATOM 25317 C CA . ILE A 1 67 ? 158.682 -0.826 5.310 1.00 0.00 67 ILE A CA 17
ATOM 25318 C C . ILE A 1 67 ? 159.716 -0.934 6.427 1.00 0.00 67 ILE A C 17
ATOM 25319 O O . ILE A 1 67 ? 159.369 -0.946 7.607 1.00 0.00 67 ILE A O 17
ATOM 25335 N N . ASN A 1 68 ? 160.988 -1.014 6.045 1.00 0.00 68 ASN A N 17
ATOM 25336 C CA . ASN A 1 68 ? 162.074 -1.123 7.015 1.00 0.00 68 ASN A CA 17
ATOM 25337 C C . ASN A 1 68 ? 162.040 0.037 8.007 1.00 0.00 68 ASN A C 17
ATOM 25338 O O . ASN A 1 68 ? 162.461 -0.103 9.155 1.00 0.00 68 ASN A O 17
ATOM 25349 N N . ARG A 1 69 ? 161.537 1.180 7.554 1.00 0.00 69 ARG A N 17
ATOM 25350 C CA . ARG A 1 69 ? 161.448 2.364 8.402 1.00 0.00 69 ARG A CA 17
ATOM 25351 C C . ARG A 1 69 ? 160.545 2.105 9.604 1.00 0.00 69 ARG A C 17
ATOM 25352 O O . ARG A 1 69 ? 160.856 2.509 10.725 1.00 0.00 69 ARG A O 17
ATOM 25373 N N . LEU A 1 70 ? 159.426 1.428 9.364 1.00 0.00 70 LEU A N 17
ATOM 25374 C CA . LEU A 1 70 ? 158.478 1.116 10.427 1.00 0.00 70 LEU A CA 17
ATOM 25375 C C . LEU A 1 70 ? 158.775 -0.250 11.038 1.00 0.00 70 LEU A C 17
ATOM 25376 O O . LEU A 1 70 ? 158.613 -0.451 12.242 1.00 0.00 70 LEU A O 17
ATOM 25392 N N . GLU A 1 71 ? 159.208 -1.186 10.200 1.00 0.00 71 GLU A N 17
ATOM 25393 C CA . GLU A 1 71 ? 159.526 -2.534 10.654 1.00 0.00 71 GLU A CA 17
ATOM 25394 C C . GLU A 1 71 ? 160.624 -2.510 11.713 1.00 0.00 71 GLU A C 17
ATOM 25395 O O . GLU A 1 71 ? 160.547 -3.218 12.717 1.00 0.00 71 GLU A O 17
ATOM 25407 N N . LYS A 1 72 ? 161.645 -1.691 11.484 1.00 0.00 72 LYS A N 17
ATOM 25408 C CA . LYS A 1 72 ? 162.758 -1.576 12.418 1.00 0.00 72 LYS A CA 17
ATOM 25409 C C . LYS A 1 72 ? 162.286 -1.035 13.764 1.00 0.00 72 LYS A C 17
ATOM 25410 O O . LYS A 1 72 ? 162.503 -1.655 14.805 1.00 0.00 72 LYS A O 17
ATOM 25429 N N . GLN A 1 73 ? 161.640 0.126 13.735 1.00 0.00 73 GLN A N 17
ATOM 25430 C CA . GLN A 1 73 ? 161.137 0.754 14.952 1.00 0.00 73 GLN A CA 17
ATOM 25431 C C . GLN A 1 73 ? 160.175 -0.173 15.690 1.00 0.00 73 GLN A C 17
ATOM 25432 O O . GLN A 1 73 ? 160.016 -0.076 16.906 1.00 0.00 73 GLN A O 17
ATOM 25446 N N . ALA A 1 74 ? 159.536 -1.072 14.947 1.00 0.00 74 ALA A N 17
ATOM 25447 C CA . ALA A 1 74 ? 158.591 -2.015 15.533 1.00 0.00 74 ALA A CA 17
ATOM 25448 C C . ALA A 1 74 ? 159.261 -3.351 15.834 1.00 0.00 74 ALA A C 17
ATOM 25449 O O . ALA A 1 74 ? 158.652 -4.410 15.681 1.00 0.00 74 ALA A O 17
ATOM 25456 N N . PHE A 1 75 ? 160.518 -3.295 16.262 1.00 0.00 75 PHE A N 17
ATOM 25457 C CA . PHE A 1 75 ? 161.271 -4.501 16.584 1.00 0.00 75 PHE A CA 17
ATOM 25458 C C . PHE A 1 75 ? 162.284 -4.229 17.692 1.00 0.00 75 PHE A C 17
ATOM 25459 O O . PHE A 1 75 ? 162.390 -4.993 18.651 1.00 0.00 75 PHE A O 17
ATOM 25476 N N . LEU A 1 76 ? 163.027 -3.135 17.552 1.00 0.00 76 LEU A N 17
ATOM 25477 C CA . LEU A 1 76 ? 164.030 -2.762 18.540 1.00 0.00 76 LEU A CA 17
ATOM 25478 C C . LEU A 1 76 ? 163.376 -2.148 19.775 1.00 0.00 76 LEU A C 17
ATOM 25479 O O . LEU A 1 76 ? 163.417 -0.934 19.972 1.00 0.00 76 LEU A O 17
ATOM 25495 N N . ASP A 1 77 ? 162.774 -2.996 20.602 1.00 0.00 77 ASP A N 17
ATOM 25496 C CA . ASP A 1 77 ? 162.112 -2.536 21.816 1.00 0.00 77 ASP A CA 17
ATOM 25497 C C . ASP A 1 77 ? 162.165 -3.606 22.902 1.00 0.00 77 ASP A C 17
ATOM 25498 O O . ASP A 1 77 ? 161.155 -4.235 23.221 1.00 0.00 77 ASP A O 17
ATOM 25507 N N . GLN A 1 78 ? 163.351 -3.808 23.469 1.00 0.00 78 GLN A N 17
ATOM 25508 C CA . GLN A 1 78 ? 163.537 -4.801 24.520 1.00 0.00 78 GLN A CA 17
ATOM 25509 C C . GLN A 1 78 ? 164.616 -4.356 25.502 1.00 0.00 78 GLN A C 17
ATOM 25510 O O . GLN A 1 78 ? 164.428 -4.418 26.716 1.00 0.00 78 GLN A O 17
ATOM 25524 N N . ASN A 1 79 ? 165.747 -3.908 24.966 1.00 0.00 79 ASN A N 17
ATOM 25525 C CA . ASN A 1 79 ? 166.858 -3.452 25.794 1.00 0.00 79 ASN A CA 17
ATOM 25526 C C . ASN A 1 79 ? 166.520 -2.130 26.476 1.00 0.00 79 ASN A C 17
ATOM 25527 O O . ASN A 1 79 ? 166.073 -1.184 25.829 1.00 0.00 79 ASN A O 17
ATOM 25538 N N . ALA A 1 80 ? 166.737 -2.073 27.786 1.00 0.00 80 ALA A N 17
ATOM 25539 C CA . ALA A 1 80 ? 166.457 -0.868 28.555 1.00 0.00 80 ALA A CA 17
ATOM 25540 C C . ALA A 1 80 ? 167.717 -0.345 29.237 1.00 0.00 80 ALA A C 17
ATOM 25541 O O . ALA A 1 80 ? 168.500 -1.117 29.791 1.00 0.00 80 ALA A O 17
ATOM 25548 N N . ASP A 1 81 ? 167.908 0.969 29.191 1.00 0.00 81 ASP A N 17
ATOM 25549 C CA . ASP A 1 81 ? 169.073 1.595 29.804 1.00 0.00 81 ASP A CA 17
ATOM 25550 C C . ASP A 1 81 ? 168.881 1.746 31.309 1.00 0.00 81 ASP A C 17
ATOM 25551 O O . ASP A 1 81 ? 168.117 2.598 31.765 1.00 0.00 81 ASP A O 17
ATOM 25560 N N . ARG A 1 82 ? 169.579 0.915 32.078 1.00 0.00 82 ARG A N 17
ATOM 25561 C CA . ARG A 1 82 ? 169.484 0.957 33.532 1.00 0.00 82 ARG A CA 17
ATOM 25562 C C . ARG A 1 82 ? 170.633 0.185 34.173 1.00 0.00 82 ARG A C 17
ATOM 25563 O O . ARG A 1 82 ? 170.554 -1.029 34.353 1.00 0.00 82 ARG A O 17
ATOM 25584 N N . ALA A 1 83 ? 171.701 0.900 34.517 1.00 0.00 83 ALA A N 17
ATOM 25585 C CA . ALA A 1 83 ? 172.866 0.281 35.138 1.00 0.00 83 ALA A CA 17
ATOM 25586 C C . ALA A 1 83 ? 173.607 1.275 36.025 1.00 0.00 83 ALA A C 17
ATOM 25587 O O . ALA A 1 83 ? 173.264 2.456 36.074 1.00 0.00 83 ALA A O 17
ATOM 25594 N N . SER A 1 84 ? 174.625 0.788 36.728 1.00 0.00 84 SER A N 17
ATOM 25595 C CA . SER A 1 84 ? 175.416 1.633 37.615 1.00 0.00 84 SER A CA 17
ATOM 25596 C C . SER A 1 84 ? 176.904 1.332 37.471 1.00 0.00 84 SER A C 17
ATOM 25597 O O . SER A 1 84 ? 177.289 0.327 36.873 1.00 0.00 84 SER A O 17
ATOM 25605 N N . ARG A 1 85 ? 177.737 2.206 38.024 1.00 0.00 85 ARG A N 17
ATOM 25606 C CA . ARG A 1 85 ? 179.183 2.032 37.959 1.00 0.00 85 ARG A CA 17
ATOM 25607 C C . ARG A 1 85 ? 179.895 3.047 38.848 1.00 0.00 85 ARG A C 17
ATOM 25608 O O . ARG A 1 85 ? 179.976 4.229 38.517 1.00 0.00 85 ARG A O 17
ATOM 25629 N N . ARG A 1 86 ? 180.410 2.576 39.980 1.00 0.00 86 ARG A N 17
ATOM 25630 C CA . ARG A 1 86 ? 181.115 3.441 40.917 1.00 0.00 86 ARG A CA 17
ATOM 25631 C C . ARG A 1 86 ? 182.499 2.883 41.236 1.00 0.00 86 ARG A C 17
ATOM 25632 O O . ARG A 1 86 ? 183.515 3.519 40.958 1.00 0.00 86 ARG A O 17
ATOM 25653 N N . THR A 1 87 ? 182.530 1.689 41.820 1.00 0.00 87 THR A N 17
ATOM 25654 C CA . THR A 1 87 ? 183.789 1.045 42.176 1.00 0.00 87 THR A CA 17
ATOM 25655 C C . THR A 1 87 ? 184.054 -0.162 41.281 1.00 0.00 87 THR A C 17
ATOM 25656 O O . THR A 1 87 ? 184.602 -1.170 41.728 1.00 0.00 87 THR A O 17
ATOM 25667 N N . PHE A 1 88 ? 183.659 -0.053 40.016 1.00 0.00 88 PHE A N 17
ATOM 25668 C CA . PHE A 1 88 ? 183.855 -1.136 39.060 1.00 0.00 88 PHE A CA 17
ATOM 25669 C C . PHE A 1 88 ? 185.088 -0.887 38.199 1.00 0.00 88 PHE A C 17
ATOM 25670 O O . PHE A 1 88 ? 185.925 -1.807 38.085 1.00 0.00 88 PHE A O 17
ATOM 25688 N N . MET A 1 1 ? 162.081 21.507 2.132 1.00 0.00 1 MET A N 18
ATOM 25689 C CA . MET A 1 1 ? 161.604 22.844 2.572 1.00 0.00 1 MET A CA 18
ATOM 25690 C C . MET A 1 1 ? 161.400 23.776 1.382 1.00 0.00 1 MET A C 18
ATOM 25691 O O . MET A 1 1 ? 160.300 24.281 1.158 1.00 0.00 1 MET A O 18
ATOM 25707 N N . HIS A 1 2 ? 162.468 23.998 0.622 1.00 0.00 2 HIS A N 18
ATOM 25708 C CA . HIS A 1 2 ? 162.405 24.869 -0.546 1.00 0.00 2 HIS A CA 18
ATOM 25709 C C . HIS A 1 2 ? 161.393 24.347 -1.560 1.00 0.00 2 HIS A C 18
ATOM 25710 O O . HIS A 1 2 ? 161.060 23.162 -1.567 1.00 0.00 2 HIS A O 18
ATOM 25725 N N . HIS A 1 3 ? 160.907 25.240 -2.418 1.00 0.00 3 HIS A N 18
ATOM 25726 C CA . HIS A 1 3 ? 159.933 24.869 -3.437 1.00 0.00 3 HIS A CA 18
ATOM 25727 C C . HIS A 1 3 ? 160.000 25.820 -4.627 1.00 0.00 3 HIS A C 18
ATOM 25728 O O . HIS A 1 3 ? 159.666 26.999 -4.511 1.00 0.00 3 HIS A O 18
ATOM 25743 N N . HIS A 1 4 ? 160.435 25.300 -5.770 1.00 0.00 4 HIS A N 18
ATOM 25744 C CA . HIS A 1 4 ? 160.546 26.103 -6.981 1.00 0.00 4 HIS A CA 18
ATOM 25745 C C . HIS A 1 4 ? 160.501 25.222 -8.226 1.00 0.00 4 HIS A C 18
ATOM 25746 O O . HIS A 1 4 ? 159.541 25.266 -8.996 1.00 0.00 4 HIS A O 18
ATOM 25761 N N . HIS A 1 5 ? 161.545 24.420 -8.415 1.00 0.00 5 HIS A N 18
ATOM 25762 C CA . HIS A 1 5 ? 161.623 23.528 -9.565 1.00 0.00 5 HIS A CA 18
ATOM 25763 C C . HIS A 1 5 ? 162.424 22.274 -9.227 1.00 0.00 5 HIS A C 18
ATOM 25764 O O . HIS A 1 5 ? 163.588 22.147 -9.607 1.00 0.00 5 HIS A O 18
ATOM 25779 N N . HIS A 1 6 ? 161.792 21.351 -8.510 1.00 0.00 6 HIS A N 18
ATOM 25780 C CA . HIS A 1 6 ? 162.445 20.106 -8.120 1.00 0.00 6 HIS A CA 18
ATOM 25781 C C . HIS A 1 6 ? 161.414 19.031 -7.793 1.00 0.00 6 HIS A C 18
ATOM 25782 O O . HIS A 1 6 ? 161.375 17.979 -8.432 1.00 0.00 6 HIS A O 18
ATOM 25797 N N . HIS A 1 7 ? 160.579 19.301 -6.795 1.00 0.00 7 HIS A N 18
ATOM 25798 C CA . HIS A 1 7 ? 159.548 18.357 -6.383 1.00 0.00 7 HIS A CA 18
ATOM 25799 C C . HIS A 1 7 ? 158.267 18.565 -7.186 1.00 0.00 7 HIS A C 18
ATOM 25800 O O . HIS A 1 7 ? 157.614 19.603 -7.074 1.00 0.00 7 HIS A O 18
ATOM 25815 N N . LEU A 1 8 ? 157.914 17.572 -7.996 1.00 0.00 8 LEU A N 18
ATOM 25816 C CA . LEU A 1 8 ? 156.712 17.646 -8.818 1.00 0.00 8 LEU A CA 18
ATOM 25817 C C . LEU A 1 8 ? 155.462 17.717 -7.947 1.00 0.00 8 LEU A C 18
ATOM 25818 O O . LEU A 1 8 ? 155.527 17.532 -6.733 1.00 0.00 8 LEU A O 18
ATOM 25834 N N . VAL A 1 9 ? 154.322 17.986 -8.577 1.00 0.00 9 VAL A N 18
ATOM 25835 C CA . VAL A 1 9 ? 153.057 18.081 -7.860 1.00 0.00 9 VAL A CA 18
ATOM 25836 C C . VAL A 1 9 ? 152.371 16.719 -7.774 1.00 0.00 9 VAL A C 18
ATOM 25837 O O . VAL A 1 9 ? 152.365 15.959 -8.742 1.00 0.00 9 VAL A O 18
ATOM 25850 N N . PRO A 1 10 ? 151.781 16.389 -6.610 1.00 0.00 10 PRO A N 18
ATOM 25851 C CA . PRO A 1 10 ? 151.093 15.108 -6.412 1.00 0.00 10 PRO A CA 18
ATOM 25852 C C . PRO A 1 10 ? 150.057 14.832 -7.496 1.00 0.00 10 PRO A C 18
ATOM 25853 O O . PRO A 1 10 ? 149.991 13.729 -8.039 1.00 0.00 10 PRO A O 18
ATOM 25864 N N . ARG A 1 11 ? 149.249 15.841 -7.807 1.00 0.00 11 ARG A N 18
ATOM 25865 C CA . ARG A 1 11 ? 148.215 15.706 -8.827 1.00 0.00 11 ARG A CA 18
ATOM 25866 C C . ARG A 1 11 ? 147.197 14.638 -8.432 1.00 0.00 11 ARG A C 18
ATOM 25867 O O . ARG A 1 11 ? 146.606 13.981 -9.289 1.00 0.00 11 ARG A O 18
ATOM 25888 N N . GLY A 1 12 ? 146.999 14.471 -7.128 1.00 0.00 12 GLY A N 18
ATOM 25889 C CA . GLY A 1 12 ? 146.053 13.484 -6.643 1.00 0.00 12 GLY A CA 18
ATOM 25890 C C . GLY A 1 12 ? 146.454 12.909 -5.298 1.00 0.00 12 GLY A C 18
ATOM 25891 O O . GLY A 1 12 ? 146.337 13.577 -4.271 1.00 0.00 12 GLY A O 18
ATOM 25895 N N . SER A 1 13 ? 146.927 11.668 -5.305 1.00 0.00 13 SER A N 18
ATOM 25896 C CA . SER A 1 13 ? 147.347 11.003 -4.077 1.00 0.00 13 SER A CA 18
ATOM 25897 C C . SER A 1 13 ? 148.089 9.707 -4.387 1.00 0.00 13 SER A C 18
ATOM 25898 O O . SER A 1 13 ? 147.475 8.696 -4.734 1.00 0.00 13 SER A O 18
ATOM 25906 N N . ILE A 1 14 ? 149.411 9.742 -4.260 1.00 0.00 14 ILE A N 18
ATOM 25907 C CA . ILE A 1 14 ? 150.236 8.570 -4.527 1.00 0.00 14 ILE A CA 18
ATOM 25908 C C . ILE A 1 14 ? 151.167 8.274 -3.356 1.00 0.00 14 ILE A C 18
ATOM 25909 O O . ILE A 1 14 ? 151.020 7.259 -2.675 1.00 0.00 14 ILE A O 18
ATOM 25925 N N . LEU A 1 15 ? 152.125 9.167 -3.128 1.00 0.00 15 LEU A N 18
ATOM 25926 C CA . LEU A 1 15 ? 153.080 8.999 -2.040 1.00 0.00 15 LEU A CA 18
ATOM 25927 C C . LEU A 1 15 ? 152.378 9.056 -0.687 1.00 0.00 15 LEU A C 18
ATOM 25928 O O . LEU A 1 15 ? 152.630 8.231 0.191 1.00 0.00 15 LEU A O 18
ATOM 25944 N N . LYS A 1 16 ? 151.495 10.035 -0.526 1.00 0.00 16 LYS A N 18
ATOM 25945 C CA . LYS A 1 16 ? 150.754 10.199 0.720 1.00 0.00 16 LYS A CA 18
ATOM 25946 C C . LYS A 1 16 ? 149.900 8.969 1.011 1.00 0.00 16 LYS A C 18
ATOM 25947 O O . LYS A 1 16 ? 149.657 8.628 2.168 1.00 0.00 16 LYS A O 18
ATOM 25966 N N . GLU A 1 17 ? 149.449 8.306 -0.049 1.00 0.00 17 GLU A N 18
ATOM 25967 C CA . GLU A 1 17 ? 148.623 7.113 0.088 1.00 0.00 17 GLU A CA 18
ATOM 25968 C C . GLU A 1 17 ? 149.421 5.966 0.700 1.00 0.00 17 GLU A C 18
ATOM 25969 O O . GLU A 1 17 ? 148.874 5.125 1.413 1.00 0.00 17 GLU A O 18
ATOM 25981 N N . VAL A 1 18 ? 150.719 5.939 0.414 1.00 0.00 18 VAL A N 18
ATOM 25982 C CA . VAL A 1 18 ? 151.594 4.896 0.935 1.00 0.00 18 VAL A CA 18
ATOM 25983 C C . VAL A 1 18 ? 151.893 5.115 2.415 1.00 0.00 18 VAL A C 18
ATOM 25984 O O . VAL A 1 18 ? 152.155 4.165 3.153 1.00 0.00 18 VAL A O 18
ATOM 25997 N N . THR A 1 19 ? 151.851 6.373 2.845 1.00 0.00 19 THR A N 18
ATOM 25998 C CA . THR A 1 19 ? 152.117 6.714 4.237 1.00 0.00 19 THR A CA 18
ATOM 25999 C C . THR A 1 19 ? 150.928 6.358 5.124 1.00 0.00 19 THR A C 18
ATOM 26000 O O . THR A 1 19 ? 151.093 6.050 6.306 1.00 0.00 19 THR A O 18
ATOM 26011 N N . SER A 1 20 ? 149.731 6.403 4.550 1.00 0.00 20 SER A N 18
ATOM 26012 C CA . SER A 1 20 ? 148.516 6.085 5.290 1.00 0.00 20 SER A CA 18
ATOM 26013 C C . SER A 1 20 ? 148.298 4.578 5.363 1.00 0.00 20 SER A C 18
ATOM 26014 O O . SER A 1 20 ? 147.869 4.051 6.390 1.00 0.00 20 SER A O 18
ATOM 26022 N N . VAL A 1 21 ? 148.592 3.889 4.265 1.00 0.00 21 VAL A N 18
ATOM 26023 C CA . VAL A 1 21 ? 148.426 2.444 4.201 1.00 0.00 21 VAL A CA 18
ATOM 26024 C C . VAL A 1 21 ? 149.433 1.730 5.097 1.00 0.00 21 VAL A C 18
ATOM 26025 O O . VAL A 1 21 ? 149.096 0.764 5.780 1.00 0.00 21 VAL A O 18
ATOM 26038 N N . VAL A 1 22 ? 150.674 2.209 5.084 1.00 0.00 22 VAL A N 18
ATOM 26039 C CA . VAL A 1 22 ? 151.731 1.613 5.891 1.00 0.00 22 VAL A CA 18
ATOM 26040 C C . VAL A 1 22 ? 151.426 1.740 7.382 1.00 0.00 22 VAL A C 18
ATOM 26041 O O . VAL A 1 22 ? 151.584 0.783 8.141 1.00 0.00 22 VAL A O 18
ATOM 26054 N N . GLU A 1 23 ? 150.991 2.925 7.794 1.00 0.00 23 GLU A N 18
ATOM 26055 C CA . GLU A 1 23 ? 150.667 3.176 9.194 1.00 0.00 23 GLU A CA 18
ATOM 26056 C C . GLU A 1 23 ? 149.494 2.312 9.647 1.00 0.00 23 GLU A C 18
ATOM 26057 O O . GLU A 1 23 ? 149.449 1.861 10.791 1.00 0.00 23 GLU A O 18
ATOM 26069 N N . GLN A 1 24 ? 148.545 2.089 8.744 1.00 0.00 24 GLN A N 18
ATOM 26070 C CA . GLN A 1 24 ? 147.370 1.281 9.052 1.00 0.00 24 GLN A CA 18
ATOM 26071 C C . GLN A 1 24 ? 147.668 -0.205 8.881 1.00 0.00 24 GLN A C 18
ATOM 26072 O O . GLN A 1 24 ? 147.094 -1.046 9.573 1.00 0.00 24 GLN A O 18
ATOM 26086 N N . ALA A 1 25 ? 148.566 -0.521 7.955 1.00 0.00 25 ALA A N 18
ATOM 26087 C CA . ALA A 1 25 ? 148.937 -1.906 7.692 1.00 0.00 25 ALA A CA 18
ATOM 26088 C C . ALA A 1 25 ? 149.670 -2.521 8.880 1.00 0.00 25 ALA A C 18
ATOM 26089 O O . ALA A 1 25 ? 149.697 -3.740 9.037 1.00 0.00 25 ALA A O 18
ATOM 26096 N N . TRP A 1 26 ? 150.261 -1.673 9.716 1.00 0.00 26 TRP A N 18
ATOM 26097 C CA . TRP A 1 26 ? 150.991 -2.144 10.890 1.00 0.00 26 TRP A CA 18
ATOM 26098 C C . TRP A 1 26 ? 150.086 -2.193 12.120 1.00 0.00 26 TRP A C 18
ATOM 26099 O O . TRP A 1 26 ? 150.568 -2.182 13.253 1.00 0.00 26 TRP A O 18
ATOM 26120 N N . LYS A 1 27 ? 148.777 -2.245 11.893 1.00 0.00 27 LYS A N 18
ATOM 26121 C CA . LYS A 1 27 ? 147.813 -2.296 12.987 1.00 0.00 27 LYS A CA 18
ATOM 26122 C C . LYS A 1 27 ? 147.108 -3.649 13.036 1.00 0.00 27 LYS A C 18
ATOM 26123 O O . LYS A 1 27 ? 146.591 -4.050 14.079 1.00 0.00 27 LYS A O 18
ATOM 26142 N N . LEU A 1 28 ? 147.088 -4.350 11.905 1.00 0.00 28 LEU A N 18
ATOM 26143 C CA . LEU A 1 28 ? 146.443 -5.657 11.828 1.00 0.00 28 LEU A CA 18
ATOM 26144 C C . LEU A 1 28 ? 147.480 -6.777 11.878 1.00 0.00 28 LEU A C 18
ATOM 26145 O O . LEU A 1 28 ? 148.677 -6.533 11.729 1.00 0.00 28 LEU A O 18
ATOM 26161 N N . PRO A 1 29 ? 147.030 -8.027 12.087 1.00 0.00 29 PRO A N 18
ATOM 26162 C CA . PRO A 1 29 ? 147.924 -9.187 12.153 1.00 0.00 29 PRO A CA 18
ATOM 26163 C C . PRO A 1 29 ? 148.491 -9.558 10.786 1.00 0.00 29 PRO A C 18
ATOM 26164 O O . PRO A 1 29 ? 148.110 -8.980 9.769 1.00 0.00 29 PRO A O 18
ATOM 26175 N N . GLU A 1 30 ? 149.402 -10.525 10.771 1.00 0.00 30 GLU A N 18
ATOM 26176 C CA . GLU A 1 30 ? 150.022 -10.975 9.528 1.00 0.00 30 GLU A CA 18
ATOM 26177 C C . GLU A 1 30 ? 148.968 -11.364 8.493 1.00 0.00 30 GLU A C 18
ATOM 26178 O O . GLU A 1 30 ? 149.225 -11.328 7.290 1.00 0.00 30 GLU A O 18
ATOM 26190 N N . SER A 1 31 ? 147.783 -11.736 8.969 1.00 0.00 31 SER A N 18
ATOM 26191 C CA . SER A 1 31 ? 146.695 -12.132 8.082 1.00 0.00 31 SER A CA 18
ATOM 26192 C C . SER A 1 31 ? 146.322 -10.997 7.134 1.00 0.00 31 SER A C 18
ATOM 26193 O O . SER A 1 31 ? 146.485 -11.112 5.918 1.00 0.00 31 SER A O 18
ATOM 26201 N N . GLU A 1 32 ? 145.816 -9.903 7.695 1.00 0.00 32 GLU A N 18
ATOM 26202 C CA . GLU A 1 32 ? 145.417 -8.749 6.898 1.00 0.00 32 GLU A CA 18
ATOM 26203 C C . GLU A 1 32 ? 146.626 -7.898 6.522 1.00 0.00 32 GLU A C 18
ATOM 26204 O O . GLU A 1 32 ? 146.683 -7.332 5.432 1.00 0.00 32 GLU A O 18
ATOM 26216 N N . ARG A 1 33 ? 147.589 -7.811 7.435 1.00 0.00 33 ARG A N 18
ATOM 26217 C CA . ARG A 1 33 ? 148.799 -7.027 7.204 1.00 0.00 33 ARG A CA 18
ATOM 26218 C C . ARG A 1 33 ? 149.459 -7.404 5.881 1.00 0.00 33 ARG A C 18
ATOM 26219 O O . ARG A 1 33 ? 149.717 -6.547 5.037 1.00 0.00 33 ARG A O 18
ATOM 26240 N N . LYS A 1 34 ? 149.732 -8.694 5.707 1.00 0.00 34 LYS A N 18
ATOM 26241 C CA . LYS A 1 34 ? 150.365 -9.186 4.488 1.00 0.00 34 LYS A CA 18
ATOM 26242 C C . LYS A 1 34 ? 149.536 -8.841 3.254 1.00 0.00 34 LYS A C 18
ATOM 26243 O O . LYS A 1 34 ? 150.068 -8.737 2.149 1.00 0.00 34 LYS A O 18
ATOM 26262 N N . LYS A 1 35 ? 148.231 -8.671 3.445 1.00 0.00 35 LYS A N 18
ATOM 26263 C CA . LYS A 1 35 ? 147.334 -8.345 2.342 1.00 0.00 35 LYS A CA 18
ATOM 26264 C C . LYS A 1 35 ? 147.425 -6.869 1.954 1.00 0.00 35 LYS A C 18
ATOM 26265 O O . LYS A 1 35 ? 146.824 -6.444 0.967 1.00 0.00 35 LYS A O 18
ATOM 26284 N N . ILE A 1 36 ? 148.172 -6.086 2.730 1.00 0.00 36 ILE A N 18
ATOM 26285 C CA . ILE A 1 36 ? 148.324 -4.662 2.451 1.00 0.00 36 ILE A CA 18
ATOM 26286 C C . ILE A 1 36 ? 149.594 -4.384 1.651 1.00 0.00 36 ILE A C 18
ATOM 26287 O O . ILE A 1 36 ? 149.632 -3.467 0.830 1.00 0.00 36 ILE A O 18
ATOM 26303 N N . ILE A 1 37 ? 150.633 -5.175 1.899 1.00 0.00 37 ILE A N 18
ATOM 26304 C CA . ILE A 1 37 ? 151.902 -5.006 1.201 1.00 0.00 37 ILE A CA 18
ATOM 26305 C C . ILE A 1 37 ? 151.903 -5.745 -0.133 1.00 0.00 37 ILE A C 18
ATOM 26306 O O . ILE A 1 37 ? 152.432 -5.249 -1.127 1.00 0.00 37 ILE A O 18
ATOM 26322 N N . ARG A 1 38 ? 151.310 -6.934 -0.149 1.00 0.00 38 ARG A N 18
ATOM 26323 C CA . ARG A 1 38 ? 151.248 -7.739 -1.365 1.00 0.00 38 ARG A CA 18
ATOM 26324 C C . ARG A 1 38 ? 150.478 -7.013 -2.465 1.00 0.00 38 ARG A C 18
ATOM 26325 O O . ARG A 1 38 ? 150.704 -7.248 -3.652 1.00 0.00 38 ARG A O 18
ATOM 26346 N N . ARG A 1 39 ? 149.564 -6.134 -2.066 1.00 0.00 39 ARG A N 18
ATOM 26347 C CA . ARG A 1 39 ? 148.761 -5.379 -3.021 1.00 0.00 39 ARG A CA 18
ATOM 26348 C C . ARG A 1 39 ? 149.539 -4.189 -3.577 1.00 0.00 39 ARG A C 18
ATOM 26349 O O . ARG A 1 39 ? 149.553 -3.955 -4.786 1.00 0.00 39 ARG A O 18
ATOM 26370 N N . LEU A 1 40 ? 150.182 -3.439 -2.688 1.00 0.00 40 LEU A N 18
ATOM 26371 C CA . LEU A 1 40 ? 150.957 -2.271 -3.093 1.00 0.00 40 LEU A CA 18
ATOM 26372 C C . LEU A 1 40 ? 152.295 -2.685 -3.699 1.00 0.00 40 LEU A C 18
ATOM 26373 O O . LEU A 1 40 ? 152.816 -2.015 -4.591 1.00 0.00 40 LEU A O 18
ATOM 26389 N N . TYR A 1 41 ? 152.847 -3.788 -3.207 1.00 0.00 41 TYR A N 18
ATOM 26390 C CA . TYR A 1 41 ? 154.126 -4.288 -3.700 1.00 0.00 41 TYR A CA 18
ATOM 26391 C C . TYR A 1 41 ? 153.981 -4.872 -5.101 1.00 0.00 41 TYR A C 18
ATOM 26392 O O . TYR A 1 41 ? 154.892 -4.770 -5.924 1.00 0.00 41 TYR A O 18
ATOM 26410 N N . LEU A 1 42 ? 152.831 -5.483 -5.368 1.00 0.00 42 LEU A N 18
ATOM 26411 C CA . LEU A 1 42 ? 152.569 -6.083 -6.671 1.00 0.00 42 LEU A CA 18
ATOM 26412 C C . LEU A 1 42 ? 151.747 -5.142 -7.549 1.00 0.00 42 LEU A C 18
ATOM 26413 O O . LEU A 1 42 ? 150.986 -5.586 -8.407 1.00 0.00 42 LEU A O 18
ATOM 26429 N N . LYS A 1 43 ? 151.909 -3.841 -7.327 1.00 0.00 43 LYS A N 18
ATOM 26430 C CA . LYS A 1 43 ? 151.182 -2.838 -8.098 1.00 0.00 43 LYS A CA 18
ATOM 26431 C C . LYS A 1 43 ? 152.121 -1.735 -8.577 1.00 0.00 43 LYS A C 18
ATOM 26432 O O . LYS A 1 43 ? 152.052 -1.305 -9.729 1.00 0.00 43 LYS A O 18
ATOM 26451 N N . TRP A 1 44 ? 152.997 -1.279 -7.687 1.00 0.00 44 TRP A N 18
ATOM 26452 C CA . TRP A 1 44 ? 153.948 -0.225 -8.019 1.00 0.00 44 TRP A CA 18
ATOM 26453 C C . TRP A 1 44 ? 155.306 -0.812 -8.391 1.00 0.00 44 TRP A C 18
ATOM 26454 O O . TRP A 1 44 ? 156.344 -0.191 -8.165 1.00 0.00 44 TRP A O 18
ATOM 26475 N N . HIS A 1 45 ? 155.292 -2.012 -8.963 1.00 0.00 45 HIS A N 18
ATOM 26476 C CA . HIS A 1 45 ? 156.523 -2.681 -9.366 1.00 0.00 45 HIS A CA 18
ATOM 26477 C C . HIS A 1 45 ? 156.892 -2.316 -10.803 1.00 0.00 45 HIS A C 18
ATOM 26478 O O . HIS A 1 45 ? 156.104 -2.527 -11.725 1.00 0.00 45 HIS A O 18
ATOM 26493 N N . PRO A 1 46 ? 158.099 -1.760 -11.019 1.00 0.00 46 PRO A N 18
ATOM 26494 C CA . PRO A 1 46 ? 158.559 -1.370 -12.357 1.00 0.00 46 PRO A CA 18
ATOM 26495 C C . PRO A 1 46 ? 158.461 -2.514 -13.361 1.00 0.00 46 PRO A C 18
ATOM 26496 O O . PRO A 1 46 ? 158.139 -2.301 -14.530 1.00 0.00 46 PRO A O 18
ATOM 26507 N N . ASP A 1 47 ? 158.744 -3.727 -12.898 1.00 0.00 47 ASP A N 18
ATOM 26508 C CA . ASP A 1 47 ? 158.691 -4.905 -13.756 1.00 0.00 47 ASP A CA 18
ATOM 26509 C C . ASP A 1 47 ? 157.249 -5.330 -14.014 1.00 0.00 47 ASP A C 18
ATOM 26510 O O . ASP A 1 47 ? 156.936 -5.892 -15.064 1.00 0.00 47 ASP A O 18
ATOM 26519 N N . LYS A 1 48 ? 156.374 -5.062 -13.050 1.00 0.00 48 LYS A N 18
ATOM 26520 C CA . LYS A 1 48 ? 154.965 -5.420 -13.176 1.00 0.00 48 LYS A CA 18
ATOM 26521 C C . LYS A 1 48 ? 154.139 -4.230 -13.656 1.00 0.00 48 LYS A C 18
ATOM 26522 O O . LYS A 1 48 ? 153.018 -4.016 -13.197 1.00 0.00 48 LYS A O 18
ATOM 26541 N N . ASN A 1 49 ? 154.701 -3.461 -14.583 1.00 0.00 49 ASN A N 18
ATOM 26542 C CA . ASN A 1 49 ? 154.014 -2.295 -15.125 1.00 0.00 49 ASN A CA 18
ATOM 26543 C C . ASN A 1 49 ? 154.055 -2.296 -16.652 1.00 0.00 49 ASN A C 18
ATOM 26544 O O . ASN A 1 49 ? 154.986 -2.828 -17.255 1.00 0.00 49 ASN A O 18
ATOM 26555 N N . PRO A 1 50 ? 153.040 -1.696 -17.297 1.00 0.00 50 PRO A N 18
ATOM 26556 C CA . PRO A 1 50 ? 152.961 -1.631 -18.760 1.00 0.00 50 PRO A CA 18
ATOM 26557 C C . PRO A 1 50 ? 154.215 -1.026 -19.383 1.00 0.00 50 PRO A C 18
ATOM 26558 O O . PRO A 1 50 ? 154.917 -1.684 -20.152 1.00 0.00 50 PRO A O 18
ATOM 26569 N N . GLU A 1 51 ? 154.490 0.231 -19.051 1.00 0.00 51 GLU A N 18
ATOM 26570 C CA . GLU A 1 51 ? 155.659 0.924 -19.584 1.00 0.00 51 GLU A CA 18
ATOM 26571 C C . GLU A 1 51 ? 156.259 1.871 -18.548 1.00 0.00 51 GLU A C 18
ATOM 26572 O O . GLU A 1 51 ? 157.477 1.930 -18.383 1.00 0.00 51 GLU A O 18
ATOM 26584 N N . ASN A 1 52 ? 155.397 2.613 -17.857 1.00 0.00 52 ASN A N 18
ATOM 26585 C CA . ASN A 1 52 ? 155.843 3.561 -16.840 1.00 0.00 52 ASN A CA 18
ATOM 26586 C C . ASN A 1 52 ? 156.753 2.888 -15.816 1.00 0.00 52 ASN A C 18
ATOM 26587 O O . ASN A 1 52 ? 156.285 2.359 -14.807 1.00 0.00 52 ASN A O 18
ATOM 26598 N N . HIS A 1 53 ? 158.055 2.913 -16.082 1.00 0.00 53 HIS A N 18
ATOM 26599 C CA . HIS A 1 53 ? 159.033 2.308 -15.183 1.00 0.00 53 HIS A CA 18
ATOM 26600 C C . HIS A 1 53 ? 159.649 3.351 -14.253 1.00 0.00 53 HIS A C 18
ATOM 26601 O O . HIS A 1 53 ? 160.184 3.014 -13.197 1.00 0.00 53 HIS A O 18
ATOM 26616 N N . ASP A 1 54 ? 159.576 4.618 -14.654 1.00 0.00 54 ASP A N 18
ATOM 26617 C CA . ASP A 1 54 ? 160.133 5.704 -13.854 1.00 0.00 54 ASP A CA 18
ATOM 26618 C C . ASP A 1 54 ? 159.198 6.071 -12.705 1.00 0.00 54 ASP A C 18
ATOM 26619 O O . ASP A 1 54 ? 159.596 6.057 -11.540 1.00 0.00 54 ASP A O 18
ATOM 26628 N N . ILE A 1 55 ? 157.956 6.402 -13.042 1.00 0.00 55 ILE A N 18
ATOM 26629 C CA . ILE A 1 55 ? 156.964 6.777 -12.039 1.00 0.00 55 ILE A CA 18
ATOM 26630 C C . ILE A 1 55 ? 156.797 5.684 -10.987 1.00 0.00 55 ILE A C 18
ATOM 26631 O O . ILE A 1 55 ? 156.400 5.955 -9.854 1.00 0.00 55 ILE A O 18
ATOM 26647 N N . ALA A 1 56 ? 157.102 4.448 -11.368 1.00 0.00 56 ALA A N 18
ATOM 26648 C CA . ALA A 1 56 ? 156.984 3.317 -10.455 1.00 0.00 56 ALA A CA 18
ATOM 26649 C C . ALA A 1 56 ? 158.119 3.310 -9.437 1.00 0.00 56 ALA A C 18
ATOM 26650 O O . ALA A 1 56 ? 157.929 2.923 -8.284 1.00 0.00 56 ALA A O 18
ATOM 26657 N N . ASN A 1 57 ? 159.300 3.736 -9.872 1.00 0.00 57 ASN A N 18
ATOM 26658 C CA . ASN A 1 57 ? 160.469 3.776 -8.999 1.00 0.00 57 ASN A CA 18
ATOM 26659 C C . ASN A 1 57 ? 160.275 4.781 -7.869 1.00 0.00 57 ASN A C 18
ATOM 26660 O O . ASN A 1 57 ? 160.541 4.480 -6.705 1.00 0.00 57 ASN A O 18
ATOM 26671 N N . GLU A 1 58 ? 159.816 5.980 -8.218 1.00 0.00 58 GLU A N 18
ATOM 26672 C CA . GLU A 1 58 ? 159.592 7.031 -7.231 1.00 0.00 58 GLU A CA 18
ATOM 26673 C C . GLU A 1 58 ? 158.657 6.556 -6.122 1.00 0.00 58 GLU A C 18
ATOM 26674 O O . GLU A 1 58 ? 158.788 6.967 -4.969 1.00 0.00 58 GLU A O 18
ATOM 26686 N N . VAL A 1 59 ? 157.716 5.689 -6.477 1.00 0.00 59 VAL A N 18
ATOM 26687 C CA . VAL A 1 59 ? 156.763 5.159 -5.509 1.00 0.00 59 VAL A CA 18
ATOM 26688 C C . VAL A 1 59 ? 157.307 3.906 -4.831 1.00 0.00 59 VAL A C 18
ATOM 26689 O O . VAL A 1 59 ? 157.059 3.669 -3.649 1.00 0.00 59 VAL A O 18
ATOM 26702 N N . PHE A 1 60 ? 158.051 3.106 -5.589 1.00 0.00 60 PHE A N 18
ATOM 26703 C CA . PHE A 1 60 ? 158.631 1.876 -5.063 1.00 0.00 60 PHE A CA 18
ATOM 26704 C C . PHE A 1 60 ? 159.778 2.179 -4.104 1.00 0.00 60 PHE A C 18
ATOM 26705 O O . PHE A 1 60 ? 160.042 1.415 -3.177 1.00 0.00 60 PHE A O 18
ATOM 26722 N N . LYS A 1 61 ? 160.458 3.297 -4.335 1.00 0.00 61 LYS A N 18
ATOM 26723 C CA . LYS A 1 61 ? 161.577 3.699 -3.491 1.00 0.00 61 LYS A CA 18
ATOM 26724 C C . LYS A 1 61 ? 161.093 4.093 -2.098 1.00 0.00 61 LYS A C 18
ATOM 26725 O O . LYS A 1 61 ? 161.812 3.933 -1.112 1.00 0.00 61 LYS A O 18
ATOM 26744 N N . HIS A 1 62 ? 159.870 4.607 -2.025 1.00 0.00 62 HIS A N 18
ATOM 26745 C CA . HIS A 1 62 ? 159.290 5.024 -0.754 1.00 0.00 62 HIS A CA 18
ATOM 26746 C C . HIS A 1 62 ? 158.674 3.837 -0.020 1.00 0.00 62 HIS A C 18
ATOM 26747 O O . HIS A 1 62 ? 158.691 3.777 1.209 1.00 0.00 62 HIS A O 18
ATOM 26762 N N . LEU A 1 63 ? 158.130 2.894 -0.782 1.00 0.00 63 LEU A N 18
ATOM 26763 C CA . LEU A 1 63 ? 157.508 1.708 -0.205 1.00 0.00 63 LEU A CA 18
ATOM 26764 C C . LEU A 1 63 ? 158.558 0.780 0.398 1.00 0.00 63 LEU A C 18
ATOM 26765 O O . LEU A 1 63 ? 158.560 0.527 1.602 1.00 0.00 63 LEU A O 18
ATOM 26781 N N . GLN A 1 64 ? 159.450 0.273 -0.449 1.00 0.00 64 GLN A N 18
ATOM 26782 C CA . GLN A 1 64 ? 160.506 -0.630 -0.002 1.00 0.00 64 GLN A CA 18
ATOM 26783 C C . GLN A 1 64 ? 161.303 -0.022 1.150 1.00 0.00 64 GLN A C 18
ATOM 26784 O O . GLN A 1 64 ? 161.820 -0.741 2.005 1.00 0.00 64 GLN A O 18
ATOM 26798 N N . ASN A 1 65 ? 161.399 1.302 1.164 1.00 0.00 65 ASN A N 18
ATOM 26799 C CA . ASN A 1 65 ? 162.136 2.003 2.210 1.00 0.00 65 ASN A CA 18
ATOM 26800 C C . ASN A 1 65 ? 161.281 2.170 3.462 1.00 0.00 65 ASN A C 18
ATOM 26801 O O . ASN A 1 65 ? 161.784 2.105 4.583 1.00 0.00 65 ASN A O 18
ATOM 26812 N N . GLU A 1 66 ? 159.985 2.387 3.262 1.00 0.00 66 GLU A N 18
ATOM 26813 C CA . GLU A 1 66 ? 159.059 2.565 4.375 1.00 0.00 66 GLU A CA 18
ATOM 26814 C C . GLU A 1 66 ? 159.031 1.328 5.271 1.00 0.00 66 GLU A C 18
ATOM 26815 O O . GLU A 1 66 ? 158.707 1.417 6.455 1.00 0.00 66 GLU A O 18
ATOM 26827 N N . ILE A 1 67 ? 159.371 0.177 4.699 1.00 0.00 67 ILE A N 18
ATOM 26828 C CA . ILE A 1 67 ? 159.382 -1.073 5.449 1.00 0.00 67 ILE A CA 18
ATOM 26829 C C . ILE A 1 67 ? 160.414 -1.034 6.571 1.00 0.00 67 ILE A C 18
ATOM 26830 O O . ILE A 1 67 ? 160.063 -1.032 7.751 1.00 0.00 67 ILE A O 18
ATOM 26846 N N . ASN A 1 68 ? 161.688 -1.003 6.195 1.00 0.00 68 ASN A N 18
ATOM 26847 C CA . ASN A 1 68 ? 162.776 -0.965 7.169 1.00 0.00 68 ASN A CA 18
ATOM 26848 C C . ASN A 1 68 ? 162.609 0.204 8.137 1.00 0.00 68 ASN A C 18
ATOM 26849 O O . ASN A 1 68 ? 163.078 0.153 9.274 1.00 0.00 68 ASN A O 18
ATOM 26860 N N . ARG A 1 69 ? 161.938 1.256 7.677 1.00 0.00 69 ARG A N 18
ATOM 26861 C CA . ARG A 1 69 ? 161.709 2.437 8.501 1.00 0.00 69 ARG A CA 18
ATOM 26862 C C . ARG A 1 69 ? 160.968 2.072 9.785 1.00 0.00 69 ARG A C 18
ATOM 26863 O O . ARG A 1 69 ? 161.378 2.456 10.880 1.00 0.00 69 ARG A O 18
ATOM 26884 N N . LEU A 1 70 ? 159.873 1.333 9.642 1.00 0.00 70 LEU A N 18
ATOM 26885 C CA . LEU A 1 70 ? 159.074 0.921 10.790 1.00 0.00 70 LEU A CA 18
ATOM 26886 C C . LEU A 1 70 ? 159.568 -0.409 11.351 1.00 0.00 70 LEU A C 18
ATOM 26887 O O . LEU A 1 70 ? 159.462 -0.664 12.551 1.00 0.00 70 LEU A O 18
ATOM 26903 N N . GLU A 1 71 ? 160.108 -1.253 10.478 1.00 0.00 71 GLU A N 18
ATOM 26904 C CA . GLU A 1 71 ? 160.618 -2.555 10.890 1.00 0.00 71 GLU A CA 18
ATOM 26905 C C . GLU A 1 71 ? 161.719 -2.401 11.936 1.00 0.00 71 GLU A C 18
ATOM 26906 O O . GLU A 1 71 ? 161.902 -3.267 12.791 1.00 0.00 71 GLU A O 18
ATOM 26918 N N . LYS A 1 72 ? 162.448 -1.292 11.862 1.00 0.00 72 LYS A N 18
ATOM 26919 C CA . LYS A 1 72 ? 163.529 -1.024 12.802 1.00 0.00 72 LYS A CA 18
ATOM 26920 C C . LYS A 1 72 ? 162.987 -0.425 14.096 1.00 0.00 72 LYS A C 18
ATOM 26921 O O . LYS A 1 72 ? 163.382 -0.825 15.191 1.00 0.00 72 LYS A O 18
ATOM 26940 N N . GLN A 1 73 ? 162.081 0.537 13.962 1.00 0.00 73 GLN A N 18
ATOM 26941 C CA . GLN A 1 73 ? 161.483 1.193 15.119 1.00 0.00 73 GLN A CA 18
ATOM 26942 C C . GLN A 1 73 ? 160.614 0.218 15.908 1.00 0.00 73 GLN A C 18
ATOM 26943 O O . GLN A 1 73 ? 160.465 0.348 17.124 1.00 0.00 73 GLN A O 18
ATOM 26957 N N . ALA A 1 74 ? 160.042 -0.757 15.211 1.00 0.00 74 ALA A N 18
ATOM 26958 C CA . ALA A 1 74 ? 159.188 -1.753 15.847 1.00 0.00 74 ALA A CA 18
ATOM 26959 C C . ALA A 1 74 ? 159.969 -3.025 16.160 1.00 0.00 74 ALA A C 18
ATOM 26960 O O . ALA A 1 74 ? 159.461 -4.135 15.992 1.00 0.00 74 ALA A O 18
ATOM 26967 N N . PHE A 1 75 ? 161.205 -2.857 16.618 1.00 0.00 75 PHE A N 18
ATOM 26968 C CA . PHE A 1 75 ? 162.056 -3.993 16.955 1.00 0.00 75 PHE A CA 18
ATOM 26969 C C . PHE A 1 75 ? 162.997 -3.644 18.104 1.00 0.00 75 PHE A C 18
ATOM 26970 O O . PHE A 1 75 ? 163.134 -4.407 19.061 1.00 0.00 75 PHE A O 18
ATOM 26987 N N . LEU A 1 76 ? 163.644 -2.488 18.004 1.00 0.00 76 LEU A N 18
ATOM 26988 C CA . LEU A 1 76 ? 164.571 -2.039 19.034 1.00 0.00 76 LEU A CA 18
ATOM 26989 C C . LEU A 1 76 ? 163.827 -1.356 20.176 1.00 0.00 76 LEU A C 18
ATOM 26990 O O . LEU A 1 76 ? 163.831 -0.129 20.289 1.00 0.00 76 LEU A O 18
ATOM 27006 N N . ASP A 1 77 ? 163.187 -2.158 21.022 1.00 0.00 77 ASP A N 18
ATOM 27007 C CA . ASP A 1 77 ? 162.438 -1.630 22.156 1.00 0.00 77 ASP A CA 18
ATOM 27008 C C . ASP A 1 77 ? 162.158 -2.726 23.180 1.00 0.00 77 ASP A C 18
ATOM 27009 O O . ASP A 1 77 ? 162.311 -2.518 24.383 1.00 0.00 77 ASP A O 18
ATOM 27018 N N . GLN A 1 78 ? 161.746 -3.892 22.694 1.00 0.00 78 GLN A N 18
ATOM 27019 C CA . GLN A 1 78 ? 161.444 -5.021 23.567 1.00 0.00 78 GLN A CA 18
ATOM 27020 C C . GLN A 1 78 ? 160.322 -4.671 24.539 1.00 0.00 78 GLN A C 18
ATOM 27021 O O . GLN A 1 78 ? 160.319 -5.117 25.686 1.00 0.00 78 GLN A O 18
ATOM 27035 N N . ASN A 1 79 ? 159.370 -3.869 24.072 1.00 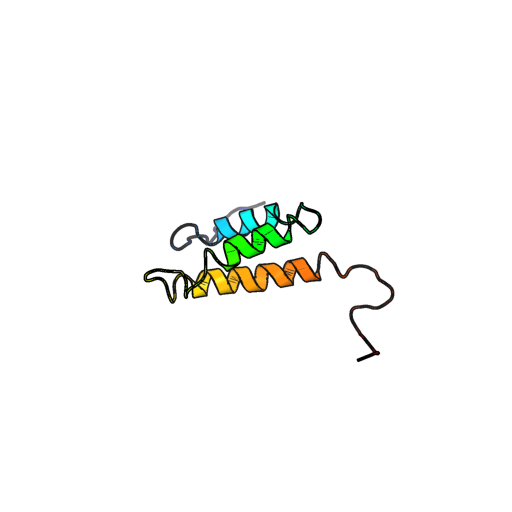0.00 79 ASN A N 18
ATOM 27036 C CA . ASN A 1 79 ? 158.242 -3.458 24.898 1.00 0.00 79 ASN A CA 18
ATOM 27037 C C . ASN A 1 79 ? 156.927 -3.967 24.316 1.00 0.00 79 ASN A C 18
ATOM 27038 O O . ASN A 1 79 ? 156.285 -3.287 23.516 1.00 0.00 79 ASN A O 18
ATOM 27049 N N . ALA A 1 80 ? 156.531 -5.170 24.722 1.00 0.00 80 ALA A N 18
ATOM 27050 C CA . ALA A 1 80 ? 155.294 -5.771 24.241 1.00 0.00 80 ALA A CA 18
ATOM 27051 C C . ALA A 1 80 ? 154.162 -5.575 25.243 1.00 0.00 80 ALA A C 18
ATOM 27052 O O . ALA A 1 80 ? 153.264 -6.409 25.350 1.00 0.00 80 ALA A O 18
ATOM 27059 N N . ASP A 1 81 ? 154.211 -4.466 25.974 1.00 0.00 81 ASP A N 18
ATOM 27060 C CA . ASP A 1 81 ? 153.189 -4.160 26.968 1.00 0.00 81 ASP A CA 18
ATOM 27061 C C . ASP A 1 81 ? 152.372 -2.941 26.552 1.00 0.00 81 ASP A C 18
ATOM 27062 O O . ASP A 1 81 ? 151.229 -3.068 26.115 1.00 0.00 81 ASP A O 18
ATOM 27071 N N . ARG A 1 82 ? 152.967 -1.760 26.689 1.00 0.00 82 ARG A N 18
ATOM 27072 C CA . ARG A 1 82 ? 152.294 -0.518 26.327 1.00 0.00 82 ARG A CA 18
ATOM 27073 C C . ARG A 1 82 ? 151.007 -0.342 27.126 1.00 0.00 82 ARG A C 18
ATOM 27074 O O . ARG A 1 82 ? 150.614 -1.224 27.891 1.00 0.00 82 ARG A O 18
ATOM 27095 N N . ALA A 1 83 ? 150.355 0.801 26.944 1.00 0.00 83 ALA A N 18
ATOM 27096 C CA . ALA A 1 83 ? 149.112 1.092 27.648 1.00 0.00 83 ALA A CA 18
ATOM 27097 C C . ALA A 1 83 ? 148.213 2.006 26.822 1.00 0.00 83 ALA A C 18
ATOM 27098 O O . ALA A 1 83 ? 147.889 3.119 27.238 1.00 0.00 83 ALA A O 18
ATOM 27105 N N . SER A 1 84 ? 147.811 1.529 25.646 1.00 0.00 84 SER A N 18
ATOM 27106 C CA . SER A 1 84 ? 146.947 2.299 24.756 1.00 0.00 84 SER A CA 18
ATOM 27107 C C . SER A 1 84 ? 147.694 3.492 24.166 1.00 0.00 84 SER A C 18
ATOM 27108 O O . SER A 1 84 ? 147.916 3.562 22.957 1.00 0.00 84 SER A O 18
ATOM 27116 N N . ARG A 1 85 ? 148.080 4.430 25.027 1.00 0.00 85 ARG A N 18
ATOM 27117 C CA . ARG A 1 85 ? 148.802 5.621 24.591 1.00 0.00 85 ARG A CA 18
ATOM 27118 C C . ARG A 1 85 ? 147.913 6.511 23.729 1.00 0.00 85 ARG A C 18
ATOM 27119 O O . ARG A 1 85 ? 147.900 6.393 22.503 1.00 0.00 85 ARG A O 18
ATOM 27140 N N . ARG A 1 86 ? 147.170 7.402 24.379 1.00 0.00 86 ARG A N 18
ATOM 27141 C CA . ARG A 1 86 ? 146.276 8.313 23.672 1.00 0.00 86 ARG A CA 18
ATOM 27142 C C . ARG A 1 86 ? 146.463 9.747 24.159 1.00 0.00 86 ARG A C 18
ATOM 27143 O O . ARG A 1 86 ? 146.538 10.679 23.360 1.00 0.00 86 ARG A O 18
ATOM 27164 N N . THR A 1 87 ? 146.536 9.913 25.477 1.00 0.00 87 THR A N 18
ATOM 27165 C CA . THR A 1 87 ? 146.714 11.232 26.077 1.00 0.00 87 THR A CA 18
ATOM 27166 C C . THR A 1 87 ? 145.548 12.151 25.728 1.00 0.00 87 THR A C 18
ATOM 27167 O O . THR A 1 87 ? 144.900 11.984 24.694 1.00 0.00 87 THR A O 18
ATOM 27178 N N . PHE A 1 88 ? 145.286 13.121 26.597 1.00 0.00 88 PHE A N 18
ATOM 27179 C CA . PHE A 1 88 ? 144.197 14.067 26.381 1.00 0.00 88 PHE A CA 18
ATOM 27180 C C . PHE A 1 88 ? 144.408 14.856 25.092 1.00 0.00 88 PHE A C 18
ATOM 27181 O O . PHE A 1 88 ? 145.467 15.506 24.965 1.00 0.00 88 PHE A O 18
ATOM 27199 N N . MET A 1 1 ? 173.534 17.308 -7.013 1.00 0.00 1 MET A N 19
ATOM 27200 C CA . MET A 1 1 ? 172.816 16.342 -7.886 1.00 0.00 1 MET A CA 19
ATOM 27201 C C . MET A 1 1 ? 171.329 16.669 -7.964 1.00 0.00 1 MET A C 19
ATOM 27202 O O . MET A 1 1 ? 170.690 16.949 -6.948 1.00 0.00 1 MET A O 19
ATOM 27218 N N . HIS A 1 2 ? 170.782 16.633 -9.175 1.00 0.00 2 HIS A N 19
ATOM 27219 C CA . HIS A 1 2 ? 169.369 16.925 -9.384 1.00 0.00 2 HIS A CA 19
ATOM 27220 C C . HIS A 1 2 ? 168.530 15.656 -9.276 1.00 0.00 2 HIS A C 19
ATOM 27221 O O . HIS A 1 2 ? 168.968 14.574 -9.667 1.00 0.00 2 HIS A O 19
ATOM 27236 N N . HIS A 1 3 ? 167.320 15.796 -8.742 1.00 0.00 3 HIS A N 19
ATOM 27237 C CA . HIS A 1 3 ? 166.419 14.661 -8.583 1.00 0.00 3 HIS A CA 19
ATOM 27238 C C . HIS A 1 3 ? 164.963 15.099 -8.715 1.00 0.00 3 HIS A C 19
ATOM 27239 O O . HIS A 1 3 ? 164.678 16.271 -8.961 1.00 0.00 3 HIS A O 19
ATOM 27254 N N . HIS A 1 4 ? 164.048 14.150 -8.550 1.00 0.00 4 HIS A N 19
ATOM 27255 C CA . HIS A 1 4 ? 162.621 14.436 -8.651 1.00 0.00 4 HIS A CA 19
ATOM 27256 C C . HIS A 1 4 ? 162.269 14.952 -10.043 1.00 0.00 4 HIS A C 19
ATOM 27257 O O . HIS A 1 4 ? 163.121 15.487 -10.752 1.00 0.00 4 HIS A O 19
ATOM 27272 N N . HIS A 1 5 ? 161.008 14.786 -10.427 1.00 0.00 5 HIS A N 19
ATOM 27273 C CA . HIS A 1 5 ? 160.542 15.235 -11.733 1.00 0.00 5 HIS A CA 19
ATOM 27274 C C . HIS A 1 5 ? 160.543 16.759 -11.818 1.00 0.00 5 HIS A C 19
ATOM 27275 O O . HIS A 1 5 ? 160.705 17.446 -10.809 1.00 0.00 5 HIS A O 19
ATOM 27290 N N . HIS A 1 6 ? 160.362 17.279 -13.027 1.00 0.00 6 HIS A N 19
ATOM 27291 C CA . HIS A 1 6 ? 160.342 18.721 -13.243 1.00 0.00 6 HIS A CA 19
ATOM 27292 C C . HIS A 1 6 ? 158.965 19.302 -12.937 1.00 0.00 6 HIS A C 19
ATOM 27293 O O . HIS A 1 6 ? 158.058 18.584 -12.516 1.00 0.00 6 HIS A O 19
ATOM 27308 N N . HIS A 1 7 ? 158.817 20.604 -13.153 1.00 0.00 7 HIS A N 19
ATOM 27309 C CA . HIS A 1 7 ? 157.551 21.282 -12.900 1.00 0.00 7 HIS A CA 19
ATOM 27310 C C . HIS A 1 7 ? 157.156 21.170 -11.431 1.00 0.00 7 HIS A C 19
ATOM 27311 O O . HIS A 1 7 ? 157.592 20.258 -10.729 1.00 0.00 7 HIS A O 19
ATOM 27326 N N . LEU A 1 8 ? 156.327 22.102 -10.973 1.00 0.00 8 LEU A N 19
ATOM 27327 C CA . LEU A 1 8 ? 155.873 22.108 -9.588 1.00 0.00 8 LEU A CA 19
ATOM 27328 C C . LEU A 1 8 ? 154.511 21.435 -9.459 1.00 0.00 8 LEU A C 19
ATOM 27329 O O . LEU A 1 8 ? 153.963 20.926 -10.438 1.00 0.00 8 LEU A O 19
ATOM 27345 N N . VAL A 1 9 ? 153.968 21.435 -8.244 1.00 0.00 9 VAL A N 19
ATOM 27346 C CA . VAL A 1 9 ? 152.669 20.823 -7.986 1.00 0.00 9 VAL A CA 19
ATOM 27347 C C . VAL A 1 9 ? 152.729 19.308 -8.176 1.00 0.00 9 VAL A C 19
ATOM 27348 O O . VAL A 1 9 ? 153.027 18.825 -9.269 1.00 0.00 9 VAL A O 19
ATOM 27361 N N . PRO A 1 10 ? 152.447 18.531 -7.113 1.00 0.00 10 PRO A N 19
ATOM 27362 C CA . PRO A 1 10 ? 152.475 17.065 -7.178 1.00 0.00 10 PRO A CA 19
ATOM 27363 C C . PRO A 1 10 ? 151.637 16.520 -8.331 1.00 0.00 10 PRO A C 19
ATOM 27364 O O . PRO A 1 10 ? 151.994 15.519 -8.952 1.00 0.00 10 PRO A O 19
ATOM 27375 N N . ARG A 1 11 ? 150.520 17.185 -8.610 1.00 0.00 11 ARG A N 19
ATOM 27376 C CA . ARG A 1 11 ? 149.631 16.765 -9.687 1.00 0.00 11 ARG A CA 19
ATOM 27377 C C . ARG A 1 11 ? 149.119 15.349 -9.447 1.00 0.00 11 ARG A C 19
ATOM 27378 O O . ARG A 1 11 ? 148.864 14.601 -10.392 1.00 0.00 11 ARG A O 19
ATOM 27399 N N . GLY A 1 12 ? 148.971 14.986 -8.177 1.00 0.00 12 GLY A N 19
ATOM 27400 C CA . GLY A 1 12 ? 148.491 13.660 -7.834 1.00 0.00 12 GLY A CA 19
ATOM 27401 C C . GLY A 1 12 ? 149.207 13.079 -6.632 1.00 0.00 12 GLY A C 19
ATOM 27402 O O . GLY A 1 12 ? 150.321 12.569 -6.751 1.00 0.00 12 GLY A O 19
ATOM 27406 N N . SER A 1 13 ? 148.566 13.155 -5.470 1.00 0.00 13 SER A N 19
ATOM 27407 C CA . SER A 1 13 ? 149.150 12.633 -4.239 1.00 0.00 13 SER A CA 19
ATOM 27408 C C . SER A 1 13 ? 149.279 11.114 -4.301 1.00 0.00 13 SER A C 19
ATOM 27409 O O . SER A 1 13 ? 148.331 10.415 -4.658 1.00 0.00 13 SER A O 19
ATOM 27417 N N . ILE A 1 14 ? 150.458 10.611 -3.950 1.00 0.00 14 ILE A N 19
ATOM 27418 C CA . ILE A 1 14 ? 150.711 9.175 -3.965 1.00 0.00 14 ILE A CA 19
ATOM 27419 C C . ILE A 1 14 ? 151.589 8.760 -2.788 1.00 0.00 14 ILE A C 19
ATOM 27420 O O . ILE A 1 14 ? 151.296 7.783 -2.099 1.00 0.00 14 ILE A O 19
ATOM 27436 N N . LEU A 1 15 ? 152.666 9.507 -2.567 1.00 0.00 15 LEU A N 19
ATOM 27437 C CA . LEU A 1 15 ? 153.586 9.214 -1.474 1.00 0.00 15 LEU A CA 19
ATOM 27438 C C . LEU A 1 15 ? 152.896 9.374 -0.123 1.00 0.00 15 LEU A C 19
ATOM 27439 O O . LEU A 1 15 ? 152.912 8.463 0.705 1.00 0.00 15 LEU A O 19
ATOM 27455 N N . LYS A 1 16 ? 152.292 10.538 0.093 1.00 0.00 16 LYS A N 19
ATOM 27456 C CA . LYS A 1 16 ? 151.596 10.817 1.345 1.00 0.00 16 LYS A CA 19
ATOM 27457 C C . LYS A 1 16 ? 150.475 9.811 1.583 1.00 0.00 16 LYS A C 19
ATOM 27458 O O . LYS A 1 16 ? 150.147 9.491 2.726 1.00 0.00 16 LYS A O 19
ATOM 27477 N N . GLU A 1 17 ? 149.890 9.315 0.497 1.00 0.00 17 GLU A N 19
ATOM 27478 C CA . GLU A 1 17 ? 148.805 8.344 0.589 1.00 0.00 17 GLU A CA 19
ATOM 27479 C C . GLU A 1 17 ? 149.325 6.993 1.071 1.00 0.00 17 GLU A C 19
ATOM 27480 O O . GLU A 1 17 ? 148.678 6.318 1.872 1.00 0.00 17 GLU A O 19
ATOM 27492 N N . VAL A 1 18 ? 150.496 6.606 0.577 1.00 0.00 18 VAL A N 19
ATOM 27493 C CA . VAL A 1 18 ? 151.102 5.335 0.956 1.00 0.00 18 VAL A CA 19
ATOM 27494 C C . VAL A 1 18 ? 151.530 5.346 2.421 1.00 0.00 18 VAL A C 19
ATOM 27495 O O . VAL A 1 18 ? 151.562 4.304 3.076 1.00 0.00 18 VAL A O 19
ATOM 27508 N N . THR A 1 19 ? 151.858 6.530 2.928 1.00 0.00 19 THR A N 19
ATOM 27509 C CA . THR A 1 19 ? 152.283 6.674 4.316 1.00 0.00 19 THR A CA 19
ATOM 27510 C C . THR A 1 19 ? 151.153 6.314 5.276 1.00 0.00 19 THR A C 19
ATOM 27511 O O . THR A 1 19 ? 151.397 5.928 6.419 1.00 0.00 19 THR A O 19
ATOM 27522 N N . SER A 1 20 ? 149.916 6.445 4.806 1.00 0.00 20 SER A N 19
ATOM 27523 C CA . SER A 1 20 ? 148.750 6.136 5.626 1.00 0.00 20 SER A CA 19
ATOM 27524 C C . SER A 1 20 ? 148.419 4.647 5.572 1.00 0.00 20 SER A C 19
ATOM 27525 O O . SER A 1 20 ? 148.192 4.013 6.603 1.00 0.00 20 SER A O 19
ATOM 27533 N N . VAL A 1 21 ? 148.387 4.096 4.363 1.00 0.00 21 VAL A N 19
ATOM 27534 C CA . VAL A 1 21 ? 148.078 2.683 4.176 1.00 0.00 21 VAL A CA 19
ATOM 27535 C C . VAL A 1 21 ? 149.185 1.795 4.738 1.00 0.00 21 VAL A C 19
ATOM 27536 O O . VAL A 1 21 ? 148.916 0.731 5.296 1.00 0.00 21 VAL A O 19
ATOM 27549 N N . VAL A 1 22 ? 150.430 2.236 4.587 1.00 0.00 22 VAL A N 19
ATOM 27550 C CA . VAL A 1 22 ? 151.574 1.477 5.079 1.00 0.00 22 VAL A CA 19
ATOM 27551 C C . VAL A 1 22 ? 151.538 1.351 6.600 1.00 0.00 22 VAL A C 19
ATOM 27552 O O . VAL A 1 22 ? 151.773 0.275 7.148 1.00 0.00 22 VAL A O 19
ATOM 27565 N N . GLU A 1 23 ? 151.244 2.458 7.274 1.00 0.00 23 GLU A N 19
ATOM 27566 C CA . GLU A 1 23 ? 151.179 2.468 8.731 1.00 0.00 23 GLU A CA 19
ATOM 27567 C C . GLU A 1 23 ? 149.968 1.683 9.225 1.00 0.00 23 GLU A C 19
ATOM 27568 O O . GLU A 1 23 ? 150.031 1.008 10.252 1.00 0.00 23 GLU A O 19
ATOM 27580 N N . GLN A 1 24 ? 148.868 1.776 8.486 1.00 0.00 24 GLN A N 19
ATOM 27581 C CA . GLN A 1 24 ? 147.641 1.074 8.846 1.00 0.00 24 GLN A CA 19
ATOM 27582 C C . GLN A 1 24 ? 147.825 -0.440 8.748 1.00 0.00 24 GLN A C 19
ATOM 27583 O O . GLN A 1 24 ? 147.019 -1.206 9.276 1.00 0.00 24 GLN A O 19
ATOM 27597 N N . ALA A 1 25 ? 148.888 -0.867 8.069 1.00 0.00 25 ALA A N 19
ATOM 27598 C CA . ALA A 1 25 ? 149.169 -2.288 7.904 1.00 0.00 25 ALA A CA 19
ATOM 27599 C C . ALA A 1 25 ? 150.101 -2.810 8.999 1.00 0.00 25 ALA A C 19
ATOM 27600 O O . ALA A 1 25 ? 150.351 -4.011 9.088 1.00 0.00 25 ALA A O 19
ATOM 27607 N N . TRP A 1 26 ? 150.614 -1.904 9.829 1.00 0.00 26 TRP A N 19
ATOM 27608 C CA . TRP A 1 26 ? 151.516 -2.287 10.910 1.00 0.00 26 TRP A CA 19
ATOM 27609 C C . TRP A 1 26 ? 150.758 -2.481 12.221 1.00 0.00 26 TRP A C 19
ATOM 27610 O O . TRP A 1 26 ? 151.321 -2.318 13.304 1.00 0.00 26 TRP A O 19
ATOM 27631 N N . LYS A 1 27 ? 149.480 -2.833 12.116 1.00 0.00 27 LYS A N 19
ATOM 27632 C CA . LYS A 1 27 ? 148.648 -3.053 13.294 1.00 0.00 27 LYS A CA 19
ATOM 27633 C C . LYS A 1 27 ? 147.960 -4.418 13.238 1.00 0.00 27 LYS A C 19
ATOM 27634 O O . LYS A 1 27 ? 147.151 -4.750 14.105 1.00 0.00 27 LYS A O 19
ATOM 27653 N N . LEU A 1 28 ? 148.286 -5.208 12.216 1.00 0.00 28 LEU A N 19
ATOM 27654 C CA . LEU A 1 28 ? 147.700 -6.532 12.055 1.00 0.00 28 LEU A CA 19
ATOM 27655 C C . LEU A 1 28 ? 148.688 -7.616 12.482 1.00 0.00 28 LEU A C 19
ATOM 27656 O O . LEU A 1 28 ? 149.899 -7.398 12.470 1.00 0.00 28 LEU A O 19
ATOM 27672 N N . PRO A 1 29 ? 148.184 -8.802 12.865 1.00 0.00 29 PRO A N 19
ATOM 27673 C CA . PRO A 1 29 ? 149.032 -9.917 13.293 1.00 0.00 29 PRO A CA 19
ATOM 27674 C C . PRO A 1 29 ? 150.110 -10.249 12.266 1.00 0.00 29 PRO A C 19
ATOM 27675 O O . PRO A 1 29 ? 151.303 -10.148 12.551 1.00 0.00 29 PRO A O 19
ATOM 27686 N N . GLU A 1 30 ? 149.682 -10.642 11.070 1.00 0.00 30 GLU A N 19
ATOM 27687 C CA . GLU A 1 30 ? 150.615 -10.984 10.002 1.00 0.00 30 GLU A CA 19
ATOM 27688 C C . GLU A 1 30 ? 149.870 -11.372 8.729 1.00 0.00 30 GLU A C 19
ATOM 27689 O O . GLU A 1 30 ? 150.280 -11.015 7.625 1.00 0.00 30 GLU A O 19
ATOM 27701 N N . SER A 1 31 ? 148.774 -12.107 8.891 1.00 0.00 31 SER A N 19
ATOM 27702 C CA . SER A 1 31 ? 147.970 -12.546 7.753 1.00 0.00 31 SER A CA 19
ATOM 27703 C C . SER A 1 31 ? 147.577 -11.365 6.870 1.00 0.00 31 SER A C 19
ATOM 27704 O O . SER A 1 31 ? 147.976 -11.286 5.709 1.00 0.00 31 SER A O 19
ATOM 27712 N N . GLU A 1 32 ? 146.791 -10.451 7.430 1.00 0.00 32 GLU A N 19
ATOM 27713 C CA . GLU A 1 32 ? 146.345 -9.274 6.694 1.00 0.00 32 GLU A CA 19
ATOM 27714 C C . GLU A 1 32 ? 147.481 -8.267 6.534 1.00 0.00 32 GLU A C 19
ATOM 27715 O O . GLU A 1 32 ? 147.488 -7.472 5.594 1.00 0.00 32 GLU A O 19
ATOM 27727 N N . ARG A 1 33 ? 148.438 -8.305 7.457 1.00 0.00 33 ARG A N 19
ATOM 27728 C CA . ARG A 1 33 ? 149.577 -7.393 7.417 1.00 0.00 33 ARG A CA 19
ATOM 27729 C C . ARG A 1 33 ? 150.330 -7.509 6.094 1.00 0.00 33 ARG A C 19
ATOM 27730 O O . ARG A 1 33 ? 150.353 -6.573 5.297 1.00 0.00 33 ARG A O 19
ATOM 27751 N N . LYS A 1 34 ? 150.949 -8.664 5.871 1.00 0.00 34 LYS A N 19
ATOM 27752 C CA . LYS A 1 34 ? 151.708 -8.902 4.648 1.00 0.00 34 LYS A CA 19
ATOM 27753 C C . LYS A 1 34 ? 150.837 -8.711 3.408 1.00 0.00 34 LYS A C 19
ATOM 27754 O O . LYS A 1 34 ? 151.347 -8.466 2.313 1.00 0.00 34 LYS A O 19
ATOM 27773 N N . LYS A 1 35 ? 149.524 -8.830 3.581 1.00 0.00 35 LYS A N 19
ATOM 27774 C CA . LYS A 1 35 ? 148.590 -8.675 2.472 1.00 0.00 35 LYS A CA 19
ATOM 27775 C C . LYS A 1 35 ? 148.562 -7.233 1.968 1.00 0.00 35 LYS A C 19
ATOM 27776 O O . LYS A 1 35 ? 148.330 -6.986 0.784 1.00 0.00 35 LYS A O 19
ATOM 27795 N N . ILE A 1 36 ? 148.798 -6.286 2.870 1.00 0.00 36 ILE A N 19
ATOM 27796 C CA . ILE A 1 36 ? 148.796 -4.872 2.510 1.00 0.00 36 ILE A CA 19
ATOM 27797 C C . ILE A 1 36 ? 149.978 -4.530 1.609 1.00 0.00 36 ILE A C 19
ATOM 27798 O O . ILE A 1 36 ? 149.855 -3.719 0.691 1.00 0.00 36 ILE A O 19
ATOM 27814 N N . ILE A 1 37 ? 151.122 -5.150 1.878 1.00 0.00 37 ILE A N 19
ATOM 27815 C CA . ILE A 1 37 ? 152.324 -4.907 1.089 1.00 0.00 37 ILE A CA 19
ATOM 27816 C C . ILE A 1 37 ? 152.253 -5.631 -0.252 1.00 0.00 37 ILE A C 19
ATOM 27817 O O . ILE A 1 37 ? 152.774 -5.147 -1.257 1.00 0.00 37 ILE A O 19
ATOM 27833 N N . ARG A 1 38 ? 151.606 -6.790 -0.261 1.00 0.00 38 ARG A N 19
ATOM 27834 C CA . ARG A 1 38 ? 151.467 -7.579 -1.480 1.00 0.00 38 ARG A CA 19
ATOM 27835 C C . ARG A 1 38 ? 150.562 -6.874 -2.485 1.00 0.00 38 ARG A C 19
ATOM 27836 O O . ARG A 1 38 ? 150.712 -7.042 -3.696 1.00 0.00 38 ARG A O 19
ATOM 27857 N N . ARG A 1 39 ? 149.619 -6.088 -1.977 1.00 0.00 39 ARG A N 19
ATOM 27858 C CA . ARG A 1 39 ? 148.688 -5.359 -2.831 1.00 0.00 39 ARG A CA 19
ATOM 27859 C C . ARG A 1 39 ? 149.374 -4.169 -3.496 1.00 0.00 39 ARG A C 19
ATOM 27860 O O . ARG A 1 39 ? 149.016 -3.776 -4.606 1.00 0.00 39 ARG A O 19
ATOM 27881 N N . LEU A 1 40 ? 150.359 -3.599 -2.810 1.00 0.00 40 LEU A N 19
ATOM 27882 C CA . LEU A 1 40 ? 151.092 -2.453 -3.336 1.00 0.00 40 LEU A CA 19
ATOM 27883 C C . LEU A 1 40 ? 152.372 -2.897 -4.038 1.00 0.00 40 LEU A C 19
ATOM 27884 O O . LEU A 1 40 ? 152.827 -2.254 -4.985 1.00 0.00 40 LEU A O 19
ATOM 27900 N N . TYR A 1 41 ? 152.950 -3.997 -3.566 1.00 0.00 41 TYR A N 19
ATOM 27901 C CA . TYR A 1 41 ? 154.179 -4.524 -4.148 1.00 0.00 41 TYR A CA 19
ATOM 27902 C C . TYR A 1 41 ? 153.913 -5.152 -5.512 1.00 0.00 41 TYR A C 19
ATOM 27903 O O . TYR A 1 41 ? 154.718 -5.020 -6.435 1.00 0.00 41 TYR A O 19
ATOM 27921 N N . LEU A 1 42 ? 152.779 -5.835 -5.635 1.00 0.00 42 LEU A N 19
ATOM 27922 C CA . LEU A 1 42 ? 152.410 -6.482 -6.890 1.00 0.00 42 LEU A CA 19
ATOM 27923 C C . LEU A 1 42 ? 151.492 -5.588 -7.721 1.00 0.00 42 LEU A C 19
ATOM 27924 O O . LEU A 1 42 ? 150.784 -6.064 -8.608 1.00 0.00 42 LEU A O 19
ATOM 27940 N N . LYS A 1 43 ? 151.510 -4.289 -7.430 1.00 0.00 43 LYS A N 19
ATOM 27941 C CA . LYS A 1 43 ? 150.680 -3.331 -8.152 1.00 0.00 43 LYS A CA 19
ATOM 27942 C C . LYS A 1 43 ? 151.519 -2.166 -8.668 1.00 0.00 43 LYS A C 19
ATOM 27943 O O . LYS A 1 43 ? 151.323 -1.696 -9.789 1.00 0.00 43 LYS A O 19
ATOM 27962 N N . TRP A 1 44 ? 152.455 -1.704 -7.844 1.00 0.00 44 TRP A N 19
ATOM 27963 C CA . TRP A 1 44 ? 153.325 -0.595 -8.219 1.00 0.00 44 TRP A CA 19
ATOM 27964 C C . TRP A 1 44 ? 154.654 -1.104 -8.772 1.00 0.00 44 TRP A C 19
ATOM 27965 O O . TRP A 1 44 ? 155.666 -0.406 -8.716 1.00 0.00 44 TRP A O 19
ATOM 27986 N N . HIS A 1 45 ? 154.645 -2.323 -9.305 1.00 0.00 45 HIS A N 19
ATOM 27987 C CA . HIS A 1 45 ? 155.851 -2.920 -9.865 1.00 0.00 45 HIS A CA 19
ATOM 27988 C C . HIS A 1 45 ? 156.181 -2.305 -11.224 1.00 0.00 45 HIS A C 19
ATOM 27989 O O . HIS A 1 45 ? 155.287 -2.058 -12.034 1.00 0.00 45 HIS A O 19
ATOM 28004 N N . PRO A 1 46 ? 157.474 -2.050 -11.496 1.00 0.00 46 PRO A N 19
ATOM 28005 C CA . PRO A 1 46 ? 157.909 -1.462 -12.766 1.00 0.00 46 PRO A CA 19
ATOM 28006 C C . PRO A 1 46 ? 157.853 -2.462 -13.916 1.00 0.00 46 PRO A C 19
ATOM 28007 O O . PRO A 1 46 ? 157.446 -2.123 -15.028 1.00 0.00 46 PRO A O 19
ATOM 28018 N N . ASP A 1 47 ? 158.264 -3.695 -13.641 1.00 0.00 47 ASP A N 19
ATOM 28019 C CA . ASP A 1 47 ? 158.263 -4.745 -14.652 1.00 0.00 47 ASP A CA 19
ATOM 28020 C C . ASP A 1 47 ? 156.851 -5.002 -15.171 1.00 0.00 47 ASP A C 19
ATOM 28021 O O . ASP A 1 47 ? 156.663 -5.380 -16.326 1.00 0.00 47 ASP A O 19
ATOM 28030 N N . LYS A 1 48 ? 155.861 -4.794 -14.308 1.00 0.00 48 LYS A N 19
ATOM 28031 C CA . LYS A 1 48 ? 154.467 -5.005 -14.680 1.00 0.00 48 LYS A CA 19
ATOM 28032 C C . LYS A 1 48 ? 153.890 -3.767 -15.361 1.00 0.00 48 LYS A C 19
ATOM 28033 O O . LYS A 1 48 ? 153.141 -3.873 -16.332 1.00 0.00 48 LYS A O 19
ATOM 28052 N N . ASN A 1 49 ? 154.244 -2.593 -14.844 1.00 0.00 49 ASN A N 19
ATOM 28053 C CA . ASN A 1 49 ? 153.760 -1.335 -15.403 1.00 0.00 49 ASN A CA 19
ATOM 28054 C C . ASN A 1 49 ? 154.550 -0.955 -16.656 1.00 0.00 49 ASN A C 19
ATOM 28055 O O . ASN A 1 49 ? 155.735 -0.635 -16.575 1.00 0.00 49 ASN A O 19
ATOM 28066 N N . PRO A 1 50 ? 153.903 -0.986 -17.837 1.00 0.00 50 PRO A N 19
ATOM 28067 C CA . PRO A 1 50 ? 154.559 -0.644 -19.101 1.00 0.00 50 PRO A CA 19
ATOM 28068 C C . PRO A 1 50 ? 154.717 0.863 -19.285 1.00 0.00 50 PRO A C 19
ATOM 28069 O O . PRO A 1 50 ? 155.768 1.339 -19.715 1.00 0.00 50 PRO A O 19
ATOM 28080 N N . GLU A 1 51 ? 153.665 1.607 -18.958 1.00 0.00 51 GLU A N 19
ATOM 28081 C CA . GLU A 1 51 ? 153.687 3.059 -19.089 1.00 0.00 51 GLU A CA 19
ATOM 28082 C C . GLU A 1 51 ? 154.432 3.703 -17.924 1.00 0.00 51 GLU A C 19
ATOM 28083 O O . GLU A 1 51 ? 155.429 4.397 -18.120 1.00 0.00 51 GLU A O 19
ATOM 28095 N N . ASN A 1 52 ? 153.941 3.468 -16.711 1.00 0.00 52 ASN A N 19
ATOM 28096 C CA . ASN A 1 52 ? 154.561 4.027 -15.515 1.00 0.00 52 ASN A CA 19
ATOM 28097 C C . ASN A 1 52 ? 155.964 3.463 -15.315 1.00 0.00 52 ASN A C 19
ATOM 28098 O O . ASN A 1 52 ? 156.167 2.538 -14.529 1.00 0.00 52 ASN A O 19
ATOM 28109 N N . HIS A 1 53 ? 156.931 4.027 -16.032 1.00 0.00 53 HIS A N 19
ATOM 28110 C CA . HIS A 1 53 ? 158.316 3.582 -15.932 1.00 0.00 53 HIS A CA 19
ATOM 28111 C C . HIS A 1 53 ? 159.002 4.211 -14.724 1.00 0.00 53 HIS A C 19
ATOM 28112 O O . HIS A 1 53 ? 159.551 3.510 -13.874 1.00 0.00 53 HIS A O 19
ATOM 28127 N N . ASP A 1 54 ? 158.964 5.538 -14.655 1.00 0.00 54 ASP A N 19
ATOM 28128 C CA . ASP A 1 54 ? 159.581 6.263 -13.549 1.00 0.00 54 ASP A CA 19
ATOM 28129 C C . ASP A 1 54 ? 158.606 6.408 -12.386 1.00 0.00 54 ASP A C 19
ATOM 28130 O O . ASP A 1 54 ? 159.007 6.397 -11.222 1.00 0.00 54 ASP A O 19
ATOM 28139 N N . ILE A 1 55 ? 157.324 6.543 -12.709 1.00 0.00 55 ILE A N 19
ATOM 28140 C CA . ILE A 1 55 ? 156.290 6.690 -11.691 1.00 0.00 55 ILE A CA 19
ATOM 28141 C C . ILE A 1 55 ? 156.245 5.471 -10.776 1.00 0.00 55 ILE A C 19
ATOM 28142 O O . ILE A 1 55 ? 156.124 5.601 -9.558 1.00 0.00 55 ILE A O 19
ATOM 28158 N N . ALA A 1 56 ? 156.342 4.287 -11.371 1.00 0.00 56 ALA A N 19
ATOM 28159 C CA . ALA A 1 56 ? 156.311 3.044 -10.609 1.00 0.00 56 ALA A CA 19
ATOM 28160 C C . ALA A 1 56 ? 157.509 2.946 -9.670 1.00 0.00 56 ALA A C 19
ATOM 28161 O O . ALA A 1 56 ? 157.362 2.631 -8.490 1.00 0.00 56 ALA A O 19
ATOM 28168 N N . ASN A 1 57 ? 158.696 3.220 -10.203 1.00 0.00 57 ASN A N 19
ATOM 28169 C CA . ASN A 1 57 ? 159.920 3.163 -9.412 1.00 0.00 57 ASN A CA 19
ATOM 28170 C C . ASN A 1 57 ? 159.913 4.230 -8.321 1.00 0.00 57 ASN A C 19
ATOM 28171 O O . ASN A 1 57 ? 160.451 4.024 -7.233 1.00 0.00 57 ASN A O 19
ATOM 28182 N N . GLU A 1 58 ? 159.299 5.371 -8.621 1.00 0.00 58 GLU A N 19
ATOM 28183 C CA . GLU A 1 58 ? 159.220 6.470 -7.665 1.00 0.00 58 GLU A CA 19
ATOM 28184 C C . GLU A 1 58 ? 158.487 6.039 -6.399 1.00 0.00 58 GLU A C 19
ATOM 28185 O O . GLU A 1 58 ? 158.997 6.200 -5.290 1.00 0.00 58 GLU A O 19
ATOM 28197 N N . VAL A 1 59 ? 157.289 5.490 -6.573 1.00 0.00 59 VAL A N 19
ATOM 28198 C CA . VAL A 1 59 ? 156.487 5.036 -5.444 1.00 0.00 59 VAL A CA 19
ATOM 28199 C C . VAL A 1 59 ? 157.104 3.805 -4.789 1.00 0.00 59 VAL A C 19
ATOM 28200 O O . VAL A 1 59 ? 156.988 3.609 -3.580 1.00 0.00 59 VAL A O 19
ATOM 28213 N N . PHE A 1 60 ? 157.760 2.977 -5.596 1.00 0.00 60 PHE A N 19
ATOM 28214 C CA . PHE A 1 60 ? 158.396 1.763 -5.096 1.00 0.00 60 PHE A CA 19
ATOM 28215 C C . PHE A 1 60 ? 159.488 2.097 -4.083 1.00 0.00 60 PHE A C 19
ATOM 28216 O O . PHE A 1 60 ? 159.632 1.422 -3.065 1.00 0.00 60 PHE A O 19
ATOM 28233 N N . LYS A 1 61 ? 160.255 3.144 -4.373 1.00 0.00 61 LYS A N 19
ATOM 28234 C CA . LYS A 1 61 ? 161.336 3.566 -3.490 1.00 0.00 61 LYS A CA 19
ATOM 28235 C C . LYS A 1 61 ? 160.805 3.912 -2.102 1.00 0.00 61 LYS A C 19
ATOM 28236 O O . LYS A 1 61 ? 161.328 3.441 -1.092 1.00 0.00 61 LYS A O 19
ATOM 28255 N N . HIS A 1 62 ? 159.765 4.737 -2.060 1.00 0.00 62 HIS A N 19
ATOM 28256 C CA . HIS A 1 62 ? 159.163 5.147 -0.796 1.00 0.00 62 HIS A CA 19
ATOM 28257 C C . HIS A 1 62 ? 158.506 3.963 -0.094 1.00 0.00 62 HIS A C 19
ATOM 28258 O O . HIS A 1 62 ? 158.514 3.874 1.134 1.00 0.00 62 HIS A O 19
ATOM 28273 N N . LEU A 1 63 ? 157.935 3.056 -0.881 1.00 0.00 63 LEU A N 19
ATOM 28274 C CA . LEU A 1 63 ? 157.273 1.878 -0.333 1.00 0.00 63 LEU A CA 19
ATOM 28275 C C . LEU A 1 63 ? 158.241 1.044 0.501 1.00 0.00 63 LEU A C 19
ATOM 28276 O O . LEU A 1 63 ? 158.043 0.864 1.703 1.00 0.00 63 LEU A O 19
ATOM 28292 N N . GLN A 1 64 ? 159.286 0.540 -0.144 1.00 0.00 64 GLN A N 19
ATOM 28293 C CA . GLN A 1 64 ? 160.286 -0.274 0.537 1.00 0.00 64 GLN A CA 19
ATOM 28294 C C . GLN A 1 64 ? 160.948 0.507 1.668 1.00 0.00 64 GLN A C 19
ATOM 28295 O O . GLN A 1 64 ? 161.083 0.009 2.785 1.00 0.00 64 GLN A O 19
ATOM 28309 N N . ASN A 1 65 ? 161.362 1.735 1.369 1.00 0.00 65 ASN A N 19
ATOM 28310 C CA . ASN A 1 65 ? 162.012 2.586 2.359 1.00 0.00 65 ASN A CA 19
ATOM 28311 C C . ASN A 1 65 ? 161.102 2.827 3.560 1.00 0.00 65 ASN A C 19
ATOM 28312 O O . ASN A 1 65 ? 161.576 3.059 4.672 1.00 0.00 65 ASN A O 19
ATOM 28323 N N . GLU A 1 66 ? 159.794 2.773 3.330 1.00 0.00 66 GLU A N 19
ATOM 28324 C CA . GLU A 1 66 ? 158.821 2.988 4.394 1.00 0.00 66 GLU A CA 19
ATOM 28325 C C . GLU A 1 66 ? 158.684 1.751 5.283 1.00 0.00 66 GLU A C 19
ATOM 28326 O O . GLU A 1 66 ? 158.059 1.807 6.343 1.00 0.00 66 GLU A O 19
ATOM 28338 N N . ILE A 1 67 ? 159.265 0.635 4.847 1.00 0.00 67 ILE A N 19
ATOM 28339 C CA . ILE A 1 67 ? 159.197 -0.606 5.610 1.00 0.00 67 ILE A CA 19
ATOM 28340 C C . ILE A 1 67 ? 160.240 -0.631 6.724 1.00 0.00 67 ILE A C 19
ATOM 28341 O O . ILE A 1 67 ? 159.955 -1.055 7.843 1.00 0.00 67 ILE A O 19
ATOM 28357 N N . ASN A 1 68 ? 161.448 -0.177 6.409 1.00 0.00 68 ASN A N 19
ATOM 28358 C CA . ASN A 1 68 ? 162.533 -0.151 7.383 1.00 0.00 68 ASN A CA 19
ATOM 28359 C C . ASN A 1 68 ? 162.204 0.780 8.545 1.00 0.00 68 ASN A C 19
ATOM 28360 O O . ASN A 1 68 ? 162.529 0.489 9.697 1.00 0.00 68 ASN A O 19
ATOM 28371 N N . ARG A 1 69 ? 161.560 1.902 8.240 1.00 0.00 69 ARG A N 19
ATOM 28372 C CA . ARG A 1 69 ? 161.193 2.872 9.265 1.00 0.00 69 ARG A CA 19
ATOM 28373 C C . ARG A 1 69 ? 160.284 2.238 10.315 1.00 0.00 69 ARG A C 19
ATOM 28374 O O . ARG A 1 69 ? 160.314 2.614 11.486 1.00 0.00 69 ARG A O 19
ATOM 28395 N N . LEU A 1 70 ? 159.481 1.268 9.886 1.00 0.00 70 LEU A N 19
ATOM 28396 C CA . LEU A 1 70 ? 158.570 0.574 10.789 1.00 0.00 70 LEU A CA 19
ATOM 28397 C C . LEU A 1 70 ? 159.206 -0.709 11.313 1.00 0.00 70 LEU A C 19
ATOM 28398 O O . LEU A 1 70 ? 159.171 -0.990 12.511 1.00 0.00 70 LEU A O 19
ATOM 28414 N N . GLU A 1 71 ? 159.791 -1.481 10.402 1.00 0.00 71 GLU A N 19
ATOM 28415 C CA . GLU A 1 71 ? 160.442 -2.735 10.760 1.00 0.00 71 GLU A CA 19
ATOM 28416 C C . GLU A 1 71 ? 161.583 -2.494 11.743 1.00 0.00 71 GLU A C 19
ATOM 28417 O O . GLU A 1 71 ? 161.896 -3.354 12.567 1.00 0.00 71 GLU A O 19
ATOM 28429 N N . LYS A 1 72 ? 162.201 -1.321 11.651 1.00 0.00 72 LYS A N 19
ATOM 28430 C CA . LYS A 1 72 ? 163.308 -0.968 12.531 1.00 0.00 72 LYS A CA 19
ATOM 28431 C C . LYS A 1 72 ? 162.800 -0.592 13.920 1.00 0.00 72 LYS A C 19
ATOM 28432 O O . LYS A 1 72 ? 163.110 -1.259 14.906 1.00 0.00 72 LYS A O 19
ATOM 28451 N N . GLN A 1 73 ? 162.023 0.483 13.988 1.00 0.00 73 GLN A N 19
ATOM 28452 C CA . GLN A 1 73 ? 161.476 0.950 15.256 1.00 0.00 73 GLN A CA 19
ATOM 28453 C C . GLN A 1 73 ? 160.624 -0.128 15.919 1.00 0.00 73 GLN A C 19
ATOM 28454 O O . GLN A 1 73 ? 160.465 -0.144 17.140 1.00 0.00 73 GLN A O 19
ATOM 28468 N N . ALA A 1 74 ? 160.078 -1.030 15.109 1.00 0.00 74 ALA A N 19
ATOM 28469 C CA . ALA A 1 74 ? 159.244 -2.110 15.621 1.00 0.00 74 ALA A CA 19
ATOM 28470 C C . ALA A 1 74 ? 160.059 -3.384 15.826 1.00 0.00 74 ALA A C 19
ATOM 28471 O O . ALA A 1 74 ? 159.596 -4.485 15.525 1.00 0.00 74 ALA A O 19
ATOM 28478 N N . PHE A 1 75 ? 161.274 -3.227 16.340 1.00 0.00 75 PHE A N 19
ATOM 28479 C CA . PHE A 1 75 ? 162.153 -4.365 16.586 1.00 0.00 75 PHE A CA 19
ATOM 28480 C C . PHE A 1 75 ? 162.883 -4.211 17.916 1.00 0.00 75 PHE A C 19
ATOM 28481 O O . PHE A 1 75 ? 162.933 -5.142 18.720 1.00 0.00 75 PHE A O 19
ATOM 28498 N N . LEU A 1 76 ? 163.448 -3.030 18.142 1.00 0.00 76 LEU A N 19
ATOM 28499 C CA . LEU A 1 76 ? 164.177 -2.753 19.375 1.00 0.00 76 LEU A CA 19
ATOM 28500 C C . LEU A 1 76 ? 163.261 -2.875 20.588 1.00 0.00 76 LEU A C 19
ATOM 28501 O O . LEU A 1 76 ? 163.452 -3.747 21.437 1.00 0.00 76 LEU A O 19
ATOM 28517 N N . ASP A 1 77 ? 162.267 -1.995 20.663 1.00 0.00 77 ASP A N 19
ATOM 28518 C CA . ASP A 1 77 ? 161.320 -2.003 21.774 1.00 0.00 77 ASP A CA 19
ATOM 28519 C C . ASP A 1 77 ? 162.025 -1.699 23.092 1.00 0.00 77 ASP A C 19
ATOM 28520 O O . ASP A 1 77 ? 163.119 -2.201 23.352 1.00 0.00 77 ASP A O 19
ATOM 28529 N N . GLN A 1 78 ? 161.392 -0.873 23.919 1.00 0.00 78 GLN A N 19
ATOM 28530 C CA . GLN A 1 78 ? 161.959 -0.503 25.210 1.00 0.00 78 GLN A CA 19
ATOM 28531 C C . GLN A 1 78 ? 161.277 -1.264 26.343 1.00 0.00 78 GLN A C 19
ATOM 28532 O O . GLN A 1 78 ? 160.209 -0.871 26.814 1.00 0.00 78 GLN A O 19
ATOM 28546 N N . ASN A 1 79 ? 161.902 -2.354 26.777 1.00 0.00 79 ASN A N 19
ATOM 28547 C CA . ASN A 1 79 ? 161.356 -3.171 27.855 1.00 0.00 79 ASN A CA 19
ATOM 28548 C C . ASN A 1 79 ? 162.342 -3.273 29.013 1.00 0.00 79 ASN A C 19
ATOM 28549 O O . ASN A 1 79 ? 163.556 -3.211 28.815 1.00 0.00 79 ASN A O 19
ATOM 28560 N N . ALA A 1 80 ? 161.813 -3.427 30.222 1.00 0.00 80 ALA A N 19
ATOM 28561 C CA . ALA A 1 80 ? 162.648 -3.536 31.413 1.00 0.00 80 ALA A CA 19
ATOM 28562 C C . ALA A 1 80 ? 162.209 -4.708 32.284 1.00 0.00 80 ALA A C 19
ATOM 28563 O O . ALA A 1 80 ? 161.198 -5.354 32.011 1.00 0.00 80 ALA A O 19
ATOM 28570 N N . ASP A 1 81 ? 162.977 -4.978 33.335 1.00 0.00 81 ASP A N 19
ATOM 28571 C CA . ASP A 1 81 ? 162.668 -6.073 34.247 1.00 0.00 81 ASP A CA 19
ATOM 28572 C C . ASP A 1 81 ? 162.595 -5.577 35.689 1.00 0.00 81 ASP A C 19
ATOM 28573 O O . ASP A 1 81 ? 163.613 -5.230 36.288 1.00 0.00 81 ASP A O 19
ATOM 28582 N N . ARG A 1 82 ? 161.386 -5.545 36.238 1.00 0.00 82 ARG A N 19
ATOM 28583 C CA . ARG A 1 82 ? 161.181 -5.092 37.609 1.00 0.00 82 ARG A CA 19
ATOM 28584 C C . ARG A 1 82 ? 159.777 -5.440 38.093 1.00 0.00 82 ARG A C 19
ATOM 28585 O O . ARG A 1 82 ? 159.595 -5.902 39.219 1.00 0.00 82 ARG A O 19
ATOM 28606 N N . ALA A 1 83 ? 158.788 -5.213 37.235 1.00 0.00 83 ALA A N 19
ATOM 28607 C CA . ALA A 1 83 ? 157.400 -5.504 37.575 1.00 0.00 83 ALA A CA 19
ATOM 28608 C C . ALA A 1 83 ? 157.211 -6.984 37.892 1.00 0.00 83 ALA A C 19
ATOM 28609 O O . ALA A 1 83 ? 156.642 -7.340 38.924 1.00 0.00 83 ALA A O 19
ATOM 28616 N N . SER A 1 84 ? 157.691 -7.841 36.998 1.00 0.00 84 SER A N 19
ATOM 28617 C CA . SER A 1 84 ? 157.575 -9.283 37.182 1.00 0.00 84 SER A CA 19
ATOM 28618 C C . SER A 1 84 ? 158.775 -9.832 37.948 1.00 0.00 84 SER A C 19
ATOM 28619 O O . SER A 1 84 ? 159.909 -9.768 37.475 1.00 0.00 84 SER A O 19
ATOM 28627 N N . ARG A 1 85 ? 158.515 -10.372 39.135 1.00 0.00 85 ARG A N 19
ATOM 28628 C CA . ARG A 1 85 ? 159.573 -10.932 39.967 1.00 0.00 85 ARG A CA 19
ATOM 28629 C C . ARG A 1 85 ? 159.152 -12.279 40.549 1.00 0.00 85 ARG A C 19
ATOM 28630 O O . ARG A 1 85 ? 159.792 -13.300 40.304 1.00 0.00 85 ARG A O 19
ATOM 28651 N N . ARG A 1 86 ? 158.069 -12.270 41.322 1.00 0.00 86 ARG A N 19
ATOM 28652 C CA . ARG A 1 86 ? 157.562 -13.490 41.939 1.00 0.00 86 ARG A CA 19
ATOM 28653 C C . ARG A 1 86 ? 156.040 -13.452 42.047 1.00 0.00 86 ARG A C 19
ATOM 28654 O O . ARG A 1 86 ? 155.425 -12.395 41.913 1.00 0.00 86 ARG A O 19
ATOM 28675 N N . THR A 1 87 ? 155.440 -14.613 42.289 1.00 0.00 87 THR A N 19
ATOM 28676 C CA . THR A 1 87 ? 153.990 -14.711 42.414 1.00 0.00 87 THR A CA 19
ATOM 28677 C C . THR A 1 87 ? 153.300 -14.264 41.130 1.00 0.00 87 THR A C 19
ATOM 28678 O O . THR A 1 87 ? 153.921 -13.654 40.260 1.00 0.00 87 THR A O 19
ATOM 28689 N N . PHE A 1 88 ? 152.012 -14.570 41.018 1.00 0.00 88 PHE A N 19
ATOM 28690 C CA . PHE A 1 88 ? 151.237 -14.199 39.841 1.00 0.00 88 PHE A CA 19
ATOM 28691 C C . PHE A 1 88 ? 150.939 -12.702 39.835 1.00 0.00 88 PHE A C 19
ATOM 28692 O O . PHE A 1 88 ? 150.243 -12.235 40.761 1.00 0.00 88 PHE A O 19
ATOM 28710 N N . MET A 1 1 ? 169.015 8.320 0.595 1.00 0.00 1 MET A N 20
ATOM 28711 C CA . MET A 1 1 ? 168.982 9.780 0.319 1.00 0.00 1 MET A CA 20
ATOM 28712 C C . MET A 1 1 ? 170.349 10.288 -0.125 1.00 0.00 1 MET A C 20
ATOM 28713 O O . MET A 1 1 ? 171.374 9.663 0.149 1.00 0.00 1 MET A O 20
ATOM 28729 N N . HIS A 1 2 ? 170.358 11.424 -0.814 1.00 0.00 2 HIS A N 20
ATOM 28730 C CA . HIS A 1 2 ? 171.601 12.017 -1.295 1.00 0.00 2 HIS A CA 20
ATOM 28731 C C . HIS A 1 2 ? 171.694 13.487 -0.899 1.00 0.00 2 HIS A C 20
ATOM 28732 O O . HIS A 1 2 ? 170.751 14.254 -1.094 1.00 0.00 2 HIS A O 20
ATOM 28747 N N . HIS A 1 3 ? 172.837 13.872 -0.339 1.00 0.00 3 HIS A N 20
ATOM 28748 C CA . HIS A 1 3 ? 173.054 15.250 0.086 1.00 0.00 3 HIS A CA 20
ATOM 28749 C C . HIS A 1 3 ? 172.017 15.674 1.122 1.00 0.00 3 HIS A C 20
ATOM 28750 O O . HIS A 1 3 ? 171.713 16.858 1.262 1.00 0.00 3 HIS A O 20
ATOM 28765 N N . HIS A 1 4 ? 171.477 14.699 1.850 1.00 0.00 4 HIS A N 20
ATOM 28766 C CA . HIS A 1 4 ? 170.474 14.973 2.873 1.00 0.00 4 HIS A CA 20
ATOM 28767 C C . HIS A 1 4 ? 169.286 15.731 2.288 1.00 0.00 4 HIS A C 20
ATOM 28768 O O . HIS A 1 4 ? 168.634 16.513 2.979 1.00 0.00 4 HIS A O 20
ATOM 28783 N N . HIS A 1 5 ? 169.010 15.493 1.009 1.00 0.00 5 HIS A N 20
ATOM 28784 C CA . HIS A 1 5 ? 167.901 16.153 0.331 1.00 0.00 5 HIS A CA 20
ATOM 28785 C C . HIS A 1 5 ? 166.600 15.385 0.541 1.00 0.00 5 HIS A C 20
ATOM 28786 O O . HIS A 1 5 ? 166.531 14.182 0.289 1.00 0.00 5 HIS A O 20
ATOM 28801 N N . HIS A 1 6 ? 165.571 16.088 1.002 1.00 0.00 6 HIS A N 20
ATOM 28802 C CA . HIS A 1 6 ? 164.271 15.473 1.243 1.00 0.00 6 HIS A CA 20
ATOM 28803 C C . HIS A 1 6 ? 163.214 16.048 0.307 1.00 0.00 6 HIS A C 20
ATOM 28804 O O . HIS A 1 6 ? 163.339 17.176 -0.169 1.00 0.00 6 HIS A O 20
ATOM 28819 N N . HIS A 1 7 ? 162.171 15.266 0.047 1.00 0.00 7 HIS A N 20
ATOM 28820 C CA . HIS A 1 7 ? 161.092 15.698 -0.832 1.00 0.00 7 HIS A CA 20
ATOM 28821 C C . HIS A 1 7 ? 159.929 16.267 -0.026 1.00 0.00 7 HIS A C 20
ATOM 28822 O O . HIS A 1 7 ? 159.847 16.073 1.186 1.00 0.00 7 HIS A O 20
ATOM 28837 N N . LEU A 1 8 ? 159.032 16.972 -0.708 1.00 0.00 8 LEU A N 20
ATOM 28838 C CA . LEU A 1 8 ? 157.874 17.570 -0.056 1.00 0.00 8 LEU A CA 20
ATOM 28839 C C . LEU A 1 8 ? 156.841 18.016 -1.086 1.00 0.00 8 LEU A C 20
ATOM 28840 O O . LEU A 1 8 ? 157.100 17.998 -2.288 1.00 0.00 8 LEU A O 20
ATOM 28856 N N . VAL A 1 9 ? 155.668 18.418 -0.605 1.00 0.00 9 VAL A N 20
ATOM 28857 C CA . VAL A 1 9 ? 154.596 18.869 -1.484 1.00 0.00 9 VAL A CA 20
ATOM 28858 C C . VAL A 1 9 ? 154.105 17.735 -2.381 1.00 0.00 9 VAL A C 20
ATOM 28859 O O . VAL A 1 9 ? 154.732 17.419 -3.392 1.00 0.00 9 VAL A O 20
ATOM 28872 N N . PRO A 1 10 ? 152.970 17.104 -2.025 1.00 0.00 10 PRO A N 20
ATOM 28873 C CA . PRO A 1 10 ? 152.402 16.001 -2.807 1.00 0.00 10 PRO A CA 20
ATOM 28874 C C . PRO A 1 10 ? 152.274 16.347 -4.287 1.00 0.00 10 PRO A C 20
ATOM 28875 O O . PRO A 1 10 ? 152.627 17.448 -4.710 1.00 0.00 10 PRO A O 20
ATOM 28886 N N . ARG A 1 11 ? 151.768 15.400 -5.070 1.00 0.00 11 ARG A N 20
ATOM 28887 C CA . ARG A 1 11 ? 151.594 15.607 -6.504 1.00 0.00 11 ARG A CA 20
ATOM 28888 C C . ARG A 1 11 ? 150.256 15.048 -6.978 1.00 0.00 11 ARG A C 20
ATOM 28889 O O . ARG A 1 11 ? 149.432 15.773 -7.534 1.00 0.00 11 ARG A O 20
ATOM 28910 N N . GLY A 1 12 ? 150.050 13.754 -6.758 1.00 0.00 12 GLY A N 20
ATOM 28911 C CA . GLY A 1 12 ? 148.810 13.121 -7.170 1.00 0.00 12 GLY A CA 20
ATOM 28912 C C . GLY A 1 12 ? 148.248 12.197 -6.109 1.00 0.00 12 GLY A C 20
ATOM 28913 O O . GLY A 1 12 ? 147.562 11.224 -6.422 1.00 0.00 12 GLY A O 20
ATOM 28917 N N . SER A 1 13 ? 148.539 12.499 -4.847 1.00 0.00 13 SER A N 20
ATOM 28918 C CA . SER A 1 13 ? 148.059 11.688 -3.736 1.00 0.00 13 SER A CA 20
ATOM 28919 C C . SER A 1 13 ? 148.563 10.253 -3.851 1.00 0.00 13 SER A C 20
ATOM 28920 O O . SER A 1 13 ? 147.845 9.304 -3.537 1.00 0.00 13 SER A O 20
ATOM 28928 N N . ILE A 1 14 ? 149.804 10.102 -4.303 1.00 0.00 14 ILE A N 20
ATOM 28929 C CA . ILE A 1 14 ? 150.405 8.784 -4.460 1.00 0.00 14 ILE A CA 20
ATOM 28930 C C . ILE A 1 14 ? 151.311 8.449 -3.280 1.00 0.00 14 ILE A C 20
ATOM 28931 O O . ILE A 1 14 ? 151.285 7.333 -2.763 1.00 0.00 14 ILE A O 20
ATOM 28947 N N . LEU A 1 15 ? 152.113 9.422 -2.861 1.00 0.00 15 LEU A N 20
ATOM 28948 C CA . LEU A 1 15 ? 153.028 9.230 -1.742 1.00 0.00 15 LEU A CA 20
ATOM 28949 C C . LEU A 1 15 ? 152.276 9.246 -0.414 1.00 0.00 15 LEU A C 20
ATOM 28950 O O . LEU A 1 15 ? 152.496 8.393 0.444 1.00 0.00 15 LEU A O 20
ATOM 28966 N N . LYS A 1 16 ? 151.389 10.222 -0.254 1.00 0.00 16 LYS A N 20
ATOM 28967 C CA . LYS A 1 16 ? 150.605 10.348 0.970 1.00 0.00 16 LYS A CA 20
ATOM 28968 C C . LYS A 1 16 ? 149.764 9.098 1.208 1.00 0.00 16 LYS A C 20
ATOM 28969 O O . LYS A 1 16 ? 149.581 8.668 2.347 1.00 0.00 16 LYS A O 20
ATOM 28988 N N . GLU A 1 17 ? 149.255 8.518 0.126 1.00 0.00 17 GLU A N 20
ATOM 28989 C CA . GLU A 1 17 ? 148.434 7.316 0.218 1.00 0.00 17 GLU A CA 20
ATOM 28990 C C . GLU A 1 17 ? 149.257 6.135 0.720 1.00 0.00 17 GLU A C 20
ATOM 28991 O O . GLU A 1 17 ? 148.771 5.313 1.497 1.00 0.00 17 GLU A O 20
ATOM 29003 N N . VAL A 1 18 ? 150.505 6.058 0.271 1.00 0.00 18 VAL A N 20
ATOM 29004 C CA . VAL A 1 18 ? 151.398 4.978 0.676 1.00 0.00 18 VAL A CA 20
ATOM 29005 C C . VAL A 1 18 ? 151.837 5.143 2.128 1.00 0.00 18 VAL A C 20
ATOM 29006 O O . VAL A 1 18 ? 152.171 4.168 2.801 1.00 0.00 18 VAL A O 20
ATOM 29019 N N . THR A 1 19 ? 151.833 6.384 2.607 1.00 0.00 19 THR A N 20
ATOM 29020 C CA . THR A 1 19 ? 152.230 6.675 3.980 1.00 0.00 19 THR A CA 20
ATOM 29021 C C . THR A 1 19 ? 151.091 6.390 4.955 1.00 0.00 19 THR A C 20
ATOM 29022 O O . THR A 1 19 ? 151.318 6.206 6.152 1.00 0.00 19 THR A O 20
ATOM 29033 N N . SER A 1 20 ? 149.865 6.355 4.440 1.00 0.00 20 SER A N 20
ATOM 29034 C CA . SER A 1 20 ? 148.695 6.093 5.273 1.00 0.00 20 SER A CA 20
ATOM 29035 C C . SER A 1 20 ? 148.438 4.594 5.397 1.00 0.00 20 SER A C 20
ATOM 29036 O O . SER A 1 20 ? 147.925 4.126 6.412 1.00 0.00 20 SER A O 20
ATOM 29044 N N . VAL A 1 21 ? 148.796 3.848 4.357 1.00 0.00 21 VAL A N 20
ATOM 29045 C CA . VAL A 1 21 ? 148.603 2.405 4.351 1.00 0.00 21 VAL A CA 20
ATOM 29046 C C . VAL A 1 21 ? 149.612 1.710 5.261 1.00 0.00 21 VAL A C 20
ATOM 29047 O O . VAL A 1 21 ? 149.284 0.731 5.932 1.00 0.00 21 VAL A O 20
ATOM 29060 N N . VAL A 1 22 ? 150.838 2.222 5.278 1.00 0.00 22 VAL A N 20
ATOM 29061 C CA . VAL A 1 22 ? 151.892 1.650 6.106 1.00 0.00 22 VAL A CA 20
ATOM 29062 C C . VAL A 1 22 ? 151.544 1.756 7.587 1.00 0.00 22 VAL A C 20
ATOM 29063 O O . VAL A 1 22 ? 151.707 0.797 8.343 1.00 0.00 22 VAL A O 20
ATOM 29076 N N . GLU A 1 23 ? 151.062 2.926 7.996 1.00 0.00 23 GLU A N 20
ATOM 29077 C CA . GLU A 1 23 ? 150.690 3.154 9.386 1.00 0.00 23 GLU A CA 20
ATOM 29078 C C . GLU A 1 23 ? 149.414 2.394 9.740 1.00 0.00 23 GLU A C 20
ATOM 29079 O O . GLU A 1 23 ? 149.205 2.015 10.892 1.00 0.00 23 GLU A O 20
ATOM 29091 N N . GLN A 1 24 ? 148.567 2.171 8.739 1.00 0.00 24 GLN A N 20
ATOM 29092 C CA . GLN A 1 24 ? 147.314 1.454 8.942 1.00 0.00 24 GLN A CA 20
ATOM 29093 C C . GLN A 1 24 ? 147.518 -0.054 8.814 1.00 0.00 24 GLN A C 20
ATOM 29094 O O . GLN A 1 24 ? 146.708 -0.842 9.303 1.00 0.00 24 GLN A O 20
ATOM 29108 N N . ALA A 1 25 ? 148.601 -0.450 8.151 1.00 0.00 25 ALA A N 20
ATOM 29109 C CA . ALA A 1 25 ? 148.906 -1.863 7.959 1.00 0.00 25 ALA A CA 20
ATOM 29110 C C . ALA A 1 25 ? 149.829 -2.393 9.056 1.00 0.00 25 ALA A C 20
ATOM 29111 O O . ALA A 1 25 ? 150.040 -3.600 9.165 1.00 0.00 25 ALA A O 20
ATOM 29118 N N . TRP A 1 26 ? 150.379 -1.489 9.863 1.00 0.00 26 TRP A N 20
ATOM 29119 C CA . TRP A 1 26 ? 151.278 -1.883 10.944 1.00 0.00 26 TRP A CA 20
ATOM 29120 C C . TRP A 1 26 ? 150.525 -2.034 12.264 1.00 0.00 26 TRP A C 20
ATOM 29121 O O . TRP A 1 26 ? 151.104 -1.884 13.339 1.00 0.00 26 TRP A O 20
ATOM 29142 N N . LYS A 1 27 ? 149.235 -2.338 12.175 1.00 0.00 27 LYS A N 20
ATOM 29143 C CA . LYS A 1 27 ? 148.407 -2.517 13.363 1.00 0.00 27 LYS A CA 20
ATOM 29144 C C . LYS A 1 27 ? 147.606 -3.816 13.282 1.00 0.00 27 LYS A C 20
ATOM 29145 O O . LYS A 1 27 ? 146.731 -4.068 14.112 1.00 0.00 27 LYS A O 20
ATOM 29164 N N . LEU A 1 28 ? 147.909 -4.640 12.282 1.00 0.00 28 LEU A N 20
ATOM 29165 C CA . LEU A 1 28 ? 147.220 -5.912 12.098 1.00 0.00 28 LEU A CA 20
ATOM 29166 C C . LEU A 1 28 ? 148.108 -7.073 12.536 1.00 0.00 28 LEU A C 20
ATOM 29167 O O . LEU A 1 28 ? 149.334 -6.953 12.552 1.00 0.00 28 LEU A O 20
ATOM 29183 N N . PRO A 1 29 ? 147.505 -8.220 12.894 1.00 0.00 29 PRO A N 20
ATOM 29184 C CA . PRO A 1 29 ? 148.255 -9.403 13.330 1.00 0.00 29 PRO A CA 20
ATOM 29185 C C . PRO A 1 29 ? 149.324 -9.810 12.322 1.00 0.00 29 PRO A C 20
ATOM 29186 O O . PRO A 1 29 ? 150.517 -9.780 12.623 1.00 0.00 29 PRO A O 20
ATOM 29197 N N . GLU A 1 30 ? 148.890 -10.187 11.123 1.00 0.00 30 GLU A N 20
ATOM 29198 C CA . GLU A 1 30 ? 149.814 -10.596 10.071 1.00 0.00 30 GLU A CA 20
ATOM 29199 C C . GLU A 1 30 ? 149.066 -10.926 8.783 1.00 0.00 30 GLU A C 20
ATOM 29200 O O . GLU A 1 30 ? 149.527 -10.606 7.686 1.00 0.00 30 GLU A O 20
ATOM 29212 N N . SER A 1 31 ? 147.910 -11.568 8.922 1.00 0.00 31 SER A N 20
ATOM 29213 C CA . SER A 1 31 ? 147.099 -11.943 7.767 1.00 0.00 31 SER A CA 20
ATOM 29214 C C . SER A 1 31 ? 146.788 -10.728 6.900 1.00 0.00 31 SER A C 20
ATOM 29215 O O . SER A 1 31 ? 147.232 -10.639 5.756 1.00 0.00 31 SER A O 20
ATOM 29223 N N . GLU A 1 32 ? 146.024 -9.792 7.454 1.00 0.00 32 GLU A N 20
ATOM 29224 C CA . GLU A 1 32 ? 145.657 -8.581 6.731 1.00 0.00 32 GLU A CA 20
ATOM 29225 C C . GLU A 1 32 ? 146.861 -7.655 6.576 1.00 0.00 32 GLU A C 20
ATOM 29226 O O . GLU A 1 32 ? 146.912 -6.838 5.658 1.00 0.00 32 GLU A O 20
ATOM 29238 N N . ARG A 1 33 ? 147.827 -7.789 7.480 1.00 0.00 33 ARG A N 20
ATOM 29239 C CA . ARG A 1 33 ? 149.031 -6.965 7.444 1.00 0.00 33 ARG A CA 20
ATOM 29240 C C . ARG A 1 33 ? 149.763 -7.122 6.115 1.00 0.00 33 ARG A C 20
ATOM 29241 O O . ARG A 1 33 ? 149.795 -6.200 5.299 1.00 0.00 33 ARG A O 20
ATOM 29262 N N . LYS A 1 34 ? 150.354 -8.294 5.906 1.00 0.00 34 LYS A N 20
ATOM 29263 C CA . LYS A 1 34 ? 151.092 -8.574 4.677 1.00 0.00 34 LYS A CA 20
ATOM 29264 C C . LYS A 1 34 ? 150.222 -8.354 3.442 1.00 0.00 34 LYS A C 20
ATOM 29265 O O . LYS A 1 34 ? 150.734 -8.119 2.347 1.00 0.00 34 LYS A O 20
ATOM 29284 N N . LYS A 1 35 ? 148.908 -8.435 3.620 1.00 0.00 35 LYS A N 20
ATOM 29285 C CA . LYS A 1 35 ? 147.974 -8.248 2.515 1.00 0.00 35 LYS A CA 20
ATOM 29286 C C . LYS A 1 35 ? 148.070 -6.834 1.946 1.00 0.00 35 LYS A C 20
ATOM 29287 O O . LYS A 1 35 ? 147.974 -6.637 0.735 1.00 0.00 35 LYS A O 20
ATOM 29306 N N . ILE A 1 36 ? 148.258 -5.854 2.824 1.00 0.00 36 ILE A N 20
ATOM 29307 C CA . ILE A 1 36 ? 148.363 -4.462 2.402 1.00 0.00 36 ILE A CA 20
ATOM 29308 C C . ILE A 1 36 ? 149.602 -4.239 1.541 1.00 0.00 36 ILE A C 20
ATOM 29309 O O . ILE A 1 36 ? 149.547 -3.547 0.525 1.00 0.00 36 ILE A O 20
ATOM 29325 N N . ILE A 1 37 ? 150.720 -4.828 1.954 1.00 0.00 37 ILE A N 20
ATOM 29326 C CA . ILE A 1 37 ? 151.971 -4.691 1.219 1.00 0.00 37 ILE A CA 20
ATOM 29327 C C . ILE A 1 37 ? 152.014 -5.640 0.026 1.00 0.00 37 ILE A C 20
ATOM 29328 O O . ILE A 1 37 ? 152.645 -5.347 -0.990 1.00 0.00 37 ILE A O 20
ATOM 29344 N N . ARG A 1 38 ? 151.341 -6.778 0.156 1.00 0.00 38 ARG A N 20
ATOM 29345 C CA . ARG A 1 38 ? 151.303 -7.769 -0.912 1.00 0.00 38 ARG A CA 20
ATOM 29346 C C . ARG A 1 38 ? 150.624 -7.206 -2.157 1.00 0.00 38 ARG A C 20
ATOM 29347 O O . ARG A 1 38 ? 150.946 -7.593 -3.280 1.00 0.00 38 ARG A O 20
ATOM 29368 N N . ARG A 1 39 ? 149.684 -6.291 -1.949 1.00 0.00 39 ARG A N 20
ATOM 29369 C CA . ARG A 1 39 ? 148.959 -5.675 -3.056 1.00 0.00 39 ARG A CA 20
ATOM 29370 C C . ARG A 1 39 ? 149.782 -4.560 -3.693 1.00 0.00 39 ARG A C 20
ATOM 29371 O O . ARG A 1 39 ? 149.906 -4.488 -4.916 1.00 0.00 39 ARG A O 20
ATOM 29392 N N . LEU A 1 40 ? 150.342 -3.691 -2.858 1.00 0.00 40 LEU A N 20
ATOM 29393 C CA . LEU A 1 40 ? 151.151 -2.579 -3.341 1.00 0.00 40 LEU A CA 20
ATOM 29394 C C . LEU A 1 40 ? 152.362 -3.082 -4.119 1.00 0.00 40 LEU A C 20
ATOM 29395 O O . LEU A 1 40 ? 152.682 -2.568 -5.192 1.00 0.00 40 LEU A O 20
ATOM 29411 N N . TYR A 1 41 ? 153.035 -4.090 -3.573 1.00 0.00 41 TYR A N 20
ATOM 29412 C CA . TYR A 1 41 ? 154.212 -4.662 -4.218 1.00 0.00 41 TYR A CA 20
ATOM 29413 C C . TYR A 1 41 ? 153.832 -5.375 -5.511 1.00 0.00 41 TYR A C 20
ATOM 29414 O O . TYR A 1 41 ? 154.612 -5.413 -6.464 1.00 0.00 41 TYR A O 20
ATOM 29432 N N . LEU A 1 42 ? 152.630 -5.940 -5.538 1.00 0.00 42 LEU A N 20
ATOM 29433 C CA . LEU A 1 42 ? 152.145 -6.652 -6.716 1.00 0.00 42 LEU A CA 20
ATOM 29434 C C . LEU A 1 42 ? 151.240 -5.758 -7.557 1.00 0.00 42 LEU A C 20
ATOM 29435 O O . LEU A 1 42 ? 150.278 -6.227 -8.164 1.00 0.00 42 LEU A O 20
ATOM 29451 N N . LYS A 1 43 ? 151.556 -4.468 -7.587 1.00 0.00 43 LYS A N 20
ATOM 29452 C CA . LYS A 1 43 ? 150.772 -3.506 -8.353 1.00 0.00 43 LYS A CA 20
ATOM 29453 C C . LYS A 1 43 ? 151.654 -2.379 -8.886 1.00 0.00 43 LYS A C 20
ATOM 29454 O O . LYS A 1 43 ? 151.514 -1.960 -10.034 1.00 0.00 43 LYS A O 20
ATOM 29473 N N . TRP A 1 44 ? 152.561 -1.893 -8.044 1.00 0.00 44 TRP A N 20
ATOM 29474 C CA . TRP A 1 44 ? 153.465 -0.815 -8.433 1.00 0.00 44 TRP A CA 20
ATOM 29475 C C . TRP A 1 44 ? 154.799 -1.368 -8.926 1.00 0.00 44 TRP A C 20
ATOM 29476 O O . TRP A 1 44 ? 155.843 -0.739 -8.753 1.00 0.00 44 TRP A O 20
ATOM 29497 N N . HIS A 1 45 ? 154.760 -2.546 -9.541 1.00 0.00 45 HIS A N 20
ATOM 29498 C CA . HIS A 1 45 ? 155.968 -3.177 -10.058 1.00 0.00 45 HIS A CA 20
ATOM 29499 C C . HIS A 1 45 ? 156.290 -2.663 -11.462 1.00 0.00 45 HIS A C 20
ATOM 29500 O O . HIS A 1 45 ? 155.442 -2.709 -12.354 1.00 0.00 45 HIS A O 20
ATOM 29515 N N . PRO A 1 46 ? 157.521 -2.164 -11.680 1.00 0.00 46 PRO A N 20
ATOM 29516 C CA . PRO A 1 46 ? 157.940 -1.644 -12.987 1.00 0.00 46 PRO A CA 20
ATOM 29517 C C . PRO A 1 46 ? 157.926 -2.717 -14.072 1.00 0.00 46 PRO A C 20
ATOM 29518 O O . PRO A 1 46 ? 157.825 -2.410 -15.260 1.00 0.00 46 PRO A O 20
ATOM 29529 N N . ASP A 1 47 ? 158.030 -3.977 -13.658 1.00 0.00 47 ASP A N 20
ATOM 29530 C CA . ASP A 1 47 ? 158.030 -5.095 -14.596 1.00 0.00 47 ASP A CA 20
ATOM 29531 C C . ASP A 1 47 ? 156.803 -5.050 -15.502 1.00 0.00 47 ASP A C 20
ATOM 29532 O O . ASP A 1 47 ? 156.870 -5.418 -16.674 1.00 0.00 47 ASP A O 20
ATOM 29541 N N . LYS A 1 48 ? 155.682 -4.593 -14.951 1.00 0.00 48 LYS A N 20
ATOM 29542 C CA . LYS A 1 48 ? 154.441 -4.498 -15.711 1.00 0.00 48 LYS A CA 20
ATOM 29543 C C . LYS A 1 48 ? 154.188 -3.062 -16.160 1.00 0.00 48 LYS A C 20
ATOM 29544 O O . LYS A 1 48 ? 153.040 -2.639 -16.301 1.00 0.00 48 LYS A O 20
ATOM 29563 N N . ASN A 1 49 ? 155.266 -2.319 -16.381 1.00 0.00 49 ASN A N 20
ATOM 29564 C CA . ASN A 1 49 ? 155.163 -0.929 -16.814 1.00 0.00 49 ASN A CA 20
ATOM 29565 C C . ASN A 1 49 ? 156.188 -0.621 -17.902 1.00 0.00 49 ASN A C 20
ATOM 29566 O O . ASN A 1 49 ? 157.231 -0.025 -17.634 1.00 0.00 49 ASN A O 20
ATOM 29577 N N . PRO A 1 50 ? 155.905 -1.032 -19.150 1.00 0.00 50 PRO A N 20
ATOM 29578 C CA . PRO A 1 50 ? 156.808 -0.803 -20.284 1.00 0.00 50 PRO A CA 20
ATOM 29579 C C . PRO A 1 50 ? 157.074 0.678 -20.532 1.00 0.00 50 PRO A C 20
ATOM 29580 O O . PRO A 1 50 ? 158.126 1.049 -21.053 1.00 0.00 50 PRO A O 20
ATOM 29591 N N . GLU A 1 51 ? 156.116 1.523 -20.161 1.00 0.00 51 GLU A N 20
ATOM 29592 C CA . GLU A 1 51 ? 156.255 2.963 -20.352 1.00 0.00 51 GLU A CA 20
ATOM 29593 C C . GLU A 1 51 ? 156.386 3.691 -19.017 1.00 0.00 51 GLU A C 20
ATOM 29594 O O . GLU A 1 51 ? 157.270 4.529 -18.842 1.00 0.00 51 GLU A O 20
ATOM 29606 N N . ASN A 1 52 ? 155.503 3.369 -18.077 1.00 0.00 52 ASN A N 20
ATOM 29607 C CA . ASN A 1 52 ? 155.527 3.999 -16.762 1.00 0.00 52 ASN A CA 20
ATOM 29608 C C . ASN A 1 52 ? 156.509 3.291 -15.833 1.00 0.00 52 ASN A C 20
ATOM 29609 O O . ASN A 1 52 ? 156.124 2.760 -14.791 1.00 0.00 52 ASN A O 20
ATOM 29620 N N . HIS A 1 53 ? 157.780 3.288 -16.220 1.00 0.00 53 HIS A N 20
ATOM 29621 C CA . HIS A 1 53 ? 158.821 2.646 -15.423 1.00 0.00 53 HIS A CA 20
ATOM 29622 C C . HIS A 1 53 ? 159.426 3.623 -14.416 1.00 0.00 53 HIS A C 20
ATOM 29623 O O . HIS A 1 53 ? 160.081 3.212 -13.457 1.00 0.00 53 HIS A O 20
ATOM 29638 N N . ASP A 1 54 ? 159.207 4.917 -14.637 1.00 0.00 54 ASP A N 20
ATOM 29639 C CA . ASP A 1 54 ? 159.735 5.944 -13.746 1.00 0.00 54 ASP A CA 20
ATOM 29640 C C . ASP A 1 54 ? 158.794 6.181 -12.569 1.00 0.00 54 ASP A C 20
ATOM 29641 O O . ASP A 1 54 ? 159.236 6.384 -11.439 1.00 0.00 54 ASP A O 20
ATOM 29650 N N . ILE A 1 55 ? 157.494 6.157 -12.843 1.00 0.00 55 ILE A N 20
ATOM 29651 C CA . ILE A 1 55 ? 156.490 6.370 -11.806 1.00 0.00 55 ILE A CA 20
ATOM 29652 C C . ILE A 1 55 ? 156.518 5.247 -10.776 1.00 0.00 55 ILE A C 20
ATOM 29653 O O . ILE A 1 55 ? 156.440 5.492 -9.573 1.00 0.00 55 ILE A O 20
ATOM 29669 N N . ALA A 1 56 ? 156.629 4.012 -11.256 1.00 0.00 56 ALA A N 20
ATOM 29670 C CA . ALA A 1 56 ? 156.667 2.851 -10.376 1.00 0.00 56 ALA A CA 20
ATOM 29671 C C . ALA A 1 56 ? 157.896 2.882 -9.475 1.00 0.00 56 ALA A C 20
ATOM 29672 O O . ALA A 1 56 ? 157.798 2.668 -8.267 1.00 0.00 56 ALA A O 20
ATOM 29679 N N . ASN A 1 57 ? 159.054 3.152 -10.071 1.00 0.00 57 ASN A N 20
ATOM 29680 C CA . ASN A 1 57 ? 160.303 3.211 -9.321 1.00 0.00 57 ASN A CA 20
ATOM 29681 C C . ASN A 1 57 ? 160.234 4.271 -8.226 1.00 0.00 57 ASN A C 20
ATOM 29682 O O . ASN A 1 57 ? 160.800 4.102 -7.146 1.00 0.00 57 ASN A O 20
ATOM 29693 N N . GLU A 1 58 ? 159.535 5.365 -8.512 1.00 0.00 58 GLU A N 20
ATOM 29694 C CA . GLU A 1 58 ? 159.390 6.453 -7.551 1.00 0.00 58 GLU A CA 20
ATOM 29695 C C . GLU A 1 58 ? 158.573 6.007 -6.342 1.00 0.00 58 GLU A C 20
ATOM 29696 O O . GLU A 1 58 ? 158.964 6.239 -5.198 1.00 0.00 58 GLU A O 20
ATOM 29708 N N . VAL A 1 59 ? 157.439 5.367 -6.604 1.00 0.00 59 VAL A N 20
ATOM 29709 C CA . VAL A 1 59 ? 156.567 4.890 -5.538 1.00 0.00 59 VAL A CA 20
ATOM 29710 C C . VAL A 1 59 ? 157.197 3.715 -4.796 1.00 0.00 59 VAL A C 20
ATOM 29711 O O . VAL A 1 59 ? 156.975 3.535 -3.598 1.00 0.00 59 VAL A O 20
ATOM 29724 N N . PHE A 1 60 ? 157.984 2.919 -5.513 1.00 0.00 60 PHE A N 20
ATOM 29725 C CA . PHE A 1 60 ? 158.646 1.764 -4.920 1.00 0.00 60 PHE A CA 20
ATOM 29726 C C . PHE A 1 60 ? 159.709 2.201 -3.917 1.00 0.00 60 PHE A C 20
ATOM 29727 O O . PHE A 1 60 ? 159.891 1.570 -2.876 1.00 0.00 60 PHE A O 20
ATOM 29744 N N . LYS A 1 61 ? 160.410 3.283 -4.239 1.00 0.00 61 LYS A N 20
ATOM 29745 C CA . LYS A 1 61 ? 161.456 3.805 -3.368 1.00 0.00 61 LYS A CA 20
ATOM 29746 C C . LYS A 1 61 ? 160.893 4.173 -1.998 1.00 0.00 61 LYS A C 20
ATOM 29747 O O . LYS A 1 61 ? 161.519 3.915 -0.970 1.00 0.00 61 LYS A O 20
ATOM 29766 N N . HIS A 1 62 ? 159.709 4.775 -1.994 1.00 0.00 62 HIS A N 20
ATOM 29767 C CA . HIS A 1 62 ? 159.062 5.178 -0.751 1.00 0.00 62 HIS A CA 20
ATOM 29768 C C . HIS A 1 62 ? 158.348 3.997 -0.100 1.00 0.00 62 HIS A C 20
ATOM 29769 O O . HIS A 1 62 ? 158.238 3.922 1.124 1.00 0.00 62 HIS A O 20
ATOM 29784 N N . LEU A 1 63 ? 157.866 3.076 -0.927 1.00 0.00 63 LEU A N 20
ATOM 29785 C CA . LEU A 1 63 ? 157.161 1.898 -0.434 1.00 0.00 63 LEU A CA 20
ATOM 29786 C C . LEU A 1 63 ? 158.106 0.974 0.329 1.00 0.00 63 LEU A C 20
ATOM 29787 O O . LEU A 1 63 ? 157.688 0.255 1.235 1.00 0.00 63 LEU A O 20
ATOM 29803 N N . GLN A 1 64 ? 159.382 0.997 -0.046 1.00 0.00 64 GLN A N 20
ATOM 29804 C CA . GLN A 1 64 ? 160.383 0.158 0.602 1.00 0.00 64 GLN A CA 20
ATOM 29805 C C . GLN A 1 64 ? 161.035 0.888 1.773 1.00 0.00 64 GLN A C 20
ATOM 29806 O O . GLN A 1 64 ? 161.345 0.282 2.799 1.00 0.00 64 GLN A O 20
ATOM 29820 N N . ASN A 1 65 ? 161.242 2.190 1.612 1.00 0.00 65 ASN A N 20
ATOM 29821 C CA . ASN A 1 65 ? 161.860 3.000 2.656 1.00 0.00 65 ASN A CA 20
ATOM 29822 C C . ASN A 1 65 ? 161.047 2.940 3.947 1.00 0.00 65 ASN A C 20
ATOM 29823 O O . ASN A 1 65 ? 161.604 2.799 5.035 1.00 0.00 65 ASN A O 20
ATOM 29834 N N . GLU A 1 66 ? 159.730 3.051 3.817 1.00 0.00 66 GLU A N 20
ATOM 29835 C CA . GLU A 1 66 ? 158.842 3.010 4.972 1.00 0.00 66 GLU A CA 20
ATOM 29836 C C . GLU A 1 66 ? 158.961 1.679 5.710 1.00 0.00 66 GLU A C 20
ATOM 29837 O O . GLU A 1 66 ? 158.723 1.605 6.915 1.00 0.00 66 GLU A O 20
ATOM 29849 N N . ILE A 1 67 ? 159.328 0.631 4.979 1.00 0.00 67 ILE A N 20
ATOM 29850 C CA . ILE A 1 67 ? 159.475 -0.695 5.568 1.00 0.00 67 ILE A CA 20
ATOM 29851 C C . ILE A 1 67 ? 160.584 -0.711 6.615 1.00 0.00 67 ILE A C 20
ATOM 29852 O O . ILE A 1 67 ? 160.324 -0.895 7.804 1.00 0.00 67 ILE A O 20
ATOM 29868 N N . ASN A 1 68 ? 161.820 -0.516 6.165 1.00 0.00 68 ASN A N 20
ATOM 29869 C CA . ASN A 1 68 ? 162.970 -0.509 7.062 1.00 0.00 68 ASN A CA 20
ATOM 29870 C C . ASN A 1 68 ? 162.794 0.528 8.168 1.00 0.00 68 ASN A C 20
ATOM 29871 O O . ASN A 1 68 ? 163.285 0.352 9.283 1.00 0.00 68 ASN A O 20
ATOM 29882 N N . ARG A 1 69 ? 162.087 1.608 7.852 1.00 0.00 69 ARG A N 20
ATOM 29883 C CA . ARG A 1 69 ? 161.844 2.674 8.816 1.00 0.00 69 ARG A CA 20
ATOM 29884 C C . ARG A 1 69 ? 161.101 2.141 10.038 1.00 0.00 69 ARG A C 20
ATOM 29885 O O . ARG A 1 69 ? 161.470 2.430 11.176 1.00 0.00 69 ARG A O 20
ATOM 29906 N N . LEU A 1 70 ? 160.052 1.360 9.793 1.00 0.00 70 LEU A N 20
ATOM 29907 C CA . LEU A 1 70 ? 159.258 0.787 10.873 1.00 0.00 70 LEU A CA 20
ATOM 29908 C C . LEU A 1 70 ? 159.852 -0.539 11.340 1.00 0.00 70 LEU A C 20
ATOM 29909 O O . LEU A 1 70 ? 159.974 -0.788 12.539 1.00 0.00 70 LEU A O 20
ATOM 29925 N N . GLU A 1 71 ? 160.219 -1.387 10.383 1.00 0.00 71 GLU A N 20
ATOM 29926 C CA . GLU A 1 71 ? 160.801 -2.688 10.693 1.00 0.00 71 GLU A CA 20
ATOM 29927 C C . GLU A 1 71 ? 162.034 -2.538 11.581 1.00 0.00 71 GLU A C 20
ATOM 29928 O O . GLU A 1 71 ? 162.356 -3.427 12.368 1.00 0.00 71 GLU A O 20
ATOM 29940 N N . LYS A 1 72 ? 162.719 -1.406 11.446 1.00 0.00 72 LYS A N 20
ATOM 29941 C CA . LYS A 1 72 ? 163.915 -1.137 12.235 1.00 0.00 72 LYS A CA 20
ATOM 29942 C C . LYS A 1 72 ? 163.547 -0.710 13.652 1.00 0.00 72 LYS A C 20
ATOM 29943 O O . LYS A 1 72 ? 163.933 -1.356 14.626 1.00 0.00 72 LYS A O 20
ATOM 29962 N N . GLN A 1 73 ? 162.804 0.386 13.760 1.00 0.00 73 GLN A N 20
ATOM 29963 C CA . GLN A 1 73 ? 162.388 0.904 15.059 1.00 0.00 73 GLN A CA 20
ATOM 29964 C C . GLN A 1 73 ? 161.611 -0.148 15.846 1.00 0.00 73 GLN A C 20
ATOM 29965 O O . GLN A 1 73 ? 161.820 -0.318 17.048 1.00 0.00 73 GLN A O 20
ATOM 29979 N N . ALA A 1 74 ? 160.713 -0.850 15.161 1.00 0.00 74 ALA A N 20
ATOM 29980 C CA . ALA A 1 74 ? 159.904 -1.884 15.795 1.00 0.00 74 ALA A CA 20
ATOM 29981 C C . ALA A 1 74 ? 160.779 -2.944 16.457 1.00 0.00 74 ALA A C 20
ATOM 29982 O O . ALA A 1 74 ? 160.387 -3.553 17.452 1.00 0.00 74 ALA A O 20
ATOM 29989 N N . PHE A 1 75 ? 161.965 -3.159 15.898 1.00 0.00 75 PHE A N 20
ATOM 29990 C CA . PHE A 1 75 ? 162.894 -4.147 16.435 1.00 0.00 75 PHE A CA 20
ATOM 29991 C C . PHE A 1 75 ? 163.709 -3.559 17.583 1.00 0.00 75 PHE A C 20
ATOM 29992 O O . PHE A 1 75 ? 163.878 -4.192 18.625 1.00 0.00 75 PHE A O 20
ATOM 30009 N N . LEU A 1 76 ? 164.212 -2.345 17.384 1.00 0.00 76 LEU A N 20
ATOM 30010 C CA . LEU A 1 76 ? 165.010 -1.672 18.403 1.00 0.00 76 LEU A CA 20
ATOM 30011 C C . LEU A 1 76 ? 164.132 -1.195 19.554 1.00 0.00 76 LEU A C 20
ATOM 30012 O O . LEU A 1 76 ? 164.222 -1.705 20.671 1.00 0.00 76 LEU A O 20
ATOM 30028 N N . ASP A 1 77 ? 163.282 -0.211 19.275 1.00 0.00 77 ASP A N 20
ATOM 30029 C CA . ASP A 1 77 ? 162.384 0.340 20.285 1.00 0.00 77 ASP A CA 20
ATOM 30030 C C . ASP A 1 77 ? 163.173 1.028 21.396 1.00 0.00 77 ASP A C 20
ATOM 30031 O O . ASP A 1 77 ? 163.270 2.255 21.432 1.00 0.00 77 ASP A O 20
ATOM 30040 N N . GLN A 1 78 ? 163.732 0.232 22.302 1.00 0.00 78 GLN A N 20
ATOM 30041 C CA . GLN A 1 78 ? 164.511 0.767 23.412 1.00 0.00 78 GLN A CA 20
ATOM 30042 C C . GLN A 1 78 ? 165.321 -0.334 24.089 1.00 0.00 78 GLN A C 20
ATOM 30043 O O . GLN A 1 78 ? 164.784 -1.127 24.863 1.00 0.00 78 GLN A O 20
ATOM 30057 N N . ASN A 1 79 ? 166.616 -0.378 23.793 1.00 0.00 79 ASN A N 20
ATOM 30058 C CA . ASN A 1 79 ? 167.501 -1.383 24.372 1.00 0.00 79 ASN A CA 20
ATOM 30059 C C . ASN A 1 79 ? 168.580 -0.728 25.228 1.00 0.00 79 ASN A C 20
ATOM 30060 O O . ASN A 1 79 ? 168.744 -1.064 26.401 1.00 0.00 79 ASN A O 20
ATOM 30071 N N . ALA A 1 80 ? 169.312 0.209 24.635 1.00 0.00 80 ALA A N 20
ATOM 30072 C CA . ALA A 1 80 ? 170.375 0.911 25.342 1.00 0.00 80 ALA A CA 20
ATOM 30073 C C . ALA A 1 80 ? 170.611 2.293 24.746 1.00 0.00 80 ALA A C 20
ATOM 30074 O O . ALA A 1 80 ? 170.572 2.470 23.528 1.00 0.00 80 ALA A O 20
ATOM 30081 N N . ASP A 1 81 ? 170.857 3.272 25.612 1.00 0.00 81 ASP A N 20
ATOM 30082 C CA . ASP A 1 81 ? 171.101 4.640 25.169 1.00 0.00 81 ASP A CA 20
ATOM 30083 C C . ASP A 1 81 ? 172.407 4.735 24.387 1.00 0.00 81 ASP A C 20
ATOM 30084 O O . ASP A 1 81 ? 173.478 4.914 24.968 1.00 0.00 81 ASP A O 20
ATOM 30093 N N . ARG A 1 82 ? 172.311 4.614 23.068 1.00 0.00 82 ARG A N 20
ATOM 30094 C CA . ARG A 1 82 ? 173.485 4.686 22.207 1.00 0.00 82 ARG A CA 20
ATOM 30095 C C . ARG A 1 82 ? 173.087 4.613 20.736 1.00 0.00 82 ARG A C 20
ATOM 30096 O O . ARG A 1 82 ? 172.802 3.535 20.212 1.00 0.00 82 ARG A O 20
ATOM 30117 N N . ALA A 1 83 ? 173.068 5.765 20.074 1.00 0.00 83 ALA A N 20
ATOM 30118 C CA . ALA A 1 83 ? 172.705 5.831 18.665 1.00 0.00 83 ALA A CA 20
ATOM 30119 C C . ALA A 1 83 ? 173.176 7.139 18.037 1.00 0.00 83 ALA A C 20
ATOM 30120 O O . ALA A 1 83 ? 172.870 8.223 18.535 1.00 0.00 83 ALA A O 20
ATOM 30127 N N . SER A 1 84 ? 173.920 7.029 16.942 1.00 0.00 84 SER A N 20
ATOM 30128 C CA . SER A 1 84 ? 174.433 8.203 16.245 1.00 0.00 84 SER A CA 20
ATOM 30129 C C . SER A 1 84 ? 174.932 7.835 14.853 1.00 0.00 84 SER A C 20
ATOM 30130 O O . SER A 1 84 ? 175.514 6.768 14.653 1.00 0.00 84 SER A O 20
ATOM 30138 N N . ARG A 1 85 ? 174.702 8.724 13.892 1.00 0.00 85 ARG A N 20
ATOM 30139 C CA . ARG A 1 85 ? 175.129 8.492 12.517 1.00 0.00 85 ARG A CA 20
ATOM 30140 C C . ARG A 1 85 ? 175.643 9.781 11.882 1.00 0.00 85 ARG A C 20
ATOM 30141 O O . ARG A 1 85 ? 175.065 10.851 12.070 1.00 0.00 85 ARG A O 20
ATOM 30162 N N . ARG A 1 86 ? 176.733 9.669 11.131 1.00 0.00 86 ARG A N 20
ATOM 30163 C CA . ARG A 1 86 ? 177.325 10.826 10.467 1.00 0.00 86 ARG A CA 20
ATOM 30164 C C . ARG A 1 86 ? 177.634 10.514 9.006 1.00 0.00 86 ARG A C 20
ATOM 30165 O O . ARG A 1 86 ? 177.320 11.302 8.114 1.00 0.00 86 ARG A O 20
ATOM 30186 N N . THR A 1 87 ? 178.250 9.362 8.769 1.00 0.00 87 THR A N 20
ATOM 30187 C CA . THR A 1 87 ? 178.601 8.946 7.416 1.00 0.00 87 THR A CA 20
ATOM 30188 C C . THR A 1 87 ? 178.620 7.425 7.301 1.00 0.00 87 THR A C 20
ATOM 30189 O O . THR A 1 87 ? 179.198 6.736 8.142 1.00 0.00 87 THR A O 20
ATOM 30200 N N . PHE A 1 88 ? 177.983 6.909 6.255 1.00 0.00 88 PHE A N 20
ATOM 30201 C CA . PHE A 1 88 ? 177.926 5.470 6.030 1.00 0.00 88 PHE A CA 20
ATOM 30202 C C . PHE A 1 88 ? 179.020 5.027 5.063 1.00 0.00 88 PHE A C 20
ATOM 30203 O O . PHE A 1 88 ? 179.977 4.366 5.517 1.00 0.00 88 PHE A O 20
#

Foldseek 3Di:
DPPPDDDDDDDPCLLVVLVVLLVVLVPDDPPVNVVSLVVLCVPLDLVPPPPCNPVSVVSVVSNVVSCCVCVVCVVCVDDDPDDDDDDD

Solvent-accessible surface area: 8528 Å² total; per-residue (Å²): 238,162,171,160,150,169,173,147,126,63,206,48,54,49,51,135,118,3,66,60,41,6,95,127,1,49,163,54,102,111,60,92,52,100,125,46,25,133,170,25,78,95,125,46,50,37,129,158,31,125,152,44,145,114,88,0,68,69,3,19,151,59,3,96,80,0,31,69,115,39,76,131,111,42,151,85,103,181,112,119,84,225,69,77,205,234,121,258

InterPro domains:
  IPR000626 Ubiquitin-like domain [PF00240] (26-67)
  IPR000626 Ubiquitin-like domain [PS50053] (30-67)
  IPR001623 DnaJ domain [PS50076] (4306-4393)
  IPR007842 HEPN domain [PF05168] (4447-4568)
  IPR007842 HEPN domain [PS50910] (4451-4567)
  IPR007842 HEPN domain [SM00748] (4451-4567)
  IPR029071 Ubiquitin-like domain superfamily [SSF54236] (6-73)
  IPR036869 Chaperone J-domain superfamily [G3DSA:1.10.287.110] (4305-4367)
  IPR036869 Chaperone J-domain superfamily [SSF46565] (4304-4369)
  IPR036890 Histidine kinase/HSP90-like ATPase superfamily [SSF55874] (89-288)
  IPR036890 Histidine kinase/HSP90-like ATPase superfamily [SSF55874] (1452-1642)
  IPR036890 Histidine kinase/HSP90-like ATPase superfamily [SSF55874] (2521-2704)
  IPR052972 Sacsin chaperone regulator [PTHR15600] (84-4563)
  IPR058210 Sacsin/Nov domain [PF25794] (95-327)
  IPR058210 Sacsin/Nov domain [PF25794] (1457-1707)
  IPR058210 Sacsin/Nov domain [PF25794] (2525-2762)

Radius of gyration: 16.86 Å; Cα contacts (8 Å, |Δi|>4): 38; chains: 1; bounding box: 31×46×45 Å

Organism: Homo sapiens (NCBI:txid9606)

Sequence (88 aa):
MHHHHHHLVPRGSILKEVTSVVEQAWKLPESERKKIIRRLYLKWHPDKNPENHDIANEVFKHLQNEINRLEKQAFLDQNADRASRRTFMHHHHHHLVPRGSILKEVTSVVEQAWKLPESERKKIIRRLYLKWHPDKNPENHDIANEVFKHLQNEINRLEKQAFLDQNADRASRRTFMHHHHHHLVPRGSILKEVTSVVEQAWKLPESERKKIIRRLYLKWHPDKNPENHDIANEVFKHLQNEINRLEKQAFLDQNADRASRRTFMHHHHHHLVPRGSILKEVTSVVEQAWKLPESERKKIIRRLYLKWHPDKNPENHDIANEVFKHLQNEINRLEKQAFLDQNADRASRRTFMHHHHHHLVPRGSILKEVTSVVEQAWKLPESERKKIIRRLYLKWHPDKNPENHDIANEVFKHLQNEINRLEKQAFLDQNADRASRRTFMHHHHHHLVPRGSILKEVTSVVEQAWKLPESERKKIIRRLYLKWHPDKNPENHDIANEVFKHLQNEINRLEKQAFLDQNADRASRRTFMHHHHHHLVPRGSILKEVTSVVEQAWKLPESERKKIIRRLYLKWHPDKNPENHDIANEVFKHLQNEINRLEKQAFLDQNADRASRRTFMHHHHHHLVPRGSILKEVTSVVEQAWKLPESERKKIIRRLYLKWHPDKNPENHDIANEVFKHLQNEINRLEKQAFLDQNADRASRRTFMHHHHHHLVPRGSILKEVTSVVEQAWKLPESERKKIIRRLYLKWHPDKNPENHDIANEVFKHLQNEINRLEKQAFLDQNADRASRRTFMHHHHHHLVPRGSILKEVTSVVEQAWKLPESERKKIIRRLYLKWHPDKNPENHDIANEVFKHLQNEINRLEKQAFLDQNADRASRRTFMHHHHHHLVPRGSILKEVTSVVEQAWKLPESERKKIIRRLYLKWHPDKNPENHDIANEVFKHLQNEINRLEKQAFLDQNADRASRRTFMHHHHHHLVPRGSILKEVTSVVEQAWKLPESERKKIIRRLYLKWHPDKNPENHDIANEVFKHLQNEINRLEKQAFLDQNADRASRRTFMHHHHHHLVPRGSILKEVTSVVEQAWKLPESERKKIIRRLYLKWHPDKNPENHDIANEVFKHLQNEINRLEKQAFLDQNADRASRRTFMHHHHHHLVPRGSILKEVTSVVEQAWKLPESERKKIIRRLYLKWHPDKNPENHDIANEVFKHLQNEINRLEKQAFLDQNADRASRRTFMHHHHHHLVPRGSILKEVTSVVEQAWKLPESERKKIIRRLYLKWHPDKNPENHDIANEVFKHLQNEINRLEKQAFLDQNADRASRRTFMHHHHHHLVPRGSILKEVTSVVEQAWKLPESERKKIIRRLYLKWHPDKNPENHDIANEVFKHLQNEINRLEKQAFLDQNADRASRRTFMHHHHHHLVPRGSILKEVTSVVEQAWKLPESERKKIIRRLYLKWHPDKNPENHDIANEVFKHLQNEINRLEKQAFLDQNADRASRRTFMHHHHHHLVPRGSILKEVTSVVEQAWKLPESERKKIIRRLYLKWHPDKNPENHDIANEVFKHLQNEINRLEKQAFLDQNADRASRRTFMHHHHHHLVPRGSILKEVTSVVEQAWKLPESERKKIIRRLYLKWHPDKNPENHDIANEVFKHLQNEINRLEKQAFLDQNADRASRRTFMHHHHHHLVPRGSILKEVTSVVEQAWKLPESERKKIIRRLYLKWHPDKNPENHDIANEVFKHLQNEINRLEKQAFLDQNADRASRRTF

CATH classification: 1.10.287.110